Protein 6D6W (pdb70)

Nearest PDB structures (foldseek):
  6d1n-assembly1_A  TM=1.001E+00  e=0.000E+00  Bacteroides uniformis
  6d89-assembly1_A  TM=9.942E-01  e=0.000E+00  Bacteroides uniformis
  6d89-assembly1_B  TM=9.963E-01  e=0.000E+00  Bacteroides uniformis
  7vqm-assembly2_D  TM=9.803E-01  e=1.159E-88  Aquimarina sp.
  6ncx-assembly1_C  TM=8.484E-01  e=7.987E-47  Eisenbergiella tayi

Structure (mmCIF, N/CA/C/O backbone):
data_6D6W
#
_entry.id   6D6W
#
_cell.length_a   134.175
_cell.length_b   133.920
_cell.length_c   163.436
_cell.angle_alpha   90.00
_cell.angle_beta   100.31
_cell.angle_gamma   90.00
#
_symmetry.space_group_name_H-M   'C 1 2 1'
#
loop_
_entity.id
_entity.type
_entity.pdbx_description
1 polymer Beta-galactosidase/beta-glucuronidase
2 non-polymer 'alpha-D-glucopyranuronic acid'
3 non-polymer GLYCEROL
4 non-polymer 'CHLORIDE ION'
5 water water
#
loop_
_atom_site.group_PDB
_atom_site.id
_atom_site.type_symbol
_atom_site.label_atom_id
_atom_site.label_alt_id
_atom_site.label_comp_id
_atom_site.label_asym_id
_atom_site.label_entity_id
_atom_site.label_seq_id
_atom_site.pdbx_PDB_ins_code
_atom_site.Cartn_x
_atom_site.Cartn_y
_atom_site.Cartn_z
_atom_site.occupancy
_atom_site.B_iso_or_equiv
_atom_site.auth_seq_id
_atom_site.auth_comp_id
_atom_site.auth_asym_id
_atom_site.auth_atom_id
_atom_site.pdbx_PDB_model_num
ATOM 1 N N . ALA A 1 25 ? 128.199 -21.996 187.465 1.00 19.39 25 ALA A N 1
ATOM 2 C CA . ALA A 1 25 ? 127.531 -20.902 188.173 1.00 21.54 25 ALA A CA 1
ATOM 3 C C . ALA A 1 25 ? 128.436 -19.692 188.417 1.00 17.64 25 ALA A C 1
ATOM 4 O O . ALA A 1 25 ? 128.000 -18.557 188.243 1.00 17.31 25 ALA A O 1
ATOM 6 N N . PRO A 1 26 ? 129.687 -19.912 188.830 1.00 20.57 26 PRO A N 1
ATOM 7 C CA . PRO A 1 26 ? 130.605 -18.778 189.006 1.00 13.69 26 PRO A CA 1
ATOM 8 C C . PRO A 1 26 ? 131.054 -18.226 187.661 1.00 11.59 26 PRO A C 1
ATOM 9 O O . PRO A 1 26 ? 130.927 -18.866 186.615 1.00 16.34 26 PRO A O 1
ATOM 13 N N . GLN A 1 27 ? 131.594 -17.012 187.693 1.00 13.60 27 GLN A N 1
ATOM 14 C CA . GLN A 1 27 ? 132.068 -16.400 186.460 1.00 13.06 27 GLN A CA 1
ATOM 15 C C . GLN A 1 27 ? 133.275 -17.161 185.925 1.00 14.88 27 GLN A C 1
ATOM 16 O O . GLN A 1 27 ? 134.021 -17.787 186.680 1.00 15.29 27 GLN A O 1
ATOM 22 N N . ILE A 1 28 ? 133.458 -17.111 184.605 1.00 11.76 28 ILE A N 1
ATOM 23 C CA . ILE A 1 28 ? 134.587 -17.748 183.933 1.00 10.29 28 ILE A CA 1
ATOM 24 C C . ILE A 1 28 ? 135.438 -16.663 183.280 1.00 10.92 28 ILE A C 1
ATOM 25 O O . ILE A 1 28 ? 134.928 -15.841 182.511 1.00 10.53 28 ILE A O 1
ATOM 30 N N . MET A 1 29 ? 136.729 -16.652 183.600 1.00 11.86 29 MET A N 1
ATOM 31 C CA . MET A 1 29 ? 137.626 -15.662 183.026 1.00 9.22 29 MET A CA 1
ATOM 32 C C . MET A 1 29 ? 137.900 -15.985 181.563 1.00 9.42 29 MET A C 1
ATOM 33 O O . MET A 1 29 ? 138.096 -17.147 181.193 1.00 11.85 29 MET A O 1
ATOM 38 N N . ASN A 1 30 ? 137.892 -14.951 180.723 1.00 7.65 30 ASN A N 1
ATOM 39 C CA . ASN A 1 30 ? 138.376 -15.074 179.353 1.00 8.05 30 ASN A CA 1
ATOM 40 C C . ASN A 1 30 ? 137.617 -16.171 178.595 1.00 9.15 30 ASN A C 1
ATOM 41 O O . ASN A 1 30 ? 138.194 -17.121 178.076 1.00 8.31 30 ASN A O 1
ATOM 46 N N . VAL A 1 31 ? 136.293 -15.997 178.514 1.00 8.45 31 VAL A N 1
ATOM 47 C CA . VAL A 1 31 ? 135.443 -16.999 177.868 1.00 9.37 31 VAL A CA 1
ATOM 48 C C . VAL A 1 31 ? 135.884 -17.250 176.431 1.00 8.58 31 VAL A C 1
ATOM 49 O O . VAL A 1 31 ? 135.865 -18.390 175.955 1.00 11.66 31 VAL A O 1
ATOM 53 N N . SER A 1 32 ? 136.257 -16.191 175.703 1.00 10.94 32 SER A N 1
ATOM 54 C CA . SER A 1 32 ? 136.504 -16.336 174.273 1.00 10.96 32 SER A CA 1
ATOM 55 C C . SER A 1 32 ? 137.650 -17.291 173.975 1.00 12.32 32 SER A C 1
ATOM 56 O O . SER A 1 32 ? 137.689 -17.863 172.883 1.00 15.16 32 SER A O 1
ATOM 59 N N . ALA A 1 33 ? 138.565 -17.490 174.920 1.00 9.73 33 ALA A N 1
ATOM 60 C CA . ALA A 1 33 ? 139.721 -18.359 174.726 1.00 8.37 33 ALA A CA 1
ATOM 61 C C . ALA A 1 33 ? 139.474 -19.806 175.155 1.00 12.48 33 ALA A C 1
ATOM 62 O O . ALA A 1 33 ? 140.410 -20.615 175.101 1.00 12.08 33 ALA A O 1
ATOM 64 N N . ARG A 1 34 ? 138.251 -20.156 175.565 1.00 9.81 34 ARG A N 1
ATOM 65 C CA . ARG A 1 34 ? 137.923 -21.519 175.958 1.00 10.67 34 ARG A CA 1
ATOM 66 C C . ARG A 1 34 ? 137.391 -22.293 174.753 1.00 8.93 34 ARG A C 1
ATOM 67 O O . ARG A 1 34 ? 137.317 -21.777 173.636 1.00 12.24 34 ARG A O 1
ATOM 75 N N . GLN A 1 35 ? 137.034 -23.556 174.966 1.00 9.80 35 GLN A N 1
ATOM 76 C CA . GLN A 1 35 ? 136.403 -24.337 173.906 1.00 7.80 35 GLN A CA 1
ATOM 77 C C . GLN A 1 35 ? 134.936 -23.929 173.855 1.00 8.53 35 GLN A C 1
ATOM 78 O O . GLN A 1 35 ? 134.124 -24.363 174.675 1.00 11.72 35 GLN A O 1
ATOM 84 N N . THR A 1 36 ? 134.593 -23.094 172.889 1.00 8.47 36 THR A N 1
ATOM 85 C CA . THR A 1 36 ? 133.278 -22.489 172.826 1.00 7.87 36 THR A CA 1
ATOM 86 C C . THR A 1 36 ? 132.520 -22.984 171.602 1.00 11.74 36 THR A C 1
ATOM 87 O O . THR A 1 36 ? 133.118 -23.372 170.593 1.00 11.72 36 THR A O 1
ATOM 91 N N . THR A 1 37 ? 131.191 -22.948 171.708 1.00 11.87 37 THR A N 1
ATOM 92 C CA . THR A 1 37 ? 130.280 -23.201 170.600 1.00 8.05 37 THR A CA 1
ATOM 93 C C . THR A 1 37 ? 129.142 -22.196 170.709 1.00 10.42 37 THR A C 1
ATOM 94 O O . THR A 1 37 ? 128.575 -22.023 171.791 1.00 8.32 37 THR A O 1
ATOM 98 N N . SER A 1 38 ? 128.806 -21.533 169.607 1.00 9.15 38 SER A N 1
ATOM 99 C CA . SER A 1 38 ? 127.787 -20.490 169.660 1.00 5.95 38 SER A CA 1
ATOM 100 C C . SER A 1 38 ? 126.392 -21.083 169.522 1.00 7.94 38 SER A C 1
ATOM 101 O O . SER A 1 38 ? 126.172 -21.998 168.726 1.00 10.29 38 SER A O 1
ATOM 104 N N . LEU A 1 39 ? 125.448 -20.548 170.302 1.00 7.13 39 LEU A N 1
ATOM 105 C CA . LEU A 1 39 ? 124.029 -20.845 170.132 1.00 5.88 39 LEU A CA 1
ATOM 106 C C . LEU A 1 39 ? 123.276 -19.702 169.468 1.00 8.66 39 LEU A C 1
ATOM 107 O O . LEU A 1 39 ? 122.037 -19.720 169.439 1.00 5.89 39 LEU A O 1
ATOM 112 N N . ASP A 1 40 ? 123.993 -18.724 168.919 1.00 5.92 40 ASP A N 1
ATOM 113 C CA . ASP A 1 40 ? 123.360 -17.552 168.332 1.00 8.85 40 ASP A CA 1
ATOM 114 C C . ASP A 1 40 ? 122.691 -17.899 167.005 1.00 8.27 40 ASP A C 1
ATOM 115 O O . ASP A 1 40 ? 122.927 -18.956 166.401 1.00 6.28 40 ASP A O 1
ATOM 120 N N . GLY A 1 41 ? 121.832 -16.978 166.554 1.00 7.30 41 GLY A N 1
ATOM 121 C CA . GLY A 1 41 ? 121.164 -17.098 165.276 1.00 9.15 41 GLY A CA 1
ATOM 122 C C . GLY A 1 41 ? 119.786 -16.471 165.361 1.00 7.74 41 GLY A C 1
ATOM 123 O O . GLY A 1 41 ? 119.660 -15.294 165.709 1.00 8.59 41 GLY A O 1
ATOM 124 N N . GLN A 1 42 ? 118.751 -17.255 165.081 1.00 8.38 42 GLN A N 1
ATOM 125 C CA . GLN A 1 42 ? 117.368 -16.830 165.255 1.00 6.99 42 GLN A CA 1
ATOM 126 C C . GLN A 1 42 ? 116.643 -17.889 166.068 1.00 10.08 42 GLN A C 1
ATOM 127 O O . GLN A 1 42 ? 116.714 -19.080 165.745 1.00 7.49 42 GLN A O 1
ATOM 133 N N . TRP A 1 43 ? 115.975 -17.454 167.134 1.00 7.17 43 TRP A N 1
ATOM 134 C CA . TRP A 1 43 ? 115.258 -18.336 168.043 1.00 6.61 43 TRP A CA 1
ATOM 135 C C . TRP A 1 43 ? 113.761 -18.085 167.913 1.00 6.73 43 TRP A C 1
ATOM 136 O O . TRP A 1 43 ? 113.342 -16.986 167.557 1.00 6.74 43 TRP A O 1
ATOM 147 N N . LYS A 1 44 ? 112.956 -19.102 168.222 1.00 9.04 44 LYS A N 1
ATOM 148 C CA . LYS A 1 44 ? 111.506 -18.916 168.282 1.00 4.23 44 LYS A CA 1
ATOM 149 C C . LYS A 1 44 ? 111.133 -18.136 169.537 1.00 6.62 44 LYS A C 1
ATOM 150 O O . LYS A 1 44 ? 111.767 -18.272 170.585 1.00 7.49 44 LYS A O 1
ATOM 156 N N . THR A 1 45 ? 110.086 -17.317 169.429 1.00 3.44 45 THR A N 1
ATOM 157 C CA . THR A 1 45 ? 109.779 -16.353 170.478 1.00 4.98 45 THR A CA 1
ATOM 158 C C . THR A 1 45 ? 108.271 -16.217 170.643 1.00 4.21 45 THR A C 1
ATOM 159 O O . THR A 1 45 ? 107.500 -16.456 169.709 1.00 7.07 45 THR A O 1
ATOM 163 N N . ILE A 1 46 ? 107.864 -15.857 171.861 1.00 5.42 46 ILE A N 1
ATOM 164 C CA . ILE A 1 46 ? 106.477 -15.528 172.183 1.00 5.94 46 ILE A CA 1
ATOM 165 C C . ILE A 1 46 ? 106.473 -14.236 172.992 1.00 6.36 46 ILE A C 1
ATOM 166 O O . ILE A 1 46 ? 107.037 -14.190 174.089 1.00 5.30 46 ILE A O 1
ATOM 171 N N . VAL A 1 47 ? 105.810 -13.201 172.482 1.00 7.49 47 VAL A N 1
ATOM 172 C CA . VAL A 1 47 ? 105.576 -12.000 173.280 1.00 5.62 47 VAL A CA 1
ATOM 173 C C . VAL A 1 47 ? 104.429 -12.266 174.248 1.00 10.06 47 VAL A C 1
ATOM 174 O O . VAL A 1 47 ? 103.356 -12.726 173.840 1.00 7.56 47 VAL A O 1
ATOM 178 N N . ASP A 1 48 ? 104.630 -11.939 175.529 1.00 7.57 48 ASP A N 1
ATOM 179 C CA . ASP A 1 48 ? 103.732 -12.381 176.604 1.00 6.62 48 ASP A CA 1
ATOM 180 C C . ASP A 1 48 ? 103.517 -11.253 177.608 1.00 8.84 48 ASP A C 1
ATOM 181 O O . ASP A 1 48 ? 103.986 -11.315 178.749 1.00 6.77 48 ASP A O 1
ATOM 186 N N . PRO A 1 49 ? 102.778 -10.204 177.219 1.00 9.89 49 PRO A N 1
ATOM 187 C CA . PRO A 1 49 ? 102.698 -9.017 178.092 1.00 9.61 49 PRO A CA 1
ATOM 188 C C . PRO A 1 49 ? 102.141 -9.303 179.477 1.00 8.19 49 PRO A C 1
ATOM 189 O O . PRO A 1 49 ? 102.602 -8.703 180.460 1.00 10.61 49 PRO A O 1
ATOM 193 N N . PHE A 1 50 ? 101.158 -10.196 179.591 1.00 9.14 50 PHE A N 1
ATOM 194 C CA . PHE A 1 50 ? 100.531 -10.488 180.875 1.00 8.10 50 PHE A CA 1
ATOM 195 C C . PHE A 1 50 ? 101.118 -11.721 181.543 1.00 10.80 50 PHE A C 1
ATOM 196 O O . PHE A 1 50 ? 100.569 -12.186 182.550 1.00 10.58 50 PHE A O 1
ATOM 204 N N . GLU A 1 51 ? 102.217 -12.258 181.007 1.00 9.57 51 GLU A N 1
ATOM 205 C CA . GLU A 1 51 ? 102.932 -13.386 181.608 1.00 8.77 51 GLU A CA 1
ATOM 206 C C . GLU A 1 51 ? 102.013 -14.597 181.772 1.00 8.12 51 GLU A C 1
ATOM 207 O O . GLU A 1 51 ? 102.061 -15.307 182.779 1.00 9.12 51 GLU A O 1
ATOM 213 N N . ASN A 1 52 ? 101.174 -14.827 180.759 1.00 7.50 52 ASN A N 1
ATOM 214 C CA . ASN A 1 52 ? 100.319 -16.010 180.727 1.00 9.55 52 ASN A CA 1
ATOM 215 C C . ASN A 1 52 ? 101.143 -17.295 180.734 1.00 8.88 52 ASN A C 1
ATOM 216 O O . ASN A 1 52 ? 100.676 -18.337 181.214 1.00 9.08 52 ASN A O 1
ATOM 221 N N . GLY A 1 53 ? 102.360 -17.247 180.198 1.00 8.62 53 GLY A N 1
ATOM 222 C CA . GLY A 1 53 ? 103.197 -18.427 180.190 1.00 7.51 53 GLY A CA 1
ATOM 223 C C . GLY A 1 53 ? 103.802 -18.779 181.527 1.00 11.48 53 GLY A C 1
ATOM 224 O O . GLY A 1 53 ? 104.418 -19.840 181.652 1.00 7.89 53 GLY A O 1
ATOM 225 N N . TYR A 1 54 ? 103.634 -17.916 182.528 1.00 10.09 54 TYR A N 1
ATOM 226 C CA . TYR A 1 54 ? 104.213 -18.126 183.847 1.00 11.01 54 TYR A CA 1
ATOM 227 C C . TYR A 1 54 ? 103.174 -18.218 184.954 1.00 12.59 54 TYR A C 1
ATOM 228 O O . TYR A 1 54 ? 103.331 -19.033 185.868 1.00 10.78 54 TYR A O 1
ATOM 237 N N . TYR A 1 55 ? 102.105 -17.421 184.889 1.00 9.89 55 TYR A N 1
ATOM 238 C CA . TYR A 1 55 ? 101.080 -17.370 185.923 1.00 11.72 55 TYR A CA 1
ATOM 239 C C . TYR A 1 55 ? 99.745 -17.814 185.348 1.00 11.89 55 TYR A C 1
ATOM 240 O O . TYR A 1 55 ? 99.423 -17.485 184.202 1.00 9.46 55 TYR A O 1
ATOM 249 N N . ASP A 1 56 ? 98.971 -18.564 186.140 1.00 10.95 56 ASP A N 1
ATOM 250 C CA . ASP A 1 56 ? 97.595 -18.863 185.766 1.00 9.60 56 ASP A CA 1
ATOM 251 C C . ASP A 1 56 ? 96.690 -17.713 186.205 1.00 10.20 56 ASP A C 1
ATOM 252 O O . ASP A 1 56 ? 97.144 -16.698 186.739 1.00 12.19 56 ASP A O 1
ATOM 257 N N . TYR A 1 57 ? 95.381 -17.861 185.968 1.00 10.04 57 TYR A N 1
ATOM 258 C CA . TYR A 1 57 ? 94.475 -16.740 186.204 1.00 8.58 57 TYR A CA 1
ATOM 259 C C . TYR A 1 57 ? 94.273 -16.433 187.680 1.00 11.40 57 TYR A C 1
ATOM 260 O O . TYR A 1 57 ? 93.646 -15.415 188.000 1.00 9.92 57 TYR A O 1
ATOM 269 N N . ARG A 1 58 ? 94.766 -17.274 188.583 1.00 11.24 58 ARG A N 1
ATOM 270 C CA . ARG A 1 58 ? 94.829 -16.927 189.996 1.00 11.19 58 ARG A CA 1
ATOM 271 C C . ARG A 1 58 ? 96.155 -16.263 190.350 1.00 11.68 58 ARG A C 1
ATOM 272 O O . ARG A 1 58 ? 96.453 -16.078 191.533 1.00 13.92 58 ARG A O 1
ATOM 280 N N . LEU A 1 59 ? 96.950 -15.902 189.339 1.00 12.43 59 LEU A N 1
ATOM 281 C CA . LEU A 1 59 ? 98.270 -15.302 189.512 1.00 17.41 59 LEU A CA 1
ATOM 282 C C . LEU A 1 59 ? 99.240 -16.259 190.195 1.00 16.06 59 LEU A C 1
ATOM 283 O O . LEU A 1 59 ? 100.129 -15.831 190.929 1.00 20.63 59 LEU A O 1
ATOM 288 N N . LYS A 1 60 ? 99.076 -17.564 189.963 1.00 13.96 60 LYS A N 1
ATOM 289 C CA . LYS A 1 60 ? 99.981 -18.526 190.583 1.00 21.62 60 LYS A CA 1
ATOM 290 C C . LYS A 1 60 ? 100.832 -19.239 189.540 1.00 18.26 60 LYS A C 1
ATOM 291 O O . LYS A 1 60 ? 100.333 -19.602 188.471 1.00 14.77 60 LYS A O 1
ATOM 297 N N . PRO A 1 61 ? 102.118 -19.451 189.816 1.00 21.72 61 PRO A N 1
ATOM 298 C CA . PRO A 1 61 ? 102.918 -20.313 188.941 1.00 21.43 61 PRO A CA 1
ATOM 299 C C . PRO A 1 61 ? 102.192 -21.624 188.668 1.00 21.05 61 PRO A C 1
ATOM 300 O O . PRO A 1 61 ? 101.441 -22.128 189.505 1.00 26.09 61 PRO A O 1
ATOM 304 N N . TYR A 1 62 ? 102.391 -22.162 187.468 1.00 21.10 62 TYR A N 1
ATOM 305 C CA . TYR A 1 62 ? 101.721 -23.397 187.090 1.00 20.85 62 TYR A CA 1
ATOM 306 C C . TYR A 1 62 ? 102.635 -24.231 186.205 1.00 27.15 62 TYR A C 1
ATOM 307 O O . TYR A 1 62 ? 103.365 -23.693 185.367 1.00 24.70 62 TYR A O 1
ATOM 316 N N . ASP A 1 63 ? 102.601 -25.544 186.410 1.00 29.00 63 ASP A N 1
ATOM 317 C CA . ASP A 1 63 ? 103.245 -26.456 185.478 1.00 28.65 63 ASP A CA 1
ATOM 318 C C . ASP A 1 63 ? 102.388 -26.588 184.230 1.00 26.74 63 ASP A C 1
ATOM 319 O O . ASP A 1 63 ? 101.156 -26.557 184.286 1.00 35.32 63 ASP A O 1
ATOM 324 N N . GLY A 1 64 ? 103.053 -26.744 183.098 1.00 30.37 64 GLY A N 1
ATOM 325 C CA . GLY A 1 64 ? 102.393 -26.606 181.822 1.00 17.88 64 GLY A CA 1
ATOM 326 C C . GLY A 1 64 ? 102.577 -25.255 181.187 1.00 19.03 64 GLY A C 1
ATOM 327 O O . GLY A 1 64 ? 102.074 -25.032 180.075 1.00 16.70 64 GLY A O 1
ATOM 328 N N . GLY A 1 65 ? 103.271 -24.347 181.858 1.00 15.72 65 GLY A N 1
ATOM 329 C CA . GLY A 1 65 ? 103.677 -23.107 181.238 1.00 13.31 65 GLY A CA 1
ATOM 330 C C . GLY A 1 65 ? 104.672 -23.313 180.115 1.00 7.79 65 GLY A C 1
ATOM 331 O O . GLY A 1 65 ? 105.110 -24.417 179.809 1.00 9.11 65 GLY A O 1
ATOM 332 N N . TYR A 1 66 ? 105.020 -22.195 179.478 1.00 5.70 66 TYR A N 1
ATOM 333 C CA . TYR A 1 66 ? 105.801 -22.219 178.254 1.00 6.16 66 TYR A CA 1
ATOM 334 C C . TYR A 1 66 ? 107.205 -22.780 178.467 1.00 7.06 66 TYR A C 1
ATOM 335 O O . TYR A 1 66 ? 107.837 -23.207 177.497 1.00 8.09 66 TYR A O 1
ATOM 344 N N . ALA A 1 67 ? 107.726 -22.761 179.698 1.00 10.07 67 ALA A N 1
ATOM 345 C CA . ALA A 1 67 ? 109.060 -23.308 179.935 1.00 10.35 67 ALA A CA 1
ATOM 346 C C . ALA A 1 67 ? 109.159 -24.775 179.524 1.00 8.88 67 ALA A C 1
ATOM 347 O O . ALA A 1 67 ? 110.265 -25.268 179.258 1.00 10.62 67 ALA A O 1
ATOM 349 N N . GLN A 1 68 ? 108.028 -25.475 179.443 1.00 8.97 68 GLN A N 1
ATOM 350 C CA . GLN A 1 68 ? 108.048 -26.871 179.036 1.00 9.79 68 GLN A CA 1
ATOM 351 C C . GLN A 1 68 ? 108.246 -27.048 177.536 1.00 11.04 68 GLN A C 1
ATOM 352 O O . GLN A 1 68 ? 108.581 -28.159 177.103 1.00 8.72 68 GLN A O 1
ATOM 358 N N . ASP A 1 69 ? 108.039 -25.992 176.739 1.00 9.07 69 ASP A N 1
ATOM 359 C CA . ASP A 1 69 ? 108.369 -26.005 175.313 1.00 8.71 69 ASP A CA 1
ATOM 360 C C . ASP A 1 69 ? 107.720 -27.204 174.610 1.00 12.02 69 ASP A C 1
ATOM 361 O O . ASP A 1 69 ? 108.362 -27.961 173.875 1.00 11.52 69 ASP A O 1
ATOM 366 N N . LYS A 1 70 ? 106.429 -27.388 174.847 1.00 9.90 70 LYS A N 1
ATOM 367 C CA . LYS A 1 70 ? 105.703 -28.518 174.267 1.00 9.02 70 LYS A CA 1
ATOM 368 C C . LYS A 1 70 ? 105.214 -28.134 172.877 1.00 9.81 70 LYS A C 1
ATOM 369 O O . LYS A 1 70 ? 104.355 -27.260 172.731 1.00 9.86 70 LYS A O 1
ATOM 375 N N . THR A 1 71 ? 105.743 -28.790 171.853 1.00 10.47 71 THR A N 1
ATOM 376 C CA . THR A 1 71 ? 105.228 -28.560 170.509 1.00 12.69 71 THR A CA 1
ATOM 377 C C . THR A 1 71 ? 103.771 -29.010 170.433 1.00 11.72 71 THR A C 1
ATOM 378 O O . THR A 1 71 ? 103.418 -30.077 170.939 1.00 12.12 71 THR A O 1
ATOM 382 N N . TYR A 1 72 ? 102.918 -28.172 169.839 1.00 11.67 72 TYR A N 1
ATOM 383 C CA . TYR A 1 72 ? 101.471 -28.405 169.827 1.00 11.74 72 TYR A CA 1
ATOM 384 C C . TYR A 1 72 ? 101.119 -29.310 168.647 1.00 13.96 72 TYR A C 1
ATOM 385 O O . TYR A 1 72 ? 100.457 -28.916 167.684 1.00 16.82 72 TYR A O 1
ATOM 394 N N . SER A 1 73 ? 101.588 -30.553 168.745 1.00 14.62 73 SER A N 1
ATOM 395 C CA . SER A 1 73 ? 101.417 -31.512 167.659 1.00 14.86 73 SER A CA 1
ATOM 396 C C . SER A 1 73 ? 100.042 -32.172 167.706 1.00 14.00 73 SER A C 1
ATOM 397 O O . SER A 1 73 ? 99.446 -32.448 166.660 1.00 18.28 73 SER A O 1
ATOM 400 N N . ASP A 1 74 ? 99.523 -32.419 168.907 1.00 13.17 74 ASP A N 1
ATOM 401 C CA . ASP A 1 74 ? 98.302 -33.208 169.107 1.00 12.87 74 ASP A CA 1
ATOM 402 C C . ASP A 1 74 ? 97.138 -32.257 169.378 1.00 10.82 74 ASP A C 1
ATOM 403 O O . ASP A 1 74 ? 96.881 -31.863 170.516 1.00 12.19 74 ASP A O 1
ATOM 408 N N . LYS A 1 75 ? 96.413 -31.908 168.325 1.00 10.46 75 LYS A N 1
ATOM 409 C CA . LYS A 1 75 ? 95.349 -30.920 168.441 1.00 13.38 75 LYS A CA 1
ATOM 410 C C . LYS A 1 75 ? 94.084 -31.457 169.115 1.00 13.44 75 LYS A C 1
ATOM 411 O O . LYS A 1 75 ? 93.128 -30.689 169.282 1.00 9.94 75 LYS A O 1
ATOM 417 N N . THR A 1 76 ? 94.046 -32.732 169.537 1.00 10.31 76 THR A N 1
ATOM 418 C CA . THR A 1 76 ? 92.918 -33.152 170.363 1.00 14.65 76 THR A CA 1
ATOM 419 C C . THR A 1 76 ? 93.055 -32.694 171.806 1.00 14.37 76 THR A C 1
ATOM 420 O O . THR A 1 76 ? 92.094 -32.831 172.572 1.00 13.43 76 THR A O 1
ATOM 424 N N . LYS A 1 77 ? 94.220 -32.180 172.194 1.00 14.18 77 LYS A N 1
ATOM 425 C CA . LYS A 1 77 ? 94.424 -31.588 173.507 1.00 11.23 77 LYS A CA 1
ATOM 426 C C . LYS A 1 77 ? 94.441 -30.064 173.388 1.00 7.27 77 LYS A C 1
ATOM 427 O O . LYS A 1 77 ? 94.731 -29.511 172.327 1.00 8.10 77 LYS A O 1
ATOM 433 N N . LEU A 1 78 ? 94.100 -29.390 174.485 1.00 8.01 78 LEU A N 1
ATOM 434 C CA . LEU A 1 78 ? 94.082 -27.924 174.510 1.00 11.44 78 LEU A CA 1
ATOM 435 C C . LEU A 1 78 ? 95.402 -27.340 175.013 1.00 9.81 78 LEU A C 1
ATOM 436 O O . LEU A 1 78 ? 95.827 -27.623 176.136 1.00 9.12 78 LEU A O 1
ATOM 441 N N . GLN A 1 79 ? 95.986 -26.449 174.212 1.00 9.83 79 GLN A N 1
ATOM 442 C CA . GLN A 1 79 ? 97.184 -25.683 174.545 1.00 15.69 79 GLN A CA 1
ATOM 443 C C . GLN A 1 79 ? 96.981 -24.259 174.035 1.00 13.27 79 GLN A C 1
ATOM 444 O O . GLN A 1 79 ? 96.218 -24.049 173.093 1.00 8.41 79 GLN A O 1
ATOM 450 N N . GLU A 1 80 ? 97.648 -23.277 174.662 1.00 12.00 80 GLU A N 1
ATOM 451 C CA . GLU A 1 80 ? 97.460 -21.867 174.306 1.00 10.59 80 GLU A CA 1
ATOM 452 C C . GLU A 1 80 ? 98.687 -21.238 173.646 1.00 8.56 80 GLU A C 1
ATOM 453 O O . GLU A 1 80 ? 98.731 -20.011 173.490 1.00 6.61 80 GLU A O 1
ATOM 459 N N . TYR A 1 81 ? 99.667 -22.042 173.235 1.00 8.01 81 TYR A N 1
ATOM 460 C CA . TYR A 1 81 ? 100.913 -21.540 172.671 1.00 8.38 81 TYR A CA 1
ATOM 461 C C . TYR A 1 81 ? 101.537 -22.632 171.809 1.00 8.65 81 TYR A C 1
ATOM 462 O O . TYR A 1 81 ? 101.155 -23.802 171.882 1.00 11.08 81 TYR A O 1
ATOM 471 N N . ASP A 1 82 ? 102.520 -22.231 170.996 1.00 11.43 82 ASP A N 1
ATOM 472 C CA . ASP A 1 82 ? 103.331 -23.181 170.224 1.00 8.45 82 ASP A CA 1
ATOM 473 C C . ASP A 1 82 ? 104.586 -22.439 169.754 1.00 10.80 82 ASP A C 1
ATOM 474 O O . ASP A 1 82 ? 104.529 -21.704 168.765 1.00 10.30 82 ASP A O 1
ATOM 479 N N . PHE A 1 83 ? 105.713 -22.657 170.440 1.00 8.78 83 PHE A N 1
ATOM 480 C CA . PHE A 1 83 ? 106.968 -22.081 169.949 1.00 7.16 83 PHE A CA 1
ATOM 481 C C . PHE A 1 83 ? 107.237 -22.506 168.506 1.00 9.60 83 PHE A C 1
ATOM 482 O O . PHE A 1 83 ? 107.747 -21.723 167.697 1.00 6.39 83 PHE A O 1
ATOM 490 N N . GLU A 1 84 ? 106.891 -23.749 168.164 1.00 8.74 84 GLU A N 1
ATOM 491 C CA . GLU A 1 84 ? 107.358 -24.336 166.913 1.00 6.63 84 GLU A CA 1
ATOM 492 C C . GLU A 1 84 ? 106.853 -23.587 165.688 1.00 10.04 84 GLU A C 1
ATOM 493 O O . GLU A 1 84 ? 107.525 -23.587 164.654 1.00 10.35 84 GLU A O 1
ATOM 499 N N . THR A 1 85 ? 105.672 -22.966 165.767 1.00 9.03 85 THR A N 1
ATOM 500 C CA . THR A 1 85 ? 105.104 -22.215 164.654 1.00 7.41 85 THR A CA 1
ATOM 501 C C . THR A 1 85 ? 105.065 -20.710 164.906 1.00 10.84 85 THR A C 1
ATOM 502 O O . THR A 1 85 ? 104.409 -19.989 164.148 1.00 11.03 85 THR A O 1
ATOM 506 N N . ASP A 1 86 ? 105.756 -20.212 165.937 1.00 8.38 86 ASP A N 1
ATOM 507 C CA . ASP A 1 86 ? 105.718 -18.789 166.242 1.00 7.77 86 ASP A CA 1
ATOM 508 C C . ASP A 1 86 ? 106.850 -18.054 165.518 1.00 10.56 86 ASP A C 1
ATOM 509 O O . ASP A 1 86 ? 107.578 -18.619 164.697 1.00 8.76 86 ASP A O 1
ATOM 514 N N . LYS A 1 87 ? 107.013 -16.773 165.821 1.00 10.74 87 LYS A N 1
ATOM 515 C CA . LYS A 1 87 ? 107.919 -15.936 165.053 1.00 7.62 87 LYS A CA 1
ATOM 516 C C . LYS A 1 87 ? 109.347 -15.998 165.613 1.00 6.34 87 LYS A C 1
ATOM 517 O O . LYS A 1 87 ? 109.582 -16.444 166.734 1.00 5.02 87 LYS A O 1
ATOM 523 N N . LEU A 1 88 ? 110.300 -15.550 164.802 1.00 6.31 88 LEU A N 1
ATOM 524 C CA . LEU A 1 88 ? 111.719 -15.529 165.152 1.00 7.16 88 LEU A CA 1
ATOM 525 C C . LEU A 1 88 ? 112.159 -14.173 165.705 1.00 7.51 88 LEU A C 1
ATOM 526 O O . LEU A 1 88 ? 111.580 -13.139 165.376 1.00 5.33 88 LEU A O 1
ATOM 531 N N . LEU A 1 89 ? 113.225 -14.194 166.529 1.00 5.63 89 LEU A N 1
ATOM 532 C CA . LEU A 1 89 ? 114.046 -13.019 166.813 1.00 4.28 89 LEU A CA 1
ATOM 533 C C . LEU A 1 89 ? 115.519 -13.379 166.645 1.00 4.92 89 LEU A C 1
ATOM 534 O O . LEU A 1 89 ? 115.926 -14.515 166.885 1.00 7.47 89 LEU A O 1
ATOM 539 N N . PHE A 1 90 ? 116.313 -12.399 166.221 1.00 4.71 90 PHE A N 1
ATOM 540 C CA . PHE A 1 90 ? 117.763 -12.567 166.211 1.00 5.19 90 PHE A CA 1
ATOM 541 C C . PHE A 1 90 ? 118.304 -12.579 167.630 1.00 7.41 90 PHE A C 1
ATOM 542 O O . PHE A 1 90 ? 117.868 -11.797 168.486 1.00 5.30 90 PHE A O 1
ATOM 550 N N . VAL A 1 91 ? 119.252 -13.492 167.863 1.00 5.61 91 VAL A N 1
ATOM 551 C CA . VAL A 1 91 ? 120.004 -13.569 169.109 1.00 5.66 91 VAL A CA 1
ATOM 552 C C . VAL A 1 91 ? 121.467 -13.616 168.703 1.00 5.70 91 VAL A C 1
ATOM 553 O O . VAL A 1 91 ? 121.871 -14.486 167.923 1.00 6.45 91 VAL A O 1
ATOM 557 N N . PRO A 1 92 ? 122.321 -12.686 169.173 1.00 7.68 92 PRO A N 1
ATOM 558 C CA . PRO A 1 92 ? 122.033 -11.571 170.091 1.00 5.09 92 PRO A CA 1
ATOM 559 C C . PRO A 1 92 ? 121.331 -10.376 169.449 1.00 6.44 92 PRO A C 1
ATOM 560 O O . PRO A 1 92 ? 121.388 -10.159 168.237 1.00 8.34 92 PRO A O 1
ATOM 564 N N . GLY A 1 93 ? 120.676 -9.593 170.292 1.00 7.24 93 GLY A N 1
ATOM 565 C CA . GLY A 1 93 ? 120.106 -8.341 169.852 1.00 8.68 93 GLY A CA 1
ATOM 566 C C . GLY A 1 93 ? 119.061 -7.817 170.809 1.00 7.44 93 GLY A C 1
ATOM 567 O O . GLY A 1 93 ? 118.457 -8.575 171.575 1.00 6.89 93 GLY A O 1
ATOM 568 N N . ASP A 1 94 ? 118.876 -6.502 170.804 1.00 5.65 94 ASP A N 1
ATOM 569 C CA . ASP A 1 94 ? 117.664 -5.945 171.371 1.00 5.79 94 ASP A CA 1
ATOM 570 C C . ASP A 1 94 ? 116.483 -6.416 170.537 1.00 6.24 94 ASP A C 1
ATOM 571 O O . ASP A 1 94 ? 116.626 -6.701 169.344 1.00 6.89 94 ASP A O 1
ATOM 576 N N . TRP A 1 95 ? 115.302 -6.510 171.164 1.00 5.57 95 TRP A N 1
ATOM 577 C CA . TRP A 1 95 ? 114.100 -6.776 170.381 1.00 6.77 95 TRP A CA 1
ATOM 578 C C . TRP A 1 95 ? 113.491 -5.514 169.789 1.00 9.12 95 TRP A C 1
ATOM 579 O O . TRP A 1 95 ? 112.743 -5.602 168.807 1.00 8.39 95 TRP A O 1
ATOM 590 N N . ASN A 1 96 ? 113.840 -4.346 170.322 1.00 7.23 96 ASN A N 1
ATOM 591 C CA . ASN A 1 96 ? 113.113 -3.126 169.988 1.00 8.19 96 ASN A CA 1
ATOM 592 C C . ASN A 1 96 ? 113.278 -2.734 168.525 1.00 10.35 96 ASN A C 1
ATOM 593 O O . ASN A 1 96 ? 112.314 -2.288 167.886 1.00 7.30 96 ASN A O 1
ATOM 598 N N . THR A 1 97 ? 114.482 -2.870 167.978 1.00 5.78 97 THR A N 1
ATOM 599 C CA . THR A 1 97 ? 114.703 -2.506 166.584 1.00 6.33 97 THR A CA 1
ATOM 600 C C . THR A 1 97 ? 114.349 -3.624 165.614 1.00 8.59 97 THR A C 1
ATOM 601 O O . THR A 1 97 ? 114.491 -3.420 164.402 1.00 9.36 97 THR A O 1
ATOM 605 N N . GLN A 1 98 ? 113.863 -4.776 166.105 1.00 6.31 98 GLN A N 1
ATOM 606 C CA . GLN A 1 98 ? 113.576 -5.919 165.246 1.00 6.85 98 GLN A CA 1
ATOM 607 C C . GLN A 1 98 ? 112.144 -5.954 164.719 1.00 10.84 98 GLN A C 1
ATOM 608 O O . GLN A 1 98 ? 111.910 -6.527 163.648 1.00 7.94 98 GLN A O 1
ATOM 614 N N . ARG A 1 99 ? 111.181 -5.382 165.443 1.00 7.56 99 ARG A N 1
ATOM 615 C CA . ARG A 1 99 ? 109.788 -5.322 164.986 1.00 9.82 99 ARG A CA 1
ATOM 616 C C . ARG A 1 99 ? 109.218 -3.982 165.417 1.00 8.22 99 ARG A C 1
ATOM 617 O O . ARG A 1 99 ? 109.424 -3.580 166.567 1.00 8.45 99 ARG A O 1
ATOM 625 N N . PRO A 1 100 ? 108.467 -3.292 164.554 1.00 10.73 100 PRO A N 1
ATOM 626 C CA . PRO A 1 100 ? 107.793 -2.065 165.020 1.00 10.57 100 PRO A CA 1
ATOM 627 C C . PRO A 1 100 ? 106.992 -2.279 166.294 1.00 9.51 100 PRO A C 1
ATOM 628 O O . PRO A 1 100 ? 107.032 -1.432 167.196 1.00 6.22 100 PRO A O 1
ATOM 632 N N . GLN A 1 101 ? 106.291 -3.414 166.411 1.00 8.39 101 GLN A N 1
ATOM 633 C CA . GLN A 1 101 ? 105.502 -3.668 167.615 1.00 7.44 101 GLN A CA 1
ATOM 634 C C . GLN A 1 101 ? 106.344 -3.733 168.879 1.00 7.99 101 GLN A C 1
ATOM 635 O O . GLN A 1 101 ? 105.796 -3.574 169.977 1.00 7.91 101 GLN A O 1
ATOM 641 N N . LEU A 1 102 ? 107.652 -3.995 168.774 1.00 7.11 102 LEU A N 1
ATOM 642 C CA . LEU A 1 102 ? 108.482 -4.121 169.963 1.00 8.99 102 LEU A CA 1
ATOM 643 C C . LEU A 1 102 ? 109.309 -2.873 170.248 1.00 5.89 102 LEU A C 1
ATOM 644 O O . LEU A 1 102 ? 110.086 -2.871 171.200 1.00 6.76 102 LEU A O 1
ATOM 649 N N . TYR A 1 103 ? 109.145 -1.820 169.448 1.00 6.77 103 TYR A N 1
ATOM 650 C CA . TYR A 1 103 ? 109.923 -0.588 169.601 1.00 7.03 103 TYR A CA 1
ATOM 651 C C . TYR A 1 103 ? 109.903 -0.057 171.038 1.00 8.20 103 TYR A C 1
ATOM 652 O O . TYR A 1 103 ? 110.960 0.248 171.618 1.00 5.44 103 TYR A O 1
ATOM 661 N N . TYR A 1 104 ? 108.708 0.075 171.625 1.00 6.13 104 TYR A N 1
ATOM 662 C CA . TYR A 1 104 ? 108.527 0.540 173.002 1.00 4.88 104 TYR A CA 1
ATOM 663 C C . TYR A 1 104 ? 108.318 -0.587 174.008 1.00 7.95 104 TYR A C 1
ATOM 664 O O . TYR A 1 104 ? 107.995 -0.309 175.170 1.00 8.99 104 TYR A O 1
ATOM 673 N N . TYR A 1 105 ? 108.423 -1.842 173.599 1.00 8.91 105 TYR A N 1
ATOM 674 C CA . TYR A 1 105 ? 107.884 -2.908 174.430 1.00 4.68 105 TYR A CA 1
ATOM 675 C C . TYR A 1 105 ? 108.681 -3.078 175.715 1.00 7.09 105 TYR A C 1
ATOM 676 O O . TYR A 1 105 ? 109.918 -3.204 175.697 1.00 7.23 105 TYR A O 1
ATOM 685 N N . GLU A 1 106 ? 107.961 -3.063 176.833 1.00 6.97 106 GLU A N 1
ATOM 686 C CA . GLU A 1 106 ? 108.498 -3.369 178.151 1.00 7.92 106 GLU A CA 1
ATOM 687 C C . GLU A 1 106 ? 107.655 -4.488 178.732 1.00 9.37 106 GLU A C 1
ATOM 688 O O . GLU A 1 106 ? 106.435 -4.340 178.868 1.00 13.79 106 GLU A O 1
ATOM 694 N N . GLY A 1 107 ? 108.279 -5.609 179.030 1.00 8.02 107 GLY A N 1
ATOM 695 C CA . GLY A 1 107 ? 107.523 -6.776 179.443 1.00 6.13 107 GLY A CA 1
ATOM 696 C C . GLY A 1 107 ? 108.303 -8.035 179.126 1.00 7.41 107 GLY A C 1
ATOM 697 O O . GLY A 1 107 ? 109.510 -7.988 178.922 1.00 6.32 107 GLY A O 1
ATOM 698 N N . THR A 1 108 ? 107.592 -9.160 179.061 1.00 5.46 108 THR A N 1
ATOM 699 C CA . THR A 1 108 ? 108.221 -10.461 178.868 1.00 7.76 108 THR A CA 1
ATOM 700 C C . THR A 1 108 ? 108.172 -10.883 177.407 1.00 6.81 108 THR A C 1
ATOM 701 O O . THR A 1 108 ? 107.123 -10.779 176.763 1.00 7.11 108 THR A O 1
ATOM 705 N N . VAL A 1 109 ? 109.294 -11.390 176.902 1.00 5.43 109 VAL A N 1
ATOM 706 C CA . VAL A 1 109 ? 109.321 -12.174 175.674 1.00 3.63 109 VAL A CA 1
ATOM 707 C C . VAL A 1 109 ? 110.010 -13.501 175.974 1.00 6.24 109 VAL A C 1
ATOM 708 O O . VAL A 1 109 ? 111.076 -13.522 176.603 1.00 6.73 109 VAL A O 1
ATOM 712 N N . TRP A 1 110 ? 109.377 -14.611 175.567 1.00 5.37 110 TRP A N 1
ATOM 713 C CA . TRP A 1 110 ? 109.972 -15.942 175.706 1.00 5.36 110 TRP A CA 1
ATOM 714 C C . TRP A 1 110 ? 110.837 -16.242 174.492 1.00 5.98 110 TRP A C 1
ATOM 715 O O . TRP A 1 110 ? 110.441 -15.975 173.355 1.00 6.04 110 TRP A O 1
ATOM 726 N N . TYR A 1 111 ? 112.032 -16.777 174.745 1.00 4.66 111 TYR A N 1
ATOM 727 C CA . TYR A 1 111 ? 112.961 -17.208 173.711 1.00 4.84 111 TYR A CA 1
ATOM 728 C C . TYR A 1 111 ? 113.133 -18.705 173.842 1.00 4.10 111 TYR A C 1
ATOM 729 O O . TYR A 1 111 ? 113.208 -19.214 174.960 1.00 5.17 111 TYR A O 1
ATOM 738 N N . ARG A 1 112 ? 113.260 -19.395 172.710 1.00 4.10 112 ARG A N 1
ATOM 739 C CA . ARG A 1 112 ? 113.384 -20.852 172.715 1.00 9.11 112 ARG A CA 1
ATOM 740 C C . ARG A 1 112 ? 114.362 -21.311 171.638 1.00 6.59 112 ARG A C 1
ATOM 741 O O . ARG A 1 112 ? 114.239 -20.922 170.474 1.00 8.62 112 ARG A O 1
ATOM 749 N N . LYS A 1 113 ? 115.336 -22.143 172.037 1.00 6.14 113 LYS A N 1
ATOM 750 C CA . LYS A 1 113 ? 116.336 -22.724 171.150 1.00 6.35 113 LYS A CA 1
ATOM 751 C C . LYS A 1 113 ? 116.341 -24.237 171.329 1.00 6.88 113 LYS A C 1
ATOM 752 O O . LYS A 1 113 ? 116.251 -24.726 172.454 1.00 7.65 113 LYS A O 1
ATOM 758 N N . HIS A 1 114 ? 116.432 -24.977 170.227 1.00 4.05 114 HIS A N 1
ATOM 759 C CA . HIS A 1 114 ? 116.742 -26.403 170.278 1.00 8.42 114 HIS A CA 1
ATOM 760 C C . HIS A 1 114 ? 118.185 -26.618 169.847 1.00 9.84 114 HIS A C 1
ATOM 761 O O . HIS A 1 114 ? 118.669 -25.963 168.921 1.00 8.52 114 HIS A O 1
ATOM 768 N N . PHE A 1 115 ? 118.877 -27.537 170.509 1.00 9.87 115 PHE A N 1
ATOM 769 C CA . PHE A 1 115 ? 120.266 -27.758 170.128 1.00 8.45 115 PHE A CA 1
ATOM 770 C C . PHE A 1 115 ? 120.689 -29.162 170.517 1.00 12.80 115 PHE A C 1
ATOM 771 O O . PHE A 1 115 ? 120.080 -29.806 171.371 1.00 10.59 115 PHE A O 1
ATOM 779 N N . GLU A 1 116 ? 121.756 -29.617 169.874 1.00 11.00 116 GLU A N 1
ATOM 780 C CA . GLU A 1 116 ? 122.386 -30.886 170.193 1.00 10.63 116 GLU A CA 1
ATOM 781 C C . GLU A 1 116 ? 123.852 -30.631 170.519 1.00 7.66 116 GLU A C 1
ATOM 782 O O . GLU A 1 116 ? 124.473 -29.723 169.964 1.00 10.51 116 GLU A O 1
ATOM 788 N N . TYR A 1 117 ? 124.395 -31.435 171.431 1.00 10.46 117 TYR A N 1
ATOM 789 C CA . TYR A 1 117 ? 125.803 -31.340 171.797 1.00 9.96 117 TYR A CA 1
ATOM 790 C C . TYR A 1 117 ? 126.260 -32.706 172.282 1.00 13.09 117 TYR A C 1
ATOM 791 O O . TYR A 1 117 ? 125.585 -33.328 173.104 1.00 13.82 117 TYR A O 1
ATOM 800 N N . SER A 1 118 ? 127.400 -33.158 171.772 1.00 13.70 118 SER A N 1
ATOM 801 C CA . SER A 1 118 ? 127.989 -34.442 172.147 1.00 15.36 118 SER A CA 1
ATOM 802 C C . SER A 1 118 ? 129.108 -34.154 173.147 1.00 11.48 118 SER A C 1
ATOM 803 O O . SER A 1 118 ? 130.175 -33.667 172.777 1.00 10.44 118 SER A O 1
ATOM 806 N N . LEU A 1 119 ? 128.844 -34.423 174.423 1.00 12.99 119 LEU A N 1
ATOM 807 C CA . LEU A 1 119 ? 129.794 -34.172 175.499 1.00 9.53 119 LEU A CA 1
ATOM 808 C C . LEU A 1 119 ? 130.446 -35.486 175.922 1.00 11.87 119 LEU A C 1
ATOM 809 O O . LEU A 1 119 ? 129.750 -36.404 176.366 1.00 10.43 119 LEU A O 1
ATOM 814 N N . GLN A 1 120 ? 131.773 -35.567 175.811 1.00 12.78 120 GLN A N 1
ATOM 815 C CA . GLN A 1 120 ? 132.473 -36.776 176.231 1.00 12.70 120 GLN A CA 1
ATOM 816 C C . GLN A 1 120 ? 132.317 -36.975 177.738 1.00 12.89 120 GLN A C 1
ATOM 817 O O . GLN A 1 120 ? 132.404 -36.009 178.506 1.00 10.07 120 GLN A O 1
ATOM 823 N N . PRO A 1 121 ? 132.099 -38.205 178.201 1.00 9.82 121 PRO A N 1
ATOM 824 C CA . PRO A 1 121 ? 131.998 -38.439 179.648 1.00 10.99 121 PRO A CA 1
ATOM 825 C C . PRO A 1 121 ? 133.200 -37.859 180.381 1.00 12.73 121 PRO A C 1
ATOM 826 O O . PRO A 1 121 ? 134.345 -38.026 179.956 1.00 10.85 121 PRO A O 1
ATOM 830 N N . GLY A 1 122 ? 132.940 -37.158 181.490 1.00 10.81 122 GLY A N 1
ATOM 831 C CA . GLY A 1 122 ? 133.987 -36.549 182.286 1.00 14.02 122 GLY A CA 1
ATOM 832 C C . GLY A 1 122 ? 134.199 -35.067 182.026 1.00 9.64 122 GLY A C 1
ATOM 833 O O . GLY A 1 122 ? 134.604 -34.341 182.940 1.00 11.50 122 GLY A O 1
ATOM 834 N N . LYS A 1 123 ? 133.933 -34.600 180.808 1.00 7.86 123 LYS A N 1
ATOM 835 C CA . LYS A 1 123 ? 134.049 -33.178 180.511 1.00 7.19 123 LYS A CA 1
ATOM 836 C C . LYS A 1 123 ? 132.843 -32.412 181.052 1.00 9.21 123 LYS A C 1
ATOM 837 O O . LYS A 1 123 ? 131.758 -32.964 181.238 1.00 9.97 123 LYS A O 1
ATOM 843 N N . ARG A 1 124 ? 133.040 -31.116 181.285 1.00 10.11 124 ARG A N 1
ATOM 844 C CA . ARG A 1 124 ? 131.970 -30.284 181.817 1.00 8.16 124 ARG A CA 1
ATOM 845 C C . ARG A 1 124 ? 131.500 -29.274 180.783 1.00 7.81 124 ARG A C 1
ATOM 846 O O . ARG A 1 124 ? 132.245 -28.890 179.881 1.00 7.46 124 ARG A O 1
ATOM 854 N N . LEU A 1 125 ? 130.245 -28.843 180.922 1.00 6.84 125 LEU A N 1
ATOM 855 C CA . LEU A 1 125 ? 129.628 -27.958 179.945 1.00 9.57 125 LEU A CA 1
ATOM 856 C C . LEU A 1 125 ? 128.923 -26.821 180.664 1.00 7.71 125 LEU A C 1
ATOM 857 O O . LEU A 1 125 ? 128.192 -27.057 181.630 1.00 8.15 125 LEU A O 1
ATOM 862 N N . PHE A 1 126 ? 129.143 -25.596 180.189 1.00 7.69 126 PHE A N 1
ATOM 863 C CA . PHE A 1 126 ? 128.589 -24.398 180.806 1.00 11.29 126 PHE A CA 1
ATOM 864 C C . PHE A 1 126 ? 127.816 -23.607 179.761 1.00 8.07 126 PHE A C 1
ATOM 865 O O . PHE A 1 126 ? 128.209 -23.555 178.593 1.00 9.07 126 PHE A O 1
ATOM 873 N N . LEU A 1 127 ? 126.693 -23.039 180.176 1.00 10.77 127 LEU A N 1
ATOM 874 C CA . LEU A 1 127 ? 125.888 -22.176 179.326 1.00 6.59 127 LEU A CA 1
ATOM 875 C C . LEU A 1 127 ? 126.127 -20.743 179.782 1.00 7.59 127 LEU A C 1
ATOM 876 O O . LEU A 1 127 ? 125.823 -20.400 180.927 1.00 8.93 127 LEU A O 1
ATOM 881 N N . ASN A 1 128 ? 126.707 -19.924 178.909 1.00 7.40 128 ASN A N 1
ATOM 882 C CA . ASN A 1 128 ? 127.106 -18.569 179.251 1.00 6.23 128 ASN A CA 1
ATOM 883 C C . ASN A 1 128 ? 126.268 -17.568 178.466 1.00 7.61 128 ASN A C 1
ATOM 884 O O . ASN A 1 128 ? 126.179 -17.653 177.233 1.00 7.81 128 ASN A O 1
ATOM 889 N N . PHE A 1 129 ? 125.666 -16.622 179.183 1.00 7.56 129 PHE A N 1
ATOM 890 C CA . PHE A 1 129 ? 124.957 -15.493 178.591 1.00 9.01 129 PHE A CA 1
ATOM 891 C C . PHE A 1 129 ? 125.807 -14.244 178.742 1.00 5.45 129 PHE A C 1
ATOM 892 O O . PHE A 1 129 ? 126.111 -13.835 179.866 1.00 6.94 129 PHE A O 1
ATOM 900 N N . GLY A 1 130 ? 126.170 -13.629 177.616 1.00 6.92 130 GLY A N 1
ATOM 901 C CA . GLY A 1 130 ? 126.930 -12.390 177.677 1.00 5.40 130 GLY A CA 1
ATOM 902 C C . GLY A 1 130 ? 126.176 -11.281 178.380 1.00 7.86 130 GLY A C 1
ATOM 903 O O . GLY A 1 130 ? 126.781 -10.454 179.074 1.00 8.23 130 GLY A O 1
ATOM 904 N N . ALA A 1 131 ? 124.852 -11.244 178.210 1.00 5.75 131 ALA A N 1
ATOM 905 C CA . ALA A 1 131 ? 124.000 -10.250 178.852 1.00 5.32 131 ALA A CA 1
ATOM 906 C C . ALA A 1 131 ? 122.556 -10.456 178.415 1.00 5.10 131 ALA A C 1
ATOM 907 O O . ALA A 1 131 ? 122.298 -10.763 177.244 1.00 4.39 131 ALA A O 1
ATOM 909 N N . VAL A 1 132 ? 121.622 -10.287 179.352 1.00 3.75 132 VAL A N 1
ATOM 910 C CA . VAL A 1 132 ? 120.183 -10.311 179.078 1.00 4.05 132 VAL A CA 1
ATOM 911 C C . VAL A 1 132 ? 119.544 -9.196 179.896 1.00 4.71 132 VAL A C 1
ATOM 912 O O . VAL A 1 132 ? 119.661 -9.183 181.126 1.00 5.70 132 VAL A O 1
ATOM 916 N N . ASN A 1 133 ? 118.865 -8.270 179.235 1.00 7.05 133 ASN A N 1
ATOM 917 C CA . ASN A 1 133 ? 118.216 -7.166 179.930 1.00 4.08 133 ASN A CA 1
ATOM 918 C C . ASN A 1 133 ? 116.712 -7.432 179.980 1.00 4.67 133 ASN A C 1
ATOM 919 O O . ASN A 1 133 ? 116.083 -7.567 178.930 1.00 5.46 133 ASN A O 1
ATOM 924 N N . TYR A 1 134 ? 116.121 -7.462 181.181 1.00 3.98 134 TYR A N 1
ATOM 925 C CA . TYR A 1 134 ? 116.767 -7.163 182.469 1.00 6.52 134 TYR A CA 1
ATOM 926 C C . TYR A 1 134 ? 116.772 -8.371 183.392 1.00 9.29 134 TYR A C 1
ATOM 927 O O . TYR A 1 134 ? 117.773 -8.657 184.043 1.00 6.52 134 TYR A O 1
ATOM 936 N N . GLU A 1 135 ? 115.636 -9.062 183.466 1.00 7.42 135 GLU A N 1
ATOM 937 C CA . GLU A 1 135 ? 115.508 -10.281 184.255 1.00 9.61 135 GLU A CA 1
ATOM 938 C C . GLU A 1 135 ? 115.434 -11.461 183.302 1.00 8.79 135 GLU A C 1
ATOM 939 O O . GLU A 1 135 ? 114.649 -11.439 182.347 1.00 6.41 135 GLU A O 1
ATOM 945 N N . ALA A 1 136 ? 116.268 -12.466 183.556 1.00 5.99 136 ALA A N 1
ATOM 946 C CA . ALA A 1 136 ? 116.286 -13.717 182.807 1.00 9.94 136 ALA A CA 1
ATOM 947 C C . ALA A 1 136 ? 115.972 -14.890 183.730 1.00 10.80 136 ALA A C 1
ATOM 948 O O . ALA A 1 136 ? 116.593 -15.038 184.790 1.00 9.72 136 ALA A O 1
ATOM 950 N N . ILE A 1 137 ? 115.026 -15.732 183.319 1.00 9.04 137 ILE A N 1
ATOM 951 C CA . ILE A 1 137 ? 114.812 -17.036 183.938 1.00 11.02 137 ILE A CA 1
ATOM 952 C C . ILE A 1 137 ? 115.020 -18.086 182.857 1.00 9.58 137 ILE A C 1
ATOM 953 O O . ILE A 1 137 ? 114.492 -17.952 181.745 1.00 9.23 137 ILE A O 1
ATOM 958 N N . VAL A 1 138 ? 115.812 -19.109 183.176 1.00 8.28 138 VAL A N 1
ATOM 959 C CA . VAL A 1 138 ? 116.350 -20.038 182.191 1.00 6.40 138 VAL A CA 1
ATOM 960 C C . VAL A 1 138 ? 115.963 -21.453 182.587 1.00 7.01 138 VAL A C 1
ATOM 961 O O . VAL A 1 138 ? 116.141 -21.849 183.746 1.00 9.57 138 VAL A O 1
ATOM 965 N N . TRP A 1 139 ? 115.442 -22.208 181.619 1.00 8.83 139 TRP A N 1
ATOM 966 C CA . TRP A 1 139 ? 115.150 -23.629 181.753 1.00 8.56 139 TRP A CA 1
ATOM 967 C C . TRP A 1 139 ? 115.897 -24.402 180.677 1.00 8.25 139 TRP A C 1
ATOM 968 O O . TRP A 1 139 ? 116.064 -23.928 179.548 1.00 6.59 139 TRP A O 1
ATOM 979 N N . LEU A 1 140 ? 116.328 -25.611 181.033 1.00 7.76 140 LEU A N 1
ATOM 980 C CA . LEU A 1 140 ? 116.842 -26.574 180.070 1.00 8.45 140 LEU A CA 1
ATOM 981 C C . LEU A 1 140 ? 116.048 -27.864 180.224 1.00 7.44 140 LEU A C 1
ATOM 982 O O . LEU A 1 140 ? 115.915 -28.387 181.335 1.00 9.15 140 LEU A O 1
ATOM 987 N N . ASN A 1 141 ? 115.502 -28.362 179.119 1.00 7.59 141 ASN A N 1
ATOM 988 C CA . ASN A 1 141 ? 114.676 -29.579 179.131 1.00 11.10 141 ASN A CA 1
ATOM 989 C C . ASN A 1 141 ? 113.594 -29.525 180.212 1.00 16.22 141 ASN A C 1
ATOM 990 O O . ASN A 1 141 ? 113.346 -30.502 180.926 1.00 12.22 141 ASN A O 1
ATOM 995 N N . GLY A 1 142 ? 112.934 -28.368 180.331 1.00 10.73 142 GLY A N 1
ATOM 996 C CA . GLY A 1 142 ? 111.847 -28.189 181.274 1.00 10.46 142 GLY A CA 1
ATOM 997 C C . GLY A 1 142 ? 112.254 -27.973 182.718 1.00 14.79 142 GLY A C 1
ATOM 998 O O . GLY A 1 142 ? 111.374 -27.756 183.561 1.00 10.92 142 GLY A O 1
ATOM 999 N N . LYS A 1 143 ? 113.549 -28.015 183.032 1.00 10.21 143 LYS A N 1
ATOM 1000 C CA . LYS A 1 143 ? 114.042 -27.842 184.395 1.00 12.93 143 LYS A CA 1
ATOM 1001 C C . LYS A 1 143 ? 114.634 -26.442 184.562 1.00 10.12 143 LYS A C 1
ATOM 1002 O O . LYS A 1 143 ? 115.395 -25.983 183.713 1.00 8.76 143 LYS A O 1
ATOM 1008 N N . ARG A 1 144 ? 114.261 -25.758 185.642 1.00 13.65 144 ARG A N 1
ATOM 1009 C CA . ARG A 1 144 ? 114.734 -24.394 185.852 1.00 10.60 144 ARG A CA 1
ATOM 1010 C C . ARG A 1 144 ? 116.205 -24.420 186.249 1.00 9.38 144 ARG A C 1
ATOM 1011 O O . ARG A 1 144 ? 116.568 -25.055 187.245 1.00 13.19 144 ARG A O 1
ATOM 1019 N N . LEU A 1 145 ? 117.048 -23.734 185.475 1.00 8.96 145 LEU A N 1
ATOM 1020 C CA . LEU A 1 145 ? 118.457 -23.587 185.828 1.00 8.87 145 LEU A CA 1
ATOM 1021 C C . LEU A 1 145 ? 118.682 -22.442 186.814 1.00 13.82 145 LEU A C 1
ATOM 1022 O O . LEU A 1 145 ? 119.552 -22.532 187.690 1.00 11.07 145 LEU A O 1
ATOM 1027 N N . GLY A 1 146 ? 117.930 -21.358 186.688 1.00 9.10 146 GLY A N 1
ATOM 1028 C CA . GLY A 1 146 ? 118.071 -20.266 187.630 1.00 12.10 146 GLY A CA 1
ATOM 1029 C C . GLY A 1 146 ? 117.572 -18.967 187.021 1.00 13.73 146 GLY A C 1
ATOM 1030 O O . GLY A 1 146 ? 116.857 -18.969 186.017 1.00 11.25 146 GLY A O 1
ATOM 1031 N N . ARG A 1 147 ? 117.984 -17.871 187.658 1.00 9.43 147 ARG A N 1
ATOM 1032 C CA . ARG A 1 147 ? 117.447 -16.539 187.406 1.00 9.48 147 ARG A CA 1
ATOM 1033 C C . ARG A 1 147 ? 118.555 -15.506 187.566 1.00 11.17 147 ARG A C 1
ATOM 1034 O O . ARG A 1 147 ? 119.456 -15.662 188.399 1.00 16.00 147 ARG A O 1
ATOM 1042 N N . HIS A 1 148 ? 118.496 -14.448 186.750 1.00 8.08 148 HIS A N 1
ATOM 1043 C CA . HIS A 1 148 ? 119.510 -13.399 186.789 1.00 11.04 148 HIS A CA 1
ATOM 1044 C C . HIS A 1 148 ? 118.864 -12.026 186.699 1.00 8.06 148 HIS A C 1
ATOM 1045 O O . HIS A 1 148 ? 117.896 -11.837 185.960 1.00 6.81 148 HIS A O 1
ATOM 1052 N N . ILE A 1 149 ? 119.420 -11.070 187.444 1.00 10.27 149 ILE A N 1
ATOM 1053 C CA . ILE A 1 149 ? 118.986 -9.679 187.405 1.00 8.17 149 ILE A CA 1
ATOM 1054 C C . ILE A 1 149 ? 120.196 -8.819 187.078 1.00 7.51 149 ILE A C 1
ATOM 1055 O O . ILE A 1 149 ? 121.322 -9.125 187.484 1.00 6.45 149 ILE A O 1
ATOM 1060 N N . GLY A 1 150 ? 119.955 -7.724 186.356 1.00 8.45 150 GLY A N 1
ATOM 1061 C CA . GLY A 1 150 ? 121.030 -6.878 185.856 1.00 6.79 150 GLY A CA 1
ATOM 1062 C C . GLY A 1 150 ? 121.258 -7.139 184.379 1.00 8.33 150 GLY A C 1
ATOM 1063 O O . GLY A 1 150 ? 121.582 -8.266 183.998 1.00 7.83 150 GLY A O 1
ATOM 1064 N N . GLY A 1 151 ? 121.069 -6.128 183.530 1.00 7.15 151 GLY A N 1
ATOM 1065 C CA . GLY A 1 151 ? 121.059 -6.351 182.096 1.00 4.86 151 GLY A CA 1
ATOM 1066 C C . GLY A 1 151 ? 122.370 -6.225 181.352 1.00 6.31 151 GLY A C 1
ATOM 1067 O O . GLY A 1 151 ? 122.373 -6.330 180.118 1.00 7.32 151 GLY A O 1
ATOM 1068 N N . PHE A 1 152 ? 123.496 -5.998 182.036 1.00 4.98 152 PHE A N 1
ATOM 1069 C CA . PHE A 1 152 ? 124.739 -5.734 181.322 1.00 6.63 152 PHE A CA 1
ATOM 1070 C C . PHE A 1 152 ? 125.904 -6.560 181.835 1.00 6.49 152 PHE A C 1
ATOM 1071 O O . PHE A 1 152 ? 127.060 -6.230 181.531 1.00 8.50 152 PHE A O 1
ATOM 1079 N N . THR A 1 153 ? 125.635 -7.623 182.590 1.00 6.23 153 THR A N 1
ATOM 1080 C CA . THR A 1 153 ? 126.715 -8.429 183.138 1.00 5.44 153 THR A CA 1
ATOM 1081 C C . THR A 1 153 ? 126.454 -9.896 182.838 1.00 6.49 153 THR A C 1
ATOM 1082 O O . THR A 1 153 ? 125.302 -10.342 182.811 1.00 7.92 153 THR A O 1
ATOM 1086 N N . PRO A 1 154 ? 127.503 -10.668 182.600 1.00 7.10 154 PRO A N 1
ATOM 1087 C CA . PRO A 1 154 ? 127.320 -12.038 182.120 1.00 5.78 154 PRO A CA 1
ATOM 1088 C C . PRO A 1 154 ? 126.929 -12.963 183.264 1.00 7.02 154 PRO A C 1
ATOM 1089 O O . PRO A 1 154 ? 127.037 -12.622 184.440 1.00 8.18 154 PRO A O 1
ATOM 1093 N N . PHE A 1 155 ? 126.451 -14.148 182.895 1.00 12.01 155 PHE A N 1
ATOM 1094 C CA . PHE A 1 155 ? 126.146 -15.157 183.896 1.00 6.72 155 PHE A CA 1
ATOM 1095 C C . PHE A 1 155 ? 126.161 -16.527 183.234 1.00 8.82 155 PHE A C 1
ATOM 1096 O O . PHE A 1 155 ? 125.990 -16.653 182.019 1.00 7.46 155 PHE A O 1
ATOM 1104 N N . ASN A 1 156 ? 126.395 -17.551 184.057 1.00 9.15 156 ASN A N 1
ATOM 1105 C CA . ASN A 1 156 ? 126.591 -18.921 183.598 1.00 10.17 156 ASN A CA 1
ATOM 1106 C C . ASN A 1 156 ? 125.745 -19.903 184.390 1.00 9.05 156 ASN A C 1
ATOM 1107 O O . ASN A 1 156 ? 125.467 -19.699 185.573 1.00 9.09 156 ASN A O 1
ATOM 1112 N N . PHE A 1 157 ? 125.407 -21.008 183.738 1.00 7.78 157 PHE A N 1
ATOM 1113 C CA . PHE A 1 157 ? 124.881 -22.196 184.396 1.00 8.13 157 PHE A CA 1
ATOM 1114 C C . PHE A 1 157 ? 125.679 -23.408 183.941 1.00 8.39 157 PHE A C 1
ATOM 1115 O O . PHE A 1 157 ? 126.050 -23.502 182.769 1.00 8.65 157 PHE A O 1
ATOM 1123 N N . GLU A 1 158 ? 125.921 -24.353 184.843 1.00 8.04 158 GLU A N 1
ATOM 1124 C CA . GLU A 1 158 ? 126.530 -25.616 184.429 1.00 8.95 158 GLU A CA 1
ATOM 1125 C C . GLU A 1 158 ? 125.435 -26.597 184.030 1.00 11.35 158 GLU A C 1
ATOM 1126 O O . GLU A 1 158 ? 124.465 -26.789 184.772 1.00 14.05 158 GLU A O 1
ATOM 1132 N N . ILE A 1 159 ? 125.581 -27.211 182.855 1.00 8.16 159 ILE A N 1
ATOM 1133 C CA . ILE A 1 159 ? 124.543 -28.099 182.345 1.00 9.18 159 ILE A CA 1
ATOM 1134 C C . ILE A 1 159 ? 125.095 -29.499 182.074 1.00 11.34 159 ILE A C 1
ATOM 1135 O O . ILE A 1 159 ? 124.472 -30.291 181.379 1.00 12.35 159 ILE A O 1
ATOM 1140 N N . THR A 1 160 ? 126.255 -29.803 182.658 1.00 12.51 160 THR A N 1
ATOM 1141 C CA . THR A 1 160 ? 126.924 -31.087 182.448 1.00 12.46 160 THR A CA 1
ATOM 1142 C C . THR A 1 160 ? 125.982 -32.271 182.617 1.00 16.39 160 THR A C 1
ATOM 1143 O O . THR A 1 160 ? 125.904 -33.152 181.751 1.00 13.71 160 THR A O 1
ATOM 1147 N N . ASN A 1 161 ? 125.296 -32.336 183.751 1.00 17.59 161 ASN A N 1
ATOM 1148 C CA . ASN A 1 161 ? 124.478 -33.490 184.089 1.00 17.69 161 ASN A CA 1
ATOM 1149 C C . ASN A 1 161 ? 123.041 -33.362 183.603 1.00 18.92 161 ASN A C 1
ATOM 1150 O O . ASN A 1 161 ? 122.238 -34.262 183.849 1.00 19.80 161 ASN A O 1
ATOM 1155 N N . LEU A 1 162 ? 122.699 -32.268 182.921 1.00 17.69 162 LEU A N 1
ATOM 1156 C CA . LEU A 1 162 ? 121.349 -32.055 182.433 1.00 14.47 162 LEU A CA 1
ATOM 1157 C C . LEU A 1 162 ? 121.222 -32.239 180.931 1.00 13.55 162 LEU A C 1
ATOM 1158 O O . LEU A 1 162 ? 120.107 -32.426 180.437 1.00 16.82 162 LEU A O 1
ATOM 1163 N N . LEU A 1 163 ? 122.333 -32.191 180.208 1.00 15.06 163 LEU A N 1
ATOM 1164 C CA . LEU A 1 163 ? 122.336 -32.398 178.770 1.00 12.12 163 LEU A CA 1
ATOM 1165 C C . LEU A 1 163 ? 121.802 -33.784 178.447 1.00 20.73 163 LEU A C 1
ATOM 1166 O O . LEU A 1 163 ? 122.145 -34.764 179.111 1.00 19.95 163 LEU A O 1
ATOM 1171 N N . LYS A 1 164 ? 120.931 -33.866 177.447 1.00 13.82 164 LYS A N 1
ATOM 1172 C CA . LYS A 1 164 ? 120.427 -35.151 176.998 1.00 17.98 164 LYS A CA 1
ATOM 1173 C C . LYS A 1 164 ? 120.964 -35.445 175.605 1.00 18.34 164 LYS A C 1
ATOM 1174 O O . LYS A 1 164 ? 121.451 -34.557 174.896 1.00 17.31 164 LYS A O 1
ATOM 1180 N N . GLU A 1 165 ? 120.936 -36.722 175.242 1.00 20.42 165 GLU A N 1
ATOM 1181 C CA . GLU A 1 165 ? 121.225 -37.087 173.866 1.00 22.15 165 GLU A CA 1
ATOM 1182 C C . GLU A 1 165 ? 120.070 -36.648 172.973 1.00 17.65 165 GLU A C 1
ATOM 1183 O O . GLU A 1 165 ? 118.914 -36.569 173.404 1.00 19.89 165 GLU A O 1
ATOM 1189 N N . GLY A 1 166 ? 120.393 -36.332 171.726 1.00 18.14 166 GLY A N 1
ATOM 1190 C CA . GLY A 1 166 ? 119.367 -35.829 170.829 1.00 16.30 166 GLY A CA 1
ATOM 1191 C C . GLY A 1 166 ? 119.084 -34.360 171.102 1.00 11.63 166 GLY A C 1
ATOM 1192 O O . GLY A 1 166 ? 119.952 -33.604 171.543 1.00 12.66 166 GLY A O 1
ATOM 1193 N N . THR A 1 167 ? 117.831 -33.973 170.871 1.00 13.74 167 THR A N 1
ATOM 1194 C CA . THR A 1 167 ? 117.424 -32.578 170.980 1.00 12.66 167 THR A CA 1
ATOM 1195 C C . THR A 1 167 ? 117.373 -32.132 172.435 1.00 13.07 167 THR A C 1
ATOM 1196 O O . THR A 1 167 ? 116.778 -32.806 173.285 1.00 13.66 167 THR A O 1
ATOM 1200 N N . ASN A 1 168 ? 117.967 -30.972 172.710 1.00 7.73 168 ASN A N 1
ATOM 1201 C CA . ASN A 1 168 ? 117.838 -30.297 173.989 1.00 7.85 168 ASN A CA 1
ATOM 1202 C C . ASN A 1 168 ? 117.040 -29.019 173.790 1.00 9.52 168 ASN A C 1
ATOM 1203 O O . ASN A 1 168 ? 117.143 -28.368 172.746 1.00 7.35 168 ASN A O 1
ATOM 1208 N N . SER A 1 169 ? 116.261 -28.663 174.801 1.00 6.21 169 SER A N 1
ATOM 1209 C CA . SER A 1 169 ? 115.384 -27.501 174.735 1.00 9.81 169 SER A CA 1
ATOM 1210 C C . SER A 1 169 ? 115.871 -26.466 175.731 1.00 7.30 169 SER A C 1
ATOM 1211 O O . SER A 1 169 ? 115.959 -26.752 176.930 1.00 8.85 169 SER A O 1
ATOM 1214 N N . LEU A 1 170 ? 116.161 -25.266 175.233 1.00 6.46 170 LEU A N 1
ATOM 1215 C CA . LEU A 1 170 ? 116.602 -24.144 176.055 1.00 6.47 170 LEU A CA 1
ATOM 1216 C C . LEU A 1 170 ? 115.556 -23.042 175.951 1.00 9.34 170 LEU A C 1
ATOM 1217 O O . LEU A 1 170 ? 115.248 -22.584 174.844 1.00 9.35 170 LEU A O 1
ATOM 1222 N N . VAL A 1 171 ? 114.995 -22.633 177.092 1.00 8.94 171 VAL A N 1
ATOM 1223 C CA . VAL A 1 171 ? 113.940 -21.623 177.135 1.00 8.16 171 VAL A CA 1
ATOM 1224 C C . VAL A 1 171 ? 114.367 -20.517 178.087 1.00 7.44 171 VAL A C 1
ATOM 1225 O O . VAL A 1 171 ? 114.801 -20.790 179.209 1.00 9.05 171 VAL A O 1
ATOM 1229 N N . VAL A 1 172 ? 114.249 -19.270 177.642 1.00 4.95 172 VAL A N 1
ATOM 1230 C CA . VAL A 1 172 ? 114.607 -18.114 178.456 1.00 3.86 172 VAL A CA 1
ATOM 1231 C C . VAL A 1 172 ? 113.418 -17.160 178.478 1.00 6.43 172 VAL A C 1
ATOM 1232 O O . VAL A 1 172 ? 112.977 -16.691 177.423 1.00 6.08 172 VAL A O 1
ATOM 1236 N N . LYS A 1 173 ? 112.926 -16.853 179.676 1.00 5.56 173 LYS A N 1
ATOM 1237 C CA . LYS A 1 173 ? 111.914 -15.819 179.876 1.00 8.41 173 LYS A CA 1
ATOM 1238 C C . LYS A 1 173 ? 112.640 -14.510 180.161 1.00 6.90 173 LYS A C 1
ATOM 1239 O O . LYS A 1 173 ? 113.290 -14.370 181.202 1.00 7.45 173 LYS A O 1
ATOM 1245 N N . VAL A 1 174 ? 112.558 -13.571 179.223 1.00 5.06 174 VAL A N 1
ATOM 1246 C CA . VAL A 1 174 ? 113.261 -12.298 179.306 1.00 7.85 174 VAL A CA 1
ATOM 1247 C C . VAL A 1 174 ? 112.240 -11.205 179.576 1.00 6.02 174 VAL A C 1
ATOM 1248 O O . VAL A 1 174 ? 111.221 -11.119 178.880 1.00 6.68 174 VAL A O 1
ATOM 1252 N N . ASP A 1 175 ? 112.500 -10.379 180.594 1.00 7.43 175 ASP A N 1
ATOM 1253 C CA . ASP A 1 175 ? 111.603 -9.294 180.981 1.00 6.90 175 ASP A CA 1
ATOM 1254 C C . ASP A 1 175 ? 112.416 -8.031 181.222 1.00 9.56 175 ASP A C 1
ATOM 1255 O O . ASP A 1 175 ? 113.412 -8.061 181.957 1.00 8.72 175 ASP A O 1
ATOM 1260 N N . ASN A 1 176 ? 111.987 -6.926 180.603 1.00 7.59 176 ASN A N 1
ATOM 1261 C CA . ASN A 1 176 ? 112.651 -5.634 180.746 1.00 7.23 176 ASN A CA 1
ATOM 1262 C C . ASN A 1 176 ? 111.739 -4.580 181.374 1.00 9.36 176 ASN A C 1
ATOM 1263 O O . ASN A 1 176 ? 111.976 -3.379 181.207 1.00 5.97 176 ASN A O 1
ATOM 1268 N N . LYS A 1 177 ? 110.696 -4.986 182.096 1.00 9.89 177 LYS A N 1
ATOM 1269 C CA . LYS A 1 177 ? 109.917 -3.992 182.831 1.00 11.59 177 LYS A CA 1
ATOM 1270 C C . LYS A 1 177 ? 110.812 -3.182 183.763 1.00 8.06 177 LYS A C 1
ATOM 1271 O O . LYS A 1 177 ? 111.684 -3.735 184.436 1.00 10.61 177 LYS A O 1
ATOM 1277 N N . ARG A 1 178 ? 110.574 -1.863 183.819 1.00 6.90 178 ARG A N 1
ATOM 1278 C CA . ARG A 1 178 ? 111.283 -0.996 184.756 1.00 10.93 178 ARG A CA 1
ATOM 1279 C C . ARG A 1 178 ? 110.715 -1.170 186.160 1.00 12.89 178 ARG A C 1
ATOM 1280 O O . ARG A 1 178 ? 109.492 -1.151 186.353 1.00 8.72 178 ARG A O 1
ATOM 1288 N N . LEU A 1 179 ? 111.602 -1.330 187.136 1.00 6.55 179 LEU A N 1
ATOM 1289 C CA . LEU A 1 179 ? 111.239 -1.522 188.529 1.00 6.39 179 LEU A CA 1
ATOM 1290 C C . LEU A 1 179 ? 111.833 -0.400 189.367 1.00 7.76 179 LEU A C 1
ATOM 1291 O O . LEU A 1 179 ? 113.017 -0.076 189.200 1.00 7.82 179 LEU A O 1
ATOM 1296 N N . PRO A 1 180 ? 111.073 0.197 190.279 1.00 9.70 180 PRO A N 1
ATOM 1297 C CA . PRO A 1 180 ? 111.656 1.236 191.141 1.00 12.85 180 PRO A CA 1
ATOM 1298 C C . PRO A 1 180 ? 112.910 0.778 191.860 1.00 9.94 180 PRO A C 1
ATOM 1299 O O . PRO A 1 180 ? 113.878 1.543 191.942 1.00 9.96 180 PRO A O 1
ATOM 1303 N N . GLU A 1 181 ? 112.930 -0.464 192.346 1.00 7.81 181 GLU A N 1
ATOM 1304 C CA . GLU A 1 181 ? 114.0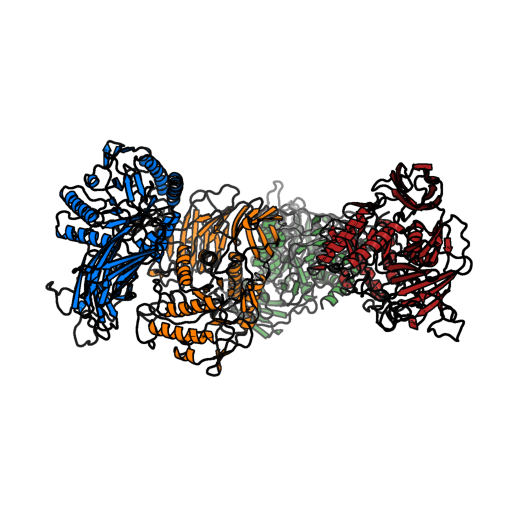38 -0.988 193.145 1.00 11.18 181 GLU A CA 1
ATOM 1305 C C . GLU A 1 181 ? 115.210 -1.503 192.312 1.00 10.42 181 GLU A C 1
ATOM 1306 O O . GLU A 1 181 ? 116.225 -1.922 192.887 1.00 9.31 181 GLU A O 1
ATOM 1312 N N . ALA A 1 182 ? 115.109 -1.484 190.987 1.00 8.95 182 ALA A N 1
ATOM 1313 C CA . ALA A 1 182 ? 116.136 -2.075 190.154 1.00 7.01 182 ALA A CA 1
ATOM 1314 C C . ALA A 1 182 ? 117.341 -1.135 190.013 1.00 8.14 182 ALA A C 1
ATOM 1315 O O . ALA A 1 182 ? 117.313 0.038 190.401 1.00 7.95 182 ALA A O 1
ATOM 1317 N N . VAL A 1 183 ? 118.425 -1.685 189.475 1.00 7.32 183 VAL A N 1
ATOM 1318 C CA . VAL A 1 183 ? 119.602 -0.921 189.070 1.00 6.77 183 VAL A CA 1
ATOM 1319 C C . VAL A 1 183 ? 119.783 -1.154 187.574 1.00 6.02 183 VAL A C 1
ATOM 1320 O O . VAL A 1 183 ? 120.253 -2.234 187.185 1.00 7.00 183 VAL A O 1
ATOM 1324 N N . PRO A 1 184 ? 119.457 -0.195 186.697 1.00 5.52 184 PRO A N 1
ATOM 1325 C CA . PRO A 1 184 ? 118.970 1.158 186.983 1.00 4.90 184 PRO A CA 1
ATOM 1326 C C . PRO A 1 184 ? 117.474 1.212 187.300 1.00 6.07 184 PRO A C 1
ATOM 1327 O O . PRO A 1 184 ? 116.787 0.194 187.205 1.00 6.21 184 PRO A O 1
ATOM 1331 N N . THR A 1 185 ? 116.977 2.378 187.684 1.00 4.76 185 THR A N 1
ATOM 1332 C CA . THR A 1 185 ? 115.604 2.473 188.152 1.00 6.65 185 THR A CA 1
ATOM 1333 C C . THR A 1 185 ? 114.677 2.906 187.005 1.00 8.72 185 THR A C 1
ATOM 1334 O O . THR A 1 185 ? 114.973 2.674 185.824 1.00 9.48 185 THR A O 1
ATOM 1338 N N . VAL A 1 186 ? 113.524 3.493 187.345 1.00 7.93 186 VAL A N 1
ATOM 1339 C CA . VAL A 1 186 ? 112.461 3.724 186.364 1.00 9.55 186 VAL A CA 1
ATOM 1340 C C . VAL A 1 186 ? 112.696 4.938 185.486 1.00 8.07 186 VAL A C 1
ATOM 1341 O O . VAL A 1 186 ? 111.834 5.271 184.664 1.00 7.53 186 VAL A O 1
ATOM 1345 N N . ASN A 1 187 ? 113.824 5.620 185.629 1.00 7.02 187 ASN A N 1
ATOM 1346 C CA . ASN A 1 187 ? 114.089 6.792 184.808 1.00 7.56 187 ASN A CA 1
ATOM 1347 C C . ASN A 1 187 ? 115.558 6.766 184.416 1.00 9.45 187 ASN A C 1
ATOM 1348 O O . ASN A 1 187 ? 116.422 6.618 185.282 1.00 7.82 187 ASN A O 1
ATOM 1353 N N . ALA A 1 188 ? 115.826 6.860 183.114 1.00 6.77 188 ALA A N 1
ATOM 1354 C CA . ALA A 1 188 ? 117.176 6.986 182.583 1.00 6.93 188 ALA A CA 1
ATOM 1355 C C . ALA A 1 188 ? 117.063 7.621 181.205 1.00 8.28 188 ALA A C 1
ATOM 1356 O O . ALA A 1 188 ? 115.983 7.631 180.604 1.00 8.58 188 ALA A O 1
ATOM 1358 N N . ASP A 1 189 ? 118.182 8.149 180.702 1.00 5.26 189 ASP A N 1
ATOM 1359 C CA . ASP A 1 189 ? 118.155 8.829 179.405 1.00 6.02 189 ASP A CA 1
ATOM 1360 C C . ASP A 1 189 ? 118.684 7.953 178.284 1.00 6.66 189 ASP A C 1
ATOM 1361 O O . ASP A 1 189 ? 119.395 8.435 177.402 1.00 7.41 189 ASP A O 1
ATOM 1366 N N . TRP A 1 190 ? 118.342 6.664 178.270 1.00 6.15 190 TRP A N 1
ATOM 1367 C CA . TRP A 1 190 ? 118.666 5.822 177.128 1.00 6.27 190 TRP A CA 1
ATOM 1368 C C . TRP A 1 190 ? 117.559 4.791 176.956 1.00 8.68 190 TRP A C 1
ATOM 1369 O O . TRP A 1 190 ? 116.745 4.577 177.857 1.00 5.97 190 TRP A O 1
ATOM 1380 N N . TRP A 1 191 ? 117.549 4.150 175.784 1.00 5.68 191 TRP A N 1
ATOM 1381 C CA . TRP A 1 191 ? 116.444 3.266 175.416 1.00 7.15 191 TRP A CA 1
ATOM 1382 C C . TRP A 1 191 ? 116.420 2.005 176.277 1.00 5.30 191 TRP A C 1
ATOM 1383 O O . TRP A 1 191 ? 117.461 1.417 176.580 1.00 8.78 191 TRP A O 1
ATOM 1394 N N . ASN A 1 192 ? 115.211 1.573 176.651 1.00 5.50 192 ASN A N 1
ATOM 1395 C CA . ASN A 1 192 ? 115.039 0.325 177.389 1.00 5.73 192 ASN A CA 1
ATOM 1396 C C . ASN A 1 192 ? 115.067 -0.822 176.376 1.00 6.44 192 ASN A C 1
ATOM 1397 O O . ASN A 1 192 ? 114.043 -1.388 175.984 1.00 5.04 192 ASN A O 1
ATOM 1402 N N . PHE A 1 193 ? 116.288 -1.161 175.955 1.00 5.99 193 PHE A N 1
ATOM 1403 C CA . PHE A 1 193 ? 116.575 -2.269 175.043 1.00 3.67 193 PHE A CA 1
ATOM 1404 C C . PHE A 1 193 ? 116.434 -3.599 175.781 1.00 6.43 193 PHE A C 1
ATOM 1405 O O . PHE A 1 193 ? 117.306 -3.965 176.580 1.00 5.51 193 PHE A O 1
ATOM 1413 N N . GLY A 1 194 ? 115.354 -4.345 175.507 1.00 5.90 194 GLY A N 1
ATOM 1414 C CA . GLY A 1 194 ? 115.171 -5.648 176.108 1.00 4.62 194 GLY A CA 1
ATOM 1415 C C . GLY A 1 194 ? 115.672 -6.768 175.209 1.00 5.11 194 GLY A C 1
ATOM 1416 O O . GLY A 1 194 ? 115.825 -6.590 174.005 1.00 7.53 194 GLY A O 1
ATOM 1417 N N . GLY A 1 195 ? 115.959 -7.923 175.822 1.00 5.44 195 GLY A N 1
ATOM 1418 C CA . GLY A 1 195 ? 116.190 -9.174 175.121 1.00 6.52 195 GLY A CA 1
ATOM 1419 C C . GLY A 1 195 ? 117.520 -9.819 175.477 1.00 6.02 195 GLY A C 1
ATOM 1420 O O . GLY A 1 195 ? 118.215 -9.417 176.420 1.00 4.67 195 GLY A O 1
ATOM 1421 N N . ILE A 1 196 ? 117.865 -10.875 174.729 1.00 6.03 196 ILE A N 1
ATOM 1422 C CA . ILE A 1 196 ? 119.179 -11.505 174.867 1.00 5.38 196 ILE A CA 1
ATOM 1423 C C . ILE A 1 196 ? 120.151 -10.689 174.027 1.00 5.54 196 ILE A C 1
ATOM 1424 O O . ILE A 1 196 ? 120.307 -10.937 172.829 1.00 5.70 196 ILE A O 1
ATOM 1429 N N . THR A 1 197 ? 120.809 -9.703 174.643 1.00 6.83 197 THR A N 1
ATOM 1430 C CA . THR A 1 197 ? 121.483 -8.648 173.902 1.00 6.24 197 THR A CA 1
ATOM 1431 C C . THR A 1 197 ? 122.932 -8.959 173.553 1.00 7.55 197 THR A C 1
ATOM 1432 O O . THR A 1 197 ? 123.532 -8.228 172.750 1.00 6.17 197 THR A O 1
ATOM 1436 N N . ARG A 1 198 ? 123.511 -9.996 174.136 1.00 6.80 198 ARG A N 1
ATOM 1437 C CA . ARG A 1 198 ? 124.863 -10.420 173.814 1.00 7.70 198 ARG A CA 1
ATOM 1438 C C . ARG A 1 198 ? 124.882 -11.921 173.569 1.00 6.79 198 ARG A C 1
ATOM 1439 O O . ARG A 1 198 ? 123.933 -12.635 173.917 1.00 6.32 198 ARG A O 1
ATOM 1447 N N . PRO A 1 199 ? 125.947 -12.423 172.947 1.00 6.16 199 PRO A N 1
ATOM 1448 C CA . PRO A 1 199 ? 125.959 -13.816 172.487 1.00 7.50 199 PRO A CA 1
ATOM 1449 C C . PRO A 1 199 ? 125.694 -14.824 173.598 1.00 8.95 199 PRO A C 1
ATOM 1450 O O . PRO A 1 199 ? 125.938 -14.567 174.779 1.00 9.82 199 PRO A O 1
ATOM 1454 N N . VAL A 1 200 ? 125.167 -15.981 173.195 1.00 6.50 200 VAL A N 1
ATOM 1455 C CA . VAL A 1 200 ? 124.981 -17.132 174.068 1.00 4.97 200 VAL A CA 1
ATOM 1456 C C . VAL A 1 200 ? 125.966 -18.204 173.630 1.00 7.70 200 VAL A C 1
ATOM 1457 O O . VAL A 1 200 ? 126.057 -18.518 172.436 1.00 7.77 200 VAL A O 1
ATOM 1461 N N . THR A 1 201 ? 126.710 -18.757 174.584 1.00 6.17 201 THR A N 1
ATOM 1462 C CA . THR A 1 201 ? 127.834 -19.619 174.259 1.00 8.37 201 THR A CA 1
ATOM 1463 C C . THR A 1 201 ? 127.822 -20.860 175.145 1.00 7.11 201 THR A C 1
ATOM 1464 O O . THR A 1 201 ? 127.606 -20.755 176.354 1.00 9.95 201 THR A O 1
ATOM 1468 N N . LEU A 1 202 ? 128.060 -22.033 174.545 1.00 5.16 202 LEU A N 1
ATOM 1469 C CA . LEU A 1 202 ? 128.381 -23.240 175.301 1.00 6.78 202 LEU A CA 1
ATOM 1470 C C . LEU A 1 202 ? 129.888 -23.312 175.505 1.00 6.42 202 LEU A C 1
ATOM 1471 O O . LEU A 1 202 ? 130.652 -23.160 174.548 1.00 8.56 202 LEU A O 1
ATOM 1476 N N . ILE A 1 203 ? 130.311 -23.542 176.744 1.00 5.36 203 ILE A N 1
ATOM 1477 C CA . ILE A 1 203 ? 131.730 -23.625 177.096 1.00 6.24 203 ILE A CA 1
ATOM 1478 C C . ILE A 1 203 ? 132.003 -25.023 177.629 1.00 9.04 203 ILE A C 1
ATOM 1479 O O . ILE A 1 203 ? 131.421 -25.423 178.644 1.00 9.84 203 ILE A O 1
ATOM 1484 N N . GLU A 1 204 ? 132.914 -25.741 176.982 1.00 8.41 204 GLU A N 1
ATOM 1485 C CA . GLU A 1 204 ? 133.343 -27.050 177.448 1.00 7.23 204 GLU A CA 1
ATOM 1486 C C . GLU A 1 204 ? 134.640 -26.895 178.235 1.00 11.13 204 GLU A C 1
ATOM 1487 O O . GLU A 1 204 ? 135.539 -26.164 177.808 1.00 10.83 204 GLU A O 1
ATOM 1493 N N . MET A 1 205 ? 134.711 -27.541 179.396 1.00 9.95 205 MET A N 1
ATOM 1494 C CA . MET A 1 205 ? 135.851 -27.494 180.303 1.00 10.00 205 MET A CA 1
ATOM 1495 C C . MET A 1 205 ? 136.295 -28.895 180.697 1.00 9.65 205 MET A C 1
ATOM 1496 O O . MET A 1 205 ? 135.475 -29.818 180.772 1.00 9.13 205 MET A O 1
ATOM 1501 N N . PRO A 1 206 ? 137.586 -29.076 180.990 1.00 9.79 206 PRO A N 1
ATOM 1502 C CA . PRO A 1 206 ? 138.028 -30.301 181.670 1.00 8.30 206 PRO A CA 1
ATOM 1503 C C . PRO A 1 206 ? 137.422 -30.403 183.063 1.00 10.91 206 PRO A C 1
ATOM 1504 O O . PRO A 1 206 ? 136.913 -29.429 183.620 1.00 9.00 206 PRO A O 1
ATOM 1508 N N . ALA A 1 207 ? 137.505 -31.611 183.640 1.00 11.02 207 ALA A N 1
ATOM 1509 C CA . ALA A 1 207 ? 136.831 -31.887 184.912 1.00 7.86 207 ALA A CA 1
ATOM 1510 C C . ALA A 1 207 ? 137.271 -30.933 186.023 1.00 10.21 207 ALA A C 1
ATOM 1511 O O . ALA A 1 207 ? 136.465 -30.560 186.885 1.00 11.04 207 ALA A O 1
ATOM 1513 N N . THR A 1 208 ? 138.556 -30.575 186.060 1.00 7.36 208 THR A N 1
ATOM 1514 C CA . THR A 1 208 ? 139.060 -29.486 186.887 1.00 11.26 208 THR A CA 1
ATOM 1515 C C . THR A 1 208 ? 139.641 -28.435 185.950 1.00 9.71 208 THR A C 1
ATOM 1516 O O . THR A 1 208 ? 140.490 -28.761 185.116 1.00 11.80 208 THR A O 1
ATOM 1520 N N . TYR A 1 209 ? 139.187 -27.185 186.070 1.00 9.38 209 TYR A N 1
ATOM 1521 C CA . TYR A 1 209 ? 139.579 -26.170 185.102 1.00 8.82 209 TYR A CA 1
ATOM 1522 C C . TYR A 1 209 ? 140.041 -24.896 185.798 1.00 7.18 209 TYR A C 1
ATOM 1523 O O . TYR A 1 209 ? 139.821 -24.693 186.996 1.00 7.62 209 TYR A O 1
ATOM 1532 N N . ILE A 1 210 ? 140.745 -24.070 185.030 1.00 8.36 210 ILE A N 1
ATOM 1533 C CA . ILE A 1 210 ? 141.198 -22.766 185.496 1.00 9.93 210 ILE A CA 1
ATOM 1534 C C . ILE A 1 210 ? 140.020 -21.821 185.308 1.00 9.34 210 ILE A C 1
ATOM 1535 O O . ILE A 1 210 ? 139.694 -21.455 184.181 1.00 9.14 210 ILE A O 1
ATOM 1540 N N . ARG A 1 211 ? 139.364 -21.451 186.400 1.00 9.14 211 ARG A N 1
ATOM 1541 C CA . ARG A 1 211 ? 138.177 -20.620 186.274 1.00 10.90 211 ARG A CA 1
ATOM 1542 C C . ARG A 1 211 ? 138.502 -19.132 186.239 1.00 10.70 211 ARG A C 1
ATOM 1543 O O . ARG A 1 211 ? 137.835 -18.384 185.518 1.00 10.43 211 ARG A O 1
ATOM 1551 N N . ASP A 1 212 ? 139.520 -18.687 186.972 1.00 9.75 212 ASP A N 1
ATOM 1552 C CA . ASP A 1 212 ? 139.775 -17.267 187.156 1.00 10.27 212 ASP A CA 1
ATOM 1553 C C . ASP A 1 212 ? 141.268 -17.077 187.366 1.00 11.00 212 ASP A C 1
ATOM 1554 O O . ASP A 1 212 ? 141.956 -17.981 187.850 1.00 10.11 212 ASP A O 1
ATOM 1559 N N . TYR A 1 213 ? 141.763 -15.901 186.999 1.00 8.28 213 TYR A N 1
ATOM 1560 C CA . TYR A 1 213 ? 143.170 -15.576 187.214 1.00 7.28 213 TYR A CA 1
ATOM 1561 C C . TYR A 1 213 ? 143.350 -14.075 187.047 1.00 9.18 213 TYR A C 1
ATOM 1562 O O . TYR A 1 213 ? 142.529 -13.398 186.421 1.00 12.82 213 TYR A O 1
ATOM 1571 N N . TYR A 1 214 ? 144.453 -13.578 187.600 1.00 10.22 214 TYR A N 1
ATOM 1572 C CA . TYR A 1 214 ? 144.820 -12.171 187.580 1.00 9.57 214 TYR A CA 1
ATOM 1573 C C . TYR A 1 214 ? 146.312 -12.084 187.278 1.00 10.02 214 TYR A C 1
ATOM 1574 O O . TYR A 1 214 ? 147.109 -12.796 187.893 1.00 11.62 214 TYR A O 1
ATOM 1583 N N . VAL A 1 215 ? 146.681 -11.255 186.296 1.00 13.22 215 VAL A N 1
ATOM 1584 C CA . VAL A 1 215 ? 148.085 -11.013 185.958 1.00 12.53 215 VAL A CA 1
ATOM 1585 C C . VAL A 1 215 ? 148.271 -9.547 185.578 1.00 10.50 215 VAL A C 1
ATOM 1586 O O . VAL A 1 215 ? 147.882 -9.128 184.481 1.00 13.19 215 VAL A O 1
ATOM 1590 N N . GLN A 1 216 ? 148.869 -8.761 186.477 1.00 11.90 216 GLN A N 1
ATOM 1591 C CA . GLN A 1 216 ? 149.053 -7.328 186.278 1.00 12.37 216 GLN A CA 1
ATOM 1592 C C . GLN A 1 216 ? 150.315 -6.894 187.009 1.00 10.68 216 GLN A C 1
ATOM 1593 O O . GLN A 1 216 ? 150.889 -7.647 187.790 1.00 13.82 216 GLN A O 1
ATOM 1599 N N . LEU A 1 217 ? 150.722 -5.653 186.775 1.00 12.23 217 LEU A N 1
ATOM 1600 C CA . LEU A 1 217 ? 151.797 -5.073 187.570 1.00 12.02 217 LEU A CA 1
ATOM 1601 C C . LEU A 1 217 ? 151.331 -4.823 188.997 1.00 10.62 217 LEU A C 1
ATOM 1602 O O . LEU A 1 217 ? 150.193 -4.420 189.237 1.00 11.37 217 LEU A O 1
ATOM 1607 N N . ALA A 1 218 ? 152.221 -5.062 189.951 1.00 15.27 218 ALA A N 1
ATOM 1608 C CA . ALA A 1 218 ? 151.975 -4.590 191.303 1.00 16.71 218 ALA A CA 1
ATOM 1609 C C . ALA A 1 218 ? 151.723 -3.087 191.287 1.00 14.34 218 ALA A C 1
ATOM 1610 O O . ALA A 1 218 ? 152.165 -2.370 190.385 1.00 18.49 218 ALA A O 1
ATOM 1612 N N . LYS A 1 219 ? 150.995 -2.606 192.290 1.00 15.27 219 LYS A N 1
ATOM 1613 C CA . LYS A 1 219 ? 150.693 -1.182 192.364 1.00 19.06 219 LYS A CA 1
ATOM 1614 C C . LYS A 1 219 ? 151.978 -0.365 192.290 1.00 19.80 219 LYS A C 1
ATOM 1615 O O . LYS A 1 219 ? 152.937 -0.623 193.022 1.00 19.37 219 LYS A O 1
ATOM 1621 N N . ASP A 1 220 ? 152.009 0.592 191.362 1.00 18.72 220 ASP A N 1
ATOM 1622 C CA . ASP A 1 220 ? 153.096 1.567 191.268 1.00 18.04 220 ASP A CA 1
ATOM 1623 C C . ASP A 1 220 ? 154.467 0.917 191.078 1.00 22.00 220 ASP A C 1
ATOM 1624 O O . ASP A 1 220 ? 155.484 1.488 191.477 1.00 23.03 220 ASP A O 1
ATOM 1629 N N . ASP A 1 221 ? 154.535 -0.265 190.468 1.00 19.98 221 ASP A N 1
ATOM 1630 C CA . ASP A 1 221 ? 155.798 -1.001 190.368 1.00 16.73 221 ASP A CA 1
ATOM 1631 C C . ASP A 1 221 ? 155.997 -1.534 188.951 1.00 15.47 221 ASP A C 1
ATOM 1632 O O . ASP A 1 221 ? 155.450 -2.584 188.599 1.00 18.37 221 ASP A O 1
ATOM 1637 N N . LYS A 1 222 ? 156.813 -0.830 188.160 1.00 16.83 222 LYS A N 1
ATOM 1638 C CA . LYS A 1 222 ? 157.125 -1.229 186.790 1.00 15.31 222 LYS A CA 1
ATOM 1639 C C . LYS A 1 222 ? 157.956 -2.499 186.711 1.00 19.12 222 LYS A C 1
ATOM 1640 O O . LYS A 1 222 ? 158.176 -3.008 185.605 1.00 14.72 222 LYS A O 1
ATOM 1646 N N . ASN A 1 223 ? 158.449 -3.006 187.838 1.00 17.05 223 ASN A N 1
ATOM 1647 C CA . ASN A 1 223 ? 159.426 -4.086 187.823 1.00 18.68 223 ASN A CA 1
ATOM 1648 C C . ASN A 1 223 ? 158.899 -5.340 188.505 1.00 17.04 223 ASN A C 1
ATOM 1649 O O . ASN A 1 223 ? 159.685 -6.229 188.843 1.00 16.23 223 ASN A O 1
ATOM 1654 N N . MET A 1 224 ? 157.583 -5.433 188.714 1.00 16.51 224 MET A N 1
ATOM 1655 C CA . MET A 1 224 ? 157.017 -6.566 189.440 1.00 14.45 224 MET A CA 1
ATOM 1656 C C . MET A 1 224 ? 155.644 -6.910 188.879 1.00 15.77 224 MET A C 1
ATOM 1657 O O . MET A 1 224 ? 154.730 -6.083 188.923 1.00 15.01 224 MET A O 1
ATOM 1662 N N . ILE A 1 225 ? 155.501 -8.133 188.379 1.00 15.35 225 ILE A N 1
ATOM 1663 C CA . ILE A 1 225 ? 154.206 -8.676 187.973 1.00 15.98 225 ILE A CA 1
ATOM 1664 C C . ILE A 1 225 ? 153.640 -9.480 189.136 1.00 13.19 225 ILE A C 1
ATOM 1665 O O . ILE A 1 225 ? 154.325 -10.346 189.693 1.00 19.62 225 ILE A O 1
ATOM 1670 N N . GLU A 1 226 ? 152.387 -9.211 189.501 1.00 15.31 226 GLU A N 1
ATOM 1671 C CA . GLU A 1 226 ? 151.730 -9.971 190.552 1.00 17.59 226 GLU A CA 1
ATOM 1672 C C . GLU A 1 226 ? 150.475 -10.634 189.992 1.00 16.07 226 GLU A C 1
ATOM 1673 O O . GLU A 1 226 ? 149.892 -10.171 189.004 1.00 16.88 226 GLU A O 1
ATOM 1679 N N . GLY A 1 227 ? 150.065 -11.733 190.608 1.00 16.78 227 GLY A N 1
ATOM 1680 C CA . GLY A 1 227 ? 148.865 -12.385 190.122 1.00 15.49 227 GLY A CA 1
ATOM 1681 C C . GLY A 1 227 ? 148.493 -13.582 190.963 1.00 15.59 227 GLY A C 1
ATOM 1682 O O . GLY A 1 227 ? 149.124 -13.893 191.979 1.00 11.93 227 GLY A O 1
ATOM 1683 N N . TRP A 1 228 ? 147.431 -14.242 190.520 1.00 13.82 228 TRP A N 1
ATOM 1684 C CA . TRP A 1 228 ? 146.908 -15.410 191.201 1.00 13.76 228 TRP A CA 1
ATOM 1685 C C . TRP A 1 228 ? 146.059 -16.184 190.208 1.00 16.08 228 TRP A C 1
ATOM 1686 O O . TRP A 1 228 ? 145.634 -15.655 189.173 1.00 9.86 228 TRP A O 1
ATOM 1697 N N . VAL A 1 229 ? 145.840 -17.455 190.534 1.00 11.98 229 VAL A N 1
ATOM 1698 C CA . VAL A 1 229 ? 145.128 -18.400 189.680 1.00 14.12 229 VAL A CA 1
ATOM 1699 C C . VAL A 1 229 ? 144.178 -19.189 190.569 1.00 14.16 229 VAL A C 1
ATOM 1700 O O . VAL A 1 229 ? 144.493 -19.465 191.731 1.00 13.01 229 VAL A O 1
ATOM 1704 N N . GLN A 1 230 ? 142.998 -19.520 190.045 1.00 14.14 230 GLN A N 1
ATOM 1705 C CA . GLN A 1 230 ? 141.973 -20.182 190.843 1.00 11.20 230 GLN A CA 1
ATOM 1706 C C . GLN A 1 230 ? 141.363 -21.315 190.034 1.00 12.98 230 GLN A C 1
ATOM 1707 O O . GLN A 1 230 ? 140.758 -21.071 188.985 1.00 13.96 230 GLN A O 1
ATOM 1713 N N . LEU A 1 231 ? 141.501 -22.541 190.534 1.00 9.98 231 LEU A N 1
ATOM 1714 C CA . LEU A 1 231 ? 140.977 -23.734 189.882 1.00 11.32 231 LEU A CA 1
ATOM 1715 C C . LEU A 1 231 ? 139.611 -24.089 190.445 1.00 10.53 231 LEU A C 1
ATOM 1716 O O . LEU A 1 231 ? 139.252 -23.711 191.562 1.00 10.77 231 LEU A O 1
ATOM 1721 N N . GLU A 1 232 ? 138.865 -24.861 189.663 1.00 9.47 232 GLU A N 1
ATOM 1722 C CA . GLU A 1 232 ? 137.521 -25.288 190.026 1.00 11.53 232 GLU A CA 1
ATOM 1723 C C . GLU A 1 232 ? 137.373 -26.760 189.672 1.00 10.40 232 GLU A C 1
ATOM 1724 O O . GLU A 1 232 ? 137.522 -27.127 188.504 1.00 9.48 232 GLU A O 1
ATOM 1730 N N . GLY A 1 233 ? 137.105 -27.599 190.664 1.00 13.47 233 GLY A N 1
ATOM 1731 C CA . GLY A 1 233 ? 136.919 -29.018 190.420 1.00 13.36 233 GLY A CA 1
ATOM 1732 C C . GLY A 1 233 ? 137.396 -29.845 191.599 1.00 15.41 233 GLY A C 1
ATOM 1733 O O . GLY A 1 233 ? 137.756 -29.319 192.647 1.00 24.44 233 GLY A O 1
ATOM 1734 N N . SER A 1 234 ? 137.394 -31.166 191.402 1.00 13.17 234 SER A N 1
ATOM 1735 C CA . SER A 1 234 ? 137.743 -32.087 192.479 1.00 16.86 234 SER A CA 1
ATOM 1736 C C . SER A 1 234 ? 139.249 -32.287 192.618 1.00 19.35 234 SER A C 1
ATOM 1737 O O . SER A 1 234 ? 139.705 -32.785 193.655 1.00 21.51 234 SER A O 1
ATOM 1740 N N . ASP A 1 235 ? 140.029 -31.893 191.615 1.00 16.25 235 ASP A N 1
ATOM 1741 C CA . ASP A 1 235 ? 141.480 -32.029 191.667 1.00 16.85 235 ASP A CA 1
ATOM 1742 C C . ASP A 1 235 ? 142.119 -30.649 191.783 1.00 19.78 235 ASP A C 1
ATOM 1743 O O . ASP A 1 235 ? 142.846 -30.215 190.884 1.00 20.84 235 ASP A O 1
ATOM 1748 N N . LYS A 1 236 ? 141.867 -29.961 192.899 1.00 18.74 236 LYS A N 1
ATOM 1749 C CA . LYS A 1 236 ? 142.181 -28.540 193.007 1.00 22.33 236 LYS A CA 1
ATOM 1750 C C . LYS A 1 236 ? 143.638 -28.245 193.346 1.00 19.39 236 LYS A C 1
ATOM 1751 O O . LYS A 1 236 ? 144.083 -27.110 193.126 1.00 17.56 236 LYS A O 1
ATOM 1757 N N . GLU A 1 237 ? 144.384 -29.208 193.886 1.00 19.71 237 GLU A N 1
ATOM 1758 C CA . GLU A 1 237 ? 145.805 -29.015 194.174 1.00 19.43 237 GLU A CA 1
ATOM 1759 C C . GLU A 1 237 ? 146.614 -29.515 192.986 1.00 20.40 237 GLU A C 1
ATOM 1760 O O . GLU A 1 237 ? 146.700 -30.724 192.751 1.00 22.07 237 GLU A O 1
ATOM 1766 N N . GLN A 1 238 ? 147.206 -28.586 192.238 1.00 17.93 238 GLN A N 1
ATOM 1767 C CA . GLN A 1 238 ? 147.968 -28.915 191.043 1.00 16.77 238 GLN A CA 1
ATOM 1768 C C . GLN A 1 238 ? 149.132 -27.952 190.902 1.00 17.84 238 GLN A C 1
ATOM 1769 O O . GLN A 1 238 ? 149.105 -26.830 191.420 1.00 13.71 238 GLN A O 1
ATOM 1775 N N . LYS A 1 239 ? 150.130 -28.386 190.139 1.00 16.44 239 LYS A N 1
ATOM 1776 C CA . LYS A 1 239 ? 151.177 -27.489 189.671 1.00 18.19 239 LYS A CA 1
ATOM 1777 C C . LYS A 1 239 ? 150.633 -26.614 188.546 1.00 19.51 239 LYS A C 1
ATOM 1778 O O . LYS A 1 239 ? 150.002 -27.120 187.613 1.00 15.57 239 LYS A O 1
ATOM 1784 N N . ILE A 1 240 ? 150.872 -25.305 188.640 1.00 14.22 240 ILE A N 1
ATOM 1785 C CA . ILE A 1 240 ? 150.489 -24.336 187.618 1.00 17.06 240 ILE A CA 1
ATOM 1786 C C . ILE A 1 240 ? 151.752 -23.666 187.107 1.00 18.15 240 ILE A C 1
ATOM 1787 O O . ILE A 1 240 ? 152.656 -23.367 187.892 1.00 21.09 240 ILE A O 1
ATOM 1792 N N . THR A 1 241 ? 151.818 -23.424 185.799 1.00 15.64 241 THR A N 1
ATOM 1793 C CA . THR A 1 241 ? 152.917 -22.659 185.221 1.00 17.34 241 THR A CA 1
ATOM 1794 C C . THR A 1 241 ? 152.375 -21.414 184.530 1.00 15.99 241 THR A C 1
ATOM 1795 O O . THR A 1 241 ? 151.447 -21.499 183.719 1.00 14.41 241 THR A O 1
ATOM 1799 N N . LEU A 1 242 ? 152.952 -20.263 184.866 1.00 14.96 242 LEU A N 1
ATOM 1800 C CA . LEU A 1 242 ? 152.654 -19.006 184.194 1.00 11.79 242 LEU A CA 1
ATOM 1801 C C . LEU A 1 242 ? 153.744 -18.738 183.165 1.00 18.75 242 LEU A C 1
ATOM 1802 O O . LEU A 1 242 ? 154.929 -18.659 183.511 1.00 16.93 242 LEU A O 1
ATOM 1807 N N . ASP A 1 243 ? 153.343 -18.605 181.907 1.00 15.85 243 ASP A N 1
ATOM 1808 C CA . ASP A 1 243 ? 154.263 -18.515 180.783 1.00 21.15 243 ASP A CA 1
ATOM 1809 C C . ASP A 1 243 ? 154.057 -17.192 180.055 1.00 19.67 243 ASP A C 1
ATOM 1810 O O . ASP A 1 243 ? 152.970 -16.941 179.522 1.00 17.35 243 ASP A O 1
ATOM 1815 N N . ILE A 1 244 ? 155.095 -16.356 180.034 1.00 15.72 244 ILE A N 1
ATOM 1816 C CA . ILE A 1 244 ? 155.109 -15.160 179.188 1.00 15.26 244 ILE A CA 1
ATOM 1817 C C . ILE A 1 244 ? 156.361 -15.219 178.321 1.00 17.22 244 ILE A C 1
ATOM 1818 O O . ILE A 1 244 ? 157.392 -14.624 178.674 1.00 17.45 244 ILE A O 1
ATOM 1823 N N . PRO A 1 245 ? 156.319 -15.915 177.181 1.00 15.35 245 PRO A N 1
ATOM 1824 C CA . PRO A 1 245 ? 157.571 -16.220 176.469 1.00 18.91 245 PRO A CA 1
ATOM 1825 C C . PRO A 1 245 ? 158.334 -14.990 176.025 1.00 19.61 245 PRO A C 1
ATOM 1826 O O . PRO A 1 245 ? 159.570 -14.998 176.058 1.00 18.08 245 PRO A O 1
ATOM 1830 N N . GLU A 1 246 ? 157.637 -13.929 175.609 1.00 19.53 246 GLU A N 1
ATOM 1831 C CA . GLU A 1 246 ? 158.341 -12.737 175.148 1.00 17.00 246 GLU A CA 1
ATOM 1832 C C . GLU A 1 246 ? 159.190 -12.133 176.253 1.00 18.37 246 GLU A C 1
ATOM 1833 O O . GLU A 1 246 ? 160.218 -11.508 175.972 1.00 20.89 246 GLU A O 1
ATOM 1839 N N . LEU A 1 247 ? 158.783 -12.312 177.506 1.00 18.14 247 LEU A N 1
ATOM 1840 C CA . LEU A 1 247 ? 159.528 -11.851 178.665 1.00 16.73 247 LEU A CA 1
ATOM 1841 C C . LEU A 1 247 ? 160.398 -12.947 179.269 1.00 21.17 247 LEU A C 1
ATOM 1842 O O . LEU A 1 247 ? 161.024 -12.729 180.313 1.00 19.49 247 LEU A O 1
ATOM 1847 N N . LYS A 1 248 ? 160.456 -14.117 178.630 1.00 19.71 248 LYS A N 1
ATOM 1848 C CA . LYS A 1 248 ? 161.223 -15.244 179.148 1.00 21.93 248 LYS A CA 1
ATOM 1849 C C . LYS A 1 248 ? 160.796 -15.571 180.573 1.00 20.92 248 LYS A C 1
ATOM 1850 O O . LYS A 1 248 ? 161.607 -15.955 181.419 1.00 24.60 248 LYS A O 1
ATOM 1856 N N . VAL A 1 249 ? 159.501 -15.415 180.840 1.00 17.29 249 VAL A N 1
ATOM 1857 C CA . VAL A 1 249 ? 158.927 -15.697 182.151 1.00 20.33 249 VAL A CA 1
ATOM 1858 C C . VAL A 1 249 ? 158.339 -17.103 182.126 1.00 21.34 249 VAL A C 1
ATOM 1859 O O . VAL A 1 249 ? 157.506 -17.429 181.271 1.00 21.60 249 VAL A O 1
ATOM 1863 N N . LYS A 1 250 ? 158.783 -17.941 183.058 1.00 20.36 250 LYS A N 1
ATOM 1864 C CA . LYS A 1 250 ? 158.249 -19.295 183.233 1.00 19.47 250 LYS A CA 1
ATOM 1865 C C . LYS A 1 250 ? 158.227 -19.531 184.738 1.00 25.22 250 LYS A C 1
ATOM 1866 O O . LYS A 1 250 ? 159.269 -19.782 185.352 1.00 27.28 250 LYS A O 1
ATOM 1872 N N . LYS A 1 251 ? 157.048 -19.410 185.331 1.00 15.70 251 LYS A N 1
ATOM 1873 C CA . LYS A 1 251 ? 156.885 -19.394 186.778 1.00 16.07 251 LYS A CA 1
ATOM 1874 C C . LYS A 1 251 ? 155.999 -20.563 187.171 1.00 20.76 251 LYS A C 1
ATOM 1875 O O . LYS A 1 251 ? 154.846 -20.638 186.734 1.00 13.93 251 LYS A O 1
ATOM 1881 N N . GLU A 1 252 ? 156.525 -21.473 187.986 1.00 17.18 252 GLU A N 1
ATOM 1882 C CA . GLU A 1 252 ? 155.747 -22.618 188.432 1.00 21.22 252 GLU A CA 1
ATOM 1883 C C . GLU A 1 252 ? 155.345 -22.417 189.883 1.00 21.34 252 GLU A C 1
ATOM 1884 O O . GLU A 1 252 ? 156.168 -22.017 190.710 1.00 23.16 252 GLU A O 1
ATOM 1890 N N . VAL A 1 253 ? 154.071 -22.666 190.178 1.00 19.58 253 VAL A N 1
ATOM 1891 C CA . VAL A 1 253 ? 153.546 -22.654 191.537 1.00 17.22 253 VAL A CA 1
ATOM 1892 C C . VAL A 1 253 ? 152.645 -23.871 191.690 1.00 16.47 253 VAL A C 1
ATOM 1893 O O . VAL A 1 253 ? 152.361 -24.586 190.729 1.00 19.27 253 VAL A O 1
ATOM 1897 N N . THR A 1 254 ? 152.203 -24.106 192.922 1.00 14.32 254 THR A N 1
ATOM 1898 C CA . THR A 1 254 ? 151.265 -25.178 193.235 1.00 13.68 254 THR A CA 1
ATOM 1899 C C . THR A 1 254 ? 150.080 -24.569 193.966 1.00 14.47 254 THR A C 1
ATOM 1900 O O . THR A 1 254 ? 150.268 -23.791 194.907 1.00 19.31 254 THR A O 1
ATOM 1904 N N . THR A 1 255 ? 148.865 -24.897 193.527 1.00 12.91 255 THR A N 1
ATOM 1905 C CA . THR A 1 255 ? 147.685 -24.377 194.207 1.00 16.03 255 THR A CA 1
ATOM 1906 C C . THR A 1 255 ? 147.507 -25.034 195.575 1.00 18.74 255 THR A C 1
ATOM 1907 O O . THR A 1 255 ? 147.953 -26.160 195.816 1.00 19.49 255 THR A O 1
ATOM 1911 N N . ASP A 1 256 ? 146.867 -24.305 196.484 1.00 15.39 256 ASP A N 1
ATOM 1912 C CA . ASP A 1 256 ? 146.606 -24.813 197.823 1.00 18.41 256 ASP A CA 1
ATOM 1913 C C . ASP A 1 256 ? 145.366 -25.708 197.784 1.00 18.28 256 ASP A C 1
ATOM 1914 O O . ASP A 1 256 ? 144.854 -26.049 196.715 1.00 17.78 256 ASP A O 1
ATOM 1919 N N . ALA A 1 257 ? 144.862 -26.099 198.959 1.00 16.22 257 ALA A N 1
ATOM 1920 C CA . ALA A 1 257 ? 143.724 -27.015 199.034 1.00 20.02 257 ALA A CA 1
ATOM 1921 C C . ALA A 1 257 ? 142.417 -26.394 198.554 1.00 15.64 257 ALA A C 1
ATOM 1922 O O . ALA A 1 257 ? 141.435 -27.125 198.372 1.00 16.00 257 ALA A O 1
ATOM 1924 N N . ASN A 1 258 ? 142.374 -25.080 198.340 1.00 16.65 258 ASN A N 1
ATOM 1925 C CA . ASN A 1 258 ? 141.188 -24.429 197.800 1.00 14.67 258 ASN A CA 1
ATOM 1926 C C . ASN A 1 258 ? 141.296 -24.148 196.303 1.00 15.49 258 ASN A C 1
ATOM 1927 O O . ASN A 1 258 ? 140.421 -23.475 195.747 1.00 17.12 258 ASN A O 1
ATOM 1932 N N . GLY A 1 259 ? 142.332 -24.653 195.638 1.00 13.87 259 GLY A N 1
ATOM 1933 C CA . GLY A 1 259 ? 142.531 -24.374 194.226 1.00 12.91 259 GLY A CA 1
ATOM 1934 C C . GLY A 1 259 ? 143.251 -23.076 193.922 1.00 14.00 259 GLY A C 1
ATOM 1935 O O . GLY A 1 259 ? 143.341 -22.693 192.749 1.00 13.01 259 GLY A O 1
ATOM 1936 N N . TYR A 1 260 ? 143.801 -22.404 194.928 1.00 13.54 260 TYR A N 1
ATOM 1937 C CA . TYR A 1 260 ? 144.296 -21.041 194.780 1.00 15.30 260 TYR A CA 1
ATOM 1938 C C . TYR A 1 260 ? 145.815 -20.981 194.912 1.00 15.50 260 TYR A C 1
ATOM 1939 O O . TYR A 1 260 ? 146.406 -21.682 195.737 1.00 12.75 260 TYR A O 1
ATOM 1948 N N . ALA A 1 261 ? 146.440 -20.144 194.085 1.00 11.14 261 ALA A N 1
ATOM 1949 C CA . ALA A 1 261 ? 147.854 -19.832 194.215 1.00 14.75 261 ALA A CA 1
ATOM 1950 C C . ALA A 1 261 ? 148.102 -18.397 193.772 1.00 17.21 261 ALA A C 1
ATOM 1951 O O . ALA A 1 261 ? 147.471 -17.903 192.833 1.00 15.29 261 ALA A O 1
ATOM 1953 N N . SER A 1 262 ? 149.044 -17.738 194.434 1.00 16.49 262 SER A N 1
ATOM 1954 C CA . SER A 1 262 ? 149.468 -16.406 194.030 1.00 18.04 262 SER A CA 1
ATOM 1955 C C . SER A 1 262 ? 150.919 -16.442 193.559 1.00 19.27 262 SER A C 1
ATOM 1956 O O . SER A 1 262 ? 151.635 -17.434 193.732 1.00 21.09 262 SER A O 1
ATOM 1959 N N . PHE A 1 263 ? 151.355 -15.351 192.935 1.00 19.35 263 PHE A N 1
ATOM 1960 C CA . PHE A 1 263 ? 152.751 -15.278 192.540 1.00 21.37 263 PHE A CA 1
ATOM 1961 C C . PHE A 1 263 ? 153.194 -13.830 192.408 1.00 21.69 263 PHE A C 1
ATOM 1962 O O . PHE A 1 263 ? 152.383 -12.906 192.267 1.00 16.98 263 PHE A O 1
ATOM 1970 N N . LEU A 1 264 ? 154.512 -13.664 192.471 1.00 22.11 264 LEU A N 1
ATOM 1971 C CA . LEU A 1 264 ? 155.197 -12.388 192.315 1.00 19.99 264 LEU A CA 1
ATOM 1972 C C . LEU A 1 264 ? 156.406 -12.640 191.433 1.00 23.52 264 LEU A C 1
ATOM 1973 O O . LEU A 1 264 ? 157.289 -13.418 191.807 1.00 27.27 264 LEU A O 1
ATOM 1978 N N . ILE A 1 265 ? 156.441 -11.998 190.270 1.00 21.67 265 ILE A N 1
ATOM 1979 C CA . ILE A 1 265 ? 157.480 -12.221 189.272 1.00 21.78 265 ILE A CA 1
ATOM 1980 C C . ILE A 1 265 ? 158.198 -10.900 189.010 1.00 20.16 265 ILE A C 1
ATOM 1981 O O . ILE A 1 265 ? 157.585 -9.934 188.535 1.00 18.12 265 ILE A O 1
ATOM 1986 N N . LYS A 1 266 ? 159.493 -10.852 189.325 1.00 20.21 266 LYS A N 1
ATOM 1987 C CA . LYS A 1 266 ? 160.293 -9.701 188.935 1.00 19.86 266 LYS A CA 1
ATOM 1988 C C . LYS A 1 266 ? 160.491 -9.734 187.425 1.00 18.05 266 LYS A C 1
ATOM 1989 O O . LYS A 1 266 ? 160.990 -10.725 186.879 1.00 16.23 266 LYS A O 1
ATOM 1995 N N . SER A 1 267 ? 160.089 -8.656 186.758 1.00 18.29 267 SER A N 1
ATOM 1996 C CA . SER A 1 267 ? 160.125 -8.555 185.306 1.00 19.68 267 SER A CA 1
ATOM 1997 C C . SER A 1 267 ? 160.013 -7.084 184.937 1.00 15.33 267 SER A C 1
ATOM 1998 O O . SER A 1 267 ? 159.506 -6.275 185.719 1.00 18.95 267 SER A O 1
ATOM 2001 N N . LYS A 1 268 ? 160.468 -6.747 183.728 1.00 16.50 268 LYS A N 1
ATOM 2002 C CA . LYS A 1 268 ? 160.501 -5.361 183.249 1.00 16.98 268 LYS A CA 1
ATOM 2003 C C . LYS A 1 268 ? 159.800 -5.261 181.899 1.00 16.93 268 LYS A C 1
ATOM 2004 O O . LYS A 1 268 ? 160.434 -5.010 180.868 1.00 14.83 268 LYS A O 1
ATOM 2010 N N . PRO A 1 269 ? 158.483 -5.445 181.871 1.00 16.33 269 PRO A N 1
ATOM 2011 C CA . PRO A 1 269 ? 157.775 -5.447 180.587 1.00 15.70 269 PRO A CA 1
ATOM 2012 C C . PRO A 1 269 ? 157.789 -4.082 179.925 1.00 15.91 269 PRO A C 1
ATOM 2013 O O . PRO A 1 269 ? 157.903 -3.042 180.582 1.00 15.52 269 PRO A O 1
ATOM 2017 N N . ILE A 1 270 ? 157.674 -4.098 178.596 1.00 14.63 270 ILE A N 1
ATOM 2018 C CA . ILE A 1 270 ? 157.386 -2.871 177.863 1.00 14.77 270 ILE A CA 1
ATOM 2019 C C . ILE A 1 270 ? 155.964 -2.452 178.202 1.00 12.80 270 ILE A C 1
ATOM 2020 O O . ILE A 1 270 ? 155.025 -3.242 178.070 1.00 13.37 270 ILE A O 1
ATOM 2025 N N . LEU A 1 271 ? 155.802 -1.221 178.672 1.00 12.66 271 LEU A N 1
ATOM 2026 C CA . LEU A 1 271 ? 154.538 -0.812 179.263 1.00 12.05 271 LEU A CA 1
ATOM 2027 C C . LEU A 1 271 ? 153.565 -0.325 178.197 1.00 14.10 271 LEU A C 1
ATOM 2028 O O . LEU A 1 271 ? 153.940 0.378 177.253 1.00 12.07 271 LEU A O 1
ATOM 2033 N N . TRP A 1 272 ? 152.308 -0.719 178.360 1.00 10.45 272 TRP A N 1
ATOM 2034 C CA . TRP A 1 272 ? 151.231 -0.322 177.461 1.00 10.59 272 TRP A CA 1
ATOM 2035 C C . TRP A 1 272 ? 150.997 1.187 177.519 1.00 10.42 272 TRP A C 1
ATOM 2036 O O . TRP A 1 272 ? 150.931 1.771 178.602 1.00 8.67 272 TRP A O 1
ATOM 2047 N N . THR A 1 273 ? 150.871 1.818 176.358 1.00 11.61 273 THR A N 1
ATOM 2048 C CA . THR A 1 273 ? 150.415 3.196 176.259 1.00 12.95 273 THR A CA 1
ATOM 2049 C C . THR A 1 273 ? 149.389 3.292 175.144 1.00 10.63 273 THR A C 1
ATOM 2050 O O . THR A 1 273 ? 149.330 2.424 174.267 1.00 8.88 273 THR A O 1
ATOM 2054 N N . PRO A 1 274 ? 148.563 4.338 175.156 1.00 9.75 274 PRO A N 1
ATOM 2055 C CA . PRO A 1 274 ? 147.707 4.613 173.993 1.00 13.94 274 PRO A CA 1
ATOM 2056 C C . PRO A 1 274 ? 148.473 4.673 172.684 1.00 13.25 274 PRO A C 1
ATOM 2057 O O . PRO A 1 274 ? 147.988 4.188 171.659 1.00 11.31 274 PRO A O 1
ATOM 2061 N N . GLU A 1 275 ? 149.670 5.264 172.694 1.00 14.69 275 GLU A N 1
ATOM 2062 C CA . GLU A 1 275 ? 150.476 5.350 171.482 1.00 17.56 275 GLU A CA 1
ATOM 2063 C C . GLU A 1 275 ? 151.111 4.011 171.123 1.00 16.52 275 GLU A C 1
ATOM 2064 O O . GLU A 1 275 ? 151.325 3.718 169.940 1.00 17.43 275 GLU A O 1
ATOM 2070 N N . ASN A 1 276 ? 151.409 3.186 172.115 1.00 11.23 276 ASN A N 1
ATOM 2071 C CA . ASN A 1 276 ? 152.013 1.872 171.896 1.00 15.34 276 ASN A CA 1
ATOM 2072 C C . ASN A 1 276 ? 151.287 0.874 172.774 1.00 12.65 276 ASN A C 1
ATOM 2073 O O . ASN A 1 276 ? 151.771 0.496 173.846 1.00 12.22 276 ASN A O 1
ATOM 2078 N N . PRO A 1 277 ? 150.095 0.425 172.352 1.00 16.22 277 PRO A N 1
ATOM 2079 C CA . PRO A 1 277 ? 149.293 -0.470 173.202 1.00 9.22 277 PRO A CA 1
ATOM 2080 C C . PRO A 1 277 ? 149.841 -1.896 173.219 1.00 13.35 277 PRO A C 1
ATOM 2081 O O . PRO A 1 277 ? 149.190 -2.856 172.805 1.00 10.71 277 PRO A O 1
ATOM 2085 N N . LYS A 1 278 ? 151.059 -2.038 173.738 1.00 11.81 278 LYS A N 1
ATOM 2086 C CA . LYS A 1 278 ? 151.747 -3.322 173.766 1.00 11.58 278 LYS A CA 1
ATOM 2087 C C . LYS A 1 278 ? 151.002 -4.335 174.627 1.00 9.85 278 LYS A C 1
ATOM 2088 O O . LYS A 1 278 ? 150.702 -4.070 175.793 1.00 6.85 278 LYS A O 1
ATOM 2094 N N . LEU A 1 279 ? 150.707 -5.504 174.045 1.00 9.84 279 LEU A N 1
ATOM 2095 C CA . LEU A 1 279 ? 150.155 -6.647 174.764 1.00 11.10 279 LEU A CA 1
ATOM 2096 C C . LEU A 1 279 ? 151.091 -7.849 174.661 1.00 10.15 279 LEU A C 1
ATOM 2097 O O . LEU A 1 279 ? 151.667 -8.118 173.601 1.00 9.16 279 LEU A O 1
ATOM 2102 N N . TYR A 1 280 ? 151.218 -8.579 175.761 1.00 11.32 280 TYR A N 1
ATOM 2103 C CA . TYR A 1 280 ? 151.994 -9.816 175.804 1.00 11.90 280 TYR A CA 1
ATOM 2104 C C . TYR A 1 280 ? 151.081 -11.033 175.763 1.00 13.09 280 TYR A C 1
ATOM 2105 O O . TYR A 1 280 ? 150.017 -11.043 176.384 1.00 10.97 280 TYR A O 1
ATOM 2114 N N . ALA A 1 281 ? 151.518 -12.064 175.039 1.00 13.05 281 ALA A N 1
ATOM 2115 C CA . ALA A 1 281 ? 150.874 -13.367 175.100 1.00 15.41 281 ALA A CA 1
ATOM 2116 C C . ALA A 1 281 ? 151.182 -14.012 176.444 1.00 18.95 281 ALA A C 1
ATOM 2117 O O . ALA A 1 281 ? 152.352 -14.189 176.803 1.00 12.40 281 ALA A O 1
ATOM 2119 N N . VAL A 1 282 ? 150.136 -14.360 177.184 1.00 13.87 282 VAL A N 1
ATOM 2120 C CA . VAL A 1 282 ? 150.254 -14.969 178.501 1.00 11.56 282 VAL A CA 1
ATOM 2121 C C . VAL A 1 282 ? 149.582 -16.335 178.441 1.00 15.22 282 VAL A C 1
ATOM 2122 O O . VAL A 1 282 ? 148.416 -16.442 178.042 1.00 14.84 282 VAL A O 1
ATOM 2126 N N . ASN A 1 283 ? 150.321 -17.377 178.817 1.00 13.34 283 ASN A N 1
ATOM 2127 C CA . ASN A 1 283 ? 149.830 -18.749 178.751 1.00 12.24 283 ASN A CA 1
ATOM 2128 C C . ASN A 1 283 ? 149.858 -19.357 180.146 1.00 17.51 283 ASN A C 1
ATOM 2129 O O . ASN A 1 283 ? 150.935 -19.506 180.737 1.00 16.27 283 ASN A O 1
ATOM 2134 N N . LEU A 1 284 ? 148.683 -19.717 180.664 1.00 12.08 284 LEU A N 1
ATOM 2135 C CA . LEU A 1 284 ? 148.552 -20.401 181.946 1.00 13.49 284 LEU A CA 1
ATOM 2136 C C . LEU A 1 284 ? 148.271 -21.875 181.690 1.00 15.69 284 LEU A C 1
ATOM 2137 O O . LEU A 1 284 ? 147.380 -22.214 180.905 1.00 12.11 284 LEU A O 1
ATOM 2142 N N . ALA A 1 285 ? 149.019 -22.748 182.360 1.00 13.52 285 ALA A N 1
ATOM 2143 C CA . ALA A 1 285 ? 148.843 -24.184 182.175 1.00 14.75 285 ALA A CA 1
ATOM 2144 C C . ALA A 1 285 ? 148.896 -24.867 183.528 1.00 15.35 285 ALA A C 1
ATOM 2145 O O . ALA A 1 285 ? 149.927 -24.820 184.203 1.00 17.17 285 ALA A O 1
ATOM 2147 N N . SER A 1 286 ? 147.798 -25.499 183.918 1.00 11.26 286 SER A N 1
ATOM 2148 C CA . SER A 1 286 ? 147.798 -26.381 185.069 1.00 10.46 286 SER A CA 1
ATOM 2149 C C . SER A 1 286 ? 147.938 -27.821 184.585 1.00 11.30 286 SER A C 1
ATOM 2150 O O . SER A 1 286 ? 148.120 -28.096 183.396 1.00 12.92 286 SER A O 1
ATOM 2153 N N . GLU A 1 287 ? 147.862 -28.759 185.521 1.00 9.85 287 GLU A N 1
ATOM 2154 C CA . GLU A 1 287 ? 147.954 -30.155 185.126 1.00 8.00 287 GLU A CA 1
ATOM 2155 C C . GLU A 1 287 ? 146.752 -30.591 184.283 1.00 12.64 287 GLU A C 1
ATOM 2156 O O . GLU A 1 287 ? 146.879 -31.502 183.458 1.00 14.38 287 GLU A O 1
ATOM 2162 N N . THR A 1 288 ? 145.591 -29.952 184.449 1.00 11.45 288 THR A N 1
ATOM 2163 C CA . THR A 1 288 ? 144.364 -30.421 183.814 1.00 10.96 288 THR A CA 1
ATOM 2164 C C . THR A 1 288 ? 143.699 -29.401 182.895 1.00 10.49 288 THR A C 1
ATOM 2165 O O . THR A 1 288 ? 142.635 -29.699 182.332 1.00 10.50 288 THR A O 1
ATOM 2169 N N . ASP A 1 289 ? 144.275 -28.215 182.725 1.00 10.00 289 ASP A N 1
ATOM 2170 C CA . ASP A 1 289 ? 143.648 -27.199 181.890 1.00 10.58 289 ASP A CA 1
ATOM 2171 C C . ASP A 1 289 ? 144.734 -26.289 181.339 1.00 9.85 289 ASP A C 1
ATOM 2172 O O . ASP A 1 289 ? 145.875 -26.292 181.813 1.00 11.55 289 ASP A O 1
ATOM 2177 N N . LYS A 1 290 ? 144.371 -25.529 180.307 1.00 8.56 290 LYS A N 1
ATOM 2178 C CA . LYS A 1 290 ? 145.290 -24.623 179.629 1.00 13.84 290 LYS A CA 1
ATOM 2179 C C . LYS A 1 290 ? 144.484 -23.469 179.049 1.00 11.14 290 LYS A C 1
ATOM 2180 O O . LYS A 1 290 ? 143.443 -23.693 178.434 1.00 10.24 290 LYS A O 1
ATOM 2186 N N . VAL A 1 291 ? 144.961 -22.240 179.238 1.00 11.29 291 VAL A N 1
ATOM 2187 C CA . VAL A 1 291 ? 144.290 -21.077 178.649 1.00 13.22 291 VAL A CA 1
ATOM 2188 C C . VAL A 1 291 ? 145.331 -20.006 178.333 1.00 14.63 291 VAL A C 1
ATOM 2189 O O . VAL A 1 291 ? 146.324 -19.841 179.056 1.00 13.94 291 VAL A O 1
ATOM 2193 N N . SER A 1 292 ? 145.109 -19.302 177.219 1.00 7.83 292 SER A N 1
ATOM 2194 C CA . SER A 1 292 ? 146.004 -18.256 176.741 1.00 12.16 292 SER A CA 1
ATOM 2195 C C . SER A 1 292 ? 145.253 -16.933 176.688 1.00 11.67 292 SER A C 1
ATOM 2196 O O . SER A 1 292 ? 144.039 -16.904 176.475 1.00 9.54 292 SER A O 1
ATOM 2199 N N . ASP A 1 293 ? 145.998 -15.842 176.869 1.00 10.37 293 ASP A N 1
ATOM 2200 C CA . ASP A 1 293 ? 145.437 -14.501 176.999 1.00 13.14 293 ASP A CA 1
ATOM 2201 C C . ASP A 1 293 ? 146.430 -13.504 176.413 1.00 12.62 293 ASP A C 1
ATOM 2202 O O . ASP A 1 293 ? 147.605 -13.817 176.210 1.00 13.67 293 ASP A O 1
ATOM 2207 N N . GLU A 1 294 ? 145.948 -12.293 176.144 1.00 10.78 294 GLU A N 1
ATOM 2208 C CA . GLU A 1 294 ? 146.797 -11.180 175.746 1.00 11.97 294 GLU A CA 1
ATOM 2209 C C . GLU A 1 294 ? 146.611 -10.084 176.781 1.00 10.37 294 GLU A C 1
ATOM 2210 O O . GLU A 1 294 ? 145.493 -9.590 176.975 1.00 9.49 294 GLU A O 1
ATOM 2216 N N . ILE A 1 295 ? 147.697 -9.728 177.461 1.00 7.76 295 ILE A N 1
ATOM 2217 C CA . ILE A 1 295 ? 147.653 -8.865 178.638 1.00 9.63 295 ILE A CA 1
ATOM 2218 C C . ILE A 1 295 ? 148.816 -7.880 178.575 1.00 9.45 295 ILE A C 1
ATOM 2219 O O . ILE A 1 295 ? 149.949 -8.259 178.263 1.00 11.65 295 ILE A O 1
ATOM 2224 N N . GLY A 1 296 ? 148.527 -6.608 178.861 1.00 9.85 296 GLY A N 1
ATOM 2225 C CA . GLY A 1 296 ? 149.529 -5.568 178.915 1.00 8.91 296 GLY A CA 1
ATOM 2226 C C . GLY A 1 296 ? 149.723 -5.065 180.337 1.00 8.09 296 GLY A C 1
ATOM 2227 O O . GLY A 1 296 ? 148.945 -5.349 181.241 1.00 14.47 296 GLY A O 1
ATOM 2228 N N . PHE A 1 297 ? 150.793 -4.291 180.519 1.00 11.26 297 PHE A N 1
ATOM 2229 C CA . PHE A 1 297 ? 151.221 -3.856 181.839 1.00 9.26 297 PHE A CA 1
ATOM 2230 C C . PHE A 1 297 ? 151.425 -2.351 181.844 1.00 8.22 297 PHE A C 1
ATOM 2231 O O . PHE A 1 297 ? 151.969 -1.787 180.894 1.00 11.88 297 PHE A O 1
ATOM 2239 N N . ARG A 1 298 ? 150.970 -1.707 182.912 1.00 7.39 298 ARG A N 1
ATOM 2240 C CA . ARG A 1 298 ? 151.079 -0.263 183.028 1.00 11.13 298 ARG A CA 1
ATOM 2241 C C . ARG A 1 298 ? 150.843 0.103 184.483 1.00 11.23 298 ARG A C 1
ATOM 2242 O O . ARG A 1 298 ? 150.190 -0.642 185.216 1.00 12.13 298 ARG A O 1
ATOM 2250 N N . THR A 1 299 ? 151.415 1.231 184.902 1.00 10.39 299 THR A N 1
ATOM 2251 C CA . THR A 1 299 ? 151.132 1.812 186.206 1.00 12.51 299 THR A CA 1
ATOM 2252 C C . THR A 1 299 ? 150.226 3.022 186.020 1.00 10.93 299 THR A C 1
ATOM 2253 O O . THR A 1 299 ? 150.229 3.660 184.965 1.00 10.48 299 THR A O 1
ATOM 2257 N N . ILE A 1 300 ? 149.449 3.326 187.053 1.00 12.24 300 ILE A N 1
ATOM 2258 C CA . ILE A 1 300 ? 148.491 4.428 187.001 1.00 10.87 300 ILE A CA 1
ATOM 2259 C C . ILE A 1 300 ? 148.321 4.977 188.406 1.00 13.91 300 ILE A C 1
ATOM 2260 O O . ILE A 1 300 ? 148.071 4.222 189.350 1.00 13.44 300 ILE A O 1
ATOM 2265 N N . ARG A 1 301 ? 148.452 6.290 188.552 1.00 12.83 301 ARG A N 1
ATOM 2266 C CA . ARG A 1 301 ? 148.216 6.907 189.848 1.00 13.41 301 ARG A CA 1
ATOM 2267 C C . ARG A 1 301 ? 147.926 8.383 189.642 1.00 14.67 301 ARG A C 1
ATOM 2268 O O . ARG A 1 301 ? 148.100 8.933 188.551 1.00 15.26 301 ARG A O 1
ATOM 2276 N N . THR A 1 302 ? 147.473 9.015 190.710 1.00 10.51 302 THR A N 1
ATOM 2277 C CA . THR A 1 302 ? 147.335 10.458 190.739 1.00 13.83 302 THR A CA 1
ATOM 2278 C C . THR A 1 302 ? 148.443 11.045 191.598 1.00 12.37 302 THR A C 1
ATOM 2279 O O . THR A 1 302 ? 148.976 10.382 192.491 1.00 15.58 302 THR A O 1
ATOM 2283 N N . GLU A 1 303 ? 148.778 12.298 191.315 1.00 16.32 303 GLU A N 1
ATOM 2284 C CA . GLU A 1 303 ? 149.762 13.036 192.099 1.00 17.11 303 GLU A CA 1
ATOM 2285 C C . GLU A 1 303 ? 149.336 14.494 192.054 1.00 13.53 303 GLU A C 1
ATOM 2286 O O . GLU A 1 303 ? 149.458 15.132 191.006 1.00 13.77 303 GLU A O 1
ATOM 2292 N N . GLY A 1 304 ? 148.815 15.011 193.161 1.00 13.93 304 GLY A N 1
ATOM 2293 C CA . GLY A 1 304 ? 148.245 16.347 193.107 1.00 19.20 304 GLY A CA 1
ATOM 2294 C C . GLY A 1 304 ? 147.108 16.383 192.097 1.00 19.24 304 GLY A C 1
ATOM 2295 O O . GLY A 1 304 ? 146.161 15.599 192.184 1.00 14.92 304 GLY A O 1
ATOM 2296 N N . ILE A 1 305 ? 147.197 17.288 191.115 1.00 15.13 305 ILE A N 1
ATOM 2297 C CA . ILE A 1 305 ? 146.168 17.422 190.085 1.00 14.39 305 ILE A CA 1
ATOM 2298 C C . ILE A 1 305 ? 146.580 16.687 188.817 1.00 11.68 305 ILE A C 1
ATOM 2299 O O . ILE A 1 305 ? 145.950 16.846 187.767 1.00 11.06 305 ILE A O 1
ATOM 2304 N N . LYS A 1 306 ? 147.644 15.896 188.891 1.00 11.57 306 LYS A N 1
ATOM 2305 C CA . LYS A 1 306 ? 148.154 15.164 187.739 1.00 11.98 306 LYS A CA 1
ATOM 2306 C C . LYS A 1 306 ? 147.664 13.719 187.727 1.00 12.47 306 LYS A C 1
ATOM 2307 O O . LYS A 1 306 ? 147.511 13.084 188.775 1.00 10.79 306 LYS A O 1
ATOM 2313 N N . ILE A 1 307 ? 147.454 13.204 186.515 1.00 9.95 307 ILE A N 1
ATOM 2314 C CA . ILE A 1 307 ? 147.234 11.779 186.260 1.00 8.99 307 ILE A CA 1
ATOM 2315 C C . ILE A 1 307 ? 148.476 11.230 185.575 1.00 12.80 307 ILE A C 1
ATOM 2316 O O . ILE A 1 307 ? 148.855 11.696 184.492 1.00 12.36 307 ILE A O 1
ATOM 2321 N N . LEU A 1 308 ? 149.101 10.230 186.195 1.00 12.57 308 LEU A N 1
ATOM 2322 C CA . LEU A 1 308 ? 150.382 9.687 185.747 1.00 11.72 308 LEU A CA 1
ATOM 2323 C C . LEU A 1 308 ? 150.184 8.267 185.231 1.00 10.49 308 LEU A C 1
ATOM 2324 O O . LEU A 1 308 ? 149.898 7.353 186.007 1.00 13.19 308 LEU A O 1
ATOM 2329 N N . LEU A 1 309 ? 150.364 8.083 183.932 1.00 13.62 309 LEU A N 1
ATOM 2330 C CA . LEU A 1 309 ? 150.381 6.763 183.318 1.00 12.20 309 LEU A CA 1
ATOM 2331 C C . LEU A 1 309 ? 151.832 6.358 183.093 1.00 13.29 309 LEU A C 1
ATOM 2332 O O . LEU A 1 309 ? 152.546 7.006 182.325 1.00 10.90 309 LEU A O 1
ATOM 2337 N N . ASN A 1 310 ? 152.261 5.274 183.736 1.00 11.32 310 ASN A N 1
ATOM 2338 C CA . ASN A 1 310 ? 153.655 4.843 183.640 1.00 14.70 310 ASN A CA 1
ATOM 2339 C C . ASN A 1 310 ? 154.587 5.962 184.100 1.00 11.12 310 ASN A C 1
ATOM 2340 O O . ASN A 1 310 ? 155.638 6.205 183.505 1.00 17.41 310 ASN A O 1
ATOM 2345 N N . ASP A 1 311 ? 154.178 6.670 185.151 1.00 13.41 311 ASP A N 1
ATOM 2346 C CA . ASP A 1 311 ? 154.925 7.769 185.747 1.00 16.31 311 ASP A CA 1
ATOM 2347 C C . ASP A 1 311 ? 154.998 9.004 184.863 1.00 20.89 311 ASP A C 1
ATOM 2348 O O . ASP A 1 311 ? 155.785 9.917 185.160 1.00 20.60 311 ASP A O 1
ATOM 2353 N N . LYS A 1 312 ? 154.226 9.057 183.779 1.00 14.89 312 LYS A N 1
ATOM 2354 C CA . LYS A 1 312 ? 154.214 10.192 182.866 1.00 13.49 312 LYS A CA 1
ATOM 2355 C C . LYS A 1 312 ? 152.870 10.896 182.971 1.00 12.37 312 LYS A C 1
ATOM 2356 O O . LYS A 1 312 ? 151.819 10.260 182.833 1.00 12.43 312 LYS A O 1
ATOM 2362 N N . GLU A 1 313 ? 152.899 12.200 183.232 1.00 15.05 313 GLU A N 1
ATOM 2363 C CA . GLU A 1 313 ? 151.657 12.961 183.259 1.00 12.29 313 GLU A CA 1
ATOM 2364 C C . GLU A 1 313 ? 150.982 12.914 181.891 1.00 15.76 313 GLU A C 1
ATOM 2365 O O . GLU A 1 313 ? 151.621 13.151 180.862 1.00 14.89 313 GLU A O 1
ATOM 2371 N N . ILE A 1 314 ? 149.683 12.588 181.876 1.00 10.45 314 ILE A N 1
ATOM 2372 C CA . ILE A 1 314 ? 148.917 12.477 180.644 1.00 11.80 314 ILE A CA 1
ATOM 2373 C C . ILE A 1 314 ? 147.651 13.310 180.781 1.00 9.34 314 ILE A C 1
ATOM 2374 O O . ILE A 1 314 ? 147.212 13.640 181.881 1.00 9.92 314 ILE A O 1
ATOM 2379 N N . PHE A 1 315 ? 147.059 13.633 179.641 1.00 7.17 315 PHE A N 1
ATOM 2380 C CA . PHE A 1 315 ? 145.700 14.153 179.592 1.00 7.57 315 PHE A CA 1
ATOM 2381 C C . PHE A 1 315 ? 144.795 13.097 178.985 1.00 10.13 315 PHE A C 1
ATOM 2382 O O . PHE A 1 315 ? 145.144 12.465 177.986 1.00 10.93 315 PHE A O 1
ATOM 2390 N N . CYS A 1 316 ? 143.615 12.937 179.561 1.00 9.13 316 CYS A N 1
ATOM 2391 C CA . CYS A 1 316 ? 142.661 11.981 179.014 1.00 10.23 316 CYS A CA 1
ATOM 2392 C C . CYS A 1 316 ? 141.849 12.699 177.943 1.00 8.12 316 CYS A C 1
ATOM 2393 O O . CYS A 1 316 ? 140.872 13.390 178.234 1.00 9.53 316 CYS A O 1
ATOM 2396 N N . ARG A 1 317 ? 142.287 12.567 176.685 1.00 6.68 317 ARG A N 1
ATOM 2397 C CA . ARG A 1 317 ? 141.564 13.167 175.565 1.00 8.14 317 ARG A CA 1
ATOM 2398 C C . ARG A 1 317 ? 140.472 12.178 175.183 1.00 8.77 317 ARG A C 1
ATOM 2399 O O . ARG A 1 317 ? 140.692 11.237 174.415 1.00 6.13 317 ARG A O 1
ATOM 2407 N N . GLY A 1 318 ? 139.273 12.380 175.732 1.00 9.38 318 GLY A N 1
ATOM 2408 C CA . GLY A 1 318 ? 138.261 11.349 175.751 1.00 6.41 318 GLY A CA 1
ATOM 2409 C C . GLY A 1 318 ? 136.998 11.687 174.974 1.00 6.42 318 GLY A C 1
ATOM 2410 O O . GLY A 1 318 ? 136.778 12.820 174.521 1.00 7.03 318 GLY A O 1
ATOM 2411 N N . ILE A 1 319 ? 136.174 10.658 174.810 1.00 6.59 319 ILE A N 1
ATOM 2412 C CA . ILE A 1 319 ? 134.809 10.799 174.317 1.00 3.75 319 ILE A CA 1
ATOM 2413 C C . ILE A 1 319 ? 133.981 9.718 174.998 1.00 7.57 319 ILE A C 1
ATOM 2414 O O . ILE A 1 319 ? 134.465 8.602 175.227 1.00 7.62 319 ILE A O 1
ATOM 2419 N N . SER A 1 320 ? 132.741 10.055 175.333 1.00 6.01 320 SER A N 1
ATOM 2420 C CA . SER A 1 320 ? 131.793 9.076 175.855 1.00 6.57 320 SER A CA 1
ATOM 2421 C C . SER A 1 320 ? 131.142 8.288 174.719 1.00 5.04 320 SER A C 1
ATOM 2422 O O . SER A 1 320 ? 131.022 8.776 173.593 1.00 5.53 320 SER A O 1
ATOM 2425 N N . ILE A 1 321 ? 130.705 7.064 175.034 1.00 4.41 321 ILE A N 1
ATOM 2426 C CA . ILE A 1 321 ? 130.100 6.157 174.049 1.00 6.47 321 ILE A CA 1
ATOM 2427 C C . ILE A 1 321 ? 129.060 5.290 174.752 1.00 5.83 321 ILE A C 1
ATOM 2428 O O . ILE A 1 321 ? 129.362 4.675 175.780 1.00 5.04 321 ILE A O 1
ATOM 2433 N N . HIS A 1 322 ? 127.837 5.234 174.199 1.00 6.39 322 HIS A N 1
ATOM 2434 C CA . HIS A 1 322 ? 126.861 4.231 174.602 1.00 5.64 322 HIS A CA 1
ATOM 2435 C C . HIS A 1 322 ? 127.096 2.944 173.817 1.00 5.99 322 HIS A C 1
ATOM 2436 O O . HIS A 1 322 ? 127.688 2.950 172.740 1.00 6.85 322 HIS A O 1
ATOM 2443 N N . GLU A 1 323 ? 126.580 1.837 174.349 1.00 5.43 323 GLU A N 1
ATOM 2444 C CA . GLU A 1 323 ? 126.696 0.528 173.688 1.00 7.30 323 GLU A CA 1
ATOM 2445 C C . GLU A 1 323 ? 125.630 0.382 172.596 1.00 7.23 323 GLU A C 1
ATOM 2446 O O . GLU A 1 323 ? 124.698 -0.427 172.674 1.00 7.32 323 GLU A O 1
ATOM 2452 N N . GLU A 1 324 ? 125.785 1.175 171.537 1.00 6.80 324 GLU A N 1
ATOM 2453 C CA . GLU A 1 324 ? 124.774 1.241 170.490 1.00 7.30 324 GLU A CA 1
ATOM 2454 C C . GLU A 1 324 ? 125.473 1.320 169.141 1.00 8.06 324 GLU A C 1
ATOM 2455 O O . GLU A 1 324 ? 126.513 1.974 169.013 1.00 9.18 324 GLU A O 1
ATOM 2461 N N . THR A 1 325 ? 124.892 0.646 168.129 1.00 6.53 325 THR A N 1
ATOM 2462 C CA . THR A 1 325 ? 125.573 0.393 166.865 1.00 7.03 325 THR A CA 1
ATOM 2463 C C . THR A 1 325 ? 125.458 1.567 165.896 1.00 10.09 325 THR A C 1
ATOM 2464 O O . THR A 1 325 ? 124.427 2.248 165.840 1.00 9.68 325 THR A O 1
ATOM 2468 N N . PRO A 1 326 ? 126.511 1.799 165.112 1.00 7.67 326 PRO A N 1
ATOM 2469 C CA . PRO A 1 326 ? 126.399 2.690 163.955 1.00 11.79 326 PRO A CA 1
ATOM 2470 C C . PRO A 1 326 ? 125.247 2.308 163.030 1.00 9.30 326 PRO A C 1
ATOM 2471 O O . PRO A 1 326 ? 124.931 1.131 162.836 1.00 10.46 326 PRO A O 1
ATOM 2475 N N . TYR A 1 327 ? 124.637 3.338 162.447 1.00 8.04 327 TYR A N 1
ATOM 2476 C CA . TYR A 1 327 ? 123.640 3.256 161.377 1.00 10.51 327 TYR A CA 1
ATOM 2477 C C . TYR A 1 327 ? 122.257 2.822 161.847 1.00 11.07 327 TYR A C 1
ATOM 2478 O O . TYR A 1 327 ? 121.288 3.576 161.678 1.00 9.32 327 TYR A O 1
ATOM 2487 N N . TYR A 1 328 ? 122.129 1.631 162.432 1.00 9.75 328 TYR A N 1
ATOM 2488 C CA . TYR A 1 328 ? 120.802 1.138 162.788 1.00 10.79 328 TYR A CA 1
ATOM 2489 C C . TYR A 1 328 ? 120.487 1.266 164.274 1.00 12.19 328 TYR A C 1
ATOM 2490 O O . TYR A 1 328 ? 119.340 1.024 164.666 1.00 7.34 328 TYR A O 1
ATOM 2499 N N . SER A 1 329 ? 121.464 1.669 165.089 1.00 5.96 329 SER A N 1
ATOM 2500 C CA . SER A 1 329 ? 121.275 2.035 166.499 1.00 5.18 329 SER A CA 1
ATOM 2501 C C . SER A 1 329 ? 120.521 0.964 167.294 1.00 7.21 329 SER A C 1
ATOM 2502 O O . SER A 1 329 ? 119.509 1.233 167.955 1.00 7.78 329 SER A O 1
ATOM 2505 N N . GLY A 1 330 ? 121.027 -0.270 167.222 1.00 4.62 330 GLY A N 1
ATOM 2506 C CA . GLY A 1 330 ? 120.653 -1.309 168.155 1.00 8.04 330 GLY A CA 1
ATOM 2507 C C . GLY A 1 330 ? 121.752 -1.546 169.192 1.00 6.56 330 GLY A C 1
ATOM 2508 O O . GLY A 1 330 ? 122.765 -0.850 169.256 1.00 4.95 330 GLY A O 1
ATOM 2509 N N . ARG A 1 331 ? 121.531 -2.553 170.033 1.00 6.75 331 ARG A N 1
ATOM 2510 C CA . ARG A 1 331 ? 122.532 -2.868 171.047 1.00 6.94 331 ARG A CA 1
ATOM 2511 C C . ARG A 1 331 ? 123.776 -3.452 170.378 1.00 7.02 331 ARG A C 1
ATOM 2512 O O . ARG A 1 331 ? 123.692 -4.425 169.617 1.00 6.94 331 ARG A O 1
ATOM 2520 N N . ALA A 1 332 ? 124.932 -2.847 170.647 1.00 5.71 332 ALA A N 1
ATOM 2521 C CA . ALA A 1 332 ? 126.192 -3.306 170.078 1.00 7.79 332 ALA A CA 1
ATOM 2522 C C . ALA A 1 332 ? 126.680 -4.565 170.791 1.00 9.20 332 ALA A C 1
ATOM 2523 O O . ALA A 1 332 ? 126.447 -4.749 171.988 1.00 6.72 332 ALA A O 1
ATOM 2525 N N . TYR A 1 333 ? 127.365 -5.439 170.045 1.00 6.89 333 TYR A N 1
ATOM 2526 C CA . TYR A 1 333 ? 127.915 -6.649 170.658 1.00 9.10 333 TYR A CA 1
ATOM 2527 C C . TYR A 1 333 ? 129.155 -7.212 169.967 1.00 11.41 333 TYR A C 1
ATOM 2528 O O . TYR A 1 333 ? 129.875 -8.007 170.578 1.00 12.70 333 TYR A O 1
ATOM 2537 N N . SER A 1 334 ? 129.412 -6.846 168.711 1.00 9.41 334 SER A N 1
ATOM 2538 C CA . SER A 1 334 ? 130.444 -7.521 167.932 1.00 9.22 334 SER A CA 1
ATOM 2539 C C . SER A 1 334 ? 131.730 -6.704 167.849 1.00 7.72 334 SER A C 1
ATOM 2540 O O . SER A 1 334 ? 131.760 -5.500 168.119 1.00 8.24 334 SER A O 1
ATOM 2543 N N . LYS A 1 335 ? 132.812 -7.388 167.457 1.00 7.96 335 LYS A N 1
ATOM 2544 C CA . LYS A 1 335 ? 134.056 -6.679 167.181 1.00 7.70 335 LYS A CA 1
ATOM 2545 C C . LYS A 1 335 ? 133.887 -5.698 166.028 1.00 10.48 335 LYS A C 1
ATOM 2546 O O . LYS A 1 335 ? 134.496 -4.622 166.036 1.00 10.52 335 LYS A O 1
ATOM 2552 N N . ASP A 1 336 ? 133.046 -6.039 165.042 1.00 13.18 336 ASP A N 1
ATOM 2553 C CA . ASP A 1 336 ? 132.709 -5.090 163.981 1.00 15.07 336 ASP A CA 1
ATOM 2554 C C . ASP A 1 336 ? 132.157 -3.792 164.555 1.00 11.25 336 ASP A C 1
ATOM 2555 O O . ASP A 1 336 ? 132.577 -2.699 164.161 1.00 9.77 336 ASP A O 1
ATOM 2560 N N . HIS A 1 337 ? 131.166 -3.892 165.446 1.00 9.92 337 HIS A N 1
ATOM 2561 C CA . HIS A 1 337 ? 130.584 -2.691 166.046 1.00 9.86 337 HIS A CA 1
ATOM 2562 C C . HIS A 1 337 ? 131.644 -1.873 166.768 1.00 8.22 337 HIS A C 1
ATOM 2563 O O . HIS A 1 337 ? 131.721 -0.643 166.610 1.00 7.72 337 HIS A O 1
ATOM 2570 N N . ALA A 1 338 ? 132.444 -2.542 167.604 1.00 10.55 338 ALA A N 1
ATOM 2571 C CA . ALA A 1 338 ? 133.478 -1.860 168.378 1.00 9.59 338 ALA A CA 1
ATOM 2572 C C . ALA A 1 338 ? 134.462 -1.136 167.469 1.00 9.32 338 ALA A C 1
ATOM 2573 O O . ALA A 1 338 ? 134.807 0.028 167.714 1.00 7.58 338 ALA A O 1
ATOM 2575 N N . HIS A 1 339 ? 134.944 -1.817 166.424 1.00 9.28 339 HIS A N 1
ATOM 2576 C CA . HIS A 1 339 ? 135.958 -1.217 165.563 1.00 11.30 339 HIS A CA 1
ATOM 2577 C C . HIS A 1 339 ? 135.437 0.035 164.869 1.00 8.86 339 HIS A C 1
ATOM 2578 O O . HIS A 1 339 ? 136.175 1.017 164.699 1.00 9.39 339 HIS A O 1
ATOM 2585 N N . THR A 1 340 ? 134.181 0.013 164.427 1.00 7.48 340 THR A N 1
ATOM 2586 C CA . THR A 1 340 ? 133.615 1.197 163.791 1.00 9.94 340 THR A CA 1
ATOM 2587 C C . THR A 1 340 ? 133.572 2.371 164.762 1.00 8.26 340 THR A C 1
ATOM 2588 O O . THR A 1 340 ? 134.084 3.457 164.462 1.00 10.98 340 THR A O 1
ATOM 2592 N N . LEU A 1 341 ? 132.975 2.173 165.941 1.00 6.91 341 LEU A N 1
ATOM 2593 C CA . LEU A 1 341 ? 132.910 3.262 166.917 1.00 8.15 341 LEU A CA 1
ATOM 2594 C C . LEU A 1 341 ? 134.307 3.746 167.303 1.00 6.96 341 LEU A C 1
ATOM 2595 O O . LEU A 1 341 ? 134.570 4.952 167.358 1.00 9.22 341 LEU A O 1
ATOM 2600 N N . LEU A 1 342 ? 135.214 2.822 167.609 1.00 8.11 342 LEU A N 1
ATOM 2601 C CA . LEU A 1 342 ? 136.532 3.261 168.057 1.00 8.03 342 LEU A CA 1
ATOM 2602 C C . LEU A 1 342 ? 137.316 3.936 166.942 1.00 8.03 342 LEU A C 1
ATOM 2603 O O . LEU A 1 342 ? 138.152 4.794 167.222 1.00 11.90 342 LEU A O 1
ATOM 2608 N N . SER A 1 343 ? 137.081 3.569 165.683 1.00 7.75 343 SER A N 1
ATOM 2609 C CA . SER A 1 343 ? 137.806 4.247 164.613 1.00 11.56 343 SER A CA 1
ATOM 2610 C C . SER A 1 343 ? 137.368 5.702 164.486 1.00 11.68 343 SER A C 1
ATOM 2611 O O . SER A 1 343 ? 138.190 6.573 164.160 1.00 11.38 343 SER A O 1
ATOM 2614 N N . TRP A 1 344 ? 136.093 5.989 164.767 1.00 8.09 344 TRP A N 1
ATOM 2615 C CA . TRP A 1 344 ? 135.648 7.379 164.855 1.00 8.75 344 TRP A CA 1
ATOM 2616 C C . TRP A 1 344 ? 136.368 8.104 165.984 1.00 7.71 344 TRP A C 1
ATOM 2617 O O . TRP A 1 344 ? 136.822 9.240 165.819 1.00 6.40 344 TRP A O 1
ATOM 2628 N N . ALA A 1 345 ? 136.475 7.460 167.149 1.00 6.20 345 ALA A N 1
ATOM 2629 C CA . ALA A 1 345 ? 137.158 8.080 168.276 1.00 9.54 345 ALA A CA 1
ATOM 2630 C C . ALA A 1 345 ? 138.633 8.279 167.965 1.00 7.57 345 ALA A C 1
ATOM 2631 O O . ALA A 1 345 ? 139.235 9.259 168.403 1.00 9.70 345 ALA A O 1
ATOM 2633 N N . LYS A 1 346 ? 139.225 7.357 167.199 1.00 7.74 346 LYS A N 1
ATOM 2634 C CA . LYS A 1 346 ? 140.608 7.533 166.753 1.00 7.16 346 LYS A CA 1
ATOM 2635 C C . LYS A 1 346 ? 140.741 8.778 165.890 1.00 10.42 346 LYS A C 1
ATOM 2636 O O . LYS A 1 346 ? 141.648 9.594 166.092 1.00 10.56 346 LYS A O 1
ATOM 2642 N N . GLU A 1 347 ? 139.838 8.938 164.917 1.00 10.77 347 GLU A N 1
ATOM 2643 C CA . GLU A 1 347 ? 139.903 10.093 164.031 1.00 11.44 347 GLU A CA 1
ATOM 2644 C C . GLU A 1 347 ? 139.719 11.383 164.814 1.00 10.40 347 GLU A C 1
ATOM 2645 O O . GLU A 1 347 ? 140.343 12.404 164.500 1.00 11.20 347 GLU A O 1
ATOM 2651 N N . LEU A 1 348 ? 138.877 11.335 165.848 1.00 9.06 348 LEU A N 1
ATOM 2652 C CA . LEU A 1 348 ? 138.624 12.461 166.734 1.00 9.92 348 LEU A CA 1
ATOM 2653 C C . LEU A 1 348 ? 139.865 12.877 167.515 1.00 12.55 348 LEU A C 1
ATOM 2654 O O . LEU A 1 348 ? 139.909 13.995 168.042 1.00 11.85 348 LEU A O 1
ATOM 2659 N N . GLY A 1 349 ? 140.859 12.004 167.612 1.00 9.98 349 GLY A N 1
ATOM 2660 C CA . GLY A 1 349 ? 142.078 12.300 168.337 1.00 10.13 349 GLY A CA 1
ATOM 2661 C C . GLY A 1 349 ? 142.082 11.850 169.772 1.00 8.90 349 GLY A C 1
ATOM 2662 O O . GLY A 1 349 ? 142.880 12.362 170.565 1.00 9.14 349 GLY A O 1
ATOM 2663 N N . CYS A 1 350 ? 141.227 10.901 170.133 1.00 8.27 350 CYS A N 1
ATOM 2664 C CA . CYS A 1 350 ? 141.124 10.468 171.513 1.00 8.03 350 CYS A CA 1
ATOM 2665 C C . CYS A 1 350 ? 142.211 9.458 171.883 1.00 12.01 350 CYS A C 1
ATOM 2666 O O . CYS A 1 350 ? 142.673 8.660 171.056 1.00 8.27 350 CYS A O 1
ATOM 2669 N N . ASN A 1 351 ? 142.597 9.492 173.158 1.00 5.00 351 ASN A N 1
ATOM 2670 C CA . ASN A 1 351 ? 143.359 8.415 173.784 1.00 8.78 351 ASN A CA 1
ATOM 2671 C C . ASN A 1 351 ? 142.572 7.732 174.896 1.00 9.38 351 ASN A C 1
ATOM 2672 O O . ASN A 1 351 ? 143.153 6.980 175.685 1.00 9.35 351 ASN A O 1
ATOM 2677 N N . PHE A 1 352 ? 141.260 7.955 174.964 1.00 10.05 352 PHE A N 1
ATOM 2678 C CA . PHE A 1 352 ? 140.459 7.600 176.126 1.00 6.34 352 PHE A CA 1
ATOM 2679 C C . PHE A 1 352 ? 139.008 7.556 175.680 1.00 6.25 352 PHE A C 1
ATOM 2680 O O . PHE A 1 352 ? 138.564 8.438 174.933 1.00 7.42 352 PHE A O 1
ATOM 2688 N N . VAL A 1 353 ? 138.277 6.535 176.136 1.00 6.31 353 VAL A N 1
ATOM 2689 C CA . VAL A 1 353 ? 136.837 6.438 175.911 1.00 6.75 353 VAL A CA 1
ATOM 2690 C C . VAL A 1 353 ? 136.142 6.134 177.230 1.00 8.94 353 VAL A C 1
ATOM 2691 O O . VAL A 1 353 ? 136.558 5.232 177.967 1.00 8.97 353 VAL A O 1
ATOM 2695 N N . ARG A 1 354 ? 135.069 6.869 177.513 1.00 8.35 354 ARG A N 1
ATOM 2696 C CA . ARG A 1 354 ? 134.207 6.573 178.650 1.00 4.30 354 ARG A CA 1
ATOM 2697 C C . ARG A 1 354 ? 133.068 5.710 178.131 1.00 7.29 354 ARG A C 1
ATOM 2698 O O . ARG A 1 354 ? 132.279 6.162 177.295 1.00 6.13 354 ARG A O 1
ATOM 2706 N N . LEU A 1 355 ? 132.998 4.465 178.601 1.00 7.00 355 LEU A N 1
ATOM 2707 C CA . LEU A 1 355 ? 131.941 3.536 178.195 1.00 6.36 355 LEU A CA 1
ATOM 2708 C C . LEU A 1 355 ? 130.801 3.662 179.202 1.00 6.88 355 LEU A C 1
ATOM 2709 O O . LEU A 1 355 ? 130.877 3.134 180.315 1.00 9.70 355 LEU A O 1
ATOM 2714 N N . ALA A 1 356 ? 129.733 4.363 178.819 1.00 7.01 356 ALA A N 1
ATOM 2715 C CA . ALA A 1 356 ? 128.616 4.650 179.712 1.00 7.84 356 ALA A CA 1
ATOM 2716 C C . ALA A 1 356 ? 127.380 3.867 179.277 1.00 5.92 356 ALA A C 1
ATOM 2717 O O . ALA A 1 356 ? 127.268 3.467 178.114 1.00 5.40 356 ALA A O 1
ATOM 2719 N N . HIS A 1 357 ? 126.453 3.596 180.204 1.00 5.87 357 HIS A N 1
ATOM 2720 C CA . HIS A 1 357 ? 126.467 3.904 181.636 1.00 6.75 357 HIS A CA 1
ATOM 2721 C C . HIS A 1 357 ? 126.443 2.593 182.435 1.00 5.54 357 HIS A C 1
ATOM 2722 O O . HIS A 1 357 ? 125.833 2.518 183.496 1.00 5.63 357 HIS A O 1
ATOM 2729 N N . TYR A 1 358 ? 127.141 1.588 181.927 1.00 6.69 358 TYR A N 1
ATOM 2730 C CA . TYR A 1 358 ? 127.009 0.197 182.337 1.00 5.64 358 TYR A CA 1
ATOM 2731 C C . TYR A 1 358 ? 128.164 -0.570 181.701 1.00 6.85 358 TYR A C 1
ATOM 2732 O O . TYR A 1 358 ? 128.814 -0.053 180.779 1.00 6.55 358 TYR A O 1
ATOM 2741 N N . PRO A 1 359 ? 128.460 -1.780 182.179 1.00 6.23 359 PRO A N 1
ATOM 2742 C CA . PRO A 1 359 ? 129.487 -2.577 181.504 1.00 5.83 359 PRO A CA 1
ATOM 2743 C C . PRO A 1 359 ? 129.108 -2.818 180.049 1.00 5.83 359 PRO A C 1
ATOM 2744 O O . PRO A 1 359 ? 127.987 -3.237 179.747 1.00 9.12 359 PRO A O 1
ATOM 2748 N N . HIS A 1 360 ? 130.049 -2.536 179.142 1.00 6.34 360 HIS A N 1
ATOM 2749 C CA . HIS A 1 360 ? 129.844 -2.871 177.741 1.00 7.67 360 HIS A CA 1
ATOM 2750 C C . HIS A 1 360 ? 130.255 -4.319 177.473 1.00 5.78 360 HIS A C 1
ATOM 2751 O O . HIS A 1 360 ? 130.893 -4.980 178.297 1.00 8.48 360 HIS A O 1
ATOM 2758 N N . ASN A 1 361 ? 129.872 -4.814 176.301 1.00 6.28 361 ASN A N 1
ATOM 2759 C CA . ASN A 1 361 ? 130.306 -6.141 175.894 1.00 7.88 361 ASN A CA 1
ATOM 2760 C C . ASN A 1 361 ? 131.829 -6.205 175.893 1.00 7.38 361 ASN A C 1
ATOM 2761 O O . ASN A 1 361 ? 132.518 -5.201 175.676 1.00 7.26 361 ASN A O 1
ATOM 2766 N N . GLU A 1 362 ? 132.353 -7.416 176.118 1.00 5.76 362 GLU A N 1
ATOM 2767 C CA . GLU A 1 362 ? 133.795 -7.596 176.243 1.00 7.86 362 GLU A CA 1
ATOM 2768 C C . GLU A 1 362 ? 134.520 -7.288 174.937 1.00 8.26 362 GLU A C 1
ATOM 2769 O O . GLU A 1 362 ? 135.703 -6.927 174.962 1.00 9.64 362 GLU A O 1
ATOM 2775 N N . GLU A 1 363 ? 133.842 -7.426 173.792 1.00 8.65 363 GLU A N 1
ATOM 2776 C CA . GLU A 1 363 ? 134.492 -7.104 172.520 1.00 11.03 363 GLU A CA 1
ATOM 2777 C C . GLU A 1 363 ? 134.880 -5.632 172.460 1.00 7.14 363 GLU A C 1
ATOM 2778 O O . GLU A 1 363 ? 135.946 -5.278 171.936 1.00 8.55 363 GLU A O 1
ATOM 2784 N N . MET A 1 364 ? 134.023 -4.760 172.990 1.00 5.87 364 MET A N 1
ATOM 2785 C CA . MET A 1 364 ? 134.324 -3.335 173.009 1.00 7.20 364 MET A CA 1
ATOM 2786 C C . MET A 1 364 ? 135.561 -3.047 173.851 1.00 7.37 364 MET A C 1
ATOM 2787 O O . MET A 1 364 ? 136.465 -2.334 173.416 1.00 6.08 364 MET A O 1
ATOM 2792 N N . VAL A 1 365 ? 135.618 -3.602 175.064 1.00 9.69 365 VAL A N 1
ATOM 2793 C CA . VAL A 1 365 ? 136.777 -3.385 175.930 1.00 6.12 365 VAL A CA 1
ATOM 2794 C C . VAL A 1 365 ? 138.050 -3.946 175.300 1.00 7.66 365 VAL A C 1
ATOM 2795 O O . VAL A 1 365 ? 139.128 -3.338 175.397 1.00 8.57 365 VAL A O 1
ATOM 2799 N N . ARG A 1 366 ? 137.962 -5.122 174.663 1.00 8.31 366 ARG A N 1
ATOM 2800 C CA . ARG A 1 366 ? 139.150 -5.718 174.052 1.00 10.02 366 ARG A CA 1
ATOM 2801 C C . ARG A 1 366 ? 139.635 -4.905 172.858 1.00 12.85 366 ARG A C 1
ATOM 2802 O O . ARG A 1 366 ? 140.846 -4.767 172.640 1.00 9.34 366 ARG A O 1
ATOM 2810 N N . GLU A 1 367 ? 138.715 -4.348 172.073 1.00 7.46 367 GLU A N 1
ATOM 2811 C CA . GLU A 1 367 ? 139.165 -3.580 170.921 1.00 8.49 367 GLU A CA 1
ATOM 2812 C C . GLU A 1 367 ? 139.746 -2.240 171.358 1.00 7.33 367 GLU A C 1
ATOM 2813 O O . GLU A 1 367 ? 140.675 -1.733 170.719 1.00 8.62 367 GLU A O 1
ATOM 2819 N N . ALA A 1 368 ? 139.235 -1.661 172.453 1.00 8.45 368 ALA A N 1
ATOM 2820 C CA . ALA A 1 368 ? 139.871 -0.464 173.003 1.00 7.05 368 ALA A CA 1
ATOM 2821 C C . ALA A 1 368 ? 141.286 -0.771 173.451 1.00 8.59 368 ALA A C 1
ATOM 2822 O O . ALA A 1 368 ? 142.202 0.024 173.226 1.00 10.13 368 ALA A O 1
ATOM 2824 N N . GLU A 1 369 ? 141.472 -1.928 174.089 1.00 8.14 369 GLU A N 1
ATOM 2825 C CA . GLU A 1 369 ? 142.789 -2.353 174.559 1.00 8.93 369 GLU A CA 1
ATOM 2826 C C . GLU A 1 369 ? 143.767 -2.532 173.403 1.00 9.76 369 GLU A C 1
ATOM 2827 O O . GLU A 1 369 ? 144.939 -2.145 173.500 1.00 11.44 369 GLU A O 1
ATOM 2833 N N . ARG A 1 370 ? 143.306 -3.123 172.302 1.00 10.64 370 ARG A N 1
ATOM 2834 C CA . ARG A 1 370 ? 144.194 -3.398 171.177 1.00 11.20 370 ARG A CA 1
ATOM 2835 C C . ARG A 1 370 ? 144.535 -2.125 170.403 1.00 9.89 370 ARG A C 1
ATOM 2836 O O . ARG A 1 370 ? 145.680 -1.948 169.957 1.00 9.82 370 ARG A O 1
ATOM 2844 N N . MET A 1 371 ? 143.565 -1.216 170.254 1.00 10.06 371 MET A N 1
ATOM 2845 C CA . MET A 1 371 ? 143.747 -0.006 169.455 1.00 8.22 371 MET A CA 1
ATOM 2846 C C . MET A 1 371 ? 144.403 1.132 170.222 1.00 10.07 371 MET A C 1
ATOM 2847 O O . MET A 1 371 ? 144.915 2.060 169.595 1.00 14.97 371 MET A O 1
ATOM 2852 N N . GLY A 1 372 ? 144.363 1.114 171.552 1.00 10.18 372 GLY A N 1
ATOM 2853 C CA . GLY A 1 372 ? 145.046 2.136 172.320 1.00 9.97 372 GLY A CA 1
ATOM 2854 C C . GLY A 1 372 ? 144.171 3.215 172.933 1.00 12.59 372 GLY A C 1
ATOM 2855 O O . GLY A 1 372 ? 144.506 4.403 172.868 1.00 12.91 372 GLY A O 1
ATOM 2856 N N . PHE A 1 373 ? 143.044 2.828 173.527 1.00 9.33 373 PHE A N 1
ATOM 2857 C CA . PHE A 1 373 ? 142.199 3.752 174.277 1.00 7.44 373 PHE A CA 1
ATOM 2858 C C . PHE A 1 373 ? 142.162 3.346 175.743 1.00 6.89 373 PHE A C 1
ATOM 2859 O O . PHE A 1 373 ? 141.725 2.236 176.070 1.00 9.70 373 PHE A O 1
ATOM 2867 N N . LEU A 1 374 ? 142.557 4.265 176.622 1.00 5.22 374 LEU A N 1
ATOM 2868 C CA . LEU A 1 374 ? 142.231 4.132 178.034 1.00 6.37 374 LEU A CA 1
ATOM 2869 C C . LEU A 1 374 ? 140.721 4.109 178.205 1.00 7.40 374 LEU A C 1
ATOM 2870 O O . LEU A 1 374 ? 139.981 4.660 177.386 1.00 7.08 374 LEU A O 1
ATOM 2875 N N . VAL A 1 375 ? 140.262 3.486 179.293 1.00 7.90 375 VAL A N 1
ATOM 2876 C CA . VAL A 1 375 ? 138.841 3.210 179.467 1.00 7.38 375 VAL A CA 1
ATOM 2877 C C . VAL A 1 375 ? 138.375 3.586 180.869 1.00 8.32 375 VAL A C 1
ATOM 2878 O O . VAL A 1 375 ? 139.052 3.308 181.869 1.00 8.77 375 VAL A O 1
ATOM 2882 N N . TRP A 1 376 ? 137.202 4.216 180.919 1.00 11.21 376 TRP A N 1
ATOM 2883 C CA . TRP A 1 376 ? 136.389 4.393 182.114 1.00 8.86 376 TRP A CA 1
ATOM 2884 C C . TRP A 1 376 ? 135.216 3.429 182.012 1.00 8.25 376 TRP A C 1
ATOM 2885 O O . TRP A 1 376 ? 134.518 3.403 180.996 1.00 8.68 376 TRP A O 1
ATOM 2896 N N . SER A 1 377 ? 135.033 2.613 183.047 1.00 9.99 377 SER A N 1
ATOM 2897 C CA . SER A 1 377 ? 134.081 1.505 183.051 1.00 6.06 377 SER A CA 1
ATOM 2898 C C . SER A 1 377 ? 133.131 1.697 184.224 1.00 7.61 377 SER A C 1
ATOM 2899 O O . SER A 1 377 ? 133.584 1.908 185.352 1.00 5.71 377 SER A O 1
ATOM 2902 N N . GLU A 1 378 ? 131.811 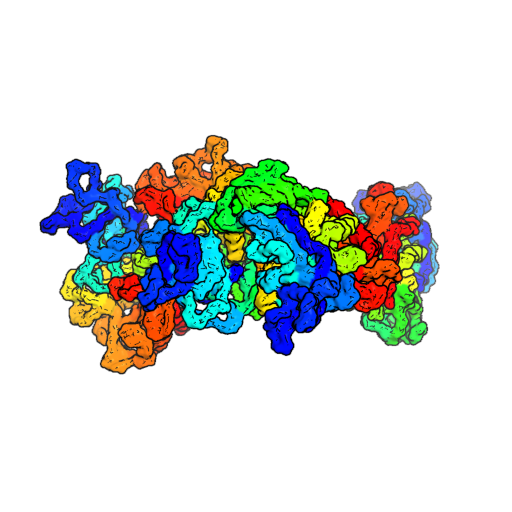1.633 183.961 1.00 6.70 378 GLU A N 1
ATOM 2903 C CA . GLU A 1 378 ? 130.803 2.144 184.880 1.00 5.59 378 GLU A CA 1
ATOM 2904 C C . GLU A 1 378 ? 129.689 1.123 185.108 1.00 4.80 378 GLU A C 1
ATOM 2905 O O . GLU A 1 378 ? 129.415 0.290 184.240 1.00 5.68 378 GLU A O 1
ATOM 2911 N N . ILE A 1 379 ? 129.057 1.180 186.281 1.00 5.29 379 ILE A N 1
ATOM 2912 C CA . ILE A 1 379 ? 127.813 0.428 186.516 1.00 6.48 379 ILE A CA 1
ATOM 2913 C C . ILE A 1 379 ? 126.642 1.403 186.578 1.00 7.96 379 ILE A C 1
ATOM 2914 O O . ILE A 1 379 ? 126.834 2.585 186.910 1.00 4.20 379 ILE A O 1
ATOM 2919 N N . PRO A 1 380 ? 125.394 0.941 186.285 1.00 4.01 380 PRO A N 1
ATOM 2920 C CA . PRO A 1 380 ? 124.244 1.839 186.102 1.00 4.76 380 PRO A CA 1
ATOM 2921 C C . PRO A 1 380 ? 123.573 2.269 187.405 1.00 6.29 380 PRO A C 1
ATOM 2922 O O . PRO A 1 380 ? 122.339 2.258 187.534 1.00 7.95 380 PRO A O 1
ATOM 2926 N N . VAL A 1 381 ? 124.386 2.670 188.377 1.00 5.81 381 VAL A N 1
ATOM 2927 C CA . VAL A 1 381 ? 123.884 3.335 189.574 1.00 7.48 381 VAL A CA 1
ATOM 2928 C C . VAL A 1 381 ? 123.614 4.782 189.187 1.00 5.73 381 VAL A C 1
ATOM 2929 O O . VAL A 1 381 ? 124.464 5.664 189.358 1.00 6.95 381 VAL A O 1
ATOM 2933 N N . TYR A 1 382 ? 122.420 5.038 188.662 1.00 6.17 382 TYR A N 1
ATOM 2934 C CA . TYR A 1 382 ? 122.185 6.187 187.798 1.00 9.03 382 TYR A CA 1
ATOM 2935 C C . TYR A 1 382 ? 120.910 6.886 188.247 1.00 6.29 382 TYR A C 1
ATOM 2936 O O . TYR A 1 382 ? 119.865 6.242 188.369 1.00 8.29 382 TYR A O 1
ATOM 2945 N N . TRP A 1 383 ? 121.016 8.182 188.558 1.00 6.35 383 TRP A N 1
ATOM 2946 C CA . TRP A 1 383 ? 119.887 9.021 189.019 1.00 6.41 383 TRP A CA 1
ATOM 2947 C C . TRP A 1 383 ? 119.284 8.450 190.308 1.00 9.16 383 TRP A C 1
ATOM 2948 O O . TRP A 1 383 ? 120.029 8.197 191.270 1.00 10.10 383 TRP A O 1
ATOM 2959 N N . THR A 1 384 ? 117.966 8.226 190.376 1.00 6.81 384 THR A N 1
ATOM 2960 C CA . THR A 1 384 ? 117.246 8.108 191.651 1.00 7.50 384 THR A CA 1
ATOM 2961 C C . THR A 1 384 ? 117.159 6.652 192.142 1.00 9.95 384 THR A C 1
ATOM 2962 O O . THR A 1 384 ? 116.089 6.099 192.403 1.00 6.77 384 THR A O 1
ATOM 2966 N N . ILE A 1 385 ? 118.334 6.035 192.302 1.00 8.41 385 ILE A N 1
ATOM 2967 C CA . ILE A 1 385 ? 118.401 4.689 192.855 1.00 9.75 385 ILE A CA 1
ATOM 2968 C C . ILE A 1 385 ? 117.820 4.661 194.275 1.00 10.19 385 ILE A C 1
ATOM 2969 O O . ILE A 1 385 ? 117.907 5.640 195.025 1.00 8.97 385 ILE A O 1
ATOM 2974 N N . HIS A 1 386 ? 117.223 3.525 194.649 1.00 9.17 386 HIS A N 1
ATOM 2975 C CA . HIS A 1 386 ? 116.608 3.378 195.977 1.00 9.24 386 HIS A CA 1
ATOM 2976 C C . HIS A 1 386 ? 117.689 3.047 197.007 1.00 9.91 386 HIS A C 1
ATOM 2977 O O . HIS A 1 386 ? 117.934 1.883 197.341 1.00 9.36 386 HIS A O 1
ATOM 2984 N N . TRP A 1 387 ? 118.309 4.099 197.556 1.00 10.65 387 TRP A N 1
ATOM 2985 C CA . TRP A 1 387 ? 119.499 3.927 198.394 1.00 9.98 387 TRP A CA 1
ATOM 2986 C C . TRP A 1 387 ? 119.190 3.166 199.669 1.00 14.22 387 TRP A C 1
ATOM 2987 O O . TRP A 1 387 ? 120.085 2.552 200.253 1.00 13.34 387 TRP A O 1
ATOM 2998 N N . GLU A 1 388 ? 117.937 3.194 200.112 1.00 11.70 388 GLU A N 1
ATOM 2999 C CA . GLU A 1 388 ? 117.564 2.576 201.375 1.00 14.30 388 GLU A CA 1
ATOM 3000 C C . GLU A 1 388 ? 117.250 1.093 201.244 1.00 15.16 388 GLU A C 1
ATOM 3001 O O . GLU A 1 388 ? 117.068 0.419 202.265 1.00 14.53 388 GLU A O 1
ATOM 3007 N N . ASN A 1 389 ? 117.182 0.571 200.029 1.00 11.28 389 ASN A N 1
ATOM 3008 C CA . ASN A 1 389 ? 116.723 -0.793 199.789 1.00 11.10 389 ASN A CA 1
ATOM 3009 C C . ASN A 1 389 ? 117.922 -1.734 199.777 1.00 13.08 389 ASN A C 1
ATOM 3010 O O . ASN A 1 389 ? 118.804 -1.606 198.928 1.00 14.87 389 ASN A O 1
ATOM 3015 N N . LYS A 1 390 ? 117.957 -2.675 200.724 1.00 11.59 390 LYS A N 1
ATOM 3016 C CA . LYS A 1 390 ? 119.126 -3.538 200.855 1.00 14.92 390 LYS A CA 1
ATOM 3017 C C . LYS A 1 390 ? 119.276 -4.469 199.659 1.00 10.39 390 LYS A C 1
ATOM 3018 O O . LYS A 1 390 ? 120.400 -4.791 199.271 1.00 12.77 390 LYS A O 1
ATOM 3024 N N . ASP A 1 391 ? 118.167 -4.895 199.049 1.00 11.28 391 ASP A N 1
ATOM 3025 C CA . ASP A 1 391 ? 118.263 -5.708 197.838 1.00 11.08 391 ASP A CA 1
ATOM 3026 C C . ASP A 1 391 ? 118.824 -4.892 196.680 1.00 10.34 391 ASP A C 1
ATOM 3027 O O . ASP A 1 391 ? 119.574 -5.416 195.845 1.00 10.13 391 ASP A O 1
ATOM 3032 N N . THR A 1 392 ? 118.458 -3.608 196.612 1.00 7.69 392 THR A N 1
ATOM 3033 C CA . THR A 1 392 ? 119.026 -2.710 195.609 1.00 7.83 392 THR A CA 1
ATOM 3034 C C . THR A 1 392 ? 120.538 -2.614 195.777 1.00 9.63 392 THR A C 1
ATOM 3035 O O . THR A 1 392 ? 121.285 -2.700 194.794 1.00 7.85 392 THR A O 1
ATOM 3039 N N . TYR A 1 393 ? 121.018 -2.481 197.020 1.00 9.33 393 TYR A N 1
ATOM 3040 C CA . TYR A 1 393 ? 122.465 -2.423 197.210 1.00 10.82 393 TYR A CA 1
ATOM 3041 C C . TYR A 1 393 ? 123.138 -3.733 196.812 1.00 9.32 393 TYR A C 1
ATOM 3042 O O . TYR A 1 393 ? 124.218 -3.723 196.210 1.00 11.52 393 TYR A O 1
ATOM 3051 N N . GLN A 1 394 ? 122.551 -4.875 197.173 1.00 9.90 394 GLN A N 1
ATOM 3052 C CA . GLN A 1 394 ? 123.193 -6.135 196.813 1.00 10.78 394 GLN A CA 1
ATOM 3053 C C . GLN A 1 394 ? 123.280 -6.289 195.300 1.00 11.49 394 GLN A C 1
ATOM 3054 O O . GLN A 1 394 ? 124.282 -6.790 194.779 1.00 11.58 394 GLN A O 1
ATOM 3060 N N . ASN A 1 395 ? 122.249 -5.844 194.581 1.00 9.07 395 ASN A N 1
ATOM 3061 C CA . ASN A 1 395 ? 122.277 -5.849 193.120 1.00 9.87 395 ASN A CA 1
ATOM 3062 C C . ASN A 1 395 ? 123.393 -4.950 192.597 1.00 10.79 395 ASN A C 1
ATOM 3063 O O . ASN A 1 395 ? 124.214 -5.375 191.776 1.00 10.79 395 ASN A O 1
ATOM 3068 N N . ALA A 1 396 ? 123.452 -3.706 193.088 1.00 6.98 396 ALA A N 1
ATOM 3069 C CA . ALA A 1 396 ? 124.505 -2.786 192.670 1.00 6.88 396 ALA A CA 1
ATOM 3070 C C . ALA A 1 396 ? 125.887 -3.382 192.922 1.00 7.03 396 ALA A C 1
ATOM 3071 O O . ALA A 1 396 ? 126.755 -3.343 192.047 1.00 9.17 396 ALA A O 1
ATOM 3073 N N . GLU A 1 397 ? 126.109 -3.940 194.118 1.00 8.11 397 GLU A N 1
ATOM 3074 C CA . GLU A 1 397 ? 127.428 -4.495 194.424 1.00 8.21 397 GLU A CA 1
ATOM 3075 C C . GLU A 1 397 ? 127.724 -5.737 193.588 1.00 11.06 397 GLU A C 1
ATOM 3076 O O . GLU A 1 397 ? 128.879 -5.982 193.223 1.00 10.63 397 GLU A O 1
ATOM 3082 N N . GLN A 1 398 ? 126.708 -6.537 193.269 1.00 8.88 398 GLN A N 1
ATOM 3083 C CA . GLN A 1 398 ? 126.958 -7.703 192.428 1.00 7.04 398 GLN A CA 1
ATOM 3084 C C . GLN A 1 398 ? 127.378 -7.283 191.024 1.00 9.57 398 GLN A C 1
ATOM 3085 O O . GLN A 1 398 ? 128.274 -7.890 190.430 1.00 9.32 398 GLN A O 1
ATOM 3091 N N . GLN A 1 399 ? 126.741 -6.246 190.473 1.00 8.63 399 GLN A N 1
ATOM 3092 C CA . GLN A 1 399 ? 127.178 -5.732 189.178 1.00 6.60 399 GLN A CA 1
ATOM 3093 C C . GLN A 1 399 ? 128.595 -5.164 189.268 1.00 7.45 399 GLN A C 1
ATOM 3094 O O . GLN A 1 399 ? 129.399 -5.336 188.348 1.00 6.84 399 GLN A O 1
ATOM 3100 N N . LEU A 1 400 ? 128.904 -4.458 190.353 1.00 7.47 400 LEU A N 1
ATOM 3101 C CA . LEU A 1 400 ? 130.263 -3.962 190.547 1.00 7.27 400 LEU A CA 1
ATOM 3102 C C . LEU A 1 400 ? 131.274 -5.109 190.541 1.00 7.32 400 LEU A C 1
ATOM 3103 O O . LEU A 1 400 ? 132.291 -5.049 189.845 1.00 9.10 400 LEU A O 1
ATOM 3108 N N . CYS A 1 401 ? 131.010 -6.158 191.322 1.00 8.02 401 CYS A N 1
ATOM 3109 C CA . CYS A 1 401 ? 131.921 -7.303 191.389 1.00 9.22 401 CYS A CA 1
ATOM 3110 C C . CYS A 1 401 ? 132.077 -7.979 190.032 1.00 8.90 401 CYS A C 1
ATOM 3111 O O . CYS A 1 401 ? 133.178 -8.398 189.660 1.00 7.91 401 CYS A O 1
ATOM 3114 N N . ASP A 1 402 ? 130.977 -8.119 189.292 1.00 9.04 402 ASP A N 1
ATOM 3115 C CA . ASP A 1 402 ? 131.028 -8.790 187.995 1.00 9.47 402 ASP A CA 1
ATOM 3116 C C . ASP A 1 402 ? 131.761 -7.941 186.962 1.00 9.60 402 ASP A C 1
ATOM 3117 O O . ASP A 1 402 ? 132.486 -8.469 186.111 1.00 8.49 402 ASP A O 1
ATOM 3122 N N . MET A 1 403 ? 131.563 -6.626 187.006 1.00 6.83 403 MET A N 1
ATOM 3123 C CA . MET A 1 403 ? 132.296 -5.747 186.105 1.00 6.13 403 MET A CA 1
ATOM 3124 C C . MET A 1 403 ? 133.801 -5.871 186.319 1.00 5.88 403 MET A C 1
ATOM 3125 O O . MET A 1 403 ? 134.567 -6.034 185.366 1.00 6.19 403 MET A O 1
ATOM 3130 N N . ILE A 1 404 ? 134.247 -5.768 187.565 1.00 6.87 404 ILE A N 1
ATOM 3131 C CA . ILE A 1 404 ? 135.681 -5.844 187.822 1.00 9.23 404 ILE A CA 1
ATOM 3132 C C . ILE A 1 404 ? 136.192 -7.253 187.548 1.00 6.91 404 ILE A C 1
ATOM 3133 O O . ILE A 1 404 ? 137.272 -7.441 186.980 1.00 10.00 404 ILE A O 1
ATOM 3138 N N . ALA A 1 405 ? 135.413 -8.267 187.918 1.00 10.08 405 ALA A N 1
ATOM 3139 C CA . ALA A 1 405 ? 135.892 -9.638 187.766 1.00 9.08 405 ALA A CA 1
ATOM 3140 C C . ALA A 1 405 ? 136.210 -9.965 186.312 1.00 9.10 405 ALA A C 1
ATOM 3141 O O . ALA A 1 405 ? 137.209 -10.636 186.021 1.00 9.24 405 ALA A O 1
ATOM 3143 N N . ARG A 1 406 ? 135.359 -9.533 185.385 1.00 6.42 406 ARG A N 1
ATOM 3144 C CA . ARG A 1 406 ? 135.566 -9.888 183.981 1.00 8.90 406 ARG A CA 1
ATOM 3145 C C . ARG A 1 406 ? 136.808 -9.205 183.401 1.00 9.30 406 ARG A C 1
ATOM 3146 O O . ARG A 1 406 ? 137.545 -9.806 182.606 1.00 9.09 406 ARG A O 1
ATOM 3154 N N . ASP A 1 407 ? 137.059 -7.953 183.783 1.00 9.30 407 ASP A N 1
ATOM 3155 C CA . ASP A 1 407 ? 137.979 -7.086 183.052 1.00 9.54 407 ASP A CA 1
ATOM 3156 C C . ASP A 1 407 ? 139.191 -6.688 183.878 1.00 10.95 407 ASP A C 1
ATOM 3157 O O . ASP A 1 407 ? 139.920 -5.768 183.496 1.00 8.41 407 ASP A O 1
ATOM 3162 N N . LYS A 1 408 ? 139.431 -7.368 184.997 1.00 11.38 408 LYS A N 1
ATOM 3163 C CA . LYS A 1 408 ? 140.531 -6.975 185.870 1.00 8.56 408 LYS A CA 1
ATOM 3164 C C . LYS A 1 408 ? 141.898 -7.102 185.203 1.00 12.75 408 LYS A C 1
ATOM 3165 O O . LYS A 1 408 ? 142.866 -6.511 185.694 1.00 11.32 408 LYS A O 1
ATOM 3171 N N . ASN A 1 409 ? 142.011 -7.845 184.101 1.00 8.44 409 ASN A N 1
ATOM 3172 C CA . ASN A 1 409 ? 143.285 -8.004 183.402 1.00 8.59 409 ASN A CA 1
ATOM 3173 C C . ASN A 1 409 ? 143.419 -7.094 182.190 1.00 10.91 409 ASN A C 1
ATOM 3174 O O . ASN A 1 409 ? 144.386 -7.233 181.437 1.00 10.72 409 ASN A O 1
ATOM 3179 N N . ARG A 1 410 ? 142.469 -6.181 181.972 1.00 12.22 410 ARG A N 1
ATOM 3180 C CA . ARG A 1 410 ? 142.518 -5.263 180.830 1.00 8.65 410 ARG A CA 1
ATOM 3181 C C . ARG A 1 410 ? 143.221 -3.979 181.267 1.00 9.23 410 ARG A C 1
ATOM 3182 O O . ARG A 1 410 ? 142.624 -3.121 181.926 1.00 6.23 410 ARG A O 1
ATOM 3190 N N . CYS A 1 411 ? 144.498 -3.836 180.899 1.00 7.99 411 CYS A N 1
ATOM 3191 C CA . CYS A 1 411 ? 145.285 -2.749 181.466 1.00 10.39 411 CYS A CA 1
ATOM 3192 C C . CYS A 1 411 ? 144.852 -1.378 180.959 1.00 9.26 411 CYS A C 1
ATOM 3193 O O . CYS A 1 411 ? 145.245 -0.366 181.550 1.00 10.85 411 CYS A O 1
ATOM 3196 N N . ASN A 1 412 ? 144.093 -1.313 179.862 1.00 9.67 412 ASN A N 1
ATOM 3197 C CA . ASN A 1 412 ? 143.634 -0.014 179.372 1.00 10.72 412 ASN A CA 1
ATOM 3198 C C . ASN A 1 412 ? 142.563 0.602 180.265 1.00 10.26 412 ASN A C 1
ATOM 3199 O O . ASN A 1 412 ? 142.367 1.819 180.213 1.00 9.22 412 ASN A O 1
ATOM 3204 N N . ILE A 1 413 ? 141.878 -0.189 181.091 1.00 11.55 413 ILE A N 1
ATOM 3205 C CA . ILE A 1 413 ? 140.932 0.365 182.060 1.00 13.26 413 ILE A CA 1
ATOM 3206 C C . ILE A 1 413 ? 141.728 0.973 183.209 1.00 10.04 413 ILE A C 1
ATOM 3207 O O . ILE A 1 413 ? 142.531 0.282 183.845 1.00 11.22 413 ILE A O 1
ATOM 3212 N N . ILE A 1 414 ? 141.509 2.261 183.473 1.00 8.05 414 ILE A N 1
ATOM 3213 C CA . ILE A 1 414 ? 142.172 2.952 184.575 1.00 11.52 414 ILE A CA 1
ATOM 3214 C C . ILE A 1 414 ? 141.192 3.550 185.574 1.00 9.06 414 ILE A C 1
ATOM 3215 O O . ILE A 1 414 ? 141.622 3.974 186.656 1.00 10.01 414 ILE A O 1
ATOM 3220 N N . ILE A 1 415 ? 139.894 3.598 185.264 1.00 8.20 415 ILE A N 1
ATOM 3221 C CA . ILE A 1 415 ? 138.886 4.169 186.153 1.00 8.50 415 ILE A CA 1
ATOM 3222 C C . ILE A 1 415 ? 137.705 3.212 186.216 1.00 7.60 415 ILE A C 1
ATOM 3223 O O . ILE A 1 415 ? 137.188 2.801 185.174 1.00 8.81 415 ILE A O 1
ATOM 3228 N N . TRP A 1 416 ? 137.300 2.842 187.432 1.00 7.96 416 TRP A N 1
ATOM 3229 C CA . TRP A 1 416 ? 135.981 2.265 187.689 1.00 6.57 416 TRP A CA 1
ATOM 3230 C C . TRP A 1 416 ? 135.068 3.370 188.191 1.00 8.06 416 TRP A C 1
ATOM 3231 O O . TRP A 1 416 ? 135.429 4.104 189.119 1.00 9.92 416 TRP A O 1
ATOM 3242 N N . SER A 1 417 ? 133.889 3.496 187.580 1.00 8.05 417 SER A N 1
ATOM 3243 C CA . SER A 1 417 ? 132.902 4.487 187.987 1.00 11.88 417 SER A CA 1
ATOM 3244 C C . SER A 1 417 ? 131.743 3.789 188.688 1.00 7.59 417 SER A C 1
ATOM 3245 O O . SER A 1 417 ? 131.190 2.820 188.164 1.00 6.32 417 SER A O 1
ATOM 3248 N N . ILE A 1 418 ? 131.378 4.292 189.869 1.00 7.50 418 ILE A N 1
ATOM 3249 C CA . ILE A 1 418 ? 130.346 3.661 190.681 1.00 9.84 418 ILE A CA 1
ATOM 3250 C C . ILE A 1 418 ? 128.991 4.369 190.614 1.00 10.82 418 ILE A C 1
ATOM 3251 O O . ILE A 1 418 ? 128.022 3.858 191.193 1.00 10.03 418 ILE A O 1
ATOM 3256 N N . ALA A 1 419 ? 128.881 5.518 189.946 1.00 7.22 419 ALA A N 1
ATOM 3257 C CA . ALA A 1 419 ? 127.612 6.243 189.963 1.00 4.83 419 ALA A CA 1
ATOM 3258 C C . ALA A 1 419 ? 127.611 7.321 188.887 1.00 7.07 419 ALA A C 1
ATOM 3259 O O . ALA A 1 419 ? 128.668 7.731 188.402 1.00 5.87 419 ALA A O 1
ATOM 3261 N N . ASN A 1 420 ? 126.407 7.793 188.545 1.00 7.32 420 ASN A N 1
ATOM 3262 C CA . ASN A 1 420 ? 126.254 8.914 187.618 1.00 9.26 420 ASN A CA 1
ATOM 3263 C C . ASN A 1 420 ? 125.043 9.755 188.018 1.00 10.44 420 ASN A C 1
ATOM 3264 O O . ASN A 1 420 ? 123.906 9.266 187.998 1.00 6.53 420 ASN A O 1
ATOM 3269 N N . GLU A 1 421 ? 125.295 11.008 188.414 1.00 7.43 421 GLU A N 1
ATOM 3270 C CA . GLU A 1 421 ? 124.261 12.024 188.639 1.00 9.17 421 GLU A CA 1
ATOM 3271 C C . GLU A 1 421 ? 123.230 11.579 189.676 1.00 11.24 421 GLU A C 1
ATOM 3272 O O . GLU A 1 421 ? 122.014 11.592 189.442 1.00 11.13 421 GLU A O 1
ATOM 3278 N N . THR A 1 422 ? 123.740 11.232 190.854 1.00 12.31 422 THR A N 1
ATOM 3279 C CA . THR A 1 422 ? 122.870 10.724 191.900 1.00 9.51 422 THR A CA 1
ATOM 3280 C C . THR A 1 422 ? 122.595 11.811 192.932 1.00 12.58 422 THR A C 1
ATOM 3281 O O . THR A 1 422 ? 123.517 12.537 193.331 1.00 12.64 422 THR A O 1
ATOM 3285 N N . PRO A 1 423 ? 121.343 11.950 193.359 1.00 10.41 423 PRO A N 1
ATOM 3286 C CA . PRO A 1 423 ? 120.993 13.034 194.286 1.00 11.00 423 PRO A CA 1
ATOM 3287 C C . PRO A 1 423 ? 121.675 12.862 195.635 1.00 15.18 423 PRO A C 1
ATOM 3288 O O . PRO A 1 423 ? 121.880 11.748 196.117 1.00 13.52 423 PRO A O 1
ATOM 3292 N N . HIS A 1 424 ? 122.032 13.991 196.252 1.00 17.89 424 HIS A N 1
ATOM 3293 C CA . HIS A 1 424 ? 122.761 13.954 197.516 1.00 17.24 424 HIS A CA 1
ATOM 3294 C C . HIS A 1 424 ? 121.823 13.589 198.659 1.00 15.67 424 HIS A C 1
ATOM 3295 O O . HIS A 1 424 ? 120.766 14.208 198.824 1.00 14.18 424 HIS A O 1
ATOM 3302 N N . SER A 1 425 ? 122.216 12.592 199.452 1.00 13.75 425 SER A N 1
ATOM 3303 C CA . SER A 1 425 ? 121.581 12.328 200.737 1.00 14.43 425 SER A CA 1
ATOM 3304 C C . SER A 1 425 ? 122.524 11.470 201.570 1.00 12.82 425 SER A C 1
ATOM 3305 O O . SER A 1 425 ? 123.455 10.853 201.047 1.00 12.50 425 SER A O 1
ATOM 3308 N N . LYS A 1 426 ? 122.297 11.468 202.886 1.00 14.60 426 LYS A N 1
ATOM 3309 C CA . LYS A 1 426 ? 123.122 10.647 203.769 1.00 15.29 426 LYS A CA 1
ATOM 3310 C C . LYS A 1 426 ? 123.107 9.182 203.338 1.00 15.72 426 LYS A C 1
ATOM 3311 O O . LYS A 1 426 ? 124.159 8.540 203.243 1.00 12.62 426 LYS A O 1
ATOM 3317 N N . THR A 1 427 ? 121.922 8.628 203.073 1.00 13.19 427 THR A N 1
ATOM 3318 C CA . THR A 1 427 ? 121.866 7.219 202.697 1.00 12.56 427 THR A CA 1
ATOM 3319 C C . THR A 1 427 ? 122.501 6.977 201.336 1.00 12.43 427 THR A C 1
ATOM 3320 O O . THR A 1 427 ? 123.106 5.924 201.116 1.00 11.00 427 THR A O 1
ATOM 3324 N N . ARG A 1 428 ? 122.367 7.932 200.413 1.00 10.70 428 ARG A N 1
ATOM 3325 C CA . ARG A 1 428 ? 123.060 7.815 199.134 1.00 11.59 428 ARG A CA 1
ATOM 3326 C C . ARG A 1 428 ? 124.576 7.796 199.331 1.00 12.85 428 ARG A C 1
ATOM 3327 O O . ARG A 1 428 ? 125.294 7.053 198.651 1.00 8.79 428 ARG A O 1
ATOM 3335 N N . LEU A 1 429 ? 125.082 8.598 200.267 1.00 10.94 429 LEU A N 1
ATOM 3336 C CA . LEU A 1 429 ? 126.524 8.628 200.491 1.00 11.81 429 LEU A CA 1
ATOM 3337 C C . LEU A 1 429 ? 127.021 7.316 201.092 1.00 10.88 429 LEU A C 1
ATOM 3338 O O . LEU A 1 429 ? 128.098 6.827 200.731 1.00 12.41 429 LEU A O 1
ATOM 3343 N N . THR A 1 430 ? 126.264 6.727 202.015 1.00 11.76 430 THR A N 1
ATOM 3344 C CA . THR A 1 430 ? 126.701 5.454 202.579 1.00 12.32 430 THR A CA 1
ATOM 3345 C C . THR A 1 430 ? 126.700 4.359 201.521 1.00 10.90 430 THR A C 1
ATOM 3346 O O . THR A 1 430 ? 127.645 3.566 201.437 1.00 9.39 430 THR A O 1
ATOM 3350 N N . PHE A 1 431 ? 125.627 4.290 200.727 1.00 11.47 431 PHE A N 1
ATOM 3351 C CA . PHE A 1 431 ? 125.527 3.378 199.591 1.00 9.49 431 PHE A CA 1
ATOM 3352 C C . PHE A 1 431 ? 126.768 3.459 198.707 1.00 9.56 431 PHE A C 1
ATOM 3353 O O . PHE A 1 431 ? 127.439 2.451 198.445 1.00 11.32 431 PHE A O 1
ATOM 3361 N N . LEU A 1 432 ? 127.100 4.666 198.246 1.00 10.36 432 LEU A N 1
ATOM 3362 C CA . LEU A 1 432 ? 128.219 4.800 197.319 1.00 11.35 432 LEU A CA 1
ATOM 3363 C C . LEU A 1 432 ? 129.564 4.604 198.017 1.00 9.88 432 LEU A C 1
ATOM 3364 O O . LEU A 1 432 ? 130.520 4.144 197.388 1.00 11.70 432 LEU A O 1
ATOM 3369 N N . SER A 1 433 ? 129.667 4.938 199.307 1.00 11.07 433 SER A N 1
ATOM 3370 C CA . SER A 1 433 ? 130.920 4.690 200.019 1.00 14.40 433 SER A CA 1
ATOM 3371 C C . SER A 1 433 ? 131.176 3.196 200.157 1.00 12.20 433 SER A C 1
ATOM 3372 O O . SER A 1 433 ? 132.326 2.744 200.090 1.00 13.78 433 SER A O 1
ATOM 3375 N N . ASN A 1 434 ? 130.112 2.417 200.367 1.00 10.88 434 ASN A N 1
ATOM 3376 C CA . ASN A 1 434 ? 130.254 0.968 200.446 1.00 10.51 434 ASN A CA 1
ATOM 3377 C C . ASN A 1 434 ? 130.665 0.380 199.100 1.00 10.89 434 ASN A C 1
ATOM 3378 O O . ASN A 1 434 ? 131.442 -0.580 199.046 1.00 12.92 434 ASN A O 1
ATOM 3383 N N . LEU A 1 435 ? 130.155 0.937 197.998 1.00 13.78 435 LEU A N 1
ATOM 3384 C CA . LEU A 1 435 ? 130.610 0.481 196.687 1.00 10.44 435 LEU A CA 1
ATOM 3385 C C . LEU A 1 435 ? 132.068 0.855 196.447 1.00 10.60 435 LEU A C 1
ATOM 3386 O O . LEU A 1 435 ? 132.830 0.066 195.880 1.00 11.40 435 LEU A O 1
ATOM 3391 N N . ALA A 1 436 ? 132.466 2.067 196.841 1.00 12.65 436 ALA A N 1
ATOM 3392 C CA . ALA A 1 436 ? 133.848 2.488 196.628 1.00 10.63 436 ALA A CA 1
ATOM 3393 C C . ALA A 1 436 ? 134.805 1.637 197.442 1.00 12.48 436 ALA A C 1
ATOM 3394 O O . ALA A 1 436 ? 135.863 1.232 196.949 1.00 15.63 436 ALA A O 1
ATOM 3396 N N . ASN A 1 437 ? 134.453 1.355 198.695 1.00 11.69 437 ASN A N 1
ATOM 3397 C CA . ASN A 1 437 ? 135.283 0.476 199.504 1.00 13.37 437 ASN A CA 1
ATOM 3398 C C . ASN A 1 437 ? 135.387 -0.910 198.876 1.00 14.12 437 ASN A C 1
ATOM 3399 O O . ASN A 1 437 ? 136.470 -1.498 198.838 1.00 11.80 437 ASN A O 1
ATOM 3404 N N . LYS A 1 438 ? 134.272 -1.443 198.362 1.00 10.49 438 LYS A N 1
ATOM 3405 C CA . LYS A 1 438 ? 134.300 -2.771 197.757 1.00 13.08 438 LYS A CA 1
ATOM 3406 C C . LYS A 1 438 ? 135.203 -2.797 196.534 1.00 11.96 438 LYS A C 1
ATOM 3407 O O . LYS A 1 438 ? 135.996 -3.731 196.354 1.00 11.00 438 LYS A O 1
ATOM 3413 N N . ALA A 1 439 ? 135.084 -1.784 195.673 1.00 9.30 439 ALA A N 1
ATOM 3414 C CA . ALA A 1 439 ? 135.937 -1.700 194.494 1.00 10.31 439 ALA A CA 1
ATOM 3415 C C . ALA A 1 439 ? 137.411 -1.690 194.889 1.00 9.94 439 ALA A C 1
ATOM 3416 O O . ALA A 1 439 ? 138.224 -2.419 194.310 1.00 10.56 439 ALA A O 1
ATOM 3418 N N . ARG A 1 440 ? 137.777 -0.864 195.875 1.00 11.73 440 ARG A N 1
ATOM 3419 C CA . ARG A 1 440 ? 139.180 -0.826 196.294 1.00 11.22 440 ARG A CA 1
ATOM 3420 C C . ARG A 1 440 ? 139.611 -2.140 196.930 1.00 11.69 440 ARG A C 1
ATOM 3421 O O . ARG A 1 440 ? 140.792 -2.501 196.857 1.00 11.84 440 ARG A O 1
ATOM 3429 N N . SER A 1 441 ? 138.680 -2.868 197.555 1.00 10.46 441 SER A N 1
ATOM 3430 C CA . SER A 1 441 ? 139.039 -4.166 198.112 1.00 12.29 441 SER A CA 1
ATOM 3431 C C . SER A 1 441 ? 139.305 -5.178 197.010 1.00 18.49 441 SER A C 1
ATOM 3432 O O . SER A 1 441 ? 140.070 -6.127 197.212 1.00 17.49 441 SER A O 1
ATOM 3435 N N . LEU A 1 442 ? 138.701 -4.978 195.837 1.00 16.29 442 LEU A N 1
ATOM 3436 C CA . LEU A 1 442 ? 138.874 -5.878 194.708 1.00 16.07 442 LEU A CA 1
ATOM 3437 C C . LEU A 1 442 ? 140.013 -5.472 193.784 1.00 14.40 442 LEU A C 1
ATOM 3438 O O . LEU A 1 442 ? 140.511 -6.316 193.032 1.00 12.71 442 LEU A O 1
ATOM 3443 N N . ASP A 1 443 ? 140.433 -4.209 193.808 1.00 12.36 443 ASP A N 1
ATOM 3444 C CA . ASP A 1 443 ? 141.419 -3.723 192.847 1.00 14.44 443 ASP A CA 1
ATOM 3445 C C . ASP A 1 443 ? 142.168 -2.573 193.503 1.00 15.16 443 ASP A C 1
ATOM 3446 O O . ASP A 1 443 ? 141.624 -1.475 193.640 1.00 13.11 443 ASP A O 1
ATOM 3451 N N . SER A 1 444 ? 143.405 -2.827 193.919 1.00 16.53 444 SER A N 1
ATOM 3452 C CA . SER A 1 444 ? 144.184 -1.815 194.619 1.00 19.48 444 SER A CA 1
ATOM 3453 C C . SER A 1 444 ? 144.798 -0.776 193.686 1.00 17.41 444 SER A C 1
ATOM 3454 O O . SER A 1 444 ? 145.342 0.223 194.174 1.00 20.93 444 SER A O 1
ATOM 3457 N N . VAL A 1 445 ? 144.704 -0.971 192.375 1.00 12.14 445 VAL A N 1
ATOM 3458 C CA . VAL A 1 445 ? 145.465 -0.192 191.395 1.00 13.34 445 VAL A CA 1
ATOM 3459 C C . VAL A 1 445 ? 144.623 0.908 190.752 1.00 13.76 445 VAL A C 1
ATOM 3460 O O . VAL A 1 445 ? 145.007 2.077 190.747 1.00 14.26 445 VAL A O 1
ATOM 3464 N N . ARG A 1 446 ? 143.476 0.551 190.188 1.00 12.70 446 ARG A N 1
ATOM 3465 C CA . ARG A 1 446 ? 142.758 1.474 189.321 1.00 8.73 446 ARG A CA 1
ATOM 3466 C C . ARG A 1 446 ? 142.118 2.605 190.124 1.00 9.81 446 ARG A C 1
ATOM 3467 O O . ARG A 1 446 ? 141.880 2.502 191.332 1.00 13.53 446 ARG A O 1
ATOM 3475 N N . LEU A 1 447 ? 141.860 3.711 189.435 1.00 11.79 447 LEU A N 1
ATOM 3476 C CA . LEU A 1 447 ? 141.227 4.857 190.064 1.00 8.54 447 LEU A CA 1
ATOM 3477 C C . LEU A 1 447 ? 139.729 4.617 190.192 1.00 8.40 447 LEU A C 1
ATOM 3478 O O . LEU A 1 447 ? 139.130 3.901 189.389 1.00 9.06 447 LEU A O 1
ATOM 3483 N N . ILE A 1 448 ? 139.134 5.223 191.220 1.00 10.60 448 ILE A N 1
ATOM 3484 C CA . ILE A 1 448 ? 137.697 5.171 191.475 1.00 8.31 448 ILE A CA 1
ATOM 3485 C C . ILE A 1 448 ? 137.110 6.545 191.180 1.00 9.19 448 ILE A C 1
ATOM 3486 O O . ILE A 1 448 ? 137.569 7.554 191.735 1.00 12.32 448 ILE A O 1
ATOM 3491 N N . GLY A 1 449 ? 136.093 6.586 190.312 1.00 10.72 449 GLY A N 1
ATOM 3492 C CA . GLY A 1 449 ? 135.390 7.813 190.005 1.00 5.28 449 GLY A CA 1
ATOM 3493 C C . GLY A 1 449 ? 133.881 7.620 190.042 1.00 10.03 449 GLY A C 1
ATOM 3494 O O . GLY A 1 449 ? 133.377 6.554 190.384 1.00 8.41 449 GLY A O 1
ATOM 3495 N N . ALA A 1 450 ? 133.179 8.691 189.683 1.00 7.45 450 ALA A N 1
ATOM 3496 C CA . ALA A 1 450 ? 131.727 8.745 189.615 1.00 6.19 450 ALA A CA 1
ATOM 3497 C C . ALA A 1 450 ? 131.366 10.093 189.024 1.00 10.60 450 ALA A C 1
ATOM 3498 O O . ALA A 1 450 ? 132.046 11.082 189.296 1.00 8.87 450 ALA A O 1
ATOM 3500 N N . ALA A 1 451 ? 130.299 10.143 188.233 1.00 9.16 451 ALA A N 1
ATOM 3501 C CA . ALA A 1 451 ? 129.900 11.415 187.640 1.00 8.31 451 ALA A CA 1
ATOM 3502 C C . ALA A 1 451 ? 129.105 12.212 188.667 1.00 8.29 451 ALA A C 1
ATOM 3503 O O . ALA A 1 451 ? 127.936 11.900 188.930 1.00 8.98 451 ALA A O 1
ATOM 3505 N N . MET A 1 452 ? 129.737 13.240 189.244 1.00 9.45 452 MET A N 1
ATOM 3506 C CA . MET A 1 452 ? 129.082 14.189 190.135 1.00 9.16 452 MET A CA 1
ATOM 3507 C C . MET A 1 452 ? 128.495 15.342 189.314 1.00 8.18 452 MET A C 1
ATOM 3508 O O . MET A 1 452 ? 128.479 15.310 188.081 1.00 9.42 452 MET A O 1
ATOM 3513 N N . GLU A 1 453 ? 127.992 16.377 189.985 1.00 9.04 453 GLU A N 1
ATOM 3514 C CA . GLU A 1 453 ? 127.380 17.512 189.304 1.00 8.61 453 GLU A CA 1
ATOM 3515 C C . GLU A 1 453 ? 127.893 18.817 189.909 1.00 11.29 453 GLU A C 1
ATOM 3516 O O . GLU A 1 453 ? 128.409 18.849 191.030 1.00 13.42 453 GLU A O 1
ATOM 3522 N N . LYS A 1 454 ? 127.760 19.899 189.152 1.00 11.54 454 LYS A N 1
ATOM 3523 C CA . LYS A 1 454 ? 128.289 21.187 189.585 1.00 13.52 454 LYS A CA 1
ATOM 3524 C C . LYS A 1 454 ? 127.198 22.065 190.195 1.00 15.08 454 LYS A C 1
ATOM 3525 O O . LYS A 1 454 ? 125.998 21.814 190.045 1.00 13.83 454 LYS A O 1
ATOM 3531 N N . GLU A 1 455 ? 127.642 23.114 190.891 1.00 14.72 455 GLU A N 1
ATOM 3532 C CA . GLU A 1 455 ? 126.772 24.100 191.522 1.00 14.77 455 GLU A CA 1
ATOM 3533 C C . GLU A 1 455 ? 127.318 25.499 191.257 1.00 15.16 455 GLU A C 1
ATOM 3534 O O . GLU A 1 455 ? 128.532 25.700 191.150 1.00 14.62 455 GLU A O 1
ATOM 3540 N N . GLU A 1 456 ? 126.413 26.468 191.151 1.00 20.26 456 GLU A N 1
ATOM 3541 C CA . GLU A 1 456 ? 126.788 27.876 191.036 1.00 19.44 456 GLU A CA 1
ATOM 3542 C C . GLU A 1 456 ? 126.566 28.492 192.413 1.00 25.37 456 GLU A C 1
ATOM 3543 O O . GLU A 1 456 ? 125.503 29.040 192.706 1.00 26.49 456 GLU A O 1
ATOM 3549 N N . VAL A 1 457 ? 127.587 28.379 193.266 1.00 23.96 457 VAL A N 1
ATOM 3550 C CA . VAL A 1 457 ? 127.490 28.814 194.656 1.00 29.63 457 VAL A CA 1
ATOM 3551 C C . VAL A 1 457 ? 127.363 30.328 194.770 1.00 33.28 457 VAL A C 1
ATOM 3552 O O . VAL A 1 457 ? 126.863 30.836 195.781 1.00 38.67 457 VAL A O 1
ATOM 3556 N N . GLN A 1 458 ? 127.824 31.062 193.767 1.00 26.92 458 GLN A N 1
ATOM 3557 C CA . GLN A 1 458 ? 127.564 32.486 193.640 1.00 26.40 458 GLN A CA 1
ATOM 3558 C C . GLN A 1 458 ? 127.627 32.832 192.165 1.00 24.87 458 GLN A C 1
ATOM 3559 O O . GLN A 1 458 ? 128.244 32.100 191.381 1.00 23.41 458 GLN A O 1
ATOM 3565 N N . PRO A 1 459 ? 126.989 33.923 191.750 1.00 25.13 459 PRO A N 1
ATOM 3566 C CA . PRO A 1 459 ? 126.968 34.265 190.321 1.00 24.14 459 PRO A CA 1
ATOM 3567 C C . PRO A 1 459 ? 128.337 34.195 189.665 1.00 26.66 459 PRO A C 1
ATOM 3568 O O . PRO A 1 459 ? 129.290 34.860 190.093 1.00 21.81 459 PRO A O 1
ATOM 3572 N N . GLY A 1 460 ? 128.441 33.377 188.621 1.00 18.22 460 GLY A N 1
ATOM 3573 C CA . GLY A 1 460 ? 129.669 33.274 187.863 1.00 18.76 460 GLY A CA 1
ATOM 3574 C C . GLY A 1 460 ? 130.753 32.416 188.478 1.00 13.92 460 GLY A C 1
ATOM 3575 O O . GLY A 1 460 ? 131.826 32.296 187.881 1.00 16.13 460 GLY A O 1
ATOM 3576 N N . VAL A 1 461 ? 130.515 31.813 189.644 1.00 15.75 461 VAL A N 1
ATOM 3577 C CA . VAL A 1 461 ? 131.486 30.942 190.303 1.00 15.63 461 VAL A CA 1
ATOM 3578 C C . VAL A 1 461 ? 130.876 29.547 190.390 1.00 13.47 461 VAL A C 1
ATOM 3579 O O . VAL A 1 461 ? 129.890 29.338 191.109 1.00 15.57 461 VAL A O 1
ATOM 3583 N N . LEU A 1 462 ? 131.473 28.591 189.675 1.00 16.35 462 LEU A N 1
ATOM 3584 C CA . LEU A 1 462 ? 131.005 27.210 189.606 1.00 14.88 462 LEU A CA 1
ATOM 3585 C C . LEU A 1 462 ? 131.946 26.297 190.379 1.00 16.17 462 LEU A C 1
ATOM 3586 O O . LEU A 1 462 ? 133.162 26.492 190.364 1.00 15.16 462 LEU A O 1
ATOM 3591 N N . THR A 1 463 ? 131.388 25.279 191.030 1.00 12.80 463 THR A N 1
ATOM 3592 C CA . THR A 1 463 ? 132.200 24.367 191.820 1.00 21.20 463 THR A CA 1
ATOM 3593 C C . THR A 1 463 ? 131.495 23.021 191.920 1.00 15.74 463 THR A C 1
ATOM 3594 O O . THR A 1 463 ? 130.360 22.856 191.466 1.00 15.83 463 THR A O 1
ATOM 3598 N N . VAL A 1 464 ? 132.185 22.065 192.535 1.00 11.31 464 VAL A N 1
ATOM 3599 C CA . VAL A 1 464 ? 131.627 20.770 192.914 1.00 16.88 464 VAL A CA 1
ATOM 3600 C C . VAL A 1 464 ? 131.812 20.629 194.420 1.00 16.94 464 VAL A C 1
ATOM 3601 O O . VAL A 1 464 ? 132.947 20.632 194.910 1.00 22.87 464 VAL A O 1
ATOM 3605 N N . ASN A 1 465 ? 130.702 20.544 195.160 1.00 18.87 465 ASN A N 1
ATOM 3606 C CA . ASN A 1 465 ? 130.763 20.452 196.616 1.00 20.85 465 ASN A CA 1
ATOM 3607 C C . ASN A 1 465 ? 130.437 19.067 197.161 1.00 22.58 465 ASN A C 1
ATOM 3608 O O . ASN A 1 465 ? 130.589 18.845 198.368 1.00 27.89 465 ASN A O 1
ATOM 3613 N N . ASP A 1 466 ? 130.005 18.145 196.315 1.00 13.73 466 ASP A N 1
ATOM 3614 C CA . ASP A 1 466 ? 129.574 16.787 196.637 1.00 15.87 466 ASP A CA 1
ATOM 3615 C C . ASP A 1 466 ? 130.492 16.074 197.632 1.00 15.18 466 ASP A C 1
ATOM 3616 O O . ASP A 1 466 ? 131.674 15.868 197.338 1.00 14.71 466 ASP A O 1
ATOM 3621 N N . PRO A 1 467 ? 129.993 15.661 198.806 1.00 15.55 467 PRO A N 1
ATOM 3622 C CA . PRO A 1 467 ? 130.852 14.918 199.746 1.00 12.84 467 PRO A CA 1
ATOM 3623 C C . PRO A 1 467 ? 131.266 13.537 199.234 1.00 14.33 467 PRO A C 1
ATOM 3624 O O . PRO A 1 467 ? 132.179 12.929 199.808 1.00 14.86 467 PRO A O 1
ATOM 3628 N N . LEU A 1 468 ? 130.616 13.029 198.185 1.00 11.01 468 LEU A N 1
ATOM 3629 C CA . LEU A 1 468 ? 131.118 11.844 197.498 1.00 10.74 468 LEU A CA 1
ATOM 3630 C C . LEU A 1 468 ? 132.545 12.046 197.005 1.00 14.62 468 LEU A C 1
ATOM 3631 O O . LEU A 1 468 ? 133.313 11.083 196.907 1.00 12.33 468 LEU A O 1
ATOM 3636 N N . GLY A 1 469 ? 132.920 13.285 196.691 1.00 10.99 469 GLY A N 1
ATOM 3637 C CA . GLY A 1 469 ? 134.252 13.532 196.165 1.00 12.43 469 GLY A CA 1
ATOM 3638 C C . GLY A 1 469 ? 135.367 13.031 197.066 1.00 13.61 469 GLY A C 1
ATOM 3639 O O . GLY A 1 469 ? 136.413 12.599 196.579 1.00 13.93 469 GLY A O 1
ATOM 3640 N N . GLU A 1 470 ? 135.172 13.095 198.386 1.00 14.52 470 GLU A N 1
ATOM 3641 C CA . GLU A 1 470 ? 136.186 12.617 199.320 1.00 20.62 470 GLU A CA 1
ATOM 3642 C C . GLU A 1 470 ? 136.519 11.146 199.113 1.00 16.91 470 GLU A C 1
ATOM 3643 O O . GLU A 1 470 ? 137.612 10.711 199.488 1.00 18.10 470 GLU A O 1
ATOM 3649 N N . LEU A 1 471 ? 135.613 10.372 198.519 1.00 15.64 471 LEU A N 1
ATOM 3650 C CA . LEU A 1 471 ? 135.841 8.946 198.311 1.00 13.24 471 LEU A CA 1
ATOM 3651 C C . LEU A 1 471 ? 136.423 8.618 196.944 1.00 13.31 471 LEU A C 1
ATOM 3652 O O . LEU A 1 471 ? 136.762 7.457 196.697 1.00 15.27 471 LEU A O 1
ATOM 3657 N N . LEU A 1 472 ? 136.548 9.597 196.059 1.00 13.48 472 LEU A N 1
ATOM 3658 C CA . LEU A 1 472 ? 137.040 9.372 194.711 1.00 11.22 472 LEU A CA 1
ATOM 3659 C C . LEU A 1 472 ? 138.478 9.865 194.574 1.00 12.72 472 LEU A C 1
ATOM 3660 O O . LEU A 1 472 ? 138.949 10.703 195.345 1.00 13.73 472 LEU A O 1
ATOM 3665 N N . ASP A 1 473 ? 139.172 9.332 193.572 1.00 11.79 473 ASP A N 1
ATOM 3666 C CA . ASP A 1 473 ? 140.538 9.758 193.291 1.00 9.71 473 ASP A CA 1
ATOM 3667 C C . ASP A 1 473 ? 140.592 10.967 192.366 1.00 14.02 473 ASP A C 1
ATOM 3668 O O . ASP A 1 473 ? 141.665 11.554 192.195 1.00 11.68 473 ASP A O 1
ATOM 3673 N N . ILE A 1 474 ? 139.457 11.351 191.780 1.00 9.91 474 ILE A N 1
ATOM 3674 C CA . ILE A 1 474 ? 139.386 12.450 190.829 1.00 8.29 474 ILE A CA 1
ATOM 3675 C C . ILE A 1 474 ? 138.117 13.241 191.122 1.00 9.27 474 ILE A C 1
ATOM 3676 O O . ILE A 1 474 ? 137.160 12.723 191.701 1.00 11.69 474 ILE A O 1
ATOM 3681 N N . ILE A 1 475 ? 138.130 14.517 190.743 1.00 7.91 475 ILE A N 1
ATOM 3682 C CA . ILE A 1 475 ? 136.914 15.353 190.805 1.00 9.66 475 ILE A CA 1
ATOM 3683 C C . ILE A 1 475 ? 136.249 15.205 189.444 1.00 9.85 475 ILE A C 1
ATOM 3684 O O . ILE A 1 475 ? 136.434 16.009 188.528 1.00 10.09 475 ILE A O 1
ATOM 3689 N N . SER A 1 476 ? 135.467 14.133 189.299 1.00 8.33 476 SER A N 1
ATOM 3690 C CA . SER A 1 476 ? 134.811 13.781 188.042 1.00 7.48 476 SER A CA 1
ATOM 3691 C C . SER A 1 476 ? 133.357 14.239 188.070 1.00 8.31 476 SER A C 1
ATOM 3692 O O . SER A 1 476 ? 132.629 13.933 189.019 1.00 7.09 476 SER A O 1
ATOM 3695 N N . PHE A 1 477 ? 132.936 14.965 187.037 1.00 6.33 477 PHE A N 1
ATOM 3696 C CA . PHE A 1 477 ? 131.599 15.543 187.072 1.00 5.34 477 PHE A CA 1
ATOM 3697 C C . PHE A 1 477 ? 131.124 15.878 185.662 1.00 5.09 477 PHE A C 1
ATOM 3698 O O . PHE A 1 477 ? 131.917 16.051 184.732 1.00 9.31 477 PHE A O 1
ATOM 3706 N N . ASN A 1 478 ? 129.801 15.958 185.523 1.00 6.57 478 ASN A N 1
ATOM 3707 C CA . ASN A 1 478 ? 129.136 16.381 184.299 1.00 6.75 478 ASN A CA 1
ATOM 3708 C C . ASN A 1 478 ? 128.782 17.854 184.404 1.00 6.01 478 ASN A C 1
ATOM 3709 O O . ASN A 1 478 ? 128.325 18.310 185.451 1.00 7.81 478 ASN A O 1
ATOM 3714 N N . GLU A 1 479 ? 128.954 18.588 183.310 1.00 6.81 479 GLU A N 1
ATOM 3715 C CA . GLU A 1 479 ? 128.528 19.980 183.301 1.00 7.73 479 GLU A CA 1
ATOM 3716 C C . GLU A 1 479 ? 128.088 20.345 181.896 1.00 7.45 479 GLU A C 1
ATOM 3717 O O . GLU A 1 479 ? 128.711 19.921 180.919 1.00 10.19 479 GLU A O 1
ATOM 3723 N N . TYR A 1 480 ? 127.006 21.120 181.806 1.00 8.80 480 TYR A N 1
ATOM 3724 C CA . TYR A 1 480 ? 126.408 21.492 180.532 1.00 7.29 480 TYR A CA 1
ATOM 3725 C C . TYR A 1 480 ? 126.264 23.002 180.418 1.00 10.07 480 TYR A C 1
ATOM 3726 O O . TYR A 1 480 ? 125.231 23.504 179.970 1.00 8.09 480 TYR A O 1
ATOM 3735 N N . VAL A 1 481 ? 127.289 23.756 180.830 1.00 7.90 481 VAL A N 1
ATOM 3736 C CA . VAL A 1 481 ? 127.296 25.191 180.545 1.00 6.92 481 VAL A CA 1
ATOM 3737 C C . VAL A 1 481 ? 127.205 25.374 179.038 1.00 8.41 481 VAL A C 1
ATOM 3738 O O . VAL A 1 481 ? 127.940 24.735 178.276 1.00 8.80 481 VAL A O 1
ATOM 3742 N N . GLY A 1 482 ? 126.259 26.203 178.596 1.00 4.61 482 GLY A N 1
ATOM 3743 C CA . GLY A 1 482 ? 126.091 26.509 177.190 1.00 7.78 482 GLY A CA 1
ATOM 3744 C C . GLY A 1 482 ? 124.991 25.726 176.502 1.00 7.94 482 GLY A C 1
ATOM 3745 O O . GLY A 1 482 ? 124.651 26.040 175.354 1.00 10.16 482 GLY A O 1
ATOM 3746 N N . TRP A 1 483 ? 124.450 24.701 177.159 1.00 6.74 483 TRP A N 1
ATOM 3747 C CA . TRP A 1 483 ? 123.331 23.938 176.609 1.00 7.78 483 TRP A CA 1
ATOM 3748 C C . TRP A 1 483 ? 122.169 23.940 177.594 1.00 7.45 483 TRP A C 1
ATOM 3749 O O . TRP A 1 483 ? 121.170 24.626 177.348 1.00 10.96 483 TRP A O 1
ATOM 3760 N N . TYR A 1 484 ? 122.269 23.214 178.714 1.00 8.06 484 TYR A N 1
ATOM 3761 C CA . TYR A 1 484 ? 121.225 23.260 179.733 1.00 11.14 484 TYR A CA 1
ATOM 3762 C C . TYR A 1 484 ? 121.343 24.484 180.634 1.00 13.50 484 TYR A C 1
ATOM 3763 O O . TYR A 1 484 ? 120.328 24.967 181.157 1.00 10.02 484 TYR A O 1
ATOM 3772 N N . ASP A 1 485 ? 122.559 24.992 180.830 1.00 8.29 485 ASP A N 1
ATOM 3773 C CA . ASP A 1 485 ? 122.842 26.089 181.756 1.00 8.77 485 ASP A CA 1
ATOM 3774 C C . ASP A 1 485 ? 123.353 27.287 180.958 1.00 7.83 485 ASP A C 1
ATOM 3775 O O . ASP A 1 485 ? 124.563 27.446 180.783 1.00 7.74 485 ASP A O 1
ATOM 3780 N N . GLY A 1 486 ? 122.426 28.126 180.491 1.00 8.74 486 GLY A N 1
ATOM 3781 C CA . GLY A 1 486 ? 122.755 29.293 179.701 1.00 9.89 486 GLY A CA 1
ATOM 3782 C C . GLY A 1 486 ? 122.926 28.981 178.225 1.00 9.08 486 GLY A C 1
ATOM 3783 O O . GLY A 1 486 ? 122.955 27.829 177.795 1.00 8.84 486 GLY A O 1
ATOM 3784 N N . ASP A 1 487 ? 123.016 30.045 177.429 1.00 8.89 487 ASP A N 1
ATOM 3785 C CA . ASP A 1 487 ? 123.425 29.920 176.041 1.00 8.52 487 ASP A CA 1
ATOM 3786 C C . ASP A 1 487 ? 124.946 29.828 175.985 1.00 9.82 487 ASP A C 1
ATOM 3787 O O . ASP A 1 487 ? 125.635 29.919 177.000 1.00 8.03 487 ASP A O 1
ATOM 3792 N N . SER A 1 488 ? 125.480 29.663 174.775 1.00 10.47 488 SER A N 1
ATOM 3793 C CA . SER A 1 488 ? 126.920 29.463 174.628 1.00 13.69 488 SER A CA 1
ATOM 3794 C C . SER A 1 488 ? 127.738 30.595 175.247 1.00 12.54 488 SER A C 1
ATOM 3795 O O . SER A 1 488 ? 128.883 30.367 175.668 1.00 13.83 488 SER A O 1
ATOM 3798 N N . GLU A 1 489 ? 127.183 31.816 175.302 1.00 16.10 489 GLU A N 1
ATOM 3799 C CA . GLU A 1 489 ? 127.900 32.949 175.883 1.00 18.18 489 GLU A CA 1
ATOM 3800 C C . GLU A 1 489 ? 128.388 32.647 177.288 1.00 14.86 489 GLU A C 1
ATOM 3801 O O . GLU A 1 489 ? 129.434 33.157 177.706 1.00 14.45 489 GLU A O 1
ATOM 3807 N N . LYS A 1 490 ? 127.644 31.825 178.033 1.00 10.95 490 LYS A N 1
ATOM 3808 C CA . LYS A 1 490 ? 127.956 31.645 179.442 1.00 11.78 490 LYS A CA 1
ATOM 3809 C C . LYS A 1 490 ? 129.331 31.006 179.625 1.00 9.86 490 LYS A C 1
ATOM 3810 O O . LYS A 1 490 ? 130.005 31.273 180.624 1.00 11.07 490 LYS A O 1
ATOM 3816 N N . CYS A 1 491 ? 129.767 30.186 178.659 1.00 9.99 491 CYS A N 1
ATOM 3817 C CA . CYS A 1 491 ? 131.124 29.634 178.678 1.00 7.96 491 CYS A CA 1
ATOM 3818 C C . CYS A 1 491 ? 132.179 30.729 178.703 1.00 13.12 491 CYS A C 1
ATOM 3819 O O . CYS A 1 491 ? 133.299 30.499 179.182 1.00 10.25 491 CYS A O 1
ATOM 3822 N N . ASP A 1 492 ? 131.848 31.902 178.159 1.00 12.69 492 ASP A N 1
ATOM 3823 C CA . ASP A 1 492 ? 132.796 33.004 178.050 1.00 15.12 492 ASP A CA 1
ATOM 3824 C C . ASP A 1 492 ? 133.038 33.721 179.368 1.00 17.24 492 ASP A C 1
ATOM 3825 O O . ASP A 1 492 ? 134.048 34.422 179.488 1.00 16.37 492 ASP A O 1
ATOM 3830 N N . ARG A 1 493 ? 132.141 33.588 180.349 1.00 11.90 493 ARG A N 1
ATOM 3831 C CA . ARG A 1 493 ? 132.173 34.478 181.507 1.00 14.31 493 ARG A CA 1
ATOM 3832 C C . ARG A 1 493 ? 132.227 33.797 182.866 1.00 15.71 493 ARG A C 1
ATOM 3833 O O . ARG A 1 493 ? 132.585 34.469 183.838 1.00 16.32 493 ARG A O 1
ATOM 3841 N N . VAL A 1 494 ? 131.875 32.524 182.988 1.00 8.63 494 VAL A N 1
ATOM 3842 C CA . VAL A 1 494 ? 131.889 31.895 184.305 1.00 12.14 494 VAL A CA 1
ATOM 3843 C C . VAL A 1 494 ? 133.316 31.519 184.689 1.00 13.32 494 VAL A C 1
ATOM 3844 O O . VAL A 1 494 ? 134.205 31.394 183.844 1.00 12.10 494 VAL A O 1
ATOM 3848 N N . ASN A 1 495 ? 133.532 31.334 185.990 1.00 12.29 495 ASN A N 1
ATOM 3849 C CA . ASN A 1 495 ? 134.805 30.827 186.482 1.00 14.64 495 ASN A CA 1
ATOM 3850 C C . ASN A 1 495 ? 134.580 29.628 187.400 1.00 14.56 495 ASN A C 1
ATOM 3851 O O . ASN A 1 495 ? 133.478 29.397 187.899 1.00 13.75 495 ASN A O 1
ATOM 3856 N N . TRP A 1 496 ? 135.653 28.862 187.603 1.00 14.86 496 TRP A N 1
ATOM 3857 C CA . TRP A 1 496 ? 135.623 27.568 188.273 1.00 17.33 496 TRP A CA 1
ATOM 3858 C C . TRP A 1 496 ? 136.615 27.539 189.424 1.00 18.18 496 TRP A C 1
ATOM 3859 O O . TRP A 1 496 ? 137.728 28.061 189.303 1.00 16.44 496 TRP A O 1
ATOM 3870 N N . THR A 1 497 ? 136.223 26.901 190.527 1.00 15.11 497 THR A N 1
ATOM 3871 C CA . THR A 1 497 ? 137.118 26.707 191.660 1.00 15.77 497 THR A CA 1
ATOM 3872 C C . THR A 1 497 ? 136.828 25.360 192.308 1.00 16.01 497 THR A C 1
ATOM 3873 O O . THR A 1 497 ? 135.717 24.829 192.209 1.00 14.49 497 THR A O 1
ATOM 3877 N N . PHE A 1 498 ? 137.834 24.821 192.996 1.00 19.32 498 PHE A N 1
ATOM 3878 C CA . PHE A 1 498 ? 137.699 23.523 193.647 1.00 23.62 498 PHE A CA 1
ATOM 3879 C C . PHE A 1 498 ? 138.339 23.566 195.027 1.00 28.30 498 PHE A C 1
ATOM 3880 O O . PHE A 1 498 ? 139.357 24.233 195.230 1.00 27.72 498 PHE A O 1
ATOM 3888 N N . ASP A 1 499 ? 137.725 22.862 195.980 1.00 28.78 499 ASP A N 1
ATOM 3889 C CA . ASP A 1 499 ? 138.140 22.919 197.377 1.00 29.00 499 ASP A CA 1
ATOM 3890 C C . ASP A 1 499 ? 139.161 21.849 197.749 1.00 29.85 499 ASP A C 1
ATOM 3891 O O . ASP A 1 499 ? 139.489 21.710 198.932 1.00 30.79 499 ASP A O 1
ATOM 3896 N N . THR A 1 500 ? 139.661 21.087 196.777 1.00 27.89 500 THR A N 1
ATOM 3897 C CA . THR A 1 500 ? 140.703 20.100 197.026 1.00 20.59 500 THR A CA 1
ATOM 3898 C C . THR A 1 500 ? 141.547 19.954 195.770 1.00 20.81 500 THR A C 1
ATOM 3899 O O . THR A 1 500 ? 141.085 20.223 194.660 1.00 20.92 500 THR A O 1
ATOM 3903 N N . GLN A 1 501 ? 142.787 19.499 195.959 1.00 17.77 501 GLN A N 1
ATOM 3904 C CA . GLN A 1 501 ? 143.757 19.370 194.870 1.00 19.21 501 GLN A CA 1
ATOM 3905 C C . GLN A 1 501 ? 143.821 17.936 194.344 1.00 23.13 501 GLN A C 1
ATOM 3906 O O . GLN A 1 501 ? 144.838 17.260 194.442 1.00 21.51 501 GLN A O 1
ATOM 3912 N N . LYS A 1 502 ? 142.717 17.479 193.765 1.00 15.53 502 LYS A N 1
ATOM 3913 C CA . LYS A 1 502 ? 142.699 16.244 192.994 1.00 16.64 502 LYS A CA 1
ATOM 3914 C C . LYS A 1 502 ? 142.581 16.577 191.515 1.00 11.72 502 LYS A C 1
ATOM 3915 O O . LYS A 1 502 ? 142.177 17.687 191.155 1.00 12.67 502 LYS A O 1
ATOM 3921 N N . PRO A 1 503 ? 142.941 15.656 190.619 1.00 11.61 503 PRO A N 1
ATOM 3922 C CA . PRO A 1 503 ? 142.751 15.946 189.197 1.00 10.64 503 PRO A CA 1
ATOM 3923 C C . PRO A 1 503 ? 141.263 16.118 188.904 1.00 11.45 503 PRO A C 1
ATOM 3924 O O . PRO A 1 503 ? 140.415 15.418 189.457 1.00 11.33 503 PRO A O 1
ATOM 3928 N N . VAL A 1 504 ? 140.954 17.067 188.044 1.00 8.92 504 VAL A N 1
ATOM 3929 C CA . VAL A 1 504 ? 139.582 17.363 187.641 1.00 6.88 504 VAL A CA 1
ATOM 3930 C C . VAL A 1 504 ? 139.283 16.632 186.336 1.00 8.90 504 VAL A C 1
ATOM 3931 O O . VAL A 1 504 ? 140.103 16.627 185.413 1.00 10.65 504 VAL A O 1
ATOM 3935 N N . PHE A 1 505 ? 138.103 16.014 186.244 1.00 11.11 505 PHE A N 1
ATOM 3936 C CA . PHE A 1 505 ? 137.764 15.205 185.081 1.00 4.61 505 PHE A CA 1
ATOM 3937 C C . PHE A 1 505 ? 136.324 15.519 184.715 1.00 7.68 505 PHE A C 1
ATOM 3938 O O . PHE A 1 505 ? 135.422 15.272 185.514 1.00 8.14 505 PHE A O 1
ATOM 3946 N N . ILE A 1 506 ? 136.100 16.079 183.530 1.00 5.94 506 ILE A N 1
ATOM 3947 C CA . ILE A 1 506 ? 134.743 16.422 183.109 1.00 6.44 506 ILE A CA 1
ATOM 3948 C C . ILE A 1 506 ? 134.230 15.229 182.307 1.00 7.96 506 ILE A C 1
ATOM 3949 O O . ILE A 1 506 ? 134.651 14.993 181.174 1.00 6.98 506 ILE A O 1
ATOM 3954 N N . SER A 1 507 ? 133.354 14.430 182.935 1.00 6.99 507 SER A N 1
ATOM 3955 C CA . SER A 1 507 ? 132.879 13.188 182.338 1.00 7.73 507 SER A CA 1
ATOM 3956 C C . SER A 1 507 ? 131.743 13.378 181.329 1.00 9.57 507 SER A C 1
ATOM 3957 O O . SER A 1 507 ? 131.386 12.410 180.643 1.00 8.55 507 SER A O 1
ATOM 3960 N N . GLU A 1 508 ? 131.170 14.578 181.233 1.00 7.98 508 GLU A N 1
ATOM 3961 C CA . GLU A 1 508 ? 130.193 14.918 180.206 1.00 8.36 508 GLU A CA 1
ATOM 3962 C C . GLU A 1 508 ? 130.181 16.421 180.042 1.00 6.76 508 GLU A C 1
ATOM 3963 O O . GLU A 1 508 ? 130.345 17.168 181.015 1.00 7.18 508 GLU A O 1
ATOM 3969 N N . LEU A 1 509 ? 129.990 16.841 178.794 1.00 7.74 509 LEU A N 1
ATOM 3970 C CA . LEU A 1 509 ? 129.757 18.220 178.380 1.00 8.46 509 LEU A CA 1
ATOM 3971 C C . LEU A 1 509 ? 129.247 18.185 176.945 1.00 7.30 509 LEU A C 1
ATOM 3972 O O . LEU A 1 509 ? 129.416 17.182 176.236 1.00 8.25 509 LEU A O 1
ATOM 3977 N N . GLY A 1 510 ? 128.613 19.285 176.525 1.00 6.18 510 GLY A N 1
ATOM 3978 C CA . GLY A 1 510 ? 128.245 19.378 175.119 1.00 6.25 510 GLY A CA 1
ATOM 3979 C C . GLY A 1 510 ? 126.857 19.911 174.789 1.00 6.20 510 GLY A C 1
ATOM 3980 O O . GLY A 1 510 ? 126.275 20.689 175.558 1.00 7.75 510 GLY A O 1
ATOM 3981 N N . GLY A 1 511 ? 126.307 19.518 173.640 1.00 7.44 511 GLY A N 1
ATOM 3982 C CA . GLY A 1 511 ? 125.020 20.035 173.203 1.00 8.44 511 GLY A CA 1
ATOM 3983 C C . GLY A 1 511 ? 124.558 19.316 171.957 1.00 6.68 511 GLY A C 1
ATOM 3984 O O . GLY A 1 511 ? 125.354 18.695 171.254 1.00 8.15 511 GLY A O 1
ATOM 3985 N N . GLY A 1 512 ? 123.255 19.416 171.685 1.00 6.79 512 GLY A N 1
ATOM 3986 C CA . GLY A 1 512 ? 122.647 18.617 170.633 1.00 5.11 512 GLY A CA 1
ATOM 3987 C C . GLY A 1 512 ? 122.618 19.321 169.283 1.00 7.92 512 GLY A C 1
ATOM 3988 O O . GLY A 1 512 ? 122.557 20.544 169.205 1.00 7.15 512 GLY A O 1
ATOM 3989 N N . ALA A 1 513 ? 122.650 18.525 168.211 1.00 6.04 513 ALA A N 1
ATOM 3990 C CA . ALA A 1 513 ? 122.498 19.054 166.862 1.00 5.24 513 ALA A CA 1
ATOM 3991 C C . ALA A 1 513 ? 122.092 17.926 165.924 1.00 8.14 513 ALA A C 1
ATOM 3992 O O . ALA A 1 513 ? 122.497 16.775 166.104 1.00 4.46 513 ALA A O 1
ATOM 3994 N N . LEU A 1 514 ? 121.291 18.263 164.917 1.00 8.07 514 LEU A N 1
ATOM 3995 C CA . LEU A 1 514 ? 120.953 17.304 163.877 1.00 10.19 514 LEU A CA 1
ATOM 3996 C C . LEU A 1 514 ? 121.869 17.524 162.684 1.00 8.94 514 LEU A C 1
ATOM 3997 O O . LEU A 1 514 ? 121.943 18.635 162.151 1.00 7.38 514 LEU A O 1
ATOM 4002 N N . TYR A 1 515 ? 122.541 16.464 162.249 1.00 6.11 515 TYR A N 1
ATOM 4003 C CA . TYR A 1 515 ? 123.406 16.589 161.085 1.00 6.23 515 TYR A CA 1
ATOM 4004 C C . TYR A 1 515 ? 122.584 16.990 159.865 1.00 8.33 515 TYR A C 1
ATOM 4005 O O . TYR A 1 515 ? 121.509 16.437 159.611 1.00 7.77 515 TYR A O 1
ATOM 4014 N N . GLY A 1 516 ? 123.106 17.948 159.092 1.00 7.48 516 GLY A N 1
ATOM 4015 C CA . GLY A 1 516 ? 122.414 18.447 157.922 1.00 9.06 516 GLY A CA 1
ATOM 4016 C C . GLY A 1 516 ? 121.435 19.561 158.207 1.00 11.54 516 GLY A C 1
ATOM 4017 O O . GLY A 1 516 ? 120.828 20.093 157.267 1.00 10.16 516 GLY A O 1
ATOM 4018 N N . HIS A 1 517 ? 121.273 19.940 159.468 1.00 9.29 517 HIS A N 1
ATOM 4019 C CA . HIS A 1 517 ? 120.329 20.973 159.883 1.00 11.82 517 HIS A CA 1
ATOM 4020 C C . HIS A 1 517 ? 121.142 22.217 160.214 1.00 10.15 517 HIS A C 1
ATOM 4021 O O . HIS A 1 517 ? 121.902 22.220 161.189 1.00 8.54 517 HIS A O 1
ATOM 4028 N N . HIS A 1 518 ? 120.996 23.258 159.399 1.00 9.31 518 HIS A N 1
ATOM 4029 C CA . HIS A 1 518 ? 121.862 24.426 159.472 1.00 10.56 518 HIS A CA 1
ATOM 4030 C C . HIS A 1 518 ? 121.060 25.691 159.750 1.00 11.33 518 HIS A C 1
ATOM 4031 O O . HIS A 1 518 ? 119.853 25.759 159.499 1.00 13.69 518 HIS A O 1
ATOM 4038 N N . GLY A 1 519 ? 121.758 26.695 160.273 1.00 9.86 519 GLY A N 1
ATOM 4039 C CA . GLY A 1 519 ? 121.125 27.971 160.565 1.00 8.69 519 GLY A CA 1
ATOM 4040 C C . GLY A 1 519 ? 122.078 28.891 161.303 1.00 10.78 519 GLY A C 1
ATOM 4041 O O . GLY A 1 519 ? 123.296 28.724 161.242 1.00 8.24 519 GLY A O 1
ATOM 4042 N N . SER A 1 520 ? 121.499 29.857 162.004 1.00 11.57 520 SER A N 1
ATOM 4043 C CA . SER A 1 520 ? 122.295 30.771 162.803 1.00 11.61 520 SER A CA 1
ATOM 4044 C C . SER A 1 520 ? 122.998 30.018 163.930 1.00 12.83 520 SER A C 1
ATOM 4045 O O . SER A 1 520 ? 122.484 29.015 164.442 1.00 13.34 520 SER A O 1
ATOM 4048 N N . PRO A 1 521 ? 124.181 30.477 164.342 1.00 12.25 521 PRO A N 1
ATOM 4049 C CA . PRO A 1 521 ? 124.811 29.878 165.529 1.00 11.22 521 PRO A CA 1
ATOM 4050 C C . PRO A 1 521 ? 124.030 30.151 166.804 1.00 9.74 521 PRO A C 1
ATOM 4051 O O . PRO A 1 521 ? 124.338 29.552 167.834 1.00 11.27 521 PRO A O 1
ATOM 4055 N N . LYS A 1 522 ? 123.032 31.038 166.766 1.00 13.46 522 LYS A N 1
ATOM 4056 C CA . LYS A 1 522 ? 122.138 31.232 167.900 1.00 12.31 522 LYS A CA 1
ATOM 4057 C C . LYS A 1 522 ? 120.990 30.219 167.938 1.00 9.22 522 LYS A C 1
ATOM 4058 O O . LYS A 1 522 ? 120.306 30.121 168.964 1.00 11.02 522 LYS A O 1
ATOM 4064 N N . GLU A 1 523 ? 120.763 29.453 166.867 1.00 11.79 523 GLU A N 1
ATOM 4065 C CA . GLU A 1 523 ? 119.593 28.577 166.786 1.00 11.83 523 GLU A CA 1
ATOM 4066 C C . GLU A 1 523 ? 119.952 27.193 167.318 1.00 10.50 523 GLU A C 1
ATOM 4067 O O . GLU A 1 523 ? 120.797 26.498 166.743 1.00 9.23 523 GLU A O 1
ATOM 4073 N N . ARG A 1 524 ? 119.304 26.793 168.404 1.00 10.14 524 ARG A N 1
ATOM 4074 C CA . ARG A 1 524 ? 119.615 25.505 169.011 1.00 8.54 524 ARG A CA 1
ATOM 4075 C C . ARG A 1 524 ? 119.257 24.356 168.078 1.00 7.86 524 ARG A C 1
ATOM 4076 O O . ARG A 1 524 ? 118.292 24.424 167.319 1.00 8.07 524 ARG A O 1
ATOM 4084 N N . PHE A 1 525 ? 120.073 23.300 168.135 1.00 6.88 525 PHE A N 1
ATOM 4085 C CA . PHE A 1 525 ? 119.954 22.060 167.386 1.00 7.32 525 PHE A CA 1
ATOM 4086 C C . PHE A 1 525 ? 120.510 22.168 165.971 1.00 7.67 525 PHE A C 1
ATOM 4087 O O . PHE A 1 525 ? 120.534 21.155 165.266 1.00 6.79 525 PHE A O 1
ATOM 4095 N N . THR A 1 526 ? 120.936 23.347 165.517 1.00 5.46 526 THR A N 1
ATOM 4096 C CA . THR A 1 526 ? 121.699 23.450 164.275 1.00 6.40 526 THR A CA 1
ATOM 4097 C C . THR A 1 526 ? 123.150 23.040 164.520 1.00 5.64 526 THR A C 1
ATOM 4098 O O . THR A 1 526 ? 123.654 23.141 165.637 1.00 7.37 526 THR A O 1
ATOM 4102 N N . GLU A 1 527 ? 123.824 22.579 163.459 1.00 6.50 527 GLU A N 1
ATOM 4103 C CA . GLU A 1 527 ? 125.254 22.303 163.565 1.00 5.43 527 GLU A CA 1
ATOM 4104 C C . GLU A 1 527 ? 126.026 23.557 163.966 1.00 7.70 527 GLU A C 1
ATOM 4105 O O . GLU A 1 527 ? 127.025 23.467 164.687 1.00 6.58 527 GLU A O 1
ATOM 4111 N N . GLU A 1 528 ? 125.564 24.730 163.531 1.00 7.21 528 GLU A N 1
ATOM 4112 C CA . GLU A 1 528 ? 126.286 25.963 163.822 1.00 7.71 528 GLU A CA 1
ATOM 4113 C C . GLU A 1 528 ? 126.241 26.307 165.307 1.00 7.18 528 GLU A C 1
ATOM 4114 O O . GLU A 1 528 ? 127.239 26.792 165.866 1.00 9.37 528 GLU A O 1
ATOM 4120 N N . TYR A 1 529 ? 125.103 26.070 165.969 1.00 8.00 529 TYR A N 1
ATOM 4121 C CA . TYR A 1 529 ? 125.061 26.303 167.412 1.00 11.00 529 TYR A CA 1
ATOM 4122 C C . TYR A 1 529 ? 125.993 25.346 168.141 1.00 8.06 529 TYR A C 1
ATOM 4123 O O . TYR A 1 529 ? 126.754 25.754 169.030 1.00 7.98 529 TYR A O 1
ATOM 4132 N N . GLN A 1 530 ? 125.933 24.058 167.795 1.00 5.12 530 GLN A N 1
ATOM 4133 C CA . GLN A 1 530 ? 126.794 23.098 168.475 1.00 7.58 530 GLN A CA 1
ATOM 4134 C C . GLN A 1 530 ? 128.265 23.426 168.236 1.00 7.29 530 GLN A C 1
ATOM 4135 O O . GLN A 1 530 ? 129.108 23.256 169.126 1.00 8.33 530 GLN A O 1
ATOM 4141 N N . GLU A 1 531 ? 128.589 23.915 167.037 1.00 5.74 531 GLU A N 1
ATOM 4142 C CA . GLU A 1 531 ? 129.966 24.275 166.733 1.00 9.04 531 GLU A CA 1
ATOM 4143 C C . GLU A 1 531 ? 130.411 25.460 167.575 1.00 8.00 531 GLU A C 1
ATOM 4144 O O . GLU A 1 531 ? 131.490 25.438 168.176 1.00 8.62 531 GLU A O 1
ATOM 4150 N N . ASP A 1 532 ? 129.587 26.504 167.618 1.00 7.76 532 ASP A N 1
ATOM 4151 C CA . ASP A 1 532 ? 129.905 27.691 168.400 1.00 12.44 532 ASP A CA 1
ATOM 4152 C C . ASP A 1 532 ? 129.999 27.347 169.876 1.00 10.81 532 ASP A C 1
ATOM 4153 O O . ASP A 1 532 ? 130.904 27.815 170.583 1.00 8.64 532 ASP A O 1
ATOM 4158 N N . LEU A 1 533 ? 129.091 26.495 170.349 1.00 7.43 533 LEU A N 1
ATOM 4159 C CA . LEU A 1 533 ? 129.159 26.005 171.722 1.00 7.25 533 LEU A CA 1
ATOM 4160 C C . LEU A 1 533 ? 130.514 25.369 172.024 1.00 7.75 533 LEU A C 1
ATOM 4161 O O . LEU A 1 533 ? 131.145 25.693 173.032 1.00 7.57 533 LEU A O 1
ATOM 4166 N N . TYR A 1 534 ? 130.967 24.447 171.167 1.00 8.38 534 TYR A N 1
ATOM 4167 C CA . TYR A 1 534 ? 132.226 23.743 171.427 1.00 6.19 534 TYR A CA 1
ATOM 4168 C C . TYR A 1 534 ? 133.433 24.673 171.350 1.00 7.57 534 TYR A C 1
ATOM 4169 O O . TYR A 1 534 ? 134.407 24.484 172.087 1.00 8.13 534 TYR A O 1
ATOM 4178 N N . ILE A 1 535 ? 133.412 25.667 170.454 1.00 7.82 535 ILE A N 1
ATOM 4179 C CA . ILE A 1 535 ? 134.524 26.620 170.406 1.00 7.41 535 ILE A CA 1
ATOM 4180 C C . ILE A 1 535 ? 134.653 27.349 171.738 1.00 8.73 535 ILE A C 1
ATOM 4181 O O . ILE A 1 535 ? 135.749 27.459 172.309 1.00 7.33 535 ILE A O 1
ATOM 4186 N N . ARG A 1 536 ? 133.533 27.855 172.256 1.00 9.04 536 ARG A N 1
ATOM 4187 C CA . ARG A 1 536 ? 133.550 28.607 173.508 1.00 8.85 536 ARG A CA 1
ATOM 4188 C C . ARG A 1 536 ? 133.747 27.696 174.716 1.00 11.55 536 ARG A C 1
ATOM 4189 O O . ARG A 1 536 ? 134.408 28.083 175.691 1.00 10.98 536 ARG A O 1
ATOM 4197 N N . HIS A 1 537 ? 133.175 26.490 174.679 1.00 8.35 537 HIS A N 1
ATOM 4198 C CA . HIS A 1 537 ? 133.370 25.551 175.782 1.00 8.15 537 HIS A CA 1
ATOM 4199 C C . HIS A 1 537 ? 134.823 25.098 175.875 1.00 9.18 537 HIS A C 1
ATOM 4200 O O . HIS A 1 537 ? 135.377 25.004 176.976 1.00 7.21 537 HIS A O 1
ATOM 4207 N N . VAL A 1 538 ? 135.458 24.807 174.733 1.00 8.94 538 VAL A N 1
ATOM 4208 C CA . VAL A 1 538 ? 136.873 24.441 174.752 1.00 9.80 538 VAL A CA 1
ATOM 4209 C C . VAL A 1 538 ? 137.713 25.564 175.349 1.00 11.79 538 VAL A C 1
ATOM 4210 O O . VAL A 1 538 ? 138.643 25.310 176.124 1.00 11.04 538 VAL A O 1
ATOM 4214 N N . ASN A 1 539 ? 137.414 26.824 175.006 1.00 10.83 539 ASN A N 1
ATOM 4215 C CA . ASN A 1 539 ? 138.188 27.911 175.602 1.00 15.28 539 ASN A CA 1
ATOM 4216 C C . ASN A 1 539 ? 137.971 27.965 177.112 1.00 15.99 539 ASN A C 1
ATOM 4217 O O . ASN A 1 539 ? 138.911 28.210 177.875 1.00 10.55 539 ASN A O 1
ATOM 4222 N N . MET A 1 540 ? 136.749 27.685 177.567 1.00 10.94 540 MET A N 1
ATOM 4223 C CA . MET A 1 540 ? 136.503 27.623 179.007 1.00 11.96 540 MET A CA 1
ATOM 4224 C C . MET A 1 540 ? 137.307 26.504 179.662 1.00 12.21 540 MET A C 1
ATOM 4225 O O . MET A 1 540 ? 137.860 26.691 180.753 1.00 12.84 540 MET A O 1
ATOM 4230 N N . LEU A 1 541 ? 137.394 25.337 179.003 1.00 8.70 541 LEU A N 1
ATOM 4231 C CA . LEU A 1 541 ? 138.133 24.202 179.551 1.00 10.19 541 LEU A CA 1
ATOM 4232 C C . LEU A 1 541 ? 139.585 24.554 179.822 1.00 11.72 541 LEU A C 1
ATOM 4233 O O . LEU A 1 541 ? 140.187 24.034 180.772 1.00 10.78 541 LEU A O 1
ATOM 4238 N N . LYS A 1 542 ? 140.169 25.414 178.988 1.00 12.35 542 LYS A N 1
ATOM 4239 C CA . LYS A 1 542 ? 141.580 25.744 179.127 1.00 13.34 542 LYS A CA 1
ATOM 4240 C C . LYS A 1 542 ? 141.886 26.457 180.436 1.00 16.46 542 LYS A C 1
ATOM 4241 O O . LYS A 1 542 ? 143.053 26.516 180.837 1.00 14.58 542 LYS A O 1
ATOM 4247 N N . ARG A 1 543 ? 140.874 26.976 181.125 1.00 11.01 543 ARG A N 1
ATOM 4248 C CA . ARG A 1 543 ? 141.093 27.760 182.331 1.00 16.48 543 ARG A CA 1
ATOM 4249 C C . ARG A 1 543 ? 140.531 27.090 183.572 1.00 12.69 543 ARG A C 1
ATOM 4250 O O . ARG A 1 543 ? 140.520 27.698 184.644 1.00 10.33 543 ARG A O 1
ATOM 4258 N N . ILE A 1 544 ? 140.050 25.858 183.453 1.00 12.23 544 ILE A N 1
ATOM 4259 C CA . ILE A 1 544 ? 139.597 25.112 184.620 1.00 10.36 544 ILE A CA 1
ATOM 4260 C C . ILE A 1 544 ? 140.823 24.558 185.336 1.00 10.09 544 ILE A C 1
ATOM 4261 O O . ILE A 1 544 ? 141.483 23.659 184.802 1.00 10.93 544 ILE A O 1
ATOM 4266 N N . PRO A 1 545 ? 141.156 25.043 186.536 1.00 10.62 545 PRO A N 1
ATOM 4267 C CA . PRO A 1 545 ? 142.407 24.621 187.182 1.00 13.59 545 PRO A CA 1
ATOM 4268 C C . PRO A 1 545 ? 142.362 23.148 187.550 1.00 14.25 545 PRO A C 1
ATOM 4269 O O . PRO A 1 545 ? 141.408 22.683 188.180 1.00 10.98 545 PRO A O 1
ATOM 4273 N N . GLY A 1 546 ? 143.414 22.426 187.173 1.00 10.12 546 GLY A N 1
ATOM 4274 C CA . GLY A 1 546 ? 143.521 21.019 187.492 1.00 13.18 546 GLY A CA 1
ATOM 4275 C C . GLY A 1 546 ? 142.874 20.074 186.502 1.00 11.83 546 GLY A C 1
ATOM 4276 O O . GLY A 1 546 ? 142.860 18.863 186.752 1.00 9.16 546 GLY A O 1
ATOM 4277 N N . LEU A 1 547 ? 142.358 20.574 185.380 1.00 11.05 547 LEU A N 1
ATOM 4278 C CA . LEU A 1 547 ? 141.718 19.689 184.413 1.00 11.15 547 LEU A CA 1
ATOM 4279 C C . LEU A 1 547 ? 142.738 18.699 183.871 1.00 12.21 547 LEU A C 1
ATOM 4280 O O . LEU A 1 547 ? 143.816 19.087 183.400 1.00 10.50 547 LEU A O 1
ATOM 4285 N N . ALA A 1 548 ? 142.397 17.413 183.957 1.00 7.31 548 ALA A N 1
ATOM 4286 C CA . ALA A 1 548 ? 143.258 16.340 183.486 1.00 11.29 548 ALA A CA 1
ATOM 4287 C C . ALA A 1 548 ? 142.551 15.395 182.521 1.00 8.99 548 ALA A C 1
ATOM 4288 O O . ALA A 1 548 ? 143.182 14.463 182.014 1.00 9.07 548 ALA A O 1
ATOM 4290 N N . GLY A 1 549 ? 141.270 15.606 182.242 1.00 8.38 549 GLY A N 1
ATOM 4291 C CA . GLY A 1 549 ? 140.589 14.733 181.313 1.00 8.99 549 GLY A CA 1
ATOM 4292 C C . GLY A 1 549 ? 139.210 15.254 180.981 1.00 6.03 549 GLY A C 1
ATOM 4293 O O . GLY A 1 549 ? 138.598 15.942 181.804 1.00 7.36 549 GLY A O 1
ATOM 4294 N N . THR A 1 550 ? 138.735 14.972 179.767 1.00 7.86 550 THR A N 1
ATOM 4295 C CA . THR A 1 550 ? 137.376 15.286 179.329 1.00 7.32 550 THR A CA 1
ATOM 4296 C C . THR A 1 550 ? 136.845 14.122 178.495 1.00 8.43 550 THR A C 1
ATOM 4297 O O . THR A 1 550 ? 137.568 13.576 177.661 1.00 8.72 550 THR A O 1
ATOM 4301 N N . THR A 1 551 ? 135.587 13.730 178.716 1.00 5.64 551 THR A N 1
ATOM 4302 C CA . THR A 1 551 ? 134.912 12.750 177.857 1.00 5.92 551 THR A CA 1
ATOM 4303 C C . THR A 1 551 ? 133.575 13.341 177.446 1.00 8.51 551 THR A C 1
ATOM 4304 O O . THR A 1 551 ? 132.530 13.022 178.035 1.00 9.76 551 THR A O 1
ATOM 4308 N N . PRO A 1 552 ? 133.566 14.214 176.436 1.00 8.02 552 PRO A N 1
ATOM 4309 C CA . PRO A 1 552 ? 132.319 14.894 176.074 1.00 5.17 552 PRO A CA 1
ATOM 4310 C C . PRO A 1 552 ? 131.203 13.923 175.707 1.00 5.89 552 PRO A C 1
ATOM 4311 O O . PRO A 1 552 ? 131.431 12.792 175.269 1.00 6.08 552 PRO A O 1
ATOM 4315 N N . TRP A 1 553 ? 129.988 14.397 175.892 1.00 3.59 553 TRP A N 1
ATOM 4316 C CA . TRP A 1 553 ? 128.756 13.662 175.592 1.00 6.43 553 TRP A CA 1
ATOM 4317 C C . TRP A 1 553 ? 128.258 14.199 174.254 1.00 5.78 553 TRP A C 1
ATOM 4318 O O . TRP A 1 553 ? 127.715 15.306 174.200 1.00 6.52 553 TRP A O 1
ATOM 4329 N N . ILE A 1 554 ? 128.454 13.447 173.162 1.00 4.10 554 ILE A N 1
ATOM 4330 C CA . ILE A 1 554 ? 128.818 12.032 173.167 1.00 5.61 554 ILE A CA 1
ATOM 4331 C C . ILE A 1 554 ? 129.328 11.687 171.761 1.00 6.37 554 ILE A C 1
ATOM 4332 O O . ILE A 1 554 ? 129.181 12.490 170.838 1.00 2.97 554 ILE A O 1
ATOM 4337 N N . LEU A 1 555 ? 129.931 10.505 171.577 1.00 5.57 555 LEU A N 1
ATOM 4338 C CA . LEU A 1 555 ? 130.468 10.168 170.256 1.00 5.58 555 LEU A CA 1
ATOM 4339 C C . LEU A 1 555 ? 129.370 10.137 169.185 1.00 7.50 555 LEU A C 1
ATOM 4340 O O . LEU A 1 555 ? 129.497 10.770 168.126 1.00 5.69 555 LEU A O 1
ATOM 4345 N N . LYS A 1 556 ? 128.287 9.393 169.432 1.00 6.22 556 LYS A N 1
ATOM 4346 C CA . LYS A 1 556 ? 127.262 9.149 168.427 1.00 4.15 556 LYS A CA 1
ATOM 4347 C C . LYS A 1 556 ? 125.864 9.389 168.991 1.00 7.34 556 LYS A C 1
ATOM 4348 O O . LYS A 1 556 ? 125.556 8.951 170.102 1.00 6.56 556 LYS A O 1
ATOM 4354 N N . ASP A 1 557 ? 125.014 10.076 168.222 1.00 4.81 557 ASP A N 1
ATOM 4355 C CA . ASP A 1 557 ? 123.591 10.167 168.574 1.00 4.65 557 ASP A CA 1
ATOM 4356 C C . ASP A 1 557 ? 123.056 8.791 168.960 1.00 5.88 557 ASP A C 1
ATOM 4357 O O . ASP A 1 557 ? 123.314 7.809 168.266 1.00 5.30 557 ASP A O 1
ATOM 4362 N N . PHE A 1 558 ? 122.271 8.721 170.038 1.00 5.05 558 PHE A N 1
ATOM 4363 C CA . PHE A 1 558 ? 121.743 7.440 170.519 1.00 5.43 558 PHE A CA 1
ATOM 4364 C C . PHE A 1 558 ? 120.258 7.550 170.884 1.00 5.43 558 PHE A C 1
ATOM 4365 O O . PHE A 1 558 ? 119.701 8.646 171.000 1.00 5.54 558 PHE A O 1
ATOM 4373 N N . ARG A 1 559 ? 119.617 6.388 171.086 1.00 4.26 559 ARG A N 1
ATOM 4374 C CA . ARG A 1 559 ? 118.169 6.345 171.298 1.00 3.99 559 ARG A CA 1
ATOM 4375 C C . ARG A 1 559 ? 117.825 6.734 172.731 1.00 5.35 559 ARG A C 1
ATOM 4376 O O . ARG A 1 559 ? 118.448 6.258 173.681 1.00 8.38 559 ARG A O 1
ATOM 4384 N N . SER A 1 560 ? 116.818 7.587 172.888 1.00 5.56 560 SER A N 1
ATOM 4385 C CA . SER A 1 560 ? 116.321 7.945 174.203 1.00 6.23 560 SER A CA 1
ATOM 4386 C C . SER A 1 560 ? 114.840 8.287 174.099 1.00 6.63 560 SER A C 1
ATOM 4387 O O . SER A 1 560 ? 114.458 9.071 173.214 1.00 7.26 560 SER A O 1
ATOM 4390 N N . PRO A 1 561 ? 114.005 7.755 174.988 1.00 4.61 561 PRO A N 1
ATOM 4391 C CA . PRO A 1 561 ? 112.577 8.094 174.991 1.00 8.83 561 PRO A CA 1
ATOM 4392 C C . PRO A 1 561 ? 112.243 9.404 175.686 1.00 9.21 561 PRO A C 1
ATOM 4393 O O . PRO A 1 561 ? 111.059 9.695 175.879 1.00 8.72 561 PRO A O 1
ATOM 4397 N N . ARG A 1 562 ? 113.251 10.206 176.029 1.00 5.59 562 ARG A N 1
ATOM 4398 C CA . ARG A 1 562 ? 113.054 11.527 176.622 1.00 6.91 562 ARG A CA 1
ATOM 4399 C C . ARG A 1 562 ? 113.407 12.648 175.650 1.00 7.63 562 ARG A C 1
ATOM 4400 O O . ARG A 1 562 ? 113.653 13.779 176.077 1.00 8.60 562 ARG A O 1
ATOM 4408 N N . ARG A 1 563 ? 113.431 12.363 174.350 1.00 8.18 563 ARG A N 1
ATOM 4409 C CA . ARG A 1 563 ? 113.892 13.325 173.347 1.00 7.12 563 ARG A CA 1
ATOM 4410 C C . ARG A 1 563 ? 112.844 13.410 172.243 1.00 7.72 563 ARG A C 1
ATOM 4411 O O . ARG A 1 563 ? 112.822 12.577 171.328 1.00 7.16 563 ARG A O 1
ATOM 4419 N N . HIS A 1 564 ? 111.981 14.427 172.320 1.00 7.56 564 HIS A N 1
ATOM 4420 C CA . HIS A 1 564 ? 110.722 14.399 171.590 1.00 6.49 564 HIS A CA 1
ATOM 4421 C C . HIS A 1 564 ? 110.546 15.496 170.545 1.00 7.23 564 HIS A C 1
ATOM 4422 O O . HIS A 1 564 ? 109.448 15.619 169.992 1.00 7.73 564 HIS A O 1
ATOM 4429 N N . VAL A 1 565 ? 111.566 16.293 170.247 1.00 4.86 565 VAL A N 1
ATOM 4430 C CA . VAL A 1 565 ? 111.393 17.305 169.206 1.00 5.44 565 VAL A CA 1
ATOM 4431 C C . VAL A 1 565 ? 111.223 16.589 167.870 1.00 6.05 565 VAL A C 1
ATOM 4432 O O . VAL A 1 565 ? 112.146 15.901 167.415 1.00 6.05 565 VAL A O 1
ATOM 4436 N N . PRO A 1 566 ? 110.055 16.681 167.231 1.00 6.22 566 PRO A N 1
ATOM 4437 C CA . PRO A 1 566 ? 109.869 16.000 165.943 1.00 7.41 566 PRO A CA 1
ATOM 4438 C C . PRO A 1 566 ? 110.782 16.576 164.876 1.00 9.25 566 PRO A C 1
ATOM 4439 O O . PRO A 1 566 ? 111.050 17.779 164.844 1.00 5.18 566 PRO A O 1
ATOM 4443 N N . GLU A 1 567 ? 111.250 15.702 163.985 1.00 6.45 567 GLU A N 1
ATOM 4444 C CA . GLU A 1 567 ? 112.086 16.057 162.844 1.00 7.03 567 GLU A CA 1
ATOM 4445 C C . GLU A 1 567 ? 113.457 16.569 163.281 1.00 10.07 567 GLU A C 1
ATOM 4446 O O . GLU A 1 567 ? 114.276 16.930 162.421 1.00 14.13 567 GLU A O 1
ATOM 4452 N N . ILE A 1 568 ? 113.727 16.641 164.584 1.00 8.08 568 ILE A N 1
ATOM 4453 C CA . ILE A 1 568 ? 115.039 17.052 165.082 1.00 6.21 568 ILE A CA 1
ATOM 4454 C C . ILE A 1 568 ? 115.617 15.941 165.936 1.00 7.43 568 ILE A C 1
ATOM 4455 O O . ILE A 1 568 ? 116.710 15.415 165.652 1.00 9.10 568 ILE A O 1
ATOM 4460 N N . GLN A 1 569 ? 114.894 15.576 166.996 1.00 6.20 569 GLN A N 1
ATOM 4461 C CA . GLN A 1 569 ? 115.322 14.482 167.868 1.00 8.30 569 GLN A CA 1
ATOM 4462 C C . GLN A 1 569 ? 114.740 13.141 167.430 1.00 5.68 569 GLN A C 1
ATOM 4463 O O . GLN A 1 569 ? 115.476 12.178 167.216 1.00 6.12 569 GLN A O 1
ATOM 4469 N N . ASP A 1 570 ? 113.418 13.051 167.314 1.00 6.79 570 ASP A N 1
ATOM 4470 C CA . ASP A 1 570 ? 112.788 11.796 166.888 1.00 6.42 570 ASP A CA 1
ATOM 4471 C C . ASP A 1 570 ? 113.273 10.593 167.704 1.00 5.13 570 ASP A C 1
ATOM 4472 O O . ASP A 1 570 ? 113.640 9.554 167.158 1.00 5.33 570 ASP A O 1
ATOM 4477 N N . ASP A 1 571 ? 113.229 10.723 169.028 1.00 5.15 571 ASP A N 1
ATOM 4478 C CA . ASP A 1 571 ? 113.578 9.663 169.968 1.00 5.47 571 ASP A CA 1
ATOM 4479 C C . ASP A 1 571 ? 115.076 9.378 169.992 1.00 5.25 571 ASP A C 1
ATOM 4480 O O . ASP A 1 571 ? 115.489 8.278 170.377 1.00 5.51 571 ASP A O 1
ATOM 4485 N N . PHE A 1 572 ? 115.890 10.349 169.570 1.00 5.53 572 PHE A N 1
ATOM 4486 C CA . PHE A 1 572 ? 117.341 10.306 169.717 1.00 5.28 572 PHE A CA 1
ATOM 4487 C C . PHE A 1 572 ? 117.824 11.508 170.511 1.00 6.82 572 PHE A C 1
ATOM 4488 O O . PHE A 1 572 ? 117.376 12.644 170.284 1.00 6.14 572 PHE A O 1
ATOM 4496 N N . ASN A 1 573 ? 118.727 11.234 171.447 1.00 6.06 573 ASN A N 1
ATOM 4497 C CA . ASN A 1 573 ? 119.629 12.240 171.991 1.00 6.49 573 ASN A CA 1
ATOM 4498 C C . ASN A 1 573 ? 120.578 12.681 170.881 1.00 6.63 573 ASN A C 1
ATOM 4499 O O . ASN A 1 573 ? 121.270 11.842 170.284 1.00 4.69 573 ASN A O 1
ATOM 4504 N N . ARG A 1 574 ? 120.596 13.985 170.583 1.00 5.22 574 ARG A N 1
ATOM 4505 C CA . ARG A 1 574 ? 121.326 14.500 169.431 1.00 5.64 574 ARG A CA 1
ATOM 4506 C C . ARG A 1 574 ? 122.666 15.106 169.813 1.00 4.94 574 ARG A C 1
ATOM 4507 O O . ARG A 1 574 ? 123.217 15.890 169.041 1.00 5.01 574 ARG A O 1
ATOM 4515 N N . LYS A 1 575 ? 123.209 14.744 170.971 1.00 6.54 575 LYS A N 1
ATOM 4516 C CA . LYS A 1 575 ? 124.468 15.333 171.414 1.00 2.81 575 LYS A CA 1
ATOM 4517 C C . LYS A 1 575 ? 125.689 14.672 170.793 1.00 4.73 575 LYS A C 1
ATOM 4518 O O . LYS A 1 575 ? 126.811 15.031 171.139 1.00 5.54 575 LYS A O 1
ATOM 4524 N N . GLY A 1 576 ? 125.516 13.761 169.841 1.00 6.93 576 GLY A N 1
ATOM 4525 C CA . GLY A 1 576 ? 126.680 13.142 169.232 1.00 5.80 576 GLY A CA 1
ATOM 4526 C C . GLY A 1 576 ? 127.519 14.166 168.488 1.00 6.10 576 GLY A C 1
ATOM 4527 O O . GLY A 1 576 ? 127.000 15.126 167.914 1.00 6.56 576 GLY A O 1
ATOM 4528 N N . LEU A 1 577 ? 128.840 13.973 168.523 1.00 5.46 577 LEU A N 1
ATOM 4529 C CA . LEU A 1 577 ? 129.678 14.673 167.559 1.00 5.41 577 LEU A CA 1
ATOM 4530 C C . LEU A 1 577 ? 129.620 14.009 166.193 1.00 5.21 577 LEU A C 1
ATOM 4531 O O . LEU A 1 577 ? 129.982 14.635 165.187 1.00 6.58 577 LEU A O 1
ATOM 4536 N N . VAL A 1 578 ? 129.143 12.769 166.147 1.00 5.83 578 VAL A N 1
ATOM 4537 C CA . VAL A 1 578 ? 128.864 12.043 164.914 1.00 5.79 578 VAL A CA 1
ATOM 4538 C C . VAL A 1 578 ? 127.379 11.690 164.932 1.00 6.10 578 VAL A C 1
ATOM 4539 O O . VAL A 1 578 ? 126.835 11.345 165.984 1.00 4.23 578 VAL A O 1
ATOM 4543 N N . SER A 1 579 ? 126.724 11.778 163.779 1.00 3.97 579 SER A N 1
ATOM 4544 C CA . SER A 1 579 ? 125.326 11.368 163.713 1.00 3.11 579 SER A CA 1
ATOM 4545 C C . SER A 1 579 ? 125.208 9.855 163.914 1.00 4.86 579 SER A C 1
ATOM 4546 O O . SER A 1 579 ? 126.195 9.110 163.861 1.00 3.35 579 SER A O 1
ATOM 4549 N N . ASP A 1 580 ? 123.971 9.390 164.113 1.00 4.40 580 ASP A N 1
ATOM 4550 C CA . ASP A 1 580 ? 123.767 7.943 164.157 1.00 5.15 580 ASP A CA 1
ATOM 4551 C C . ASP A 1 580 ? 124.068 7.282 162.821 1.00 7.94 580 ASP A C 1
ATOM 4552 O O . ASP A 1 580 ? 124.225 6.052 162.780 1.00 10.91 580 ASP A O 1
ATOM 4557 N N . LYS A 1 581 ? 124.181 8.060 161.741 1.00 6.05 581 LYS A N 1
ATOM 4558 C CA . LYS A 1 581 ? 124.564 7.538 160.430 1.00 6.89 581 LYS A CA 1
ATOM 4559 C C . LYS A 1 581 ? 126.032 7.798 160.111 1.00 8.78 581 LYS A C 1
ATOM 4560 O O . LYS A 1 581 ? 126.434 7.750 158.940 1.00 9.99 581 LYS A O 1
ATOM 4566 N N . GLY A 1 582 ? 126.834 8.071 161.129 1.00 6.97 582 GLY A N 1
ATOM 4567 C CA . GLY A 1 582 ? 128.276 8.145 160.971 1.00 10.17 582 GLY A CA 1
ATOM 4568 C C . GLY A 1 582 ? 128.796 9.416 160.344 1.00 12.39 582 GLY A C 1
ATOM 4569 O O . GLY A 1 582 ? 129.924 9.427 159.843 1.00 9.95 582 GLY A O 1
ATOM 4570 N N . GLN A 1 583 ? 128.027 10.501 160.382 1.00 6.47 583 GLN A N 1
ATOM 4571 C CA . GLN A 1 583 ? 128.405 11.752 159.737 1.00 6.96 583 GLN A CA 1
ATOM 4572 C C . GLN A 1 583 ? 128.992 12.728 160.756 1.00 6.56 583 GLN A C 1
ATOM 4573 O O . GLN A 1 583 ? 128.363 13.035 161.771 1.00 6.54 583 GLN A O 1
ATOM 4579 N N . LYS A 1 584 ? 130.187 13.242 160.472 1.00 8.72 584 LYS A N 1
ATOM 4580 C CA . LYS A 1 584 ? 130.847 14.146 161.406 1.00 6.78 584 LYS A CA 1
ATOM 4581 C C . LYS A 1 584 ? 130.217 15.534 161.334 1.00 6.49 584 LYS A C 1
ATOM 4582 O O . LYS A 1 584 ? 130.284 16.204 160.294 1.00 9.18 584 LYS A O 1
ATOM 4588 N N . LYS A 1 585 ? 129.619 15.965 162.439 1.00 5.97 585 LYS A N 1
ATOM 4589 C CA . LYS A 1 585 ? 129.057 17.312 162.541 1.00 5.51 585 LYS A CA 1
ATOM 4590 C C . LYS A 1 585 ? 130.189 18.336 162.674 1.00 7.39 585 LYS A C 1
ATOM 4591 O O . LYS A 1 585 ? 131.327 17.995 163.003 1.00 7.16 585 LYS A O 1
ATOM 4597 N N . LYS A 1 586 ? 129.865 19.609 162.431 1.00 6.36 586 LYS A N 1
ATOM 4598 C CA . LYS A 1 586 ? 130.900 20.647 162.460 1.00 8.32 586 LYS A CA 1
ATOM 4599 C C . LYS A 1 586 ? 131.663 20.644 163.780 1.00 9.28 586 LYS A C 1
ATOM 4600 O O . LYS A 1 586 ? 132.890 20.807 163.794 1.00 9.27 586 LYS A O 1
ATOM 4606 N N . ALA A 1 587 ? 130.949 20.488 164.902 1.00 12.42 587 ALA A N 1
ATOM 4607 C CA . ALA A 1 587 ? 131.594 20.506 166.213 1.00 10.51 587 ALA A CA 1
ATOM 4608 C C . ALA A 1 587 ? 132.590 19.370 166.392 1.00 7.26 587 ALA A C 1
ATOM 4609 O O . ALA A 1 587 ? 133.488 19.479 167.230 1.00 9.31 587 ALA A O 1
ATOM 4611 N N . PHE A 1 588 ? 132.460 18.277 165.632 1.00 8.44 588 PHE A N 1
ATOM 4612 C CA . PHE A 1 588 ? 133.473 17.227 165.675 1.00 8.48 588 PHE A CA 1
ATOM 4613 C C . PHE A 1 588 ? 134.871 17.804 165.465 1.00 10.28 588 PHE A C 1
ATOM 4614 O O . PHE A 1 588 ? 135.819 17.437 166.167 1.00 11.67 588 PHE A O 1
ATOM 4622 N N . PHE A 1 589 ? 135.023 18.699 164.491 1.00 9.48 589 PHE A N 1
ATOM 4623 C CA . PHE A 1 589 ? 136.361 19.174 164.153 1.00 8.21 589 PHE A CA 1
ATOM 4624 C C . PHE A 1 589 ? 136.900 20.187 165.157 1.00 10.77 589 PHE A C 1
ATOM 4625 O O . PHE A 1 589 ? 138.124 20.338 165.268 1.00 10.01 589 PHE A O 1
ATOM 4633 N N . VAL A 1 590 ? 136.020 20.872 165.888 1.00 7.85 590 VAL A N 1
ATOM 4634 C CA . VAL A 1 590 ? 136.448 21.747 166.984 1.00 6.55 590 VAL A CA 1
ATOM 4635 C C . VAL A 1 590 ? 137.152 20.944 168.079 1.00 10.32 590 VAL A C 1
ATOM 4636 O O . VAL A 1 590 ? 138.229 21.320 168.551 1.00 7.30 590 VAL A O 1
ATOM 4640 N N . LEU A 1 591 ? 136.538 19.843 168.528 1.00 7.07 591 LEU A N 1
ATOM 4641 C CA . LEU A 1 591 ? 137.175 19.016 169.554 1.00 10.21 591 LEU A CA 1
ATOM 4642 C C . LEU A 1 591 ? 138.420 18.324 169.006 1.00 8.37 591 LEU A C 1
ATOM 4643 O O . LEU A 1 591 ? 139.431 18.200 169.707 1.00 9.72 591 LEU A O 1
ATOM 4648 N N . GLN A 1 592 ? 138.364 17.866 167.747 1.00 8.24 592 GLN A N 1
ATOM 4649 C CA . GLN A 1 592 ? 139.529 17.264 167.111 1.00 6.49 592 GLN A CA 1
ATOM 4650 C C . GLN A 1 592 ? 140.703 18.234 167.089 1.00 7.52 592 GLN A C 1
ATOM 4651 O O . GLN A 1 592 ? 141.843 17.849 167.366 1.00 9.15 592 GLN A O 1
ATOM 4657 N N . LYS A 1 593 ? 140.443 19.502 166.761 1.00 9.44 593 LYS A N 1
ATOM 4658 C CA . LYS A 1 593 ? 141.515 20.494 166.754 1.00 10.60 593 LYS A CA 1
ATOM 4659 C C . LYS A 1 593 ? 142.137 20.633 168.143 1.00 12.22 593 LYS A C 1
ATOM 4660 O O . LYS A 1 593 ? 143.367 20.601 168.291 1.00 13.60 593 LYS A O 1
ATOM 4666 N N . TRP A 1 594 ? 141.300 20.753 169.183 1.00 9.12 594 TRP A N 1
ATOM 4667 C CA . TRP A 1 594 ? 141.821 20.879 170.541 1.00 9.68 594 TRP A CA 1
ATOM 4668 C C . TRP A 1 594 ? 142.626 19.647 170.940 1.00 12.16 594 TRP A C 1
ATOM 4669 O O . TRP A 1 594 ? 143.693 19.762 171.557 1.00 10.56 594 TRP A O 1
ATOM 4680 N N . TYR A 1 595 ? 142.129 18.461 170.592 1.00 8.99 595 TYR A N 1
ATOM 4681 C CA . TYR A 1 595 ? 142.817 17.229 170.963 1.00 13.65 595 TYR A CA 1
ATOM 4682 C C . TYR A 1 595 ? 144.183 17.125 170.287 1.00 10.66 595 TYR A C 1
ATOM 4683 O O . TYR A 1 595 ? 145.151 16.623 170.879 1.00 15.18 595 TYR A O 1
ATOM 4692 N N . LYS A 1 596 ? 144.295 17.630 169.058 1.00 11.30 596 LYS A N 1
ATOM 4693 C CA . LYS A 1 596 ? 145.587 17.637 168.388 1.00 12.62 596 LYS A CA 1
ATOM 4694 C C . LYS A 1 596 ? 146.575 18.545 169.114 1.00 13.51 596 LYS A C 1
ATOM 4695 O O . LYS A 1 596 ? 147.757 18.200 169.264 1.00 12.77 596 LYS A O 1
ATOM 4701 N N . GLU A 1 597 ? 146.103 19.704 169.589 1.00 13.40 597 GLU A N 1
ATOM 4702 C CA . GLU A 1 597 ? 146.945 20.585 170.396 1.00 15.23 597 GLU A CA 1
ATOM 4703 C C . GLU A 1 597 ? 147.343 19.934 171.717 1.00 15.57 597 GLU A C 1
ATOM 4704 O O . GLU A 1 597 ? 148.501 20.044 172.141 1.00 14.29 597 GLU A O 1
ATOM 4710 N N . LEU A 1 598 ? 146.397 19.276 172.399 1.00 13.21 598 LEU A N 1
ATOM 4711 C CA . LEU A 1 598 ? 146.738 18.601 173.652 1.00 14.24 598 LEU A CA 1
ATOM 4712 C C . LEU A 1 598 ? 147.732 17.471 173.419 1.00 13.58 598 LEU A C 1
ATOM 4713 O O . LEU A 1 598 ? 148.608 17.218 174.257 1.00 16.74 598 LEU A O 1
ATOM 4718 N N . THR A 1 599 ? 147.600 16.760 172.295 1.00 10.59 599 THR A N 1
ATOM 4719 C CA . THR A 1 599 ? 148.544 15.689 172.005 1.00 14.77 599 THR A CA 1
ATOM 4720 C C . THR A 1 599 ? 149.967 16.229 171.919 1.00 17.41 599 THR A C 1
ATOM 4721 O O . THR A 1 599 ? 150.909 15.611 172.431 1.00 19.65 599 THR A O 1
ATOM 4725 N N . GLU A 1 600 ? 150.139 17.388 171.280 1.00 14.31 600 GLU A N 1
ATOM 4726 C CA . GLU A 1 600 ? 151.467 17.992 171.179 1.00 21.16 600 GLU A CA 1
ATOM 4727 C C . GLU A 1 600 ? 151.943 18.525 172.525 1.00 19.03 600 GLU A C 1
ATOM 4728 O O . GLU A 1 600 ? 153.115 18.357 172.887 1.00 20.55 600 GLU A O 1
ATOM 4734 N N . ALA A 1 601 ? 151.049 19.176 173.273 1.00 12.90 601 ALA A N 1
ATOM 4735 C CA . ALA A 1 601 ? 151.430 19.788 174.540 1.00 19.59 601 ALA A CA 1
ATOM 4736 C C . ALA A 1 601 ? 151.873 18.755 175.570 1.00 24.86 601 ALA A C 1
ATOM 4737 O O . ALA A 1 601 ? 152.757 19.044 176.385 1.00 21.95 601 ALA A O 1
ATOM 4739 N N . TYR A 1 602 ? 151.286 17.559 175.556 1.00 15.37 602 TYR A N 1
ATOM 4740 C CA . TYR A 1 602 ? 151.601 16.517 176.529 1.00 18.47 602 TYR A CA 1
ATOM 4741 C C . TYR A 1 602 ? 152.631 15.516 176.018 1.00 19.74 602 TYR A C 1
ATOM 4742 O O . TYR A 1 602 ? 152.894 14.511 176.689 1.00 19.07 602 TYR A O 1
ATOM 4751 N N . LYS A 1 603 ? 153.212 15.771 174.849 1.00 21.27 603 LYS A N 1
ATOM 4752 C CA . LYS A 1 603 ? 154.240 14.916 174.264 1.00 25.96 603 LYS A CA 1
ATOM 4753 C C . LYS A 1 603 ? 155.302 14.535 175.292 1.00 25.53 603 LYS A C 1
ATOM 4754 O O . LYS A 1 603 ? 155.703 13.382 175.395 1.00 25.42 603 LYS A O 1
ATOM 4761 N N . ALA B 1 25 ? 128.235 19.131 133.899 1.00 25.93 25 ALA B N 1
ATOM 4762 C CA . ALA B 1 25 ? 127.643 18.217 132.923 1.00 29.22 25 ALA B CA 1
ATOM 4763 C C . ALA B 1 25 ? 128.400 16.893 132.829 1.00 23.85 25 ALA B C 1
ATOM 4764 O O . ALA B 1 25 ? 127.825 15.835 133.086 1.00 25.99 25 ALA B O 1
ATOM 4766 N N . PRO B 1 26 ? 129.678 16.938 132.455 1.00 28.16 26 PRO B N 1
ATOM 4767 C CA . PRO B 1 26 ? 130.454 15.703 132.326 1.00 27.17 26 PRO B CA 1
ATOM 4768 C C . PRO B 1 26 ? 130.882 15.194 133.694 1.00 19.79 26 PRO B C 1
ATOM 4769 O O . PRO B 1 26 ? 130.703 15.855 134.720 1.00 19.22 26 PRO B O 1
ATOM 4773 N N . GLN B 1 27 ? 131.443 13.986 133.687 1.00 15.27 27 GLN B N 1
ATOM 4774 C CA . GLN B 1 27 ? 131.962 13.381 134.904 1.00 15.56 27 GLN B CA 1
ATOM 4775 C C . GLN B 1 27 ? 133.149 14.178 135.439 1.00 16.56 27 GLN B C 1
ATOM 4776 O O . GLN B 1 27 ? 133.913 14.781 134.681 1.00 17.50 27 GLN B O 1
ATOM 4782 N N . ILE B 1 28 ? 133.304 14.167 136.760 1.00 11.09 28 ILE B N 1
ATOM 4783 C CA . ILE B 1 28 ? 134.421 14.816 137.441 1.00 18.19 28 ILE B CA 1
ATOM 4784 C C . ILE B 1 28 ? 135.266 13.730 138.102 1.00 13.12 28 ILE B C 1
ATOM 4785 O O . ILE B 1 28 ? 134.768 12.960 138.933 1.00 12.06 28 ILE B O 1
ATOM 4790 N N . MET B 1 29 ? 136.535 13.647 137.712 1.00 12.55 29 MET B N 1
ATOM 4791 C CA . MET B 1 29 ? 137.450 12.689 138.320 1.00 10.46 29 MET B CA 1
ATOM 4792 C C . MET B 1 29 ? 137.724 13.044 139.783 1.00 11.22 29 MET B C 1
ATOM 4793 O O . MET B 1 29 ? 137.878 14.213 140.137 1.00 12.63 29 MET B O 1
ATOM 4798 N N . ASN B 1 30 ? 137.771 12.023 140.645 1.00 14.84 30 ASN B N 1
ATOM 4799 C CA . ASN B 1 30 ? 138.269 12.167 142.017 1.00 6.88 30 ASN B CA 1
ATOM 4800 C C . ASN B 1 30 ? 137.504 13.262 142.772 1.00 10.73 30 ASN B C 1
ATOM 4801 O O . ASN B 1 30 ? 138.073 14.233 143.276 1.00 12.33 30 ASN B O 1
ATOM 4806 N N . VAL B 1 31 ? 136.183 13.069 142.864 1.00 9.72 31 VAL B N 1
ATOM 4807 C CA . VAL B 1 31 ? 135.315 14.058 143.506 1.00 10.94 31 VAL B CA 1
ATOM 4808 C C . VAL B 1 31 ? 135.729 14.299 144.955 1.00 10.13 31 VAL B C 1
ATOM 4809 O O . VAL B 1 31 ? 135.650 15.428 145.455 1.00 13.71 31 VAL B O 1
ATOM 4813 N N . SER B 1 32 ? 136.176 13.250 145.656 1.00 10.85 32 SER B N 1
ATOM 4814 C CA . SER B 1 32 ? 136.423 13.383 147.089 1.00 11.38 32 SER B CA 1
ATOM 4815 C C . SER B 1 32 ? 137.552 14.356 147.377 1.00 12.15 32 SER B C 1
ATOM 4816 O O . SER B 1 32 ? 137.596 14.945 148.461 1.00 13.28 32 SER B O 1
ATOM 4819 N N . ALA B 1 33 ? 138.468 14.536 146.430 1.00 9.76 33 ALA B N 1
ATOM 4820 C CA . ALA B 1 33 ? 139.641 15.376 146.637 1.00 8.56 33 ALA B CA 1
ATOM 4821 C C . ALA B 1 33 ? 139.406 16.837 146.271 1.00 10.73 33 ALA B C 1
ATOM 4822 O O . ALA B 1 33 ? 140.349 17.638 146.352 1.00 13.53 33 ALA B O 1
ATOM 4824 N N . ARG B 1 34 ? 138.188 17.194 145.861 1.00 9.95 34 ARG B N 1
ATOM 4825 C CA . ARG B 1 34 ? 137.819 18.549 145.482 1.00 7.86 34 ARG B CA 1
ATOM 4826 C C . ARG B 1 34 ? 137.309 19.312 146.701 1.00 7.74 34 ARG B C 1
ATOM 4827 O O . ARG B 1 34 ? 137.240 18.783 147.811 1.00 9.85 34 ARG B O 1
ATOM 4835 N N . GLN B 1 35 ? 136.960 20.582 146.494 1.00 8.81 35 GLN B N 1
ATOM 4836 C CA . GLN B 1 35 ? 136.351 21.390 147.549 1.00 7.10 35 GLN B CA 1
ATOM 4837 C C . GLN B 1 35 ? 134.889 20.975 147.611 1.00 7.46 35 GLN B C 1
ATOM 4838 O O . GLN B 1 35 ? 134.084 21.391 146.782 1.00 11.29 35 GLN B O 1
ATOM 4844 N N . THR B 1 36 ? 134.551 20.129 148.575 1.00 9.60 36 THR B N 1
ATOM 4845 C CA . THR B 1 36 ? 133.254 19.476 148.617 1.00 10.09 36 THR B CA 1
ATOM 4846 C C . THR B 1 36 ? 132.487 19.894 149.862 1.00 15.05 36 THR B C 1
ATOM 4847 O O . THR B 1 36 ? 133.078 20.173 150.914 1.00 11.73 36 THR B O 1
ATOM 4851 N N . THR B 1 37 ? 131.159 19.923 149.716 1.00 10.89 37 THR B N 1
ATOM 4852 C CA . THR B 1 37 ? 130.212 20.242 150.775 1.00 11.75 37 THR B CA 1
ATOM 4853 C C . THR B 1 37 ? 129.055 19.251 150.687 1.00 10.68 37 THR B C 1
ATOM 4854 O O . THR B 1 37 ? 128.471 19.078 149.617 1.00 8.99 37 THR B O 1
ATOM 4858 N N . SER B 1 38 ? 128.732 18.594 151.796 1.00 8.66 38 SER B N 1
ATOM 4859 C CA . SER B 1 38 ? 127.724 17.542 151.782 1.00 7.81 38 SER B CA 1
ATOM 4860 C C . SER B 1 38 ? 126.329 18.127 151.983 1.00 8.83 38 SER B C 1
ATOM 4861 O O . SER B 1 38 ? 126.139 19.021 152.814 1.00 10.60 38 SER B O 1
ATOM 4864 N N . LEU B 1 39 ? 125.362 17.625 151.204 1.00 6.23 39 LEU B N 1
ATOM 4865 C CA . LEU B 1 39 ? 123.941 17.916 151.389 1.00 5.65 39 LEU B CA 1
ATOM 4866 C C . LEU B 1 39 ? 123.200 16.759 152.048 1.00 6.54 39 LEU B C 1
ATOM 4867 O O . LEU B 1 39 ? 121.962 16.749 152.063 1.00 6.01 39 LEU B O 1
ATOM 4872 N N . ASP B 1 40 ? 123.930 15.782 152.575 1.00 7.97 40 ASP B N 1
ATOM 4873 C CA . ASP B 1 40 ? 123.319 14.605 153.171 1.00 5.33 40 ASP B CA 1
ATOM 4874 C C . ASP B 1 40 ? 122.656 14.952 154.501 1.00 5.07 40 ASP B C 1
ATOM 4875 O O . ASP B 1 40 ? 122.874 16.017 155.094 1.00 3.89 40 ASP B O 1
ATOM 4880 N N . GLY B 1 41 ? 121.815 14.022 154.963 1.00 7.68 41 GLY B N 1
ATOM 4881 C CA . GLY B 1 41 ? 121.125 14.177 156.225 1.00 7.53 41 GLY B CA 1
ATOM 4882 C C . GLY B 1 41 ? 119.754 13.530 156.144 1.00 6.57 41 GLY B C 1
ATOM 4883 O O . GLY B 1 41 ? 119.639 12.338 155.842 1.00 6.38 41 GLY B O 1
ATOM 4884 N N . GLN B 1 42 ? 118.713 14.308 156.422 1.00 6.71 42 GLN B N 1
ATOM 4885 C CA . GLN B 1 42 ? 117.330 13.867 156.285 1.00 6.12 42 GLN B CA 1
ATOM 4886 C C . GLN B 1 42 ? 116.587 14.910 155.471 1.00 9.45 42 GLN B C 1
ATOM 4887 O O . GLN B 1 42 ? 116.623 16.101 155.805 1.00 8.74 42 GLN B O 1
ATOM 4893 N N . TRP B 1 43 ? 115.923 14.469 154.407 1.00 7.29 43 TRP B N 1
ATOM 4894 C CA . TRP B 1 43 ? 115.218 15.371 153.511 1.00 5.02 43 TRP B CA 1
ATOM 4895 C C . TRP B 1 43 ? 113.717 15.116 153.608 1.00 6.01 43 TRP B C 1
ATOM 4896 O O . TRP B 1 43 ? 113.279 14.025 153.973 1.00 6.41 43 TRP B O 1
ATOM 4907 N N . LYS B 1 44 ? 112.933 16.138 153.279 1.00 6.83 44 LYS B N 1
ATOM 4908 C CA . LYS B 1 44 ? 111.482 15.983 153.209 1.00 5.70 44 LYS B CA 1
ATOM 4909 C C . LYS B 1 44 ? 111.106 15.189 151.962 1.00 6.15 44 LYS B C 1
ATOM 4910 O O . LYS B 1 44 ? 111.746 15.300 150.914 1.00 8.00 44 LYS B O 1
ATOM 4916 N N . THR B 1 45 ? 110.060 14.370 152.079 1.00 7.36 45 THR B N 1
ATOM 4917 C CA . THR B 1 45 ? 109.762 13.397 151.036 1.00 4.03 45 THR B CA 1
ATOM 4918 C C . THR B 1 45 ? 108.252 13.302 150.856 1.00 4.30 45 THR B C 1
ATOM 4919 O O . THR B 1 45 ? 107.491 13.591 151.776 1.00 5.94 45 THR B O 1
ATOM 4923 N N . ILE B 1 46 ? 107.835 12.903 149.656 1.00 4.24 46 ILE B N 1
ATOM 4924 C CA . ILE B 1 46 ? 106.434 12.601 149.352 1.00 3.81 46 ILE B CA 1
ATOM 4925 C C . ILE B 1 46 ? 106.403 11.321 148.530 1.00 4.64 46 ILE B C 1
ATOM 4926 O O . ILE B 1 46 ? 106.943 11.286 147.421 1.00 4.57 46 ILE B O 1
ATOM 4931 N N . VAL B 1 47 ? 105.738 10.282 149.043 1.00 6.49 47 VAL B N 1
ATOM 4932 C CA . VAL B 1 47 ? 105.545 9.053 148.276 1.00 6.39 47 VAL B CA 1
ATOM 4933 C C . VAL B 1 47 ? 104.375 9.243 147.315 1.00 10.11 47 VAL B C 1
ATOM 4934 O O . VAL B 1 47 ? 103.267 9.617 147.724 1.00 8.11 47 VAL B O 1
ATOM 4938 N N . ASP B 1 48 ? 104.607 8.996 146.029 1.00 8.71 48 ASP B N 1
ATOM 4939 C CA . ASP B 1 48 ? 103.676 9.434 144.986 1.00 8.36 48 ASP B CA 1
ATOM 4940 C C . ASP B 1 48 ? 103.457 8.325 143.964 1.00 8.40 48 ASP B C 1
ATOM 4941 O O . ASP B 1 48 ? 103.889 8.423 142.809 1.00 8.43 48 ASP B O 1
ATOM 4946 N N . PRO B 1 49 ? 102.730 7.266 144.344 1.00 8.36 49 PRO B N 1
ATOM 4947 C CA . PRO B 1 49 ? 102.682 6.078 143.476 1.00 9.70 49 PRO B CA 1
ATOM 4948 C C . PRO B 1 49 ? 102.037 6.318 142.126 1.00 10.35 49 PRO B C 1
ATOM 4949 O O . PRO B 1 49 ? 102.442 5.683 141.142 1.00 10.44 49 PRO B O 1
ATOM 4953 N N . PHE B 1 50 ? 101.031 7.193 142.035 1.00 5.49 50 PHE B N 1
ATOM 4954 C CA . PHE B 1 50 ? 100.415 7.469 140.745 1.00 7.80 50 PHE B CA 1
ATOM 4955 C C . PHE B 1 50 ? 101.014 8.693 140.067 1.00 9.08 50 PHE B C 1
ATOM 4956 O O . PHE B 1 50 ? 100.480 9.137 139.046 1.00 8.62 50 PHE B O 1
ATOM 4964 N N . GLU B 1 51 ? 102.082 9.266 140.630 1.00 7.38 51 GLU B N 1
ATOM 4965 C CA . GLU B 1 51 ? 102.794 10.388 140.018 1.00 8.19 51 GLU B CA 1
ATOM 4966 C C . GLU B 1 51 ? 101.886 11.609 139.868 1.00 5.91 51 GLU B C 1
ATOM 4967 O O . GLU B 1 51 ? 101.953 12.341 138.875 1.00 8.07 51 GLU B O 1
ATOM 4973 N N . ASN B 1 52 ? 101.041 11.832 140.881 1.00 8.64 52 ASN B N 1
ATOM 4974 C CA . ASN B 1 52 ? 100.208 13.028 140.937 1.00 9.24 52 ASN B CA 1
ATOM 4975 C C . ASN B 1 52 ? 101.048 14.297 140.878 1.00 8.91 52 ASN B C 1
ATOM 4976 O O . ASN B 1 52 ? 100.581 15.331 140.389 1.00 7.23 52 ASN B O 1
ATOM 4981 N N . GLY B 1 53 ? 102.284 14.243 141.374 1.00 7.39 53 GLY B N 1
ATOM 4982 C CA . GLY B 1 53 ? 103.110 15.434 141.395 1.00 6.46 53 GLY B CA 1
ATOM 4983 C C . GLY B 1 53 ? 103.716 15.817 140.067 1.00 7.62 53 GLY B C 1
ATOM 4984 O O . GLY B 1 53 ? 104.351 16.870 139.960 1.00 6.19 53 GLY B O 1
ATOM 4985 N N . TYR B 1 54 ? 103.533 14.982 139.050 1.00 6.33 54 TYR B N 1
ATOM 4986 C CA . TYR B 1 54 ? 104.115 15.184 137.734 1.00 9.36 54 TYR B CA 1
ATOM 4987 C C . TYR B 1 54 ? 103.079 15.241 136.621 1.00 11.49 54 TYR B C 1
ATOM 4988 O O . TYR B 1 54 ? 103.226 16.047 135.697 1.00 12.02 54 TYR B O 1
ATOM 4997 N N . TYR B 1 55 ? 102.015 14.437 136.703 1.00 10.30 55 TYR B N 1
ATOM 4998 C CA . TYR B 1 55 ? 100.985 14.347 135.677 1.00 12.74 55 TYR B CA 1
ATOM 4999 C C . TYR B 1 55 ? 99.653 14.804 136.246 1.00 11.21 55 TYR B C 1
ATOM 5000 O O . TYR B 1 55 ? 99.323 14.469 137.387 1.00 9.03 55 TYR B O 1
ATOM 5009 N N . ASP B 1 56 ? 98.875 15.539 135.442 1.00 10.62 56 ASP B N 1
ATOM 5010 C CA . ASP B 1 56 ? 97.500 15.840 135.809 1.00 10.86 56 ASP B CA 1
ATOM 5011 C C . ASP B 1 56 ? 96.573 14.704 135.366 1.00 9.31 56 ASP B C 1
ATOM 5012 O O . ASP B 1 56 ? 97.006 13.673 134.844 1.00 10.89 56 ASP B O 1
ATOM 5017 N N . TYR B 1 57 ? 95.270 14.893 135.579 1.00 7.56 57 TYR B N 1
ATOM 5018 C CA . TYR B 1 57 ? 94.351 13.777 135.374 1.00 10.91 57 TYR B CA 1
ATOM 5019 C C . TYR B 1 57 ? 94.146 13.442 133.903 1.00 12.09 57 TYR B C 1
ATOM 5020 O O . TYR B 1 57 ? 93.512 12.423 133.600 1.00 11.56 57 TYR B O 1
ATOM 5029 N N . ARG B 1 58 ? 94.638 14.271 132.989 1.00 8.53 58 ARG B N 1
ATOM 5030 C CA . ARG B 1 58 ? 94.719 13.901 131.581 1.00 10.55 58 ARG B CA 1
ATOM 5031 C C . ARG B 1 58 ? 96.051 13.242 131.259 1.00 11.26 58 ARG B C 1
ATOM 5032 O O . ARG B 1 58 ? 96.360 13.028 130.084 1.00 12.49 58 ARG B O 1
ATOM 5040 N N . LEU B 1 59 ? 96.849 12.939 132.285 1.00 10.58 59 LEU B N 1
ATOM 5041 C CA . LEU B 1 59 ? 98.172 12.350 132.123 1.00 14.47 59 LEU B CA 1
ATOM 5042 C C . LEU B 1 59 ? 99.117 13.287 131.375 1.00 16.75 59 LEU B C 1
ATOM 5043 O O . LEU B 1 59 ? 100.003 12.839 130.642 1.00 16.75 59 LEU B O 1
ATOM 5048 N N . LYS B 1 60 ? 98.943 14.606 131.564 1.00 14.00 60 LYS B N 1
ATOM 5049 C CA . LYS B 1 60 ? 99.829 15.610 130.981 1.00 16.48 60 LYS B CA 1
ATOM 5050 C C . LYS B 1 60 ? 100.638 16.311 132.068 1.00 16.43 60 LYS B C 1
ATOM 5051 O O . LYS B 1 60 ? 100.092 16.645 133.125 1.00 15.38 60 LYS B O 1
ATOM 5057 N N . PRO B 1 61 ? 101.934 16.545 131.853 1.00 22.61 61 PRO B N 1
ATOM 5058 C CA . PRO B 1 61 ? 102.690 17.382 132.795 1.00 16.74 61 PRO B CA 1
ATOM 5059 C C . PRO B 1 61 ? 101.984 18.716 133.006 1.00 20.40 61 PRO B C 1
ATOM 5060 O O . PRO B 1 61 ? 101.301 19.223 132.114 1.00 21.29 61 PRO B O 1
ATOM 5064 N N . TYR B 1 62 ? 102.134 19.279 134.207 1.00 18.99 62 TYR B N 1
ATOM 5065 C CA . TYR B 1 62 ? 101.512 20.554 134.546 1.00 19.73 62 TYR B CA 1
ATOM 5066 C C . TYR B 1 62 ? 102.474 21.382 135.393 1.00 21.08 62 TYR B C 1
ATOM 5067 O O . TYR B 1 62 ? 103.397 20.853 136.012 1.00 23.42 62 TYR B O 1
ATOM 5076 N N . ASP B 1 63 ? 102.248 22.700 135.423 1.00 24.66 63 ASP B N 1
ATOM 5077 C CA . ASP B 1 63 ? 103.254 23.599 135.994 1.00 25.66 63 ASP B CA 1
ATOM 5078 C C . ASP B 1 63 ? 103.242 23.601 137.516 1.00 21.67 63 ASP B C 1
ATOM 5079 O O . ASP B 1 63 ? 104.296 23.747 138.144 1.00 22.41 63 ASP B O 1
ATOM 5084 N N . GLY B 1 64 ? 102.075 23.457 138.125 1.00 21.45 64 GLY B N 1
ATOM 5085 C CA . GLY B 1 64 ? 101.993 23.556 139.568 1.00 18.19 64 GLY B CA 1
ATOM 5086 C C . GLY B 1 64 ? 102.353 22.280 140.299 1.00 13.84 64 GLY B C 1
ATOM 5087 O O . GLY B 1 64 ? 101.914 22.054 141.432 1.00 13.68 64 GLY B O 1
ATOM 5088 N N . GLY B 1 65 ? 103.154 21.434 139.662 1.00 13.39 65 GLY B N 1
ATOM 5089 C CA . GLY B 1 65 ? 103.541 20.174 140.261 1.00 11.71 65 GLY B CA 1
ATOM 5090 C C . GLY B 1 65 ? 104.514 20.359 141.420 1.00 9.56 65 GLY B C 1
ATOM 5091 O O . GLY B 1 65 ? 104.911 21.469 141.783 1.00 11.21 65 GLY B O 1
ATOM 5092 N N . TYR B 1 66 ? 104.923 19.216 141.992 1.00 7.87 66 TYR B N 1
ATOM 5093 C CA . TYR B 1 66 ? 105.708 19.197 143.225 1.00 6.47 66 TYR B CA 1
ATOM 5094 C C . TYR B 1 66 ? 107.131 19.722 143.040 1.00 7.67 66 TYR B C 1
ATOM 5095 O O . TYR B 1 66 ? 107.757 20.098 144.032 1.00 6.68 66 TYR B O 1
ATOM 5104 N N . ALA B 1 67 ? 107.662 19.750 141.810 1.00 7.74 67 ALA B N 1
ATOM 5105 C CA . ALA B 1 67 ? 108.968 20.365 141.571 1.00 8.76 67 ALA B CA 1
ATOM 5106 C C . ALA B 1 67 ? 109.035 21.798 142.067 1.00 9.42 67 ALA B C 1
ATOM 5107 O O . ALA B 1 67 ? 110.131 22.314 142.324 1.00 8.78 67 ALA B O 1
ATOM 5109 N N . GLN B 1 68 ? 107.897 22.461 142.201 1.00 5.47 68 GLN B N 1
ATOM 5110 C CA . GLN B 1 68 ? 107.930 23.862 142.584 1.00 9.49 68 GLN B CA 1
ATOM 5111 C C . GLN B 1 68 ? 108.134 24.051 144.080 1.00 7.62 68 GLN B C 1
ATOM 5112 O O . GLN B 1 68 ? 108.434 25.170 144.515 1.00 7.98 68 GLN B O 1
ATOM 5118 N N . ASP B 1 69 ? 107.964 22.998 144.873 1.00 8.55 69 ASP B N 1
ATOM 5119 C CA . ASP B 1 69 ? 108.304 23.039 146.290 1.00 7.88 69 ASP B CA 1
ATOM 5120 C C . ASP B 1 69 ? 107.675 24.254 146.970 1.00 9.80 69 ASP B C 1
ATOM 5121 O O . ASP B 1 69 ? 108.330 25.000 147.694 1.00 8.43 69 ASP B O 1
ATOM 5126 N N . LYS B 1 70 ? 106.384 24.464 146.723 1.00 9.29 70 LYS B N 1
ATOM 5127 C CA . LYS B 1 70 ? 105.674 25.605 147.298 1.00 9.87 70 LYS B CA 1
ATOM 5128 C C . LYS B 1 70 ? 105.174 25.224 148.685 1.00 10.12 70 LYS B C 1
ATOM 5129 O O . LYS B 1 70 ? 104.326 24.337 148.824 1.00 9.05 70 LYS B O 1
ATOM 5135 N N . THR B 1 71 ? 105.720 25.864 149.715 1.00 10.64 71 THR B N 1
ATOM 5136 C CA . THR B 1 71 ? 105.256 25.596 151.066 1.00 8.05 71 THR B CA 1
ATOM 5137 C C . THR B 1 71 ? 103.810 26.051 151.189 1.00 11.37 71 THR B C 1
ATOM 5138 O O . THR B 1 71 ? 103.467 27.156 150.763 1.00 11.14 71 THR B O 1
ATOM 5142 N N . TYR B 1 72 ? 102.962 25.199 151.765 1.00 6.03 72 TYR B N 1
ATOM 5143 C CA . TYR B 1 72 ? 101.514 25.441 151.790 1.00 6.72 72 TYR B CA 1
ATOM 5144 C C . TYR B 1 72 ? 101.179 26.335 152.984 1.00 10.24 72 TYR B C 1
ATOM 5145 O O . TYR B 1 72 ? 100.603 25.910 153.985 1.00 17.81 72 TYR B O 1
ATOM 5154 N N . SER B 1 73 ? 101.570 27.604 152.861 1.00 13.28 73 SER B N 1
ATOM 5155 C CA . SER B 1 73 ? 101.394 28.591 153.920 1.00 14.57 73 SER B CA 1
ATOM 5156 C C . SER B 1 73 ? 100.030 29.270 153.859 1.00 17.49 73 SER B C 1
ATOM 5157 O O . SER B 1 73 ? 99.446 29.583 154.904 1.00 19.57 73 SER B O 1
ATOM 5160 N N . ASP B 1 74 ? 99.517 29.510 152.653 1.00 14.97 74 ASP B N 1
ATOM 5161 C CA . ASP B 1 74 ? 98.277 30.265 152.443 1.00 12.98 74 ASP B CA 1
ATOM 5162 C C . ASP B 1 74 ? 97.152 29.275 152.165 1.00 9.83 74 ASP B C 1
ATOM 5163 O O . ASP B 1 74 ? 96.931 28.871 151.026 1.00 11.96 74 ASP B O 1
ATOM 5168 N N . LYS B 1 75 ? 96.422 28.905 153.215 1.00 12.44 75 LYS B N 1
ATOM 5169 C CA . LYS B 1 75 ? 95.341 27.932 153.080 1.00 12.53 75 LYS B CA 1
ATOM 5170 C C . LYS B 1 75 ? 94.077 28.499 152.439 1.00 14.26 75 LYS B C 1
ATOM 5171 O O . LYS B 1 75 ? 93.089 27.767 152.322 1.00 14.50 75 LYS B O 1
ATOM 5177 N N . THR B 1 76 ? 94.058 29.772 152.027 1.00 10.96 76 THR B N 1
ATOM 5178 C CA . THR B 1 76 ? 92.934 30.248 151.234 1.00 12.56 76 THR B CA 1
ATOM 5179 C C . THR B 1 76 ? 93.030 29.796 149.781 1.00 12.92 76 THR B C 1
ATOM 5180 O O . THR B 1 76 ? 92.083 29.998 149.018 1.00 15.73 76 THR B O 1
ATOM 5184 N N . LYS B 1 77 ? 94.137 29.181 149.393 1.00 12.67 77 LYS B N 1
ATOM 5185 C CA . LYS B 1 77 ? 94.289 28.580 148.080 1.00 10.65 77 LYS B CA 1
ATOM 5186 C C . LYS B 1 77 ? 94.367 27.064 148.221 1.00 10.14 77 LYS B C 1
ATOM 5187 O O . LYS B 1 77 ? 94.647 26.537 149.300 1.00 9.77 77 LYS B O 1
ATOM 5193 N N . LEU B 1 78 ? 94.098 26.365 147.120 1.00 9.56 78 LEU B N 1
ATOM 5194 C CA . LEU B 1 78 ? 94.090 24.909 147.103 1.00 13.21 78 LEU B CA 1
ATOM 5195 C C . LEU B 1 78 ? 95.385 24.366 146.509 1.00 10.56 78 LEU B C 1
ATOM 5196 O O . LEU B 1 78 ? 95.750 24.716 145.386 1.00 11.78 78 LEU B O 1
ATOM 5201 N N . GLN B 1 79 ? 96.059 23.498 147.254 1.00 9.16 79 GLN B N 1
ATOM 5202 C CA . GLN B 1 79 ? 97.046 22.600 146.670 1.00 10.64 79 GLN B CA 1
ATOM 5203 C C . GLN B 1 79 ? 96.991 21.293 147.454 1.00 9.55 79 GLN B C 1
ATOM 5204 O O . GLN B 1 79 ? 96.384 21.223 148.525 1.00 10.22 79 GLN B O 1
ATOM 5210 N N . GLU B 1 80 ? 97.598 20.242 146.889 1.00 8.88 80 GLU B N 1
ATOM 5211 C CA . GLU B 1 80 ? 97.403 18.869 147.345 1.00 7.59 80 GLU B CA 1
ATOM 5212 C C . GLU B 1 80 ? 98.657 18.265 147.972 1.00 7.29 80 GLU B C 1
ATOM 5213 O O . GLU B 1 80 ? 98.732 17.039 148.145 1.00 6.30 80 GLU B O 1
ATOM 5219 N N . TYR B 1 81 ? 99.638 19.099 148.321 1.00 7.53 81 TYR B N 1
ATOM 5220 C CA . TYR B 1 81 ? 100.887 18.610 148.883 1.00 8.17 81 TYR B CA 1
ATOM 5221 C C . TYR B 1 81 ? 101.515 19.712 149.731 1.00 6.65 81 TYR B C 1
ATOM 5222 O O . TYR B 1 81 ? 101.157 20.887 149.617 1.00 8.15 81 TYR B O 1
ATOM 5231 N N . ASP B 1 82 ? 102.452 19.314 150.589 1.00 8.78 82 ASP B N 1
ATOM 5232 C CA . ASP B 1 82 ? 103.289 20.257 151.337 1.00 7.59 82 ASP B CA 1
ATOM 5233 C C . ASP B 1 82 ? 104.516 19.482 151.792 1.00 9.37 82 ASP B C 1
ATOM 5234 O O . ASP B 1 82 ? 104.414 18.668 152.716 1.00 9.80 82 ASP B O 1
ATOM 5239 N N . PHE B 1 83 ? 105.667 19.731 151.154 1.00 8.11 83 PHE B N 1
ATOM 5240 C CA . PHE B 1 83 ? 106.925 19.153 151.639 1.00 7.26 83 PHE B CA 1
ATOM 5241 C C . PHE B 1 83 ? 107.214 19.574 153.074 1.00 9.05 83 PHE B C 1
ATOM 5242 O O . PHE B 1 83 ? 107.741 18.790 153.873 1.00 8.74 83 PHE B O 1
ATOM 5250 N N . GLU B 1 84 ? 106.887 20.823 153.414 1.00 7.43 84 GLU B N 1
ATOM 5251 C CA . GLU B 1 84 ? 107.344 21.394 154.674 1.00 7.85 84 GLU B CA 1
ATOM 5252 C C . GLU B 1 84 ? 106.861 20.591 155.878 1.00 11.04 84 GLU B C 1
ATOM 5253 O O . GLU B 1 84 ? 107.580 20.483 156.878 1.00 14.44 84 GLU B O 1
ATOM 5259 N N . THR B 1 85 ? 105.669 19.993 155.807 1.00 9.59 85 THR B N 1
ATOM 5260 C CA . THR B 1 85 ? 105.134 19.260 156.946 1.00 7.18 85 THR B CA 1
ATOM 5261 C C . THR B 1 85 ? 105.079 17.757 156.697 1.00 9.79 85 THR B C 1
ATOM 5262 O O . THR B 1 85 ? 104.424 17.033 157.452 1.00 9.17 85 THR B O 1
ATOM 5266 N N . ASP B 1 86 ? 105.768 17.270 155.670 1.00 6.48 86 ASP B N 1
ATOM 5267 C CA . ASP B 1 86 ? 105.743 15.849 155.359 1.00 6.59 86 ASP B CA 1
ATOM 5268 C C . ASP B 1 86 ? 106.875 15.121 156.087 1.00 7.29 86 ASP B C 1
ATOM 5269 O O . ASP B 1 86 ? 107.576 15.686 156.930 1.00 9.21 86 ASP B O 1
ATOM 5274 N N . LYS B 1 87 ? 107.046 13.842 155.766 1.00 7.62 87 LYS B N 1
ATOM 5275 C CA . LYS B 1 87 ? 107.941 12.955 156.488 1.00 8.57 87 LYS B CA 1
ATOM 5276 C C . LYS B 1 87 ? 109.346 13.021 155.899 1.00 7.34 87 LYS B C 1
ATOM 5277 O O . LYS B 1 87 ? 109.552 13.460 154.765 1.00 7.29 87 LYS B O 1
ATOM 5283 N N . LEU B 1 88 ? 110.313 12.583 156.697 1.00 6.06 88 LEU B N 1
ATOM 5284 C CA . LEU B 1 88 ? 111.719 12.569 156.324 1.00 9.61 88 LEU B CA 1
ATOM 5285 C C . LEU B 1 88 ? 112.147 11.186 155.833 1.00 8.05 88 LEU B C 1
ATOM 5286 O O . LEU B 1 88 ? 111.575 10.161 156.224 1.00 6.68 88 LEU B O 1
ATOM 5291 N N . LEU B 1 89 ? 113.170 11.176 154.976 1.00 5.49 89 LEU B N 1
ATOM 5292 C CA . LEU B 1 89 ? 113.991 9.998 154.726 1.00 3.59 89 LEU B CA 1
ATOM 5293 C C . LEU B 1 89 ? 115.460 10.368 154.907 1.00 5.71 89 LEU B C 1
ATOM 5294 O O . LEU B 1 89 ? 115.865 11.509 154.679 1.00 6.81 89 LEU B O 1
ATOM 5299 N N . PHE B 1 90 ? 116.254 9.393 155.324 1.00 3.36 90 PHE B N 1
ATOM 5300 C CA . PHE B 1 90 ? 117.704 9.572 155.332 1.00 7.10 90 PHE B CA 1
ATOM 5301 C C . PHE B 1 90 ? 118.258 9.595 153.915 1.00 8.95 90 PHE B C 1
ATOM 5302 O O . PHE B 1 90 ? 117.874 8.781 153.066 1.00 5.46 90 PHE B O 1
ATOM 5310 N N . VAL B 1 91 ? 119.179 10.535 153.678 1.00 6.21 91 VAL B N 1
ATOM 5311 C CA . VAL B 1 91 ? 119.932 10.620 152.435 1.00 7.01 91 VAL B CA 1
ATOM 5312 C C . VAL B 1 91 ? 121.413 10.662 152.804 1.00 7.19 91 VAL B C 1
ATOM 5313 O O . VAL B 1 91 ? 121.839 11.549 153.555 1.00 6.46 91 VAL B O 1
ATOM 5317 N N . PRO B 1 92 ? 122.250 9.733 152.316 1.00 6.09 92 PRO B N 1
ATOM 5318 C CA . PRO B 1 92 ? 122.004 8.625 151.385 1.00 4.99 92 PRO B CA 1
ATOM 5319 C C . PRO B 1 92 ? 121.299 7.442 152.030 1.00 6.66 92 PRO B C 1
ATOM 5320 O O . PRO B 1 92 ? 121.394 7.257 153.251 1.00 5.59 92 PRO B O 1
ATOM 5324 N N . GLY B 1 93 ? 120.602 6.658 151.206 1.00 7.72 93 GLY B N 1
ATOM 5325 C CA . GLY B 1 93 ? 120.014 5.414 151.639 1.00 9.79 93 GLY B CA 1
ATOM 5326 C C . GLY B 1 93 ? 119.003 4.858 150.655 1.00 6.73 93 GLY B C 1
ATOM 5327 O O . GLY B 1 93 ? 118.395 5.603 149.881 1.00 6.42 93 GLY B O 1
ATOM 5328 N N . ASP B 1 94 ? 118.851 3.536 150.642 1.00 5.32 94 ASP B N 1
ATOM 5329 C CA . ASP B 1 94 ? 117.633 2.943 150.111 1.00 6.87 94 ASP B CA 1
ATOM 5330 C C . ASP B 1 94 ? 116.441 3.409 150.938 1.00 6.18 94 ASP B C 1
ATOM 5331 O O . ASP B 1 94 ? 116.554 3.632 152.150 1.00 5.34 94 ASP B O 1
ATOM 5336 N N . TRP B 1 95 ? 115.272 3.529 150.295 1.00 7.32 95 TRP B N 1
ATOM 5337 C CA . TRP B 1 95 ? 114.087 3.830 151.095 1.00 6.95 95 TRP B CA 1
ATOM 5338 C C . TRP B 1 95 ? 113.491 2.585 151.726 1.00 6.28 95 TRP B C 1
ATOM 5339 O O . TRP B 1 95 ? 112.843 2.689 152.769 1.00 7.18 95 TRP B O 1
ATOM 5350 N N . ASN B 1 96 ? 113.757 1.414 151.142 1.00 5.89 96 ASN B N 1
ATOM 5351 C CA . ASN B 1 96 ? 113.080 0.181 151.532 1.00 5.59 96 ASN B CA 1
ATOM 5352 C C . ASN B 1 96 ? 113.268 -0.169 153.003 1.00 6.08 96 ASN B C 1
ATOM 5353 O O . ASN B 1 96 ? 112.335 -0.673 153.643 1.00 7.52 96 ASN B O 1
ATOM 5358 N N . THR B 1 97 ? 114.479 0.013 153.546 1.00 4.11 97 THR B N 1
ATOM 5359 C CA . THR B 1 97 ? 114.705 -0.392 154.926 1.00 3.84 97 THR B CA 1
ATOM 5360 C C . THR B 1 97 ? 114.304 0.675 155.929 1.00 5.95 97 THR B C 1
ATOM 5361 O O . THR B 1 97 ? 114.391 0.419 157.130 1.00 4.63 97 THR B O 1
ATOM 5365 N N . GLN B 1 98 ? 113.835 1.846 155.476 1.00 6.28 98 GLN B N 1
ATOM 5366 C CA . GLN B 1 98 ? 113.562 2.959 156.374 1.00 7.03 98 GLN B CA 1
ATOM 5367 C C . GLN B 1 98 ? 112.128 2.971 156.907 1.00 10.85 98 GLN B C 1
ATOM 5368 O O . GLN B 1 98 ? 111.881 3.524 157.985 1.00 9.94 98 GLN B O 1
ATOM 5374 N N . ARG B 1 99 ? 111.176 2.385 156.182 1.00 7.54 99 ARG B N 1
ATOM 5375 C CA . ARG B 1 99 ? 109.771 2.370 156.579 1.00 9.05 99 ARG B CA 1
ATOM 5376 C C . ARG B 1 99 ? 109.210 1.020 156.163 1.00 8.18 99 ARG B C 1
ATOM 5377 O O . ARG B 1 99 ? 109.454 0.587 155.029 1.00 6.99 99 ARG B O 1
ATOM 5385 N N . PRO B 1 100 ? 108.451 0.350 157.030 1.00 9.00 100 PRO B N 1
ATOM 5386 C CA . PRO B 1 100 ? 107.732 -0.860 156.587 1.00 9.95 100 PRO B CA 1
ATOM 5387 C C . PRO B 1 100 ? 106.949 -0.663 155.301 1.00 8.25 100 PRO B C 1
ATOM 5388 O O . PRO B 1 100 ? 106.990 -1.537 154.423 1.00 7.99 100 PRO B O 1
ATOM 5392 N N . GLN B 1 101 ? 106.276 0.485 155.144 1.00 7.73 101 GLN B N 1
ATOM 5393 C CA . GLN B 1 101 ? 105.454 0.723 153.958 1.00 7.21 101 GLN B CA 1
ATOM 5394 C C . GLN B 1 101 ? 106.276 0.788 152.682 1.00 5.90 101 GLN B C 1
ATOM 5395 O O . GLN B 1 101 ? 105.721 0.637 151.590 1.00 7.16 101 GLN B O 1
ATOM 5401 N N . LEU B 1 102 ? 107.586 1.011 152.783 1.00 7.73 102 LEU B N 1
ATOM 5402 C CA . LEU B 1 102 ? 108.409 1.157 151.594 1.00 6.62 102 LEU B CA 1
ATOM 5403 C C . LEU B 1 102 ? 109.249 -0.086 151.304 1.00 5.44 102 LEU B C 1
ATOM 5404 O O . LEU B 1 102 ? 110.006 -0.094 150.339 1.00 5.05 102 LEU B O 1
ATOM 5409 N N . TYR B 1 103 ? 109.099 -1.138 152.104 1.00 7.05 103 TYR B N 1
ATOM 5410 C CA . TYR B 1 103 ? 109.888 -2.360 151.942 1.00 5.50 103 TYR B CA 1
ATOM 5411 C C . TYR B 1 103 ? 109.871 -2.880 150.501 1.00 5.99 103 TYR B C 1
ATOM 5412 O O . TYR B 1 103 ? 110.927 -3.135 149.909 1.00 6.44 103 TYR B O 1
ATOM 5421 N N . TYR B 1 104 ? 108.674 -3.047 149.924 1.00 6.66 104 TYR B N 1
ATOM 5422 C CA . TYR B 1 104 ? 108.471 -3.516 148.553 1.00 5.38 104 TYR B CA 1
ATOM 5423 C C . TYR B 1 104 ? 108.252 -2.384 147.553 1.00 6.01 104 TYR B C 1
ATOM 5424 O O . TYR B 1 104 ? 107.922 -2.647 146.391 1.00 7.68 104 TYR B O 1
ATOM 5433 N N . TYR B 1 105 ? 108.357 -1.137 147.977 1.00 5.94 105 TYR B N 1
ATOM 5434 C CA . TYR B 1 105 ? 107.866 -0.049 147.145 1.00 6.12 105 TYR B CA 1
ATOM 5435 C C . TYR B 1 105 ? 108.659 0.088 145.848 1.00 7.16 105 TYR B C 1
ATOM 5436 O O . TYR B 1 105 ? 109.894 0.233 145.858 1.00 8.21 105 TYR B O 1
ATOM 5445 N N . GLU B 1 106 ? 107.927 0.075 144.735 1.00 5.54 106 GLU B N 1
ATOM 5446 C CA . GLU B 1 106 ? 108.428 0.385 143.405 1.00 5.11 106 GLU B CA 1
ATOM 5447 C C . GLU B 1 106 ? 107.570 1.513 142.843 1.00 10.19 106 GLU B C 1
ATOM 5448 O O . GLU B 1 106 ? 106.355 1.347 142.670 1.00 10.65 106 GLU B O 1
ATOM 5454 N N . GLY B 1 107 ? 108.185 2.662 142.598 1.00 10.78 107 GLY B N 1
ATOM 5455 C CA . GLY B 1 107 ? 107.463 3.832 142.102 1.00 9.00 107 GLY B CA 1
ATOM 5456 C C . GLY B 1 107 ? 108.231 5.100 142.428 1.00 6.41 107 GLY B C 1
ATOM 5457 O O . GLY B 1 107 ? 109.450 5.075 142.598 1.00 6.18 107 GLY B O 1
ATOM 5458 N N . THR B 1 108 ? 107.490 6.199 142.536 1.00 7.63 108 THR B N 1
ATOM 5459 C CA . THR B 1 108 ? 108.070 7.525 142.702 1.00 6.09 108 THR B CA 1
ATOM 5460 C C . THR B 1 108 ? 108.092 7.939 144.167 1.00 6.21 108 THR B C 1
ATOM 5461 O O . THR B 1 108 ? 107.100 7.776 144.880 1.00 7.08 108 THR B O 1
ATOM 5465 N N . VAL B 1 109 ? 109.223 8.478 144.611 1.00 6.56 109 VAL B N 1
ATOM 5466 C CA . VAL B 1 109 ? 109.292 9.232 145.858 1.00 6.33 109 VAL B CA 1
ATOM 5467 C C . VAL B 1 109 ? 109.968 10.570 145.572 1.00 5.63 109 VAL B C 1
ATOM 5468 O O . VAL B 1 109 ? 111.044 10.608 144.965 1.00 5.92 109 VAL B O 1
ATOM 5472 N N . TRP B 1 110 ? 109.336 11.667 146.001 1.00 4.92 110 TRP B N 1
ATOM 5473 C CA . TRP B 1 110 ? 109.924 13.001 145.863 1.00 7.69 110 TRP B CA 1
ATOM 5474 C C . TRP B 1 110 ? 110.794 13.327 147.071 1.00 5.41 110 TRP B C 1
ATOM 5475 O O . TRP B 1 110 ? 110.395 13.092 148.217 1.00 4.92 110 TRP B O 1
ATOM 5486 N N . TYR B 1 111 ? 111.973 13.891 146.807 1.00 5.77 111 TYR B N 1
ATOM 5487 C CA . TYR B 1 111 ? 112.924 14.299 147.834 1.00 6.01 111 TYR B CA 1
ATOM 5488 C C . TYR B 1 111 ? 113.146 15.793 147.726 1.00 5.51 111 TYR B C 1
ATOM 5489 O O . TYR B 1 111 ? 113.281 16.321 146.616 1.00 7.82 111 TYR B O 1
ATOM 5498 N N . ARG B 1 112 ? 113.227 16.466 148.872 1.00 4.35 112 ARG B N 1
ATOM 5499 C CA . ARG B 1 112 ? 113.365 17.919 148.855 1.00 7.10 112 ARG B CA 1
ATOM 5500 C C . ARG B 1 112 ? 114.348 18.382 149.921 1.00 7.54 112 ARG B C 1
ATOM 5501 O O . ARG B 1 112 ? 114.234 18.018 151.098 1.00 7.53 112 ARG B O 1
ATOM 5509 N N . LYS B 1 113 ? 115.281 19.231 149.500 1.00 6.97 113 LYS B N 1
ATOM 5510 C CA . LYS B 1 113 ? 116.300 19.793 150.366 1.00 5.88 113 LYS B CA 1
ATOM 5511 C C . LYS B 1 113 ? 116.341 21.306 150.200 1.00 6.22 113 LYS B C 1
ATOM 5512 O O . LYS B 1 113 ? 116.330 21.819 149.078 1.00 6.46 113 LYS B O 1
ATOM 5518 N N . HIS B 1 114 ? 116.403 22.014 151.315 1.00 4.95 114 HIS B N 1
ATOM 5519 C CA . HIS B 1 114 ? 116.715 23.435 151.291 1.00 7.31 114 HIS B CA 1
ATOM 5520 C C . HIS B 1 114 ? 118.159 23.629 151.720 1.00 7.90 114 HIS B C 1
ATOM 5521 O O . HIS B 1 114 ? 118.638 22.953 152.633 1.00 8.86 114 HIS B O 1
ATOM 5528 N N . PHE B 1 115 ? 118.855 24.549 151.060 1.00 7.99 115 PHE B N 1
ATOM 5529 C CA . PHE B 1 115 ? 120.254 24.763 151.412 1.00 8.87 115 PHE B CA 1
ATOM 5530 C C . PHE B 1 115 ? 120.655 26.176 151.013 1.00 14.99 115 PHE B C 1
ATOM 5531 O O . PHE B 1 115 ? 120.003 26.817 150.185 1.00 9.35 115 PHE B O 1
ATOM 5539 N N . GLU B 1 116 ? 121.725 26.658 151.643 1.00 10.95 116 GLU B N 1
ATOM 5540 C CA . GLU B 1 116 ? 122.364 27.914 151.288 1.00 15.56 116 GLU B CA 1
ATOM 5541 C C . GLU B 1 116 ? 123.823 27.641 150.952 1.00 12.98 116 GLU B C 1
ATOM 5542 O O . GLU B 1 116 ? 124.429 26.695 151.465 1.00 12.73 116 GLU B O 1
ATOM 5548 N N . TYR B 1 117 ? 124.372 28.444 150.046 1.00 11.62 117 TYR B N 1
ATOM 5549 C CA . TYR B 1 117 ? 125.782 28.329 149.698 1.00 11.21 117 TYR B CA 1
ATOM 5550 C C . TYR B 1 117 ? 126.246 29.691 149.221 1.00 10.87 117 TYR B C 1
ATOM 5551 O O . TYR B 1 117 ? 125.571 30.320 148.404 1.00 12.71 117 TYR B O 1
ATOM 5560 N N . SER B 1 118 ? 127.380 30.141 149.750 1.00 11.95 118 SER B N 1
ATOM 5561 C CA . SER B 1 118 ? 127.974 31.427 149.395 1.00 14.70 118 SER B CA 1
ATOM 5562 C C . SER B 1 118 ? 129.102 31.150 148.408 1.00 14.35 118 SER B C 1
ATOM 5563 O O . SER B 1 118 ? 130.147 30.613 148.787 1.00 13.88 118 SER B O 1
ATOM 5566 N N . LEU B 1 119 ? 128.868 31.460 147.140 1.00 13.06 119 LEU B N 1
ATOM 5567 C CA . LEU B 1 119 ? 129.812 31.165 146.069 1.00 11.36 119 LEU B CA 1
ATOM 5568 C C . LEU B 1 119 ? 130.465 32.475 145.647 1.00 13.13 119 LEU B C 1
ATOM 5569 O O . LEU B 1 119 ? 129.798 33.361 145.106 1.00 14.53 119 LEU B O 1
ATOM 5574 N N . GLN B 1 120 ? 131.759 32.599 145.906 1.00 12.80 120 GLN B N 1
ATOM 5575 C CA . GLN B 1 120 ? 132.459 33.802 145.508 1.00 11.44 120 GLN B CA 1
ATOM 5576 C C . GLN B 1 120 ? 132.342 33.988 143.999 1.00 13.16 120 GLN B C 1
ATOM 5577 O O . GLN B 1 120 ? 132.463 33.018 143.239 1.00 11.97 120 GLN B O 1
ATOM 5583 N N . PRO B 1 121 ? 132.113 35.209 143.532 1.00 12.78 121 PRO B N 1
ATOM 5584 C CA . PRO B 1 121 ? 131.972 35.423 142.090 1.00 13.44 121 PRO B CA 1
ATOM 5585 C C . PRO B 1 121 ? 133.187 34.907 141.336 1.00 16.19 121 PRO B C 1
ATOM 5586 O O . PRO B 1 121 ? 134.337 35.139 141.725 1.00 12.18 121 PRO B O 1
ATOM 5590 N N . GLY B 1 122 ? 132.917 34.191 140.242 1.00 12.85 122 GLY B N 1
ATOM 5591 C CA . GLY B 1 122 ? 133.941 33.632 139.402 1.00 11.80 122 GLY B CA 1
ATOM 5592 C C . GLY B 1 122 ? 134.181 32.155 139.625 1.00 9.20 122 GLY B C 1
ATOM 5593 O O . GLY B 1 122 ? 134.642 31.471 138.709 1.00 11.30 122 GLY B O 1
ATOM 5594 N N . LYS B 1 123 ? 133.876 31.654 140.817 1.00 6.71 123 LYS B N 1
ATOM 5595 C CA . LYS B 1 123 ? 133.939 30.228 141.077 1.00 10.31 123 LYS B CA 1
ATOM 5596 C C . LYS B 1 123 ? 132.716 29.515 140.503 1.00 8.38 123 LYS B C 1
ATOM 5597 O O . LYS B 1 123 ? 131.658 30.109 140.293 1.00 8.57 123 LYS B O 1
ATOM 5603 N N . ARG B 1 124 ? 132.874 28.211 140.275 1.00 9.32 124 ARG B N 1
ATOM 5604 C CA . ARG B 1 124 ? 131.849 27.367 139.686 1.00 10.01 124 ARG B CA 1
ATOM 5605 C C . ARG B 1 124 ? 131.394 26.331 140.702 1.00 8.91 124 ARG B C 1
ATOM 5606 O O . ARG B 1 124 ? 132.158 25.918 141.580 1.00 6.61 124 ARG B O 1
ATOM 5614 N N . LEU B 1 125 ? 130.129 25.939 140.600 1.00 8.89 125 LEU B N 1
ATOM 5615 C CA . LEU B 1 125 ? 129.541 25.035 141.576 1.00 10.13 125 LEU B CA 1
ATOM 5616 C C . LEU B 1 125 ? 128.822 23.912 140.850 1.00 11.22 125 LEU B C 1
ATOM 5617 O O . LEU B 1 125 ? 128.012 24.168 139.950 1.00 9.05 125 LEU B O 1
ATOM 5622 N N . PHE B 1 126 ? 129.120 22.677 141.245 1.00 9.19 126 PHE B N 1
ATOM 5623 C CA . PHE B 1 126 ? 128.517 21.496 140.652 1.00 9.91 126 PHE B CA 1
ATOM 5624 C C . PHE B 1 126 ? 127.769 20.703 141.715 1.00 10.64 126 PHE B C 1
ATOM 5625 O O . PHE B 1 126 ? 128.141 20.697 142.889 1.00 8.78 126 PHE B O 1
ATOM 5633 N N . LEU B 1 127 ? 126.684 20.071 141.294 1.00 11.79 127 LEU B N 1
ATOM 5634 C CA . LEU B 1 127 ? 125.880 19.208 142.145 1.00 8.44 127 LEU B CA 1
ATOM 5635 C C . LEU B 1 127 ? 126.101 17.783 141.664 1.00 6.55 127 LEU B C 1
ATOM 5636 O O . LEU B 1 127 ? 125.777 17.461 140.518 1.00 6.75 127 LEU B O 1
ATOM 5641 N N . ASN B 1 128 ? 126.684 16.947 142.523 1.00 10.72 128 ASN B N 1
ATOM 5642 C CA . ASN B 1 128 ? 127.081 15.586 142.178 1.00 5.10 128 ASN B CA 1
ATOM 5643 C C . ASN B 1 128 ? 126.237 14.598 142.963 1.00 6.25 128 ASN B C 1
ATOM 5644 O O . ASN B 1 128 ? 126.097 14.731 144.188 1.00 6.38 128 ASN B O 1
ATOM 5649 N N . PHE B 1 129 ? 125.670 13.622 142.251 1.00 7.01 129 PHE B N 1
ATOM 5650 C CA . PHE B 1 129 ? 124.940 12.505 142.838 1.00 5.40 129 PHE B CA 1
ATOM 5651 C C . PHE B 1 129 ? 125.774 11.247 142.673 1.00 4.11 129 PHE B C 1
ATOM 5652 O O . PHE B 1 129 ? 126.104 10.869 141.548 1.00 8.04 129 PHE B O 1
ATOM 5660 N N . GLY B 1 130 ? 126.117 10.603 143.790 1.00 5.23 130 GLY B N 1
ATOM 5661 C CA . GLY B 1 130 ? 126.888 9.373 143.705 1.00 7.17 130 GLY B CA 1
ATOM 5662 C C . GLY B 1 130 ? 126.127 8.262 143.007 1.00 7.55 130 GLY B C 1
ATOM 5663 O O . GLY B 1 130 ? 126.722 7.461 142.272 1.00 7.85 130 GLY B O 1
ATOM 5664 N N . ALA B 1 131 ? 124.810 8.202 143.228 1.00 8.20 131 ALA B N 1
ATOM 5665 C CA . ALA B 1 131 ? 123.892 7.239 142.627 1.00 7.50 131 ALA B CA 1
ATOM 5666 C C . ALA B 1 131 ? 122.456 7.523 143.071 1.00 5.41 131 ALA B C 1
ATOM 5667 O O . ALA B 1 131 ? 122.214 7.930 144.220 1.00 6.21 131 ALA B O 1
ATOM 5669 N N . VAL B 1 132 ? 121.508 7.317 142.157 1.00 5.36 132 VAL B N 1
ATOM 5670 C CA . VAL B 1 132 ? 120.071 7.332 142.434 1.00 6.43 132 VAL B CA 1
ATOM 5671 C C . VAL B 1 132 ? 119.445 6.218 141.600 1.00 5.77 132 VAL B C 1
ATOM 5672 O O . VAL B 1 132 ? 119.612 6.197 140.376 1.00 5.94 132 VAL B O 1
ATOM 5676 N N . ASN B 1 133 ? 118.724 5.294 142.246 1.00 6.40 133 ASN B N 1
ATOM 5677 C CA . ASN B 1 133 ? 118.074 4.183 141.555 1.00 5.51 133 ASN B CA 1
ATOM 5678 C C . ASN B 1 133 ? 116.570 4.436 141.481 1.00 5.12 133 ASN B C 1
ATOM 5679 O O . ASN B 1 133 ? 115.923 4.606 142.518 1.00 7.08 133 ASN B O 1
ATOM 5684 N N . TYR B 1 134 ? 116.004 4.467 140.274 1.00 4.42 134 TYR B N 1
ATOM 5685 C CA . TYR B 1 134 ? 116.650 4.152 138.996 1.00 6.33 134 TYR B CA 1
ATOM 5686 C C . TYR B 1 134 ? 116.668 5.368 138.074 1.00 8.79 134 TYR B C 1
ATOM 5687 O O . TYR B 1 134 ? 117.668 5.627 137.410 1.00 7.93 134 TYR B O 1
ATOM 5696 N N . GLU B 1 135 ? 115.544 6.089 138.042 1.00 7.34 135 GLU B N 1
ATOM 5697 C CA . GLU B 1 135 ? 115.379 7.320 137.277 1.00 7.84 135 GLU B CA 1
ATOM 5698 C C . GLU B 1 135 ? 115.320 8.500 138.235 1.00 7.62 135 GLU B C 1
ATOM 5699 O O . GLU B 1 135 ? 114.553 8.478 139.205 1.00 6.75 135 GLU B O 1
ATOM 5705 N N . ALA B 1 136 ? 116.125 9.527 137.960 1.00 7.12 136 ALA B N 1
ATOM 5706 C CA . ALA B 1 136 ? 116.122 10.759 138.735 1.00 5.86 136 ALA B CA 1
ATOM 5707 C C . ALA B 1 136 ? 115.848 11.934 137.808 1.00 8.34 136 ALA B C 1
ATOM 5708 O O . ALA B 1 136 ? 116.487 12.058 136.761 1.00 8.36 136 ALA B O 1
ATOM 5710 N N . ILE B 1 137 ? 114.882 12.776 138.179 1.00 7.37 137 ILE B N 1
ATOM 5711 C CA . ILE B 1 137 ? 114.689 14.086 137.565 1.00 5.90 137 ILE B CA 1
ATOM 5712 C C . ILE B 1 137 ? 114.936 15.126 138.651 1.00 6.87 137 ILE B C 1
ATOM 5713 O O . ILE B 1 137 ? 114.424 14.994 139.769 1.00 8.60 137 ILE B O 1
ATOM 5718 N N . VAL B 1 138 ? 115.740 16.139 138.332 1.00 7.32 138 VAL B N 1
ATOM 5719 C CA . VAL B 1 138 ? 116.265 17.072 139.323 1.00 7.49 138 VAL B CA 1
ATOM 5720 C C . VAL B 1 138 ? 115.853 18.489 138.942 1.00 9.20 138 VAL B C 1
ATOM 5721 O O . VAL B 1 138 ? 115.969 18.891 137.777 1.00 10.75 138 VAL B O 1
ATOM 5725 N N . TRP B 1 139 ? 115.350 19.228 139.922 1.00 8.35 139 TRP B N 1
ATOM 5726 C CA . TRP B 1 139 ? 115.062 20.647 139.786 1.00 8.28 139 TRP B CA 1
ATOM 5727 C C . TRP B 1 139 ? 115.813 21.425 140.853 1.00 7.32 139 TRP B C 1
ATOM 5728 O O . TRP B 1 139 ? 115.988 20.953 141.978 1.00 5.20 139 TRP B O 1
ATOM 5739 N N . LEU B 1 140 ? 116.197 22.651 140.506 1.00 10.54 140 LEU B N 1
ATOM 5740 C CA . LEU B 1 140 ? 116.748 23.604 141.459 1.00 7.22 140 LEU B CA 1
ATOM 5741 C C . LEU B 1 140 ? 115.953 24.893 141.319 1.00 10.06 140 LEU B C 1
ATOM 5742 O O . LEU B 1 140 ? 115.839 25.431 140.215 1.00 7.79 140 LEU B O 1
ATOM 5747 N N . ASN B 1 141 ? 115.377 25.365 142.421 1.00 7.14 141 ASN B N 1
ATOM 5748 C CA . ASN B 1 141 ? 114.568 26.589 142.409 1.00 12.78 141 ASN B CA 1
ATOM 5749 C C . ASN B 1 141 ? 113.492 26.551 141.321 1.00 16.62 141 ASN B C 1
ATOM 5750 O O . ASN B 1 141 ? 113.244 27.534 140.610 1.00 12.23 141 ASN B O 1
ATOM 5755 N N . GLY B 1 142 ? 112.839 25.397 141.190 1.00 10.72 142 GLY B N 1
ATOM 5756 C CA . GLY B 1 142 ? 111.732 25.265 140.269 1.00 12.38 142 GLY B CA 1
ATOM 5757 C C . GLY B 1 142 ? 112.110 25.011 138.828 1.00 13.67 142 GLY B C 1
ATOM 5758 O O . GLY B 1 142 ? 111.209 24.825 138.004 1.00 10.15 142 GLY B O 1
ATOM 5759 N N . LYS B 1 143 ? 113.403 24.975 138.504 1.00 12.74 143 LYS B N 1
ATOM 5760 C CA . LYS B 1 143 ? 113.894 24.820 137.139 1.00 14.13 143 LYS B CA 1
ATOM 5761 C C . LYS B 1 143 ? 114.480 23.423 136.966 1.00 10.25 143 LYS B C 1
ATOM 5762 O O . LYS B 1 143 ? 115.277 22.977 137.796 1.00 9.22 143 LYS B O 1
ATOM 5768 N N . ARG B 1 144 ? 114.109 22.740 135.887 1.00 9.17 144 ARG B N 1
ATOM 5769 C CA . ARG B 1 144 ? 114.600 21.378 135.689 1.00 11.04 144 ARG B CA 1
ATOM 5770 C C . ARG B 1 144 ? 116.075 21.412 135.295 1.00 12.30 144 ARG B C 1
ATOM 5771 O O . ARG B 1 144 ? 116.457 22.074 134.323 1.00 16.14 144 ARG B O 1
ATOM 5779 N N . LEU B 1 145 ? 116.905 20.715 136.063 1.00 11.43 145 LEU B N 1
ATOM 5780 C CA . LEU B 1 145 ? 118.315 20.572 135.710 1.00 12.87 145 LEU B CA 1
ATOM 5781 C C . LEU B 1 145 ? 118.530 19.458 134.690 1.00 13.27 145 LEU B C 1
ATOM 5782 O O . LEU B 1 145 ? 119.384 19.579 133.806 1.00 11.01 145 LEU B O 1
ATOM 5787 N N . GLY B 1 146 ? 117.778 18.378 134.797 1.00 9.12 146 GLY B N 1
ATOM 5788 C CA . GLY B 1 146 ? 117.881 17.295 133.845 1.00 8.19 146 GLY B CA 1
ATOM 5789 C C . GLY B 1 146 ? 117.480 15.977 134.476 1.00 10.15 146 GLY B C 1
ATOM 5790 O O . GLY B 1 146 ? 116.901 15.934 135.558 1.00 9.39 146 GLY B O 1
ATOM 5791 N N . ARG B 1 147 ? 117.826 14.897 133.776 1.00 10.65 147 ARG B N 1
ATOM 5792 C CA . ARG B 1 147 ? 117.335 13.562 134.091 1.00 10.40 147 ARG B CA 1
ATOM 5793 C C . ARG B 1 147 ? 118.467 12.550 133.977 1.00 12.15 147 ARG B C 1
ATOM 5794 O O . ARG B 1 147 ? 119.446 12.766 133.253 1.00 12.52 147 ARG B O 1
ATOM 5802 N N . HIS B 1 148 ? 118.334 11.441 134.708 1.00 7.96 148 HIS B N 1
ATOM 5803 C CA . HIS B 1 148 ? 119.365 10.408 134.679 1.00 9.19 148 HIS B CA 1
ATOM 5804 C C . HIS B 1 148 ? 118.724 9.038 134.837 1.00 7.82 148 HIS B C 1
ATOM 5805 O O . HIS B 1 148 ? 117.813 8.871 135.646 1.00 8.53 148 HIS B O 1
ATOM 5812 N N . ILE B 1 149 ? 119.220 8.069 134.060 1.00 6.49 149 ILE B N 1
ATOM 5813 C CA . ILE B 1 149 ? 118.820 6.668 134.138 1.00 11.40 149 ILE B CA 1
ATOM 5814 C C . ILE B 1 149 ? 120.061 5.826 134.417 1.00 5.90 149 ILE B C 1
ATOM 5815 O O . ILE B 1 149 ? 121.147 6.123 133.911 1.00 8.70 149 ILE B O 1
ATOM 5820 N N . GLY B 1 150 ? 119.900 4.770 135.214 1.00 7.04 150 GLY B N 1
ATOM 5821 C CA . GLY B 1 150 ? 121.036 3.969 135.645 1.00 7.47 150 GLY B CA 1
ATOM 5822 C C . GLY B 1 150 ? 121.264 4.160 137.133 1.00 7.55 150 GLY B C 1
ATOM 5823 O O . GLY B 1 150 ? 121.655 5.246 137.572 1.00 8.34 150 GLY B O 1
ATOM 5824 N N . GLY B 1 151 ? 120.992 3.129 137.925 1.00 7.60 151 GLY B N 1
ATOM 5825 C CA . GLY B 1 151 ? 120.925 3.308 139.364 1.00 6.14 151 GLY B CA 1
ATOM 5826 C C . GLY B 1 151 ? 122.215 3.196 140.134 1.00 6.61 151 GLY B C 1
ATOM 5827 O O . GLY B 1 151 ? 122.188 3.255 141.372 1.00 8.05 151 GLY B O 1
ATOM 5828 N N . PHE B 1 152 ? 123.353 3.036 139.447 1.00 5.46 152 PHE B N 1
ATOM 5829 C CA . PHE B 1 152 ? 124.618 2.765 140.114 1.00 5.87 152 PHE B CA 1
ATOM 5830 C C . PHE B 1 152 ? 125.769 3.613 139.586 1.00 7.10 152 PHE B C 1
ATOM 5831 O O . PHE B 1 152 ? 126.936 3.314 139.890 1.00 9.05 152 PHE B O 1
ATOM 5839 N N . THR B 1 153 ? 125.486 4.678 138.834 1.00 8.56 153 THR B N 1
ATOM 5840 C CA . THR B 1 153 ? 126.552 5.504 138.288 1.00 6.39 153 THR B CA 1
ATOM 5841 C C . THR B 1 153 ? 126.321 6.968 138.636 1.00 7.03 153 THR B C 1
ATOM 5842 O O . THR B 1 153 ? 125.172 7.419 138.721 1.00 8.10 153 THR B O 1
ATOM 5846 N N . PRO B 1 154 ? 127.395 7.724 138.848 1.00 7.69 154 PRO B N 1
ATOM 5847 C CA . PRO B 1 154 ? 127.267 9.124 139.264 1.00 7.97 154 PRO B CA 1
ATOM 5848 C C . PRO B 1 154 ? 126.855 10.027 138.112 1.00 9.35 154 PRO B C 1
ATOM 5849 O O . PRO B 1 154 ? 127.023 9.698 136.941 1.00 10.58 154 PRO B O 1
ATOM 5853 N N . PHE B 1 155 ? 126.338 11.202 138.474 1.00 10.63 155 PHE B N 1
ATOM 5854 C CA . PHE B 1 155 ? 126.016 12.236 137.497 1.00 8.56 155 PHE B CA 1
ATOM 5855 C C . PHE B 1 155 ? 126.052 13.589 138.189 1.00 8.57 155 PHE B C 1
ATOM 5856 O O . PHE B 1 155 ? 125.794 13.687 139.393 1.00 7.80 155 PHE B O 1
ATOM 5864 N N . ASN B 1 156 ? 126.385 14.627 137.414 1.00 10.35 156 ASN B N 1
ATOM 5865 C CA . ASN B 1 156 ? 126.552 15.987 137.916 1.00 11.25 156 ASN B CA 1
ATOM 5866 C C . ASN B 1 156 ? 125.720 16.974 137.106 1.00 9.13 156 ASN B C 1
ATOM 5867 O O . ASN B 1 156 ? 125.432 16.755 135.929 1.00 8.57 156 ASN B O 1
ATOM 5872 N N . PHE B 1 157 ? 125.398 18.103 137.741 1.00 8.54 157 PHE B N 1
ATOM 5873 C CA . PHE B 1 157 ? 124.821 19.275 137.083 1.00 9.27 157 PHE B CA 1
ATOM 5874 C C . PHE B 1 157 ? 125.579 20.511 137.555 1.00 11.54 157 PHE B C 1
ATOM 5875 O O . PHE B 1 157 ? 125.874 20.635 138.746 1.00 11.52 157 PHE B O 1
ATOM 5883 N N . GLU B 1 158 ? 125.880 21.437 136.642 1.00 7.97 158 GLU B N 1
ATOM 5884 C CA . GLU B 1 158 ? 126.473 22.707 137.057 1.00 11.66 158 GLU B CA 1
ATOM 5885 C C . GLU B 1 158 ? 125.363 23.662 137.478 1.00 13.82 158 GLU B C 1
ATOM 5886 O O . GLU B 1 158 ? 124.374 23.839 136.754 1.00 10.15 158 GLU B O 1
ATOM 5892 N N . ILE B 1 159 ? 125.511 24.255 138.664 1.00 9.54 159 ILE B N 1
ATOM 5893 C CA . ILE B 1 159 ? 124.497 25.157 139.186 1.00 11.05 159 ILE B CA 1
ATOM 5894 C C . ILE B 1 159 ? 125.037 26.563 139.403 1.00 13.67 159 ILE B C 1
ATOM 5895 O O . ILE B 1 159 ? 124.357 27.397 139.996 1.00 11.43 159 ILE B O 1
ATOM 5900 N N . THR B 1 160 ? 126.254 26.837 138.924 1.00 11.23 160 THR B N 1
ATOM 5901 C CA . THR B 1 160 ? 126.911 28.125 139.102 1.00 11.80 160 THR B CA 1
ATOM 5902 C C . THR B 1 160 ? 125.960 29.316 138.985 1.00 15.35 160 THR B C 1
ATOM 5903 O O . THR B 1 160 ? 125.853 30.131 139.907 1.00 16.97 160 THR B O 1
ATOM 5907 N N . ASN B 1 161 ? 125.263 29.450 137.860 1.00 9.91 161 ASN B N 1
ATOM 5908 C CA . ASN B 1 161 ? 124.471 30.652 137.637 1.00 16.53 161 ASN B CA 1
ATOM 5909 C C . ASN B 1 161 ? 122.993 30.483 137.972 1.00 17.47 161 ASN B C 1
ATOM 5910 O O . ASN B 1 161 ? 122.215 31.421 137.763 1.00 14.59 161 ASN B O 1
ATOM 5915 N N . LEU B 1 162 ? 122.598 29.329 138.513 1.00 13.54 162 LEU B N 1
ATOM 5916 C CA . LEU B 1 162 ? 121.243 29.087 138.993 1.00 11.19 162 LEU B CA 1
ATOM 5917 C C . LEU B 1 162 ? 121.103 29.310 140.491 1.00 17.78 162 LEU B C 1
ATOM 5918 O O . LEU B 1 162 ? 119.980 29.479 140.978 1.00 18.96 162 LEU B O 1
ATOM 5923 N N . LEU B 1 163 ? 122.216 29.320 141.218 1.00 15.74 163 LEU B N 1
ATOM 5924 C CA . LEU B 1 163 ? 122.201 29.472 142.666 1.00 15.99 163 LEU B CA 1
ATOM 5925 C C . LEU B 1 163 ? 121.694 30.860 143.034 1.00 20.20 163 LEU B C 1
ATOM 5926 O O . LEU B 1 163 ? 122.073 31.859 142.415 1.00 18.01 163 LEU B O 1
ATOM 5931 N N . LYS B 1 164 ? 120.812 30.927 144.026 1.00 14.28 164 LYS B N 1
ATOM 5932 C CA . LYS B 1 164 ? 120.296 32.208 144.476 1.00 18.87 164 LYS B CA 1
ATOM 5933 C C . LYS B 1 164 ? 120.798 32.523 145.877 1.00 20.54 164 LYS B C 1
ATOM 5934 O O . LYS B 1 164 ? 121.266 31.647 146.613 1.00 20.78 164 LYS B O 1
ATOM 5940 N N . GLU B 1 165 ? 120.725 33.807 146.217 1.00 23.47 165 GLU B N 1
ATOM 5941 C CA . GLU B 1 165 ? 120.974 34.242 147.580 1.00 26.90 165 GLU B CA 1
ATOM 5942 C C . GLU B 1 165 ? 119.916 33.664 148.514 1.00 22.75 165 GLU B C 1
ATOM 5943 O O . GLU B 1 165 ? 118.741 33.516 148.155 1.00 20.48 165 GLU B O 1
ATOM 5949 N N . GLY B 1 166 ? 120.348 33.329 149.722 1.00 21.94 166 GLY B N 1
ATOM 5950 C CA . GLY B 1 166 ? 119.430 32.788 150.696 1.00 19.51 166 GLY B CA 1
ATOM 5951 C C . GLY B 1 166 ? 119.079 31.346 150.400 1.00 14.72 166 GLY B C 1
ATOM 5952 O O . GLY B 1 166 ? 119.926 30.580 149.934 1.00 13.92 166 GLY B O 1
ATOM 5953 N N . THR B 1 167 ? 117.828 30.975 150.649 1.00 17.22 167 THR B N 1
ATOM 5954 C CA . THR B 1 167 ? 117.432 29.575 150.579 1.00 13.81 167 THR B CA 1
ATOM 5955 C C . THR B 1 167 ? 117.311 29.101 149.135 1.00 15.26 167 THR B C 1
ATOM 5956 O O . THR B 1 167 ? 116.697 29.768 148.294 1.00 12.33 167 THR B O 1
ATOM 5960 N N . ASN B 1 168 ? 117.889 27.934 148.855 1.00 8.30 168 ASN B N 1
ATOM 5961 C CA . ASN B 1 168 ? 117.750 27.284 147.564 1.00 9.45 168 ASN B CA 1
ATOM 5962 C C . ASN B 1 168 ? 116.955 26.001 147.747 1.00 8.84 168 ASN B C 1
ATOM 5963 O O . ASN B 1 168 ? 117.036 25.354 148.792 1.00 7.63 168 ASN B O 1
ATOM 5968 N N . SER B 1 169 ? 116.191 25.648 146.722 1.00 8.77 169 SER B N 1
ATOM 5969 C CA . SER B 1 169 ? 115.291 24.502 146.753 1.00 8.36 169 SER B CA 1
ATOM 5970 C C . SER B 1 169 ? 115.816 23.461 145.785 1.00 5.25 169 SER B C 1
ATOM 5971 O O . SER B 1 169 ? 115.961 23.744 144.592 1.00 6.26 169 SER B O 1
ATOM 5974 N N . LEU B 1 170 ? 116.118 22.267 146.295 1.00 4.54 170 LEU B N 1
ATOM 5975 C CA . LEU B 1 170 ? 116.552 21.158 145.461 1.00 6.32 170 LEU B CA 1
ATOM 5976 C C . LEU B 1 170 ? 115.506 20.059 145.556 1.00 6.00 170 LEU B C 1
ATOM 5977 O O . LEU B 1 170 ? 115.230 19.553 146.649 1.00 7.00 170 LEU B O 1
ATOM 5982 N N . VAL B 1 171 ? 114.917 19.699 144.423 1.00 8.09 171 VAL B N 1
ATOM 5983 C CA . VAL B 1 171 ? 113.887 18.666 144.378 1.00 6.00 171 VAL B CA 1
ATOM 5984 C C . VAL B 1 171 ? 114.357 17.538 143.470 1.00 7.36 171 VAL B C 1
ATOM 5985 O O . VAL B 1 171 ? 114.795 17.785 142.343 1.00 7.74 171 VAL B O 1
ATOM 5989 N N . VAL B 1 172 ? 114.223 16.299 143.942 1.00 5.37 172 VAL B N 1
ATOM 5990 C CA . VAL B 1 172 ? 114.601 15.123 143.161 1.00 6.34 172 VAL B CA 1
ATOM 5991 C C . VAL B 1 172 ? 113.411 14.174 143.096 1.00 7.15 172 VAL B C 1
ATOM 5992 O O . VAL B 1 172 ? 112.951 13.684 144.135 1.00 7.71 172 VAL B O 1
ATOM 5996 N N . LYS B 1 173 ? 112.934 13.890 141.880 1.00 4.70 173 LYS B N 1
ATOM 5997 C CA . LYS B 1 173 ? 111.909 12.868 141.661 1.00 8.57 173 LYS B CA 1
ATOM 5998 C C . LYS B 1 173 ? 112.621 11.550 141.363 1.00 6.90 173 LYS B C 1
ATOM 5999 O O . LYS B 1 173 ? 113.216 11.395 140.296 1.00 8.37 173 LYS B O 1
ATOM 6005 N N . VAL B 1 174 ? 112.553 10.604 142.300 1.00 6.96 174 VAL B N 1
ATOM 6006 C CA . VAL B 1 174 ? 113.217 9.303 142.192 1.00 5.50 174 VAL B CA 1
ATOM 6007 C C . VAL B 1 174 ? 112.177 8.219 141.912 1.00 6.21 174 VAL B C 1
ATOM 6008 O O . VAL B 1 174 ? 111.216 8.076 142.671 1.00 6.85 174 VAL B O 1
ATOM 6012 N N . ASP B 1 175 ? 112.397 7.421 140.864 1.00 5.10 175 ASP B N 1
ATOM 6013 C CA . ASP B 1 175 ? 111.481 6.336 140.509 1.00 6.98 175 ASP B CA 1
ATOM 6014 C C . ASP B 1 175 ? 112.266 5.053 140.261 1.00 6.95 175 ASP B C 1
ATOM 6015 O O . ASP B 1 175 ? 113.223 5.054 139.481 1.00 8.49 175 ASP B O 1
ATOM 6020 N N . ASN B 1 176 ? 111.872 3.957 140.923 1.00 6.97 176 ASN B N 1
ATOM 6021 C CA . ASN B 1 176 ? 112.560 2.684 140.726 1.00 9.71 176 ASN B CA 1
ATOM 6022 C C . ASN B 1 176 ? 111.651 1.617 140.122 1.00 8.22 176 ASN B C 1
ATOM 6023 O O . ASN B 1 176 ? 111.925 0.426 140.277 1.00 8.26 176 ASN B O 1
ATOM 6028 N N . LYS B 1 177 ? 110.580 2.002 139.430 1.00 8.78 177 LYS B N 1
ATOM 6029 C CA . LYS B 1 177 ? 109.774 0.997 138.746 1.00 10.33 177 LYS B CA 1
ATOM 6030 C C . LYS B 1 177 ? 110.655 0.192 137.800 1.00 11.70 177 LYS B C 1
ATOM 6031 O O . LYS B 1 177 ? 111.561 0.736 137.156 1.00 9.13 177 LYS B O 1
ATOM 6037 N N . ARG B 1 178 ? 110.411 -1.119 137.757 1.00 8.75 178 ARG B N 1
ATOM 6038 C CA . ARG B 1 178 ? 111.118 -2.006 136.844 1.00 9.67 178 ARG B CA 1
ATOM 6039 C C . ARG B 1 178 ? 110.580 -1.819 135.430 1.00 9.14 178 ARG B C 1
ATOM 6040 O O . ARG B 1 178 ? 109.364 -1.856 135.207 1.00 6.00 178 ARG B O 1
ATOM 6048 N N . LEU B 1 179 ? 111.483 -1.613 134.475 1.00 9.97 179 LEU B N 1
ATOM 6049 C CA . LEU B 1 179 ? 111.094 -1.457 133.082 1.00 9.27 179 LEU B CA 1
ATOM 6050 C C . LEU B 1 179 ? 111.659 -2.596 132.245 1.00 10.94 179 LEU B C 1
ATOM 6051 O O . LEU B 1 179 ? 112.831 -2.956 132.403 1.00 7.78 179 LEU B O 1
ATOM 6056 N N . PRO B 1 180 ? 110.863 -3.161 131.336 1.00 12.64 180 PRO B N 1
ATOM 6057 C CA . PRO B 1 180 ? 111.390 -4.212 130.447 1.00 11.76 180 PRO B CA 1
ATOM 6058 C C . PRO B 1 180 ? 112.658 -3.801 129.709 1.00 11.26 180 PRO B C 1
ATOM 6059 O O . PRO B 1 180 ? 113.610 -4.591 129.632 1.00 11.24 180 PRO B O 1
ATOM 6063 N N . GLU B 1 181 ? 112.702 -2.576 129.183 1.00 9.54 181 GLU B N 1
ATOM 6064 C CA . GLU B 1 181 ? 113.818 -2.055 128.396 1.00 11.94 181 GLU B CA 1
ATOM 6065 C C . GLU B 1 181 ? 114.995 -1.570 129.240 1.00 11.94 181 GLU B C 1
ATOM 6066 O O . GLU B 1 181 ? 116.020 -1.159 128.670 1.00 8.87 181 GLU B O 1
ATOM 6072 N N . ALA B 1 182 ? 114.883 -1.584 130.570 1.00 9.68 182 ALA B N 1
ATOM 6073 C CA . ALA B 1 182 ? 115.918 -0.985 131.395 1.00 7.76 182 ALA B CA 1
ATOM 6074 C C . ALA B 1 182 ? 117.128 -1.912 131.529 1.00 9.11 182 ALA B C 1
ATOM 6075 O O . ALA B 1 182 ? 117.121 -3.071 131.110 1.00 10.61 182 ALA B O 1
ATOM 6077 N N . VAL B 1 183 ? 118.183 -1.372 132.123 1.00 7.15 183 VAL B N 1
ATOM 6078 C CA . VAL B 1 183 ? 119.394 -2.119 132.466 1.00 7.59 183 VAL B CA 1
ATOM 6079 C C . VAL B 1 183 ? 119.643 -1.890 133.952 1.00 8.03 183 VAL B C 1
ATOM 6080 O O . VAL B 1 183 ? 120.119 -0.812 134.315 1.00 7.48 183 VAL B O 1
ATOM 6084 N N . PRO B 1 184 ? 119.339 -2.839 134.853 1.00 10.26 184 PRO B N 1
ATOM 6085 C CA . PRO B 1 184 ? 118.827 -4.191 134.602 1.00 7.52 184 PRO B CA 1
ATOM 6086 C C . PRO B 1 184 ? 117.331 -4.201 134.264 1.00 6.60 184 PRO B C 1
ATOM 6087 O O . PRO B 1 184 ? 116.674 -3.170 134.402 1.00 7.99 184 PRO B O 1
ATOM 6091 N N . THR B 1 185 ? 116.811 -5.350 133.839 1.00 6.24 185 THR B N 1
ATOM 6092 C CA . THR B 1 185 ? 115.425 -5.438 133.372 1.00 6.44 185 THR B CA 1
ATOM 6093 C C . THR B 1 185 ? 114.482 -5.873 134.494 1.00 6.74 185 THR B C 1
ATOM 6094 O O . THR B 1 185 ? 114.747 -5.596 135.668 1.00 9.60 185 THR B O 1
ATOM 6098 N N . VAL B 1 186 ? 113.366 -6.530 134.160 1.00 7.88 186 VAL B N 1
ATOM 6099 C CA . VAL B 1 186 ? 112.299 -6.722 135.142 1.00 7.97 186 VAL B CA 1
ATOM 6100 C C . VAL B 1 186 ? 112.536 -7.897 136.073 1.00 9.14 186 VAL B C 1
ATOM 6101 O O . VAL B 1 186 ? 111.695 -8.169 136.939 1.00 8.80 186 VAL B O 1
ATOM 6105 N N . ASN B 1 187 ? 113.650 -8.606 135.925 1.00 6.79 187 ASN B N 1
ATOM 6106 C CA . ASN B 1 187 ? 113.933 -9.767 136.753 1.00 8.09 187 ASN B CA 1
ATOM 6107 C C . ASN B 1 187 ? 115.406 -9.722 137.123 1.00 7.43 187 ASN B C 1
ATOM 6108 O O . ASN B 1 187 ? 116.262 -9.506 136.258 1.00 8.48 187 ASN B O 1
ATOM 6113 N N . ALA B 1 188 ? 115.689 -9.891 138.411 1.00 4.11 188 ALA B N 1
ATOM 6114 C CA . ALA B 1 188 ? 117.051 -9.946 138.925 1.00 4.17 188 ALA B CA 1
ATOM 6115 C C . ALA B 1 188 ? 116.974 -10.579 140.304 1.00 8.74 188 ALA B C 1
ATOM 6116 O O . ALA B 1 188 ? 115.916 -10.587 140.935 1.00 6.97 188 ALA B O 1
ATOM 6118 N N . ASP B 1 189 ? 118.097 -11.110 140.781 1.00 6.87 189 ASP B N 1
ATOM 6119 C CA . ASP B 1 189 ? 118.061 -11.795 142.075 1.00 5.54 189 ASP B CA 1
ATOM 6120 C C . ASP B 1 189 ? 118.598 -10.930 143.203 1.00 7.30 189 ASP B C 1
ATOM 6121 O O . ASP B 1 189 ? 119.300 -11.423 144.085 1.00 6.56 189 ASP B O 1
ATOM 6126 N N . TRP B 1 190 ? 118.263 -9.639 143.221 1.00 5.15 190 TRP B N 1
ATOM 6127 C CA . TRP B 1 190 ? 118.571 -8.805 144.379 1.00 4.09 190 TRP B CA 1
ATOM 6128 C C . TRP B 1 190 ? 117.458 -7.784 144.550 1.00 5.59 190 TRP B C 1
ATOM 6129 O O . TRP B 1 190 ? 116.650 -7.557 143.644 1.00 8.84 190 TRP B O 1
ATOM 6140 N N . TRP B 1 191 ? 117.428 -7.166 145.726 1.00 4.92 191 TRP B N 1
ATOM 6141 C CA . TRP B 1 191 ? 116.318 -6.289 146.081 1.00 5.10 191 TRP B CA 1
ATOM 6142 C C . TRP B 1 191 ? 116.295 -5.027 145.221 1.00 4.69 191 TRP B C 1
ATOM 6143 O O . TRP B 1 191 ? 117.337 -4.460 144.885 1.00 7.79 191 TRP B O 1
ATOM 6154 N N . ASN B 1 192 ? 115.085 -4.562 144.889 1.00 6.27 192 ASN B N 1
ATOM 6155 C CA . ASN B 1 192 ? 114.916 -3.312 144.150 1.00 6.28 192 ASN B CA 1
ATOM 6156 C C . ASN B 1 192 ? 114.941 -2.152 145.146 1.00 5.97 192 ASN B C 1
ATOM 6157 O O . ASN B 1 192 ? 113.910 -1.618 145.562 1.00 5.73 192 ASN B O 1
ATOM 6162 N N . PHE B 1 193 ? 116.165 -1.754 145.512 1.00 4.82 193 PHE B N 1
ATOM 6163 C CA . PHE B 1 193 ? 116.427 -0.666 146.454 1.00 3.55 193 PHE B CA 1
ATOM 6164 C C . PHE B 1 193 ? 116.286 0.664 145.726 1.00 6.64 193 PHE B C 1
ATOM 6165 O O . PHE B 1 193 ? 117.137 1.016 144.906 1.00 7.79 193 PHE B O 1
ATOM 6173 N N . GLY B 1 194 ? 115.246 1.426 146.035 1.00 5.52 194 GLY B N 1
ATOM 6174 C CA . GLY B 1 194 ? 115.086 2.735 145.451 1.00 5.67 194 GLY B CA 1
ATOM 6175 C C . GLY B 1 194 ? 115.622 3.847 146.337 1.00 6.77 194 GLY B C 1
ATOM 6176 O O . GLY B 1 194 ? 115.813 3.682 147.541 1.00 5.51 194 GLY B O 1
ATOM 6177 N N . GLY B 1 195 ? 115.876 4.989 145.717 1.00 4.47 195 GLY B N 1
ATOM 6178 C CA . GLY B 1 195 ? 116.140 6.213 146.451 1.00 7.21 195 GLY B CA 1
ATOM 6179 C C . GLY B 1 195 ? 117.465 6.838 146.069 1.00 5.12 195 GLY B C 1
ATOM 6180 O O . GLY B 1 195 ? 118.133 6.422 145.116 1.00 5.43 195 GLY B O 1
ATOM 6181 N N . ILE B 1 196 ? 117.828 7.890 146.814 1.00 4.68 196 ILE B N 1
ATOM 6182 C CA . ILE B 1 196 ? 119.127 8.541 146.672 1.00 5.16 196 ILE B CA 1
ATOM 6183 C C . ILE B 1 196 ? 120.094 7.720 147.514 1.00 5.18 196 ILE B C 1
ATOM 6184 O O . ILE B 1 196 ? 120.256 7.950 148.716 1.00 5.03 196 ILE B O 1
ATOM 6189 N N . THR B 1 197 ? 120.715 6.726 146.891 1.00 9.12 197 THR B N 1
ATOM 6190 C CA . THR B 1 197 ? 121.404 5.663 147.606 1.00 5.02 197 THR B CA 1
ATOM 6191 C C . THR B 1 197 ? 122.855 5.981 147.950 1.00 6.40 197 THR B C 1
ATOM 6192 O O . THR B 1 197 ? 123.467 5.228 148.720 1.00 7.25 197 THR B O 1
ATOM 6196 N N . ARG B 1 198 ? 123.426 7.029 147.381 1.00 7.54 198 ARG B N 1
ATOM 6197 C CA . ARG B 1 198 ? 124.777 7.461 147.701 1.00 4.62 198 ARG B CA 1
ATOM 6198 C C . ARG B 1 198 ? 124.799 8.961 147.962 1.00 7.10 198 ARG B C 1
ATOM 6199 O O . ARG B 1 198 ? 123.852 9.681 147.622 1.00 6.28 198 ARG B O 1
ATOM 6207 N N . PRO B 1 199 ? 125.862 9.456 148.591 1.00 6.75 199 PRO B N 1
ATOM 6208 C CA . PRO B 1 199 ? 125.900 10.860 149.022 1.00 8.27 199 PRO B CA 1
ATOM 6209 C C . PRO B 1 199 ? 125.638 11.857 147.900 1.00 8.14 199 PRO B C 1
ATOM 6210 O O . PRO B 1 199 ? 125.887 11.600 146.721 1.00 8.40 199 PRO B O 1
ATOM 6214 N N . VAL B 1 200 ? 125.148 13.028 148.311 1.00 6.50 200 VAL B N 1
ATOM 6215 C CA . VAL B 1 200 ? 124.920 14.172 147.438 1.00 6.98 200 VAL B CA 1
ATOM 6216 C C . VAL B 1 200 ? 125.910 15.262 147.829 1.00 7.50 200 VAL B C 1
ATOM 6217 O O . VAL B 1 200 ? 125.984 15.650 149.003 1.00 7.99 200 VAL B O 1
ATOM 6221 N N . THR B 1 201 ? 126.645 15.779 146.849 1.00 6.31 201 THR B N 1
ATOM 6222 C CA . THR B 1 201 ? 127.807 16.612 147.133 1.00 7.13 201 THR B CA 1
ATOM 6223 C C . THR B 1 201 ? 127.825 17.857 146.260 1.00 10.35 201 THR B C 1
ATOM 6224 O O . THR B 1 201 ? 127.642 17.769 145.040 1.00 10.88 201 THR B O 1
ATOM 6228 N N . LEU B 1 202 ? 128.061 19.010 146.885 1.00 8.12 202 LEU B N 1
ATOM 6229 C CA . LEU B 1 202 ? 128.353 20.237 146.157 1.00 8.25 202 LEU B CA 1
ATOM 6230 C C . LEU B 1 202 ? 129.857 20.357 145.977 1.00 8.40 202 LEU B C 1
ATOM 6231 O O . LEU B 1 202 ? 130.604 20.303 146.957 1.00 10.29 202 LEU B O 1
ATOM 6236 N N . ILE B 1 203 ? 130.293 20.539 144.736 1.00 6.30 203 ILE B N 1
ATOM 6237 C CA . ILE B 1 203 ? 131.707 20.614 144.398 1.00 6.12 203 ILE B CA 1
ATOM 6238 C C . ILE B 1 203 ? 131.968 22.000 143.841 1.00 8.35 203 ILE B C 1
ATOM 6239 O O . ILE B 1 203 ? 131.386 22.373 142.817 1.00 9.32 203 ILE B O 1
ATOM 6244 N N . GLU B 1 204 ? 132.857 22.749 144.493 1.00 6.89 204 GLU B N 1
ATOM 6245 C CA . GLU B 1 204 ? 133.282 24.057 144.009 1.00 10.75 204 GLU B CA 1
ATOM 6246 C C . GLU B 1 204 ? 134.596 23.930 143.240 1.00 13.10 204 GLU B C 1
ATOM 6247 O O . GLU B 1 204 ? 135.520 23.230 143.668 1.00 10.41 204 GLU B O 1
ATOM 6253 N N . MET B 1 205 ? 134.666 24.604 142.095 1.00 9.73 205 MET B N 1
ATOM 6254 C CA . MET B 1 205 ? 135.778 24.549 141.161 1.00 11.48 205 MET B CA 1
ATOM 6255 C C . MET B 1 205 ? 136.200 25.961 140.788 1.00 7.34 205 MET B C 1
ATOM 6256 O O . MET B 1 205 ? 135.377 26.878 140.810 1.00 6.66 205 MET B O 1
ATOM 6261 N N . PRO B 1 206 ? 137.472 26.164 140.445 1.00 8.65 206 PRO B N 1
ATOM 6262 C CA . PRO B 1 206 ? 137.872 27.425 139.814 1.00 8.98 206 PRO B CA 1
ATOM 6263 C C . PRO B 1 206 ? 137.307 27.513 138.405 1.00 13.35 206 PRO B C 1
ATOM 6264 O O . PRO B 1 206 ? 136.800 26.541 137.841 1.00 13.45 206 PRO B O 1
ATOM 6268 N N . ALA B 1 207 ? 137.395 28.721 137.841 1.00 13.61 207 ALA B N 1
ATOM 6269 C CA . ALA B 1 207 ? 136.752 28.996 136.560 1.00 10.56 207 ALA B CA 1
ATOM 6270 C C . ALA B 1 207 ? 137.206 28.023 135.478 1.00 9.87 207 ALA B C 1
ATOM 6271 O O . ALA B 1 207 ? 136.404 27.610 134.631 1.00 10.99 207 ALA B O 1
ATOM 6273 N N . THR B 1 208 ? 138.491 27.683 135.459 1.00 8.41 208 THR B N 1
ATOM 6274 C CA . THR B 1 208 ? 139.009 26.616 134.609 1.00 12.64 208 THR B CA 1
ATOM 6275 C C . THR B 1 208 ? 139.595 25.547 135.516 1.00 10.74 208 THR B C 1
ATOM 6276 O O . THR B 1 208 ? 140.454 25.844 136.355 1.00 11.48 208 THR B O 1
ATOM 6280 N N . TYR B 1 209 ? 139.134 24.305 135.360 1.00 10.05 209 TYR B N 1
ATOM 6281 C CA . TYR B 1 209 ? 139.508 23.283 136.320 1.00 11.37 209 TYR B CA 1
ATOM 6282 C C . TYR B 1 209 ? 139.975 22.012 135.620 1.00 9.50 209 TYR B C 1
ATOM 6283 O O . TYR B 1 209 ? 139.733 21.800 134.428 1.00 9.47 209 TYR B O 1
ATOM 6292 N N . ILE B 1 210 ? 140.717 21.202 136.374 1.00 8.13 210 ILE B N 1
ATOM 6293 C CA . ILE B 1 210 ? 141.127 19.886 135.909 1.00 8.88 210 ILE B CA 1
ATOM 6294 C C . ILE B 1 210 ? 139.929 18.965 136.084 1.00 10.20 210 ILE B C 1
ATOM 6295 O O . ILE B 1 210 ? 139.578 18.611 137.210 1.00 10.83 210 ILE B O 1
ATOM 6300 N N . ARG B 1 211 ? 139.305 18.574 134.978 1.00 9.58 211 ARG B N 1
ATOM 6301 C CA . ARG B 1 211 ? 138.092 17.767 135.077 1.00 12.84 211 ARG B CA 1
ATOM 6302 C C . ARG B 1 211 ? 138.394 16.274 135.143 1.00 13.42 211 ARG B C 1
ATOM 6303 O O . ARG B 1 211 ? 137.811 15.564 135.970 1.00 10.69 211 ARG B O 1
ATOM 6311 N N . ASP B 1 212 ? 139.307 15.792 134.299 1.00 12.08 212 ASP B N 1
ATOM 6312 C CA . ASP B 1 212 ? 139.568 14.367 134.146 1.00 11.64 212 ASP B CA 1
ATOM 6313 C C . ASP B 1 212 ? 141.057 14.169 133.913 1.00 15.95 212 ASP B C 1
ATOM 6314 O O . ASP B 1 212 ? 141.746 15.056 133.399 1.00 10.99 212 ASP B O 1
ATOM 6319 N N . TYR B 1 213 ? 141.545 12.992 134.290 1.00 9.38 213 TYR B N 1
ATOM 6320 C CA . TYR B 1 213 ? 142.951 12.674 134.115 1.00 9.32 213 TYR B CA 1
ATOM 6321 C C . TYR B 1 213 ? 143.138 11.171 134.261 1.00 13.23 213 TYR B C 1
ATOM 6322 O O . TYR B 1 213 ? 142.311 10.469 134.850 1.00 12.08 213 TYR B O 1
ATOM 6331 N N . TYR B 1 214 ? 144.240 10.692 133.697 1.00 13.22 214 TYR B N 1
ATOM 6332 C CA . TYR B 1 214 ? 144.589 9.282 133.703 1.00 10.54 214 TYR B CA 1
ATOM 6333 C C . TYR B 1 214 ? 146.085 9.187 133.954 1.00 13.86 214 TYR B C 1
ATOM 6334 O O . TYR B 1 214 ? 146.863 9.910 133.324 1.00 13.83 214 TYR B O 1
ATOM 6343 N N . VAL B 1 215 ? 146.478 8.339 134.903 1.00 13.75 215 VAL B N 1
ATOM 6344 C CA . VAL B 1 215 ? 147.885 8.102 135.215 1.00 14.02 215 VAL B CA 1
ATOM 6345 C C . VAL B 1 215 ? 148.051 6.638 135.611 1.00 15.56 215 VAL B C 1
ATOM 6346 O O . VAL B 1 215 ? 147.650 6.238 136.711 1.00 13.86 215 VAL B O 1
ATOM 6350 N N . GLN B 1 216 ? 148.645 5.836 134.720 1.00 14.45 216 GLN B N 1
ATOM 6351 C CA . GLN B 1 216 ? 148.859 4.409 134.939 1.00 12.74 216 GLN B CA 1
ATOM 6352 C C . GLN B 1 216 ? 150.114 3.967 134.186 1.00 13.91 216 GLN B C 1
ATOM 6353 O O . GLN B 1 216 ? 150.636 4.687 133.334 1.00 16.45 216 GLN B O 1
ATOM 6359 N N . LEU B 1 217 ? 150.587 2.758 134.488 1.00 14.68 217 LEU B N 1
ATOM 6360 C CA . LEU B 1 217 ? 151.656 2.185 133.675 1.00 9.72 217 LEU B CA 1
ATOM 6361 C C . LEU B 1 217 ? 151.158 1.962 132.253 1.00 15.28 217 LEU B C 1
ATOM 6362 O O . LEU B 1 217 ? 149.975 1.688 132.020 1.00 18.45 217 LEU B O 1
ATOM 6367 N N . ALA B 1 218 ? 152.064 2.109 131.289 1.00 16.07 218 ALA B N 1
ATOM 6368 C CA . ALA B 1 218 ? 151.747 1.699 129.930 1.00 18.73 218 ALA B CA 1
ATOM 6369 C C . ALA B 1 218 ? 151.514 0.189 129.900 1.00 14.07 218 ALA B C 1
ATOM 6370 O O . ALA B 1 218 ? 151.922 -0.541 130.805 1.00 17.12 218 ALA B O 1
ATOM 6372 N N . LYS B 1 219 ? 150.822 -0.273 128.860 1.00 18.65 219 LYS B N 1
ATOM 6373 C CA . LYS B 1 219 ? 150.449 -1.683 128.770 1.00 19.06 219 LYS B CA 1
ATOM 6374 C C . LYS B 1 219 ? 151.692 -2.563 128.830 1.00 22.50 219 LYS B C 1
ATOM 6375 O O . LYS B 1 219 ? 152.622 -2.389 128.037 1.00 22.51 219 LYS B O 1
ATOM 6381 N N . ASP B 1 220 ? 151.716 -3.486 129.795 1.00 15.81 220 ASP B N 1
ATOM 6382 C CA . ASP B 1 220 ? 152.792 -4.472 129.933 1.00 21.57 220 ASP B CA 1
ATOM 6383 C C . ASP B 1 220 ? 154.169 -3.830 130.116 1.00 26.02 220 ASP B C 1
ATOM 6384 O O . ASP B 1 220 ? 155.185 -4.407 129.713 1.00 23.57 220 ASP B O 1
ATOM 6389 N N . ASP B 1 221 ? 154.249 -2.651 130.735 1.00 19.94 221 ASP B N 1
ATOM 6390 C CA . ASP B 1 221 ? 155.523 -1.928 130.827 1.00 23.65 221 ASP B CA 1
ATOM 6391 C C . ASP B 1 221 ? 155.772 -1.428 132.249 1.00 21.95 221 ASP B C 1
ATOM 6392 O O . ASP B 1 221 ? 155.294 -0.353 132.626 1.00 19.12 221 ASP B O 1
ATOM 6397 N N . LYS B 1 222 ? 156.567 -2.185 133.011 1.00 21.50 222 LYS B N 1
ATOM 6398 C CA . LYS B 1 222 ? 156.926 -1.814 134.376 1.00 18.01 222 LYS B CA 1
ATOM 6399 C C . LYS B 1 222 ? 157.739 -0.529 134.460 1.00 20.22 222 LYS B C 1
ATOM 6400 O O . LYS B 1 222 ? 157.964 -0.036 135.571 1.00 18.77 222 LYS B O 1
ATOM 6406 N N . ASN B 1 223 ? 158.195 0.017 133.332 1.00 20.93 223 ASN B N 1
ATOM 6407 C CA . ASN B 1 223 ? 159.148 1.121 133.346 1.00 22.08 223 ASN B CA 1
ATOM 6408 C C . ASN B 1 223 ? 158.627 2.382 132.670 1.00 23.89 223 ASN B C 1
ATOM 6409 O O . ASN B 1 223 ? 159.414 3.305 132.429 1.00 19.46 223 ASN B O 1
ATOM 6414 N N . MET B 1 224 ? 157.331 2.462 132.375 1.00 20.03 224 MET B N 1
ATOM 6415 C CA . MET B 1 224 ? 156.784 3.604 131.650 1.00 18.56 224 MET B CA 1
ATOM 6416 C C . MET B 1 224 ? 155.421 3.965 132.219 1.00 19.48 224 MET B C 1
ATOM 6417 O O . MET B 1 224 ? 154.487 3.160 132.158 1.00 14.99 224 MET B O 1
ATOM 6422 N N . ILE B 1 225 ? 155.314 5.168 132.772 1.00 17.84 225 ILE B N 1
ATOM 6423 C CA . ILE B 1 225 ? 154.031 5.725 133.184 1.00 19.64 225 ILE B CA 1
ATOM 6424 C C . ILE B 1 225 ? 153.477 6.541 132.027 1.00 20.82 225 ILE B C 1
ATOM 6425 O O . ILE B 1 225 ? 154.202 7.326 131.408 1.00 21.80 225 ILE B O 1
ATOM 6430 N N . GLU B 1 226 ? 152.198 6.350 131.718 1.00 19.96 226 GLU B N 1
ATOM 6431 C CA . GLU B 1 226 ? 151.545 7.140 130.687 1.00 24.87 226 GLU B CA 1
ATOM 6432 C C . GLU B 1 226 ? 150.280 7.751 131.266 1.00 22.36 226 GLU B C 1
ATOM 6433 O O . GLU B 1 226 ? 149.748 7.284 132.276 1.00 19.33 226 GLU B O 1
ATOM 6439 N N . GLY B 1 227 ? 149.807 8.811 130.625 1.00 20.77 227 GLY B N 1
ATOM 6440 C CA . GLY B 1 227 ? 148.622 9.466 131.142 1.00 20.16 227 GLY B CA 1
ATOM 6441 C C . GLY B 1 227 ? 148.196 10.613 130.260 1.00 18.77 227 GLY B C 1
ATOM 6442 O O . GLY B 1 227 ? 148.772 10.872 129.200 1.00 19.48 227 GLY B O 1
ATOM 6443 N N . TRP B 1 228 ? 147.147 11.284 130.711 1.00 20.41 228 TRP B N 1
ATOM 6444 C CA . TRP B 1 228 ? 146.685 12.493 130.051 1.00 18.81 228 TRP B CA 1
ATOM 6445 C C . TRP B 1 228 ? 145.914 13.312 131.073 1.00 17.92 228 TRP B C 1
ATOM 6446 O O . TRP B 1 228 ? 145.626 12.851 132.182 1.00 13.95 228 TRP B O 1
ATOM 6457 N N . VAL B 1 229 ? 145.602 14.544 130.694 1.00 17.54 229 VAL B N 1
ATOM 6458 C CA . VAL B 1 229 ? 144.921 15.489 131.572 1.00 17.23 229 VAL B CA 1
ATOM 6459 C C . VAL B 1 229 ? 143.971 16.309 130.712 1.00 19.57 229 VAL B C 1
ATOM 6460 O O . VAL B 1 229 ? 14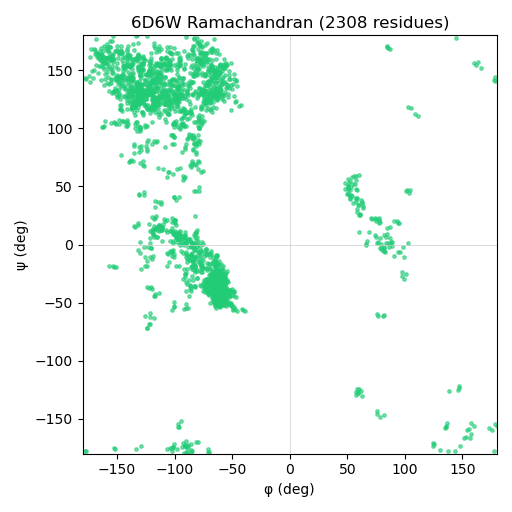4.253 16.575 129.540 1.00 17.50 229 VAL B O 1
ATOM 6464 N N . GLN B 1 230 ? 142.818 16.665 131.276 1.00 17.11 230 GLN B N 1
ATOM 6465 C CA . GLN B 1 230 ? 141.766 17.320 130.507 1.00 16.05 230 GLN B CA 1
ATOM 6466 C C . GLN B 1 230 ? 141.189 18.458 131.329 1.00 16.31 230 GLN B C 1
ATOM 6467 O O . GLN B 1 230 ? 140.633 18.228 132.407 1.00 15.05 230 GLN B O 1
ATOM 6473 N N . LEU B 1 231 ? 141.317 19.675 130.816 1.00 14.55 231 LEU B N 1
ATOM 6474 C CA . LEU B 1 231 ? 140.806 20.868 131.469 1.00 14.50 231 LEU B CA 1
ATOM 6475 C C . LEU B 1 231 ? 139.425 21.223 130.931 1.00 14.27 231 LEU B C 1
ATOM 6476 O O . LEU B 1 231 ? 139.015 20.792 129.852 1.00 16.68 231 LEU B O 1
ATOM 6481 N N . GLU B 1 232 ? 138.710 22.030 131.708 1.00 12.01 232 GLU B N 1
ATOM 6482 C CA . GLU B 1 232 ? 137.369 22.483 131.361 1.00 13.00 232 GLU B CA 1
ATOM 6483 C C . GLU B 1 232 ? 137.261 23.932 131.795 1.00 13.94 232 GLU B C 1
ATOM 6484 O O . GLU B 1 232 ? 137.452 24.232 132.975 1.00 13.27 232 GLU B O 1
ATOM 6490 N N . GLY B 1 233 ? 136.956 24.824 130.854 1.00 13.01 233 GLY B N 1
ATOM 6491 C CA . GLY B 1 233 ? 136.827 26.234 131.183 1.00 13.39 233 GLY B CA 1
ATOM 6492 C C . GLY B 1 233 ? 137.332 27.125 130.065 1.00 15.55 233 GLY B C 1
ATOM 6493 O O . GLY B 1 233 ? 137.827 26.628 129.054 1.00 19.23 233 GLY B O 1
ATOM 6494 N N . SER B 1 234 ? 137.216 28.444 130.235 1.00 17.31 234 SER B N 1
ATOM 6495 C CA . SER B 1 234 ? 137.561 29.372 129.168 1.00 17.76 234 SER B CA 1
ATOM 6496 C C . SER B 1 234 ? 139.063 29.461 128.935 1.00 19.78 234 SER B C 1
ATOM 6497 O O . SER B 1 234 ? 139.487 29.954 127.889 1.00 24.90 234 SER B O 1
ATOM 6500 N N . ASP B 1 235 ? 139.876 28.981 129.870 1.00 19.89 235 ASP B N 1
ATOM 6501 C CA . ASP B 1 235 ? 141.321 29.144 129.794 1.00 23.06 235 ASP B CA 1
ATOM 6502 C C . ASP B 1 235 ? 141.996 27.792 129.629 1.00 21.74 235 ASP B C 1
ATOM 6503 O O . ASP B 1 235 ? 142.738 27.360 130.517 1.00 22.00 235 ASP B O 1
ATOM 6508 N N . LYS B 1 236 ? 141.759 27.120 128.493 1.00 26.83 236 LYS B N 1
ATOM 6509 C CA . LYS B 1 236 ? 142.082 25.699 128.363 1.00 27.17 236 LYS B CA 1
ATOM 6510 C C . LYS B 1 236 ? 143.537 25.430 128.006 1.00 25.92 236 LYS B C 1
ATOM 6511 O O . LYS B 1 236 ? 143.995 24.294 128.173 1.00 25.20 236 LYS B O 1
ATOM 6517 N N . GLU B 1 237 ? 144.274 26.427 127.526 1.00 24.43 237 GLU B N 1
ATOM 6518 C CA . GLU B 1 237 ? 145.681 26.248 127.166 1.00 25.95 237 GLU B CA 1
ATOM 6519 C C . GLU B 1 237 ? 146.542 26.711 128.335 1.00 23.73 237 GLU B C 1
ATOM 6520 O O . GLU B 1 237 ? 146.759 27.910 128.528 1.00 22.04 237 GLU B O 1
ATOM 6526 N N . GLN B 1 238 ? 147.046 25.752 129.109 1.00 20.00 238 GLN B N 1
ATOM 6527 C CA . GLN B 1 238 ? 147.826 26.048 130.299 1.00 22.18 238 GLN B CA 1
ATOM 6528 C C . GLN B 1 238 ? 148.995 25.086 130.407 1.00 24.08 238 GLN B C 1
ATOM 6529 O O . GLN B 1 238 ? 149.009 24.011 129.800 1.00 21.19 238 GLN B O 1
ATOM 6535 N N . LYS B 1 239 ? 149.967 25.481 131.219 1.00 19.27 239 LYS B N 1
ATOM 6536 C CA . LYS B 1 239 ? 151.036 24.576 131.610 1.00 23.25 239 LYS B CA 1
ATOM 6537 C C . LYS B 1 239 ? 150.554 23.701 132.756 1.00 22.89 239 LYS B C 1
ATOM 6538 O O . LYS B 1 239 ? 149.972 24.202 133.725 1.00 19.27 239 LYS B O 1
ATOM 6544 N N . ILE B 1 240 ? 150.777 22.392 132.631 1.00 16.31 240 ILE B N 1
ATOM 6545 C CA . ILE B 1 240 ? 150.413 21.412 133.648 1.00 21.31 240 ILE B CA 1
ATOM 6546 C C . ILE B 1 240 ? 151.683 20.751 134.152 1.00 24.71 240 ILE B C 1
ATOM 6547 O O . ILE B 1 240 ? 152.606 20.490 133.373 1.00 27.20 240 ILE B O 1
ATOM 6552 N N . THR B 1 241 ? 151.723 20.466 135.451 1.00 20.10 241 THR B N 1
ATOM 6553 C CA . THR B 1 241 ? 152.830 19.744 136.055 1.00 21.49 241 THR B CA 1
ATOM 6554 C C . THR B 1 241 ? 152.283 18.533 136.792 1.00 21.28 241 THR B C 1
ATOM 6555 O O . THR B 1 241 ? 151.393 18.662 137.640 1.00 15.65 241 THR B O 1
ATOM 6559 N N . LEU B 1 242 ? 152.801 17.360 136.445 1.00 20.83 242 LEU B N 1
ATOM 6560 C CA . LEU B 1 242 ? 152.492 16.122 137.145 1.00 16.73 242 LEU B CA 1
ATOM 6561 C C . LEU B 1 242 ? 153.611 15.845 138.142 1.00 23.56 242 LEU B C 1
ATOM 6562 O O . LEU B 1 242 ? 154.775 15.699 137.753 1.00 18.91 242 LEU B O 1
ATOM 6567 N N . ASP B 1 243 ? 153.262 15.788 139.422 1.00 20.65 243 ASP B N 1
ATOM 6568 C CA . ASP B 1 243 ? 154.243 15.641 140.486 1.00 20.73 243 ASP B CA 1
ATOM 6569 C C . ASP B 1 243 ? 153.980 14.341 141.232 1.00 23.53 243 ASP B C 1
ATOM 6570 O O . ASP B 1 243 ? 152.885 14.136 141.767 1.00 19.59 243 ASP B O 1
ATOM 6575 N N . ILE B 1 244 ? 154.978 13.463 141.246 1.00 20.22 244 ILE B N 1
ATOM 6576 C CA . ILE B 1 244 ? 154.948 12.273 142.089 1.00 18.39 244 ILE B CA 1
ATOM 6577 C C . ILE B 1 244 ? 156.197 12.318 142.959 1.00 22.27 244 ILE B C 1
ATOM 6578 O O . ILE B 1 244 ? 157.236 11.762 142.578 1.00 24.03 244 ILE B O 1
ATOM 6583 N N . PRO B 1 245 ? 156.141 12.963 144.127 1.00 23.71 245 PRO B N 1
ATOM 6584 C CA . PRO B 1 245 ? 157.385 13.275 144.850 1.00 21.88 245 PRO B CA 1
ATOM 6585 C C . PRO B 1 245 ? 158.209 12.057 145.213 1.00 25.74 245 PRO B C 1
ATOM 6586 O O . PRO B 1 245 ? 159.438 12.093 145.085 1.00 21.55 245 PRO B O 1
ATOM 6590 N N . GLU B 1 246 ? 157.573 10.980 145.680 1.00 23.36 246 GLU B N 1
ATOM 6591 C CA . GLU B 1 246 ? 158.335 9.816 146.105 1.00 21.91 246 GLU B CA 1
ATOM 6592 C C . GLU B 1 246 ? 159.108 9.188 144.956 1.00 22.25 246 GLU B C 1
ATOM 6593 O O . GLU B 1 246 ? 160.121 8.521 145.197 1.00 25.51 246 GLU B O 1
ATOM 6599 N N . LEU B 1 247 ? 158.656 9.388 143.721 1.00 20.94 247 LEU B N 1
ATOM 6600 C CA . LEU B 1 247 ? 159.356 8.928 142.530 1.00 22.12 247 LEU B CA 1
ATOM 6601 C C . LEU B 1 247 ? 160.289 9.983 141.951 1.00 27.05 247 LEU B C 1
ATOM 6602 O O . LEU B 1 247 ? 160.913 9.734 140.915 1.00 20.32 247 LEU B O 1
ATOM 6607 N N . LYS B 1 248 ? 160.381 11.155 142.578 1.00 19.54 248 LYS B N 1
ATOM 6608 C CA . LYS B 1 248 ? 161.141 12.266 142.015 1.00 26.38 248 LYS B CA 1
ATOM 6609 C C . LYS B 1 248 ? 160.714 12.551 140.576 1.00 27.93 248 LYS B C 1
ATOM 6610 O O . LYS B 1 248 ? 161.539 12.829 139.703 1.00 27.66 248 LYS B O 1
ATOM 6616 N N . VAL B 1 249 ? 159.404 12.479 140.321 1.00 22.57 249 VAL B N 1
ATOM 6617 C CA . VAL B 1 249 ? 158.828 12.830 139.025 1.00 24.61 249 VAL B CA 1
ATOM 6618 C C . VAL B 1 249 ? 158.257 14.240 139.106 1.00 23.20 249 VAL B C 1
ATOM 6619 O O . VAL B 1 249 ? 157.522 14.572 140.044 1.00 21.63 249 VAL B O 1
ATOM 6623 N N . LYS B 1 250 ? 158.589 15.073 138.119 1.00 25.63 250 LYS B N 1
ATOM 6624 C CA . LYS B 1 250 ? 158.041 16.429 138.051 1.00 19.14 250 LYS B CA 1
ATOM 6625 C C . LYS B 1 250 ? 157.902 16.757 136.563 1.00 28.80 250 LYS B C 1
ATOM 6626 O O . LYS B 1 250 ? 158.704 17.480 135.974 1.00 30.30 250 LYS B O 1
ATOM 6632 N N . LYS B 1 251 ? 156.864 16.195 135.955 1.00 22.42 251 LYS B N 1
ATOM 6633 C CA . LYS B 1 251 ? 156.643 16.301 134.523 1.00 21.12 251 LYS B CA 1
ATOM 6634 C C . LYS B 1 251 ? 155.768 17.510 134.220 1.00 22.78 251 LYS B C 1
ATOM 6635 O O . LYS B 1 251 ? 154.700 17.676 134.815 1.00 23.70 251 LYS B O 1
ATOM 6641 N N . GLU B 1 252 ? 156.220 18.351 133.296 1.00 23.75 252 GLU B N 1
ATOM 6642 C CA . GLU B 1 252 ? 155.502 19.558 132.912 1.00 21.54 252 GLU B CA 1
ATOM 6643 C C . GLU B 1 252 ? 155.157 19.492 131.433 1.00 23.14 252 GLU B C 1
ATOM 6644 O O . GLU B 1 252 ? 156.019 19.195 130.601 1.00 23.48 252 GLU B O 1
ATOM 6650 N N . VAL B 1 253 ? 153.894 19.759 131.112 1.00 21.02 253 VAL B N 1
ATOM 6651 C CA . VAL B 1 253 ? 153.407 19.753 129.739 1.00 22.37 253 VAL B CA 1
ATOM 6652 C C . VAL B 1 253 ? 152.438 20.916 129.563 1.00 21.65 253 VAL B C 1
ATOM 6653 O O . VAL B 1 253 ? 152.052 21.582 130.521 1.00 21.39 253 VAL B O 1
ATOM 6657 N N . THR B 1 254 ? 152.050 21.155 128.312 1.00 23.74 254 THR B N 1
ATOM 6658 C CA . THR B 1 254 ? 151.138 22.237 127.959 1.00 22.07 254 THR B CA 1
ATOM 6659 C C . THR B 1 254 ? 149.959 21.662 127.191 1.00 22.57 254 THR B C 1
ATOM 6660 O O . THR B 1 254 ? 150.147 20.999 126.167 1.00 23.69 254 THR B O 1
ATOM 6664 N N . THR B 1 255 ? 148.748 21.927 127.676 1.00 24.43 255 THR B N 1
ATOM 6665 C CA . THR B 1 255 ? 147.550 21.439 127.014 1.00 19.35 255 THR B CA 1
ATOM 6666 C C . THR B 1 255 ? 147.358 22.125 125.664 1.00 24.04 255 THR B C 1
ATOM 6667 O O . THR B 1 255 ? 147.895 23.205 125.401 1.00 21.99 255 THR B O 1
ATOM 6671 N N . ASP B 1 256 ? 146.578 21.477 124.800 1.00 19.85 256 ASP B N 1
ATOM 6672 C CA . ASP B 1 256 ? 146.270 22.028 123.490 1.00 25.17 256 ASP B CA 1
ATOM 6673 C C . ASP B 1 256 ? 145.069 22.966 123.619 1.00 22.33 256 ASP B C 1
ATOM 6674 O O . ASP B 1 256 ? 144.626 23.292 124.725 1.00 18.07 256 ASP B O 1
ATOM 6679 N N . ALA B 1 257 ? 144.533 23.426 122.484 1.00 25.26 257 ALA B N 1
ATOM 6680 C CA . ALA B 1 257 ? 143.404 24.349 122.527 1.00 24.81 257 ALA B CA 1
ATOM 6681 C C . ALA B 1 257 ? 142.148 23.704 123.089 1.00 28.42 257 ALA B C 1
ATOM 6682 O O . ALA B 1 257 ? 141.272 24.420 123.593 1.00 28.80 257 ALA B O 1
ATOM 6684 N N . ASN B 1 258 ? 142.028 22.381 122.998 1.00 24.56 258 ASN B N 1
ATOM 6685 C CA . ASN B 1 258 ? 140.897 21.665 123.579 1.00 27.15 258 ASN B CA 1
ATOM 6686 C C . ASN B 1 258 ? 141.093 21.348 125.055 1.00 23.51 258 ASN B C 1
ATOM 6687 O O . ASN B 1 258 ? 140.217 20.716 125.653 1.00 19.28 258 ASN B O 1
ATOM 6692 N N . GLY B 1 259 ? 142.208 21.767 125.648 1.00 18.24 259 GLY B N 1
ATOM 6693 C CA . GLY B 1 259 ? 142.450 21.571 127.065 1.00 19.93 259 GLY B CA 1
ATOM 6694 C C . GLY B 1 259 ? 143.092 20.255 127.439 1.00 15.44 259 GLY B C 1
ATOM 6695 O O . GLY B 1 259 ? 143.108 19.909 128.625 1.00 13.85 259 GLY B O 1
ATOM 6696 N N . TYR B 1 260 ? 143.663 19.535 126.479 1.00 18.25 260 TYR B N 1
ATOM 6697 C CA . TYR B 1 260 ? 144.132 18.167 126.669 1.00 19.83 260 TYR B CA 1
ATOM 6698 C C . TYR B 1 260 ? 145.649 18.081 126.514 1.00 23.13 260 TYR B C 1
ATOM 6699 O O . TYR B 1 260 ? 146.243 18.795 125.697 1.00 23.05 260 TYR B O 1
ATOM 6708 N N . ALA B 1 261 ? 146.275 17.218 127.315 1.00 17.10 261 ALA B N 1
ATOM 6709 C CA . ALA B 1 261 ? 147.688 16.889 127.161 1.00 24.55 261 ALA B CA 1
ATOM 6710 C C . ALA B 1 261 ? 147.920 15.437 127.560 1.00 25.43 261 ALA B C 1
ATOM 6711 O O . ALA B 1 261 ? 147.291 14.934 128.495 1.00 21.61 261 ALA B O 1
ATOM 6713 N N . SER B 1 262 ? 148.829 14.773 126.855 1.00 23.10 262 SER B N 1
ATOM 6714 C CA . SER B 1 262 ? 149.257 13.425 127.197 1.00 21.37 262 SER B CA 1
ATOM 6715 C C . SER B 1 262 ? 150.718 13.449 127.629 1.00 24.57 262 SER B C 1
ATOM 6716 O O . SER B 1 262 ? 151.433 14.440 127.443 1.00 22.95 262 SER B O 1
ATOM 6719 N N . PHE B 1 263 ? 151.165 12.352 128.234 1.00 19.14 263 PHE B N 1
ATOM 6720 C CA . PHE B 1 263 ? 152.561 12.305 128.655 1.00 27.88 263 PHE B CA 1
ATOM 6721 C C . PHE B 1 263 ? 153.030 10.866 128.777 1.00 25.14 263 PHE B C 1
ATOM 6722 O O . PHE B 1 263 ? 152.233 9.930 128.880 1.00 21.89 263 PHE B O 1
ATOM 6730 N N . LEU B 1 264 ? 154.352 10.715 128.752 1.00 23.59 264 LEU B N 1
ATOM 6731 C CA . LEU B 1 264 ? 155.030 9.449 128.988 1.00 23.35 264 LEU B CA 1
ATOM 6732 C C . LEU B 1 264 ? 156.228 9.748 129.870 1.00 29.05 264 LEU B C 1
ATOM 6733 O O . LEU B 1 264 ? 157.034 10.626 129.545 1.00 25.74 264 LEU B O 1
ATOM 6738 N N . ILE B 1 265 ? 156.335 9.038 130.986 1.00 19.34 265 ILE B N 1
ATOM 6739 C CA . ILE B 1 265 ? 157.346 9.320 131.991 1.00 24.51 265 ILE B CA 1
ATOM 6740 C C . ILE B 1 265 ? 158.103 8.033 132.283 1.00 25.32 265 ILE B C 1
ATOM 6741 O O . ILE B 1 265 ? 157.530 7.076 132.819 1.00 23.23 265 ILE B O 1
ATOM 6746 N N . LYS B 1 266 ? 159.380 8.003 131.924 1.00 20.16 266 LYS B N 1
ATOM 6747 C CA . LYS B 1 266 ? 160.231 6.887 132.301 1.00 26.38 266 LYS B CA 1
ATOM 6748 C C . LYS B 1 266 ? 160.376 6.838 133.818 1.00 24.83 266 LYS B C 1
ATOM 6749 O O . LYS B 1 266 ? 160.897 7.774 134.434 1.00 25.33 266 LYS B O 1
ATOM 6755 N N . SER B 1 267 ? 159.905 5.750 134.422 1.00 20.69 267 SER B N 1
ATOM 6756 C CA . SER B 1 267 ? 159.967 5.598 135.868 1.00 19.55 267 SER B CA 1
ATOM 6757 C C . SER B 1 267 ? 159.857 4.117 136.206 1.00 16.04 267 SER B C 1
ATOM 6758 O O . SER B 1 267 ? 159.388 3.308 135.400 1.00 24.70 267 SER B O 1
ATOM 6761 N N . LYS B 1 268 ? 160.289 3.781 137.420 1.00 15.76 268 LYS B N 1
ATOM 6762 C CA . LYS B 1 268 ? 160.300 2.407 137.927 1.00 16.91 268 LYS B CA 1
ATOM 6763 C C . LYS B 1 268 ? 159.652 2.385 139.306 1.00 17.25 268 LYS B C 1
ATOM 6764 O O . LYS B 1 268 ? 160.320 2.183 140.322 1.00 17.03 268 LYS B O 1
ATOM 6770 N N . PRO B 1 269 ? 158.341 2.589 139.377 1.00 13.21 269 PRO B N 1
ATOM 6771 C CA . PRO B 1 269 ? 157.677 2.601 140.681 1.00 12.47 269 PRO B CA 1
ATOM 6772 C C . PRO B 1 269 ? 157.675 1.214 141.305 1.00 16.89 269 PRO B C 1
ATOM 6773 O O . PRO B 1 269 ? 157.763 0.195 140.619 1.00 17.63 269 PRO B O 1
ATOM 6777 N N . ILE B 1 270 ? 157.592 1.189 142.636 1.00 14.43 270 ILE B N 1
ATOM 6778 C CA . ILE B 1 270 ? 157.273 -0.048 143.334 1.00 18.43 270 ILE B CA 1
ATOM 6779 C C . ILE B 1 270 ? 155.847 -0.443 142.973 1.00 16.14 270 ILE B C 1
ATOM 6780 O O . ILE B 1 270 ? 154.916 0.362 143.096 1.00 15.57 270 ILE B O 1
ATOM 6785 N N . LEU B 1 271 ? 155.674 -1.679 142.507 1.00 13.39 271 LEU B N 1
ATOM 6786 C CA . LEU B 1 271 ? 154.397 -2.112 141.953 1.00 16.05 271 LEU B CA 1
ATOM 6787 C C . LEU B 1 271 ? 153.435 -2.581 143.039 1.00 16.02 271 LEU B C 1
ATOM 6788 O O . LEU B 1 271 ? 153.825 -3.259 143.996 1.00 17.44 271 LEU B O 1
ATOM 6793 N N . TRP B 1 272 ? 152.166 -2.213 142.863 1.00 13.95 272 TRP B N 1
ATOM 6794 C CA . TRP B 1 272 ? 151.084 -2.622 143.749 1.00 14.52 272 TRP B CA 1
ATOM 6795 C C . TRP B 1 272 ? 150.851 -4.128 143.674 1.00 8.98 272 TRP B C 1
ATOM 6796 O O . TRP B 1 272 ? 150.832 -4.719 142.594 1.00 12.62 272 TRP B O 1
ATOM 6807 N N . THR B 1 273 ? 150.688 -4.749 144.833 1.00 11.91 273 THR B N 1
ATOM 6808 C CA . THR B 1 273 ? 150.272 -6.135 144.957 1.00 12.65 273 THR B CA 1
ATOM 6809 C C . THR B 1 273 ? 149.316 -6.232 146.134 1.00 13.80 273 THR B C 1
ATOM 6810 O O . THR B 1 273 ? 149.321 -5.369 147.021 1.00 11.31 273 THR B O 1
ATOM 6814 N N . PRO B 1 274 ? 148.477 -7.269 146.168 1.00 11.74 274 PRO B N 1
ATOM 6815 C CA . PRO B 1 274 ? 147.605 -7.457 147.339 1.00 13.93 274 PRO B CA 1
ATOM 6816 C C . PRO B 1 274 ? 148.383 -7.571 148.635 1.00 13.36 274 PRO B C 1
ATOM 6817 O O . PRO B 1 274 ? 147.920 -7.105 149.684 1.00 11.18 274 PRO B O 1
ATOM 6821 N N . GLU B 1 275 ? 149.578 -8.159 148.586 1.00 16.08 275 GLU B N 1
ATOM 6822 C CA . GLU B 1 275 ? 150.420 -8.258 149.771 1.00 15.86 275 GLU B CA 1
ATOM 6823 C C . GLU B 1 275 ? 150.992 -6.899 150.174 1.00 18.51 275 GLU B C 1
ATOM 6824 O O . GLU B 1 275 ? 151.062 -6.584 151.367 1.00 21.28 275 GLU B O 1
ATOM 6830 N N . ASN B 1 276 ? 151.414 -6.086 149.204 1.00 12.11 276 ASN B N 1
ATOM 6831 C CA . ASN B 1 276 ? 151.989 -4.765 149.460 1.00 16.40 276 ASN B CA 1
ATOM 6832 C C . ASN B 1 276 ? 151.274 -3.791 148.543 1.00 13.64 276 ASN B C 1
ATOM 6833 O O . ASN B 1 276 ? 151.741 -3.505 147.434 1.00 13.35 276 ASN B O 1
ATOM 6838 N N . PRO B 1 277 ? 150.103 -3.299 148.957 1.00 17.09 277 PRO B N 1
ATOM 6839 C CA . PRO B 1 277 ? 149.278 -2.429 148.094 1.00 13.02 277 PRO B CA 1
ATOM 6840 C C . PRO B 1 277 ? 149.817 -1.004 148.020 1.00 14.06 277 PRO B C 1
ATOM 6841 O O . PRO B 1 277 ? 149.166 -0.041 148.422 1.00 11.92 277 PRO B O 1
ATOM 6845 N N . LYS B 1 278 ? 151.029 -0.873 147.491 1.00 13.66 278 LYS B N 1
ATOM 6846 C CA . LYS B 1 278 ? 151.726 0.410 147.455 1.00 13.09 278 LYS B CA 1
ATOM 6847 C C . LYS B 1 278 ? 150.979 1.425 146.596 1.00 9.90 278 LYS B C 1
ATOM 6848 O O . LYS B 1 278 ? 150.701 1.177 145.419 1.00 12.33 278 LYS B O 1
ATOM 6854 N N . LEU B 1 279 ? 150.666 2.575 147.188 1.00 10.32 279 LEU B N 1
ATOM 6855 C CA . LEU B 1 279 ? 150.089 3.709 146.486 1.00 11.86 279 LEU B CA 1
ATOM 6856 C C . LEU B 1 279 ? 151.029 4.904 146.573 1.00 11.82 279 LEU B C 1
ATOM 6857 O O . LEU B 1 279 ? 151.655 5.142 147.613 1.00 13.94 279 LEU B O 1
ATOM 6862 N N . TYR B 1 280 ? 151.104 5.665 145.485 1.00 12.29 280 TYR B N 1
ATOM 6863 C CA . TYR B 1 280 ? 151.897 6.885 145.427 1.00 15.75 280 TYR B CA 1
ATOM 6864 C C . TYR B 1 280 ? 151.017 8.125 145.516 1.00 15.83 280 TYR B C 1
ATOM 6865 O O . TYR B 1 280 ? 149.951 8.190 144.898 1.00 14.00 280 TYR B O 1
ATOM 6874 N N . ALA B 1 281 ? 151.480 9.113 146.284 1.00 16.16 281 ALA B N 1
ATOM 6875 C CA . ALA B 1 281 ? 150.855 10.426 146.289 1.00 19.40 281 ALA B CA 1
ATOM 6876 C C . ALA B 1 281 ? 151.121 11.100 144.952 1.00 18.61 281 ALA B C 1
ATOM 6877 O O . ALA B 1 281 ? 152.276 11.371 144.605 1.00 17.59 281 ALA B O 1
ATOM 6879 N N . VAL B 1 282 ? 150.056 11.355 144.196 1.00 15.60 282 VAL B N 1
ATOM 6880 C CA . VAL B 1 282 ? 150.142 11.969 142.877 1.00 17.64 282 VAL B CA 1
ATOM 6881 C C . VAL B 1 282 ? 149.473 13.338 142.949 1.00 17.30 282 VAL B C 1
ATOM 6882 O O . VAL B 1 282 ? 148.321 13.448 143.385 1.00 17.67 282 VAL B O 1
ATOM 6886 N N . ASN B 1 283 ? 150.197 14.383 142.542 1.00 13.83 283 ASN B N 1
ATOM 6887 C CA . ASN B 1 283 ? 149.667 15.748 142.541 1.00 16.34 283 ASN B CA 1
ATOM 6888 C C . ASN B 1 283 ? 149.685 16.301 141.122 1.00 21.82 283 ASN B C 1
ATOM 6889 O O . ASN B 1 283 ? 150.740 16.334 140.478 1.00 22.39 283 ASN B O 1
ATOM 6894 N N . LEU B 1 284 ? 148.524 16.743 140.640 1.00 16.85 284 LEU B N 1
ATOM 6895 C CA . LEU B 1 284 ? 148.415 17.451 139.373 1.00 16.53 284 LEU B CA 1
ATOM 6896 C C . LEU B 1 284 ? 148.133 18.919 139.659 1.00 18.27 284 LEU B C 1
ATOM 6897 O O . LEU B 1 284 ? 147.221 19.237 140.431 1.00 14.45 284 LEU B O 1
ATOM 6902 N N . ALA B 1 285 ? 148.906 19.807 139.039 1.00 16.15 285 ALA B N 1
ATOM 6903 C CA . ALA B 1 285 ? 148.720 21.241 139.223 1.00 16.17 285 ALA B CA 1
ATOM 6904 C C . ALA B 1 285 ? 148.786 21.927 137.869 1.00 17.74 285 ALA B C 1
ATOM 6905 O O . ALA B 1 285 ? 149.799 21.828 137.171 1.00 20.11 285 ALA B O 1
ATOM 6907 N N . SER B 1 286 ? 147.712 22.610 137.498 1.00 14.97 286 SER B N 1
ATOM 6908 C CA . SER B 1 286 ? 147.701 23.462 136.324 1.00 16.70 286 SER B CA 1
ATOM 6909 C C . SER B 1 286 ? 147.838 24.906 136.794 1.00 12.86 286 SER B C 1
ATOM 6910 O O . SER B 1 286 ? 148.022 25.176 137.985 1.00 9.88 286 SER B O 1
ATOM 6913 N N . GLU B 1 287 ? 147.732 25.857 135.867 1.00 13.00 287 GLU B N 1
ATOM 6914 C CA . GLU B 1 287 ? 147.819 27.255 136.277 1.00 12.19 287 GLU B CA 1
ATOM 6915 C C . GLU B 1 287 ? 146.655 27.658 137.175 1.00 15.84 287 GLU B C 1
ATOM 6916 O O . GLU B 1 287 ? 146.809 28.546 138.025 1.00 11.96 287 GLU B O 1
ATOM 6922 N N . THR B 1 288 ? 145.493 27.015 137.017 1.00 13.24 288 THR B N 1
ATOM 6923 C CA . THR B 1 288 ? 144.242 27.472 137.615 1.00 16.40 288 THR B CA 1
ATOM 6924 C C . THR B 1 288 ? 143.596 26.470 138.567 1.00 9.22 288 THR B C 1
ATOM 6925 O O . THR B 1 288 ? 142.548 26.782 139.151 1.00 10.50 288 THR B O 1
ATOM 6929 N N . ASP B 1 289 ? 144.165 25.279 138.728 1.00 8.08 289 ASP B N 1
ATOM 6930 C CA . ASP B 1 289 ? 143.552 24.232 139.536 1.00 13.11 289 ASP B CA 1
ATOM 6931 C C . ASP B 1 289 ? 144.648 23.302 140.044 1.00 10.47 289 ASP B C 1
ATOM 6932 O O . ASP B 1 289 ? 145.746 23.239 139.488 1.00 13.67 289 ASP B O 1
ATOM 6937 N N . LYS B 1 290 ? 144.342 22.574 141.112 1.00 11.33 290 LYS B N 1
ATOM 6938 C CA . LYS B 1 290 ? 145.240 21.516 141.553 1.00 14.07 290 LYS B CA 1
ATOM 6939 C C . LYS B 1 290 ? 144.423 20.446 142.259 1.00 12.53 290 LYS B C 1
ATOM 6940 O O . LYS B 1 290 ? 143.457 20.760 142.955 1.00 11.54 290 LYS B O 1
ATOM 6946 N N . VAL B 1 291 ? 144.809 19.185 142.070 1.00 12.88 291 VAL B N 1
ATOM 6947 C CA . VAL B 1 291 ? 144.136 18.062 142.717 1.00 15.37 291 VAL B CA 1
ATOM 6948 C C . VAL B 1 291 ? 145.175 17.007 143.063 1.00 13.18 291 VAL B C 1
ATOM 6949 O O . VAL B 1 291 ? 146.113 16.771 142.293 1.00 12.53 291 VAL B O 1
ATOM 6953 N N . SER B 1 292 ? 145.007 16.377 144.224 1.00 12.40 292 SER B N 1
ATOM 6954 C CA . SER B 1 292 ? 145.868 15.297 144.685 1.00 15.12 292 SER B CA 1
ATOM 6955 C C . SER B 1 292 ? 145.103 13.978 144.683 1.00 16.71 292 SER B C 1
ATOM 6956 O O . SER B 1 292 ? 143.881 13.951 144.871 1.00 12.96 292 SER B O 1
ATOM 6959 N N . ASP B 1 293 ? 145.843 12.885 144.488 1.00 13.35 293 ASP B N 1
ATOM 6960 C CA . ASP B 1 293 ? 145.276 11.546 144.357 1.00 10.16 293 ASP B CA 1
ATOM 6961 C C . ASP B 1 293 ? 146.260 10.537 144.943 1.00 15.46 293 ASP B C 1
ATOM 6962 O O . ASP B 1 293 ? 147.424 10.850 145.203 1.00 12.91 293 ASP B O 1
ATOM 6967 N N . GLU B 1 294 ? 145.787 9.312 145.150 1.00 13.08 294 GLU B N 1
ATOM 6968 C CA . GLU B 1 294 ? 146.653 8.200 145.535 1.00 13.78 294 GLU B CA 1
ATOM 6969 C C . GLU B 1 294 ? 146.469 7.111 144.496 1.00 12.10 294 GLU B C 1
ATOM 6970 O O . GLU B 1 294 ? 145.366 6.581 144.340 1.00 12.38 294 GLU B O 1
ATOM 6976 N N . ILE B 1 295 ? 147.539 6.794 143.775 1.00 10.44 295 ILE B N 1
ATOM 6977 C CA . ILE B 1 295 ? 147.465 5.957 142.583 1.00 8.95 295 ILE B CA 1
ATOM 6978 C C . ILE B 1 295 ? 148.588 4.933 142.637 1.00 10.34 295 ILE B C 1
ATOM 6979 O O . ILE B 1 295 ? 149.740 5.288 142.907 1.00 15.31 295 ILE B O 1
ATOM 6984 N N . GLY B 1 296 ? 148.255 3.665 142.381 1.00 9.19 296 GLY B N 1
ATOM 6985 C CA . GLY B 1 296 ? 149.226 2.596 142.319 1.00 10.45 296 GLY B CA 1
ATOM 6986 C C . GLY B 1 296 ? 149.467 2.151 140.884 1.00 11.32 296 GLY B C 1
ATOM 6987 O O . GLY B 1 296 ? 148.718 2.479 139.965 1.00 12.07 296 GLY B O 1
ATOM 6988 N N . PHE B 1 297 ? 150.537 1.375 140.710 1.00 13.12 297 PHE B N 1
ATOM 6989 C CA . PHE B 1 297 ? 150.998 0.944 139.397 1.00 12.55 297 PHE B CA 1
ATOM 6990 C C . PHE B 1 297 ? 151.182 -0.566 139.379 1.00 8.65 297 PHE B C 1
ATOM 6991 O O . PHE B 1 297 ? 151.691 -1.145 140.339 1.00 13.37 297 PHE B O 1
ATOM 6999 N N . ARG B 1 298 ? 150.736 -1.200 138.298 1.00 11.12 298 ARG B N 1
ATOM 7000 C CA . ARG B 1 298 ? 150.887 -2.639 138.125 1.00 12.78 298 ARG B CA 1
ATOM 7001 C C . ARG B 1 298 ? 150.605 -2.998 136.673 1.00 12.14 298 ARG B C 1
ATOM 7002 O O . ARG B 1 298 ? 149.862 -2.295 135.981 1.00 12.12 298 ARG B O 1
ATOM 7010 N N . THR B 1 299 ? 151.208 -4.099 136.221 1.00 14.50 299 THR B N 1
ATOM 7011 C CA . THR B 1 299 ? 150.877 -4.692 134.933 1.00 14.68 299 THR B CA 1
ATOM 7012 C C . THR B 1 299 ? 150.004 -5.920 135.158 1.00 11.27 299 THR B C 1
ATOM 7013 O O . THR B 1 299 ? 150.094 -6.580 136.195 1.00 13.13 299 THR B O 1
ATOM 7017 N N . ILE B 1 300 ? 149.147 -6.207 134.185 1.00 15.47 300 ILE B N 1
ATOM 7018 C CA . ILE B 1 300 ? 148.214 -7.331 134.249 1.00 9.10 300 ILE B CA 1
ATOM 7019 C C . ILE B 1 300 ? 148.070 -7.887 132.840 1.00 14.92 300 ILE B C 1
ATOM 7020 O O . ILE B 1 300 ? 147.817 -7.131 131.897 1.00 15.46 300 ILE B O 1
ATOM 7025 N N . ARG B 1 301 ? 148.260 -9.197 132.687 1.00 12.59 301 ARG B N 1
ATOM 7026 C CA . ARG B 1 301 ? 148.034 -9.845 131.402 1.00 15.15 301 ARG B CA 1
ATOM 7027 C C . ARG B 1 301 ? 147.742 -11.314 131.651 1.00 12.43 301 ARG B C 1
ATOM 7028 O O . ARG B 1 301 ? 147.900 -11.820 132.763 1.00 13.81 301 ARG B O 1
ATOM 7036 N N . THR B 1 302 ? 147.310 -11.994 130.599 1.00 14.76 302 THR B N 1
ATOM 7037 C CA . THR B 1 302 ? 147.204 -13.444 130.608 1.00 13.86 302 THR B CA 1
ATOM 7038 C C . THR B 1 302 ? 148.315 -14.043 129.757 1.00 17.44 302 THR B C 1
ATOM 7039 O O . THR B 1 302 ? 148.768 -13.440 128.780 1.00 16.26 302 THR B O 1
ATOM 7043 N N . GLU B 1 303 ? 148.728 -15.252 130.118 1.00 13.52 303 GLU B N 1
ATOM 7044 C CA . GLU B 1 303 ? 149.681 -16.006 129.312 1.00 19.99 303 GLU B CA 1
ATOM 7045 C C . GLU B 1 303 ? 149.243 -17.459 129.357 1.00 17.23 303 GLU B C 1
ATOM 7046 O O . GLU B 1 303 ? 149.419 -18.123 130.381 1.00 20.30 303 GLU B O 1
ATOM 7052 N N . GLY B 1 304 ? 148.660 -17.938 128.266 1.00 18.20 304 GLY B N 1
ATOM 7053 C CA . GLY B 1 304 ? 148.072 -19.264 128.296 1.00 22.57 304 GLY B CA 1
ATOM 7054 C C . GLY B 1 304 ? 146.968 -19.280 129.328 1.00 17.22 304 GLY B C 1
ATOM 7055 O O . GLY B 1 304 ? 146.078 -18.420 129.329 1.00 14.72 304 GLY B O 1
ATOM 7056 N N . ILE B 1 305 ? 147.043 -20.233 130.259 1.00 15.28 305 ILE B N 1
ATOM 7057 C CA . ILE B 1 305 ? 146.061 -20.361 131.331 1.00 14.91 305 ILE B CA 1
ATOM 7058 C C . ILE B 1 305 ? 146.460 -19.580 132.586 1.00 12.15 305 ILE B C 1
ATOM 7059 O O . ILE B 1 305 ? 145.787 -19.698 133.617 1.00 13.92 305 ILE B O 1
ATOM 7064 N N . LYS B 1 306 ? 147.525 -18.771 132.527 1.00 10.86 306 LYS B N 1
ATOM 7065 C CA . LYS B 1 306 ? 148.017 -18.038 133.689 1.00 12.68 306 LYS B CA 1
ATOM 7066 C C . LYS B 1 306 ? 147.575 -16.581 133.627 1.00 15.63 306 LYS B C 1
ATOM 7067 O O . LYS B 1 306 ? 147.594 -15.963 132.560 1.00 16.46 306 LYS B O 1
ATOM 7073 N N . ILE B 1 307 ? 147.138 -16.055 134.766 1.00 15.02 307 ILE B N 1
ATOM 7074 C CA . ILE B 1 307 ? 147.018 -14.620 134.990 1.00 14.69 307 ILE B CA 1
ATOM 7075 C C . ILE B 1 307 ? 148.303 -14.131 135.650 1.00 12.67 307 ILE B C 1
ATOM 7076 O O . ILE B 1 307 ? 148.705 -14.640 136.704 1.00 11.23 307 ILE B O 1
ATOM 7081 N N . LEU B 1 308 ? 148.931 -13.117 135.052 1.00 12.06 308 LEU B N 1
ATOM 7082 C CA . LEU B 1 308 ? 150.223 -12.605 135.502 1.00 11.77 308 LEU B CA 1
ATOM 7083 C C . LEU B 1 308 ? 150.058 -11.184 136.031 1.00 11.50 308 LEU B C 1
ATOM 7084 O O . LEU B 1 308 ? 149.831 -10.248 135.257 1.00 12.18 308 LEU B O 1
ATOM 7089 N N . LEU B 1 309 ? 150.187 -11.024 137.343 1.00 13.58 309 LEU B N 1
ATOM 7090 C CA . LEU B 1 309 ? 150.239 -9.704 137.969 1.00 11.62 309 LEU B CA 1
ATOM 7091 C C . LEU B 1 309 ? 151.703 -9.311 138.141 1.00 13.68 309 LEU B C 1
ATOM 7092 O O . LEU B 1 309 ? 152.441 -9.940 138.908 1.00 12.68 309 LEU B O 1
ATOM 7097 N N . ASN B 1 310 ? 152.124 -8.262 137.442 1.00 14.12 310 ASN B N 1
ATOM 7098 C CA . ASN B 1 310 ? 153.501 -7.792 137.543 1.00 12.19 310 ASN B CA 1
ATOM 7099 C C . ASN B 1 310 ? 154.495 -8.873 137.123 1.00 13.75 310 ASN B C 1
ATOM 7100 O O . ASN B 1 310 ? 155.597 -8.965 137.675 1.00 14.79 310 ASN B O 1
ATOM 7105 N N . ASP B 1 311 ? 154.100 -9.697 136.152 1.00 13.93 311 ASP B N 1
ATOM 7106 C CA . ASP B 1 311 ? 154.873 -10.793 135.577 1.00 15.43 311 ASP B CA 1
ATOM 7107 C C . ASP B 1 311 ? 154.884 -12.025 136.468 1.00 17.06 311 ASP B C 1
ATOM 7108 O O . ASP B 1 311 ? 155.603 -12.977 136.156 1.00 20.34 311 ASP B O 1
ATOM 7113 N N . LYS B 1 312 ? 154.139 -12.033 137.566 1.00 13.00 312 LYS B N 1
ATOM 7114 C CA . LYS B 1 312 ? 154.102 -13.158 138.488 1.00 13.46 312 LYS B CA 1
ATOM 7115 C C . LYS B 1 312 ? 152.759 -13.866 138.364 1.00 15.08 312 LYS B C 1
ATOM 7116 O O . LYS B 1 312 ? 151.712 -13.221 138.424 1.00 11.63 312 LYS B O 1
ATOM 7122 N N . GLU B 1 313 ? 152.794 -15.184 138.173 1.00 12.94 313 GLU B N 1
ATOM 7123 C CA . GLU B 1 313 ? 151.562 -15.963 138.130 1.00 11.73 313 GLU B CA 1
ATOM 7124 C C . GLU B 1 313 ? 150.866 -15.901 139.486 1.00 14.29 313 GLU B C 1
ATOM 7125 O O . GLU B 1 313 ? 151.486 -16.129 140.529 1.00 13.45 313 GLU B O 1
ATOM 7131 N N . ILE B 1 314 ? 149.570 -15.583 139.473 1.00 12.32 314 ILE B N 1
ATOM 7132 C CA . ILE B 1 314 ? 148.792 -15.414 140.692 1.00 14.01 314 ILE B CA 1
ATOM 7133 C C . ILE B 1 314 ? 147.523 -16.242 140.583 1.00 8.74 314 ILE B C 1
ATOM 7134 O O . ILE B 1 314 ? 147.047 -16.553 139.491 1.00 13.81 314 ILE B O 1
ATOM 7139 N N . PHE B 1 315 ? 146.969 -16.590 141.736 1.00 8.52 315 PHE B N 1
ATOM 7140 C CA . PHE B 1 315 ? 145.621 -17.137 141.802 1.00 8.99 315 PHE B CA 1
ATOM 7141 C C . PHE B 1 315 ? 144.708 -16.088 142.413 1.00 9.25 315 PHE B C 1
ATOM 7142 O O . PHE B 1 315 ? 145.071 -15.424 143.388 1.00 8.08 315 PHE B O 1
ATOM 7150 N N . CYS B 1 316 ? 143.515 -15.948 141.845 1.00 7.64 316 CYS B N 1
ATOM 7151 C CA . CYS B 1 316 ? 142.565 -14.973 142.359 1.00 11.08 316 CYS B CA 1
ATOM 7152 C C . CYS B 1 316 ? 141.739 -15.664 143.434 1.00 8.20 316 CYS B C 1
ATOM 7153 O O . CYS B 1 316 ? 140.715 -16.293 143.155 1.00 11.02 316 CYS B O 1
ATOM 7156 N N . ARG B 1 317 ? 142.214 -15.569 144.677 1.00 5.62 317 ARG B N 1
ATOM 7157 C CA . ARG B 1 317 ? 141.527 -16.123 145.851 1.00 6.77 317 ARG B CA 1
ATOM 7158 C C . ARG B 1 317 ? 140.427 -15.148 146.227 1.00 7.84 317 ARG B C 1
ATOM 7159 O O . ARG B 1 317 ? 140.628 -14.222 147.020 1.00 8.93 317 ARG B O 1
ATOM 7167 N N . GLY B 1 318 ? 139.250 -15.327 145.633 1.00 7.49 318 GLY B N 1
ATOM 7168 C CA . GLY B 1 318 ? 138.245 -14.290 145.630 1.00 8.26 318 GLY B CA 1
ATOM 7169 C C . GLY B 1 318 ? 136.995 -14.637 146.421 1.00 8.36 318 GLY B C 1
ATOM 7170 O O . GLY B 1 318 ? 136.802 -15.753 146.906 1.00 6.71 318 GLY B O 1
ATOM 7171 N N . ILE B 1 319 ? 136.156 -13.617 146.575 1.00 7.67 319 ILE B N 1
ATOM 7172 C CA . ILE B 1 319 ? 134.810 -13.770 147.107 1.00 5.44 319 ILE B CA 1
ATOM 7173 C C . ILE B 1 319 ? 133.955 -12.688 146.469 1.00 7.88 319 ILE B C 1
ATOM 7174 O O . ILE B 1 319 ? 134.428 -11.580 146.203 1.00 6.77 319 ILE B O 1
ATOM 7179 N N . SER B 1 320 ? 132.705 -13.025 146.198 1.00 8.93 320 SER B N 1
ATOM 7180 C CA . SER B 1 320 ? 131.772 -12.065 145.631 1.00 7.18 320 SER B CA 1
ATOM 7181 C C . SER B 1 320 ? 131.122 -11.237 146.739 1.00 6.55 320 SER B C 1
ATOM 7182 O O . SER B 1 320 ? 130.998 -11.687 147.881 1.00 6.29 320 SER B O 1
ATOM 7185 N N . ILE B 1 321 ? 130.718 -10.009 146.391 1.00 6.02 321 ILE B N 1
ATOM 7186 C CA . ILE B 1 321 ? 130.084 -9.096 147.345 1.00 7.55 321 ILE B CA 1
ATOM 7187 C C . ILE B 1 321 ? 129.057 -8.204 146.649 1.00 7.58 321 ILE B C 1
ATOM 7188 O O . ILE B 1 321 ? 129.390 -7.506 145.683 1.00 6.40 321 ILE B O 1
ATOM 7193 N N . HIS B 1 322 ? 127.808 -8.213 147.142 1.00 6.96 322 HIS B N 1
ATOM 7194 C CA . HIS B 1 322 ? 126.801 -7.217 146.790 1.00 8.74 322 HIS B CA 1
ATOM 7195 C C . HIS B 1 322 ? 127.032 -5.936 147.604 1.00 7.73 322 HIS B C 1
ATOM 7196 O O . HIS B 1 322 ? 127.681 -5.953 148.657 1.00 5.97 322 HIS B O 1
ATOM 7203 N N . GLU B 1 323 ? 126.463 -4.822 147.126 1.00 5.54 323 GLU B N 1
ATOM 7204 C CA . GLU B 1 323 ? 126.624 -3.519 147.788 1.00 8.26 323 GLU B CA 1
ATOM 7205 C C . GLU B 1 323 ? 125.583 -3.360 148.904 1.00 6.67 323 GLU B C 1
ATOM 7206 O O . GLU B 1 323 ? 124.656 -2.550 148.844 1.00 5.75 323 GLU B O 1
ATOM 7212 N N . GLU B 1 324 ? 125.765 -4.140 149.966 1.00 5.99 324 GLU B N 1
ATOM 7213 C CA . GLU B 1 324 ? 124.741 -4.216 150.996 1.00 7.16 324 GLU B CA 1
ATOM 7214 C C . GLU B 1 324 ? 125.397 -4.271 152.366 1.00 5.76 324 GLU B C 1
ATOM 7215 O O . GLU B 1 324 ? 126.430 -4.925 152.538 1.00 7.61 324 GLU B O 1
ATOM 7221 N N . THR B 1 325 ? 124.790 -3.580 153.346 1.00 5.34 325 THR B N 1
ATOM 7222 C CA . THR B 1 325 ? 125.502 -3.310 154.594 1.00 6.99 325 THR B CA 1
ATOM 7223 C C . THR B 1 325 ? 125.405 -4.489 155.557 1.00 10.65 325 THR B C 1
ATOM 7224 O O . THR B 1 325 ? 124.365 -5.152 155.627 1.00 8.50 325 THR B O 1
ATOM 7228 N N . PRO B 1 326 ? 126.463 -4.741 156.329 1.00 7.80 326 PRO B N 1
ATOM 7229 C CA . PRO B 1 326 ? 126.356 -5.675 157.456 1.00 8.01 326 PRO B CA 1
ATOM 7230 C C . PRO B 1 326 ? 125.255 -5.264 158.424 1.00 9.40 326 PRO B C 1
ATOM 7231 O O . PRO B 1 326 ? 124.978 -4.079 158.627 1.00 9.97 326 PRO B O 1
ATOM 7235 N N . TYR B 1 327 ? 124.612 -6.277 159.004 1.00 8.17 327 TYR B N 1
ATOM 7236 C CA . TYR B 1 327 ? 123.682 -6.156 160.123 1.00 9.70 327 TYR B CA 1
ATOM 7237 C C . TYR B 1 327 ? 122.282 -5.756 159.690 1.00 8.32 327 TYR B C 1
ATOM 7238 O O . TYR B 1 327 ? 121.337 -6.511 159.929 1.00 9.92 327 TYR B O 1
ATOM 7247 N N . TYR B 1 328 ? 122.128 -4.593 159.056 1.00 8.76 328 TYR B N 1
ATOM 7248 C CA . TYR B 1 328 ? 120.807 -4.100 158.691 1.00 8.02 328 TYR B CA 1
ATOM 7249 C C . TYR B 1 328 ? 120.491 -4.215 157.207 1.00 8.67 328 TYR B C 1
ATOM 7250 O O . TYR B 1 328 ? 119.331 -4.006 156.820 1.00 7.86 328 TYR B O 1
ATOM 7259 N N . SER B 1 329 ? 121.472 -4.572 156.382 1.00 5.51 329 SER B N 1
ATOM 7260 C CA . SER B 1 329 ? 121.256 -5.006 154.998 1.00 5.02 329 SER B CA 1
ATOM 7261 C C . SER B 1 329 ? 120.513 -3.957 154.170 1.00 7.24 329 SER B C 1
ATOM 7262 O O . SER B 1 329 ? 119.555 -4.264 153.457 1.00 7.18 329 SER B O 1
ATOM 7265 N N . GLY B 1 330 ? 120.972 -2.707 154.253 1.00 5.89 330 GLY B N 1
ATOM 7266 C CA . GLY B 1 330 ? 120.586 -1.682 153.307 1.00 7.72 330 GLY B CA 1
ATOM 7267 C C . GLY B 1 330 ? 121.688 -1.453 152.280 1.00 5.39 330 GLY B C 1
ATOM 7268 O O . GLY B 1 330 ? 122.707 -2.140 152.249 1.00 4.70 330 GLY B O 1
ATOM 7269 N N . ARG B 1 331 ? 121.475 -0.444 151.434 1.00 4.74 331 ARG B N 1
ATOM 7270 C CA . ARG B 1 331 ? 122.478 -0.098 150.434 1.00 7.09 331 ARG B CA 1
ATOM 7271 C C . ARG B 1 331 ? 123.721 0.493 151.102 1.00 6.88 331 ARG B C 1
ATOM 7272 O O . ARG B 1 331 ? 123.634 1.453 151.875 1.00 6.51 331 ARG B O 1
ATOM 7280 N N . ALA B 1 332 ? 124.882 -0.094 150.812 1.00 8.88 332 ALA B N 1
ATOM 7281 C CA . ALA B 1 332 ? 126.140 0.364 151.387 1.00 5.37 332 ALA B CA 1
ATOM 7282 C C . ALA B 1 332 ? 126.651 1.601 150.651 1.00 9.28 332 ALA B C 1
ATOM 7283 O O . ALA B 1 332 ? 126.412 1.772 149.453 1.00 10.99 332 ALA B O 1
ATOM 7285 N N . TYR B 1 333 ? 127.387 2.457 151.368 1.00 6.42 333 TYR B N 1
ATOM 7286 C CA . TYR B 1 333 ? 127.887 3.682 150.736 1.00 8.34 333 TYR B CA 1
ATOM 7287 C C . TYR B 1 333 ? 129.121 4.277 151.422 1.00 7.42 333 TYR B C 1
ATOM 7288 O O . TYR B 1 333 ? 129.835 5.073 150.807 1.00 11.06 333 TYR B O 1
ATOM 7297 N N . SER B 1 334 ? 129.398 3.910 152.672 1.00 6.94 334 SER B N 1
ATOM 7298 C CA . SER B 1 334 ? 130.433 4.586 153.445 1.00 9.03 334 SER B CA 1
ATOM 7299 C C . SER B 1 334 ? 131.713 3.758 153.538 1.00 8.59 334 SER B C 1
ATOM 7300 O O . SER B 1 334 ? 131.729 2.557 153.269 1.00 9.22 334 SER B O 1
ATOM 7303 N N . LYS B 1 335 ? 132.795 4.433 153.949 1.00 8.58 335 LYS B N 1
ATOM 7304 C CA . LYS B 1 335 ? 134.041 3.731 154.225 1.00 8.81 335 LYS B CA 1
ATOM 7305 C C . LYS B 1 335 ? 133.886 2.728 155.365 1.00 9.75 335 LYS B C 1
ATOM 7306 O O . LYS B 1 335 ? 134.531 1.673 155.342 1.00 12.22 335 LYS B O 1
ATOM 7312 N N . ASP B 1 336 ? 133.055 3.037 156.373 1.00 11.49 336 ASP B N 1
ATOM 7313 C CA . ASP B 1 336 ? 132.781 2.063 157.433 1.00 11.60 336 ASP B CA 1
ATOM 7314 C C . ASP B 1 336 ? 132.214 0.773 156.848 1.00 9.78 336 ASP B C 1
ATOM 7315 O O . ASP B 1 336 ? 132.681 -0.323 157.173 1.00 11.32 336 ASP B O 1
ATOM 7320 N N . HIS B 1 337 ? 131.153 0.888 156.032 1.00 9.82 337 HIS B N 1
ATOM 7321 C CA . HIS B 1 337 ? 130.557 -0.283 155.391 1.00 9.30 337 HIS B CA 1
ATOM 7322 C C . HIS B 1 337 ? 131.615 -1.087 154.647 1.00 10.99 337 HIS B C 1
ATOM 7323 O O . HIS B 1 337 ? 131.717 -2.316 154.792 1.00 6.57 337 HIS B O 1
ATOM 7330 N N . ALA B 1 338 ? 132.407 -0.394 153.827 1.00 10.74 338 ALA B N 1
ATOM 7331 C CA . ALA B 1 338 ? 133.420 -1.067 153.031 1.00 8.42 338 ALA B CA 1
ATOM 7332 C C . ALA B 1 338 ? 134.441 -1.754 153.921 1.00 9.90 338 ALA B C 1
ATOM 7333 O O . ALA B 1 338 ? 134.806 -2.907 153.674 1.00 8.71 338 ALA B O 1
ATOM 7335 N N . HIS B 1 339 ? 134.904 -1.073 154.972 1.00 9.31 339 HIS B N 1
ATOM 7336 C CA . HIS B 1 339 ? 135.945 -1.685 155.796 1.00 13.45 339 HIS B CA 1
ATOM 7337 C C . HIS B 1 339 ? 135.437 -2.937 156.505 1.00 8.43 339 HIS B C 1
ATOM 7338 O O . HIS B 1 339 ? 136.180 -3.914 156.661 1.00 9.61 339 HIS B O 1
ATOM 7345 N N . THR B 1 340 ? 134.176 -2.929 156.944 1.00 8.39 340 THR B N 1
ATOM 7346 C CA . THR B 1 340 ? 133.620 -4.092 157.630 1.00 8.42 340 THR B CA 1
ATOM 7347 C C . THR B 1 340 ? 133.555 -5.285 156.688 1.00 8.29 340 THR B C 1
ATOM 7348 O O . THR B 1 340 ? 134.040 -6.377 157.010 1.00 10.78 340 THR B O 1
ATOM 7352 N N . LEU B 1 341 ? 132.991 -5.078 155.497 1.00 7.03 341 LEU B N 1
ATOM 7353 C CA . LEU B 1 341 ? 132.893 -6.156 154.518 1.00 9.73 341 LEU B CA 1
ATOM 7354 C C . LEU B 1 341 ? 134.274 -6.655 154.107 1.00 9.96 341 LEU B C 1
ATOM 7355 O O . LEU B 1 341 ? 134.507 -7.865 154.029 1.00 6.99 341 LEU B O 1
ATOM 7360 N N . LEU B 1 342 ? 135.192 -5.736 153.804 1.00 6.02 342 LEU B N 1
ATOM 7361 C CA . LEU B 1 342 ? 136.514 -6.153 153.348 1.00 8.16 342 LEU B CA 1
ATOM 7362 C C . LEU B 1 342 ? 137.306 -6.827 154.456 1.00 9.43 342 LEU B C 1
ATOM 7363 O O . LEU B 1 342 ? 138.146 -7.689 154.173 1.00 9.29 342 LEU B O 1
ATOM 7368 N N . SER B 1 343 ? 137.062 -6.468 155.720 1.00 9.90 343 SER B N 1
ATOM 7369 C CA . SER B 1 343 ? 137.778 -7.153 156.796 1.00 10.82 343 SER B CA 1
ATOM 7370 C C . SER B 1 343 ? 137.335 -8.611 156.913 1.00 9.65 343 SER B C 1
ATOM 7371 O O . SER B 1 343 ? 138.142 -9.491 157.251 1.00 9.66 343 SER B O 1
ATOM 7374 N N . TRP B 1 344 ? 136.066 -8.886 156.629 1.00 5.83 344 TRP B N 1
ATOM 7375 C CA . TRP B 1 344 ? 135.603 -10.268 156.546 1.00 7.98 344 TRP B CA 1
ATOM 7376 C C . TRP B 1 344 ? 136.313 -11.010 155.421 1.00 6.51 344 TRP B C 1
ATOM 7377 O O . TRP B 1 344 ? 136.763 -12.151 155.592 1.00 6.25 344 TRP B O 1
ATOM 7388 N N . ALA B 1 345 ? 136.425 -10.380 154.255 1.00 4.57 345 ALA B N 1
ATOM 7389 C CA . ALA B 1 345 ? 137.124 -11.030 153.153 1.00 7.28 345 ALA B CA 1
ATOM 7390 C C . ALA B 1 345 ? 138.613 -11.182 153.451 1.00 7.46 345 ALA B C 1
ATOM 7391 O O . ALA B 1 345 ? 139.246 -12.152 153.005 1.00 7.67 345 ALA B O 1
ATOM 7393 N N . LYS B 1 346 ? 139.188 -10.240 154.197 1.00 6.89 346 LYS B N 1
ATOM 7394 C CA . LYS B 1 346 ? 140.571 -10.399 154.646 1.00 6.45 346 LYS B CA 1
ATOM 7395 C C . LYS B 1 346 ? 140.728 -11.661 155.487 1.00 10.36 346 LYS B C 1
ATOM 7396 O O . LYS B 1 346 ? 141.642 -12.470 155.261 1.00 9.33 346 LYS B O 1
ATOM 7402 N N . GLU B 1 347 ? 139.841 -11.835 156.473 1.00 8.99 347 GLU B N 1
ATOM 7403 C CA . GLU B 1 347 ? 139.895 -13.002 157.346 1.00 10.35 347 GLU B CA 1
ATOM 7404 C C . GLU B 1 347 ? 139.699 -14.287 156.559 1.00 11.95 347 GLU B C 1
ATOM 7405 O O . GLU B 1 347 ? 140.307 -15.319 156.871 1.00 12.07 347 GLU B O 1
ATOM 7411 N N . LEU B 1 348 ? 138.845 -14.241 155.538 1.00 7.71 348 LEU B N 1
ATOM 7412 C CA . LEU B 1 348 ? 138.608 -15.390 154.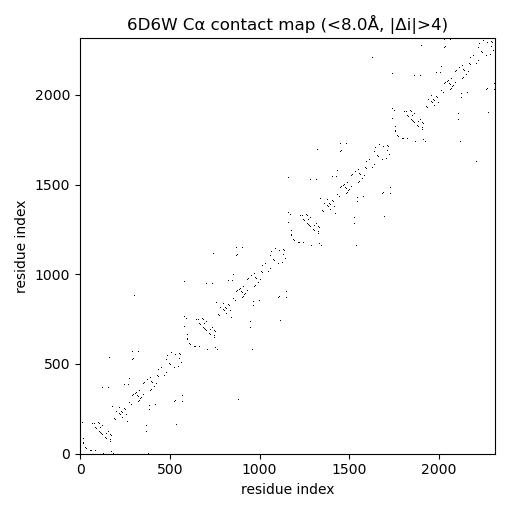673 1.00 8.33 348 LEU B CA 1
ATOM 7413 C C . LEU B 1 348 ? 139.849 -15.795 153.892 1.00 10.22 348 LEU B C 1
ATOM 7414 O O . LEU B 1 348 ? 139.883 -16.896 153.329 1.00 11.20 348 LEU B O 1
ATOM 7419 N N . GLY B 1 349 ? 140.856 -14.928 153.826 1.00 10.54 349 GLY B N 1
ATOM 7420 C CA . GLY B 1 349 ? 142.061 -15.217 153.072 1.00 11.11 349 GLY B CA 1
ATOM 7421 C C . GLY B 1 349 ? 142.047 -14.763 151.629 1.00 9.17 349 GLY B C 1
ATOM 7422 O O . GLY B 1 349 ? 142.846 -15.262 150.830 1.00 8.11 349 GLY B O 1
ATOM 7423 N N . CYS B 1 350 ? 141.179 -13.824 151.265 1.00 6.05 350 CYS B N 1
ATOM 7424 C CA . CYS B 1 350 ? 141.064 -13.422 149.873 1.00 5.93 350 CYS B CA 1
ATOM 7425 C C . CYS B 1 350 ? 142.123 -12.384 149.504 1.00 5.81 350 CYS B C 1
ATOM 7426 O O . CYS B 1 350 ? 142.569 -11.589 150.331 1.00 9.25 350 CYS B O 1
ATOM 7429 N N . ASN B 1 351 ? 142.504 -12.392 148.234 1.00 5.05 351 ASN B N 1
ATOM 7430 C CA . ASN B 1 351 ? 143.236 -11.294 147.626 1.00 9.20 351 ASN B CA 1
ATOM 7431 C C . ASN B 1 351 ? 142.436 -10.640 146.506 1.00 7.11 351 ASN B C 1
ATOM 7432 O O . ASN B 1 351 ? 142.988 -9.827 145.754 1.00 8.81 351 ASN B O 1
ATOM 7437 N N . PHE B 1 352 ? 141.143 -10.941 146.407 1.00 10.60 352 PHE B N 1
ATOM 7438 C CA . PHE B 1 352 ? 140.331 -10.565 145.260 1.00 8.00 352 PHE B CA 1
ATOM 7439 C C . PHE B 1 352 ? 138.874 -10.500 145.704 1.00 5.70 352 PHE B C 1
ATOM 7440 O O . PHE B 1 352 ? 138.418 -11.365 146.461 1.00 6.47 352 PHE B O 1
ATOM 7448 N N . VAL B 1 353 ? 138.144 -9.486 145.234 1.00 6.98 353 VAL B N 1
ATOM 7449 C CA . VAL B 1 353 ? 136.694 -9.423 145.428 1.00 8.52 353 VAL B CA 1
ATOM 7450 C C . VAL B 1 353 ? 136.006 -9.156 144.095 1.00 9.40 353 VAL B C 1
ATOM 7451 O O . VAL B 1 353 ? 136.428 -8.280 143.334 1.00 8.89 353 VAL B O 1
ATOM 7455 N N . ARG B 1 354 ? 134.942 -9.902 143.827 1.00 10.34 354 ARG B N 1
ATOM 7456 C CA . ARG B 1 354 ? 134.036 -9.601 142.731 1.00 8.26 354 ARG B CA 1
ATOM 7457 C C . ARG B 1 354 ? 132.936 -8.701 143.277 1.00 9.36 354 ARG B C 1
ATOM 7458 O O . ARG B 1 354 ? 132.179 -9.108 144.164 1.00 9.13 354 ARG B O 1
ATOM 7466 N N . LEU B 1 355 ? 132.867 -7.472 142.776 1.00 5.76 355 LEU B N 1
ATOM 7467 C CA . LEU B 1 355 ? 131.829 -6.531 143.193 1.00 9.90 355 LEU B CA 1
ATOM 7468 C C . LEU B 1 355 ? 130.687 -6.675 142.192 1.00 5.94 355 LEU B C 1
ATOM 7469 O O . LEU B 1 355 ? 130.768 -6.187 141.065 1.00 11.54 355 LEU B O 1
ATOM 7474 N N . ALA B 1 356 ? 129.626 -7.358 142.597 1.00 8.62 356 ALA B N 1
ATOM 7475 C CA . ALA B 1 356 ? 128.502 -7.682 141.725 1.00 6.07 356 ALA B CA 1
ATOM 7476 C C . ALA B 1 356 ? 127.282 -6.858 142.119 1.00 7.36 356 ALA B C 1
ATOM 7477 O O . ALA B 1 356 ? 127.177 -6.405 143.262 1.00 7.69 356 ALA B O 1
ATOM 7479 N N . HIS B 1 357 ? 126.351 -6.637 141.179 1.00 5.70 357 HIS B N 1
ATOM 7480 C CA . HIS B 1 357 ? 126.424 -6.917 139.732 1.00 6.92 357 HIS B CA 1
ATOM 7481 C C . HIS B 1 357 ? 126.380 -5.590 138.960 1.00 7.81 357 HIS B C 1
ATOM 7482 O O . HIS B 1 357 ? 125.760 -5.485 137.896 1.00 6.44 357 HIS B O 1
ATOM 7489 N N . TYR B 1 358 ? 127.013 -4.578 139.532 1.00 7.25 358 TYR B N 1
ATOM 7490 C CA . TYR B 1 358 ? 126.889 -3.185 139.114 1.00 6.35 358 TYR B CA 1
ATOM 7491 C C . TYR B 1 358 ? 128.044 -2.427 139.744 1.00 6.67 358 TYR B C 1
ATOM 7492 O O . TYR B 1 358 ? 128.679 -2.936 140.676 1.00 6.81 358 TYR B O 1
ATOM 7501 N N . PRO B 1 359 ? 128.362 -1.228 139.261 1.00 5.77 359 PRO B N 1
ATOM 7502 C CA . PRO B 1 359 ? 129.435 -0.471 139.912 1.00 6.22 359 PRO B CA 1
ATOM 7503 C C . PRO B 1 359 ? 129.061 -0.160 141.358 1.00 6.86 359 PRO B C 1
ATOM 7504 O O . PRO B 1 359 ? 127.959 0.315 141.645 1.00 7.99 359 PRO B O 1
ATOM 7508 N N . HIS B 1 360 ? 129.978 -0.455 142.276 1.00 4.77 360 HIS B N 1
ATOM 7509 C CA . HIS B 1 360 ? 129.789 -0.107 143.678 1.00 5.92 360 HIS B CA 1
ATOM 7510 C C . HIS B 1 360 ? 130.215 1.340 143.936 1.00 7.17 360 HIS B C 1
ATOM 7511 O O . HIS B 1 360 ? 130.866 1.990 143.111 1.00 7.64 360 HIS B O 1
ATOM 7518 N N . ASN B 1 361 ? 129.824 1.847 145.104 1.00 7.67 361 ASN B N 1
ATOM 7519 C CA . ASN B 1 361 ? 130.233 3.182 145.507 1.00 7.28 361 ASN B CA 1
ATOM 7520 C C . ASN B 1 361 ? 131.756 3.271 145.531 1.00 9.38 361 ASN B C 1
ATOM 7521 O O . ASN B 1 361 ? 132.455 2.278 145.748 1.00 9.40 361 ASN B O 1
ATOM 7526 N N . GLU B 1 362 ? 132.270 4.481 145.301 1.00 9.08 362 GLU B N 1
ATOM 7527 C CA . GLU B 1 362 ? 133.712 4.667 145.177 1.00 10.71 362 GLU B CA 1
ATOM 7528 C C . GLU B 1 362 ? 134.442 4.303 146.465 1.00 8.85 362 GLU B C 1
ATOM 7529 O O . GLU B 1 362 ? 135.584 3.832 146.419 1.00 12.15 362 GLU B O 1
ATOM 7535 N N . GLU B 1 363 ? 133.799 4.497 147.619 1.00 7.51 363 GLU B N 1
ATOM 7536 C CA . GLU B 1 363 ? 134.426 4.154 148.891 1.00 10.86 363 GLU B CA 1
ATOM 7537 C C . GLU B 1 363 ? 134.820 2.686 148.939 1.00 11.61 363 GLU B C 1
ATOM 7538 O O . GLU B 1 363 ? 135.873 2.336 149.485 1.00 6.99 363 GLU B O 1
ATOM 7544 N N . MET B 1 364 ? 133.966 1.810 148.406 1.00 8.70 364 MET B N 1
ATOM 7545 C CA . MET B 1 364 ? 134.265 0.382 148.397 1.00 10.80 364 MET B CA 1
ATOM 7546 C C . MET B 1 364 ? 135.497 0.074 147.548 1.00 7.75 364 MET B C 1
ATOM 7547 O O . MET B 1 364 ? 136.343 -0.735 147.936 1.00 9.32 364 MET B O 1
ATOM 7552 N N . VAL B 1 365 ? 135.597 0.691 146.369 1.00 10.61 365 VAL B N 1
ATOM 7553 C CA . VAL B 1 365 ? 136.717 0.406 145.483 1.00 8.84 365 VAL B CA 1
ATOM 7554 C C . VAL B 1 365 ? 138.013 0.954 146.072 1.00 8.82 365 VAL B C 1
ATOM 7555 O O . VAL B 1 365 ? 139.061 0.298 146.013 1.00 8.11 365 VAL B O 1
ATOM 7559 N N . ARG B 1 366 ? 137.957 2.151 146.676 1.00 8.46 366 ARG B N 1
ATOM 7560 C CA . ARG B 1 366 ? 139.155 2.757 147.265 1.00 9.28 366 ARG B CA 1
ATOM 7561 C C . ARG B 1 366 ? 139.649 1.973 148.476 1.00 10.85 366 ARG B C 1
ATOM 7562 O O . ARG B 1 366 ? 140.866 1.854 148.698 1.00 10.72 366 ARG B O 1
ATOM 7570 N N . GLU B 1 367 ? 138.726 1.449 149.288 1.00 9.86 367 GLU B N 1
ATOM 7571 C CA . GLU B 1 367 ? 139.139 0.665 150.448 1.00 11.00 367 GLU B CA 1
ATOM 7572 C C . GLU B 1 367 ? 139.692 -0.696 150.019 1.00 8.14 367 GLU B C 1
ATOM 7573 O O . GLU B 1 367 ? 140.654 -1.196 150.615 1.00 9.19 367 GLU B O 1
ATOM 7579 N N . ALA B 1 368 ? 139.133 -1.292 148.959 1.00 10.40 368 ALA B N 1
ATOM 7580 C CA . ALA B 1 368 ? 139.756 -2.490 148.400 1.00 7.41 368 ALA B CA 1
ATOM 7581 C C . ALA B 1 368 ? 141.169 -2.190 147.919 1.00 9.66 368 ALA B C 1
ATOM 7582 O O . ALA B 1 368 ? 142.073 -3.013 148.079 1.00 8.33 368 ALA B O 1
ATOM 7584 N N . GLU B 1 369 ? 141.364 -1.016 147.313 1.00 10.59 369 GLU B N 1
ATOM 7585 C CA . GLU B 1 369 ? 142.669 -0.608 146.801 1.00 9.19 369 GLU B CA 1
ATOM 7586 C C . GLU B 1 369 ? 143.665 -0.397 147.934 1.00 11.66 369 GLU B C 1
ATOM 7587 O O . GLU B 1 369 ? 144.840 -0.771 147.822 1.00 10.68 369 GLU B O 1
ATOM 7593 N N . ARG B 1 370 ? 143.214 0.195 149.038 1.00 9.38 370 ARG B N 1
ATOM 7594 C CA . ARG B 1 370 ? 144.107 0.452 150.159 1.00 12.15 370 ARG B CA 1
ATOM 7595 C C . ARG B 1 370 ? 144.447 -0.833 150.911 1.00 10.03 370 ARG B C 1
ATOM 7596 O O . ARG B 1 370 ? 145.579 -1.010 151.384 1.00 8.41 370 ARG B O 1
ATOM 7604 N N . MET B 1 371 ? 143.490 -1.749 151.017 1.00 9.53 371 MET B N 1
ATOM 7605 C CA . MET B 1 371 ? 143.681 -2.940 151.826 1.00 7.76 371 MET B CA 1
ATOM 7606 C C . MET B 1 371 ? 144.379 -4.064 151.083 1.00 10.26 371 MET B C 1
ATOM 7607 O O . MET B 1 371 ? 144.916 -4.961 151.732 1.00 12.71 371 MET B O 1
ATOM 7612 N N . GLY B 1 372 ? 144.386 -4.037 149.752 1.00 8.77 372 GLY B N 1
ATOM 7613 C CA . GLY B 1 372 ? 145.068 -5.048 148.970 1.00 8.99 372 GLY B CA 1
ATOM 7614 C C . GLY B 1 372 ? 144.153 -6.103 148.381 1.00 9.47 372 GLY B C 1
ATOM 7615 O O . GLY B 1 372 ? 144.446 -7.301 148.476 1.00 11.65 372 GLY B O 1
ATOM 7616 N N . PHE B 1 373 ? 143.045 -5.685 147.772 1.00 7.78 373 PHE B N 1
ATOM 7617 C CA . PHE B 1 373 ? 142.140 -6.604 147.090 1.00 7.53 373 PHE B CA 1
ATOM 7618 C C . PHE B 1 373 ? 142.048 -6.252 145.618 1.00 5.47 373 PHE B C 1
ATOM 7619 O O . PHE B 1 373 ? 141.569 -5.168 145.263 1.00 10.59 373 PHE B O 1
ATOM 7627 N N . LEU B 1 374 ? 142.439 -7.190 144.765 1.00 5.06 374 LEU B N 1
ATOM 7628 C CA . LEU B 1 374 ? 142.131 -7.091 143.348 1.00 5.78 374 LEU B CA 1
ATOM 7629 C C . LEU B 1 374 ? 140.614 -7.090 143.164 1.00 7.61 374 LEU B C 1
ATOM 7630 O O . LEU B 1 374 ? 139.878 -7.642 143.984 1.00 8.56 374 LEU B O 1
ATOM 7635 N N . VAL B 1 375 ? 140.144 -6.440 142.098 1.00 5.68 375 VAL B N 1
ATOM 7636 C CA . VAL B 1 375 ? 138.713 -6.190 141.922 1.00 7.39 375 VAL B CA 1
ATOM 7637 C C . VAL B 1 375 ? 138.249 -6.557 140.519 1.00 8.99 375 VAL B C 1
ATOM 7638 O O . VAL B 1 375 ? 138.918 -6.264 139.520 1.00 8.23 375 VAL B O 1
ATOM 7642 N N . TRP B 1 376 ? 137.074 -7.182 140.463 1.00 6.67 376 TRP B N 1
ATOM 7643 C CA . TRP B 1 376 ? 136.275 -7.379 139.262 1.00 8.78 376 TRP B CA 1
ATOM 7644 C C . TRP B 1 376 ? 135.107 -6.406 139.375 1.00 6.89 376 TRP B C 1
ATOM 7645 O O . TRP B 1 376 ? 134.408 -6.398 140.393 1.00 8.62 376 TRP B O 1
ATOM 7656 N N . SER B 1 377 ? 134.938 -5.559 138.362 1.00 7.29 377 SER B N 1
ATOM 7657 C CA . SER B 1 377 ? 133.972 -4.458 138.362 1.00 6.42 377 SER B CA 1
ATOM 7658 C C . SER B 1 377 ? 133.001 -4.654 137.203 1.00 8.47 377 SER B C 1
ATOM 7659 O O . SER B 1 377 ? 133.426 -4.917 136.071 1.00 9.92 377 SER B O 1
ATOM 7662 N N . GLU B 1 378 ? 131.695 -4.532 137.476 1.00 6.70 378 GLU B N 1
ATOM 7663 C CA . GLU B 1 378 ? 130.683 -5.063 136.571 1.00 6.39 378 GLU B CA 1
ATOM 7664 C C . GLU B 1 378 ? 129.537 -4.075 136.389 1.00 6.22 378 GLU B C 1
ATOM 7665 O O . GLU B 1 378 ? 129.287 -3.236 137.257 1.00 5.46 378 GLU B O 1
ATOM 7671 N N . ILE B 1 379 ? 128.855 -4.188 135.247 1.00 6.67 379 ILE B N 1
ATOM 7672 C CA . ILE B 1 379 ? 127.622 -3.450 134.962 1.00 6.41 379 ILE B CA 1
ATOM 7673 C C . ILE B 1 379 ? 126.437 -4.405 134.878 1.00 7.64 379 ILE B C 1
ATOM 7674 O O . ILE B 1 379 ? 126.599 -5.567 134.476 1.00 7.45 379 ILE B O 1
ATOM 7679 N N . PRO B 1 380 ? 125.217 -3.929 135.181 1.00 7.28 380 PRO B N 1
ATOM 7680 C CA . PRO B 1 380 ? 124.082 -4.846 135.363 1.00 7.00 380 PRO B CA 1
ATOM 7681 C C . PRO B 1 380 ? 123.430 -5.311 134.078 1.00 7.68 380 PRO B C 1
ATOM 7682 O O . PRO B 1 380 ? 122.197 -5.299 133.970 1.00 8.11 380 PRO B O 1
ATOM 7686 N N . VAL B 1 381 ? 124.236 -5.711 133.099 1.00 8.44 381 VAL B N 1
ATOM 7687 C CA . VAL B 1 381 ? 123.731 -6.383 131.905 1.00 6.23 381 VAL B CA 1
ATOM 7688 C C . VAL B 1 381 ? 123.491 -7.829 132.304 1.00 8.92 381 VAL B C 1
ATOM 7689 O O . VAL B 1 381 ? 124.375 -8.688 132.172 1.00 8.29 381 VAL B O 1
ATOM 7693 N N . TYR B 1 382 ? 122.275 -8.100 132.780 1.00 6.30 382 TYR B N 1
ATOM 7694 C CA . TYR B 1 382 ? 121.990 -9.210 133.680 1.00 5.63 382 TYR B CA 1
ATOM 7695 C C . TYR B 1 382 ? 120.736 -9.923 133.207 1.00 5.95 382 TYR B C 1
ATOM 7696 O O . TYR B 1 382 ? 119.663 -9.312 133.146 1.00 8.50 382 TYR B O 1
ATOM 7705 N N . TRP B 1 383 ? 120.861 -11.208 132.878 1.00 6.16 383 TRP B N 1
ATOM 7706 C CA . TRP B 1 383 ? 119.709 -12.042 132.471 1.00 5.69 383 TRP B CA 1
ATOM 7707 C C . TRP B 1 383 ? 119.099 -11.469 131.190 1.00 10.55 383 TRP B C 1
ATOM 7708 O O . TRP B 1 383 ? 119.837 -11.213 130.226 1.00 9.70 383 TRP B O 1
ATOM 7719 N N . THR B 1 384 ? 117.779 -11.253 131.126 1.00 9.17 384 THR B N 1
ATOM 7720 C CA . THR B 1 384 ? 117.056 -11.142 129.855 1.00 9.74 384 THR B CA 1
ATOM 7721 C C . THR B 1 384 ? 116.941 -9.693 129.364 1.00 11.57 384 THR B C 1
ATOM 7722 O O . THR B 1 384 ? 115.852 -9.163 129.123 1.00 9.51 384 THR B O 1
ATOM 7726 N N . ILE B 1 385 ? 118.106 -9.072 129.172 1.00 7.93 385 ILE B N 1
ATOM 7727 C CA . ILE B 1 385 ? 118.172 -7.720 128.624 1.00 11.71 385 ILE B CA 1
ATOM 7728 C C . ILE B 1 385 ? 117.611 -7.665 127.197 1.00 14.05 385 ILE B C 1
ATOM 7729 O O . ILE B 1 385 ? 117.735 -8.616 126.414 1.00 12.52 385 ILE B O 1
ATOM 7734 N N . HIS B 1 386 ? 116.997 -6.529 126.851 1.00 12.61 386 HIS B N 1
ATOM 7735 C CA . HIS B 1 386 ? 116.348 -6.358 125.548 1.00 14.04 386 HIS B CA 1
ATOM 7736 C C . HIS B 1 386 ? 117.407 -6.082 124.481 1.00 12.97 386 HIS B C 1
ATOM 7737 O O . HIS B 1 386 ? 117.728 -4.932 124.157 1.00 11.98 386 HIS B O 1
ATOM 7744 N N . TRP B 1 387 ? 117.921 -7.172 123.895 1.00 14.22 387 TRP B N 1
ATOM 7745 C CA . TRP B 1 387 ? 119.111 -7.092 123.048 1.00 15.44 387 TRP B CA 1
ATOM 7746 C C . TRP B 1 387 ? 118.845 -6.308 121.774 1.00 17.06 387 TRP B C 1
ATOM 7747 O O . TRP B 1 387 ? 119.775 -5.717 121.209 1.00 14.49 387 TRP B O 1
ATOM 7758 N N . GLU B 1 388 ? 117.589 -6.270 121.331 1.00 16.20 388 GLU B N 1
ATOM 7759 C CA . GLU B 1 388 ? 117.190 -5.619 120.089 1.00 20.54 388 GLU B CA 1
ATOM 7760 C C . GLU B 1 388 ? 116.839 -4.151 120.258 1.00 18.91 388 GLU B C 1
ATOM 7761 O O . GLU B 1 388 ? 116.641 -3.463 119.252 1.00 19.26 388 GLU B O 1
ATOM 7767 N N . ASN B 1 389 ? 116.752 -3.655 121.487 1.00 17.07 389 ASN B N 1
ATOM 7768 C CA . ASN B 1 389 ? 116.364 -2.273 121.746 1.00 15.70 389 ASN B CA 1
ATOM 7769 C C . ASN B 1 389 ? 117.604 -1.382 121.722 1.00 16.53 389 ASN B C 1
ATOM 7770 O O . ASN B 1 389 ? 118.556 -1.607 122.472 1.00 14.65 389 ASN B O 1
ATOM 7775 N N . LYS B 1 390 ? 117.585 -0.365 120.858 1.00 16.22 390 LYS B N 1
ATOM 7776 C CA . LYS B 1 390 ? 118.758 0.486 120.679 1.00 18.16 390 LYS B CA 1
ATOM 7777 C C . LYS B 1 390 ? 118.939 1.446 121.841 1.00 14.49 390 LYS B C 1
ATOM 7778 O O . LYS B 1 390 ? 120.076 1.794 122.175 1.00 13.77 390 LYS B O 1
ATOM 7784 N N . ASP B 1 391 ? 117.841 1.909 122.444 1.00 16.97 391 ASP B N 1
ATOM 7785 C CA . ASP B 1 391 ? 117.949 2.692 123.671 1.00 17.41 391 ASP B CA 1
ATOM 7786 C C . ASP B 1 391 ? 118.568 1.861 124.785 1.00 12.50 391 ASP B C 1
ATOM 7787 O O . ASP B 1 391 ? 119.371 2.368 125.578 1.00 12.69 391 ASP B O 1
ATOM 7792 N N . THR B 1 392 ? 118.186 0.584 124.869 1.00 10.78 392 THR B N 1
ATOM 7793 C CA . THR B 1 392 ? 118.767 -0.315 125.865 1.00 13.18 392 THR B CA 1
ATOM 7794 C C . THR B 1 392 ? 120.272 -0.442 125.680 1.00 12.34 392 THR B C 1
ATOM 7795 O O . THR B 1 392 ? 121.027 -0.406 126.659 1.00 10.24 392 THR B O 1
ATOM 7799 N N . TYR B 1 393 ? 120.733 -0.597 124.435 1.00 10.98 393 TYR B N 1
ATOM 7800 C CA . TYR B 1 393 ? 122.174 -0.624 124.211 1.00 14.01 393 TYR B CA 1
ATOM 7801 C C . TYR B 1 393 ? 122.824 0.686 124.644 1.00 14.10 393 TYR B C 1
ATOM 7802 O O . TYR B 1 393 ? 123.853 0.679 125.329 1.00 12.70 393 TYR B O 1
ATOM 7811 N N . GLN B 1 394 ? 122.256 1.827 124.226 1.00 12.43 394 GLN B N 1
ATOM 7812 C CA . GLN B 1 394 ? 122.812 3.118 124.628 1.00 11.05 394 GLN B CA 1
ATOM 7813 C C . GLN B 1 394 ? 122.969 3.191 126.138 1.00 13.17 394 GLN B C 1
ATOM 7814 O O . GLN B 1 394 ? 123.997 3.652 126.645 1.00 14.69 394 GLN B O 1
ATOM 7820 N N . ASN B 1 395 ? 121.947 2.750 126.870 1.00 11.69 395 ASN B N 1
ATOM 7821 C CA . ASN B 1 395 ? 122.013 2.729 128.329 1.00 10.05 395 ASN B CA 1
ATOM 7822 C C . ASN B 1 395 ? 123.164 1.850 128.815 1.00 10.83 395 ASN B C 1
ATOM 7823 O O . ASN B 1 395 ? 123.996 2.284 129.621 1.00 10.39 395 ASN B O 1
ATOM 7828 N N . ALA B 1 396 ? 123.228 0.608 128.328 1.00 10.61 396 ALA B N 1
ATOM 7829 C CA . ALA B 1 396 ? 124.300 -0.299 128.735 1.00 10.39 396 ALA B CA 1
ATOM 7830 C C . ALA B 1 396 ? 125.667 0.314 128.485 1.00 12.49 396 ALA B C 1
ATOM 7831 O O . ALA B 1 396 ? 126.556 0.260 129.345 1.00 13.23 396 ALA B O 1
ATOM 7833 N N . GLU B 1 397 ? 125.871 0.878 127.290 1.00 11.39 397 GLU B N 1
ATOM 7834 C CA . GLU B 1 397 ? 127.201 1.376 126.964 1.00 11.05 397 GLU B CA 1
ATOM 7835 C C . GLU B 1 397 ? 127.538 2.631 127.752 1.00 10.80 397 GLU B C 1
ATOM 7836 O O . GLU B 1 397 ? 128.707 2.848 128.087 1.00 13.63 397 GLU B O 1
ATOM 7842 N N . GLN B 1 398 ? 126.537 3.457 128.083 1.00 10.88 398 GLN B N 1
ATOM 7843 C CA . GLN B 1 398 ? 126.810 4.626 128.917 1.00 11.39 398 GLN B CA 1
ATOM 7844 C C . GLN B 1 398 ? 127.247 4.213 130.317 1.00 11.81 398 GLN B C 1
ATOM 7845 O O . GLN B 1 398 ? 128.143 4.829 130.904 1.00 9.81 398 GLN B O 1
ATOM 7851 N N . GLN B 1 399 ? 126.610 3.184 130.875 1.00 9.80 399 GLN B N 1
ATOM 7852 C CA . GLN B 1 399 ? 127.019 2.697 132.185 1.00 8.68 399 GLN B CA 1
ATOM 7853 C C . GLN B 1 399 ? 128.442 2.146 132.132 1.00 9.43 399 GLN B C 1
ATOM 7854 O O . GLN B 1 399 ? 129.226 2.341 133.060 1.00 9.28 399 GLN B O 1
ATOM 7860 N N . LEU B 1 400 ? 128.788 1.467 131.038 1.00 8.44 400 LEU B N 1
ATOM 7861 C CA . LEU B 1 400 ? 130.145 0.972 130.846 1.00 10.26 400 LEU B CA 1
ATOM 7862 C C . LEU B 1 400 ? 131.147 2.118 130.797 1.00 10.78 400 LEU B C 1
ATOM 7863 O O . LEU B 1 400 ? 132.207 2.056 131.430 1.00 11.62 400 LEU B O 1
ATOM 7868 N N . CYS B 1 401 ? 130.839 3.161 130.020 1.00 9.38 401 CYS B N 1
ATOM 7869 C CA . CYS B 1 401 ? 131.731 4.314 129.933 1.00 10.69 401 CYS B CA 1
ATOM 7870 C C . CYS B 1 401 ? 131.888 4.989 131.289 1.00 12.31 401 CYS B C 1
ATOM 7871 O O . CYS B 1 401 ? 133.002 5.326 131.701 1.00 9.09 401 CYS B O 1
ATOM 7874 N N . ASP B 1 402 ? 130.776 5.186 132.002 1.00 11.16 402 ASP B N 1
ATOM 7875 C CA . ASP B 1 402 ? 130.843 5.845 133.303 1.00 11.70 402 ASP B CA 1
ATOM 7876 C C . ASP B 1 402 ? 131.588 4.988 134.319 1.00 11.28 402 ASP B C 1
ATOM 7877 O O . ASP B 1 402 ? 132.325 5.516 135.159 1.00 9.26 402 ASP B O 1
ATOM 7882 N N . MET B 1 403 ? 131.395 3.666 134.269 1.00 9.52 403 MET B N 1
ATOM 7883 C CA . MET B 1 403 ? 132.098 2.786 135.196 1.00 9.01 403 MET B CA 1
ATOM 7884 C C . MET B 1 403 ? 133.605 2.900 135.012 1.00 10.68 403 MET B C 1
ATOM 7885 O O . MET B 1 403 ? 134.354 3.047 135.984 1.00 9.71 403 MET B O 1
ATOM 7890 N N . ILE B 1 404 ? 134.065 2.828 133.761 1.00 10.12 404 ILE B N 1
ATOM 7891 C CA . ILE B 1 404 ? 135.495 2.899 133.489 1.00 8.98 404 ILE B CA 1
ATOM 7892 C C . ILE B 1 404 ? 136.026 4.304 133.749 1.00 9.87 404 ILE B C 1
ATOM 7893 O O . ILE B 1 404 ? 137.150 4.476 134.232 1.00 11.45 404 ILE B O 1
ATOM 7898 N N . ALA B 1 405 ? 135.227 5.331 133.449 1.00 13.06 405 ALA B N 1
ATOM 7899 C CA . ALA B 1 405 ? 135.711 6.700 133.590 1.00 10.18 405 ALA B CA 1
ATOM 7900 C C . ALA B 1 405 ? 136.034 7.028 135.041 1.00 8.47 405 ALA B C 1
ATOM 7901 O O . ALA B 1 405 ? 137.050 7.672 135.329 1.00 12.10 405 ALA B O 1
ATOM 7903 N N . ARG B 1 406 ? 135.185 6.591 135.968 1.00 8.00 406 ARG B N 1
ATOM 7904 C CA . ARG B 1 406 ? 135.399 6.910 137.378 1.00 9.30 406 ARG B CA 1
ATOM 7905 C C . ARG B 1 406 ? 136.657 6.242 137.932 1.00 9.63 406 ARG B C 1
ATOM 7906 O O . ARG B 1 406 ? 137.413 6.867 138.684 1.00 10.95 406 ARG B O 1
ATOM 7914 N N . ASP B 1 407 ? 136.882 4.966 137.598 1.00 10.34 407 ASP B N 1
ATOM 7915 C CA . ASP B 1 407 ? 137.849 4.124 138.301 1.00 13.91 407 ASP B CA 1
ATOM 7916 C C . ASP B 1 407 ? 139.041 3.716 137.442 1.00 11.35 407 ASP B C 1
ATOM 7917 O O . ASP B 1 407 ? 139.763 2.782 137.805 1.00 14.55 407 ASP B O 1
ATOM 7922 N N . LYS B 1 408 ? 139.273 4.390 136.316 1.00 11.74 408 LYS B N 1
ATOM 7923 C CA . LYS B 1 408 ? 140.355 3.978 135.431 1.00 9.93 408 LYS B CA 1
ATOM 7924 C C . LYS B 1 408 ? 141.738 4.119 136.063 1.00 10.47 408 LYS B C 1
ATOM 7925 O O . LYS B 1 408 ? 142.700 3.562 135.526 1.00 12.20 408 LYS B O 1
ATOM 7931 N N . ASN B 1 409 ? 141.867 4.840 137.177 1.00 10.27 409 ASN B N 1
ATOM 7932 C CA . ASN B 1 409 ? 143.139 5.008 137.870 1.00 11.28 409 ASN B CA 1
ATOM 7933 C C . ASN B 1 409 ? 143.283 4.101 139.086 1.00 9.99 409 ASN B C 1
ATOM 7934 O O . ASN B 1 409 ? 144.218 4.292 139.872 1.00 11.27 409 ASN B O 1
ATOM 7939 N N . ARG B 1 410 ? 142.367 3.145 139.276 1.00 12.06 410 ARG B N 1
ATOM 7940 C CA . ARG B 1 410 ? 142.407 2.210 140.406 1.00 11.44 410 ARG B CA 1
ATOM 7941 C C . ARG B 1 410 ? 143.101 0.938 139.926 1.00 10.03 410 ARG B C 1
ATOM 7942 O O . ARG B 1 410 ? 142.492 0.100 139.254 1.00 10.61 410 ARG B O 1
ATOM 7950 N N . CYS B 1 411 ? 144.395 0.814 140.247 1.00 10.23 411 CYS B N 1
ATOM 7951 C CA . CYS B 1 411 ? 145.189 -0.295 139.732 1.00 12.14 411 CYS B CA 1
ATOM 7952 C C . CYS B 1 411 ? 144.688 -1.640 140.235 1.00 12.19 411 CYS B C 1
ATOM 7953 O O . CYS B 1 411 ? 144.939 -2.668 139.595 1.00 12.74 411 CYS B O 1
ATOM 7956 N N . ASN B 1 412 ? 143.970 -1.664 141.356 1.00 10.65 412 ASN B N 1
ATOM 7957 C CA . ASN B 1 412 ? 143.522 -2.943 141.879 1.00 10.83 412 ASN B CA 1
ATOM 7958 C C . ASN B 1 412 ? 142.411 -3.569 141.032 1.00 8.61 412 ASN B C 1
ATOM 7959 O O . ASN B 1 412 ? 142.240 -4.790 141.091 1.00 9.04 412 ASN B O 1
ATOM 7964 N N . ILE B 1 413 ? 141.673 -2.782 140.236 1.00 10.92 413 ILE B N 1
ATOM 7965 C CA . ILE B 1 413 ? 140.731 -3.349 139.272 1.00 9.22 413 ILE B CA 1
ATOM 7966 C C . ILE B 1 413 ? 141.506 -3.953 138.112 1.00 10.63 413 ILE B C 1
ATOM 7967 O O . ILE B 1 413 ? 142.306 -3.263 137.465 1.00 11.02 413 ILE B O 1
ATOM 7972 N N . ILE B 1 414 ? 141.254 -5.234 137.824 1.00 7.01 414 ILE B N 1
ATOM 7973 C CA . ILE B 1 414 ? 141.952 -5.916 136.733 1.00 9.77 414 ILE B CA 1
ATOM 7974 C C . ILE B 1 414 ? 140.989 -6.556 135.742 1.00 9.57 414 ILE B C 1
ATOM 7975 O O . ILE B 1 414 ? 141.405 -6.984 134.660 1.00 10.69 414 ILE B O 1
ATOM 7980 N N . ILE B 1 415 ? 139.703 -6.627 136.082 1.00 8.32 415 ILE B N 1
ATOM 7981 C CA . ILE B 1 415 ? 138.698 -7.223 135.207 1.00 7.44 415 ILE B CA 1
ATOM 7982 C C . ILE B 1 415 ? 137.499 -6.289 135.133 1.00 6.83 415 ILE B C 1
ATOM 7983 O O . ILE B 1 415 ? 136.957 -5.896 136.172 1.00 10.38 415 ILE B O 1
ATOM 7988 N N . TRP B 1 416 ? 137.113 -5.903 133.916 1.00 9.20 416 TRP B N 1
ATOM 7989 C CA . TRP B 1 416 ? 135.808 -5.291 133.670 1.00 6.42 416 TRP B CA 1
ATOM 7990 C C . TRP B 1 416 ? 134.866 -6.381 133.179 1.00 9.83 416 TRP B C 1
ATOM 7991 O O . TRP B 1 416 ? 135.192 -7.113 132.236 1.00 11.33 416 TRP B O 1
ATOM 8002 N N . SER B 1 417 ? 133.700 -6.486 133.808 1.00 11.16 417 SER B N 1
ATOM 8003 C CA . SER B 1 417 ? 132.696 -7.476 133.444 1.00 7.81 417 SER B CA 1
ATOM 8004 C C . SER B 1 417 ? 131.526 -6.795 132.750 1.00 13.30 417 SER B C 1
ATOM 8005 O O . SER B 1 417 ? 130.953 -5.841 133.288 1.00 8.23 417 SER B O 1
ATOM 8008 N N . ILE B 1 418 ? 131.164 -7.307 131.569 1.00 9.94 418 ILE B N 1
ATOM 8009 C CA . ILE B 1 418 ? 130.145 -6.688 130.737 1.00 9.68 418 ILE B CA 1
ATOM 8010 C C . ILE B 1 418 ? 128.797 -7.393 130.809 1.00 8.41 418 ILE B C 1
ATOM 8011 O O . ILE B 1 418 ? 127.825 -6.884 130.232 1.00 10.77 418 ILE B O 1
ATOM 8016 N N . ALA B 1 419 ? 128.699 -8.543 131.481 1.00 8.56 419 ALA B N 1
ATOM 8017 C CA . ALA B 1 419 ? 127.434 -9.273 131.487 1.00 6.54 419 ALA B CA 1
ATOM 8018 C C . ALA B 1 419 ? 127.454 -10.352 132.560 1.00 8.37 419 ALA B C 1
ATOM 8019 O O . ALA B 1 419 ? 128.520 -10.764 133.033 1.00 10.19 419 ALA B O 1
ATOM 8021 N N . ASN B 1 420 ? 126.259 -10.848 132.891 1.00 7.16 420 ASN B N 1
ATOM 8022 C CA . ASN B 1 420 ? 126.117 -11.943 133.852 1.00 6.97 420 ASN B CA 1
ATOM 8023 C C . ASN B 1 420 ? 124.921 -12.802 133.458 1.00 11.50 420 ASN B C 1
ATOM 8024 O O . ASN B 1 420 ? 123.788 -12.311 133.442 1.00 9.68 420 ASN B O 1
ATOM 8029 N N . GLU B 1 421 ? 125.182 -14.069 133.114 1.00 6.56 421 GLU B N 1
ATOM 8030 C CA . GLU B 1 421 ? 124.147 -15.087 132.878 1.00 6.33 421 GLU B CA 1
ATOM 8031 C C . GLU B 1 421 ? 123.091 -14.623 131.875 1.00 10.26 421 GLU B C 1
ATOM 8032 O O . GLU B 1 421 ? 121.884 -14.681 132.132 1.00 8.36 421 GLU B O 1
ATOM 8038 N N . THR B 1 422 ? 123.554 -14.205 130.696 1.00 12.20 422 THR B N 1
ATOM 8039 C CA . THR B 1 422 ? 122.652 -13.757 129.641 1.00 11.36 422 THR B CA 1
ATOM 8040 C C . THR B 1 422 ? 122.397 -14.874 128.626 1.00 13.81 422 THR B C 1
ATOM 8041 O O . THR B 1 422 ? 123.335 -15.569 128.211 1.00 11.72 422 THR B O 1
ATOM 8045 N N . PRO B 1 423 ? 121.146 -15.074 128.213 1.00 10.41 423 PRO B N 1
ATOM 8046 C CA . PRO B 1 423 ? 120.835 -16.203 127.330 1.00 15.31 423 PRO B CA 1
ATOM 8047 C C . PRO B 1 423 ? 121.434 -16.034 125.942 1.00 14.98 423 PRO B C 1
ATOM 8048 O O . PRO B 1 423 ? 121.626 -14.923 125.440 1.00 15.19 423 PRO B O 1
ATOM 8052 N N . HIS B 1 424 ? 121.717 -17.170 125.312 1.00 14.38 424 HIS B N 1
ATOM 8053 C CA . HIS B 1 424 ? 122.411 -17.171 124.034 1.00 21.08 424 HIS B CA 1
ATOM 8054 C C . HIS B 1 424 ? 121.452 -16.840 122.896 1.00 15.50 424 HIS B C 1
ATOM 8055 O O . HIS B 1 424 ? 120.375 -17.432 122.782 1.00 25.45 424 HIS B O 1
ATOM 8062 N N . SER B 1 425 ? 121.844 -15.878 122.067 1.00 17.02 425 SER B N 1
ATOM 8063 C CA . SER B 1 425 ? 121.132 -15.537 120.845 1.00 18.92 425 SER B CA 1
ATOM 8064 C C . SER B 1 425 ? 122.061 -14.685 119.997 1.00 17.89 425 SER B C 1
ATOM 8065 O O . SER B 1 425 ? 123.026 -14.106 120.503 1.00 18.54 425 SER B O 1
ATOM 8068 N N . LYS B 1 426 ? 121.762 -14.618 118.700 1.00 18.87 426 LYS B N 1
ATOM 8069 C CA . LYS B 1 426 ? 122.563 -13.788 117.805 1.00 15.48 426 LYS B CA 1
ATOM 8070 C C . LYS B 1 426 ? 122.582 -12.337 118.270 1.00 16.19 426 LYS B C 1
ATOM 8071 O O . LYS B 1 426 ? 123.646 -11.708 118.339 1.00 17.44 426 LYS B O 1
ATOM 8077 N N . THR B 1 427 ? 121.409 -11.785 118.592 1.00 15.98 427 THR B N 1
ATOM 8078 C CA . THR B 1 427 ? 121.344 -10.380 118.980 1.00 20.72 427 THR B CA 1
ATOM 8079 C C . THR B 1 427 ? 122.097 -10.133 120.283 1.00 16.32 427 THR B C 1
ATOM 8080 O O . THR B 1 427 ? 122.784 -9.115 120.426 1.00 15.42 427 THR B O 1
ATOM 8084 N N . ARG B 1 428 ? 121.992 -11.058 121.239 1.00 15.63 428 ARG B N 1
ATOM 8085 C CA . ARG B 1 428 ? 122.762 -10.910 122.472 1.00 15.34 428 ARG B CA 1
ATOM 8086 C C . ARG B 1 428 ? 124.262 -10.893 122.187 1.00 12.63 428 ARG B C 1
ATOM 8087 O O . ARG B 1 428 ? 124.991 -10.067 122.746 1.00 13.88 428 ARG B O 1
ATOM 8095 N N . LEU B 1 429 ? 124.742 -11.775 121.303 1.00 15.13 429 LEU B N 1
ATOM 8096 C CA . LEU B 1 429 ? 126.174 -11.795 121.004 1.00 15.71 429 LEU B CA 1
ATOM 8097 C C . LEU B 1 429 ? 126.629 -10.480 120.375 1.00 16.38 429 LEU B C 1
ATOM 8098 O O . LEU B 1 429 ? 127.699 -9.959 120.713 1.00 13.88 429 LEU B O 1
ATOM 8103 N N . THR B 1 430 ? 125.831 -9.928 119.458 1.00 17.03 430 THR B N 1
ATOM 8104 C CA . THR B 1 430 ? 126.169 -8.639 118.859 1.00 18.24 430 THR B CA 1
ATOM 8105 C C . THR B 1 430 ? 126.255 -7.556 119.926 1.00 15.41 430 THR B C 1
ATOM 8106 O O . THR B 1 430 ? 127.258 -6.835 120.026 1.00 12.03 430 THR B O 1
ATOM 8110 N N . PHE B 1 431 ? 125.191 -7.432 120.722 1.00 18.28 431 PHE B N 1
ATOM 8111 C CA . PHE B 1 431 ? 125.128 -6.514 121.857 1.00 13.71 431 PHE B CA 1
ATOM 8112 C C . PHE B 1 431 ? 126.393 -6.579 122.716 1.00 14.47 431 PHE B C 1
ATOM 8113 O O . PHE B 1 431 ? 127.056 -5.562 122.944 1.00 12.80 431 PHE B O 1
ATOM 8121 N N . LEU B 1 432 ? 126.734 -7.772 123.218 1.00 11.91 432 LEU B N 1
ATOM 8122 C CA . LEU B 1 432 ? 127.882 -7.890 124.116 1.00 14.83 432 LEU B CA 1
ATOM 8123 C C . LEU B 1 432 ? 129.202 -7.693 123.377 1.00 15.87 432 LEU B C 1
ATOM 8124 O O . LEU B 1 432 ? 130.171 -7.192 123.961 1.00 17.56 432 LEU B O 1
ATOM 8129 N N . SER B 1 433 ? 129.267 -8.079 122.101 1.00 16.53 433 SER B N 1
ATOM 8130 C CA . SER B 1 433 ? 130.458 -7.783 121.312 1.00 15.96 433 SER B CA 1
ATOM 8131 C C . SER B 1 433 ? 130.735 -6.286 121.281 1.00 16.71 433 SER B C 1
ATOM 8132 O O . SER B 1 433 ? 131.882 -5.853 121.458 1.00 18.85 433 SER B O 1
ATOM 8135 N N . ASN B 1 434 ? 129.694 -5.479 121.061 1.00 15.23 434 ASN B N 1
ATOM 8136 C CA . ASN B 1 434 ? 129.898 -4.036 120.981 1.00 17.68 434 ASN B CA 1
ATOM 8137 C C . ASN B 1 434 ? 130.369 -3.471 122.312 1.00 13.57 434 ASN B C 1
ATOM 8138 O O . ASN B 1 434 ? 131.177 -2.536 122.342 1.00 14.68 434 ASN B O 1
ATOM 8143 N N . LEU B 1 435 ? 129.878 -4.020 123.429 1.00 12.69 435 LEU B N 1
ATOM 8144 C CA . LEU B 1 435 ? 130.360 -3.549 124.727 1.00 14.87 435 LEU B CA 1
ATOM 8145 C C . LEU B 1 435 ? 131.823 -3.917 124.934 1.00 10.97 435 LEU B C 1
ATOM 8146 O O . LEU B 1 435 ? 132.615 -3.101 125.415 1.00 13.91 435 LEU B O 1
ATOM 8151 N N . ALA B 1 436 ? 132.194 -5.151 124.590 1.00 13.99 436 ALA B N 1
ATOM 8152 C CA . ALA B 1 436 ? 133.581 -5.572 124.748 1.00 14.83 436 ALA B CA 1
ATOM 8153 C C . ALA B 1 436 ? 134.508 -4.711 123.909 1.00 14.26 436 ALA B C 1
ATOM 8154 O O . ALA B 1 436 ? 135.582 -4.306 124.369 1.00 14.33 436 ALA B O 1
ATOM 8156 N N . ASN B 1 437 ? 134.116 -4.435 122.663 1.00 15.50 437 ASN B N 1
ATOM 8157 C CA . ASN B 1 437 ? 134.923 -3.568 121.813 1.00 17.46 437 ASN B CA 1
ATOM 8158 C C . ASN B 1 437 ? 135.046 -2.172 122.415 1.00 17.10 437 ASN B C 1
ATOM 8159 O O . ASN B 1 437 ? 136.139 -1.590 122.442 1.00 17.25 437 ASN B O 1
ATOM 8164 N N . LYS B 1 438 ? 133.937 -1.622 122.911 1.00 15.23 438 LYS B N 1
ATOM 8165 C CA . LYS B 1 438 ? 133.991 -0.307 123.545 1.00 16.99 438 LYS B CA 1
ATOM 8166 C C . LYS B 1 438 ? 134.905 -0.322 124.765 1.00 14.81 438 LYS B C 1
ATOM 8167 O O . LYS B 1 438 ? 135.689 0.610 124.979 1.00 13.17 438 LYS B O 1
ATOM 8173 N N . ALA B 1 439 ? 134.810 -1.370 125.584 1.00 15.78 439 ALA B N 1
ATOM 8174 C CA . ALA B 1 439 ? 135.655 -1.462 126.766 1.00 14.34 439 ALA B CA 1
ATOM 8175 C C . ALA B 1 439 ? 137.127 -1.465 126.378 1.00 14.32 439 ALA B C 1
ATOM 8176 O O . ALA B 1 439 ? 137.942 -0.764 126.983 1.00 11.89 439 ALA B O 1
ATOM 8178 N N . ARG B 1 440 ? 137.486 -2.268 125.375 1.00 16.27 440 ARG B N 1
ATOM 8179 C CA . ARG B 1 440 ? 138.873 -2.296 124.930 1.00 17.89 440 ARG B CA 1
ATOM 8180 C C . ARG B 1 440 ? 139.285 -0.967 124.313 1.00 17.46 440 ARG B C 1
ATOM 8181 O O . ARG B 1 440 ? 140.443 -0.560 124.447 1.00 16.84 440 ARG B O 1
ATOM 8189 N N . SER B 1 441 ? 138.353 -0.265 123.660 1.00 13.45 441 SER B N 1
ATOM 8190 C CA . SER B 1 441 ? 138.690 1.039 123.102 1.00 15.93 441 SER B CA 1
ATOM 8191 C C . SER B 1 441 ? 138.955 2.054 124.204 1.00 19.26 441 SER B C 1
ATOM 8192 O O . SER B 1 441 ? 139.709 3.011 123.999 1.00 18.75 441 SER B O 1
ATOM 8195 N N . LEU B 1 442 ? 138.347 1.863 125.374 1.00 18.31 442 LEU B N 1
ATOM 8196 C CA . LEU B 1 442 ? 138.543 2.770 126.496 1.00 16.30 442 LEU B CA 1
ATOM 8197 C C . LEU B 1 442 ? 139.709 2.374 127.391 1.00 18.55 442 LEU B C 1
ATOM 8198 O O . LEU B 1 442 ? 140.270 3.238 128.072 1.00 16.08 442 LEU B O 1
ATOM 8203 N N . ASP B 1 443 ? 140.088 1.098 127.407 1.00 17.84 443 ASP B N 1
ATOM 8204 C CA . ASP B 1 443 ? 141.075 0.608 128.369 1.00 16.02 443 ASP B CA 1
ATOM 8205 C C . ASP B 1 443 ? 141.804 -0.570 127.729 1.00 17.79 443 ASP B C 1
ATOM 8206 O O . ASP B 1 443 ? 141.264 -1.675 127.667 1.00 16.78 443 ASP B O 1
ATOM 8211 N N . SER B 1 444 ? 143.034 -0.335 127.282 1.00 19.21 444 SER B N 1
ATOM 8212 C CA . SER B 1 444 ? 143.794 -1.385 126.614 1.00 23.77 444 SER B CA 1
ATOM 8213 C C . SER B 1 444 ? 144.484 -2.342 127.578 1.00 19.00 444 SER B C 1
ATOM 8214 O O . SER B 1 444 ? 145.067 -3.333 127.123 1.00 23.23 444 SER B O 1
ATOM 8217 N N . VAL B 1 445 ? 144.422 -2.098 128.882 1.00 16.67 445 VAL B N 1
ATOM 8218 C CA . VAL B 1 445 ? 145.217 -2.844 129.855 1.00 19.04 445 VAL B CA 1
ATOM 8219 C C . VAL B 1 445 ? 144.399 -3.923 130.559 1.00 19.19 445 VAL B C 1
ATOM 8220 O O . VAL B 1 445 ? 144.792 -5.088 130.597 1.00 12.66 445 VAL B O 1
ATOM 8224 N N . ARG B 1 446 ? 143.262 -3.561 131.136 1.00 17.79 446 ARG B N 1
ATOM 8225 C CA . ARG B 1 446 ? 142.568 -4.504 132.001 1.00 14.50 446 ARG B CA 1
ATOM 8226 C C . ARG B 1 446 ? 141.935 -5.640 131.195 1.00 14.66 446 ARG B C 1
ATOM 8227 O O . ARG B 1 446 ? 141.736 -5.551 129.981 1.00 14.42 446 ARG B O 1
ATOM 8235 N N . LEU B 1 447 ? 141.652 -6.739 131.890 1.00 12.44 447 LEU B N 1
ATOM 8236 C CA . LEU B 1 447 ? 141.035 -7.902 131.273 1.00 12.07 447 LEU B CA 1
ATOM 8237 C C . LEU B 1 447 ? 139.532 -7.691 131.144 1.00 12.81 447 LEU B C 1
ATOM 8238 O O . LEU B 1 447 ? 138.918 -6.985 131.943 1.00 12.30 447 LEU B O 1
ATOM 8243 N N . ILE B 1 448 ? 138.945 -8.324 130.132 1.00 10.87 448 ILE B N 1
ATOM 8244 C CA . ILE B 1 448 ? 137.509 -8.265 129.881 1.00 11.97 448 ILE B CA 1
ATOM 8245 C C . ILE B 1 448 ? 136.904 -9.620 130.226 1.00 10.87 448 ILE B C 1
ATOM 8246 O O . ILE B 1 448 ? 137.284 -10.649 129.650 1.00 10.00 448 ILE B O 1
ATOM 8251 N N . GLY B 1 449 ? 135.963 -9.621 131.170 1.00 11.17 449 GLY B N 1
ATOM 8252 C CA . GLY B 1 449 ? 135.251 -10.816 131.558 1.00 9.45 449 GLY B CA 1
ATOM 8253 C C . GLY B 1 449 ? 133.744 -10.648 131.419 1.00 10.05 449 GLY B C 1
ATOM 8254 O O . GLY B 1 449 ? 133.242 -9.603 131.003 1.00 11.13 449 GLY B O 1
ATOM 8255 N N . ALA B 1 450 ? 133.035 -11.727 131.754 1.00 8.76 450 ALA B N 1
ATOM 8256 C CA . ALA B 1 450 ? 131.578 -11.774 131.802 1.00 11.13 450 ALA B CA 1
ATOM 8257 C C . ALA B 1 450 ? 131.160 -13.116 132.376 1.00 14.29 450 ALA B C 1
ATOM 8258 O O . ALA B 1 450 ? 131.777 -14.139 132.048 1.00 15.83 450 ALA B O 1
ATOM 8260 N N . ALA B 1 451 ? 130.135 -13.152 133.227 1.00 8.91 451 ALA B N 1
ATOM 8261 C CA . ALA B 1 451 ? 129.762 -14.423 133.841 1.00 8.40 451 ALA B CA 1
ATOM 8262 C C . ALA B 1 451 ? 128.972 -15.246 132.833 1.00 11.33 451 ALA B C 1
ATOM 8263 O O . ALA B 1 451 ? 127.808 -14.941 132.546 1.00 9.59 451 ALA B O 1
ATOM 8265 N N . MET B 1 452 ? 129.608 -16.278 132.273 1.00 9.42 452 MET B N 1
ATOM 8266 C CA . MET B 1 452 ? 128.928 -17.218 131.392 1.00 10.68 452 MET B CA 1
ATOM 8267 C C . MET B 1 452 ? 128.369 -18.363 132.240 1.00 10.50 452 MET B C 1
ATOM 8268 O O . MET B 1 452 ? 128.361 -18.303 133.474 1.00 10.32 452 MET B O 1
ATOM 8273 N N . GLU B 1 453 ? 127.912 -19.429 131.584 1.00 8.77 453 GLU B N 1
ATOM 8274 C CA . GLU B 1 453 ? 127.233 -20.534 132.243 1.00 8.83 453 GLU B CA 1
ATOM 8275 C C . GLU B 1 453 ? 127.724 -21.846 131.645 1.00 13.34 453 GLU B C 1
ATOM 8276 O O . GLU B 1 453 ? 128.118 -21.900 130.479 1.00 13.82 453 GLU B O 1
ATOM 8282 N N . LYS B 1 454 ? 127.670 -22.908 132.441 1.00 9.42 454 LYS B N 1
ATOM 8283 C CA . LYS B 1 454 ? 128.189 -24.197 132.011 1.00 13.20 454 LYS B CA 1
ATOM 8284 C C . LYS B 1 454 ? 127.099 -25.043 131.362 1.00 14.35 454 LYS B C 1
ATOM 8285 O O . LYS B 1 454 ? 125.899 -24.762 131.460 1.00 13.80 454 LYS B O 1
ATOM 8291 N N . GLU B 1 455 ? 127.546 -26.104 130.694 1.00 14.04 455 GLU B N 1
ATOM 8292 C CA . GLU B 1 455 ? 126.691 -27.044 129.989 1.00 19.36 455 GLU B CA 1
ATOM 8293 C C . GLU B 1 455 ? 127.241 -28.445 130.209 1.00 19.54 455 GLU B C 1
ATOM 8294 O O . GLU B 1 455 ? 128.458 -28.625 130.290 1.00 14.85 455 GLU B O 1
ATOM 8300 N N . GLU B 1 456 ? 126.348 -29.430 130.321 1.00 15.32 456 GLU B N 1
ATOM 8301 C CA . GLU B 1 456 ? 126.746 -30.834 130.463 1.00 17.63 456 GLU B CA 1
ATOM 8302 C C . GLU B 1 456 ? 126.580 -31.468 129.085 1.00 24.97 456 GLU B C 1
ATOM 8303 O O . GLU B 1 456 ? 125.504 -31.943 128.725 1.00 29.18 456 GLU B O 1
ATOM 8309 N N . VAL B 1 457 ? 127.665 -31.457 128.305 1.00 32.33 457 VAL B N 1
ATOM 8310 C CA . VAL B 1 457 ? 127.585 -31.850 126.901 1.00 33.68 457 VAL B CA 1
ATOM 8311 C C . VAL B 1 457 ? 127.390 -33.355 126.762 1.00 34.94 457 VAL B C 1
ATOM 8312 O O . VAL B 1 457 ? 126.740 -33.821 125.818 1.00 36.12 457 VAL B O 1
ATOM 8316 N N . GLN B 1 458 ? 127.955 -34.135 127.674 1.00 34.52 458 GLN B N 1
ATOM 8317 C CA . GLN B 1 458 ? 127.696 -35.560 127.790 1.00 28.11 458 GLN B CA 1
ATOM 8318 C C . GLN B 1 458 ? 127.599 -35.866 129.273 1.00 24.63 458 GLN B C 1
ATOM 8319 O O . GLN B 1 458 ? 128.167 -35.134 130.090 1.00 20.52 458 GLN B O 1
ATOM 8325 N N . PRO B 1 459 ? 126.875 -36.914 129.655 1.00 23.90 459 PRO B N 1
ATOM 8326 C CA . PRO B 1 459 ? 126.772 -37.244 131.084 1.00 21.86 459 PRO B CA 1
ATOM 8327 C C . PRO B 1 459 ? 128.141 -37.250 131.752 1.00 24.49 459 PRO B C 1
ATOM 8328 O O . PRO B 1 459 ? 129.081 -37.889 131.275 1.00 20.99 459 PRO B O 1
ATOM 8332 N N . GLY B 1 460 ? 128.253 -36.509 132.857 1.00 16.23 460 GLY B N 1
ATOM 8333 C CA . GLY B 1 460 ? 129.493 -36.407 133.602 1.00 23.06 460 GLY B CA 1
ATOM 8334 C C . GLY B 1 460 ? 130.557 -35.507 133.009 1.00 17.08 460 GLY B C 1
ATOM 8335 O O . GLY B 1 460 ? 131.654 -35.424 133.579 1.00 21.25 460 GLY B O 1
ATOM 8336 N N . VAL B 1 461 ? 130.290 -34.835 131.890 1.00 14.38 461 VAL B N 1
ATOM 8337 C CA . VAL B 1 461 ? 131.279 -33.992 131.223 1.00 14.25 461 VAL B CA 1
ATOM 8338 C C . VAL B 1 461 ? 130.727 -32.573 131.139 1.00 19.51 461 VAL B C 1
ATOM 8339 O O . VAL B 1 461 ? 129.743 -32.323 130.429 1.00 17.26 461 VAL B O 1
ATOM 8343 N N . LEU B 1 462 ? 131.358 -31.646 131.859 1.00 15.48 462 LEU B N 1
ATOM 8344 C CA . LEU B 1 462 ? 130.904 -30.263 131.930 1.00 16.39 462 LEU B CA 1
ATOM 8345 C C . LEU B 1 462 ? 131.858 -29.362 131.163 1.00 16.70 462 LEU B C 1
ATOM 8346 O O . LEU B 1 462 ? 133.076 -29.580 131.169 1.00 16.17 462 LEU B O 1
ATOM 8351 N N . THR B 1 463 ? 131.304 -28.342 130.511 1.00 16.65 463 THR B N 1
ATOM 8352 C CA . THR B 1 463 ? 132.115 -27.429 129.725 1.00 19.46 463 THR B CA 1
ATOM 8353 C C . THR B 1 463 ? 131.425 -26.071 129.645 1.00 16.58 463 THR B C 1
ATOM 8354 O O . THR B 1 463 ? 130.329 -25.868 130.179 1.00 15.24 463 THR B O 1
ATOM 8358 N N . VAL B 1 464 ? 132.079 -25.145 128.951 1.00 16.76 464 VAL B N 1
ATOM 8359 C CA . VAL B 1 464 ? 131.543 -23.819 128.668 1.00 16.10 464 VAL B CA 1
ATOM 8360 C C . VAL B 1 464 ? 131.774 -23.557 127.186 1.00 19.03 464 VAL B C 1
ATOM 8361 O O . VAL B 1 464 ? 132.908 -23.291 126.773 1.00 23.69 464 VAL B O 1
ATOM 8365 N N . ASN B 1 465 ? 130.712 -23.623 126.381 1.00 17.33 465 ASN B N 1
ATOM 8366 C CA . ASN B 1 465 ? 130.864 -23.459 124.938 1.00 20.23 465 ASN B CA 1
ATOM 8367 C C . ASN B 1 465 ? 130.117 -22.234 124.418 1.00 24.45 465 ASN B C 1
ATOM 8368 O O . ASN B 1 465 ? 129.653 -22.216 123.279 1.00 31.05 465 ASN B O 1
ATOM 8373 N N . ASP B 1 466 ? 130.028 -21.205 125.238 1.00 19.46 466 ASP B N 1
ATOM 8374 C CA . ASP B 1 466 ? 129.355 -19.964 124.863 1.00 15.07 466 ASP B CA 1
ATOM 8375 C C . ASP B 1 466 ? 130.186 -19.191 123.843 1.00 15.60 466 ASP B C 1
ATOM 8376 O O . ASP B 1 466 ? 131.357 -18.893 124.109 1.00 11.17 466 ASP B O 1
ATOM 8381 N N . PRO B 1 467 ? 129.617 -18.810 122.693 1.00 17.90 467 PRO B N 1
ATOM 8382 C CA . PRO B 1 467 ? 130.393 -18.013 121.723 1.00 20.07 467 PRO B CA 1
ATOM 8383 C C . PRO B 1 467 ? 130.897 -16.688 122.279 1.00 19.05 467 PRO B C 1
ATOM 8384 O O . PRO B 1 467 ? 131.851 -16.120 121.728 1.00 17.85 467 PRO B O 1
ATOM 8388 N N . LEU B 1 468 ? 130.302 -16.179 123.360 1.00 14.95 468 LEU B N 1
ATOM 8389 C CA . LEU B 1 468 ? 130.835 -14.965 123.970 1.00 15.28 468 LEU B CA 1
ATOM 8390 C C . LEU B 1 468 ? 132.281 -15.149 124.411 1.00 14.04 468 LEU B C 1
ATOM 8391 O O . LEU B 1 468 ? 133.044 -14.179 124.449 1.00 14.76 468 LEU B O 1
ATOM 8396 N N . GLY B 1 469 ? 132.673 -16.381 124.743 1.00 13.81 469 GLY B N 1
ATOM 8397 C CA . GLY B 1 469 ? 134.009 -16.611 125.270 1.00 12.11 469 GLY B CA 1
ATOM 8398 C C . GLY B 1 469 ? 135.119 -16.117 124.362 1.00 13.54 469 GLY B C 1
ATOM 8399 O O . GLY B 1 469 ? 136.188 -15.730 124.839 1.00 17.44 469 GLY B O 1
ATOM 8400 N N . GLU B 1 470 ? 134.901 -16.149 123.048 1.00 16.71 470 GLU B N 1
ATOM 8401 C CA . GLU B 1 470 ? 135.930 -15.693 122.124 1.00 18.89 470 GLU B CA 1
ATOM 8402 C C . GLU B 1 470 ? 136.235 -14.214 122.309 1.00 18.31 470 GLU B C 1
ATOM 8403 O O . GLU B 1 470 ? 137.352 -13.777 122.005 1.00 18.78 470 GLU B O 1
ATOM 8409 N N . LEU B 1 471 ? 135.288 -13.446 122.849 1.00 19.09 471 LEU B N 1
ATOM 8410 C CA . LEU B 1 471 ? 135.475 -12.023 123.088 1.00 18.21 471 LEU B CA 1
ATOM 8411 C C . LEU B 1 471 ? 136.049 -11.699 124.461 1.00 20.44 471 LEU B C 1
ATOM 8412 O O . LEU B 1 471 ? 136.340 -10.526 124.726 1.00 15.78 471 LEU B O 1
ATOM 8417 N N . LEU B 1 472 ? 136.206 -12.687 125.340 1.00 13.26 472 LEU B N 1
ATOM 8418 C CA . LEU B 1 472 ? 136.733 -12.445 126.675 1.00 11.11 472 LEU B CA 1
ATOM 8419 C C . LEU B 1 472 ? 138.178 -12.905 126.790 1.00 14.22 472 LEU B C 1
ATOM 8420 O O . LEU B 1 472 ? 138.642 -13.769 126.038 1.00 14.46 472 LEU B O 1
ATOM 8425 N N . ASP B 1 473 ? 138.893 -12.326 127.765 1.00 11.67 473 ASP B N 1
ATOM 8426 C CA . ASP B 1 473 ? 140.264 -12.762 128.024 1.00 9.55 473 ASP B CA 1
ATOM 8427 C C . ASP B 1 473 ? 140.346 -13.980 128.931 1.00 10.74 473 ASP B C 1
ATOM 8428 O O . ASP B 1 473 ? 141.422 -14.587 129.036 1.00 12.32 473 ASP B O 1
ATOM 8433 N N . ILE B 1 474 ? 139.244 -14.353 129.575 1.00 10.20 474 ILE B N 1
ATOM 8434 C CA . ILE B 1 474 ? 139.203 -15.450 130.528 1.00 9.05 474 ILE B CA 1
ATOM 8435 C C . ILE B 1 474 ? 137.926 -16.245 130.288 1.00 10.79 474 ILE B C 1
ATOM 8436 O O . ILE B 1 474 ? 136.938 -15.720 129.766 1.00 11.25 474 ILE B O 1
ATOM 8441 N N . ILE B 1 475 ? 137.961 -17.530 130.644 1.00 10.51 475 ILE B N 1
ATOM 8442 C CA . ILE B 1 475 ? 136.766 -18.381 130.609 1.00 10.92 475 ILE B CA 1
ATOM 8443 C C . ILE B 1 475 ? 136.132 -18.246 131.989 1.00 13.13 475 ILE B C 1
ATOM 8444 O O . ILE B 1 475 ? 136.395 -19.032 132.902 1.00 9.68 475 ILE B O 1
ATOM 8449 N N . SER B 1 476 ? 135.294 -17.224 132.140 1.00 9.06 476 SER B N 1
ATOM 8450 C CA . SER B 1 476 ? 134.703 -16.854 133.416 1.00 10.06 476 SER B CA 1
ATOM 8451 C C . SER B 1 476 ? 133.242 -17.280 133.408 1.00 10.90 476 SER B C 1
ATOM 8452 O O . SER B 1 476 ? 132.519 -16.955 132.468 1.00 10.27 476 SER B O 1
ATOM 8455 N N . PHE B 1 477 ? 132.816 -18.020 134.431 1.00 8.01 477 PHE B N 1
ATOM 8456 C CA . PHE B 1 477 ? 131.464 -18.565 134.396 1.00 9.65 477 PHE B CA 1
ATOM 8457 C C . PHE B 1 477 ? 130.985 -18.922 135.799 1.00 7.25 477 PHE B C 1
ATOM 8458 O O . PHE B 1 477 ? 131.779 -19.179 136.708 1.00 8.96 477 PHE B O 1
ATOM 8466 N N . ASN B 1 478 ? 129.661 -18.940 135.954 1.00 8.88 478 ASN B N 1
ATOM 8467 C CA . ASN B 1 478 ? 129.016 -19.371 137.186 1.00 6.88 478 ASN B CA 1
ATOM 8468 C C . ASN B 1 478 ? 128.680 -20.852 137.105 1.00 6.90 478 ASN B C 1
ATOM 8469 O O . ASN B 1 478 ? 128.280 -21.358 136.054 1.00 9.79 478 ASN B O 1
ATOM 8474 N N . GLU B 1 479 ? 128.804 -21.544 138.227 1.00 8.27 479 GLU B N 1
ATOM 8475 C CA . GLU B 1 479 ? 128.367 -22.931 138.256 1.00 9.38 479 GLU B CA 1
ATOM 8476 C C . GLU B 1 479 ? 127.934 -23.273 139.667 1.00 9.41 479 GLU B C 1
ATOM 8477 O O . GLU B 1 479 ? 128.524 -22.793 140.633 1.00 10.21 479 GLU B O 1
ATOM 8483 N N . TYR B 1 480 ? 126.895 -24.097 139.773 1.00 10.73 480 TYR B N 1
ATOM 8484 C CA . TYR B 1 480 ? 126.309 -24.466 141.053 1.00 10.19 480 TYR B CA 1
ATOM 8485 C C . TYR B 1 480 ? 126.138 -25.976 141.156 1.00 8.02 480 TYR B C 1
ATOM 8486 O O . TYR B 1 480 ? 125.101 -26.472 141.592 1.00 8.57 480 TYR B O 1
ATOM 8495 N N . VAL B 1 481 ? 127.154 -26.730 140.729 1.00 8.51 481 VAL B N 1
ATOM 8496 C CA . VAL B 1 481 ? 127.185 -28.164 140.995 1.00 8.74 481 VAL B CA 1
ATOM 8497 C C . VAL B 1 481 ? 127.086 -28.392 142.495 1.00 6.95 481 VAL B C 1
ATOM 8498 O O . VAL B 1 481 ? 127.804 -27.765 143.282 1.00 7.89 481 VAL B O 1
ATOM 8502 N N . GLY B 1 482 ? 126.195 -29.295 142.903 1.00 6.74 482 GLY B N 1
ATOM 8503 C CA . GLY B 1 482 ? 125.996 -29.576 144.308 1.00 10.10 482 GLY B CA 1
ATOM 8504 C C . GLY B 1 482 ? 124.945 -28.731 144.997 1.00 8.93 482 GLY B C 1
ATOM 8505 O O . GLY B 1 482 ? 124.608 -29.008 146.152 1.00 11.34 482 GLY B O 1
ATOM 8506 N N . TRP B 1 483 ? 124.431 -27.688 144.351 1.00 10.52 483 TRP B N 1
ATOM 8507 C CA . TRP B 1 483 ? 123.322 -26.934 144.927 1.00 9.10 483 TRP B CA 1
ATOM 8508 C C . TRP B 1 483 ? 122.129 -26.944 143.982 1.00 7.87 483 TRP B C 1
ATOM 8509 O O . TRP B 1 483 ? 121.109 -27.549 144.305 1.00 10.88 483 TRP B O 1
ATOM 8520 N N . TYR B 1 484 ? 122.227 -26.273 142.833 1.00 9.92 484 TYR B N 1
ATOM 8521 C CA . TYR B 1 484 ? 121.167 -26.293 141.836 1.00 13.41 484 TYR B CA 1
ATOM 8522 C C . TYR B 1 484 ? 121.262 -27.506 140.924 1.00 12.21 484 TYR B C 1
ATOM 8523 O O . TYR B 1 484 ? 120.238 -27.987 140.429 1.00 13.44 484 TYR B O 1
ATOM 8532 N N . ASP B 1 485 ? 122.472 -27.991 140.679 1.00 9.97 485 ASP B N 1
ATOM 8533 C CA . ASP B 1 485 ? 122.737 -29.070 139.738 1.00 10.94 485 ASP B CA 1
ATOM 8534 C C . ASP B 1 485 ? 123.277 -30.243 140.555 1.00 8.43 485 ASP B C 1
ATOM 8535 O O . ASP B 1 485 ? 124.489 -30.340 140.768 1.00 9.70 485 ASP B O 1
ATOM 8540 N N . GLY B 1 486 ? 122.374 -31.100 141.040 1.00 10.10 486 GLY B N 1
ATOM 8541 C CA . GLY B 1 486 ? 122.725 -32.241 141.862 1.00 7.93 486 GLY B CA 1
ATOM 8542 C C . GLY B 1 486 ? 122.850 -31.903 143.339 1.00 11.33 486 GLY B C 1
ATOM 8543 O O . GLY B 1 486 ? 122.809 -30.743 143.759 1.00 11.14 486 GLY B O 1
ATOM 8544 N N . ASP B 1 487 ? 122.953 -32.958 144.147 1.00 12.23 487 ASP B N 1
ATOM 8545 C CA . ASP B 1 487 ? 123.384 -32.840 145.531 1.00 10.53 487 ASP B CA 1
ATOM 8546 C C . ASP B 1 487 ? 124.915 -32.816 145.569 1.00 11.34 487 ASP B C 1
ATOM 8547 O O . ASP B 1 487 ? 125.587 -32.968 144.547 1.00 8.62 487 ASP B O 1
ATOM 8552 N N . SER B 1 488 ? 125.473 -32.657 146.772 1.00 11.85 488 SER B N 1
ATOM 8553 C CA . SER B 1 488 ? 126.910 -32.425 146.911 1.00 11.79 488 SER B CA 1
ATOM 8554 C C . SER B 1 488 ? 127.747 -33.542 146.287 1.00 10.58 488 SER B C 1
ATOM 8555 O O . SER B 1 488 ? 128.878 -33.290 145.846 1.00 12.68 488 SER B O 1
ATOM 8558 N N . GLU B 1 489 ? 127.211 -34.772 146.234 1.00 12.22 489 GLU B N 1
ATOM 8559 C CA . GLU B 1 489 ? 127.928 -35.901 145.647 1.00 13.70 489 GLU B CA 1
ATOM 8560 C C . GLU B 1 489 ? 128.310 -35.653 144.198 1.00 15.13 489 GLU B C 1
ATOM 8561 O O . GLU B 1 489 ? 129.266 -36.264 143.701 1.00 18.64 489 GLU B O 1
ATOM 8567 N N . LYS B 1 490 ? 127.577 -34.792 143.484 1.00 10.79 490 LYS B N 1
ATOM 8568 C CA . LYS B 1 490 ? 127.901 -34.629 142.074 1.00 10.02 490 LYS B CA 1
ATOM 8569 C C . LYS B 1 490 ? 129.264 -33.970 141.901 1.00 11.03 490 LYS B C 1
ATOM 8570 O O . LYS B 1 490 ? 129.949 -34.217 140.900 1.00 9.51 490 LYS B O 1
ATOM 8576 N N . CYS B 1 491 ? 129.675 -33.150 142.874 1.00 10.94 491 CYS B N 1
ATOM 8577 C CA . CYS B 1 491 ? 131.027 -32.600 142.877 1.00 8.18 491 CYS B CA 1
ATOM 8578 C C . CYS B 1 491 ? 132.075 -33.694 142.836 1.00 9.57 491 CYS B C 1
ATOM 8579 O O . CYS B 1 491 ? 133.192 -33.457 142.363 1.00 11.24 491 CYS B O 1
ATOM 8582 N N . ASP B 1 492 ? 131.747 -34.872 143.367 1.00 10.11 492 ASP B N 1
ATOM 8583 C CA . ASP B 1 492 ? 132.700 -35.970 143.493 1.00 15.49 492 ASP B CA 1
ATOM 8584 C C . ASP B 1 492 ? 132.887 -36.765 142.210 1.00 19.14 492 ASP B C 1
ATOM 8585 O O . ASP B 1 492 ? 133.803 -37.601 142.162 1.00 20.98 492 ASP B O 1
ATOM 8590 N N . ARG B 1 493 ? 132.057 -36.561 141.185 1.00 9.67 493 ARG B N 1
ATOM 8591 C CA . ARG B 1 493 ? 132.122 -37.428 140.011 1.00 10.64 493 ARG B CA 1
ATOM 8592 C C . ARG B 1 493 ? 132.215 -36.712 138.673 1.00 13.94 493 ARG B C 1
ATOM 8593 O O . ARG B 1 493 ? 132.651 -37.340 137.702 1.00 15.78 493 ARG B O 1
ATOM 8601 N N . VAL B 1 494 ? 131.829 -35.444 138.569 1.00 12.66 494 VAL B N 1
ATOM 8602 C CA . VAL B 1 494 ? 131.815 -34.796 137.260 1.00 16.41 494 VAL B CA 1
ATOM 8603 C C . VAL B 1 494 ? 133.232 -34.409 136.849 1.00 14.44 494 VAL B C 1
ATOM 8604 O O . VAL B 1 494 ? 134.144 -34.280 137.671 1.00 16.41 494 VAL B O 1
ATOM 8608 N N . ASN B 1 495 ? 133.417 -34.237 135.544 1.00 17.41 495 ASN B N 1
ATOM 8609 C CA . ASN B 1 495 ? 134.694 -33.814 134.995 1.00 19.84 495 ASN B CA 1
ATOM 8610 C C . ASN B 1 495 ? 134.488 -32.610 134.086 1.00 18.36 495 ASN B C 1
ATOM 8611 O O . ASN B 1 495 ? 133.399 -32.390 133.552 1.00 15.52 495 ASN B O 1
ATOM 8616 N N . TRP B 1 496 ? 135.555 -31.829 133.926 1.00 17.01 496 TRP B N 1
ATOM 8617 C CA . TRP B 1 496 ? 135.512 -30.555 133.217 1.00 19.74 496 TRP B CA 1
ATOM 8618 C C . TRP B 1 496 ? 136.535 -30.535 132.091 1.00 21.86 496 TRP B C 1
ATOM 8619 O O . TRP B 1 496 ? 137.671 -30.987 132.269 1.00 23.23 496 TRP B O 1
ATOM 8630 N N . THR B 1 497 ? 136.154 -29.948 130.958 1.00 18.74 497 THR B N 1
ATOM 8631 C CA . THR B 1 497 ? 137.081 -29.748 129.855 1.00 18.31 497 THR B CA 1
ATOM 8632 C C . THR B 1 497 ? 136.795 -28.413 129.184 1.00 19.45 497 THR B C 1
ATOM 8633 O O . THR B 1 497 ? 135.664 -27.926 129.191 1.00 15.69 497 THR B O 1
ATOM 8637 N N . PHE B 1 498 ? 137.836 -27.819 128.610 1.00 20.18 498 PHE B N 1
ATOM 8638 C CA . PHE B 1 498 ? 137.703 -26.540 127.929 1.00 20.30 498 PHE B CA 1
ATOM 8639 C C . PHE B 1 498 ? 138.473 -26.594 126.619 1.00 24.67 498 PHE B C 1
ATOM 8640 O O . PHE B 1 498 ? 139.553 -27.186 126.553 1.00 30.98 498 PHE B O 1
ATOM 8648 N N . ASP B 1 499 ? 137.917 -25.973 125.581 1.00 27.90 499 ASP B N 1
ATOM 8649 C CA . ASP B 1 499 ? 138.453 -26.088 124.230 1.00 30.03 499 ASP B CA 1
ATOM 8650 C C . ASP B 1 499 ? 139.388 -24.945 123.844 1.00 34.33 499 ASP B C 1
ATOM 8651 O O . ASP B 1 499 ? 139.908 -24.942 122.723 1.00 36.21 499 ASP B O 1
ATOM 8656 N N . THR B 1 500 ? 139.615 -23.978 124.729 1.00 26.04 500 THR B N 1
ATOM 8657 C CA . THR B 1 500 ? 140.625 -22.953 124.512 1.00 24.10 500 THR B CA 1
ATOM 8658 C C . THR B 1 500 ? 141.512 -22.863 125.745 1.00 23.47 500 THR B C 1
ATOM 8659 O O . THR B 1 500 ? 141.067 -23.133 126.864 1.00 24.10 500 THR B O 1
ATOM 8663 N N . GLN B 1 501 ? 142.774 -22.486 125.532 1.00 20.87 501 GLN B N 1
ATOM 8664 C CA . GLN B 1 501 ? 143.736 -22.373 126.630 1.00 19.29 501 GLN B CA 1
ATOM 8665 C C . GLN B 1 501 ? 143.807 -20.927 127.121 1.00 21.60 501 GLN B C 1
ATOM 8666 O O . GLN B 1 501 ? 144.816 -20.234 126.996 1.00 22.90 501 GLN B O 1
ATOM 8672 N N . LYS B 1 502 ? 142.693 -20.475 127.693 1.00 14.32 502 LYS B N 1
ATOM 8673 C CA . LYS B 1 502 ? 142.649 -19.234 128.450 1.00 15.67 502 LYS B CA 1
ATOM 8674 C C . LYS B 1 502 ? 142.462 -19.560 129.928 1.00 9.86 502 LYS B C 1
ATOM 8675 O O . LYS B 1 502 ? 141.914 -20.615 130.261 1.00 10.99 502 LYS B O 1
ATOM 8681 N N . PRO B 1 503 ? 142.900 -18.688 130.838 1.00 11.85 503 PRO B N 1
ATOM 8682 C CA . PRO B 1 503 ? 142.673 -18.953 132.263 1.00 8.77 503 PRO B CA 1
ATOM 8683 C C . PRO B 1 503 ? 141.184 -19.106 132.549 1.00 12.24 503 PRO B C 1
ATOM 8684 O O . PRO B 1 503 ? 140.350 -18.367 132.022 1.00 10.76 503 PRO B O 1
ATOM 8688 N N . VAL B 1 504 ? 140.856 -20.061 133.416 1.00 8.89 504 VAL B N 1
ATOM 8689 C CA . VAL B 1 504 ? 139.476 -20.339 133.810 1.00 7.04 504 VAL B CA 1
ATOM 8690 C C . VAL B 1 504 ? 139.194 -19.616 135.121 1.00 9.21 504 VAL B C 1
ATOM 8691 O O . VAL B 1 504 ? 140.004 -19.670 136.053 1.00 10.41 504 VAL B O 1
ATOM 8695 N N . PHE B 1 505 ? 138.047 -18.939 135.198 1.00 11.04 505 PHE B N 1
ATOM 8696 C CA . PHE B 1 505 ? 137.677 -18.152 136.369 1.00 7.69 505 PHE B CA 1
ATOM 8697 C C . PHE B 1 505 ? 136.238 -18.484 136.736 1.00 7.59 505 PHE B C 1
ATOM 8698 O O . PHE B 1 505 ? 135.328 -18.226 135.948 1.00 11.04 505 PHE B O 1
ATOM 8706 N N . ILE B 1 506 ? 136.021 -19.073 137.908 1.00 7.30 506 ILE B N 1
ATOM 8707 C CA . ILE B 1 506 ? 134.662 -19.411 138.317 1.00 8.49 506 ILE B CA 1
ATOM 8708 C C . ILE B 1 506 ? 134.147 -18.234 139.136 1.00 7.98 506 ILE B C 1
ATOM 8709 O O . ILE B 1 506 ? 134.522 -18.050 140.294 1.00 8.03 506 ILE B O 1
ATOM 8714 N N . SER B 1 507 ? 133.274 -17.435 138.521 1.00 7.56 507 SER B N 1
ATOM 8715 C CA . SER B 1 507 ? 132.817 -16.178 139.097 1.00 9.34 507 SER B CA 1
ATOM 8716 C C . SER B 1 507 ? 131.677 -16.340 140.105 1.00 10.76 507 SER B C 1
ATOM 8717 O O . SER B 1 507 ? 131.372 -15.375 140.815 1.00 7.19 507 SER B O 1
ATOM 8720 N N . GLU B 1 508 ? 131.063 -17.525 140.201 1.00 6.64 508 GLU B N 1
ATOM 8721 C CA . GLU B 1 508 ? 130.107 -17.836 141.256 1.00 5.67 508 GLU B CA 1
ATOM 8722 C C . GLU B 1 508 ? 130.082 -19.338 141.458 1.00 5.78 508 GLU B C 1
ATOM 8723 O O . GLU B 1 508 ? 130.198 -20.091 140.485 1.00 6.05 508 GLU B O 1
ATOM 8729 N N . LEU B 1 509 ? 129.957 -19.754 142.719 1.00 3.57 509 LEU B N 1
ATOM 8730 C CA . LEU B 1 509 ? 129.673 -21.131 143.112 1.00 7.17 509 LEU B CA 1
ATOM 8731 C C . LEU B 1 509 ? 129.219 -21.103 144.564 1.00 6.46 509 LEU B C 1
ATOM 8732 O O . LEU B 1 509 ? 129.420 -20.108 145.268 1.00 6.00 509 LEU B O 1
ATOM 8737 N N . GLY B 1 510 ? 128.595 -22.198 145.004 1.00 5.64 510 GLY B N 1
ATOM 8738 C CA . GLY B 1 510 ? 128.192 -22.290 146.404 1.00 6.06 510 GLY B CA 1
ATOM 8739 C C . GLY B 1 510 ? 126.790 -22.796 146.705 1.00 7.46 510 GLY B C 1
ATOM 8740 O O . GLY B 1 510 ? 126.181 -23.506 145.892 1.00 8.41 510 GLY B O 1
ATOM 8741 N N . GLY B 1 511 ? 126.267 -22.460 147.883 1.00 7.50 511 GLY B N 1
ATOM 8742 C CA . GLY B 1 511 ? 124.963 -22.935 148.312 1.00 8.99 511 GLY B CA 1
ATOM 8743 C C . GLY B 1 511 ? 124.500 -22.179 149.539 1.00 7.16 511 GLY B C 1
ATOM 8744 O O . GLY B 1 511 ? 125.288 -21.499 150.202 1.00 9.81 511 GLY B O 1
ATOM 8745 N N . GLY B 1 512 ? 123.206 -22.310 149.832 1.00 10.26 512 GLY B N 1
ATOM 8746 C CA . GLY B 1 512 ? 122.601 -21.576 150.929 1.00 5.46 512 GLY B CA 1
ATOM 8747 C C . GLY B 1 512 ? 122.597 -22.325 152.253 1.00 5.19 512 GLY B C 1
ATOM 8748 O O . GLY B 1 512 ? 122.566 -23.554 152.301 1.00 6.65 512 GLY B O 1
ATOM 8749 N N . ALA B 1 513 ? 122.610 -21.550 153.335 1.00 5.47 513 ALA B N 1
ATOM 8750 C CA . ALA B 1 513 ? 122.566 -22.064 154.700 1.00 4.99 513 ALA B CA 1
ATOM 8751 C C . ALA B 1 513 ? 122.117 -20.926 155.610 1.00 6.21 513 ALA B C 1
ATOM 8752 O O . ALA B 1 513 ? 122.490 -19.774 155.385 1.00 7.13 513 ALA B O 1
ATOM 8754 N N . LEU B 1 514 ? 121.304 -21.241 156.621 1.00 7.05 514 LEU B N 1
ATOM 8755 C CA . LEU B 1 514 ? 120.930 -20.273 157.645 1.00 8.28 514 LEU B CA 1
ATOM 8756 C C . LEU B 1 514 ? 121.835 -20.473 158.855 1.00 8.64 514 LEU B C 1
ATOM 8757 O O . LEU B 1 514 ? 121.892 -21.579 159.405 1.00 6.47 514 LEU B O 1
ATOM 8762 N N . TYR B 1 515 ? 122.542 -19.411 159.268 1.00 6.18 515 TYR B N 1
ATOM 8763 C CA . TYR B 1 515 ? 123.421 -19.527 160.431 1.00 6.61 515 TYR B CA 1
ATOM 8764 C C . TYR B 1 515 ? 122.620 -19.918 161.667 1.00 7.46 515 TYR B C 1
ATOM 8765 O O . TYR B 1 515 ? 121.583 -19.319 161.961 1.00 6.09 515 TYR B O 1
ATOM 8774 N N . GLY B 1 516 ? 123.124 -20.904 162.414 1.00 5.41 516 GLY B N 1
ATOM 8775 C CA . GLY B 1 516 ? 122.456 -21.384 163.610 1.00 7.43 516 GLY B CA 1
ATOM 8776 C C . GLY B 1 516 ? 121.456 -22.496 163.369 1.00 9.57 516 GLY B C 1
ATOM 8777 O O . GLY B 1 516 ? 120.844 -22.985 164.331 1.00 5.28 516 GLY B O 1
ATOM 8778 N N . HIS B 1 517 ? 121.275 -22.904 162.117 1.00 6.43 517 HIS B N 1
ATOM 8779 C CA . HIS B 1 517 ? 120.310 -23.928 161.725 1.00 10.57 517 HIS B CA 1
ATOM 8780 C C . HIS B 1 517 ? 121.104 -25.172 161.351 1.00 9.46 517 HIS B C 1
ATOM 8781 O O . HIS B 1 517 ? 121.758 -25.200 160.305 1.00 10.79 517 HIS B O 1
ATOM 8788 N N . HIS B 1 518 ? 121.041 -26.200 162.201 1.00 8.42 518 HIS B N 1
ATOM 8789 C CA . HIS B 1 518 ? 121.904 -27.367 162.082 1.00 12.77 518 HIS B CA 1
ATOM 8790 C C . HIS B 1 518 ? 121.087 -28.621 161.801 1.00 10.78 518 HIS B C 1
ATOM 8791 O O . HIS B 1 518 ? 119.897 -28.708 162.118 1.00 13.33 518 HIS B O 1
ATOM 8798 N N . GLY B 1 519 ? 121.751 -29.598 161.197 1.00 12.23 519 GLY B N 1
ATOM 8799 C CA . GLY B 1 519 ? 121.111 -30.864 160.924 1.00 14.02 519 GLY B CA 1
ATOM 8800 C C . GLY B 1 519 ? 122.074 -31.793 160.230 1.00 12.10 519 GLY B C 1
ATOM 8801 O O . GLY B 1 519 ? 123.289 -31.646 160.344 1.00 10.42 519 GLY B O 1
ATOM 8802 N N . SER B 1 520 ? 121.519 -32.755 159.510 1.00 15.83 520 SER B N 1
ATOM 8803 C CA . SER B 1 520 ? 122.357 -33.690 158.781 1.00 12.79 520 SER B CA 1
ATOM 8804 C C . SER B 1 520 ? 123.041 -32.970 157.622 1.00 13.64 520 SER B C 1
ATOM 8805 O O . SER B 1 520 ? 122.492 -32.010 157.072 1.00 10.24 520 SER B O 1
ATOM 8808 N N . PRO B 1 521 ? 124.243 -33.407 157.234 1.00 9.43 521 PRO B N 1
ATOM 8809 C CA . PRO B 1 521 ? 124.876 -32.834 156.034 1.00 11.80 521 PRO B CA 1
ATOM 8810 C C . PRO B 1 521 ? 124.087 -33.108 154.769 1.00 11.38 521 PRO B C 1
ATOM 8811 O O . PRO B 1 521 ? 124.406 -32.527 153.721 1.00 9.25 521 PRO B O 1
ATOM 8815 N N . LYS B 1 522 ? 123.057 -33.958 154.839 1.00 14.36 522 LYS B N 1
ATOM 8816 C CA . LYS B 1 522 ? 122.139 -34.206 153.735 1.00 15.23 522 LYS B CA 1
ATOM 8817 C C . LYS B 1 522 ? 120.981 -33.212 153.676 1.00 11.76 522 LYS B C 1
ATOM 8818 O O . LYS B 1 522 ? 120.276 -33.168 152.658 1.00 11.97 522 LYS B O 1
ATOM 8824 N N . GLU B 1 523 ? 120.762 -32.420 154.728 1.00 11.04 523 GLU B N 1
ATOM 8825 C CA . GLU B 1 523 ? 119.584 -31.556 154.811 1.00 9.93 523 GLU B CA 1
ATOM 8826 C C . GLU B 1 523 ? 119.915 -30.162 154.281 1.00 10.31 523 GLU B C 1
ATOM 8827 O O . GLU B 1 523 ? 120.728 -29.443 154.866 1.00 10.17 523 GLU B O 1
ATOM 8833 N N . ARG B 1 524 ? 119.267 -29.775 153.191 1.00 12.78 524 ARG B N 1
ATOM 8834 C CA . ARG B 1 524 ? 119.577 -28.491 152.588 1.00 9.53 524 ARG B CA 1
ATOM 8835 C C . ARG B 1 524 ? 119.185 -27.342 153.508 1.00 6.77 524 ARG B C 1
ATOM 8836 O O . ARG B 1 524 ? 118.240 -27.434 154.295 1.00 9.94 524 ARG B O 1
ATOM 8844 N N . PHE B 1 525 ? 119.973 -26.272 153.426 1.00 8.19 525 PHE B N 1
ATOM 8845 C CA . PHE B 1 525 ? 119.892 -25.025 154.186 1.00 7.05 525 PHE B CA 1
ATOM 8846 C C . PHE B 1 525 ? 120.482 -25.135 155.596 1.00 7.63 525 PHE B C 1
ATOM 8847 O O . PHE B 1 525 ? 120.561 -24.108 156.297 1.00 7.24 525 PHE B O 1
ATOM 8855 N N . THR B 1 526 ? 120.936 -26.312 156.028 1.00 6.05 526 THR B N 1
ATOM 8856 C CA . THR B 1 526 ? 121.697 -26.393 157.262 1.00 7.92 526 THR B CA 1
ATOM 8857 C C . THR B 1 526 ? 123.132 -25.921 157.021 1.00 6.36 526 THR B C 1
ATOM 8858 O O . THR B 1 526 ? 123.636 -25.920 155.893 1.00 7.24 526 THR B O 1
ATOM 8862 N N . GLU B 1 527 ? 123.791 -25.506 158.101 1.00 3.38 527 GLU B N 1
ATOM 8863 C CA . GLU B 1 527 ? 125.219 -25.224 158.000 1.00 4.91 527 GLU B CA 1
ATOM 8864 C C . GLU B 1 527 ? 126.003 -26.465 157.585 1.00 7.60 527 GLU B C 1
ATOM 8865 O O . GLU B 1 527 ? 127.035 -26.345 156.916 1.00 7.30 527 GLU B O 1
ATOM 8871 N N . GLU B 1 528 ? 125.523 -27.660 157.955 1.00 6.34 528 GLU B N 1
ATOM 8872 C CA . GLU B 1 528 ? 126.282 -28.882 157.689 1.00 7.95 528 GLU B CA 1
ATOM 8873 C C . GLU B 1 528 ? 126.248 -29.255 156.212 1.00 8.10 528 GLU B C 1
ATOM 8874 O O . GLU B 1 528 ? 127.231 -29.791 155.678 1.00 7.00 528 GLU B O 1
ATOM 8880 N N . TYR B 1 529 ? 125.120 -29.008 155.537 1.00 8.22 529 TYR B N 1
ATOM 8881 C CA . TYR B 1 529 ? 125.082 -29.267 154.100 1.00 9.75 529 TYR B CA 1
ATOM 8882 C C . TYR B 1 529 ? 125.999 -28.314 153.362 1.00 6.78 529 TYR B C 1
ATOM 8883 O O . TYR B 1 529 ? 126.734 -28.731 152.458 1.00 6.94 529 TYR B O 1
ATOM 8892 N N . GLN B 1 530 ? 125.948 -27.025 153.717 1.00 7.17 530 GLN B N 1
ATOM 8893 C CA . GLN B 1 530 ? 126.786 -26.050 153.033 1.00 8.56 530 GLN B CA 1
ATOM 8894 C C . GLN B 1 530 ? 128.255 -26.330 153.293 1.00 7.59 530 GLN B C 1
ATOM 8895 O O . GLN B 1 530 ? 129.088 -26.129 152.401 1.00 6.62 530 GLN B O 1
ATOM 8901 N N . GLU B 1 531 ? 128.586 -26.819 154.494 1.00 7.18 531 GLU B N 1
ATOM 8902 C CA . GLU B 1 531 ? 129.961 -27.207 154.799 1.00 8.02 531 GLU B CA 1
ATOM 8903 C C . GLU B 1 531 ? 130.388 -28.396 153.954 1.00 7.09 531 GLU B C 1
ATOM 8904 O O . GLU B 1 531 ? 131.456 -28.380 153.338 1.00 8.80 531 GLU B O 1
ATOM 8910 N N . ASP B 1 532 ? 129.567 -29.448 153.933 1.00 9.00 532 ASP B N 1
ATOM 8911 C CA . ASP B 1 532 ? 129.881 -30.629 153.134 1.00 7.58 532 ASP B CA 1
ATOM 8912 C C . ASP B 1 532 ? 129.979 -30.275 151.661 1.00 9.83 532 ASP B C 1
ATOM 8913 O O . ASP B 1 532 ? 130.916 -30.700 150.975 1.00 10.98 532 ASP B O 1
ATOM 8918 N N . LEU B 1 533 ? 129.033 -29.474 151.161 1.00 7.66 533 LEU B N 1
ATOM 8919 C CA . LEU B 1 533 ? 129.128 -28.965 149.796 1.00 8.77 533 LEU B CA 1
ATOM 8920 C C . LEU B 1 533 ? 130.490 -28.327 149.519 1.00 6.92 533 LEU B C 1
ATOM 8921 O O . LEU B 1 533 ? 131.146 -28.642 148.524 1.00 9.67 533 LEU B O 1
ATOM 8926 N N . TYR B 1 534 ? 130.920 -27.404 150.375 1.00 8.04 534 TYR B N 1
ATOM 8927 C CA . TYR B 1 534 ? 132.161 -26.679 150.096 1.00 7.10 534 TYR B CA 1
ATOM 8928 C C . TYR B 1 534 ? 133.380 -27.593 150.169 1.00 6.33 534 TYR B C 1
ATOM 8929 O O . TYR B 1 534 ? 134.332 -27.419 149.399 1.00 8.52 534 TYR B O 1
ATOM 8938 N N . ILE B 1 535 ? 133.368 -28.580 151.062 1.00 6.86 535 ILE B N 1
ATOM 8939 C CA . ILE B 1 535 ? 134.471 -29.540 151.102 1.00 9.00 535 ILE B CA 1
ATOM 8940 C C . ILE B 1 535 ? 134.585 -30.265 149.767 1.00 10.83 535 ILE B C 1
ATOM 8941 O O . ILE B 1 535 ? 135.668 -30.349 149.177 1.00 8.57 535 ILE B O 1
ATOM 8946 N N . ARG B 1 536 ? 133.463 -30.789 149.260 1.00 9.85 536 ARG B N 1
ATOM 8947 C CA . ARG B 1 536 ? 133.519 -31.549 148.014 1.00 7.66 536 ARG B CA 1
ATOM 8948 C C . ARG B 1 536 ? 133.722 -30.646 146.806 1.00 8.23 536 ARG B C 1
ATOM 8949 O O . ARG B 1 536 ? 134.358 -31.059 145.828 1.00 9.87 536 ARG B O 1
ATOM 8957 N N . HIS B 1 537 ? 133.176 -29.427 146.841 1.00 9.06 537 HIS B N 1
ATOM 8958 C CA . HIS B 1 537 ? 133.346 -28.502 145.723 1.00 8.61 537 HIS B CA 1
ATOM 8959 C C . HIS B 1 537 ? 134.784 -28.004 145.638 1.00 10.20 537 HIS B C 1
ATOM 8960 O O . HIS B 1 537 ? 135.358 -27.918 144.546 1.00 10.63 537 HIS B O 1
ATOM 8967 N N . VAL B 1 538 ? 135.379 -27.658 146.780 1.00 9.02 538 VAL B N 1
ATOM 8968 C CA . VAL B 1 538 ? 136.800 -27.311 146.801 1.00 8.34 538 VAL B CA 1
ATOM 8969 C C . VAL B 1 538 ? 137.640 -28.432 146.195 1.00 10.25 538 VAL B C 1
ATOM 8970 O O . VAL B 1 538 ? 138.567 -28.182 145.416 1.00 12.64 538 VAL B O 1
ATOM 8974 N N . ASN B 1 539 ? 137.364 -29.680 146.562 1.00 10.41 539 ASN B N 1
ATOM 8975 C CA . ASN B 1 539 ? 138.153 -30.765 145.987 1.00 12.34 539 ASN B CA 1
ATOM 8976 C C . ASN B 1 539 ? 137.968 -30.836 144.475 1.00 14.20 539 ASN B C 1
ATOM 8977 O O . ASN B 1 539 ? 138.924 -31.109 143.739 1.00 12.63 539 ASN B O 1
ATOM 8982 N N . MET B 1 540 ? 136.750 -30.567 143.987 1.00 9.97 540 MET B N 1
ATOM 8983 C CA . MET B 1 540 ? 136.516 -30.535 142.544 1.00 9.76 540 MET B CA 1
ATOM 8984 C C . MET B 1 540 ? 137.297 -29.409 141.883 1.00 10.21 540 MET B C 1
ATOM 8985 O O . MET B 1 540 ? 137.854 -29.588 140.794 1.00 11.32 540 MET B O 1
ATOM 8990 N N . LEU B 1 541 ? 137.322 -28.226 142.510 1.00 10.38 541 LEU B N 1
ATOM 8991 C CA . LEU B 1 541 ? 138.049 -27.099 141.933 1.00 9.57 541 LEU B CA 1
ATOM 8992 C C . LEU B 1 541 ? 139.510 -27.446 141.680 1.00 13.21 541 LEU B C 1
ATOM 8993 O O . LEU B 1 541 ? 140.090 -27.033 140.670 1.00 12.64 541 LEU B O 1
ATOM 8998 N N . LYS B 1 542 ? 140.123 -28.194 142.594 1.00 11.30 542 LYS B N 1
ATOM 8999 C CA . LYS B 1 542 ? 141.535 -28.536 142.460 1.00 15.99 542 LYS B CA 1
ATOM 9000 C C . LYS B 1 542 ? 141.831 -29.344 141.206 1.00 15.54 542 LYS B C 1
ATOM 9001 O O . LYS B 1 542 ? 143.000 -29.454 140.826 1.00 17.06 542 LYS B O 1
ATOM 9007 N N . ARG B 1 543 ? 140.817 -29.895 140.546 1.00 14.55 543 ARG B N 1
ATOM 9008 C CA . ARG B 1 543 ? 141.033 -30.729 139.372 1.00 18.03 543 ARG B CA 1
ATOM 9009 C C . ARG B 1 543 ? 140.495 -30.104 138.095 1.00 11.34 543 ARG B C 1
ATOM 9010 O O . ARG B 1 543 ? 140.439 -30.781 137.064 1.00 9.62 543 ARG B O 1
ATOM 9018 N N . ILE B 1 544 ? 140.121 -28.828 138.131 1.00 9.84 544 ILE B N 1
ATOM 9019 C CA . ILE B 1 544 ? 139.625 -28.123 136.954 1.00 13.87 544 ILE B CA 1
ATOM 9020 C C . ILE B 1 544 ? 140.832 -27.562 136.197 1.00 13.25 544 ILE B C 1
ATOM 9021 O O . ILE B 1 544 ? 141.498 -26.651 136.717 1.00 9.95 544 ILE B O 1
ATOM 9026 N N . PRO B 1 545 ? 141.107 -28.027 134.978 1.00 12.46 545 PRO B N 1
ATOM 9027 C CA . PRO B 1 545 ? 142.321 -27.581 134.282 1.00 13.14 545 PRO B CA 1
ATOM 9028 C C . PRO B 1 545 ? 142.230 -26.109 133.903 1.00 9.87 545 PRO B C 1
ATOM 9029 O O . PRO B 1 545 ? 141.230 -25.657 133.341 1.00 14.47 545 PRO B O 1
ATOM 9033 N N . GLY B 1 546 ? 143.290 -25.369 134.215 1.00 12.49 546 GLY B N 1
ATOM 9034 C CA . GLY B 1 546 ? 143.376 -23.962 133.883 1.00 12.91 546 GLY B CA 1
ATOM 9035 C C . GLY B 1 546 ? 142.739 -23.019 134.880 1.00 14.20 546 GLY B C 1
ATOM 9036 O O . GLY B 1 546 ? 142.765 -21.800 134.655 1.00 10.64 546 GLY B O 1
ATOM 9037 N N . LEU B 1 547 ? 142.177 -23.529 135.976 1.00 11.76 547 LEU B N 1
ATOM 9038 C CA . LEU B 1 547 ? 141.589 -22.646 136.976 1.00 12.53 547 LEU B CA 1
ATOM 9039 C C . LEU B 1 547 ? 142.626 -21.656 137.489 1.00 11.52 547 LEU B C 1
ATOM 9040 O O . LEU B 1 547 ? 143.720 -22.050 137.910 1.00 11.98 547 LEU B O 1
ATOM 9045 N N . ALA B 1 548 ? 142.270 -20.363 137.464 1.00 7.77 548 ALA B N 1
ATOM 9046 C CA . ALA B 1 548 ? 143.130 -19.291 137.948 1.00 9.81 548 ALA B CA 1
ATOM 9047 C C . ALA B 1 548 ? 142.431 -18.341 138.920 1.00 11.85 548 ALA B C 1
ATOM 9048 O O . ALA B 1 548 ? 143.098 -17.476 139.502 1.00 9.42 548 ALA B O 1
ATOM 9050 N N . GLY B 1 549 ? 141.119 -18.464 139.114 1.00 10.17 549 GLY B N 1
ATOM 9051 C CA . GLY B 1 549 ? 140.427 -17.604 140.056 1.00 8.47 549 GLY B CA 1
ATOM 9052 C C . GLY B 1 549 ? 139.091 -18.191 140.436 1.00 9.42 549 GLY B C 1
ATOM 9053 O O . GLY B 1 549 ? 138.497 -18.956 139.674 1.00 6.94 549 GLY B O 1
ATOM 9054 N N . THR B 1 550 ? 138.629 -17.849 141.640 1.00 10.04 550 THR B N 1
ATOM 9055 C CA . THR B 1 550 ? 137.307 -18.225 142.132 1.00 7.47 550 THR B CA 1
ATOM 9056 C C . THR B 1 550 ? 136.760 -17.077 142.974 1.00 7.79 550 THR B C 1
ATOM 9057 O O . THR B 1 550 ? 137.487 -16.507 143.790 1.00 5.00 550 THR B O 1
ATOM 9061 N N . THR B 1 551 ? 135.491 -16.716 142.775 1.00 6.80 551 THR B N 1
ATOM 9062 C CA . THR B 1 551 ? 134.814 -15.737 143.628 1.00 5.06 551 THR B CA 1
ATOM 9063 C C . THR B 1 551 ? 133.474 -16.329 144.049 1.00 9.90 551 THR B C 1
ATOM 9064 O O . THR B 1 551 ? 132.427 -15.988 143.484 1.00 9.31 551 THR B O 1
ATOM 9068 N N . PRO B 1 552 ? 133.472 -17.212 145.053 1.00 7.22 552 PRO B N 1
ATOM 9069 C CA . PRO B 1 552 ? 132.230 -17.874 145.451 1.00 7.11 552 PRO B CA 1
ATOM 9070 C C . PRO B 1 552 ? 131.122 -16.896 145.810 1.00 7.84 552 PRO B C 1
ATOM 9071 O O . PRO B 1 552 ? 131.350 -15.775 146.266 1.00 5.23 552 PRO B O 1
ATOM 9075 N N . TRP B 1 553 ? 129.914 -17.362 145.606 1.00 4.75 553 TRP B N 1
ATOM 9076 C CA . TRP B 1 553 ? 128.690 -16.610 145.869 1.00 4.34 553 TRP B CA 1
ATOM 9077 C C . TRP B 1 553 ? 128.172 -17.123 147.205 1.00 5.10 553 TRP B C 1
ATOM 9078 O O . TRP B 1 553 ? 127.626 -18.226 147.267 1.00 4.07 553 TRP B O 1
ATOM 9089 N N . ILE B 1 554 ? 128.346 -16.355 148.288 1.00 4.79 554 ILE B N 1
ATOM 9090 C CA . ILE B 1 554 ? 128.734 -14.946 148.293 1.00 5.07 554 ILE B CA 1
ATOM 9091 C C . ILE B 1 554 ? 129.250 -14.618 149.697 1.00 4.67 554 ILE B C 1
ATOM 9092 O O . ILE B 1 554 ? 129.080 -15.408 150.616 1.00 5.00 554 ILE B O 1
ATOM 9097 N N . LEU B 1 555 ? 129.844 -13.440 149.894 1.00 6.79 555 LEU B N 1
ATOM 9098 C CA . LEU B 1 555 ? 130.395 -13.126 151.212 1.00 7.28 555 LEU B CA 1
ATOM 9099 C C . LEU B 1 555 ? 129.312 -13.105 152.285 1.00 7.18 555 LEU B C 1
ATOM 9100 O O . LEU B 1 555 ? 129.451 -13.752 153.330 1.00 7.13 555 LEU B O 1
ATOM 9105 N N . LYS B 1 556 ? 128.230 -12.346 152.060 1.00 5.91 556 LYS B N 1
ATOM 9106 C CA . LYS B 1 556 ? 127.225 -12.079 153.080 1.00 5.60 556 LYS B CA 1
ATOM 9107 C C . LYS B 1 556 ? 125.823 -12.289 152.520 1.00 4.96 556 LYS B C 1
ATOM 9108 O O . LYS B 1 556 ? 125.525 -11.836 151.409 1.00 5.52 556 LYS B O 1
ATOM 9114 N N . ASP B 1 557 ? 124.963 -12.958 153.295 1.00 3.50 557 ASP B N 1
ATOM 9115 C CA . ASP B 1 557 ? 123.552 -13.070 152.926 1.00 5.38 557 ASP B CA 1
ATOM 9116 C C . ASP B 1 557 ? 123.020 -11.706 152.521 1.00 6.63 557 ASP B C 1
ATOM 9117 O O . ASP B 1 557 ? 123.326 -10.704 153.164 1.00 4.93 557 ASP B O 1
ATOM 9122 N N . PHE B 1 558 ? 122.167 -11.670 151.497 1.00 5.58 558 PHE B N 1
ATOM 9123 C CA . PHE B 1 558 ? 121.682 -10.389 151.001 1.00 3.77 558 PHE B CA 1
ATOM 9124 C C . PHE B 1 558 ? 120.208 -10.491 150.636 1.00 4.61 558 PHE B C 1
ATOM 9125 O O . PHE B 1 558 ? 119.663 -11.584 150.470 1.00 4.65 558 PHE B O 1
ATOM 9133 N N . ARG B 1 559 ? 119.567 -9.326 150.492 1.00 4.65 559 ARG B N 1
ATOM 9134 C CA . ARG B 1 559 ? 118.127 -9.300 150.240 1.00 4.02 559 ARG B CA 1
ATOM 9135 C C . ARG B 1 559 ? 117.810 -9.703 148.804 1.00 4.16 559 ARG B C 1
ATOM 9136 O O . ARG B 1 559 ? 118.432 -9.209 147.858 1.00 5.07 559 ARG B O 1
ATOM 9144 N N . SER B 1 560 ? 116.807 -10.584 148.639 1.00 3.92 560 SER B N 1
ATOM 9145 C CA . SER B 1 560 ? 116.312 -10.931 147.307 1.00 4.68 560 SER B CA 1
ATOM 9146 C C . SER B 1 560 ? 114.827 -11.238 147.424 1.00 6.37 560 SER B C 1
ATOM 9147 O O . SER B 1 560 ? 114.434 -11.990 148.337 1.00 5.75 560 SER B O 1
ATOM 9150 N N . PRO B 1 561 ? 113.994 -10.704 146.531 1.00 5.60 561 PRO B N 1
ATOM 9151 C CA . PRO B 1 561 ? 112.567 -11.038 146.548 1.00 9.01 561 PRO B CA 1
ATOM 9152 C C . PRO B 1 561 ? 112.226 -12.352 145.868 1.00 10.05 561 PRO B C 1
ATOM 9153 O O . PRO B 1 561 ? 111.042 -12.619 145.650 1.00 7.42 561 PRO B O 1
ATOM 9157 N N . ARG B 1 562 ? 113.222 -13.168 145.520 1.00 4.50 562 ARG B N 1
ATOM 9158 C CA . ARG B 1 562 ? 112.976 -14.481 144.945 1.00 9.29 562 ARG B CA 1
ATOM 9159 C C . ARG B 1 562 ? 113.325 -15.610 145.909 1.00 7.15 562 ARG B C 1
ATOM 9160 O O . ARG B 1 562 ? 113.532 -16.738 145.467 1.00 10.42 562 ARG B O 1
ATOM 9168 N N . ARG B 1 563 ? 113.356 -15.341 147.215 1.00 8.09 563 ARG B N 1
ATOM 9169 C CA . ARG B 1 563 ? 113.782 -16.315 148.223 1.00 4.86 563 ARG B CA 1
ATOM 9170 C C . ARG B 1 563 ? 112.727 -16.364 149.325 1.00 8.55 563 ARG B C 1
ATOM 9171 O O . ARG B 1 563 ? 112.718 -15.507 150.219 1.00 6.13 563 ARG B O 1
ATOM 9179 N N . HIS B 1 564 ? 111.841 -17.375 149.262 1.00 5.56 564 HIS B N 1
ATOM 9180 C CA . HIS B 1 564 ? 110.571 -17.344 149.987 1.00 7.68 564 HIS B CA 1
ATOM 9181 C C . HIS B 1 564 ? 110.404 -18.464 151.011 1.00 7.93 564 HIS B C 1
ATOM 9182 O O . HIS B 1 564 ? 109.304 -18.627 151.549 1.00 9.42 564 HIS B O 1
ATOM 9189 N N . VAL B 1 565 ? 111.441 -19.242 151.301 1.00 4.35 565 VAL B N 1
ATOM 9190 C CA . VAL B 1 565 ? 111.303 -20.266 152.339 1.00 3.84 565 VAL B CA 1
ATOM 9191 C C . VAL B 1 565 ? 111.152 -19.580 153.692 1.00 5.41 565 VAL B C 1
ATOM 9192 O O . VAL B 1 565 ? 112.074 -18.876 154.135 1.00 7.01 565 VAL B O 1
ATOM 9196 N N . PRO B 1 566 ? 110.024 -19.744 154.378 1.00 6.70 566 PRO B N 1
ATOM 9197 C CA . PRO B 1 566 ? 109.842 -19.054 155.658 1.00 6.98 566 PRO B CA 1
ATOM 9198 C C . PRO B 1 566 ? 110.786 -19.606 156.715 1.00 9.72 566 PRO B C 1
ATOM 9199 O O . PRO B 1 566 ? 111.076 -20.806 156.754 1.00 8.45 566 PRO B O 1
ATOM 9203 N N . GLU B 1 567 ? 111.278 -18.711 157.573 1.00 9.83 567 GLU B N 1
ATOM 9204 C CA . GLU B 1 567 ? 112.127 -19.057 158.702 1.00 10.95 567 GLU B CA 1
ATOM 9205 C C . GLU B 1 567 ? 113.484 -19.589 158.252 1.00 10.89 567 GLU B C 1
ATOM 9206 O O . GLU B 1 567 ? 114.296 -19.981 159.096 1.00 14.91 567 GLU B O 1
ATOM 9212 N N . ILE B 1 568 ? 113.755 -19.619 156.951 1.00 7.63 568 ILE B N 1
ATOM 9213 C CA . ILE B 1 568 ? 115.054 -20.020 156.427 1.00 8.43 568 ILE B CA 1
ATOM 9214 C C . ILE B 1 568 ? 115.606 -18.866 155.602 1.00 8.48 568 ILE B C 1
ATOM 9215 O O . ILE B 1 568 ? 116.659 -18.301 155.925 1.00 9.06 568 ILE B O 1
ATOM 9220 N N . GLN B 1 569 ? 114.903 -18.512 154.529 1.00 6.41 569 GLN B N 1
ATOM 9221 C CA . GLN B 1 569 ? 115.334 -17.401 153.687 1.00 7.39 569 GLN B CA 1
ATOM 9222 C C . GLN B 1 569 ? 114.752 -16.067 154.135 1.00 6.17 569 GLN B C 1
ATOM 9223 O O . GLN B 1 569 ? 115.495 -15.105 154.344 1.00 6.20 569 GLN B O 1
ATOM 9229 N N . ASP B 1 570 ? 113.423 -15.978 154.250 1.00 5.74 570 ASP B N 1
ATOM 9230 C CA . ASP B 1 570 ? 112.771 -14.749 154.713 1.00 8.37 570 ASP B CA 1
ATOM 9231 C C . ASP B 1 570 ? 113.238 -13.545 153.899 1.00 6.16 570 ASP B C 1
ATOM 9232 O O . ASP B 1 570 ? 113.592 -12.494 154.437 1.00 5.49 570 ASP B O 1
ATOM 9237 N N . ASP B 1 571 ? 113.240 -13.712 152.580 1.00 7.10 571 ASP B N 1
ATOM 9238 C CA . ASP B 1 571 ? 113.578 -12.654 151.644 1.00 5.02 571 ASP B CA 1
ATOM 9239 C C . ASP B 1 571 ? 115.079 -12.384 151.607 1.00 5.77 571 ASP B C 1
ATOM 9240 O O . ASP B 1 571 ? 115.505 -11.291 151.229 1.00 4.63 571 ASP B O 1
ATOM 9245 N N . PHE B 1 572 ? 115.882 -13.367 152.021 1.00 5.00 572 PHE B N 1
ATOM 9246 C CA . PHE B 1 572 ? 117.332 -13.305 151.919 1.00 5.47 572 PHE B CA 1
ATOM 9247 C C . PHE B 1 572 ? 117.840 -14.480 151.100 1.00 6.63 572 PHE B C 1
ATOM 9248 O O . PHE B 1 572 ? 117.411 -15.620 151.303 1.00 6.32 572 PHE B O 1
ATOM 9256 N N . ASN B 1 573 ? 118.717 -14.183 150.146 1.00 5.94 573 ASN B N 1
ATOM 9257 C CA . ASN B 1 573 ? 119.574 -15.197 149.547 1.00 7.03 573 ASN B CA 1
ATOM 9258 C C . ASN B 1 573 ? 120.575 -15.629 150.606 1.00 9.41 573 ASN B C 1
ATOM 9259 O O . ASN B 1 573 ? 121.284 -14.789 151.175 1.00 6.43 573 ASN B O 1
ATOM 9264 N N . ARG B 1 574 ? 120.590 -16.926 150.922 1.00 11.10 574 ARG B N 1
ATOM 9265 C CA . ARG B 1 574 ? 121.348 -17.416 152.058 1.00 7.92 574 ARG B CA 1
ATOM 9266 C C . ARG B 1 574 ? 122.688 -18.017 151.655 1.00 7.84 574 ARG B C 1
ATOM 9267 O O . ARG B 1 574 ? 123.256 -18.801 152.418 1.00 4.14 574 ARG B O 1
ATOM 9275 N N . LYS B 1 575 ? 123.204 -17.671 150.477 1.00 6.01 575 LYS B N 1
ATOM 9276 C CA . LYS B 1 575 ? 124.452 -18.278 150.034 1.00 8.56 575 LYS B CA 1
ATOM 9277 C C . LYS B 1 575 ? 125.679 -17.599 150.628 1.00 5.41 575 LYS B C 1
ATOM 9278 O O . LYS B 1 575 ? 126.810 -17.934 150.253 1.00 11.27 575 LYS B O 1
ATOM 9284 N N . GLY B 1 576 ? 125.503 -16.700 151.596 1.00 5.60 576 GLY B N 1
ATOM 9285 C CA . GLY B 1 576 ? 126.661 -16.118 152.256 1.00 5.18 576 GLY B CA 1
ATOM 9286 C C . GLY B 1 576 ? 127.516 -17.152 152.971 1.00 3.81 576 GLY B C 1
ATOM 9287 O O . GLY B 1 576 ? 127.028 -18.144 153.516 1.00 6.79 576 GLY B O 1
ATOM 9288 N N . LEU B 1 577 ? 128.831 -16.911 152.981 1.00 5.67 577 LEU B N 1
ATOM 9289 C CA . LEU B 1 577 ? 129.664 -17.615 153.946 1.00 5.48 577 LEU B CA 1
ATOM 9290 C C . LEU B 1 577 ? 129.618 -16.936 155.303 1.00 6.39 577 LEU B C 1
ATOM 9291 O O . LEU B 1 577 ? 129.969 -17.560 156.311 1.00 4.87 577 LEU B O 1
ATOM 9296 N N . VAL B 1 578 ? 129.166 -15.680 155.336 1.00 6.48 578 VAL B N 1
ATOM 9297 C CA . VAL B 1 578 ? 128.882 -14.930 156.555 1.00 6.48 578 VAL B CA 1
ATOM 9298 C C . VAL B 1 578 ? 127.391 -14.618 156.543 1.00 6.76 578 VAL B C 1
ATOM 9299 O O . VAL B 1 578 ? 126.843 -14.296 155.486 1.00 4.35 578 VAL B O 1
ATOM 9303 N N . SER B 1 579 ? 126.730 -14.739 157.697 1.00 5.37 579 SER B N 1
ATOM 9304 C CA . SER B 1 579 ? 125.329 -14.334 157.777 1.00 5.43 579 SER B CA 1
ATOM 9305 C C . SER B 1 579 ? 125.209 -12.828 157.571 1.00 5.53 579 SER B C 1
ATOM 9306 O O . SER B 1 579 ? 126.192 -12.088 157.646 1.00 5.89 579 SER B O 1
ATOM 9309 N N . ASP B 1 580 ? 123.969 -12.353 157.362 1.00 3.22 580 ASP B N 1
ATOM 9310 C CA . ASP B 1 580 ? 123.770 -10.907 157.315 1.00 7.59 580 ASP B CA 1
ATOM 9311 C C . ASP B 1 580 ? 124.123 -10.227 158.640 1.00 6.89 580 ASP B C 1
ATOM 9312 O O . ASP B 1 580 ? 124.322 -9.005 158.660 1.00 10.58 580 ASP B O 1
ATOM 9317 N N . LYS B 1 581 ? 124.216 -10.986 159.738 1.00 6.33 581 LYS B N 1
ATOM 9318 C CA . LYS B 1 581 ? 124.598 -10.464 161.046 1.00 5.85 581 LYS B CA 1
ATOM 9319 C C . LYS B 1 581 ? 126.078 -10.705 161.355 1.00 7.98 581 LYS B C 1
ATOM 9320 O O . LYS B 1 581 ? 126.487 -10.642 162.520 1.00 9.91 581 LYS B O 1
ATOM 9326 N N . GLY B 1 582 ? 126.872 -11.013 160.340 1.00 5.61 582 GLY B N 1
ATOM 9327 C CA . GLY B 1 582 ? 128.309 -11.075 160.497 1.00 8.96 582 GLY B CA 1
ATOM 9328 C C . GLY B 1 582 ? 128.816 -12.323 161.177 1.00 10.77 582 GLY B C 1
ATOM 9329 O O . GLY B 1 582 ? 129.920 -12.303 161.733 1.00 10.27 582 GLY B O 1
ATOM 9330 N N . GLN B 1 583 ? 128.044 -13.408 161.154 1.00 6.30 583 GLN B N 1
ATOM 9331 C CA . GLN B 1 583 ? 128.423 -14.672 161.781 1.00 6.98 583 GLN B CA 1
ATOM 9332 C C . GLN B 1 583 ? 129.005 -15.610 160.729 1.00 7.62 583 GLN B C 1
ATOM 9333 O O . GLN B 1 583 ? 128.378 -15.857 159.693 1.00 7.35 583 GLN B O 1
ATOM 9339 N N . LYS B 1 584 ? 130.205 -16.127 160.995 1.00 6.53 584 LYS B N 1
ATOM 9340 C CA . LYS B 1 584 ? 130.877 -17.016 160.058 1.00 7.99 584 LYS B CA 1
ATOM 9341 C C . LYS B 1 584 ? 130.251 -18.401 160.130 1.00 7.28 584 LYS B C 1
ATOM 9342 O O . LYS B 1 584 ? 130.252 -19.033 161.192 1.00 8.27 584 LYS B O 1
ATOM 9348 N N . LYS B 1 585 ? 129.703 -18.862 159.010 1.00 8.04 585 LYS B N 1
ATOM 9349 C CA . LYS B 1 585 ? 129.124 -20.194 158.941 1.00 9.42 585 LYS B CA 1
ATOM 9350 C C . LYS B 1 585 ? 130.235 -21.235 158.810 1.00 7.25 585 LYS B C 1
ATOM 9351 O O . LYS B 1 585 ? 131.390 -20.917 158.516 1.00 9.66 585 LYS B O 1
ATOM 9357 N N . LYS B 1 586 ? 129.883 -22.492 159.069 1.00 7.29 586 LYS B N 1
ATOM 9358 C CA . LYS B 1 586 ? 130.883 -23.552 158.997 1.00 11.39 586 LYS B CA 1
ATOM 9359 C C . LYS B 1 586 ? 131.641 -23.521 157.670 1.00 10.02 586 LYS B C 1
ATOM 9360 O O . LYS B 1 586 ? 132.862 -23.706 157.645 1.00 7.85 586 LYS B O 1
ATOM 9366 N N . ALA B 1 587 ? 130.936 -23.283 156.557 1.00 8.31 587 ALA B N 1
ATOM 9367 C CA . ALA B 1 587 ? 131.586 -23.339 155.247 1.00 6.94 587 ALA B CA 1
ATOM 9368 C C . ALA B 1 587 ? 132.653 -22.257 155.084 1.00 6.26 587 ALA B C 1
ATOM 9369 O O . ALA B 1 587 ? 133.603 -22.442 154.317 1.00 6.54 587 ALA B O 1
ATOM 9371 N N . PHE B 1 588 ? 132.499 -21.118 155.774 1.00 4.87 588 PHE B N 1
ATOM 9372 C CA . PHE B 1 588 ? 133.517 -20.068 155.751 1.00 4.10 588 PHE B CA 1
ATOM 9373 C C . PHE B 1 588 ? 134.916 -20.648 155.953 1.00 7.06 588 PHE B C 1
ATOM 9374 O O . PHE B 1 588 ? 135.860 -20.282 155.249 1.00 7.37 588 PHE B O 1
ATOM 9382 N N . PHE B 1 589 ? 135.065 -21.542 156.925 1.00 7.05 589 PHE B N 1
ATOM 9383 C CA . PHE B 1 589 ? 136.384 -22.057 157.275 1.00 8.16 589 PHE B CA 1
ATOM 9384 C C . PHE B 1 589 ? 136.897 -23.093 156.284 1.00 8.03 589 PHE B C 1
ATOM 9385 O O . PHE B 1 589 ? 138.116 -23.276 156.177 1.00 7.43 589 PHE B O 1
ATOM 9393 N N . VAL B 1 590 ? 136.008 -23.765 155.553 1.00 7.29 590 VAL B N 1
ATOM 9394 C CA . VAL B 1 590 ? 136.458 -24.665 154.488 1.00 7.02 590 VAL B CA 1
ATOM 9395 C C . VAL B 1 590 ? 137.171 -23.872 153.399 1.00 8.50 590 VAL B C 1
ATOM 9396 O O . VAL B 1 590 ? 138.297 -24.196 152.999 1.00 10.55 590 VAL B O 1
ATOM 9400 N N . LEU B 1 591 ? 136.538 -22.796 152.925 1.00 6.79 591 LEU B N 1
ATOM 9401 C CA . LEU B 1 591 ? 137.174 -21.965 151.911 1.00 8.10 591 LEU B CA 1
ATOM 9402 C C . LEU B 1 591 ? 138.407 -21.272 152.473 1.00 10.16 591 LEU B C 1
ATOM 9403 O O . LEU B 1 591 ? 139.415 -21.135 151.777 1.00 9.84 591 LEU B O 1
ATOM 9408 N N . GLN B 1 592 ? 138.342 -20.820 153.730 1.00 7.36 592 GLN B N 1
ATOM 9409 C CA . GLN B 1 592 ? 139.496 -20.169 154.336 1.00 7.49 592 GLN B CA 1
ATOM 9410 C C . GLN B 1 592 ? 140.701 -21.094 154.304 1.00 9.11 592 GLN B C 1
ATOM 9411 O O . GLN B 1 592 ? 141.809 -20.681 153.945 1.00 10.97 592 GLN B O 1
ATOM 9417 N N . LYS B 1 593 ? 140.490 -22.362 154.654 1.00 11.00 593 LYS B N 1
ATOM 9418 C CA . LYS B 1 593 ? 141.591 -23.320 154.685 1.00 10.55 593 LYS B CA 1
ATOM 9419 C C . LYS B 1 593 ? 142.191 -23.509 153.297 1.00 13.25 593 LYS B C 1
ATOM 9420 O O . LYS B 1 593 ? 143.419 -23.521 153.136 1.00 11.86 593 LYS B O 1
ATOM 9426 N N . TRP B 1 594 ? 141.338 -23.648 152.274 1.00 8.31 594 TRP B N 1
ATOM 9427 C CA . TRP B 1 594 ? 141.847 -23.759 150.909 1.00 10.70 594 TRP B CA 1
ATOM 9428 C C . TRP B 1 594 ? 142.608 -22.502 150.501 1.00 12.25 594 TRP B C 1
ATOM 9429 O O . TRP B 1 594 ? 143.686 -22.582 149.900 1.00 10.82 594 TRP B O 1
ATOM 9440 N N . TYR B 1 595 ? 142.065 -21.324 150.817 1.00 8.06 595 TYR B N 1
ATOM 9441 C CA . TYR B 1 595 ? 142.771 -20.100 150.455 1.00 10.91 595 TYR B CA 1
ATOM 9442 C C . TYR B 1 595 ? 144.114 -19.990 151.171 1.00 11.07 595 TYR B C 1
ATOM 9443 O O . TYR B 1 595 ? 145.071 -19.437 150.616 1.00 11.63 595 TYR B O 1
ATOM 9452 N N . LYS B 1 596 ? 144.215 -20.513 152.394 1.00 11.37 596 LYS B N 1
ATOM 9453 C CA . LYS B 1 596 ? 145.505 -20.530 153.073 1.00 14.96 596 LYS B CA 1
ATOM 9454 C C . LYS B 1 596 ? 146.497 -21.444 152.357 1.00 16.46 596 LYS B C 1
ATOM 9455 O O . LYS B 1 596 ? 147.696 -21.143 152.319 1.00 15.10 596 LYS B O 1
ATOM 9461 N N . GLU B 1 597 ? 146.016 -22.541 151.757 1.00 12.49 597 GLU B N 1
ATOM 9462 C CA . GLU B 1 597 ? 146.901 -23.443 151.018 1.00 14.93 597 GLU B CA 1
ATOM 9463 C C . GLU B 1 597 ? 147.335 -22.839 149.691 1.00 15.53 597 GLU B C 1
ATOM 9464 O O . GLU B 1 597 ? 148.491 -22.997 149.283 1.00 14.13 597 GLU B O 1
ATOM 9470 N N . LEU B 1 598 ? 146.411 -22.173 148.986 1.00 12.58 598 LEU B N 1
ATOM 9471 C CA . LEU B 1 598 ? 146.765 -21.496 147.739 1.00 12.10 598 LEU B CA 1
ATOM 9472 C C . LEU B 1 598 ? 147.727 -20.344 147.980 1.00 14.02 598 LEU B C 1
ATOM 9473 O O . LEU B 1 598 ? 148.553 -20.035 147.111 1.00 14.19 598 LEU B O 1
ATOM 9478 N N . THR B 1 599 ? 147.624 -19.685 149.139 1.00 12.10 599 THR B N 1
ATOM 9479 C CA . THR B 1 599 ? 148.551 -18.604 149.447 1.00 13.52 599 THR B CA 1
ATOM 9480 C C . THR B 1 599 ? 149.973 -19.127 149.527 1.00 16.63 599 THR B C 1
ATOM 9481 O O . THR B 1 599 ? 150.906 -18.479 149.052 1.00 14.18 599 THR B O 1
ATOM 9485 N N . GLU B 1 600 ? 150.148 -20.316 150.101 1.00 16.28 600 GLU B N 1
ATOM 9486 C CA . GLU B 1 600 ? 151.478 -20.905 150.198 1.00 21.19 600 GLU B CA 1
ATOM 9487 C C . GLU B 1 600 ? 151.941 -21.453 148.854 1.00 18.09 600 GLU B C 1
ATOM 9488 O O . GLU B 1 600 ? 153.115 -21.311 148.491 1.00 25.59 600 GLU B O 1
ATOM 9494 N N . ALA B 1 601 ? 151.040 -22.088 148.105 1.00 17.97 601 ALA B N 1
ATOM 9495 C CA . ALA B 1 601 ? 151.435 -22.702 146.844 1.00 20.00 601 ALA B CA 1
ATOM 9496 C C . ALA B 1 601 ? 151.821 -21.666 145.794 1.00 23.55 601 ALA B C 1
ATOM 9497 O O . ALA B 1 601 ? 152.613 -21.967 144.895 1.00 22.96 601 ALA B O 1
ATOM 9499 N N . TYR B 1 602 ? 151.286 -20.450 145.878 1.00 22.21 602 TYR B N 1
ATOM 9500 C CA . TYR B 1 602 ? 151.561 -19.436 144.871 1.00 20.95 602 TYR B CA 1
ATOM 9501 C C . TYR B 1 602 ? 152.601 -18.422 145.331 1.00 21.18 602 TYR B C 1
ATOM 9502 O O . TYR B 1 602 ? 152.800 -17.403 144.661 1.00 22.32 602 TYR B O 1
ATOM 9511 N N . LYS B 1 603 ? 153.273 -18.688 146.447 1.00 24.11 603 LYS B N 1
ATOM 9512 C CA . LYS B 1 603 ? 154.266 -17.775 147.004 1.00 25.58 603 LYS B CA 1
ATOM 9513 C C . LYS B 1 603 ? 155.362 -17.470 145.993 1.00 32.18 603 LYS B C 1
ATOM 9514 O O . LYS B 1 603 ? 155.874 -16.349 145.938 1.00 32.79 603 LYS B O 1
ATOM 9521 N N . ALA C 1 25 ? 99.008 27.563 106.995 1.00 19.62 25 ALA C N 1
ATOM 9522 C CA . ALA C 1 25 ? 99.917 28.044 108.033 1.00 22.42 25 ALA C CA 1
ATOM 9523 C C . ALA C 1 25 ? 101.217 27.234 108.088 1.00 18.35 25 ALA C C 1
ATOM 9524 O O . ALA C 1 25 ? 102.260 27.718 107.645 1.00 21.20 25 ALA C O 1
ATOM 9526 N N . PRO C 1 26 ? 101.174 26.011 108.619 1.00 20.68 26 PRO C N 1
ATOM 9527 C CA . PRO C 1 26 ? 102.411 25.233 108.763 1.00 19.26 26 PRO C CA 1
ATOM 9528 C C . PRO C 1 26 ? 102.910 24.755 107.406 1.00 19.49 26 PRO C C 1
ATOM 9529 O O . PRO C 1 26 ? 102.259 24.919 106.374 1.00 19.97 26 PRO C O 1
ATOM 9533 N N . GLN C 1 27 ? 104.101 24.165 107.416 1.00 15.15 27 GLN C N 1
ATOM 9534 C CA . GLN C 1 27 ? 104.686 23.673 106.178 1.00 14.33 27 GLN C CA 1
ATOM 9535 C C . GLN C 1 27 ? 103.887 22.496 105.632 1.00 15.88 27 GLN C C 1
ATOM 9536 O O . GLN C 1 27 ? 103.293 21.717 106.382 1.00 15.70 27 GLN C O 1
ATOM 9542 N N . ILE C 1 28 ? 103.896 22.357 104.307 1.00 10.86 28 ILE C N 1
ATOM 9543 C CA . ILE C 1 28 ? 103.269 21.233 103.619 1.00 13.44 28 ILE C CA 1
ATOM 9544 C C . ILE C 1 28 ? 104.364 20.419 102.936 1.00 10.37 28 ILE C C 1
ATOM 9545 O O . ILE C 1 28 ? 105.180 20.963 102.181 1.00 10.57 28 ILE C O 1
ATOM 9550 N N . MET C 1 29 ? 104.395 19.128 103.227 1.00 7.67 29 MET C N 1
ATOM 9551 C CA . MET C 1 29 ? 105.375 18.226 102.644 1.00 8.27 29 MET C CA 1
ATOM 9552 C C . MET C 1 29 ? 105.021 17.897 101.195 1.00 10.39 29 MET C C 1
ATOM 9553 O O . MET C 1 29 ? 103.853 17.681 100.854 1.00 11.27 29 MET C O 1
ATOM 9558 N N . ASN C 1 30 ? 106.041 17.841 100.340 1.00 12.09 30 ASN C N 1
ATOM 9559 C CA . ASN C 1 30 ? 105.879 17.345 98.977 1.00 9.88 30 ASN C CA 1
ATOM 9560 C C . ASN C 1 30 ? 104.760 18.108 98.260 1.00 9.97 30 ASN C C 1
ATOM 9561 O O . ASN C 1 30 ? 103.770 17.544 97.797 1.00 10.02 30 ASN C O 1
ATOM 9566 N N . VAL C 1 31 ? 104.939 19.431 98.182 1.00 7.45 31 VAL C N 1
ATOM 9567 C CA . VAL C 1 31 ? 103.944 20.281 97.528 1.00 9.16 31 VAL C CA 1
ATOM 9568 C C . VAL C 1 31 ? 103.701 19.832 96.094 1.00 10.69 31 VAL C C 1
ATOM 9569 O O . VAL C 1 31 ? 102.557 19.801 95.623 1.00 10.24 31 VAL C O 1
ATOM 9573 N N . SER C 1 32 ? 104.768 19.476 95.376 1.00 9.86 32 SER C N 1
ATOM 9574 C CA . SER C 1 32 ? 104.645 19.219 93.946 1.00 11.86 32 SER C CA 1
ATOM 9575 C C . SER C 1 32 ? 103.703 18.069 93.637 1.00 12.76 32 SER C C 1
ATOM 9576 O O . SER C 1 32 ? 103.173 18.011 92.524 1.00 14.71 32 SER C O 1
ATOM 9579 N N . ALA C 1 33 ? 103.483 17.163 94.589 1.00 9.74 33 ALA C N 1
ATOM 9580 C CA . ALA C 1 33 ? 102.615 16.009 94.397 1.00 9.04 33 ALA C CA 1
ATOM 9581 C C . ALA C 1 33 ? 101.167 16.267 94.805 1.00 10.03 33 ALA C C 1
ATOM 9582 O O . ALA C 1 33 ? 100.342 15.347 94.724 1.00 13.74 33 ALA C O 1
ATOM 9584 N N . ARG C 1 34 ? 100.838 17.480 95.252 1.00 8.09 34 ARG C N 1
ATOM 9585 C CA . ARG C 1 34 ? 99.469 17.818 95.612 1.00 7.62 34 ARG C CA 1
ATOM 9586 C C . ARG C 1 34 ? 98.713 18.348 94.396 1.00 8.20 34 ARG C C 1
ATOM 9587 O O . ARG C 1 34 ? 99.239 18.420 93.286 1.00 9.32 34 ARG C O 1
ATOM 9595 N N . GLN C 1 35 ? 97.447 18.707 94.599 1.00 9.78 35 GLN C N 1
ATOM 9596 C CA . GLN C 1 35 ? 96.656 19.337 93.546 1.00 8.55 35 GLN C CA 1
ATOM 9597 C C . GLN C 1 35 ? 97.054 20.809 93.482 1.00 10.66 35 GLN C C 1
ATOM 9598 O O . GLN C 1 35 ? 96.583 21.630 94.271 1.00 10.85 35 GLN C O 1
ATOM 9604 N N . THR C 1 36 ? 97.902 21.154 92.521 1.00 11.84 36 THR C N 1
ATOM 9605 C CA . THR C 1 36 ? 98.521 22.468 92.465 1.00 7.88 36 THR C CA 1
ATOM 9606 C C . THR C 1 36 ? 98.061 23.233 91.233 1.00 13.63 36 THR C C 1
ATOM 9607 O O . THR C 1 36 ? 97.813 22.649 90.171 1.00 13.41 36 THR C O 1
ATOM 9611 N N . THR C 1 37 ? 97.963 24.556 91.397 1.00 11.12 37 THR C N 1
ATOM 9612 C CA . THR C 1 37 ? 97.752 25.501 90.310 1.00 9.26 37 THR C CA 1
ATOM 9613 C C . THR C 1 37 ? 98.775 26.633 90.407 1.00 9.22 37 THR C C 1
ATOM 9614 O O . THR C 1 37 ? 98.969 27.220 91.476 1.00 8.85 37 THR C O 1
ATOM 9618 N N . SER C 1 38 ? 99.399 26.965 89.291 1.00 8.45 38 SER C N 1
ATOM 9619 C CA . SER C 1 38 ? 100.462 27.959 89.308 1.00 8.45 38 SER C CA 1
ATOM 9620 C C . SER C 1 38 ? 99.877 29.355 89.156 1.00 11.16 38 SER C C 1
ATOM 9621 O O . SER C 1 38 ? 98.919 29.563 88.399 1.00 9.08 38 SER C O 1
ATOM 9624 N N . LEU C 1 39 ? 100.441 30.303 89.906 1.00 6.97 39 LEU C N 1
ATOM 9625 C CA . LEU C 1 39 ? 100.140 31.719 89.736 1.00 6.20 39 LEU C CA 1
ATOM 9626 C C . LEU C 1 39 ? 101.296 32.473 89.091 1.00 7.83 39 LEU C C 1
ATOM 9627 O O . LEU C 1 39 ? 101.306 33.712 89.101 1.00 6.16 39 LEU C O 1
ATOM 9632 N N . ASP C 1 40 ? 102.276 31.756 88.542 1.00 5.62 40 ASP C N 1
ATOM 9633 C CA . ASP C 1 40 ? 103.449 32.379 87.944 1.00 6.54 40 ASP C CA 1
ATOM 9634 C C . ASP C 1 40 ? 103.104 33.025 86.608 1.00 5.94 40 ASP C C 1
ATOM 9635 O O . ASP C 1 40 ? 102.003 32.876 86.069 1.00 4.37 40 ASP C O 1
ATOM 9640 N N . GLY C 1 41 ? 104.075 33.769 86.086 1.00 5.04 41 GLY C N 1
ATOM 9641 C CA . GLY C 1 41 ? 103.902 34.512 84.855 1.00 5.57 41 GLY C CA 1
ATOM 9642 C C . GLY C 1 41 ? 104.533 35.885 84.972 1.00 5.26 41 GLY C C 1
ATOM 9643 O O . GLY C 1 41 ? 105.714 35.997 85.300 1.00 6.88 41 GLY C O 1
ATOM 9644 N N . GLN C 1 42 ? 103.770 36.935 84.694 1.00 7.18 42 GLN C N 1
ATOM 9645 C CA . GLN C 1 42 ? 104.224 38.305 84.898 1.00 5.56 42 GLN C CA 1
ATOM 9646 C C . GLN C 1 42 ? 103.159 39.029 85.697 1.00 8.80 42 GLN C C 1
ATOM 9647 O O . GLN C 1 42 ? 101.970 38.944 85.367 1.00 7.56 42 GLN C O 1
ATOM 9653 N N . TRP C 1 43 ? 103.584 39.724 86.750 1.00 5.93 43 TRP C N 1
ATOM 9654 C CA . TRP C 1 43 ? 102.684 40.445 87.635 1.00 5.13 43 TRP C CA 1
ATOM 9655 C C . TRP C 1 43 ? 102.947 41.941 87.530 1.00 4.96 43 TRP C C 1
ATOM 9656 O O . TRP C 1 43 ? 104.059 42.360 87.205 1.00 5.39 43 TRP C O 1
ATOM 9667 N N . LYS C 1 44 ? 101.922 42.746 87.830 1.00 8.95 44 LYS C N 1
ATOM 9668 C CA . LYS C 1 44 ? 102.100 44.197 87.882 1.00 5.69 44 LYS C CA 1
ATOM 9669 C C . LYS C 1 44 ? 102.870 44.591 89.137 1.00 6.98 44 LYS C C 1
ATOM 9670 O O . LYS C 1 44 ? 102.732 43.967 90.191 1.00 6.76 44 LYS C O 1
ATOM 9676 N N . THR C 1 45 ? 103.678 45.655 89.028 1.00 4.91 45 THR C N 1
ATOM 9677 C CA . THR C 1 45 ? 104.645 45.956 90.074 1.00 5.96 45 THR C CA 1
ATOM 9678 C C . THR C 1 45 ? 104.758 47.457 90.281 1.00 5.37 45 THR C C 1
ATOM 9679 O O . THR C 1 45 ? 104.521 48.247 89.360 1.00 6.08 45 THR C O 1
ATOM 9683 N N . ILE C 1 46 ? 105.144 47.839 91.499 1.00 3.81 46 ILE C N 1
ATOM 9684 C CA . ILE C 1 46 ? 105.450 49.234 91.835 1.00 6.69 46 ILE C CA 1
ATOM 9685 C C . ILE C 1 46 ? 106.752 49.261 92.621 1.00 5.58 46 ILE C C 1
ATOM 9686 O O . ILE C 1 46 ? 106.826 48.699 93.719 1.00 5.38 46 ILE C O 1
ATOM 9691 N N . VAL C 1 47 ? 107.760 49.947 92.098 1.00 5.40 47 VAL C N 1
ATOM 9692 C CA . VAL C 1 47 ? 108.983 50.150 92.870 1.00 6.30 47 VAL C CA 1
ATOM 9693 C C . VAL C 1 47 ? 108.734 51.293 93.845 1.00 7.75 47 VAL C C 1
ATOM 9694 O O . VAL C 1 47 ? 108.257 52.363 93.456 1.00 7.45 47 VAL C O 1
ATOM 9698 N N . ASP C 1 48 ? 109.036 51.074 95.121 1.00 8.61 48 ASP C N 1
ATOM 9699 C CA . ASP C 1 48 ? 108.584 51.975 96.182 1.00 7.12 48 ASP C CA 1
ATOM 9700 C C . ASP C 1 48 ? 109.700 52.193 97.197 1.00 7.10 48 ASP C C 1
ATOM 9701 O O . ASP C 1 48 ? 109.631 51.732 98.343 1.00 6.81 48 ASP C O 1
ATOM 9706 N N . PRO C 1 49 ? 110.739 52.943 96.814 1.00 6.45 49 PRO C N 1
ATOM 9707 C CA . PRO C 1 49 ? 111.960 52.980 97.642 1.00 12.23 49 PRO C CA 1
ATOM 9708 C C . PRO C 1 49 ? 111.756 53.616 99.008 1.00 12.08 49 PRO C C 1
ATOM 9709 O O . PRO C 1 49 ? 112.422 53.210 99.969 1.00 12.98 49 PRO C O 1
ATOM 9713 N N . PHE C 1 50 ? 110.842 54.579 99.136 1.00 6.01 50 PHE C N 1
ATOM 9714 C CA . PHE C 1 50 ? 110.540 55.192 100.426 1.00 7.95 50 PHE C CA 1
ATOM 9715 C C . PHE C 1 50 ? 109.282 54.612 101.075 1.00 10.00 50 PHE C C 1
ATOM 9716 O O . PHE C 1 50 ? 108.808 55.151 102.084 1.00 7.70 50 PHE C O 1
ATOM 9724 N N . GLU C 1 51 ? 108.738 53.528 100.522 1.00 6.83 51 GLU C N 1
ATOM 9725 C CA . GLU C 1 51 ? 107.613 52.802 101.123 1.00 7.97 51 GLU C CA 1
ATOM 9726 C C . GLU C 1 51 ? 106.410 53.721 101.305 1.00 6.21 51 GLU C C 1
ATOM 9727 O O . GLU C 1 51 ? 105.715 53.666 102.318 1.00 7.81 51 GLU C O 1
ATOM 9733 N N . ASN C 1 52 ? 106.180 54.576 100.314 1.00 5.33 52 ASN C N 1
ATOM 9734 C CA . ASN C 1 52 ? 104.989 55.415 100.295 1.00 7.09 52 ASN C CA 1
ATOM 9735 C C . ASN C 1 52 ? 103.711 54.585 100.297 1.00 8.87 52 ASN C C 1
ATOM 9736 O O . ASN C 1 52 ? 102.659 55.072 100.740 1.00 5.23 52 ASN C O 1
ATOM 9741 N N . GLY C 1 53 ? 103.776 53.339 99.816 1.00 6.32 53 GLY C N 1
ATOM 9742 C CA . GLY C 1 53 ? 102.586 52.514 99.757 1.00 5.03 53 GLY C CA 1
ATOM 9743 C C . GLY C 1 53 ? 102.201 51.883 101.073 1.00 9.19 53 GLY C C 1
ATOM 9744 O O . GLY C 1 53 ? 101.135 51.264 101.163 1.00 8.32 53 GLY C O 1
ATOM 9745 N N . TYR C 1 54 ? 103.042 52.040 102.094 1.00 8.31 54 TYR C N 1
ATOM 9746 C CA . TYR C 1 54 ? 102.835 51.455 103.412 1.00 6.23 54 TYR C CA 1
ATOM 9747 C C . TYR C 1 54 ? 102.752 52.495 104.522 1.00 8.41 54 TYR C C 1
ATOM 9748 O O . TYR C 1 54 ? 101.952 52.324 105.446 1.00 10.52 54 TYR C O 1
ATOM 9757 N N . TYR C 1 55 ? 103.532 53.584 104.440 1.00 8.96 55 TYR C N 1
ATOM 9758 C CA . TYR C 1 55 ? 103.627 54.620 105.465 1.00 8.90 55 TYR C CA 1
ATOM 9759 C C . TYR C 1 55 ? 103.175 55.965 104.908 1.00 10.38 55 TYR C C 1
ATOM 9760 O O . TYR C 1 55 ? 103.469 56.292 103.755 1.00 9.67 55 TYR C O 1
ATOM 9769 N N . ASP C 1 56 ? 102.484 56.763 105.728 1.00 10.58 56 ASP C N 1
ATOM 9770 C CA . ASP C 1 56 ? 102.165 58.131 105.331 1.00 10.45 56 ASP C CA 1
ATOM 9771 C C . ASP C 1 56 ? 103.300 59.068 105.760 1.00 8.40 56 ASP C C 1
ATOM 9772 O O . ASP C 1 56 ? 104.337 58.642 106.278 1.00 11.47 56 ASP C O 1
ATOM 9777 N N . TYR C 1 57 ? 103.124 60.365 105.523 1.00 7.09 57 TYR C N 1
ATOM 9778 C CA . TYR C 1 57 ? 104.244 61.264 105.761 1.00 8.14 57 TYR C CA 1
ATOM 9779 C C . TYR C 1 57 ? 104.522 61.473 107.240 1.00 9.28 57 TYR C C 1
ATOM 9780 O O . TYR C 1 57 ? 105.502 62.145 107.581 1.00 10.17 57 TYR C O 1
ATOM 9789 N N . ARG C 1 58 ? 103.705 60.909 108.125 1.00 8.82 58 ARG C N 1
ATOM 9790 C CA . ARG C 1 58 ? 104.044 60.846 109.539 1.00 10.29 58 ARG C CA 1
ATOM 9791 C C . ARG C 1 58 ? 104.714 59.522 109.903 1.00 12.35 58 ARG C C 1
ATOM 9792 O O . ARG C 1 58 ? 104.939 59.255 111.088 1.00 15.36 58 ARG C O 1
ATOM 9800 N N . LEU C 1 59 ? 105.046 58.704 108.901 1.00 8.44 59 LEU C N 1
ATOM 9801 C CA . LEU C 1 59 ? 105.626 57.376 109.102 1.00 13.72 59 LEU C CA 1
ATOM 9802 C C . LEU C 1 59 ? 104.661 56.459 109.841 1.00 15.01 59 LEU C C 1
ATOM 9803 O O . LEU C 1 59 ? 105.069 55.623 110.648 1.00 17.82 59 LEU C O 1
ATOM 9808 N N . LYS C 1 60 ? 103.365 56.611 109.557 1.00 12.55 60 LYS C N 1
ATOM 9809 C CA . LYS C 1 60 ? 102.359 55.755 110.168 1.00 14.46 60 LYS C CA 1
ATOM 9810 C C . LYS C 1 60 ? 101.666 54.899 109.112 1.00 13.50 60 LYS C C 1
ATOM 9811 O O . LYS C 1 60 ? 101.474 55.343 107.980 1.00 14.28 60 LYS C O 1
ATOM 9817 N N . PRO C 1 61 ? 101.299 53.660 109.442 1.00 18.32 61 PRO C N 1
ATOM 9818 C CA . PRO C 1 61 ? 100.476 52.881 108.511 1.00 15.48 61 PRO C CA 1
ATOM 9819 C C . PRO C 1 61 ? 99.183 53.626 108.215 1.00 17.04 61 PRO C C 1
ATOM 9820 O O . PRO C 1 61 ? 98.637 54.318 109.075 1.00 22.30 61 PRO C O 1
ATOM 9824 N N . TYR C 1 62 ? 98.706 53.510 106.979 1.00 17.03 62 TYR C N 1
ATOM 9825 C CA . TYR C 1 62 ? 97.468 54.167 106.592 1.00 17.67 62 TYR C CA 1
ATOM 9826 C C . TYR C 1 62 ? 96.624 53.231 105.745 1.00 23.19 62 TYR C C 1
ATOM 9827 O O . TYR C 1 62 ? 97.141 52.530 104.869 1.00 25.54 62 TYR C O 1
ATOM 9836 N N . ASP C 1 63 ? 95.324 53.217 106.019 1.00 28.66 63 ASP C N 1
ATOM 9837 C CA . ASP C 1 63 ? 94.402 52.507 105.151 1.00 26.59 63 ASP C CA 1
ATOM 9838 C C . ASP C 1 63 ? 94.271 53.278 103.847 1.00 24.52 63 ASP C C 1
ATOM 9839 O O . ASP C 1 63 ? 94.198 54.508 103.841 1.00 37.85 63 ASP C O 1
ATOM 9844 N N . GLY C 1 64 ? 94.270 52.554 102.737 1.00 25.37 64 GLY C N 1
ATOM 9845 C CA . GLY C 1 64 ? 94.355 53.180 101.435 1.00 21.14 64 GLY C CA 1
ATOM 9846 C C . GLY C 1 64 ? 95.721 53.100 100.790 1.00 17.99 64 GLY C C 1
ATOM 9847 O O . GLY C 1 64 ? 95.903 53.637 99.687 1.00 14.56 64 GLY C O 1
ATOM 9848 N N . GLY C 1 65 ? 96.686 52.459 101.439 1.00 13.15 65 GLY C N 1
ATOM 9849 C CA . GLY C 1 65 ? 97.944 52.166 100.796 1.00 9.74 65 GLY C CA 1
ATOM 9850 C C . GLY C 1 65 ? 97.769 51.103 99.725 1.00 10.14 65 GLY C C 1
ATOM 9851 O O . GLY C 1 65 ? 96.680 50.582 99.477 1.00 7.09 65 GLY C O 1
ATOM 9852 N N . TYR C 1 66 ? 98.898 50.744 99.105 1.00 4.17 66 TYR C N 1
ATOM 9853 C CA . TYR C 1 66 ? 98.854 49.954 97.877 1.00 4.63 66 TYR C CA 1
ATOM 9854 C C . TYR C 1 66 ? 98.254 48.560 98.080 1.00 5.67 66 TYR C C 1
ATOM 9855 O O . TYR C 1 66 ? 97.867 47.927 97.097 1.00 7.46 66 TYR C O 1
ATOM 9864 N N . ALA C 1 67 ? 98.177 48.064 99.321 1.00 7.30 67 ALA C N 1
ATOM 9865 C CA . ALA C 1 67 ? 97.637 46.725 99.566 1.00 8.56 67 ALA C CA 1
ATOM 9866 C C . ALA C 1 67 ? 96.186 46.610 99.108 1.00 6.89 67 ALA C C 1
ATOM 9867 O O . ALA C 1 67 ? 95.708 45.513 98.798 1.00 10.38 67 ALA C O 1
ATOM 9869 N N . GLN C 1 68 ? 95.477 47.725 99.050 1.00 6.82 68 GLN C N 1
ATOM 9870 C CA . GLN C 1 68 ? 94.095 47.667 98.618 1.00 11.19 68 GLN C CA 1
ATOM 9871 C C . GLN C 1 68 ? 93.943 47.473 97.115 1.00 10.98 68 GLN C C 1
ATOM 9872 O O . GLN C 1 68 ? 92.821 47.227 96.662 1.00 9.77 68 GLN C O 1
ATOM 9878 N N . ASP C 1 69 ? 95.013 47.650 96.330 1.00 7.24 69 ASP C N 1
ATOM 9879 C CA . ASP C 1 69 ? 94.997 47.335 94.897 1.00 6.69 69 ASP C CA 1
ATOM 9880 C C . ASP C 1 69 ? 93.790 47.975 94.197 1.00 9.99 69 ASP C C 1
ATOM 9881 O O . ASP C 1 69 ? 93.049 47.328 93.457 1.00 7.14 69 ASP C O 1
ATOM 9886 N N . LYS C 1 70 ? 93.602 49.272 94.428 1.00 11.29 70 LYS C N 1
ATOM 9887 C CA . LYS C 1 70 ? 92.472 50.003 93.856 1.00 7.29 70 LYS C CA 1
ATOM 9888 C C . LYS C 1 70 ? 92.841 50.502 92.465 1.00 8.45 70 LYS C C 1
ATOM 9889 O O . LYS C 1 70 ? 93.703 51.374 92.317 1.00 8.54 70 LYS C O 1
ATOM 9895 N N . THR C 1 71 ? 92.191 49.961 91.439 1.00 9.70 71 THR C N 1
ATOM 9896 C CA . THR C 1 71 ? 92.444 50.454 90.092 1.00 11.87 71 THR C CA 1
ATOM 9897 C C . THR C 1 71 ? 91.995 51.911 89.984 1.00 10.11 71 THR C C 1
ATOM 9898 O O . THR C 1 71 ? 90.890 52.263 90.403 1.00 9.17 71 THR C O 1
ATOM 9902 N N . TYR C 1 72 ? 92.864 52.759 89.429 1.00 8.09 72 TYR C N 1
ATOM 9903 C CA . TYR C 1 72 ? 92.627 54.206 89.367 1.00 8.30 72 TYR C CA 1
ATOM 9904 C C . TYR C 1 72 ? 91.720 54.537 88.179 1.00 12.38 72 TYR C C 1
ATOM 9905 O O . TYR C 1 72 ? 92.122 55.150 87.186 1.00 15.40 72 TYR C O 1
ATOM 9914 N N . SER C 1 73 ? 90.457 54.124 88.302 1.00 15.42 73 SER C N 1
ATOM 9915 C CA . SER C 1 73 ? 89.475 54.328 87.242 1.00 13.65 73 SER C CA 1
ATOM 9916 C C . SER C 1 73 ? 88.796 55.694 87.317 1.00 15.04 73 SER C C 1
ATOM 9917 O O . SER C 1 73 ? 88.528 56.314 86.282 1.00 17.96 73 SER C O 1
ATOM 9920 N N . ASP C 1 74 ? 88.524 56.179 88.523 1.00 12.13 74 ASP C N 1
ATOM 9921 C CA . ASP C 1 74 ? 87.777 57.415 88.736 1.00 16.38 74 ASP C CA 1
ATOM 9922 C C . ASP C 1 74 ? 88.759 58.546 89.038 1.00 12.93 74 ASP C C 1
ATOM 9923 O O . ASP C 1 74 ? 89.101 58.801 90.190 1.00 10.88 74 ASP C O 1
ATOM 9928 N N . LYS C 1 75 ? 89.172 59.261 87.989 1.00 13.57 75 LYS C N 1
ATOM 9929 C CA . LYS C 1 75 ? 90.135 60.354 88.106 1.00 14.33 75 LYS C CA 1
ATOM 9930 C C . LYS C 1 75 ? 89.569 61.617 88.760 1.00 15.62 75 LYS C C 1
ATOM 9931 O O . LYS C 1 75 ? 90.343 62.566 88.963 1.00 11.81 75 LYS C O 1
ATOM 9937 N N . THR C 1 76 ? 88.268 61.683 89.090 1.00 11.76 76 THR C N 1
ATOM 9938 C CA . THR C 1 76 ? 87.804 62.798 89.911 1.00 10.62 76 THR C CA 1
ATOM 9939 C C . THR C 1 76 ? 88.257 62.677 91.358 1.00 12.62 76 THR C C 1
ATOM 9940 O O . THR C 1 76 ? 88.053 63.620 92.131 1.00 10.95 76 THR C O 1
ATOM 9944 N N . LYS C 1 77 ? 88.866 61.552 91.737 1.00 13.26 77 LYS C N 1
ATOM 9945 C CA . LYS C 1 77 ? 89.455 61.365 93.053 1.00 11.82 77 LYS C CA 1
ATOM 9946 C C . LYS C 1 77 ? 90.975 61.295 92.935 1.00 8.05 77 LYS C C 1
ATOM 9947 O O . LYS C 1 77 ? 91.516 60.949 91.886 1.00 9.28 77 LYS C O 1
ATOM 9953 N N . LEU C 1 78 ? 91.663 61.604 94.029 1.00 7.67 78 LEU C N 1
ATOM 9954 C CA . LEU C 1 78 ? 93.128 61.593 94.057 1.00 7.76 78 LEU C CA 1
ATOM 9955 C C . LEU C 1 78 ? 93.655 60.275 94.615 1.00 12.28 78 LEU C C 1
ATOM 9956 O O . LEU C 1 78 ? 93.284 59.875 95.720 1.00 11.85 78 LEU C O 1
ATOM 9961 N N . GLN C 1 79 ? 94.548 59.623 93.870 1.00 8.58 79 GLN C N 1
ATOM 9962 C CA . GLN C 1 79 ? 95.429 58.619 94.464 1.00 12.63 79 GLN C CA 1
ATOM 9963 C C . GLN C 1 79 ? 96.762 58.668 93.727 1.00 9.37 79 GLN C C 1
ATOM 9964 O O . GLN C 1 79 ? 96.894 59.326 92.693 1.00 8.16 79 GLN C O 1
ATOM 9970 N N . GLU C 1 80 ? 97.775 58.013 94.298 1.00 10.20 80 GLU C N 1
ATOM 9971 C CA . GLU C 1 80 ? 99.158 58.233 93.882 1.00 9.99 80 GLU C CA 1
ATOM 9972 C C . GLU C 1 80 ? 99.773 57.008 93.220 1.00 6.23 80 GLU C C 1
ATOM 9973 O O . GLU C 1 80 ? 101.000 56.935 93.090 1.00 4.77 80 GLU C O 1
ATOM 9979 N N . TYR C 1 81 ? 98.946 56.055 92.786 1.00 6.86 81 TYR C N 1
ATOM 9980 C CA . TYR C 1 81 ? 99.444 54.788 92.275 1.00 8.21 81 TYR C CA 1
ATOM 9981 C C . TYR C 1 81 ? 98.359 54.119 91.439 1.00 8.30 81 TYR C C 1
ATOM 9982 O O . TYR C 1 81 ? 97.170 54.443 91.549 1.00 6.82 81 TYR C O 1
ATOM 9991 N N . ASP C 1 82 ? 98.786 53.177 90.595 1.00 6.68 82 ASP C N 1
ATOM 9992 C CA . ASP C 1 82 ? 97.830 52.376 89.825 1.00 8.26 82 ASP C CA 1
ATOM 9993 C C . ASP C 1 82 ? 98.568 51.136 89.325 1.00 8.16 82 ASP C C 1
ATOM 9994 O O . ASP C 1 82 ? 99.297 51.221 88.335 1.00 8.77 82 ASP C O 1
ATOM 9999 N N . PHE C 1 83 ? 98.365 49.995 90.005 1.00 8.05 83 PHE C N 1
ATOM 10000 C CA . PHE C 1 83 ? 98.924 48.732 89.510 1.00 5.95 83 PHE C CA 1
ATOM 10001 C C . PHE C 1 83 ? 98.486 48.461 88.075 1.00 10.00 83 PHE C C 1
ATOM 10002 O O . PHE C 1 83 ? 99.262 47.953 87.259 1.00 8.51 83 PHE C O 1
ATOM 10010 N N . GLU C 1 84 ? 97.223 48.778 87.758 1.00 8.30 84 GLU C N 1
ATOM 10011 C CA . GLU C 1 84 ? 96.631 48.341 86.499 1.00 9.35 84 GLU C CA 1
ATOM 10012 C C . GLU C 1 84 ? 97.418 48.819 85.281 1.00 9.67 84 GLU C C 1
ATOM 10013 O O . GLU C 1 84 ? 97.477 48.109 84.271 1.00 12.81 84 GLU C O 1
ATOM 10019 N N . THR C 1 85 ? 98.033 50.000 85.347 1.00 7.48 85 THR C N 1
ATOM 10020 C CA . THR C 1 85 ? 98.780 50.546 84.220 1.00 9.77 85 THR C CA 1
ATOM 10021 C C . THR C 1 85 ? 100.285 50.617 84.478 1.00 8.14 85 THR C C 1
ATOM 10022 O O . THR C 1 85 ? 100.997 51.310 83.744 1.00 8.21 85 THR C O 1
ATOM 10026 N N . ASP C 1 86 ? 100.787 49.921 85.494 1.00 8.02 86 ASP C N 1
ATOM 10027 C CA . ASP C 1 86 ? 102.210 49.965 85.812 1.00 7.40 86 ASP C CA 1
ATOM 10028 C C . ASP C 1 86 ? 102.954 48.813 85.117 1.00 7.28 86 ASP C C 1
ATOM 10029 O O . ASP C 1 86 ? 102.395 48.057 84.324 1.00 6.36 86 ASP C O 1
ATOM 10034 N N . LYS C 1 87 ? 104.240 48.676 85.417 1.00 6.99 87 LYS C N 1
ATOM 10035 C CA . LYS C 1 87 ? 105.103 47.763 84.681 1.00 6.78 87 LYS C CA 1
ATOM 10036 C C . LYS C 1 87 ? 105.040 46.346 85.258 1.00 7.37 87 LYS C C 1
ATOM 10037 O O . LYS C 1 87 ? 104.584 46.129 86.382 1.00 6.85 87 LYS C O 1
ATOM 10043 N N . LEU C 1 88 ? 105.501 45.377 84.458 1.00 6.42 88 LEU C N 1
ATOM 10044 C CA . LEU C 1 88 ? 105.536 43.969 84.838 1.00 6.45 88 LEU C CA 1
ATOM 10045 C C . LEU C 1 88 ? 106.908 43.518 85.342 1.00 5.17 88 LEU C C 1
ATOM 10046 O O . LEU C 1 88 ? 107.947 44.081 84.995 1.00 5.81 88 LEU C O 1
ATOM 10051 N N . LEU C 1 89 ? 106.890 42.459 86.160 1.00 4.45 89 LEU C N 1
ATOM 10052 C CA . LEU C 1 89 ? 108.068 41.657 86.439 1.00 5.03 89 LEU C CA 1
ATOM 10053 C C . LEU C 1 89 ? 107.709 40.195 86.256 1.00 6.61 89 LEU C C 1
ATOM 10054 O O . LEU C 1 89 ? 106.558 39.788 86.442 1.00 5.91 89 LEU C O 1
ATOM 10059 N N . PHE C 1 90 ? 108.703 39.412 85.879 1.00 6.13 90 PHE C N 1
ATOM 10060 C CA . PHE C 1 90 ? 108.514 37.974 85.863 1.00 6.40 90 PHE C CA 1
ATOM 10061 C C . PHE C 1 90 ? 108.452 37.431 87.285 1.00 6.00 90 PHE C C 1
ATOM 10062 O O . PHE C 1 90 ? 109.186 37.881 88.175 1.00 9.12 90 PHE C O 1
ATOM 10070 N N . VAL C 1 91 ? 107.546 36.468 87.485 1.00 4.67 91 VAL C N 1
ATOM 10071 C CA . VAL C 1 91 ? 107.436 35.709 88.724 1.00 4.09 91 VAL C CA 1
ATOM 10072 C C . VAL C 1 91 ? 107.397 34.243 88.317 1.00 7.01 91 VAL C C 1
ATOM 10073 O O . VAL C 1 91 ? 106.533 33.841 87.533 1.00 5.62 91 VAL C O 1
ATOM 10077 N N . PRO C 1 92 ? 108.309 33.395 88.808 1.00 6.03 92 PRO C N 1
ATOM 10078 C CA . PRO C 1 92 ? 109.411 33.649 89.746 1.00 6.31 92 PRO C CA 1
ATOM 10079 C C . PRO C 1 92 ? 110.596 34.403 89.142 1.00 7.18 92 PRO C C 1
ATOM 10080 O O . PRO C 1 92 ? 110.800 34.367 87.927 1.00 8.47 92 PRO C O 1
ATOM 10084 N N . GLY C 1 93 ? 111.358 35.080 89.986 1.00 9.98 93 GLY C N 1
ATOM 10085 C CA . GLY C 1 93 ? 112.653 35.599 89.588 1.00 8.31 93 GLY C CA 1
ATOM 10086 C C . GLY C 1 93 ? 113.168 36.658 90.537 1.00 4.64 93 GLY C C 1
ATOM 10087 O O . GLY C 1 93 ? 112.425 37.307 91.275 1.00 5.99 93 GLY C O 1
ATOM 10088 N N . ASP C 1 94 ? 114.492 36.824 90.530 1.00 3.53 94 ASP C N 1
ATOM 10089 C CA . ASP C 1 94 ? 115.084 38.042 91.060 1.00 4.72 94 ASP C CA 1
ATOM 10090 C C . ASP C 1 94 ? 114.650 39.228 90.207 1.00 4.82 94 ASP C C 1
ATOM 10091 O O . ASP C 1 94 ? 114.447 39.105 88.996 1.00 4.73 94 ASP C O 1
ATOM 10096 N N . TRP C 1 95 ? 114.516 40.395 90.832 1.00 5.48 95 TRP C N 1
ATOM 10097 C CA . TRP C 1 95 ? 114.241 41.579 90.019 1.00 4.87 95 TRP C CA 1
ATOM 10098 C C . TRP C 1 95 ? 115.506 42.172 89.413 1.00 7.33 95 TRP C C 1
ATOM 10099 O O . TRP C 1 95 ? 115.429 42.892 88.409 1.00 8.05 95 TRP C O 1
ATOM 10110 N N . ASN C 1 96 ? 116.667 41.834 89.964 1.00 5.57 96 ASN C N 1
ATOM 10111 C CA . ASN C 1 96 ? 117.891 42.565 89.645 1.00 5.57 96 ASN C CA 1
ATOM 10112 C C . ASN C 1 96 ? 118.287 42.430 88.179 1.00 6.05 96 ASN C C 1
ATOM 10113 O O . ASN C 1 96 ? 118.774 43.391 87.568 1.00 5.65 96 ASN C O 1
ATOM 10118 N N . THR C 1 97 ? 118.120 41.245 87.603 1.00 5.68 97 THR C N 1
ATOM 10119 C CA . THR C 1 97 ? 118.486 41.027 86.213 1.00 6.70 97 THR C CA 1
ATOM 10120 C C . THR C 1 97 ? 117.372 41.394 85.247 1.00 8.48 97 THR C C 1
ATOM 10121 O O . THR C 1 97 ? 117.539 41.210 84.035 1.00 8.02 97 THR C O 1
ATOM 10125 N N . GLN C 1 98 ? 116.249 41.921 85.742 1.00 6.99 98 GLN C N 1
ATOM 10126 C CA . GLN C 1 98 ? 115.105 42.169 84.879 1.00 9.03 98 GLN C CA 1
ATOM 10127 C C . GLN C 1 98 ? 115.092 43.580 84.319 1.00 8.27 98 GLN C C 1
ATOM 10128 O O . GLN C 1 98 ? 114.589 43.791 83.210 1.00 10.43 98 GLN C O 1
ATOM 10134 N N . ARG C 1 99 ? 115.645 44.543 85.056 1.00 8.30 99 ARG C N 1
ATOM 10135 C CA . ARG C 1 99 ? 115.762 45.920 84.602 1.00 8.10 99 ARG C CA 1
ATOM 10136 C C . ARG C 1 99 ? 117.108 46.473 85.036 1.00 6.08 99 ARG C C 1
ATOM 10137 O O . ARG C 1 99 ? 117.521 46.270 86.188 1.00 8.68 99 ARG C O 1
ATOM 10145 N N . PRO C 1 100 ? 117.769 47.238 84.175 1.00 7.39 100 PRO C N 1
ATOM 10146 C CA . PRO C 1 100 ? 118.983 47.937 84.623 1.00 7.44 100 PRO C CA 1
ATOM 10147 C C . PRO C 1 100 ? 118.786 48.704 85.916 1.00 5.91 100 PRO C C 1
ATOM 10148 O O . PRO C 1 100 ? 119.646 48.646 86.800 1.00 5.32 100 PRO C O 1
ATOM 10152 N N . GLN C 1 101 ? 117.660 49.419 86.049 1.00 6.34 101 GLN C N 1
ATOM 10153 C CA . GLN C 1 101 ? 117.393 50.229 87.233 1.00 5.15 101 GLN C CA 1
ATOM 10154 C C . GLN C 1 101 ? 117.323 49.400 88.500 1.00 6.08 101 GLN C C 1
ATOM 10155 O O . GLN C 1 101 ? 117.501 49.946 89.599 1.00 7.05 101 GLN C O 1
ATOM 10161 N N . LEU C 1 102 ? 117.053 48.097 88.387 1.00 4.44 102 LEU C N 1
ATOM 10162 C CA . LEU C 1 102 ? 116.899 47.263 89.567 1.00 4.35 102 LEU C CA 1
ATOM 10163 C C . LEU C 1 102 ? 118.138 46.425 89.867 1.00 4.81 102 LEU C C 1
ATOM 10164 O O . LEU C 1 102 ? 118.138 45.694 90.857 1.00 4.36 102 LEU C O 1
ATOM 10169 N N . TYR C 1 103 ? 119.198 46.565 89.062 1.00 6.13 103 TYR C N 1
ATOM 10170 C CA . TYR C 1 103 ? 120.443 45.808 89.238 1.00 4.55 103 TYR C CA 1
ATOM 10171 C C . TYR C 1 103 ? 120.927 45.816 90.689 1.00 5.97 103 TYR C C 1
ATOM 10172 O O . TYR C 1 103 ? 121.174 44.758 91.288 1.00 6.28 103 TYR C O 1
ATOM 10181 N N . TYR C 1 104 ? 121.108 47.013 91.258 1.00 5.99 104 TYR C N 1
ATOM 10182 C CA . TYR C 1 104 ? 121.550 47.203 92.637 1.00 6.07 104 TYR C CA 1
ATOM 10183 C C . TYR C 1 104 ? 120.409 47.416 93.634 1.00 7.01 104 TYR C C 1
ATOM 10184 O O . TYR C 1 104 ? 120.678 47.749 94.791 1.00 8.14 104 TYR C O 1
ATOM 10193 N N . TYR C 1 105 ? 119.148 47.267 93.233 1.00 5.96 105 TYR C N 1
ATOM 10194 C CA . TYR C 1 105 ? 118.083 47.849 94.041 1.00 4.92 105 TYR C CA 1
ATOM 10195 C C . TYR C 1 105 ? 117.891 47.081 95.345 1.00 7.83 105 TYR C C 1
ATOM 10196 O O . TYR C 1 105 ? 117.760 45.853 95.347 1.00 8.39 105 TYR C O 1
ATOM 10205 N N . GLU C 1 106 ? 117.856 47.818 96.452 1.00 7.05 106 GLU C N 1
ATOM 10206 C CA . GLU C 1 106 ? 117.651 47.273 97.791 1.00 6.94 106 GLU C CA 1
ATOM 10207 C C . GLU C 1 106 ? 116.528 48.079 98.413 1.00 9.42 106 GLU C C 1
ATOM 10208 O O . GLU C 1 106 ? 116.679 49.286 98.629 1.00 13.67 106 GLU C O 1
ATOM 10214 N N . GLY C 1 107 ? 115.400 47.443 98.659 1.00 6.81 107 GLY C N 1
ATOM 10215 C CA . GLY C 1 107 ? 114.242 48.175 99.128 1.00 6.09 107 GLY C CA 1
ATOM 10216 C C . GLY C 1 107 ? 112.986 47.413 98.767 1.00 6.44 107 GLY C C 1
ATOM 10217 O O . GLY C 1 107 ? 113.040 46.217 98.510 1.00 6.35 107 GLY C O 1
ATOM 10218 N N . THR C 1 108 ? 111.869 48.136 98.733 1.00 5.60 108 THR C N 1
ATOM 10219 C CA . THR C 1 108 ? 110.555 47.536 98.506 1.00 6.47 108 THR C CA 1
ATOM 10220 C C . THR C 1 108 ? 110.160 47.561 97.033 1.00 7.04 108 THR C C 1
ATOM 10221 O O . THR C 1 108 ? 110.364 48.561 96.335 1.00 7.64 108 THR C O 1
ATOM 10225 N N . VAL C 1 109 ? 109.566 46.457 96.578 1.00 7.22 109 VAL C N 1
ATOM 10226 C CA . VAL C 1 109 ? 108.823 46.397 95.324 1.00 4.37 109 VAL C CA 1
ATOM 10227 C C . VAL C 1 109 ? 107.476 45.744 95.610 1.00 5.56 109 VAL C C 1
ATOM 10228 O O . VAL C 1 109 ? 107.423 44.681 96.244 1.00 6.76 109 VAL C O 1
ATOM 10232 N N . TRP C 1 110 ? 106.391 46.375 95.145 1.00 4.06 110 TRP C N 1
ATOM 10233 C CA . TRP C 1 110 ? 105.053 45.800 95.284 1.00 3.80 110 TRP C CA 1
ATOM 10234 C C . TRP C 1 110 ? 104.740 44.908 94.085 1.00 6.31 110 TRP C C 1
ATOM 10235 O O . TRP C 1 110 ? 104.956 45.304 92.937 1.00 5.58 110 TRP C O 1
ATOM 10246 N N . TYR C 1 111 ? 104.220 43.707 94.361 1.00 5.53 111 TYR C N 1
ATOM 10247 C CA . TYR C 1 111 ? 103.772 42.764 93.349 1.00 5.22 111 TYR C CA 1
ATOM 10248 C C . TYR C 1 111 ? 102.276 42.563 93.514 1.00 4.24 111 TYR C C 1
ATOM 10249 O O . TYR C 1 111 ? 101.793 42.411 94.641 1.00 3.62 111 TYR C O 1
ATOM 10258 N N . ARG C 1 112 ? 101.572 42.479 92.394 1.00 4.04 112 ARG C N 1
ATOM 10259 C CA . ARG C 1 112 ? 100.116 42.349 92.395 1.00 6.39 112 ARG C CA 1
ATOM 10260 C C . ARG C 1 112 ? 99.674 41.380 91.305 1.00 6.84 112 ARG C C 1
ATOM 10261 O O . ARG C 1 112 ? 100.064 41.529 90.140 1.00 6.86 112 ARG C O 1
ATOM 10269 N N . LYS C 1 113 ? 98.838 40.397 91.691 1.00 5.66 113 LYS C N 1
ATOM 10270 C CA . LYS C 1 113 ? 98.288 39.384 90.799 1.00 6.07 113 LYS C CA 1
ATOM 10271 C C . LYS C 1 113 ? 96.772 39.315 90.971 1.00 9.25 113 LYS C C 1
ATOM 10272 O O . LYS C 1 113 ? 96.272 39.263 92.100 1.00 6.80 113 LYS C O 1
ATOM 10278 N N . HIS C 1 114 ? 96.045 39.311 89.861 1.00 4.66 114 HIS C N 1
ATOM 10279 C CA . HIS C 1 114 ? 94.618 38.983 89.884 1.00 6.19 114 HIS C CA 1
ATOM 10280 C C . HIS C 1 114 ? 94.403 37.541 89.442 1.00 7.91 114 HIS C C 1
ATOM 10281 O O . HIS C 1 114 ? 95.009 37.091 88.468 1.00 8.45 114 HIS C O 1
ATOM 10288 N N . PHE C 1 115 ? 93.529 36.815 90.146 1.00 8.29 115 PHE C N 1
ATOM 10289 C CA . PHE C 1 115 ? 93.285 35.429 89.763 1.00 8.57 115 PHE C CA 1
ATOM 10290 C C . PHE C 1 115 ? 91.855 35.018 90.101 1.00 14.19 115 PHE C C 1
ATOM 10291 O O . PHE C 1 115 ? 91.168 35.647 90.909 1.00 9.79 115 PHE C O 1
ATOM 10299 N N . GLU C 1 116 ? 91.405 33.955 89.441 1.00 12.15 116 GLU C N 1
ATOM 10300 C CA . GLU C 1 116 ? 90.139 33.320 89.767 1.00 14.28 116 GLU C CA 1
ATOM 10301 C C . GLU C 1 116 ? 90.400 31.868 90.134 1.00 11.61 116 GLU C C 1
ATOM 10302 O O . GLU C 1 116 ? 91.339 31.246 89.637 1.00 12.32 116 GLU C O 1
ATOM 10308 N N . TYR C 1 117 ? 89.576 31.337 91.030 1.00 15.52 117 TYR C N 1
ATOM 10309 C CA . TYR C 1 117 ? 89.714 29.944 91.426 1.00 12.46 117 TYR C CA 1
ATOM 10310 C C . TYR C 1 117 ? 88.365 29.451 91.913 1.00 15.20 117 TYR C C 1
ATOM 10311 O O . TYR C 1 117 ? 87.727 30.104 92.741 1.00 15.29 117 TYR C O 1
ATOM 10320 N N . SER C 1 118 ? 87.941 28.307 91.388 1.00 13.48 118 SER C N 1
ATOM 10321 C CA . SER C 1 118 ? 86.675 27.685 91.748 1.00 14.20 118 SER C CA 1
ATOM 10322 C C . SER C 1 118 ? 86.965 26.594 92.771 1.00 11.57 118 SER C C 1
ATOM 10323 O O . SER C 1 118 ? 87.529 25.552 92.427 1.00 14.81 118 SER C O 1
ATOM 10326 N N . LEU C 1 119 ? 86.619 26.846 94.030 1.00 13.91 119 LEU C N 1
ATOM 10327 C CA . LEU C 1 119 ? 86.880 25.913 95.128 1.00 11.78 119 LEU C CA 1
ATOM 10328 C C . LEU C 1 119 ? 85.551 25.301 95.572 1.00 10.68 119 LEU C C 1
ATOM 10329 O O . LEU C 1 119 ? 84.678 26.010 96.078 1.00 10.90 119 LEU C O 1
ATOM 10334 N N . GLN C 1 120 ? 85.397 23.992 95.378 1.00 12.26 120 GLN C N 1
ATOM 10335 C CA . GLN C 1 120 ? 84.171 23.333 95.807 1.00 12.74 120 GLN C CA 1
ATOM 10336 C C . GLN C 1 120 ? 83.991 23.501 97.314 1.00 11.90 120 GLN C C 1
ATOM 10337 O O . GLN C 1 120 ? 84.973 23.459 98.071 1.00 9.82 120 GLN C O 1
ATOM 10343 N N . PRO C 1 121 ? 82.765 23.704 97.783 1.00 10.68 121 PRO C N 1
ATOM 10344 C CA . PRO C 1 121 ? 82.534 23.805 99.228 1.00 13.92 121 PRO C CA 1
ATOM 10345 C C . PRO C 1 121 ? 83.083 22.587 99.962 1.00 11.21 121 PRO C C 1
ATOM 10346 O O . PRO C 1 121 ? 82.905 21.445 99.534 1.00 10.65 121 PRO C O 1
ATOM 10350 N N . GLY C 1 122 ? 83.771 22.832 101.079 1.00 10.57 122 GLY C N 1
ATOM 10351 C CA . GLY C 1 122 ? 84.368 21.776 101.865 1.00 9.17 122 GLY C CA 1
ATOM 10352 C C . GLY C 1 122 ? 85.846 21.550 101.593 1.00 12.64 122 GLY C C 1
ATOM 10353 O O . GLY C 1 122 ? 86.555 21.058 102.473 1.00 11.19 122 GLY C O 1
ATOM 10354 N N . LYS C 1 123 ? 86.320 21.876 100.394 1.00 9.06 123 LYS C N 1
ATOM 10355 C CA . LYS C 1 123 ? 87.734 21.746 100.105 1.00 10.28 123 LYS C CA 1
ATOM 10356 C C . LYS C 1 123 ? 88.489 22.950 100.656 1.00 7.18 123 LYS C C 1
ATOM 10357 O O . LYS C 1 123 ? 87.925 24.018 100.887 1.00 6.96 123 LYS C O 1
ATOM 10363 N N . ARG C 1 124 ? 89.791 22.771 100.843 1.00 8.26 124 ARG C N 1
ATOM 10364 C CA . ARG C 1 124 ? 90.641 23.810 101.402 1.00 10.45 124 ARG C CA 1
ATOM 10365 C C . ARG C 1 124 ? 91.681 24.249 100.386 1.00 9.76 124 ARG C C 1
ATOM 10366 O O . ARG C 1 124 ? 92.058 23.489 99.491 1.00 7.09 124 ARG C O 1
ATOM 10374 N N . LEU C 1 125 ? 92.142 25.491 100.539 1.00 8.17 125 LEU C N 1
ATOM 10375 C CA . LEU C 1 125 ? 93.042 26.093 99.567 1.00 8.57 125 LEU C CA 1
ATOM 10376 C C . LEU C 1 125 ? 94.139 26.851 100.295 1.00 8.72 125 LEU C C 1
ATOM 10377 O O . LEU C 1 125 ? 93.860 27.622 101.218 1.00 8.26 125 LEU C O 1
ATOM 10382 N N . PHE C 1 126 ? 95.379 26.610 99.886 1.00 5.64 126 PHE C N 1
ATOM 10383 C CA . PHE C 1 126 ? 96.547 27.236 100.486 1.00 7.99 126 PHE C CA 1
ATOM 10384 C C . PHE C 1 126 ? 97.327 27.981 99.420 1.00 9.25 126 PHE C C 1
ATOM 10385 O O . PHE C 1 126 ? 97.375 27.570 98.256 1.00 9.78 126 PHE C O 1
ATOM 10393 N N . LEU C 1 127 ? 97.938 29.084 99.832 1.00 8.06 127 LEU C N 1
ATOM 10394 C CA . LEU C 1 127 ? 98.839 29.847 98.981 1.00 6.57 127 LEU C CA 1
ATOM 10395 C C . LEU C 1 127 ? 100.261 29.575 99.451 1.00 6.89 127 LEU C C 1
ATOM 10396 O O . LEU C 1 127 ? 100.593 29.879 100.599 1.00 7.07 127 LEU C O 1
ATOM 10401 N N . ASN C 1 128 ? 101.079 28.979 98.579 1.00 7.57 128 ASN C N 1
ATOM 10402 C CA . ASN C 1 128 ? 102.445 28.566 98.896 1.00 8.02 128 ASN C CA 1
ATOM 10403 C C . ASN C 1 128 ? 103.440 29.423 98.120 1.00 6.95 128 ASN C C 1
ATOM 10404 O O . ASN C 1 128 ? 103.336 29.560 96.891 1.00 7.36 128 ASN C O 1
ATOM 10409 N N . PHE C 1 129 ? 104.390 30.010 98.841 1.00 5.54 129 PHE C N 1
ATOM 10410 C CA . PHE C 1 129 ? 105.494 30.752 98.252 1.00 7.47 129 PHE C CA 1
ATOM 10411 C C . PHE C 1 129 ? 106.749 29.916 98.418 1.00 6.16 129 PHE C C 1
ATOM 10412 O O . PHE C 1 129 ? 107.107 29.570 99.544 1.00 6.86 129 PHE C O 1
ATOM 10420 N N . GLY C 1 130 ? 107.390 29.573 97.299 1.00 5.82 130 GLY C N 1
ATOM 10421 C CA . GLY C 1 130 ? 108.605 28.784 97.368 1.00 6.48 130 GLY C CA 1
ATOM 10422 C C . GLY C 1 130 ? 109.732 29.533 98.038 1.00 6.81 130 GLY C C 1
ATOM 10423 O O . GLY C 1 130 ? 110.556 28.926 98.731 1.00 5.55 130 GLY C O 1
ATOM 10424 N N . ALA C 1 131 ? 109.759 30.858 97.865 1.00 4.30 131 ALA C N 1
ATOM 10425 C CA . ALA C 1 131 ? 110.741 31.745 98.479 1.00 8.22 131 ALA C CA 1
ATOM 10426 C C . ALA C 1 131 ? 110.534 33.185 98.020 1.00 7.82 131 ALA C C 1
ATOM 10427 O O . ALA C 1 131 ? 110.213 33.435 96.850 1.00 6.99 131 ALA C O 1
ATOM 10429 N N . VAL C 1 132 ? 110.716 34.131 98.946 1.00 4.83 132 VAL C N 1
ATOM 10430 C CA . VAL C 1 132 ? 110.699 35.565 98.672 1.00 7.26 132 VAL C CA 1
ATOM 10431 C C . VAL C 1 132 ? 111.815 36.202 99.490 1.00 4.96 132 VAL C C 1
ATOM 10432 O O . VAL C 1 132 ? 111.843 36.057 100.714 1.00 6.17 132 VAL C O 1
ATOM 10436 N N . ASN C 1 133 ? 112.712 36.920 98.836 1.00 6.51 133 ASN C N 1
ATOM 10437 C CA . ASN C 1 133 ? 113.835 37.551 99.525 1.00 5.34 133 ASN C CA 1
ATOM 10438 C C . ASN C 1 133 ? 113.603 39.060 99.597 1.00 5.14 133 ASN C C 1
ATOM 10439 O O . ASN C 1 133 ? 113.499 39.722 98.561 1.00 6.24 133 ASN C O 1
ATOM 10444 N N . TYR C 1 134 ? 113.552 39.621 100.810 1.00 3.74 134 TYR C N 1
ATOM 10445 C CA . TYR C 1 134 ? 113.876 38.971 102.081 1.00 7.46 134 TYR C CA 1
ATOM 10446 C C . TYR C 1 134 ? 112.664 38.937 103.002 1.00 8.60 134 TYR C C 1
ATOM 10447 O O . TYR C 1 134 ? 112.395 37.925 103.652 1.00 8.14 134 TYR C O 1
ATOM 10456 N N . GLU C 1 135 ? 111.952 40.064 103.074 1.00 6.56 135 GLU C N 1
ATOM 10457 C CA . GLU C 1 135 ? 110.729 40.186 103.859 1.00 6.96 135 GLU C CA 1
ATOM 10458 C C . GLU C 1 135 ? 109.544 40.245 102.913 1.00 5.47 135 GLU C C 1
ATOM 10459 O O . GLU C 1 135 ? 109.559 41.013 101.943 1.00 7.42 135 GLU C O 1
ATOM 10465 N N . ALA C 1 136 ? 108.516 39.451 103.200 1.00 5.03 136 ALA C N 1
ATOM 10466 C CA . ALA C 1 136 ? 107.280 39.469 102.430 1.00 8.89 136 ALA C CA 1
ATOM 10467 C C . ALA C 1 136 ? 106.098 39.753 103.347 1.00 5.90 136 ALA C C 1
ATOM 10468 O O . ALA C 1 136 ? 105.939 39.106 104.387 1.00 6.93 136 ALA C O 1
ATOM 10470 N N . ILE C 1 137 ? 105.259 40.704 102.951 1.00 8.45 137 ILE C N 1
ATOM 10471 C CA . ILE C 1 137 ? 103.957 40.905 103.571 1.00 8.00 137 ILE C CA 1
ATOM 10472 C C . ILE C 1 137 ? 102.920 40.673 102.487 1.00 7.65 137 ILE C C 1
ATOM 10473 O O . ILE C 1 137 ? 103.052 41.201 101.374 1.00 8.51 137 ILE C O 1
ATOM 10478 N N . VAL C 1 138 ? 101.918 39.857 102.797 1.00 6.08 138 VAL C N 1
ATOM 10479 C CA . VAL C 1 138 ? 100.966 39.369 101.807 1.00 7.69 138 VAL C CA 1
ATOM 10480 C C . VAL C 1 138 ? 99.560 39.789 102.205 1.00 7.41 138 VAL C C 1
ATOM 10481 O O . VAL C 1 138 ? 99.161 39.609 103.361 1.00 8.49 138 VAL C O 1
ATOM 10485 N N . TRP C 1 139 ? 98.810 40.318 101.238 1.00 6.08 139 TRP C N 1
ATOM 10486 C CA . TRP C 1 139 ? 97.381 40.592 101.376 1.00 6.51 139 TRP C CA 1
ATOM 10487 C C . TRP C 1 139 ? 96.582 39.851 100.309 1.00 6.46 139 TRP C C 1
ATOM 10488 O O . TRP C 1 139 ? 97.047 39.657 99.186 1.00 6.52 139 TRP C O 1
ATOM 10499 N N . LEU C 1 140 ? 95.339 39.498 100.643 1.00 8.06 140 LEU C N 1
ATOM 10500 C CA . LEU C 1 140 ? 94.409 38.909 99.687 1.00 7.77 140 LEU C CA 1
ATOM 10501 C C . LEU C 1 140 ? 93.104 39.680 99.797 1.00 6.92 140 LEU C C 1
ATOM 10502 O O . LEU C 1 140 ? 92.521 39.759 100.882 1.00 8.23 140 LEU C O 1
ATOM 10507 N N . ASN C 1 141 ? 92.665 40.262 98.689 1.00 6.60 141 ASN C N 1
ATOM 10508 C CA . ASN C 1 141 ? 91.455 41.094 98.681 1.00 12.93 141 ASN C CA 1
ATOM 10509 C C . ASN C 1 141 ? 91.496 42.142 99.790 1.00 10.51 141 ASN C C 1
ATOM 10510 O O . ASN C 1 141 ? 90.518 42.361 100.509 1.00 13.04 141 ASN C O 1
ATOM 10515 N N . GLY C 1 142 ? 92.654 42.787 99.940 1.00 9.24 142 GLY C N 1
ATOM 10516 C CA . GLY C 1 142 ? 92.812 43.873 100.883 1.00 13.61 142 GLY C CA 1
ATOM 10517 C C . GLY C 1 142 ? 93.062 43.454 102.311 1.00 13.60 142 GLY C C 1
ATOM 10518 O O . GLY C 1 142 ? 93.332 44.320 103.153 1.00 11.44 142 GLY C O 1
ATOM 10519 N N . LYS C 1 143 ? 92.999 42.158 102.610 1.00 9.78 143 LYS C N 1
ATOM 10520 C CA . LYS C 1 143 ? 93.150 41.644 103.963 1.00 11.88 143 LYS C CA 1
ATOM 10521 C C . LYS C 1 143 ? 94.554 41.080 104.141 1.00 7.77 143 LYS C C 1
ATOM 10522 O O . LYS C 1 143 ? 95.026 40.316 103.296 1.00 8.07 143 LYS C O 1
ATOM 10528 N N . ARG C 1 144 ? 95.221 41.456 105.232 1.00 8.32 144 ARG C N 1
ATOM 10529 C CA . ARG C 1 144 ? 96.587 40.994 105.448 1.00 8.22 144 ARG C CA 1
ATOM 10530 C C . ARG C 1 144 ? 96.588 39.529 105.869 1.00 8.87 144 ARG C C 1
ATOM 10531 O O . ARG C 1 144 ? 95.898 39.147 106.819 1.00 13.85 144 ARG C O 1
ATOM 10539 N N . LEU C 1 145 ? 97.347 38.705 105.141 1.00 6.97 145 LEU C N 1
ATOM 10540 C CA . LEU C 1 145 ? 97.481 37.290 105.467 1.00 10.44 145 LEU C CA 1
ATOM 10541 C C . LEU C 1 145 ? 98.596 37.039 106.466 1.00 11.26 145 LEU C C 1
ATOM 10542 O O . LEU C 1 145 ? 98.509 36.105 107.275 1.00 11.17 145 LEU C O 1
ATOM 10547 N N . GLY C 1 146 ? 99.631 37.848 106.444 1.00 7.59 146 GLY C N 1
ATOM 10548 C CA . GLY C 1 146 ? 100.770 37.606 107.298 1.00 10.49 146 GLY C CA 1
ATOM 10549 C C . GLY C 1 146 ? 102.036 38.143 106.669 1.00 9.31 146 GLY C C 1
ATOM 10550 O O . GLY C 1 146 ? 102.008 38.893 105.693 1.00 8.74 146 GLY C O 1
ATOM 10551 N N . ARG C 1 147 ? 103.150 37.709 107.244 1.00 9.24 147 ARG C N 1
ATOM 10552 C CA . ARG C 1 147 ? 104.456 38.276 106.966 1.00 8.85 147 ARG C CA 1
ATOM 10553 C C . ARG C 1 147 ? 105.493 37.176 107.142 1.00 11.65 147 ARG C C 1
ATOM 10554 O O . ARG C 1 147 ? 105.331 36.276 107.976 1.00 13.04 147 ARG C O 1
ATOM 10562 N N . HIS C 1 148 ? 106.544 37.235 106.328 1.00 8.44 148 HIS C N 1
ATOM 10563 C CA . HIS C 1 148 ? 107.594 36.226 106.384 1.00 10.17 148 HIS C CA 1
ATOM 10564 C C . HIS C 1 148 ? 108.956 36.892 106.300 1.00 8.58 148 HIS C C 1
ATOM 10565 O O . HIS C 1 148 ? 109.139 37.873 105.570 1.00 5.14 148 HIS C O 1
ATOM 10572 N N . ILE C 1 149 ? 109.911 36.336 107.040 1.00 6.72 149 ILE C N 1
ATOM 10573 C CA . ILE C 1 149 ? 111.295 36.777 107.006 1.00 8.48 149 ILE C CA 1
ATOM 10574 C C . ILE C 1 149 ? 112.140 35.565 106.657 1.00 8.61 149 ILE C C 1
ATOM 10575 O O . ILE C 1 149 ? 111.822 34.446 107.064 1.00 6.82 149 ILE C O 1
ATOM 10580 N N . GLY C 1 150 ? 113.230 35.794 105.922 1.00 11.36 150 GLY C N 1
ATOM 10581 C CA . GLY C 1 150 ? 114.117 34.721 105.488 1.00 9.58 150 GLY C CA 1
ATOM 10582 C C . GLY C 1 150 ? 113.910 34.449 104.010 1.00 9.48 150 GLY C C 1
ATOM 10583 O O . GLY C 1 150 ? 112.807 34.074 103.601 1.00 7.01 150 GLY C O 1
ATOM 10584 N N . GLY C 1 151 ? 114.945 34.653 103.198 1.00 9.05 151 GLY C N 1
ATOM 10585 C CA . GLY C 1 151 ? 114.760 34.709 101.761 1.00 7.99 151 GLY C CA 1
ATOM 10586 C C . GLY C 1 151 ? 114.840 33.408 100.993 1.00 7.61 151 GLY C C 1
ATOM 10587 O O . GLY C 1 151 ? 114.751 33.429 99.761 1.00 8.81 151 GLY C O 1
ATOM 10588 N N . PHE C 1 152 ? 114.987 32.264 101.667 1.00 5.11 152 PHE C N 1
ATOM 10589 C CA . PHE C 1 152 ? 115.264 31.022 100.954 1.00 5.37 152 PHE C CA 1
ATOM 10590 C C . PHE C 1 152 ? 114.430 29.854 101.461 1.00 6.89 152 PHE C C 1
ATOM 10591 O O . PHE C 1 152 ? 114.777 28.696 101.182 1.00 7.49 152 PHE C O 1
ATOM 10599 N N . THR C 1 153 ? 113.362 30.119 102.213 1.00 6.72 153 THR C N 1
ATOM 10600 C CA . THR C 1 153 ? 112.546 29.053 102.766 1.00 5.18 153 THR C CA 1
ATOM 10601 C C . THR C 1 153 ? 111.083 29.315 102.454 1.00 6.75 153 THR C C 1
ATOM 10602 O O . THR C 1 153 ? 110.639 30.465 102.417 1.00 6.53 153 THR C O 1
ATOM 10606 N N . PRO C 1 154 ? 110.321 28.257 102.218 1.00 8.16 154 PRO C N 1
ATOM 10607 C CA . PRO C 1 154 ? 108.927 28.403 101.784 1.00 7.39 154 PRO C CA 1
ATOM 10608 C C . PRO C 1 154 ? 108.006 28.796 102.928 1.00 7.14 154 PRO C C 1
ATOM 10609 O O . PRO C 1 154 ? 108.317 28.624 104.107 1.00 7.88 154 PRO C O 1
ATOM 10613 N N . PHE C 1 155 ? 106.837 29.317 102.555 1.00 9.80 155 PHE C N 1
ATOM 10614 C CA . PHE C 1 155 ? 105.817 29.619 103.545 1.00 4.99 155 PHE C CA 1
ATOM 10615 C C . PHE C 1 155 ? 104.449 29.583 102.877 1.00 7.20 155 PHE C C 1
ATOM 10616 O O . PHE C 1 155 ? 104.325 29.797 101.666 1.00 6.52 155 PHE C O 1
ATOM 10624 N N . ASN C 1 156 ? 103.430 29.300 103.687 1.00 8.26 156 ASN C N 1
ATOM 10625 C CA . ASN C 1 156 ? 102.061 29.085 103.224 1.00 8.69 156 ASN C CA 1
ATOM 10626 C C . ASN C 1 156 ? 101.079 29.940 104.009 1.00 7.64 156 ASN C C 1
ATOM 10627 O O . ASN C 1 156 ? 101.286 30.222 105.188 1.00 8.64 156 ASN C O 1
ATOM 10632 N N . PHE C 1 157 ? 99.966 30.286 103.362 1.00 7.07 157 PHE C N 1
ATOM 10633 C CA . PHE C 1 157 ? 98.799 30.843 104.036 1.00 6.47 157 PHE C CA 1
ATOM 10634 C C . PHE C 1 157 ? 97.568 30.071 103.578 1.00 6.94 157 PHE C C 1
ATOM 10635 O O . PHE C 1 157 ? 97.455 29.730 102.397 1.00 9.56 157 PHE C O 1
ATOM 10643 N N . GLU C 1 158 ? 96.648 29.797 104.498 1.00 7.15 158 GLU C N 1
ATOM 10644 C CA . GLU C 1 158 ? 95.364 29.219 104.109 1.00 9.26 158 GLU C CA 1
ATOM 10645 C C . GLU C 1 158 ? 94.419 30.336 103.691 1.00 10.48 158 GLU C C 1
ATOM 10646 O O . GLU C 1 158 ? 94.249 31.311 104.428 1.00 9.41 158 GLU C O 1
ATOM 10652 N N . ILE C 1 159 ? 93.802 30.196 102.511 1.00 9.01 159 ILE C N 1
ATOM 10653 C CA . ILE C 1 159 ? 92.903 31.217 101.988 1.00 8.71 159 ILE C CA 1
ATOM 10654 C C . ILE C 1 159 ? 91.496 30.679 101.735 1.00 10.51 159 ILE C C 1
ATOM 10655 O O . ILE C 1 159 ? 90.677 31.364 101.127 1.00 8.87 159 ILE C O 1
ATOM 10660 N N . THR C 1 160 ? 91.193 29.474 102.221 1.00 8.43 160 THR C N 1
ATOM 10661 C CA . THR C 1 160 ? 89.882 28.844 102.060 1.00 8.90 160 THR C CA 1
ATOM 10662 C C . THR C 1 160 ? 88.704 29.794 102.253 1.00 14.70 160 THR C C 1
ATOM 10663 O O . THR C 1 160 ? 87.817 29.893 101.395 1.00 16.02 160 THR C O 1
ATOM 10667 N N . ASN C 1 161 ? 88.649 30.455 103.405 1.00 15.21 161 ASN C N 1
ATOM 10668 C CA . ASN C 1 161 ? 87.519 31.311 103.753 1.00 16.12 161 ASN C CA 1
ATOM 10669 C C . ASN C 1 161 ? 87.648 32.727 103.214 1.00 15.47 161 ASN C C 1
ATOM 10670 O O . ASN C 1 161 ? 86.731 33.529 103.406 1.00 20.56 161 ASN C O 1
ATOM 10675 N N . LEU C 1 162 ? 88.753 33.050 102.541 1.00 15.83 162 LEU C N 1
ATOM 10676 C CA . LEU C 1 162 ? 89.013 34.387 102.039 1.00 14.18 162 LEU C CA 1
ATOM 10677 C C . LEU C 1 162 ? 88.828 34.505 100.533 1.00 14.41 162 LEU C C 1
ATOM 10678 O O . LEU C 1 162 ? 88.720 35.626 100.024 1.00 16.60 162 LEU C O 1
ATOM 10683 N N . LEU C 1 163 ? 88.765 33.387 99.821 1.00 15.88 163 LEU C N 1
ATOM 10684 C CA . LEU C 1 163 ? 88.617 33.395 98.371 1.00 12.14 163 LEU C CA 1
ATOM 10685 C C . LEU C 1 163 ? 87.224 33.874 97.983 1.00 20.98 163 LEU C C 1
ATOM 10686 O O . LEU C 1 163 ? 86.220 33.385 98.514 1.00 19.81 163 LEU C O 1
ATOM 10691 N N . LYS C 1 164 ? 87.154 34.830 97.059 1.00 11.31 164 LYS C N 1
ATOM 10692 C CA . LYS C 1 164 ? 85.864 35.307 96.584 1.00 17.29 164 LYS C CA 1
ATOM 10693 C C . LYS C 1 164 ? 85.573 34.783 95.181 1.00 15.22 164 LYS C C 1
ATOM 10694 O O . LYS C 1 164 ? 86.464 34.357 94.444 1.00 14.83 164 LYS C O 1
ATOM 10700 N N . GLU C 1 165 ? 84.293 34.774 94.827 1.00 23.20 165 GLU C N 1
ATOM 10701 C CA . GLU C 1 165 ? 83.933 34.476 93.451 1.00 25.49 165 GLU C CA 1
ATOM 10702 C C . GLU C 1 165 ? 84.371 35.623 92.552 1.00 16.02 165 GLU C C 1
ATOM 10703 O O . GLU C 1 165 ? 84.442 36.779 92.976 1.00 17.72 165 GLU C O 1
ATOM 10709 N N . GLY C 1 166 ? 84.691 35.294 91.306 1.00 18.00 166 GLY C N 1
ATOM 10710 C CA . GLY C 1 166 ? 85.217 36.302 90.404 1.00 16.75 166 GLY C CA 1
ATOM 10711 C C . GLY C 1 166 ? 86.670 36.624 90.717 1.00 12.58 166 GLY C C 1
ATOM 10712 O O . GLY C 1 166 ? 87.438 35.767 91.155 1.00 14.45 166 GLY C O 1
ATOM 10713 N N . THR C 1 167 ? 87.030 37.890 90.521 1.00 14.02 167 THR C N 1
ATOM 10714 C CA . THR C 1 167 ? 88.422 38.323 90.599 1.00 10.52 167 THR C CA 1
ATOM 10715 C C . THR C 1 167 ? 88.911 38.410 92.041 1.00 13.70 167 THR C C 1
ATOM 10716 O O . THR C 1 167 ? 88.283 39.051 92.889 1.00 9.68 167 THR C O 1
ATOM 10720 N N . ASN C 1 168 ? 90.057 37.790 92.306 1.00 9.26 168 ASN C N 1
ATOM 10721 C CA . ASN C 1 168 ? 90.735 37.922 93.584 1.00 9.95 168 ASN C CA 1
ATOM 10722 C C . ASN C 1 168 ? 92.021 38.704 93.381 1.00 9.63 168 ASN C C 1
ATOM 10723 O O . ASN C 1 168 ? 92.682 38.554 92.349 1.00 10.60 168 ASN C O 1
ATOM 10728 N N . SER C 1 169 ? 92.364 39.529 94.370 1.00 6.79 169 SER C N 1
ATOM 10729 C CA . SER C 1 169 ? 93.549 40.380 94.343 1.00 8.59 169 SER C CA 1
ATOM 10730 C C . SER C 1 169 ? 94.553 39.847 95.348 1.00 7.95 169 SER C C 1
ATOM 10731 O O . SER C 1 169 ? 94.247 39.744 96.542 1.00 8.43 169 SER C O 1
ATOM 10734 N N . LEU C 1 170 ? 95.756 39.537 94.872 1.00 7.94 170 LEU C N 1
ATOM 10735 C CA . LEU C 1 170 ? 96.864 39.131 95.726 1.00 6.27 170 LEU C CA 1
ATOM 10736 C C . LEU C 1 170 ? 97.961 40.178 95.587 1.00 7.21 170 LEU C C 1
ATOM 10737 O O . LEU C 1 170 ? 98.441 40.418 94.475 1.00 6.84 170 LEU C O 1
ATOM 10742 N N . VAL C 1 171 ? 98.315 40.838 96.695 1.00 5.16 171 VAL C N 1
ATOM 10743 C CA . VAL C 1 171 ? 99.379 41.845 96.707 1.00 6.28 171 VAL C CA 1
ATOM 10744 C C . VAL C 1 171 ? 100.509 41.361 97.606 1.00 7.57 171 VAL C C 1
ATOM 10745 O O . VAL C 1 171 ? 100.267 40.842 98.702 1.00 7.27 171 VAL C O 1
ATOM 10749 N N . VAL C 1 172 ? 101.752 41.568 97.169 1.00 6.20 172 VAL C N 1
ATOM 10750 C CA . VAL C 1 172 ? 102.899 41.151 97.971 1.00 4.63 172 VAL C CA 1
ATOM 10751 C C . VAL C 1 172 ? 103.883 42.310 98.052 1.00 6.20 172 VAL C C 1
ATOM 10752 O O . VAL C 1 172 ? 104.372 42.789 97.022 1.00 5.85 172 VAL C O 1
ATOM 10756 N N . LYS C 1 173 ? 104.133 42.789 99.268 1.00 4.37 173 LYS C N 1
ATOM 10757 C CA . LYS C 1 173 ? 105.169 43.786 99.508 1.00 6.41 173 LYS C CA 1
ATOM 10758 C C . LYS C 1 173 ? 106.453 43.027 99.800 1.00 5.30 173 LYS C C 1
ATOM 10759 O O . LYS C 1 173 ? 106.539 42.331 100.819 1.00 5.02 173 LYS C O 1
ATOM 10765 N N . VAL C 1 174 ? 107.428 43.144 98.895 1.00 6.25 174 VAL C N 1
ATOM 10766 C CA . VAL C 1 174 ? 108.704 42.441 98.970 1.00 4.63 174 VAL C CA 1
ATOM 10767 C C . VAL C 1 174 ? 109.798 43.460 99.235 1.00 4.28 174 VAL C C 1
ATOM 10768 O O . VAL C 1 174 ? 109.933 44.436 98.488 1.00 5.33 174 VAL C O 1
ATOM 10772 N N . ASP C 1 175 ? 110.593 43.222 100.275 1.00 3.93 175 ASP C N 1
ATOM 10773 C CA . ASP C 1 175 ? 111.687 44.123 100.624 1.00 5.13 175 ASP C CA 1
ATOM 10774 C C . ASP C 1 175 ? 112.963 43.328 100.870 1.00 4.55 175 ASP C C 1
ATOM 10775 O O . ASP C 1 175 ? 112.946 42.354 101.629 1.00 5.86 175 ASP C O 1
ATOM 10780 N N . ASN C 1 176 ? 114.071 43.757 100.254 1.00 3.99 176 ASN C N 1
ATOM 10781 C CA . ASN C 1 176 ? 115.357 43.077 100.438 1.00 6.35 176 ASN C CA 1
ATOM 10782 C C . ASN C 1 176 ? 116.420 43.995 101.033 1.00 7.17 176 ASN C C 1
ATOM 10783 O O . ASN C 1 176 ? 117.615 43.742 100.856 1.00 6.88 176 ASN C O 1
ATOM 10788 N N . LYS C 1 177 ? 116.026 45.055 101.734 1.00 7.74 177 LYS C N 1
ATOM 10789 C CA . LYS C 1 177 ? 117.016 45.834 102.470 1.00 8.55 177 LYS C CA 1
ATOM 10790 C C . LYS C 1 177 ? 117.836 44.928 103.390 1.00 6.67 177 LYS C C 1
ATOM 10791 O O . LYS C 1 177 ? 117.302 44.022 104.039 1.00 7.61 177 LYS C O 1
ATOM 10797 N N . ARG C 1 178 ? 119.151 45.154 103.420 1.00 7.20 178 ARG C N 1
ATOM 10798 C CA . ARG C 1 178 ? 120.003 44.444 104.362 1.00 7.10 178 ARG C CA 1
ATOM 10799 C C . ARG C 1 178 ? 119.818 44.996 105.772 1.00 9.01 178 ARG C C 1
ATOM 10800 O O . ARG C 1 178 ? 119.829 46.214 105.984 1.00 6.88 178 ARG C O 1
ATOM 10808 N N . LEU C 1 179 ? 119.657 44.096 106.739 1.00 7.93 179 LEU C N 1
ATOM 10809 C CA . LEU C 1 179 ? 119.491 44.463 108.134 1.00 8.14 179 LEU C CA 1
ATOM 10810 C C . LEU C 1 179 ? 120.634 43.891 108.965 1.00 9.76 179 LEU C C 1
ATOM 10811 O O . LEU C 1 179 ? 120.992 42.720 108.785 1.00 7.23 179 LEU C O 1
ATOM 10816 N N . PRO C 1 180 ? 121.240 44.671 109.869 1.00 10.57 180 PRO C N 1
ATOM 10817 C CA . PRO C 1 180 ? 122.289 44.100 110.736 1.00 13.36 180 PRO C CA 1
ATOM 10818 C C . PRO C 1 180 ? 121.841 42.838 111.459 1.00 10.31 180 PRO C C 1
ATOM 10819 O O . PRO C 1 180 ? 122.607 41.870 111.557 1.00 11.05 180 PRO C O 1
ATOM 10823 N N . GLU C 1 181 ? 120.595 42.808 111.927 1.00 9.88 181 GLU C N 1
ATOM 10824 C CA . GLU C 1 181 ? 120.093 41.726 112.758 1.00 9.71 181 GLU C CA 1
ATOM 10825 C C . GLU C 1 181 ? 119.554 40.547 111.950 1.00 8.68 181 GLU C C 1
ATOM 10826 O O . GLU C 1 181 ? 119.049 39.587 112.542 1.00 9.63 181 GLU C O 1
ATOM 10832 N N . ALA C 1 182 ? 119.635 40.597 110.624 1.00 7.30 182 ALA C N 1
ATOM 10833 C CA . ALA C 1 182 ? 119.017 39.574 109.797 1.00 7.55 182 ALA C CA 1
ATOM 10834 C C . ALA C 1 182 ? 119.927 38.354 109.650 1.00 6.37 182 ALA C C 1
ATOM 10835 O O . ALA C 1 182 ? 121.093 38.353 110.058 1.00 6.59 182 ALA C O 1
ATOM 10837 N N . VAL C 1 183 ? 119.367 37.302 109.064 1.00 8.76 183 VAL C N 1
ATOM 10838 C CA . VAL C 1 183 ? 120.104 36.111 108.670 1.00 5.50 183 VAL C CA 1
ATOM 10839 C C . VAL C 1 183 ? 119.872 35.892 107.182 1.00 5.42 183 VAL C C 1
ATOM 10840 O O . VAL C 1 183 ? 118.816 35.416 106.772 1.00 8.99 183 VAL C O 1
ATOM 10844 N N . PRO C 1 184 ? 120.840 36.249 106.325 1.00 7.24 184 PRO C N 1
ATOM 10845 C CA . PRO C 1 184 ? 122.194 36.777 106.581 1.00 6.34 184 PRO C CA 1
ATOM 10846 C C . PRO C 1 184 ? 122.220 38.276 106.917 1.00 6.23 184 PRO C C 1
ATOM 10847 O O . PRO C 1 184 ? 121.195 38.932 106.783 1.00 5.36 184 PRO C O 1
ATOM 10851 N N . THR C 1 185 ? 123.376 38.820 107.299 1.00 6.66 185 THR C N 1
ATOM 10852 C CA . THR C 1 185 ? 123.460 40.190 107.782 1.00 6.08 185 THR C CA 1
ATOM 10853 C C . THR C 1 185 ? 123.888 41.133 106.643 1.00 7.42 185 THR C C 1
ATOM 10854 O O . THR C 1 185 ? 123.687 40.833 105.464 1.00 9.34 185 THR C O 1
ATOM 10858 N N . VAL C 1 186 ? 124.499 42.272 106.987 1.00 9.29 186 VAL C N 1
ATOM 10859 C CA . VAL C 1 186 ? 124.761 43.328 106.005 1.00 9.33 186 VAL C CA 1
ATOM 10860 C C . VAL C 1 186 ? 125.952 43.058 105.097 1.00 7.14 186 VAL C C 1
ATOM 10861 O O . VAL C 1 186 ? 126.222 43.872 104.202 1.00 7.09 186 VAL C O 1
ATOM 10865 N N . ASN C 1 187 ? 126.662 41.945 105.275 1.00 7.58 187 ASN C N 1
ATOM 10866 C CA . ASN C 1 187 ? 127.827 41.649 104.454 1.00 7.94 187 ASN C CA 1
ATOM 10867 C C . ASN C 1 187 ? 127.801 40.175 104.071 1.00 7.46 187 ASN C C 1
ATOM 10868 O O . ASN C 1 187 ? 127.622 39.312 104.933 1.00 6.77 187 ASN C O 1
ATOM 10873 N N . ALA C 1 188 ? 127.952 39.901 102.776 1.00 6.40 188 ALA C N 1
ATOM 10874 C CA . ALA C 1 188 ? 128.022 38.552 102.233 1.00 5.34 188 ALA C CA 1
ATOM 10875 C C . ALA C 1 188 ? 128.627 38.653 100.840 1.00 9.45 188 ALA C C 1
ATOM 10876 O O . ALA C 1 188 ? 128.553 39.708 100.202 1.00 11.00 188 ALA C O 1
ATOM 10878 N N . ASP C 1 189 ? 129.222 37.554 100.362 1.00 6.71 189 ASP C N 1
ATOM 10879 C CA . ASP C 1 189 ? 129.887 37.570 99.054 1.00 5.27 189 ASP C CA 1
ATOM 10880 C C . ASP C 1 189 ? 129.004 37.058 97.925 1.00 8.27 189 ASP C C 1
ATOM 10881 O O . ASP C 1 189 ? 129.490 36.338 97.043 1.00 8.64 189 ASP C O 1
ATOM 10886 N N . TRP C 1 190 ? 127.721 37.422 97.904 1.00 6.30 190 TRP C N 1
ATOM 10887 C CA . TRP C 1 190 ? 126.869 37.120 96.769 1.00 7.05 190 TRP C CA 1
ATOM 10888 C C . TRP C 1 190 ? 125.826 38.223 96.623 1.00 8.31 190 TRP C C 1
ATOM 10889 O O . TRP C 1 190 ? 125.606 39.031 97.535 1.00 6.79 190 TRP C O 1
ATOM 10900 N N . TRP C 1 191 ? 125.193 38.240 95.452 1.00 6.18 191 TRP C N 1
ATOM 10901 C CA . TRP C 1 191 ? 124.317 39.342 95.067 1.00 5.25 191 TRP C CA 1
ATOM 10902 C C . TRP C 1 191 ? 123.024 39.333 95.877 1.00 6.45 191 TRP C C 1
ATOM 10903 O O . TRP C 1 191 ? 122.453 38.276 96.164 1.00 7.50 191 TRP C O 1
ATOM 10914 N N . ASN C 1 192 ? 122.562 40.526 96.262 1.00 6.49 192 ASN C N 1
ATOM 10915 C CA . ASN C 1 192 ? 121.335 40.653 97.038 1.00 6.03 192 ASN C CA 1
ATOM 10916 C C . ASN C 1 192 ? 120.165 40.640 96.050 1.00 6.93 192 ASN C C 1
ATOM 10917 O O . ASN C 1 192 ? 119.641 41.674 95.621 1.00 5.92 192 ASN C O 1
ATOM 10922 N N . PHE C 1 193 ? 119.800 39.425 95.647 1.00 6.47 193 PHE C N 1
ATOM 10923 C CA . PHE C 1 193 ? 118.711 39.175 94.707 1.00 6.72 193 PHE C CA 1
ATOM 10924 C C . PHE C 1 193 ? 117.384 39.351 95.434 1.00 6.59 193 PHE C C 1
ATOM 10925 O O . PHE C 1 193 ? 117.004 38.502 96.242 1.00 6.89 193 PHE C O 1
ATOM 10933 N N . GLY C 1 194 ? 116.666 40.438 95.153 1.00 6.10 194 GLY C N 1
ATOM 10934 C CA . GLY C 1 194 ? 115.334 40.602 95.695 1.00 4.39 194 GLY C CA 1
ATOM 10935 C C . GLY C 1 194 ? 114.249 40.052 94.788 1.00 5.33 194 GLY C C 1
ATOM 10936 O O . GLY C 1 194 ? 114.420 39.935 93.579 1.00 5.26 194 GLY C O 1
ATOM 10937 N N . GLY C 1 195 ? 113.119 39.702 95.393 1.00 5.12 195 GLY C N 1
ATOM 10938 C CA . GLY C 1 195 ? 111.893 39.452 94.653 1.00 5.77 195 GLY C CA 1
ATOM 10939 C C . GLY C 1 195 ? 111.236 38.148 95.048 1.00 5.10 195 GLY C C 1
ATOM 10940 O O . GLY C 1 195 ? 111.658 37.456 95.972 1.00 4.10 195 GLY C O 1
ATOM 10941 N N . ILE C 1 196 ? 110.137 37.836 94.344 1.00 5.68 196 ILE C N 1
ATOM 10942 C CA . ILE C 1 196 ? 109.514 36.519 94.475 1.00 3.84 196 ILE C CA 1
ATOM 10943 C C . ILE C 1 196 ? 110.338 35.560 93.623 1.00 6.29 196 ILE C C 1
ATOM 10944 O O . ILE C 1 196 ? 110.140 35.452 92.411 1.00 5.77 196 ILE C O 1
ATOM 10949 N N . THR C 1 197 ? 111.305 34.879 94.245 1.00 6.49 197 THR C N 1
ATOM 10950 C CA . THR C 1 197 ? 112.361 34.203 93.499 1.00 6.42 197 THR C CA 1
ATOM 10951 C C . THR C 1 197 ? 112.041 32.758 93.135 1.00 7.39 197 THR C C 1
ATOM 10952 O O . THR C 1 197 ? 112.783 32.157 92.345 1.00 8.55 197 THR C O 1
ATOM 10956 N N . ARG C 1 198 ? 110.983 32.184 93.689 1.00 5.64 198 ARG C N 1
ATOM 10957 C CA . ARG C 1 198 ? 110.576 30.818 93.409 1.00 6.19 198 ARG C CA 1
ATOM 10958 C C . ARG C 1 198 ? 109.077 30.807 93.158 1.00 6.59 198 ARG C C 1
ATOM 10959 O O . ARG C 1 198 ? 108.364 31.753 93.527 1.00 6.42 198 ARG C O 1
ATOM 10967 N N . PRO C 1 199 ? 108.580 29.764 92.501 1.00 5.64 199 PRO C N 1
ATOM 10968 C CA . PRO C 1 199 ? 107.167 29.727 92.088 1.00 5.20 199 PRO C CA 1
ATOM 10969 C C . PRO C 1 199 ? 106.175 30.026 93.200 1.00 8.89 199 PRO C C 1
ATOM 10970 O O . PRO C 1 199 ? 106.468 29.825 94.385 1.00 8.25 199 PRO C O 1
ATOM 10974 N N . VAL C 1 200 ? 104.984 30.477 92.793 1.00 5.22 200 VAL C N 1
ATOM 10975 C CA . VAL C 1 200 ? 103.848 30.740 93.669 1.00 7.70 200 VAL C CA 1
ATOM 10976 C C . VAL C 1 200 ? 102.747 29.768 93.270 1.00 9.48 200 VAL C C 1
ATOM 10977 O O . VAL C 1 200 ? 102.354 29.723 92.099 1.00 9.57 200 VAL C O 1
ATOM 10981 N N . THR C 1 201 ? 102.271 28.973 94.225 1.00 6.58 201 THR C N 1
ATOM 10982 C CA . THR C 1 201 ? 101.418 27.832 93.912 1.00 6.68 201 THR C CA 1
ATOM 10983 C C . THR C 1 201 ? 100.174 27.833 94.784 1.00 8.00 201 THR C C 1
ATOM 10984 O O . THR C 1 201 ? 100.270 28.014 96.003 1.00 10.73 201 THR C O 1
ATOM 10988 N N . LEU C 1 202 ? 99.010 27.630 94.164 1.00 6.25 202 LEU C N 1
ATOM 10989 C CA . LEU C 1 202 ? 97.784 27.358 94.904 1.00 8.48 202 LEU C CA 1
ATOM 10990 C C . LEU C 1 202 ? 97.685 25.857 95.128 1.00 6.64 202 LEU C C 1
ATOM 10991 O O . LEU C 1 202 ? 97.824 25.084 94.177 1.00 10.16 202 LEU C O 1
ATOM 10996 N N . ILE C 1 203 ? 97.472 25.449 96.379 1.00 4.84 203 ILE C N 1
ATOM 10997 C CA . ILE C 1 203 ? 97.393 24.035 96.742 1.00 5.74 203 ILE C CA 1
ATOM 10998 C C . ILE C 1 203 ? 96.001 23.761 97.300 1.00 7.90 203 ILE C C 1
ATOM 10999 O O . ILE C 1 203 ? 95.612 24.342 98.321 1.00 10.26 203 ILE C O 1
ATOM 11004 N N . GLU C 1 204 ? 95.272 22.861 96.654 1.00 7.33 204 GLU C N 1
ATOM 11005 C CA . GLU C 1 204 ? 93.959 22.439 97.125 1.00 8.29 204 GLU C CA 1
ATOM 11006 C C . GLU C 1 204 ? 94.103 21.125 97.889 1.00 8.63 204 GLU C C 1
ATOM 11007 O O . GLU C 1 204 ? 94.801 20.210 97.442 1.00 11.96 204 GLU C O 1
ATOM 11013 N N . MET C 1 205 ? 93.449 21.051 99.043 1.00 7.49 205 MET C N 1
ATOM 11014 C CA . MET C 1 205 ? 93.509 19.961 99.996 1.00 8.43 205 MET C CA 1
ATOM 11015 C C . MET C 1 205 ? 92.107 19.505 100.379 1.00 6.41 205 MET C C 1
ATOM 11016 O O . MET C 1 205 ? 91.156 20.298 100.346 1.00 8.41 205 MET C O 1
ATOM 11021 N N . PRO C 1 206 ? 91.940 18.232 100.738 1.00 8.27 206 PRO C N 1
ATOM 11022 C CA . PRO C 1 206 ? 90.683 17.811 101.369 1.00 9.57 206 PRO C CA 1
ATOM 11023 C C . PRO C 1 206 ? 90.566 18.440 102.751 1.00 15.70 206 PRO C C 1
ATOM 11024 O O . PRO C 1 206 ? 91.523 19.017 103.281 1.00 10.18 206 PRO C O 1
ATOM 11028 N N . ALA C 1 207 ? 89.363 18.325 103.334 1.00 11.09 207 ALA C N 1
ATOM 11029 C CA . ALA C 1 207 ? 89.083 18.980 104.614 1.00 9.63 207 ALA C CA 1
ATOM 11030 C C . ALA C 1 207 ? 90.060 18.544 105.699 1.00 11.47 207 ALA C C 1
ATOM 11031 O O . ALA C 1 207 ? 90.466 19.356 106.540 1.00 9.78 207 ALA C O 1
ATOM 11033 N N . THR C 1 208 ? 90.423 17.263 105.719 1.00 9.68 208 THR C N 1
ATOM 11034 C CA . THR C 1 208 ? 91.504 16.753 106.546 1.00 13.98 208 THR C CA 1
ATOM 11035 C C . THR C 1 208 ? 92.557 16.158 105.626 1.00 9.87 208 THR C C 1
ATOM 11036 O O . THR C 1 208 ? 92.231 15.312 104.786 1.00 9.90 208 THR C O 1
ATOM 11040 N N . TYR C 1 209 ? 93.813 16.596 105.769 1.00 9.77 209 TYR C N 1
ATOM 11041 C CA . TYR C 1 209 ? 94.837 16.193 104.818 1.00 7.52 209 TYR C CA 1
ATOM 11042 C C . TYR C 1 209 ? 96.102 15.709 105.516 1.00 9.73 209 TYR C C 1
ATOM 11043 O O . TYR C 1 209 ? 96.338 15.967 106.702 1.00 8.09 209 TYR C O 1
ATOM 11052 N N . ILE C 1 210 ? 96.886 14.952 104.746 1.00 8.53 210 ILE C N 1
ATOM 11053 C CA . ILE C 1 210 ? 98.215 14.502 105.142 1.00 8.63 210 ILE C CA 1
ATOM 11054 C C . ILE C 1 210 ? 99.136 15.702 104.955 1.00 9.84 210 ILE C C 1
ATOM 11055 O O . ILE C 1 210 ? 99.495 16.041 103.827 1.00 9.89 210 ILE C O 1
ATOM 11060 N N . ARG C 1 211 ? 99.504 16.365 106.051 1.00 10.21 211 ARG C N 1
ATOM 11061 C CA . ARG C 1 211 ? 100.350 17.549 105.919 1.00 6.74 211 ARG C CA 1
ATOM 11062 C C . ARG C 1 211 ? 101.833 17.209 105.872 1.00 11.56 211 ARG C C 1
ATOM 11063 O O . ARG C 1 211 ? 102.578 17.814 105.101 1.00 10.67 211 ARG C O 1
ATOM 11071 N N . ASP C 1 212 ? 102.283 16.256 106.683 1.00 8.42 212 ASP C N 1
ATOM 11072 C CA . ASP C 1 212 ? 103.710 16.002 106.838 1.00 10.02 212 ASP C CA 1
ATOM 11073 C C . ASP C 1 212 ? 103.912 14.510 107.027 1.00 11.94 212 ASP C C 1
ATOM 11074 O O . ASP C 1 212 ? 103.022 13.812 107.518 1.00 11.20 212 ASP C O 1
ATOM 11079 N N . TYR C 1 213 ? 105.080 14.023 106.626 1.00 9.31 213 TYR C N 1
ATOM 11080 C CA . TYR C 1 213 ? 105.405 12.620 106.834 1.00 9.49 213 TYR C CA 1
ATOM 11081 C C . TYR C 1 213 ? 106.904 12.423 106.681 1.00 9.85 213 TYR C C 1
ATOM 11082 O O . TYR C 1 213 ? 107.607 13.260 106.110 1.00 12.15 213 TYR C O 1
ATOM 11091 N N . TYR C 1 214 ? 107.371 11.285 107.180 1.00 9.44 214 TYR C N 1
ATOM 11092 C CA . TYR C 1 214 ? 108.787 10.937 107.197 1.00 9.51 214 TYR C CA 1
ATOM 11093 C C . TYR C 1 214 ? 108.907 9.444 106.937 1.00 12.72 214 TYR C C 1
ATOM 11094 O O . TYR C 1 214 ? 108.239 8.647 107.600 1.00 14.23 214 TYR C O 1
ATOM 11103 N N . VAL C 1 215 ? 109.719 9.070 105.952 1.00 11.25 215 VAL C N 1
ATOM 11104 C CA . VAL C 1 215 ? 109.964 7.665 105.632 1.00 12.13 215 VAL C CA 1
ATOM 11105 C C . VAL C 1 215 ? 111.442 7.530 105.277 1.00 10.56 215 VAL C C 1
ATOM 11106 O O . VAL C 1 215 ? 111.862 7.961 104.197 1.00 11.77 215 VAL C O 1
ATOM 11110 N N . GLN C 1 216 ? 112.221 6.926 106.170 1.00 11.34 216 GLN C N 1
ATOM 11111 C CA . GLN C 1 216 ? 113.654 6.737 105.978 1.00 11.80 216 GLN C CA 1
ATOM 11112 C C . GLN C 1 216 ? 114.090 5.492 106.746 1.00 13.20 216 GLN C C 1
ATOM 11113 O O . GLN C 1 216 ? 113.354 4.973 107.584 1.00 15.15 216 GLN C O 1
ATOM 11119 N N . LEU C 1 217 ? 115.305 5.013 106.466 1.00 13.13 217 LEU C N 1
ATOM 11120 C CA . LEU C 1 217 ? 115.854 3.943 107.290 1.00 11.79 217 LEU C CA 1
ATOM 11121 C C . LEU C 1 217 ? 116.084 4.441 108.709 1.00 16.68 217 LEU C C 1
ATOM 11122 O O . LEU C 1 217 ? 116.432 5.603 108.939 1.00 13.34 217 LEU C O 1
ATOM 11127 N N . ALA C 1 218 ? 115.888 3.544 109.670 1.00 15.73 218 ALA C N 1
ATOM 11128 C CA . ALA C 1 218 ? 116.371 3.814 111.013 1.00 19.28 218 ALA C CA 1
ATOM 11129 C C . ALA C 1 218 ? 117.878 4.085 110.995 1.00 13.59 218 ALA C C 1
ATOM 11130 O O . ALA C 1 218 ? 118.599 3.719 110.066 1.00 13.21 218 ALA C O 1
ATOM 11132 N N . LYS C 1 219 ? 118.350 4.749 112.045 1.00 12.50 219 LYS C N 1
ATOM 11133 C CA . LYS C 1 219 ? 119.763 5.094 112.105 1.00 14.72 219 LYS C CA 1
ATOM 11134 C C . LYS C 1 219 ? 120.612 3.831 112.028 1.00 18.77 219 LYS C C 1
ATOM 11135 O O . LYS C 1 219 ? 120.427 2.892 112.808 1.00 19.59 219 LYS C O 1
ATOM 11141 N N . ASP C 1 220 ? 121.527 3.803 111.062 1.00 18.65 220 ASP C N 1
ATOM 11142 C CA . ASP C 1 220 ? 122.536 2.751 110.919 1.00 21.79 2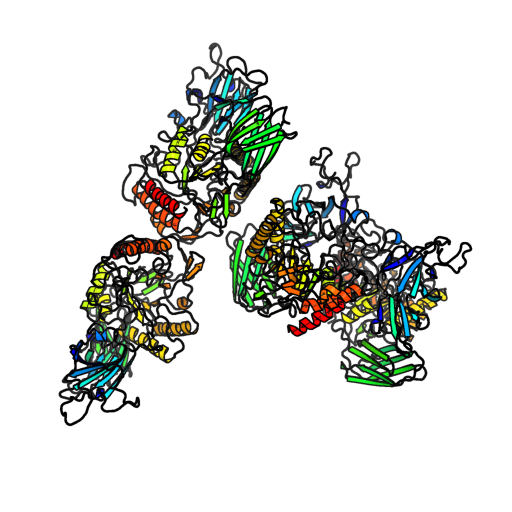20 ASP C CA 1
ATOM 11143 C C . ASP C 1 220 ? 121.928 1.361 110.724 1.00 21.64 220 ASP C C 1
ATOM 11144 O O . ASP C 1 220 ? 122.572 0.352 111.042 1.00 19.73 220 ASP C O 1
ATOM 11149 N N . ASP C 1 221 ? 120.707 1.261 110.199 1.00 17.35 221 ASP C N 1
ATOM 11150 C CA . ASP C 1 221 ? 120.009 -0.023 110.106 1.00 18.08 221 ASP C CA 1
ATOM 11151 C C . ASP C 1 221 ? 119.480 -0.225 108.691 1.00 15.62 221 ASP C C 1
ATOM 11152 O O . ASP C 1 221 ? 118.429 0.315 108.332 1.00 17.71 221 ASP C O 1
ATOM 11157 N N . LYS C 1 222 ? 120.190 -1.035 107.905 1.00 15.54 222 LYS C N 1
ATOM 11158 C CA . LYS C 1 222 ? 119.794 -1.313 106.532 1.00 15.71 222 LYS C CA 1
ATOM 11159 C C . LYS C 1 222 ? 118.518 -2.133 106.433 1.00 16.54 222 LYS C C 1
ATOM 11160 O O . LYS C 1 222 ? 118.040 -2.365 105.318 1.00 14.48 222 LYS C O 1
ATOM 11166 N N . ASN C 1 223 ? 117.976 -2.604 107.556 1.00 14.47 223 ASN C N 1
ATOM 11167 C CA . ASN C 1 223 ? 116.900 -3.587 107.534 1.00 19.40 223 ASN C CA 1
ATOM 11168 C C . ASN C 1 223 ? 115.615 -3.070 108.165 1.00 17.41 223 ASN C C 1
ATOM 11169 O O . ASN C 1 223 ? 114.649 -3.834 108.298 1.00 15.34 223 ASN C O 1
ATOM 11174 N N . MET C 1 224 ? 115.567 -1.791 108.532 1.00 19.76 224 MET C N 1
ATOM 11175 C CA . MET C 1 224 ? 114.419 -1.228 109.228 1.00 13.67 224 MET C CA 1
ATOM 11176 C C . MET C 1 224 ? 114.081 0.133 108.635 1.00 16.72 224 MET C C 1
ATOM 11177 O O . MET C 1 224 ? 114.914 1.046 108.663 1.00 13.32 224 MET C O 1
ATOM 11182 N N . ILE C 1 225 ? 112.864 0.261 108.102 1.00 15.13 225 ILE C N 1
ATOM 11183 C CA . ILE C 1 225 ? 112.317 1.548 107.689 1.00 16.76 225 ILE C CA 1
ATOM 11184 C C . ILE C 1 225 ? 111.507 2.110 108.847 1.00 14.27 225 ILE C C 1
ATOM 11185 O O . ILE C 1 225 ? 110.646 1.421 109.405 1.00 18.48 225 ILE C O 1
ATOM 11190 N N . GLU C 1 226 ? 111.781 3.354 109.216 1.00 13.78 226 GLU C N 1
ATOM 11191 C CA . GLU C 1 226 ? 111.028 4.023 110.261 1.00 18.61 226 GLU C CA 1
ATOM 11192 C C . GLU C 1 226 ? 110.378 5.274 109.683 1.00 18.73 226 GLU C C 1
ATOM 11193 O O . GLU C 1 226 ? 110.896 5.898 108.749 1.00 18.35 226 GLU C O 1
ATOM 11199 N N . GLY C 1 227 ? 109.225 5.630 110.226 1.00 18.76 227 GLY C N 1
ATOM 11200 C CA . GLY C 1 227 ? 108.527 6.763 109.654 1.00 18.01 227 GLY C CA 1
ATOM 11201 C C . GLY C 1 227 ? 107.401 7.217 110.547 1.00 14.98 227 GLY C C 1
ATOM 11202 O O . GLY C 1 227 ? 107.135 6.641 111.606 1.00 10.78 227 GLY C O 1
ATOM 11203 N N . TRP C 1 228 ? 106.754 8.291 110.111 1.00 13.18 228 TRP C N 1
ATOM 11204 C CA . TRP C 1 228 ? 105.588 8.806 110.807 1.00 14.61 228 TRP C CA 1
ATOM 11205 C C . TRP C 1 228 ? 104.787 9.642 109.825 1.00 14.15 228 TRP C C 1
ATOM 11206 O O . TRP C 1 228 ? 105.253 9.980 108.733 1.00 9.25 228 TRP C O 1
ATOM 11217 N N . VAL C 1 229 ? 103.555 9.943 110.220 1.00 13.78 229 VAL C N 1
ATOM 11218 C CA . VAL C 1 229 ? 102.615 10.667 109.379 1.00 11.87 229 VAL C CA 1
ATOM 11219 C C . VAL C 1 229 ? 101.893 11.659 110.277 1.00 10.89 229 VAL C C 1
ATOM 11220 O O . VAL C 1 229 ? 101.658 11.382 111.456 1.00 13.51 229 VAL C O 1
ATOM 11224 N N . GLN C 1 230 ? 101.544 12.824 109.720 1.00 11.80 230 GLN C N 1
ATOM 11225 C CA . GLN C 1 230 ? 100.848 13.860 110.481 1.00 8.69 230 GLN C CA 1
ATOM 11226 C C . GLN C 1 230 ? 99.699 14.425 109.659 1.00 13.52 230 GLN C C 1
ATOM 11227 O O . GLN C 1 230 ? 99.929 15.006 108.596 1.00 10.54 230 GLN C O 1
ATOM 11233 N N . LEU C 1 231 ? 98.470 14.274 110.163 1.00 11.14 231 LEU C N 1
ATOM 11234 C CA . LEU C 1 231 ? 97.267 14.803 109.526 1.00 10.82 231 LEU C CA 1
ATOM 11235 C C . LEU C 1 231 ? 96.890 16.168 110.104 1.00 11.60 231 LEU C C 1
ATOM 11236 O O . LEU C 1 231 ? 97.204 16.495 111.250 1.00 11.64 231 LEU C O 1
ATOM 11241 N N . GLU C 1 232 ? 96.156 16.946 109.307 1.00 12.49 232 GLU C N 1
ATOM 11242 C CA . GLU C 1 232 ? 95.688 18.268 109.711 1.00 12.53 232 GLU C CA 1
ATOM 11243 C C . GLU C 1 232 ? 94.229 18.409 109.313 1.00 12.75 232 GLU C C 1
ATOM 11244 O O . GLU C 1 232 ? 93.896 18.246 108.136 1.00 11.13 232 GLU C O 1
ATOM 11250 N N . GLY C 1 233 ? 93.371 18.728 110.282 1.00 14.76 233 GLY C N 1
ATOM 11251 C CA . GLY C 1 233 ? 91.955 18.927 110.024 1.00 8.87 233 GLY C CA 1
ATOM 11252 C C . GLY C 1 233 ? 91.114 18.407 111.174 1.00 16.86 233 GLY C C 1
ATOM 11253 O O . GLY C 1 233 ? 91.665 17.939 112.169 1.00 17.30 233 GLY C O 1
ATOM 11254 N N . SER C 1 234 ? 89.783 18.473 111.060 1.00 14.14 234 SER C N 1
ATOM 11255 C CA . SER C 1 234 ? 88.927 18.076 112.173 1.00 18.35 234 SER C CA 1
ATOM 11256 C C . SER C 1 234 ? 88.696 16.568 112.261 1.00 19.97 234 SER C C 1
ATOM 11257 O O . SER C 1 234 ? 88.191 16.099 113.287 1.00 18.63 234 SER C O 1
ATOM 11260 N N . ASP C 1 235 ? 89.060 15.800 111.233 1.00 19.53 235 ASP C N 1
ATOM 11261 C CA . ASP C 1 235 ? 88.935 14.344 111.258 1.00 18.60 235 ASP C CA 1
ATOM 11262 C C . ASP C 1 235 ? 90.309 13.697 111.404 1.00 20.03 235 ASP C C 1
ATOM 11263 O O . ASP C 1 235 ? 90.707 12.873 110.572 1.00 20.62 235 ASP C O 1
ATOM 11268 N N . LYS C 1 236 ? 91.027 14.041 112.476 1.00 20.61 236 LYS C N 1
ATOM 11269 C CA . LYS C 1 236 ? 92.447 13.717 112.584 1.00 22.33 236 LYS C CA 1
ATOM 11270 C C . LYS C 1 236 ? 92.731 12.254 112.909 1.00 20.28 236 LYS C C 1
ATOM 11271 O O . LYS C 1 236 ? 93.856 11.799 112.670 1.00 19.11 236 LYS C O 1
ATOM 11277 N N . GLU C 1 237 ? 91.765 11.508 113.449 1.00 16.73 237 GLU C N 1
ATOM 11278 C CA . GLU C 1 237 ? 91.970 10.097 113.775 1.00 17.44 237 GLU C CA 1
ATOM 11279 C C . GLU C 1 237 ? 91.475 9.248 112.611 1.00 19.22 237 GLU C C 1
ATOM 11280 O O . GLU C 1 237 ? 90.264 9.136 112.388 1.00 17.24 237 GLU C O 1
ATOM 11286 N N . GLN C 1 238 ? 92.409 8.647 111.873 1.00 15.40 238 GLN C N 1
ATOM 11287 C CA . GLN C 1 238 ? 92.081 7.882 110.678 1.00 16.21 238 GLN C CA 1
ATOM 11288 C C . GLN C 1 238 ? 92.994 6.674 110.569 1.00 20.08 238 GLN C C 1
ATOM 11289 O O . GLN C 1 238 ? 94.065 6.628 111.170 1.00 15.67 238 GLN C O 1
ATOM 11295 N N . LYS C 1 239 ? 92.564 5.701 109.769 1.00 15.25 239 LYS C N 1
ATOM 11296 C CA . LYS C 1 239 ? 93.452 4.624 109.348 1.00 15.72 239 LYS C CA 1
ATOM 11297 C C . LYS C 1 239 ? 94.356 5.131 108.228 1.00 19.72 239 LYS C C 1
ATOM 11298 O O . LYS C 1 239 ? 93.882 5.801 107.303 1.00 18.74 239 LYS C O 1
ATOM 11304 N N . ILE C 1 240 ? 95.655 4.829 108.324 1.00 16.32 240 ILE C N 1
ATOM 11305 C CA . ILE C 1 240 ? 96.661 5.226 107.341 1.00 19.88 240 ILE C CA 1
ATOM 11306 C C . ILE C 1 240 ? 97.326 3.974 106.798 1.00 17.38 240 ILE C C 1
ATOM 11307 O O . ILE C 1 240 ? 97.679 3.073 107.566 1.00 20.10 240 ILE C O 1
ATOM 11312 N N . THR C 1 241 ? 97.527 3.930 105.485 1.00 14.22 241 THR C N 1
ATOM 11313 C CA . THR C 1 241 ? 98.271 2.846 104.860 1.00 16.18 241 THR C CA 1
ATOM 11314 C C . THR C 1 241 ? 99.517 3.399 104.188 1.00 17.30 241 THR C C 1
ATOM 11315 O O . THR C 1 241 ? 99.433 4.335 103.384 1.00 15.08 241 THR C O 1
ATOM 11319 N N . LEU C 1 242 ? 100.665 2.818 104.520 1.00 17.04 242 LEU C N 1
ATOM 11320 C CA . LEU C 1 242 ? 101.916 3.105 103.836 1.00 19.10 242 LEU C CA 1
ATOM 11321 C C . LEU C 1 242 ? 102.171 2.013 102.801 1.00 18.17 242 LEU C C 1
ATOM 11322 O O . LEU C 1 242 ? 102.272 0.830 103.146 1.00 19.93 242 LEU C O 1
ATOM 11327 N N . ASP C 1 243 ? 102.283 2.421 101.542 1.00 15.30 243 ASP C N 1
ATOM 11328 C CA . ASP C 1 243 ? 102.399 1.524 100.404 1.00 18.01 243 ASP C CA 1
ATOM 11329 C C . ASP C 1 243 ? 103.765 1.689 99.748 1.00 19.44 243 ASP C C 1
ATOM 11330 O O . ASP C 1 243 ? 104.082 2.766 99.227 1.00 13.64 243 ASP C O 1
ATOM 11335 N N . ILE C 1 244 ? 104.559 0.624 99.752 1.00 15.46 244 ILE C N 1
ATOM 11336 C CA . ILE C 1 244 ? 105.785 0.600 98.954 1.00 16.19 244 ILE C CA 1
ATOM 11337 C C . ILE C 1 244 ? 105.748 -0.613 98.026 1.00 18.48 244 ILE C C 1
ATOM 11338 O O . ILE C 1 244 ? 106.361 -1.647 98.333 1.00 18.68 244 ILE C O 1
ATOM 11343 N N . PRO C 1 245 ? 105.069 -0.517 96.872 1.00 18.20 245 PRO C N 1
ATOM 11344 C CA . PRO C 1 245 ? 104.750 -1.733 96.095 1.00 16.85 245 PRO C CA 1
ATOM 11345 C C . PRO C 1 245 ? 105.960 -2.549 95.658 1.00 20.89 245 PRO C C 1
ATOM 11346 O O . PRO C 1 245 ? 105.887 -3.785 95.643 1.00 19.45 245 PRO C O 1
ATOM 11350 N N . GLU C 1 246 ? 107.060 -1.906 95.269 1.00 18.52 246 GLU C N 1
ATOM 11351 C CA . GLU C 1 246 ? 108.225 -2.676 94.839 1.00 18.07 246 GLU C CA 1
ATOM 11352 C C . GLU C 1 246 ? 108.829 -3.464 95.992 1.00 16.22 246 GLU C C 1
ATOM 11353 O O . GLU C 1 246 ? 109.489 -4.485 95.766 1.00 17.69 246 GLU C O 1
ATOM 11359 N N . LEU C 1 247 ? 108.627 -3.008 97.225 1.00 12.38 247 LEU C N 1
ATOM 11360 C CA . LEU C 1 247 ? 109.106 -3.725 98.399 1.00 17.23 247 LEU C CA 1
ATOM 11361 C C . LEU C 1 247 ? 108.051 -4.645 98.995 1.00 15.52 247 LEU C C 1
ATOM 11362 O O . LEU C 1 247 ? 108.300 -5.247 100.043 1.00 17.38 247 LEU C O 1
ATOM 11367 N N . LYS C 1 248 ? 106.876 -4.748 98.374 1.00 18.03 248 LYS C N 1
ATOM 11368 C CA . LYS C 1 248 ? 105.780 -5.541 98.924 1.00 17.71 248 LYS C CA 1
ATOM 11369 C C . LYS C 1 248 ? 105.368 -5.040 100.301 1.00 22.49 248 LYS C C 1
ATOM 11370 O O . LYS C 1 248 ? 104.970 -5.826 101.164 1.00 22.15 248 LYS C O 1
ATOM 11376 N N . VAL C 1 249 ? 105.461 -3.730 100.523 1.00 20.36 249 VAL C N 1
ATOM 11377 C CA . VAL C 1 249 ? 105.199 -3.132 101.828 1.00 21.38 249 VAL C CA 1
ATOM 11378 C C . VAL C 1 249 ? 103.800 -2.532 101.821 1.00 22.74 249 VAL C C 1
ATOM 11379 O O . VAL C 1 249 ? 103.471 -1.692 100.974 1.00 24.29 249 VAL C O 1
ATOM 11383 N N . LYS C 1 250 ? 102.970 -2.982 102.756 1.00 21.63 250 LYS C N 1
ATOM 11384 C CA . LYS C 1 250 ? 101.625 -2.443 102.956 1.00 18.88 250 LYS C CA 1
ATOM 11385 C C . LYS C 1 250 ? 101.409 -2.425 104.467 1.00 22.84 250 LYS C C 1
ATOM 11386 O O . LYS C 1 250 ? 101.173 -3.471 105.079 1.00 25.40 250 LYS C O 1
ATOM 11392 N N . LYS C 1 251 ? 101.533 -1.243 105.063 1.00 18.93 251 LYS C N 1
ATOM 11393 C CA . LYS C 1 251 ? 101.477 -1.054 106.508 1.00 16.84 251 LYS C CA 1
ATOM 11394 C C . LYS C 1 251 ? 100.305 -0.139 106.828 1.00 17.98 251 LYS C C 1
ATOM 11395 O O . LYS C 1 251 ? 100.264 1.002 106.359 1.00 17.20 251 LYS C O 1
ATOM 11401 N N . GLU C 1 252 ? 99.344 -0.639 107.599 1.00 15.24 252 GLU C N 1
ATOM 11402 C CA . GLU C 1 252 ? 98.242 0.190 108.054 1.00 21.61 252 GLU C CA 1
ATOM 11403 C C . GLU C 1 252 ? 98.466 0.551 109.513 1.00 23.80 252 GLU C C 1
ATOM 11404 O O . GLU C 1 252 ? 98.842 -0.306 110.321 1.00 23.25 252 GLU C O 1
ATOM 11410 N N . VAL C 1 253 ? 98.269 1.829 109.832 1.00 18.94 253 VAL C N 1
ATOM 11411 C CA . VAL C 1 253 ? 98.315 2.334 111.195 1.00 17.68 253 VAL C CA 1
ATOM 11412 C C . VAL C 1 253 ? 97.080 3.201 111.405 1.00 18.94 253 VAL C C 1
ATOM 11413 O O . VAL C 1 253 ? 96.302 3.449 110.486 1.00 20.51 253 VAL C O 1
ATOM 11417 N N . THR C 1 254 ? 96.893 3.640 112.643 1.00 18.73 254 THR C N 1
ATOM 11418 C CA . THR C 1 254 ? 95.795 4.521 113.006 1.00 17.28 254 THR C CA 1
ATOM 11419 C C . THR C 1 254 ? 96.372 5.727 113.729 1.00 15.56 254 THR C C 1
ATOM 11420 O O . THR C 1 254 ? 97.117 5.570 114.701 1.00 16.82 254 THR C O 1
ATOM 11424 N N . THR C 1 255 ? 96.038 6.923 113.256 1.00 15.34 255 THR C N 1
ATOM 11425 C CA . THR C 1 255 ? 96.568 8.113 113.904 1.00 16.21 255 THR C CA 1
ATOM 11426 C C . THR C 1 255 ? 95.908 8.314 115.262 1.00 21.14 255 THR C C 1
ATOM 11427 O O . THR C 1 255 ? 94.809 7.815 115.532 1.00 20.82 255 THR C O 1
ATOM 11431 N N . ASP C 1 256 ? 96.596 9.059 116.123 1.00 13.10 256 ASP C N 1
ATOM 11432 C CA . ASP C 1 256 ? 96.103 9.319 117.463 1.00 17.29 256 ASP C CA 1
ATOM 11433 C C . ASP C 1 256 ? 95.257 10.593 117.464 1.00 19.78 256 ASP C C 1
ATOM 11434 O O . ASP C 1 256 ? 94.953 11.170 116.413 1.00 15.80 256 ASP C O 1
ATOM 11439 N N . ALA C 1 257 ? 94.855 11.032 118.662 1.00 15.35 257 ALA C N 1
ATOM 11440 C CA . ALA C 1 257 ? 93.971 12.184 118.801 1.00 18.96 257 ALA C CA 1
ATOM 11441 C C . ALA C 1 257 ? 94.575 13.457 118.228 1.00 16.53 257 ALA C C 1
ATOM 11442 O O . ALA C 1 257 ? 93.835 14.394 117.908 1.00 19.48 257 ALA C O 1
ATOM 11444 N N . ASN C 1 258 ? 95.896 13.518 118.099 1.00 15.27 258 ASN C N 1
ATOM 11445 C CA . ASN C 1 258 ? 96.562 14.667 117.513 1.00 15.90 258 ASN C CA 1
ATOM 11446 C C . ASN C 1 258 ? 96.841 14.493 116.024 1.00 13.44 258 ASN C C 1
ATOM 11447 O O . ASN C 1 258 ? 97.491 15.356 115.432 1.00 13.45 258 ASN C O 1
ATOM 11452 N N . GLY C 1 259 ? 96.374 13.405 115.412 1.00 11.79 259 GLY C N 1
ATOM 11453 C CA . GLY C 1 259 ? 96.579 13.199 113.987 1.00 12.83 259 GLY C CA 1
ATOM 11454 C C . GLY C 1 259 ? 97.906 12.577 113.619 1.00 14.84 259 GLY C C 1
ATOM 11455 O O . GLY C 1 259 ? 98.280 12.585 112.441 1.00 13.01 259 GLY C O 1
ATOM 11456 N N . TYR C 1 260 ? 98.618 12.014 114.590 1.00 11.34 260 TYR C N 1
ATOM 11457 C CA . TYR C 1 260 ? 99.978 11.526 114.411 1.00 15.52 260 TYR C CA 1
ATOM 11458 C C . TYR C 1 260 ? 100.020 10.005 114.523 1.00 15.91 260 TYR C C 1
ATOM 11459 O O . TYR C 1 260 ? 99.307 9.412 115.341 1.00 16.29 260 TYR C O 1
ATOM 11468 N N . ALA C 1 261 ? 100.859 9.374 113.698 1.00 13.69 261 ALA C N 1
ATOM 11469 C CA . ALA C 1 261 ? 101.156 7.956 113.843 1.00 15.49 261 ALA C CA 1
ATOM 11470 C C . ALA C 1 261 ? 102.609 7.703 113.458 1.00 15.58 261 ALA C C 1
ATOM 11471 O O . ALA C 1 261 ? 103.173 8.389 112.602 1.00 16.58 261 ALA C O 1
ATOM 11473 N N . SER C 1 262 ? 103.209 6.706 114.095 1.00 16.93 262 SER C N 1
ATOM 11474 C CA . SER C 1 262 ? 104.568 6.298 113.777 1.00 17.39 262 SER C CA 1
ATOM 11475 C C . SER C 1 262 ? 104.563 4.837 113.339 1.00 21.97 262 SER C C 1
ATOM 11476 O O . SER C 1 262 ? 103.582 4.109 113.525 1.00 20.13 262 SER C O 1
ATOM 11479 N N . PHE C 1 263 ? 105.660 4.401 112.729 1.00 20.06 263 PHE C N 1
ATOM 11480 C CA . PHE C 1 263 ? 105.704 3.008 112.309 1.00 21.20 263 PHE C CA 1
ATOM 11481 C C . PHE C 1 263 ? 107.142 2.546 112.143 1.00 19.11 263 PHE C C 1
ATOM 11482 O O . PHE C 1 263 ? 108.052 3.348 111.912 1.00 16.48 263 PHE C O 1
ATOM 11490 N N . LEU C 1 264 ? 107.321 1.237 112.301 1.00 18.28 264 LEU C N 1
ATOM 11491 C CA . LEU C 1 264 ? 108.576 0.535 112.076 1.00 18.30 264 LEU C CA 1
ATOM 11492 C C . LEU C 1 264 ? 108.278 -0.642 111.166 1.00 21.96 264 LEU C C 1
ATOM 11493 O O . LEU C 1 264 ? 107.388 -1.443 111.467 1.00 25.64 264 LEU C O 1
ATOM 11498 N N . ILE C 1 265 ? 109.008 -0.742 110.059 1.00 19.77 265 ILE C N 1
ATOM 11499 C CA . ILE C 1 265 ? 108.748 -1.732 109.017 1.00 16.33 265 ILE C CA 1
ATOM 11500 C C . ILE C 1 265 ? 110.053 -2.468 108.727 1.00 21.25 265 ILE C C 1
ATOM 11501 O O . ILE C 1 265 ? 111.006 -1.872 108.209 1.00 15.15 265 ILE C O 1
ATOM 11506 N N . LYS C 1 266 ? 110.104 -3.758 109.044 1.00 20.33 266 LYS C N 1
ATOM 11507 C CA . LYS C 1 266 ? 111.269 -4.536 108.645 1.00 18.82 266 LYS C CA 1
ATOM 11508 C C . LYS C 1 266 ? 111.263 -4.694 107.127 1.00 21.39 266 LYS C C 1
ATOM 11509 O O . LYS C 1 266 ? 110.242 -5.058 106.535 1.00 19.10 266 LYS C O 1
ATOM 11515 N N . SER C 1 267 ? 112.390 -4.377 106.494 1.00 16.82 267 SER C N 1
ATOM 11516 C CA . SER C 1 267 ? 112.488 -4.382 105.040 1.00 18.96 267 SER C CA 1
ATOM 11517 C C . SER C 1 267 ? 113.958 -4.257 104.662 1.00 17.66 267 SER C C 1
ATOM 11518 O O . SER C 1 267 ? 114.758 -3.721 105.432 1.00 22.28 267 SER C O 1
ATOM 11521 N N . LYS C 1 268 ? 114.303 -4.752 103.472 1.00 17.73 268 LYS C N 1
ATOM 11522 C CA . LYS C 1 268 ? 115.687 -4.791 102.999 1.00 17.12 268 LYS C CA 1
ATOM 11523 C C . LYS C 1 268 ? 115.778 -4.121 101.630 1.00 18.87 268 LYS C C 1
ATOM 11524 O O . LYS C 1 268 ? 116.048 -4.771 100.613 1.00 14.98 268 LYS C O 1
ATOM 11530 N N . PRO C 1 269 ? 115.561 -2.807 101.576 1.00 15.05 269 PRO C N 1
ATOM 11531 C CA . PRO C 1 269 ? 115.533 -2.115 100.283 1.00 15.25 269 PRO C CA 1
ATOM 11532 C C . PRO C 1 269 ? 116.902 -2.069 99.625 1.00 15.86 269 PRO C C 1
ATOM 11533 O O . PRO C 1 269 ? 117.939 -2.137 100.285 1.00 17.64 269 PRO C O 1
ATOM 11537 N N . ILE C 1 270 ? 116.891 -1.949 98.297 1.00 17.94 270 ILE C N 1
ATOM 11538 C CA . ILE C 1 270 ? 118.104 -1.619 97.559 1.00 14.55 270 ILE C CA 1
ATOM 11539 C C . ILE C 1 270 ? 118.510 -0.199 97.927 1.00 14.11 270 ILE C C 1
ATOM 11540 O O . ILE C 1 270 ? 117.683 0.717 97.888 1.00 13.15 270 ILE C O 1
ATOM 11545 N N . LEU C 1 271 ? 119.776 -0.010 98.311 1.00 14.62 271 LEU C N 1
ATOM 11546 C CA . LEU C 1 271 ? 120.210 1.242 98.926 1.00 14.13 271 LEU C CA 1
ATOM 11547 C C . LEU C 1 271 ? 120.744 2.239 97.898 1.00 13.04 271 LEU C C 1
ATOM 11548 O O . LEU C 1 271 ? 121.473 1.877 96.971 1.00 11.40 271 LEU C O 1
ATOM 11553 N N . TRP C 1 272 ? 120.356 3.501 98.079 1.00 10.41 272 TRP C N 1
ATOM 11554 C CA . TRP C 1 272 ? 120.735 4.583 97.181 1.00 12.00 272 TRP C CA 1
ATOM 11555 C C . TRP C 1 272 ? 122.241 4.809 97.241 1.00 9.29 272 TRP C C 1
ATOM 11556 O O . TRP C 1 272 ? 122.820 4.878 98.323 1.00 10.15 272 TRP C O 1
ATOM 11567 N N . THR C 1 273 ? 122.874 4.888 96.081 1.00 9.59 273 THR C N 1
ATOM 11568 C CA . THR C 1 273 ? 124.257 5.307 95.940 1.00 15.36 273 THR C CA 1
ATOM 11569 C C . THR C 1 273 ? 124.316 6.323 94.815 1.00 11.03 273 THR C C 1
ATOM 11570 O O . THR C 1 273 ? 123.419 6.374 93.962 1.00 10.18 273 THR C O 1
ATOM 11574 N N . PRO C 1 274 ? 125.347 7.166 94.799 1.00 9.71 274 PRO C N 1
ATOM 11575 C CA . PRO C 1 274 ? 125.528 8.068 93.650 1.00 9.85 274 PRO C CA 1
ATOM 11576 C C . PRO C 1 274 ? 125.635 7.319 92.340 1.00 10.36 274 PRO C C 1
ATOM 11577 O O . PRO C 1 274 ? 125.212 7.824 91.293 1.00 13.09 274 PRO C O 1
ATOM 11581 N N . GLU C 1 275 ? 126.189 6.111 92.380 1.00 13.18 275 GLU C N 1
ATOM 11582 C CA . GLU C 1 275 ? 126.370 5.308 91.180 1.00 14.27 275 GLU C CA 1
ATOM 11583 C C . GLU C 1 275 ? 125.062 4.672 90.736 1.00 16.59 275 GLU C C 1
ATOM 11584 O O . GLU C 1 275 ? 124.813 4.526 89.532 1.00 17.26 275 GLU C O 1
ATOM 11590 N N . ASN C 1 276 ? 124.222 4.286 91.693 1.00 12.10 276 ASN C N 1
ATOM 11591 C CA . ASN C 1 276 ? 122.903 3.730 91.396 1.00 15.11 276 ASN C CA 1
ATOM 11592 C C . ASN C 1 276 ? 121.904 4.383 92.340 1.00 15.10 276 ASN C C 1
ATOM 11593 O O . ASN C 1 276 ? 121.618 3.866 93.428 1.00 13.07 276 ASN C O 1
ATOM 11598 N N . PRO C 1 277 ? 121.367 5.556 91.962 1.00 13.52 277 PRO C N 1
ATOM 11599 C CA . PRO C 1 277 ? 120.499 6.369 92.856 1.00 12.84 277 PRO C CA 1
ATOM 11600 C C . PRO C 1 277 ? 119.061 5.860 92.908 1.00 9.98 277 PRO C C 1
ATOM 11601 O O . PRO C 1 277 ? 118.095 6.525 92.517 1.00 10.24 277 PRO C O 1
ATOM 11605 N N . LYS C 1 278 ? 118.907 4.648 93.438 1.00 10.82 278 LYS C N 1
ATOM 11606 C CA . LYS C 1 278 ? 117.606 3.986 93.453 1.00 11.52 278 LYS C CA 1
ATOM 11607 C C . LYS C 1 278 ? 116.616 4.733 94.334 1.00 10.93 278 LYS C C 1
ATOM 11608 O O . LYS C 1 278 ? 116.901 5.011 95.504 1.00 10.67 278 LYS C O 1
ATOM 11614 N N . LEU C 1 279 ? 115.435 5.019 93.779 1.00 12.86 279 LEU C N 1
ATOM 11615 C CA . LEU C 1 279 ? 114.330 5.626 94.503 1.00 9.15 279 LEU C CA 1
ATOM 11616 C C . LEU C 1 279 ? 113.112 4.709 94.418 1.00 11.52 279 LEU C C 1
ATOM 11617 O O . LEU C 1 279 ? 112.848 4.110 93.372 1.00 12.48 279 LEU C O 1
ATOM 11622 N N . TYR C 1 280 ? 112.389 4.579 95.522 1.00 12.48 280 TYR C N 1
ATOM 11623 C CA . TYR C 1 280 ? 111.180 3.763 95.574 1.00 8.82 280 TYR C CA 1
ATOM 11624 C C . TYR C 1 280 ? 109.946 4.639 95.483 1.00 13.84 280 TYR C C 1
ATOM 11625 O O . TYR C 1 280 ? 109.905 5.722 96.076 1.00 9.27 280 TYR C O 1
ATOM 11634 N N . ALA C 1 281 ? 108.928 4.139 94.771 1.00 12.90 281 ALA C N 1
ATOM 11635 C CA . ALA C 1 281 ? 107.615 4.769 94.752 1.00 16.03 281 ALA C CA 1
ATOM 11636 C C . ALA C 1 281 ? 106.918 4.508 96.078 1.00 15.92 281 ALA C C 1
ATOM 11637 O O . ALA C 1 281 ? 106.740 3.351 96.480 1.00 12.84 281 ALA C O 1
ATOM 11639 N N . VAL C 1 282 ? 106.548 5.582 96.766 1.00 14.83 282 VAL C N 1
ATOM 11640 C CA . VAL C 1 282 ? 105.924 5.509 98.079 1.00 15.63 282 VAL C CA 1
ATOM 11641 C C . VAL C 1 282 ? 104.556 6.168 97.981 1.00 14.46 282 VAL C C 1
ATOM 11642 O O . VAL C 1 282 ? 104.433 7.282 97.461 1.00 16.03 282 VAL C O 1
ATOM 11646 N N . ASN C 1 283 ? 103.524 5.465 98.440 1.00 12.75 283 ASN C N 1
ATOM 11647 C CA . ASN C 1 283 ? 102.160 5.973 98.403 1.00 13.10 283 ASN C CA 1
ATOM 11648 C C . ASN C 1 283 ? 101.609 5.957 99.820 1.00 19.06 283 ASN C C 1
ATOM 11649 O O . ASN C 1 283 ? 101.552 4.896 100.451 1.00 23.80 283 ASN C O 1
ATOM 11654 N N . LEU C 1 284 ? 101.229 7.125 100.328 1.00 12.93 284 LEU C N 1
ATOM 11655 C CA . LEU C 1 284 ? 100.573 7.232 101.622 1.00 12.97 284 LEU C CA 1
ATOM 11656 C C . LEU C 1 284 ? 99.107 7.540 101.367 1.00 15.24 284 LEU C C 1
ATOM 11657 O O . LEU C 1 284 ? 98.796 8.465 100.617 1.00 11.51 284 LEU C O 1
ATOM 11662 N N . ALA C 1 285 ? 98.212 6.761 101.968 1.00 13.06 285 ALA C N 1
ATOM 11663 C CA . ALA C 1 285 ? 96.776 6.971 101.778 1.00 13.67 285 ALA C CA 1
ATOM 11664 C C . ALA C 1 285 ? 96.074 6.916 103.123 1.00 14.06 285 ALA C C 1
ATOM 11665 O O . ALA C 1 285 ? 96.154 5.901 103.822 1.00 17.52 285 ALA C O 1
ATOM 11667 N N . SER C 1 286 ? 95.376 7.995 103.478 1.00 11.05 286 SER C N 1
ATOM 11668 C CA . SER C 1 286 ? 94.529 7.996 104.657 1.00 13.02 286 SER C CA 1
ATOM 11669 C C . SER C 1 286 ? 93.083 7.793 104.211 1.00 10.11 286 SER C C 1
ATOM 11670 O O . SER C 1 286 ? 92.803 7.508 103.045 1.00 10.62 286 SER C O 1
ATOM 11673 N N . GLU C 1 287 ? 92.146 7.934 105.141 1.00 9.98 287 GLU C N 1
ATOM 11674 C CA . GLU C 1 287 ? 90.747 7.839 104.737 1.00 10.74 287 GLU C CA 1
ATOM 11675 C C . GLU C 1 287 ? 90.330 9.025 103.876 1.00 11.91 287 GLU C C 1
ATOM 11676 O O . GLU C 1 287 ? 89.407 8.902 103.063 1.00 12.85 287 GLU C O 1
ATOM 11682 N N . THR C 1 288 ? 90.995 10.174 104.026 1.00 10.56 288 THR C N 1
ATOM 11683 C CA . THR C 1 288 ? 90.538 11.410 103.406 1.00 11.84 288 THR C CA 1
ATOM 11684 C C . THR C 1 288 ? 91.568 12.070 102.492 1.00 9.51 288 THR C C 1
ATOM 11685 O O . THR C 1 288 ? 91.255 13.097 101.884 1.00 9.70 288 THR C O 1
ATOM 11689 N N . ASP C 1 289 ? 92.773 11.521 102.364 1.00 7.92 289 ASP C N 1
ATOM 11690 C CA . ASP C 1 289 ? 93.802 12.145 101.535 1.00 10.42 289 ASP C CA 1
ATOM 11691 C C . ASP C 1 289 ? 94.748 11.062 101.023 1.00 12.06 289 ASP C C 1
ATOM 11692 O O . ASP C 1 289 ? 94.819 9.962 101.575 1.00 12.85 289 ASP C O 1
ATOM 11697 N N . LYS C 1 290 ? 95.465 11.384 99.945 1.00 11.65 290 LYS C N 1
ATOM 11698 C CA . LYS C 1 290 ? 96.424 10.464 99.342 1.00 13.15 290 LYS C CA 1
ATOM 11699 C C . LYS C 1 290 ? 97.558 11.266 98.720 1.00 10.52 290 LYS C C 1
ATOM 11700 O O . LYS C 1 290 ? 97.316 12.288 98.074 1.00 12.14 290 LYS C O 1
ATOM 11706 N N . VAL C 1 291 ? 98.794 10.798 98.901 1.00 9.93 291 VAL C N 1
ATOM 11707 C CA . VAL C 1 291 ? 99.955 11.486 98.339 1.00 11.92 291 VAL C CA 1
ATOM 11708 C C . VAL C 1 291 ? 101.016 10.444 98.012 1.00 11.91 291 VAL C C 1
ATOM 11709 O O . VAL C 1 291 ? 101.183 9.461 98.741 1.00 11.80 291 VAL C O 1
ATOM 11713 N N . SER C 1 292 ? 101.691 10.634 96.878 1.00 9.17 292 SER C N 1
ATOM 11714 C CA . SER C 1 292 ? 102.743 9.734 96.424 1.00 10.52 292 SER C CA 1
ATOM 11715 C C . SER C 1 292 ? 104.066 10.487 96.352 1.00 10.86 292 SER C C 1
ATOM 11716 O O . SER C 1 292 ? 104.098 11.685 96.063 1.00 8.46 292 SER C O 1
ATOM 11719 N N . ASP C 1 293 ? 105.157 9.768 96.620 1.00 10.50 293 ASP C N 1
ATOM 11720 C CA . ASP C 1 293 ? 106.496 10.344 96.695 1.00 10.89 293 ASP C CA 1
ATOM 11721 C C . ASP C 1 293 ? 107.476 9.358 96.070 1.00 12.21 293 ASP C C 1
ATOM 11722 O O . ASP C 1 293 ? 107.128 8.208 95.781 1.00 12.75 293 ASP C O 1
ATOM 11727 N N . GLU C 1 294 ? 108.709 9.819 95.839 1.00 11.86 294 GLU C N 1
ATOM 11728 C CA . GLU C 1 294 ? 109.825 8.962 95.444 1.00 13.41 294 GLU C CA 1
ATOM 11729 C C . GLU C 1 294 ? 110.916 9.136 96.490 1.00 10.70 294 GLU C C 1
ATOM 11730 O O . GLU C 1 294 ? 111.425 10.247 96.682 1.00 11.25 294 GLU C O 1
ATOM 11736 N N . ILE C 1 295 ? 111.249 8.057 97.187 1.00 7.90 295 ILE C N 1
ATOM 11737 C CA . ILE C 1 295 ? 112.110 8.135 98.362 1.00 9.86 295 ILE C CA 1
ATOM 11738 C C . ILE C 1 295 ? 113.134 7.011 98.298 1.00 9.01 295 ILE C C 1
ATOM 11739 O O . ILE C 1 295 ? 112.782 5.861 98.022 1.00 13.05 295 ILE C O 1
ATOM 11744 N N . GLY C 1 296 ? 114.405 7.346 98.530 1.00 11.01 296 GLY C N 1
ATOM 11745 C CA . GLY C 1 296 ? 115.469 6.365 98.593 1.00 9.06 296 GLY C CA 1
ATOM 11746 C C . GLY C 1 296 ? 115.911 6.085 100.029 1.00 10.83 296 GLY C C 1
ATOM 11747 O O . GLY C 1 296 ? 115.536 6.774 100.977 1.00 11.46 296 GLY C O 1
ATOM 11748 N N . PHE C 1 297 ? 116.739 5.047 100.172 1.00 11.32 297 PHE C N 1
ATOM 11749 C CA . PHE C 1 297 ? 117.146 4.549 101.480 1.00 10.33 297 PHE C CA 1
ATOM 11750 C C . PHE C 1 297 ? 118.650 4.327 101.493 1.00 8.13 297 PHE C C 1
ATOM 11751 O O . PHE C 1 297 ? 119.195 3.712 100.572 1.00 10.57 297 PHE C O 1
ATOM 11759 N N . ARG C 1 298 ? 119.311 4.817 102.541 1.00 9.20 298 ARG C N 1
ATOM 11760 C CA . ARG C 1 298 ? 120.747 4.619 102.722 1.00 8.24 298 ARG C CA 1
ATOM 11761 C C . ARG C 1 298 ? 121.103 4.881 104.178 1.00 12.99 298 ARG C C 1
ATOM 11762 O O . ARG C 1 298 ? 120.394 5.603 104.887 1.00 13.67 298 ARG C O 1
ATOM 11770 N N . THR C 1 299 ? 122.220 4.297 104.621 1.00 11.72 299 THR C N 1
ATOM 11771 C CA . THR C 1 299 ? 122.789 4.646 105.915 1.00 10.08 299 THR C CA 1
ATOM 11772 C C . THR C 1 299 ? 124.007 5.551 105.723 1.00 9.98 299 THR C C 1
ATOM 11773 O O . THR C 1 299 ? 124.646 5.554 104.671 1.00 11.74 299 THR C O 1
ATOM 11777 N N . ILE C 1 300 ? 124.308 6.338 106.750 1.00 11.28 300 ILE C N 1
ATOM 11778 C CA . ILE C 1 300 ? 125.437 7.270 106.717 1.00 12.27 300 ILE C CA 1
ATOM 11779 C C . ILE C 1 300 ? 125.964 7.427 108.134 1.00 15.00 300 ILE C C 1
ATOM 11780 O O . ILE C 1 300 ? 125.191 7.624 109.076 1.00 13.66 300 ILE C O 1
ATOM 11785 N N . ARG C 1 301 ? 127.282 7.322 108.288 1.00 12.67 301 ARG C N 1
ATOM 11786 C CA . ARG C 1 301 ? 127.913 7.527 109.580 1.00 11.99 301 ARG C CA 1
ATOM 11787 C C . ARG C 1 301 ? 129.393 7.765 109.336 1.00 12.65 301 ARG C C 1
ATOM 11788 O O . ARG C 1 301 ? 129.902 7.539 108.238 1.00 11.56 301 ARG C O 1
ATOM 11796 N N . THR C 1 302 ? 130.072 8.242 110.371 1.00 11.83 302 THR C N 1
ATOM 11797 C CA . THR C 1 302 ? 131.523 8.346 110.374 1.00 13.32 302 THR C CA 1
ATOM 11798 C C . THR C 1 302 ? 132.119 7.276 111.273 1.00 16.06 302 THR C C 1
ATOM 11799 O O . THR C 1 302 ? 131.509 6.848 112.257 1.00 16.91 302 THR C O 1
ATOM 11803 N N . GLU C 1 303 ? 133.328 6.853 110.924 1.00 16.42 303 GLU C N 1
ATOM 11804 C CA . GLU C 1 303 ? 134.076 5.873 111.705 1.00 20.21 303 GLU C CA 1
ATOM 11805 C C . GLU C 1 303 ? 135.523 6.349 111.677 1.00 15.48 303 GLU C C 1
ATOM 11806 O O . GLU C 1 303 ? 136.205 6.205 110.657 1.00 13.47 303 GLU C O 1
ATOM 11812 N N . GLY C 1 304 ? 135.978 6.928 112.782 1.00 12.86 304 GLY C N 1
ATOM 11813 C CA . GLY C 1 304 ? 137.293 7.549 112.756 1.00 16.65 304 GLY C CA 1
ATOM 11814 C C . GLY C 1 304 ? 137.311 8.618 111.677 1.00 16.40 304 GLY C C 1
ATOM 11815 O O . GLY C 1 304 ? 136.451 9.506 111.644 1.00 16.74 304 GLY C O 1
ATOM 11816 N N . ILE C 1 305 ? 138.263 8.515 110.746 1.00 13.45 305 ILE C N 1
ATOM 11817 C CA . ILE C 1 305 ? 138.414 9.538 109.712 1.00 13.73 305 ILE C CA 1
ATOM 11818 C C . ILE C 1 305 ? 137.696 9.110 108.438 1.00 13.92 305 ILE C C 1
ATOM 11819 O O . ILE C 1 305 ? 137.862 9.738 107.388 1.00 12.48 305 ILE C O 1
ATOM 11824 N N . LYS C 1 306 ? 136.895 8.045 108.514 1.00 13.89 306 LYS C N 1
ATOM 11825 C CA . LYS C 1 306 ? 136.146 7.542 107.368 1.00 13.56 306 LYS C CA 1
ATOM 11826 C C . LYS C 1 306 ? 134.718 8.079 107.360 1.00 13.65 306 LYS C C 1
ATOM 11827 O O . LYS C 1 306 ? 134.091 8.216 108.412 1.00 11.48 306 LYS C O 1
ATOM 11833 N N . ILE C 1 307 ? 134.207 8.360 106.160 1.00 11.89 307 ILE C N 1
ATOM 11834 C CA . ILE C 1 307 ? 132.775 8.557 105.915 1.00 11.83 307 ILE C CA 1
ATOM 11835 C C . ILE C 1 307 ? 132.232 7.292 105.261 1.00 11.44 307 ILE C C 1
ATOM 11836 O O . ILE C 1 307 ? 132.723 6.866 104.210 1.00 10.56 307 ILE C O 1
ATOM 11841 N N . LEU C 1 308 ? 131.219 6.687 105.877 1.00 12.89 308 LEU C N 1
ATOM 11842 C CA . LEU C 1 308 ? 130.686 5.399 105.441 1.00 12.33 308 LEU C CA 1
ATOM 11843 C C . LEU C 1 308 ? 129.257 5.577 104.941 1.00 11.01 308 LEU C C 1
ATOM 11844 O O . LEU C 1 308 ? 128.349 5.860 105.728 1.00 14.35 308 LEU C O 1
ATOM 11849 N N . LEU C 1 309 ? 129.060 5.387 103.640 1.00 10.46 309 LEU C N 1
ATOM 11850 C CA . LEU C 1 309 ? 127.736 5.337 103.033 1.00 12.71 309 LEU C CA 1
ATOM 11851 C C . LEU C 1 309 ? 127.362 3.877 102.809 1.00 14.41 309 LEU C C 1
ATOM 11852 O O . LEU C 1 309 ? 128.085 3.144 102.121 1.00 13.71 309 LEU C O 1
ATOM 11857 N N . ASN C 1 310 ? 126.233 3.460 103.373 1.00 13.36 310 ASN C N 1
ATOM 11858 C CA . ASN C 1 310 ? 125.815 2.063 103.284 1.00 16.07 310 ASN C CA 1
ATOM 11859 C C . ASN C 1 310 ? 126.940 1.135 103.747 1.00 15.13 310 ASN C C 1
ATOM 11860 O O . ASN C 1 310 ? 127.176 0.070 103.173 1.00 17.36 310 ASN C O 1
ATOM 11865 N N . ASP C 1 311 ? 127.652 1.555 104.793 1.00 16.65 311 ASP C N 1
ATOM 11866 C CA . ASP C 1 311 ? 128.742 0.800 105.412 1.00 17.50 311 ASP C CA 1
ATOM 11867 C C . ASP C 1 311 ? 130.017 0.784 104.583 1.00 20.73 311 ASP C C 1
ATOM 11868 O O . ASP C 1 311 ? 130.959 0.053 104.925 1.00 18.37 311 ASP C O 1
ATOM 11873 N N . LYS C 1 312 ? 130.079 1.555 103.502 1.00 15.85 312 LYS C N 1
ATOM 11874 C CA . LYS C 1 312 ? 131.214 1.563 102.591 1.00 17.55 312 LYS C CA 1
ATOM 11875 C C . LYS C 1 312 ? 131.937 2.895 102.707 1.00 14.76 312 LYS C C 1
ATOM 11876 O O . LYS C 1 312 ? 131.305 3.955 102.688 1.00 12.21 312 LYS C O 1
ATOM 11882 N N . GLU C 1 313 ? 133.256 2.840 102.844 1.00 14.85 313 GLU C N 1
ATOM 11883 C CA . GLU C 1 313 ? 134.051 4.056 102.833 1.00 12.65 313 GLU C CA 1
ATOM 11884 C C . GLU C 1 313 ? 133.947 4.740 101.472 1.00 13.41 313 GLU C C 1
ATOM 11885 O O . GLU C 1 313 ? 134.172 4.118 100.431 1.00 13.57 313 GLU C O 1
ATOM 11891 N N . ILE C 1 314 ? 133.602 6.034 101.488 1.00 16.47 314 ILE C N 1
ATOM 11892 C CA . ILE C 1 314 ? 133.457 6.846 100.286 1.00 11.17 314 ILE C CA 1
ATOM 11893 C C . ILE C 1 314 ? 134.297 8.107 100.431 1.00 10.67 314 ILE C C 1
ATOM 11894 O O . ILE C 1 314 ? 134.586 8.566 101.538 1.00 13.60 314 ILE C O 1
ATOM 11899 N N . PHE C 1 315 ? 134.663 8.692 99.294 1.00 6.56 315 PHE C N 1
ATOM 11900 C CA . PHE C 1 315 ? 135.207 10.044 99.264 1.00 13.44 315 PHE C CA 1
ATOM 11901 C C . PHE C 1 315 ? 134.164 10.970 98.656 1.00 7.70 315 PHE C C 1
ATOM 11902 O O . PHE C 1 315 ? 133.511 10.617 97.672 1.00 10.02 315 PHE C O 1
ATOM 11910 N N . CYS C 1 316 ? 134.008 12.155 99.238 1.00 6.76 316 CYS C N 1
ATOM 11911 C CA . CYS C 1 316 ? 133.040 13.113 98.709 1.00 10.09 316 CYS C CA 1
ATOM 11912 C C . CYS C 1 316 ? 133.752 13.940 97.646 1.00 6.66 316 CYS C C 1
ATOM 11913 O O . CYS C 1 316 ? 134.429 14.928 97.941 1.00 9.22 316 CYS C O 1
ATOM 11916 N N . ARG C 1 317 ? 133.663 13.480 96.395 1.00 4.85 317 ARG C N 1
ATOM 11917 C CA . ARG C 1 317 ? 134.242 14.189 95.252 1.00 6.14 317 ARG C CA 1
ATOM 11918 C C . ARG C 1 317 ? 133.224 15.240 94.864 1.00 6.43 317 ARG C C 1
ATOM 11919 O O . ARG C 1 317 ? 132.300 14.970 94.100 1.00 6.38 317 ARG C O 1
ATOM 11927 N N . GLY C 1 318 ? 133.370 16.445 95.427 1.00 7.96 318 GLY C N 1
ATOM 11928 C CA . GLY C 1 318 ? 132.323 17.436 95.388 1.00 6.68 318 GLY C CA 1
ATOM 11929 C C . GLY C 1 318 ? 132.694 18.720 94.661 1.00 5.38 318 GLY C C 1
ATOM 11930 O O . GLY C 1 318 ? 133.835 18.944 94.247 1.00 7.74 318 GLY C O 1
ATOM 11931 N N . ILE C 1 319 ? 131.685 19.564 94.514 1.00 6.69 319 ILE C N 1
ATOM 11932 C CA . ILE C 1 319 ? 131.843 20.920 94.010 1.00 5.41 319 ILE C CA 1
ATOM 11933 C C . ILE C 1 319 ? 130.756 21.768 94.664 1.00 6.57 319 ILE C C 1
ATOM 11934 O O . ILE C 1 319 ? 129.644 21.286 94.894 1.00 6.99 319 ILE C O 1
ATOM 11939 N N . SER C 1 320 ? 131.089 23.007 95.011 1.00 7.83 320 SER C N 1
ATOM 11940 C CA . SER C 1 320 ? 130.087 23.942 95.522 1.00 8.08 320 SER C CA 1
ATOM 11941 C C . SER C 1 320 ? 129.307 24.579 94.376 1.00 4.03 320 SER C C 1
ATOM 11942 O O . SER C 1 320 ? 129.786 24.646 93.238 1.00 4.98 320 SER C O 1
ATOM 11945 N N . ILE C 1 321 ? 128.082 25.036 94.681 1.00 8.68 321 ILE C N 1
ATOM 11946 C CA . ILE C 1 321 ? 127.172 25.626 93.693 1.00 6.03 321 ILE C CA 1
ATOM 11947 C C . ILE C 1 321 ? 126.288 26.659 94.387 1.00 6.14 321 ILE C C 1
ATOM 11948 O O . ILE C 1 321 ? 125.624 26.338 95.377 1.00 5.87 321 ILE C O 1
ATOM 11953 N N . HIS C 1 322 ? 126.254 27.889 93.856 1.00 4.26 322 HIS C N 1
ATOM 11954 C CA . HIS C 1 322 ? 125.253 28.875 94.261 1.00 6.17 322 HIS C CA 1
ATOM 11955 C C . HIS C 1 322 ? 123.959 28.648 93.481 1.00 5.10 322 HIS C C 1
ATOM 11956 O O . HIS C 1 322 ? 123.948 28.009 92.427 1.00 4.45 322 HIS C O 1
ATOM 11963 N N . GLU C 1 323 ? 122.865 29.228 93.976 1.00 4.89 323 GLU C N 1
ATOM 11964 C CA . GLU C 1 323 ? 121.556 29.057 93.320 1.00 5.13 323 GLU C CA 1
ATOM 11965 C C . GLU C 1 323 ? 121.362 30.112 92.219 1.00 5.89 323 GLU C C 1
ATOM 11966 O O . GLU C 1 323 ? 120.504 31.005 92.283 1.00 4.99 323 GLU C O 1
ATOM 11972 N N . GLU C 1 324 ? 122.153 29.972 91.159 1.00 5.38 324 GLU C N 1
ATOM 11973 C CA . GLU C 1 324 ? 122.202 30.997 90.120 1.00 6.45 324 GLU C CA 1
ATOM 11974 C C . GLU C 1 324 ? 122.324 30.323 88.760 1.00 5.06 324 GLU C C 1
ATOM 11975 O O . GLU C 1 324 ? 123.019 29.315 88.618 1.00 4.27 324 GLU C O 1
ATOM 11981 N N . THR C 1 325 ? 121.664 30.896 87.759 1.00 5.20 325 THR C N 1
ATOM 11982 C CA . THR C 1 325 ? 121.443 30.189 86.506 1.00 7.98 325 THR C CA 1
ATOM 11983 C C . THR C 1 325 ? 122.631 30.286 85.548 1.00 7.48 325 THR C C 1
ATOM 11984 O O . THR C 1 325 ? 123.307 31.323 85.472 1.00 6.31 325 THR C O 1
ATOM 11988 N N . PRO C 1 326 ? 122.860 29.221 84.774 1.00 6.48 326 PRO C N 1
ATOM 11989 C CA . PRO C 1 326 ? 123.755 29.302 83.615 1.00 8.32 326 PRO C CA 1
ATOM 11990 C C . PRO C 1 326 ? 123.379 30.441 82.674 1.00 7.71 326 PRO C C 1
ATOM 11991 O O . PRO C 1 326 ? 122.201 30.726 82.456 1.00 9.45 326 PRO C O 1
ATOM 11995 N N . TYR C 1 327 ? 124.409 31.092 82.121 1.00 6.17 327 TYR C N 1
ATOM 11996 C CA . TYR C 1 327 ? 124.292 32.047 81.016 1.00 9.39 327 TYR C CA 1
ATOM 11997 C C . TYR C 1 327 ? 123.864 33.436 81.466 1.00 9.21 327 TYR C C 1
ATOM 11998 O O . TYR C 1 327 ? 124.609 34.406 81.261 1.00 8.49 327 TYR C O 1
ATOM 12007 N N . TYR C 1 328 ? 122.674 33.566 82.061 1.00 8.61 328 TYR C N 1
ATOM 12008 C CA . TYR C 1 328 ? 122.181 34.884 82.431 1.00 7.66 328 TYR C CA 1
ATOM 12009 C C . TYR C 1 328 ? 122.321 35.190 83.918 1.00 8.41 328 TYR C C 1
ATOM 12010 O O . TYR C 1 328 ? 122.123 36.345 84.314 1.00 7.60 328 TYR C O 1
ATOM 12019 N N . SER C 1 329 ? 122.675 34.200 84.740 1.00 5.52 329 SER C N 1
ATOM 12020 C CA . SER C 1 329 ? 123.088 34.427 86.131 1.00 6.50 329 SER C CA 1
ATOM 12021 C C . SER C 1 329 ? 122.031 35.176 86.942 1.00 7.29 329 SER C C 1
ATOM 12022 O O . SER C 1 329 ? 122.322 36.160 87.632 1.00 4.80 329 SER C O 1
ATOM 12025 N N . GLY C 1 330 ? 120.800 34.660 86.900 1.00 5.07 330 GLY C N 1
ATOM 12026 C CA . GLY C 1 330 ? 119.752 35.062 87.806 1.00 6.99 330 GLY C CA 1
ATOM 12027 C C . GLY C 1 330 ? 119.506 33.964 88.833 1.00 8.46 330 GLY C C 1
ATOM 12028 O O . GLY C 1 330 ? 120.201 32.943 88.874 1.00 4.27 330 GLY C O 1
ATOM 12029 N N . ARG C 1 331 ? 118.497 34.200 89.678 1.00 5.64 331 ARG C N 1
ATOM 12030 C CA . ARG C 1 331 ? 118.150 33.216 90.697 1.00 7.60 331 ARG C CA 1
ATOM 12031 C C . ARG C 1 331 ? 117.538 31.975 90.045 1.00 8.07 331 ARG C C 1
ATOM 12032 O O . ARG C 1 331 ? 116.567 32.060 89.282 1.00 5.71 331 ARG C O 1
ATOM 12040 N N . ALA C 1 332 ? 118.110 30.819 90.355 1.00 7.03 332 ALA C N 1
ATOM 12041 C CA . ALA C 1 332 ? 117.687 29.568 89.751 1.00 5.54 332 ALA C CA 1
ATOM 12042 C C . ALA C 1 332 ? 116.474 29.017 90.490 1.00 7.50 332 ALA C C 1
ATOM 12043 O O . ALA C 1 332 ? 116.315 29.216 91.700 1.00 7.46 332 ALA C O 1
ATOM 12045 N N . TYR C 1 333 ? 115.603 28.334 89.751 1.00 7.56 333 TYR C N 1
ATOM 12046 C CA . TYR C 1 333 ? 114.402 27.786 90.381 1.00 9.51 333 TYR C CA 1
ATOM 12047 C C . TYR C 1 333 ? 113.833 26.548 89.689 1.00 10.59 333 TYR C C 1
ATOM 12048 O O . TYR C 1 333 ? 113.037 25.826 90.295 1.00 15.03 333 TYR C O 1
ATOM 12057 N N . SER C 1 334 ? 114.192 26.293 88.433 1.00 8.61 334 SER C N 1
ATOM 12058 C CA . SER C 1 334 ? 113.488 25.276 87.657 1.00 9.98 334 SER C CA 1
ATOM 12059 C C . SER C 1 334 ? 114.304 23.995 87.524 1.00 10.80 334 SER C C 1
ATOM 12060 O O . SER C 1 334 ? 115.513 23.961 87.771 1.00 6.11 334 SER C O 1
ATOM 12063 N N . LYS C 1 335 ? 113.615 22.929 87.094 1.00 7.51 335 LYS C N 1
ATOM 12064 C CA . LYS C 1 335 ? 114.296 21.667 86.825 1.00 8.56 335 LYS C CA 1
ATOM 12065 C C . LYS C 1 335 ? 115.311 21.795 85.692 1.00 8.91 335 LYS C C 1
ATOM 12066 O O . LYS C 1 335 ? 116.347 21.113 85.715 1.00 9.14 335 LYS C O 1
ATOM 12072 N N . ASP C 1 336 ? 115.036 22.646 84.692 1.00 10.90 336 ASP C N 1
ATOM 12073 C CA . ASP C 1 336 ? 116.013 22.896 83.632 1.00 12.38 336 ASP C CA 1
ATOM 12074 C C . ASP C 1 336 ? 117.304 23.456 84.213 1.00 8.92 336 ASP C C 1
ATOM 12075 O O . ASP C 1 336 ? 118.400 23.001 83.871 1.00 9.70 336 ASP C O 1
ATOM 12080 N N . HIS C 1 337 ? 117.183 24.479 85.073 1.00 7.90 337 HIS C N 1
ATOM 12081 C CA . HIS C 1 337 ? 118.357 25.095 85.690 1.00 7.00 337 HIS C CA 1
ATOM 12082 C C . HIS C 1 337 ? 119.175 24.057 86.434 1.00 7.37 337 HIS C C 1
ATOM 12083 O O . HIS C 1 337 ? 120.403 24.000 86.302 1.00 7.69 337 HIS C O 1
ATOM 12090 N N . ALA C 1 338 ? 118.499 23.251 87.256 1.00 8.53 338 ALA C N 1
ATOM 12091 C CA . ALA C 1 338 ? 119.184 22.240 88.048 1.00 6.44 338 ALA C CA 1
ATOM 12092 C C . ALA C 1 338 ? 119.884 21.229 87.153 1.00 9.97 338 ALA C C 1
ATOM 12093 O O . ALA C 1 338 ? 121.034 20.845 87.411 1.00 6.97 338 ALA C O 1
ATOM 12095 N N . HIS C 1 339 ? 119.216 20.792 86.086 1.00 9.78 339 HIS C N 1
ATOM 12096 C CA . HIS C 1 339 ? 119.817 19.750 85.264 1.00 11.98 339 HIS C CA 1
ATOM 12097 C C . HIS C 1 339 ? 121.052 20.259 84.532 1.00 11.99 339 HIS C C 1
ATOM 12098 O O . HIS C 1 339 ? 122.022 19.513 84.357 1.00 10.75 339 HIS C O 1
ATOM 12105 N N . THR C 1 340 ? 121.039 21.519 84.086 1.00 10.59 340 THR C N 1
ATOM 12106 C CA . THR C 1 340 ? 122.220 22.062 83.423 1.00 11.63 340 THR C CA 1
ATOM 12107 C C . THR C 1 340 ? 123.412 22.101 84.378 1.00 8.33 340 THR C C 1
ATOM 12108 O O . THR C 1 340 ? 124.497 21.611 84.051 1.00 9.66 340 THR C O 1
ATOM 12112 N N . LEU C 1 341 ? 123.228 22.678 85.573 1.00 9.51 341 LEU C N 1
ATOM 12113 C CA . LEU C 1 341 ? 124.338 22.780 86.523 1.00 9.24 341 LEU C CA 1
ATOM 12114 C C . LEU C 1 341 ? 124.819 21.397 86.949 1.00 7.77 341 LEU C C 1
ATOM 12115 O O . LEU C 1 341 ? 126.025 21.128 86.992 1.00 5.57 341 LEU C O 1
ATOM 12120 N N . LEU C 1 342 ? 123.885 20.501 87.269 1.00 8.02 342 LEU C N 1
ATOM 12121 C CA . LEU C 1 342 ? 124.293 19.174 87.722 1.00 8.89 342 LEU C CA 1
ATOM 12122 C C . LEU C 1 342 ? 124.928 18.366 86.597 1.00 8.59 342 LEU C C 1
ATOM 12123 O O . LEU C 1 342 ? 125.736 17.469 86.868 1.00 10.23 342 LEU C O 1
ATOM 12128 N N . SER C 1 343 ? 124.588 18.660 85.337 1.00 7.96 343 SER C N 1
ATOM 12129 C CA . SER C 1 343 ? 125.255 17.946 84.250 1.00 9.03 343 SER C CA 1
ATOM 12130 C C . SER C 1 343 ? 126.713 18.367 84.136 1.00 9.65 343 SER C C 1
ATOM 12131 O O . SER C 1 343 ? 127.570 17.553 83.766 1.00 7.76 343 SER C O 1
ATOM 12134 N N . TRP C 1 344 ? 127.009 19.630 84.447 1.00 7.82 344 TRP C N 1
ATOM 12135 C CA . TRP C 1 344 ? 128.400 20.064 84.546 1.00 6.42 344 TRP C CA 1
ATOM 12136 C C . TRP C 1 344 ? 129.113 19.336 85.677 1.00 6.28 344 TRP C C 1
ATOM 12137 O O . TRP C 1 344 ? 130.262 18.903 85.530 1.00 6.85 344 TRP C O 1
ATOM 12148 N N . ALA C 1 345 ? 128.467 19.245 86.843 1.00 6.12 345 ALA C N 1
ATOM 12149 C CA . ALA C 1 345 ? 129.095 18.543 87.958 1.00 10.71 345 ALA C CA 1
ATOM 12150 C C . ALA C 1 345 ? 129.287 17.070 87.638 1.00 10.95 345 ALA C C 1
ATOM 12151 O O . ALA C 1 345 ? 130.245 16.450 88.116 1.00 8.14 345 ALA C O 1
ATOM 12153 N N . LYS C 1 346 ? 128.385 16.496 86.836 1.00 5.77 346 LYS C N 1
ATOM 12154 C CA . LYS C 1 346 ? 128.535 15.099 86.426 1.00 8.52 346 LYS C CA 1
ATOM 12155 C C . LYS C 1 346 ? 129.760 14.916 85.536 1.00 8.45 346 LYS C C 1
ATOM 12156 O O . LYS C 1 346 ? 130.545 13.979 85.723 1.00 9.84 346 LYS C O 1
ATOM 12162 N N . GLU C 1 347 ? 129.929 15.799 84.550 1.00 7.56 347 GLU C N 1
ATOM 12163 C CA . GLU C 1 347 ? 131.105 15.741 83.689 1.00 10.69 347 GLU C CA 1
ATOM 12164 C C . GLU C 1 347 ? 132.391 15.946 84.480 1.00 11.49 347 GLU C C 1
ATOM 12165 O O . GLU C 1 347 ? 133.430 15.362 84.142 1.00 11.50 347 GLU C O 1
ATOM 12171 N N . LEU C 1 348 ? 132.342 16.786 85.522 1.00 8.70 348 LEU C N 1
ATOM 12172 C CA . LEU C 1 348 ? 133.492 17.041 86.383 1.00 8.13 348 LEU C CA 1
ATOM 12173 C C . LEU C 1 348 ? 133.891 15.812 87.192 1.00 10.54 348 LEU C C 1
ATOM 12174 O O . LEU C 1 348 ? 135.001 15.769 87.739 1.00 10.39 348 LEU C O 1
ATOM 12179 N N . GLY C 1 349 ? 133.008 14.827 87.294 1.00 7.79 349 GLY C N 1
ATOM 12180 C CA . GLY C 1 349 ? 133.293 13.630 88.048 1.00 9.15 349 GLY C CA 1
ATOM 12181 C C . GLY C 1 349 ? 132.824 13.644 89.479 1.00 8.91 349 GLY C C 1
ATOM 12182 O O . GLY C 1 349 ? 133.308 12.833 90.278 1.00 11.19 349 GLY C O 1
ATOM 12183 N N . CYS C 1 350 ? 131.899 14.528 89.836 1.00 8.64 350 CYS C N 1
ATOM 12184 C CA . CYS C 1 350 ? 131.470 14.625 91.220 1.00 7.37 350 CYS C CA 1
ATOM 12185 C C . CYS C 1 350 ? 130.452 13.546 91.562 1.00 7.55 350 CYS C C 1
ATOM 12186 O O . CYS C 1 350 ? 129.710 13.066 90.704 1.00 6.40 350 CYS C O 1
ATOM 12189 N N . ASN C 1 351 ? 130.430 13.181 92.841 1.00 7.00 351 ASN C N 1
ATOM 12190 C CA . ASN C 1 351 ? 129.355 12.407 93.443 1.00 11.02 351 ASN C CA 1
ATOM 12191 C C . ASN C 1 351 ? 128.675 13.189 94.559 1.00 9.15 351 ASN C C 1
ATOM 12192 O O . ASN C 1 351 ? 127.888 12.610 95.316 1.00 8.09 351 ASN C O 1
ATOM 12197 N N . PHE C 1 352 ? 128.930 14.496 94.648 1.00 9.10 352 PHE C N 1
ATOM 12198 C CA . PHE C 1 352 ? 128.565 15.310 95.800 1.00 5.10 352 PHE C CA 1
ATOM 12199 C C . PHE C 1 352 ? 128.519 16.765 95.345 1.00 5.96 352 PHE C C 1
ATOM 12200 O O . PHE C 1 352 ? 129.386 17.206 94.577 1.00 7.52 352 PHE C O 1
ATOM 12208 N N . VAL C 1 353 ? 127.515 17.508 95.808 1.00 7.38 353 VAL C N 1
ATOM 12209 C CA . VAL C 1 353 ? 127.472 18.956 95.595 1.00 6.58 353 VAL C CA 1
ATOM 12210 C C . VAL C 1 353 ? 127.202 19.639 96.931 1.00 5.39 353 VAL C C 1
ATOM 12211 O O . VAL C 1 353 ? 126.355 19.182 97.705 1.00 7.10 353 VAL C O 1
ATOM 12215 N N . ARG C 1 354 ? 127.960 20.701 97.218 1.00 6.44 354 ARG C N 1
ATOM 12216 C CA . ARG C 1 354 ? 127.668 21.590 98.341 1.00 5.05 354 ARG C CA 1
ATOM 12217 C C . ARG C 1 354 ? 126.769 22.695 97.811 1.00 5.16 354 ARG C C 1
ATOM 12218 O O . ARG C 1 354 ? 127.184 23.482 96.953 1.00 4.71 354 ARG C O 1
ATOM 12226 N N . LEU C 1 355 ? 125.521 22.716 98.273 1.00 6.30 355 LEU C N 1
ATOM 12227 C CA . LEU C 1 355 ? 124.564 23.746 97.881 1.00 5.53 355 LEU C CA 1
ATOM 12228 C C . LEU C 1 355 ? 124.702 24.892 98.879 1.00 5.70 355 LEU C C 1
ATOM 12229 O O . LEU C 1 355 ? 124.220 24.801 100.010 1.00 7.94 355 LEU C O 1
ATOM 12234 N N . ALA C 1 356 ? 125.392 25.963 98.478 1.00 5.52 356 ALA C N 1
ATOM 12235 C CA . ALA C 1 356 ? 125.679 27.088 99.366 1.00 6.92 356 ALA C CA 1
ATOM 12236 C C . ALA C 1 356 ? 124.825 28.300 98.990 1.00 8.13 356 ALA C C 1
ATOM 12237 O O . ALA C 1 356 ? 124.294 28.376 97.879 1.00 6.28 356 ALA C O 1
ATOM 12239 N N . HIS C 1 357 ? 124.656 29.255 99.916 1.00 6.06 357 HIS C N 1
ATOM 12240 C CA . HIS C 1 357 ? 124.961 29.211 101.350 1.00 9.28 357 HIS C CA 1
ATOM 12241 C C . HIS C 1 357 ? 123.632 29.236 102.126 1.00 9.40 357 HIS C C 1
ATOM 12242 O O . HIS C 1 357 ? 123.518 29.865 103.180 1.00 7.47 357 HIS C O 1
ATOM 12249 N N . TYR C 1 358 ? 122.628 28.576 101.574 1.00 7.30 358 TYR C N 1
ATOM 12250 C CA . TYR C 1 358 ? 121.232 28.734 101.968 1.00 5.30 358 TYR C CA 1
ATOM 12251 C C . TYR C 1 358 ? 120.455 27.593 101.318 1.00 5.64 358 TYR C C 1
ATOM 12252 O O . TYR C 1 358 ? 120.962 26.960 100.382 1.00 6.59 358 TYR C O 1
ATOM 12261 N N . PRO C 1 359 ? 119.257 27.277 101.809 1.00 6.44 359 PRO C N 1
ATOM 12262 C CA . PRO C 1 359 ? 118.483 26.206 101.160 1.00 8.93 359 PRO C CA 1
ATOM 12263 C C . PRO C 1 359 ? 118.195 26.554 99.706 1.00 6.12 359 PRO C C 1
ATOM 12264 O O . PRO C 1 359 ? 117.684 27.632 99.403 1.00 11.44 359 PRO C O 1
ATOM 12268 N N . HIS C 1 360 ? 118.510 25.630 98.797 1.00 5.16 360 HIS C N 1
ATOM 12269 C CA . HIS C 1 360 ? 118.156 25.867 97.403 1.00 4.93 360 HIS C CA 1
ATOM 12270 C C . HIS C 1 360 ? 116.702 25.457 97.150 1.00 6.86 360 HIS C C 1
ATOM 12271 O O . HIS C 1 360 ? 116.042 24.837 97.990 1.00 8.34 360 HIS C O 1
ATOM 12278 N N . ASN C 1 361 ? 116.211 25.807 95.970 1.00 6.44 361 ASN C N 1
ATOM 12279 C CA . ASN C 1 361 ? 114.865 25.412 95.575 1.00 7.95 361 ASN C CA 1
ATOM 12280 C C . ASN C 1 361 ? 114.772 23.889 95.542 1.00 6.39 361 ASN C C 1
ATOM 12281 O O . ASN C 1 361 ? 115.768 23.190 95.350 1.00 7.75 361 ASN C O 1
ATOM 12286 N N . GLU C 1 362 ? 113.558 23.376 95.742 1.00 9.41 362 GLU C N 1
ATOM 12287 C CA . GLU C 1 362 ? 113.382 21.934 95.883 1.00 8.16 362 GLU C CA 1
ATOM 12288 C C . GLU C 1 362 ? 113.720 21.202 94.598 1.00 8.31 362 GLU C C 1
ATOM 12289 O O . GLU C 1 362 ? 114.102 20.024 94.637 1.00 10.16 362 GLU C O 1
ATOM 12295 N N . GLU C 1 363 ? 113.618 21.883 93.454 1.00 7.31 363 GLU C N 1
ATOM 12296 C CA . GLU C 1 363 ? 113.910 21.218 92.187 1.00 8.58 363 GLU C CA 1
ATOM 12297 C C . GLU C 1 363 ? 115.376 20.816 92.111 1.00 7.27 363 GLU C C 1
ATOM 12298 O O . GLU C 1 363 ? 115.717 19.787 91.519 1.00 6.98 363 GLU C O 1
ATOM 12304 N N . MET C 1 364 ? 116.257 21.651 92.661 1.00 6.13 364 MET C N 1
ATOM 12305 C CA . MET C 1 364 ? 117.684 21.350 92.666 1.00 7.75 364 MET C CA 1
ATOM 12306 C C . MET C 1 364 ? 117.983 20.121 93.518 1.00 5.96 364 MET C C 1
ATOM 12307 O O . MET C 1 364 ? 118.718 19.224 93.097 1.00 7.83 364 MET C O 1
ATOM 12312 N N . VAL C 1 365 ? 117.443 20.078 94.734 1.00 7.77 365 VAL C N 1
ATOM 12313 C CA . VAL C 1 365 ? 117.666 18.925 95.605 1.00 8.78 365 VAL C CA 1
ATOM 12314 C C . VAL C 1 365 ? 117.096 17.654 94.973 1.00 11.77 365 VAL C C 1
ATOM 12315 O O . VAL C 1 365 ? 117.705 16.576 95.049 1.00 8.79 365 VAL C O 1
ATOM 12319 N N . ARG C 1 366 ? 115.908 17.750 94.358 1.00 6.61 366 ARG C N 1
ATOM 12320 C CA . ARG C 1 366 ? 115.297 16.570 93.748 1.00 10.01 366 ARG C CA 1
ATOM 12321 C C . ARG C 1 366 ? 116.097 16.074 92.547 1.00 7.86 366 ARG C C 1
ATOM 12322 O O . ARG C 1 366 ? 116.218 14.861 92.331 1.00 9.51 366 ARG C O 1
ATOM 12330 N N . GLU C 1 367 ? 116.642 16.995 91.748 1.00 8.31 367 GLU C N 1
ATOM 12331 C CA . GLU C 1 367 ? 117.402 16.586 90.575 1.00 10.36 367 GLU C CA 1
ATOM 12332 C C . GLU C 1 367 ? 118.733 15.979 90.990 1.00 6.89 367 GLU C C 1
ATOM 12333 O O . GLU C 1 367 ? 119.206 15.020 90.371 1.00 9.99 367 GLU C O 1
ATOM 12339 N N . ALA C 1 368 ? 119.328 16.503 92.061 1.00 7.34 368 ALA C N 1
ATOM 12340 C CA . ALA C 1 368 ? 120.527 15.886 92.611 1.00 7.26 368 ALA C CA 1
ATOM 12341 C C . ALA C 1 368 ? 120.220 14.485 93.130 1.00 8.83 368 ALA C C 1
ATOM 12342 O O . ALA C 1 368 ? 121.023 13.562 92.965 1.00 10.23 368 ALA C O 1
ATOM 12344 N N . GLU C 1 369 ? 119.049 14.314 93.747 1.00 10.13 369 GLU C N 1
ATOM 12345 C CA . GLU C 1 369 ? 118.606 13.000 94.212 1.00 7.78 369 GLU C CA 1
ATOM 12346 C C . GLU C 1 369 ? 118.468 12.021 93.048 1.00 11.31 369 GLU C C 1
ATOM 12347 O O . GLU C 1 369 ? 118.943 10.880 93.117 1.00 12.84 369 GLU C O 1
ATOM 12353 N N . ARG C 1 370 ? 117.812 12.456 91.969 1.00 9.02 370 ARG C N 1
ATOM 12354 C CA . ARG C 1 370 ? 117.566 11.582 90.828 1.00 12.82 370 ARG C CA 1
ATOM 12355 C C . ARG C 1 370 ? 118.856 11.233 90.089 1.00 10.77 370 ARG C C 1
ATOM 12356 O O . ARG C 1 370 ? 119.015 10.096 89.621 1.00 11.46 370 ARG C O 1
ATOM 12364 N N . MET C 1 371 ? 119.782 12.192 89.958 1.00 10.96 371 MET C N 1
ATOM 12365 C CA . MET C 1 371 ? 120.994 11.994 89.162 1.00 10.02 371 MET C CA 1
ATOM 12366 C C . MET C 1 371 ? 122.124 11.317 89.928 1.00 13.00 371 MET C C 1
ATOM 12367 O O . MET C 1 371 ? 123.048 10.787 89.299 1.00 11.55 371 MET C O 1
ATOM 12372 N N . GLY C 1 372 ? 122.080 11.321 91.257 1.00 9.08 372 GLY C N 1
ATOM 12373 C CA . GLY C 1 372 ? 123.098 10.639 92.026 1.00 11.21 372 GLY C CA 1
ATOM 12374 C C . GLY C 1 372 ? 124.171 11.535 92.613 1.00 10.49 372 GLY C C 1
ATOM 12375 O O . GLY C 1 372 ? 125.360 11.220 92.529 1.00 12.34 372 GLY C O 1
ATOM 12376 N N . PHE C 1 373 ? 123.777 12.651 93.218 1.00 8.13 373 PHE C N 1
ATOM 12377 C CA . PHE C 1 373 ? 124.708 13.497 93.950 1.00 10.29 373 PHE C CA 1
ATOM 12378 C C . PHE C 1 373 ? 124.305 13.527 95.417 1.00 9.47 373 PHE C C 1
ATOM 12379 O O . PHE C 1 373 ? 123.164 13.877 95.743 1.00 9.16 373 PHE C O 1
ATOM 12387 N N . LEU C 1 374 ? 125.239 13.155 96.287 1.00 6.10 374 LEU C N 1
ATOM 12388 C CA . LEU C 1 374 ? 125.139 13.475 97.706 1.00 7.46 374 LEU C CA 1
ATOM 12389 C C . LEU C 1 374 ? 125.105 14.988 97.883 1.00 7.28 374 LEU C C 1
ATOM 12390 O O . LEU C 1 374 ? 125.619 15.735 97.045 1.00 9.89 374 LEU C O 1
ATOM 12395 N N . VAL C 1 375 ? 124.518 15.453 98.990 1.00 5.29 375 VAL C N 1
ATOM 12396 C CA . VAL C 1 375 ? 124.251 16.886 99.148 1.00 5.94 375 VAL C CA 1
ATOM 12397 C C . VAL C 1 375 ? 124.594 17.370 100.551 1.00 7.44 375 VAL C C 1
ATOM 12398 O O . VAL C 1 375 ? 124.273 16.721 101.554 1.00 7.16 375 VAL C O 1
ATOM 12402 N N . TRP C 1 376 ? 125.276 18.512 100.600 1.00 8.70 376 TRP C N 1
ATOM 12403 C CA . TRP C 1 376 ? 125.420 19.350 101.784 1.00 7.59 376 TRP C CA 1
ATOM 12404 C C . TRP C 1 376 ? 124.420 20.497 101.676 1.00 8.76 376 TRP C C 1
ATOM 12405 O O . TRP C 1 376 ? 124.399 21.212 100.668 1.00 8.96 376 TRP C O 1
ATOM 12416 N N . SER C 1 377 ? 123.585 20.657 102.704 1.00 7.90 377 SER C N 1
ATOM 12417 C CA . SER C 1 377 ? 122.510 21.647 102.719 1.00 8.23 377 SER C CA 1
ATOM 12418 C C . SER C 1 377 ? 122.737 22.614 103.876 1.00 6.93 377 SER C C 1
ATOM 12419 O O . SER C 1 377 ? 122.969 22.184 105.010 1.00 6.26 377 SER C O 1
ATOM 12422 N N . GLU C 1 378 ? 122.664 23.920 103.594 1.00 7.71 378 GLU C N 1
ATOM 12423 C CA . GLU C 1 378 ? 123.160 24.946 104.503 1.00 6.00 378 GLU C CA 1
ATOM 12424 C C . GLU C 1 378 ? 122.130 26.046 104.736 1.00 4.89 378 GLU C C 1
ATOM 12425 O O . GLU C 1 378 ? 121.291 26.308 103.874 1.00 6.56 378 GLU C O 1
ATOM 12431 N N . ILE C 1 379 ? 122.211 26.688 105.906 1.00 6.44 379 ILE C N 1
ATOM 12432 C CA . ILE C 1 379 ? 121.480 27.929 106.206 1.00 7.13 379 ILE C CA 1
ATOM 12433 C C . ILE C 1 379 ? 122.450 29.108 106.259 1.00 8.37 379 ILE C C 1
ATOM 12434 O O . ILE C 1 379 ? 123.625 28.928 106.622 1.00 6.82 379 ILE C O 1
ATOM 12439 N N . PRO C 1 380 ? 121.985 30.377 105.903 1.00 5.64 380 PRO C N 1
ATOM 12440 C CA . PRO C 1 380 ? 122.890 31.516 105.700 1.00 10.47 380 PRO C CA 1
ATOM 12441 C C . PRO C 1 380 ? 123.364 32.170 106.997 1.00 6.50 380 PRO C C 1
ATOM 12442 O O . PRO C 1 380 ? 123.365 33.397 107.135 1.00 7.93 380 PRO C O 1
ATOM 12446 N N . VAL C 1 381 ? 123.780 31.337 107.958 1.00 6.82 381 VAL C N 1
ATOM 12447 C CA . VAL C 1 381 ? 124.364 31.839 109.195 1.00 6.93 381 VAL C CA 1
ATOM 12448 C C . VAL C 1 381 ? 125.811 32.141 108.845 1.00 7.01 381 VAL C C 1
ATOM 12449 O O . VAL C 1 381 ? 126.704 31.305 109.030 1.00 8.39 381 VAL C O 1
ATOM 12453 N N . TYR C 1 382 ? 126.038 33.335 108.297 1.00 6.01 382 TYR C N 1
ATOM 12454 C CA . TYR C 1 382 ? 127.202 33.620 107.466 1.00 7.95 382 TYR C CA 1
ATOM 12455 C C . TYR C 1 382 ? 127.912 34.872 107.963 1.00 7.14 382 TYR C C 1
ATOM 12456 O O . TYR C 1 382 ? 127.292 35.935 108.078 1.00 7.46 382 TYR C O 1
ATOM 12465 N N . TRP C 1 383 ? 129.213 34.752 108.247 1.00 6.57 383 TRP C N 1
ATOM 12466 C CA . TRP C 1 383 ? 130.067 35.870 108.683 1.00 6.85 383 TRP C CA 1
ATOM 12467 C C . TRP C 1 383 ? 129.497 36.473 109.969 1.00 6.88 383 TRP C C 1
ATOM 12468 O O . TRP C 1 383 ? 129.255 35.727 110.932 1.00 8.84 383 TRP C O 1
ATOM 12479 N N . THR C 1 384 ? 129.269 37.787 110.034 1.00 7.23 384 THR C N 1
ATOM 12480 C CA . THR C 1 384 ? 129.147 38.525 111.300 1.00 9.03 384 THR C CA 1
ATOM 12481 C C . THR C 1 384 ? 127.693 38.635 111.781 1.00 11.14 384 THR C C 1
ATOM 12482 O O . THR C 1 384 ? 127.171 39.722 112.048 1.00 9.06 384 THR C O 1
ATOM 12486 N N . ILE C 1 385 ? 127.053 37.470 111.922 1.00 10.29 385 ILE C N 1
ATOM 12487 C CA . ILE C 1 385 ? 125.702 37.389 112.479 1.00 9.47 385 ILE C CA 1
ATOM 12488 C C . ILE C 1 385 ? 125.675 37.972 113.893 1.00 10.23 385 ILE C C 1
ATOM 12489 O O . ILE C 1 385 ? 126.663 37.906 114.630 1.00 9.95 385 ILE C O 1
ATOM 12494 N N . HIS C 1 386 ? 124.527 38.537 114.281 1.00 8.16 386 HIS C N 1
ATOM 12495 C CA . HIS C 1 386 ? 124.367 39.153 115.605 1.00 8.21 386 HIS C CA 1
ATOM 12496 C C . HIS C 1 386 ? 124.036 38.067 116.628 1.00 10.96 386 HIS C C 1
ATOM 12497 O O . HIS C 1 386 ? 122.872 37.806 116.937 1.00 10.60 386 HIS C O 1
ATOM 12504 N N . TRP C 1 387 ? 125.089 37.460 117.188 1.00 11.92 387 TRP C N 1
ATOM 12505 C CA . TRP C 1 387 ? 124.926 36.281 118.039 1.00 14.43 387 TRP C CA 1
ATOM 12506 C C . TRP C 1 387 ? 124.153 36.591 119.311 1.00 12.75 387 TRP C C 1
ATOM 12507 O O . TRP C 1 387 ? 123.533 35.693 119.888 1.00 13.33 387 TRP C O 1
ATOM 12518 N N . GLU C 1 388 ? 124.205 37.839 119.776 1.00 12.37 388 GLU C N 1
ATOM 12519 C CA . GLU C 1 388 ? 123.593 38.218 121.041 1.00 13.45 388 GLU C CA 1
ATOM 12520 C C . GLU C 1 388 ? 122.103 38.507 120.906 1.00 14.07 388 GLU C C 1
ATOM 12521 O O . GLU C 1 388 ? 121.402 38.563 121.921 1.00 13.45 388 GLU C O 1
ATOM 12527 N N . ASN C 1 389 ? 121.607 38.650 119.685 1.00 10.93 389 ASN C N 1
ATOM 12528 C CA . ASN C 1 389 ? 120.231 39.070 119.432 1.00 12.27 389 ASN C CA 1
ATOM 12529 C C . ASN C 1 389 ? 119.314 37.851 119.439 1.00 12.98 389 ASN C C 1
ATOM 12530 O O . ASN C 1 389 ? 119.507 36.916 118.655 1.00 12.02 389 ASN C O 1
ATOM 12535 N N . LYS C 1 390 ? 118.323 37.852 120.336 1.00 13.19 390 LYS C N 1
ATOM 12536 C CA . LYS C 1 390 ? 117.445 36.693 120.469 1.00 15.38 390 LYS C CA 1
ATOM 12537 C C . LYS C 1 390 ? 116.525 36.528 119.262 1.00 15.05 390 LYS C C 1
ATOM 12538 O O . LYS C 1 390 ? 116.193 35.395 118.894 1.00 16.01 390 LYS C O 1
ATOM 12544 N N . ASP C 1 391 ? 116.095 37.636 118.645 1.00 14.76 391 ASP C N 1
ATOM 12545 C CA . ASP C 1 391 ? 115.316 37.542 117.412 1.00 13.17 391 ASP C CA 1
ATOM 12546 C C . ASP C 1 391 ? 116.146 36.946 116.283 1.00 10.37 391 ASP C C 1
ATOM 12547 O O . ASP C 1 391 ? 115.623 36.187 115.457 1.00 10.90 391 ASP C O 1
ATOM 12552 N N . THR C 1 392 ? 117.441 37.290 116.232 1.00 9.37 392 THR C N 1
ATOM 12553 C CA . THR C 1 392 ? 118.337 36.704 115.236 1.00 7.40 392 THR C CA 1
ATOM 12554 C C . THR C 1 392 ? 118.427 35.194 115.405 1.00 10.04 392 THR C C 1
ATOM 12555 O O . THR C 1 392 ? 118.429 34.454 114.418 1.00 9.54 392 THR C O 1
ATOM 12559 N N . TYR C 1 393 ? 118.498 34.712 116.650 1.00 8.39 393 TYR C N 1
ATOM 12560 C CA . TYR C 1 393 ? 118.565 33.270 116.850 1.00 12.12 393 TYR C CA 1
ATOM 12561 C C . TYR C 1 393 ? 117.261 32.606 116.433 1.00 12.57 393 TYR C C 1
ATOM 12562 O O . TYR C 1 393 ? 117.266 31.585 115.737 1.00 11.29 393 TYR C O 1
ATOM 12571 N N . GLN C 1 394 ? 116.127 33.168 116.860 1.00 12.22 394 GLN C N 1
ATOM 12572 C CA . GLN C 1 394 ? 114.842 32.597 116.471 1.00 11.37 394 GLN C CA 1
ATOM 12573 C C . GLN C 1 394 ? 114.716 32.510 114.957 1.00 12.06 394 GLN C C 1
ATOM 12574 O O . GLN C 1 394 ? 114.168 31.536 114.426 1.00 14.22 394 GLN C O 1
ATOM 12580 N N . ASN C 1 395 ? 115.210 33.528 114.250 1.00 9.33 395 ASN C N 1
ATOM 12581 C CA . ASN C 1 395 ? 115.225 33.502 112.790 1.00 11.53 395 ASN C CA 1
ATOM 12582 C C . ASN C 1 395 ? 116.092 32.357 112.278 1.00 11.38 395 ASN C C 1
ATOM 12583 O O . ASN C 1 395 ? 115.652 31.546 111.453 1.00 9.89 395 ASN C O 1
ATOM 12588 N N . ALA C 1 396 ? 117.334 32.276 112.764 1.00 11.05 396 ALA C N 1
ATOM 12589 C CA . ALA C 1 396 ? 118.232 31.209 112.334 1.00 8.48 396 ALA C CA 1
ATOM 12590 C C . ALA C 1 396 ? 117.623 29.838 112.602 1.00 9.93 396 ALA C C 1
ATOM 12591 O O . ALA C 1 396 ? 117.618 28.969 111.725 1.00 7.90 396 ALA C O 1
ATOM 12593 N N . GLU C 1 397 ? 117.106 29.621 113.818 1.00 8.56 397 GLU C N 1
ATOM 12594 C CA . GLU C 1 397 ? 116.535 28.311 114.127 1.00 8.63 397 GLU C CA 1
ATOM 12595 C C . GLU C 1 397 ? 115.286 28.029 113.298 1.00 10.99 397 GLU C C 1
ATOM 12596 O O . GLU C 1 397 ? 115.032 26.874 112.931 1.00 8.76 397 GLU C O 1
ATOM 12602 N N . GLN C 1 398 ? 114.496 29.058 112.977 1.00 9.22 398 GLN C N 1
ATOM 12603 C CA . GLN C 1 398 ? 113.331 28.826 112.126 1.00 9.99 398 GLN C CA 1
ATOM 12604 C C . GLN C 1 398 ? 113.758 28.394 110.727 1.00 12.12 398 GLN C C 1
ATOM 12605 O O . GLN C 1 398 ? 113.169 27.472 110.152 1.00 6.95 398 GLN C O 1
ATOM 12611 N N . GLN C 1 399 ? 114.789 29.036 110.169 1.00 9.03 399 GLN C N 1
ATOM 12612 C CA . GLN C 1 399 ? 115.287 28.619 108.861 1.00 6.46 399 GLN C CA 1
ATOM 12613 C C . GLN C 1 399 ? 115.858 27.204 108.913 1.00 7.28 399 GLN C C 1
ATOM 12614 O O . GLN C 1 399 ? 115.718 26.441 107.950 1.00 10.10 399 GLN C O 1
ATOM 12620 N N . LEU C 1 400 ? 116.544 26.853 110.008 1.00 8.02 400 LEU C N 1
ATOM 12621 C CA . LEU C 1 400 ? 117.047 25.486 110.168 1.00 6.97 400 LEU C CA 1
ATOM 12622 C C . LEU C 1 400 ? 115.894 24.488 110.198 1.00 8.18 400 LEU C C 1
ATOM 12623 O O . LEU C 1 400 ? 115.945 23.439 109.544 1.00 7.00 400 LEU C O 1
ATOM 12628 N N . CYS C 1 401 ? 114.852 24.793 110.971 1.00 7.69 401 CYS C N 1
ATOM 12629 C CA . CYS C 1 401 ? 113.710 23.888 111.062 1.00 9.71 401 CYS C CA 1
ATOM 12630 C C . CYS C 1 401 ? 113.026 23.723 109.710 1.00 9.75 401 CYS C C 1
ATOM 12631 O O . CYS C 1 401 ? 112.645 22.609 109.324 1.00 9.37 401 CYS C O 1
ATOM 12634 N N . ASP C 1 402 ? 112.850 24.828 108.977 1.00 10.76 402 ASP C N 1
ATOM 12635 C CA . ASP C 1 402 ? 112.186 24.739 107.681 1.00 10.62 402 ASP C CA 1
ATOM 12636 C C . ASP C 1 402 ? 113.048 23.984 106.677 1.00 10.55 402 ASP C C 1
ATOM 12637 O O . ASP C 1 402 ? 112.527 23.240 105.836 1.00 9.35 402 ASP C O 1
ATOM 12642 N N . MET C 1 403 ? 114.370 24.160 106.748 1.00 6.70 403 MET C N 1
ATOM 12643 C CA . MET C 1 403 ? 115.252 23.455 105.826 1.00 7.66 403 MET C CA 1
ATOM 12644 C C . MET C 1 403 ? 115.120 21.949 106.002 1.00 8.03 403 MET C C 1
ATOM 12645 O O . MET C 1 403 ? 114.977 21.202 105.027 1.00 8.24 403 MET C O 1
ATOM 12650 N N . ILE C 1 404 ? 115.155 21.487 107.250 1.00 7.83 404 ILE C N 1
ATOM 12651 C CA . ILE C 1 404 ? 115.076 20.054 107.512 1.00 8.41 404 ILE C CA 1
ATOM 12652 C C . ILE C 1 404 ? 113.676 19.539 107.218 1.00 7.24 404 ILE C C 1
ATOM 12653 O O . ILE C 1 404 ? 113.502 18.454 106.647 1.00 10.79 404 ILE C O 1
ATOM 12658 N N . ALA C 1 405 ? 112.658 20.308 107.592 1.00 9.93 405 ALA C N 1
ATOM 12659 C CA . ALA C 1 405 ? 111.285 19.848 107.414 1.00 10.05 405 ALA C CA 1
ATOM 12660 C C . ALA C 1 405 ? 110.984 19.546 105.951 1.00 10.77 405 ALA C C 1
ATOM 12661 O O . ALA C 1 405 ? 110.319 18.551 105.639 1.00 11.01 405 ALA C O 1
ATOM 12663 N N . ARG C 1 406 ? 111.462 20.394 105.038 1.00 6.61 406 ARG C N 1
ATOM 12664 C CA . ARG C 1 406 ? 111.138 20.194 103.628 1.00 10.62 406 ARG C CA 1
ATOM 12665 C C . ARG C 1 406 ? 111.826 18.956 103.056 1.00 8.89 406 ARG C C 1
ATOM 12666 O O . ARG C 1 406 ? 111.222 18.212 102.276 1.00 8.68 406 ARG C O 1
ATOM 12674 N N . ASP C 1 407 ? 113.092 18.720 103.412 1.00 9.31 407 ASP C N 1
ATOM 12675 C CA . ASP C 1 407 ? 113.922 17.764 102.688 1.00 10.15 407 ASP C CA 1
ATOM 12676 C C . ASP C 1 407 ? 114.306 16.544 103.519 1.00 8.24 407 ASP C C 1
ATOM 12677 O O . ASP C 1 407 ? 115.236 15.822 103.147 1.00 13.37 407 ASP C O 1
ATOM 12682 N N . LYS C 1 408 ? 113.614 16.285 104.628 1.00 8.82 408 LYS C N 1
ATOM 12683 C CA . LYS C 1 408 ? 114.044 15.196 105.505 1.00 7.60 408 LYS C CA 1
ATOM 12684 C C . LYS C 1 408 ? 113.932 13.829 104.847 1.00 11.24 408 LYS C C 1
ATOM 12685 O O . LYS C 1 408 ? 114.563 12.875 105.322 1.00 9.78 408 LYS C O 1
ATOM 12691 N N . ASN C 1 409 ? 113.144 13.698 103.779 1.00 10.09 409 ASN C N 1
ATOM 12692 C CA . ASN C 1 409 ? 112.986 12.428 103.076 1.00 11.61 409 ASN C CA 1
ATOM 12693 C C . ASN C 1 409 ? 113.911 12.296 101.874 1.00 8.55 409 ASN C C 1
ATOM 12694 O O . ASN C 1 409 ? 113.764 11.352 101.095 1.00 9.17 409 ASN C O 1
ATOM 12699 N N . ARG C 1 410 ? 114.847 13.229 101.701 1.00 9.46 410 ARG C N 1
ATOM 12700 C CA . ARG C 1 410 ? 115.779 13.219 100.573 1.00 8.65 410 ARG C CA 1
ATOM 12701 C C . ARG C 1 410 ? 117.061 12.533 101.028 1.00 8.88 410 ARG C C 1
ATOM 12702 O O . ARG C 1 410 ? 117.908 13.137 101.698 1.00 9.49 410 ARG C O 1
ATOM 12710 N N . CYS C 1 411 ? 117.211 11.264 100.648 1.00 9.45 411 CYS C N 1
ATOM 12711 C CA . CYS C 1 411 ? 118.297 10.452 101.183 1.00 7.89 411 CYS C CA 1
ATOM 12712 C C . CYS C 1 411 ? 119.666 10.887 100.684 1.00 7.47 411 CYS C C 1
ATOM 12713 O O . CYS C 1 411 ? 120.673 10.548 101.311 1.00 8.84 411 CYS C O 1
ATOM 12716 N N . ASN C 1 412 ? 119.733 11.597 99.557 1.00 9.11 412 ASN C N 1
ATOM 12717 C CA . ASN C 1 412 ? 121.021 12.083 99.078 1.00 8.64 412 ASN C CA 1
ATOM 12718 C C . ASN C 1 412 ? 121.627 13.150 99.990 1.00 9.71 412 ASN C C 1
ATOM 12719 O O . ASN C 1 412 ? 122.852 13.309 100.003 1.00 9.04 412 ASN C O 1
ATOM 12724 N N . ILE C 1 413 ? 120.821 13.872 100.766 1.00 7.64 413 ILE C N 1
ATOM 12725 C CA . ILE C 1 413 ? 121.384 14.832 101.716 1.00 9.73 413 ILE C CA 1
ATOM 12726 C C . ILE C 1 413 ? 122.002 14.070 102.877 1.00 11.16 413 ILE C C 1
ATOM 12727 O O . ILE C 1 413 ? 121.307 13.317 103.569 1.00 10.40 413 ILE C O 1
ATOM 12732 N N . ILE C 1 414 ? 123.300 14.274 103.111 1.00 7.60 414 ILE C N 1
ATOM 12733 C CA . ILE C 1 414 ? 123.987 13.626 104.225 1.00 13.03 414 ILE C CA 1
ATOM 12734 C C . ILE C 1 414 ? 124.566 14.610 105.232 1.00 10.26 414 ILE C C 1
ATOM 12735 O O . ILE C 1 414 ? 124.978 14.175 106.322 1.00 9.50 414 ILE C O 1
ATOM 12740 N N . ILE C 1 415 ? 124.590 15.913 104.936 1.00 9.55 415 ILE C N 1
ATOM 12741 C CA . ILE C 1 415 ? 125.184 16.912 105.824 1.00 7.78 415 ILE C CA 1
ATOM 12742 C C . ILE C 1 415 ? 124.254 18.117 105.918 1.00 11.20 415 ILE C C 1
ATOM 12743 O O . ILE C 1 415 ? 123.888 18.706 104.894 1.00 10.51 415 ILE C O 1
ATOM 12748 N N . TRP C 1 416 ? 123.851 18.469 107.140 1.00 7.22 416 TRP C N 1
ATOM 12749 C CA . TRP C 1 416 ? 123.252 19.771 107.409 1.00 8.56 416 TRP C CA 1
ATOM 12750 C C . TRP C 1 416 ? 124.360 20.698 107.891 1.00 8.71 416 TRP C C 1
ATOM 12751 O O . TRP C 1 416 ? 125.104 20.350 108.813 1.00 10.13 416 TRP C O 1
ATOM 12762 N N . SER C 1 417 ? 124.482 21.863 107.262 1.00 7.43 417 SER C N 1
ATOM 12763 C CA . SER C 1 417 ? 125.495 22.846 107.628 1.00 7.79 417 SER C CA 1
ATOM 12764 C C . SER C 1 417 ? 124.824 24.025 108.315 1.00 11.20 417 SER C C 1
ATOM 12765 O O . SER C 1 417 ? 123.883 24.601 107.768 1.00 7.70 417 SER C O 1
ATOM 12768 N N . ILE C 1 418 ? 125.338 24.407 109.488 1.00 10.37 418 ILE C N 1
ATOM 12769 C CA . ILE C 1 418 ? 124.699 25.423 110.321 1.00 10.17 418 ILE C CA 1
ATOM 12770 C C . ILE C 1 418 ? 125.388 26.783 110.273 1.00 10.53 418 ILE C C 1
ATOM 12771 O O . ILE C 1 418 ? 124.867 27.739 110.872 1.00 12.27 418 ILE C O 1
ATOM 12776 N N . ALA C 1 419 ? 126.535 26.907 109.602 1.00 10.12 419 ALA C N 1
ATOM 12777 C CA . ALA C 1 419 ? 127.258 28.177 109.593 1.00 9.87 419 ALA C CA 1
ATOM 12778 C C . ALA C 1 419 ? 128.339 28.153 108.522 1.00 8.56 419 ALA C C 1
ATOM 12779 O O . ALA C 1 419 ? 128.732 27.086 10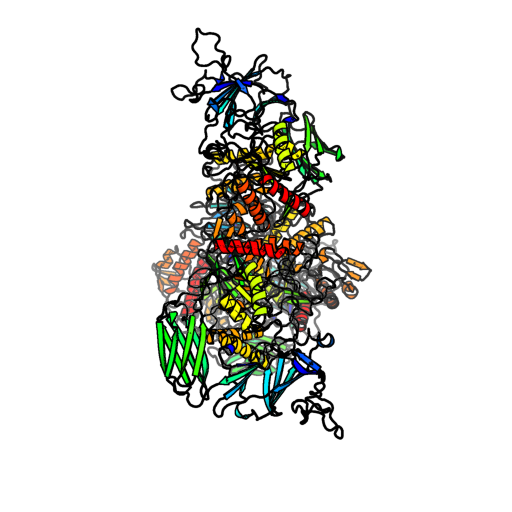8.036 1.00 7.87 419 ALA C O 1
ATOM 12781 N N . ASN C 1 420 ? 128.853 29.344 108.206 1.00 9.45 420 ASN C N 1
ATOM 12782 C CA . ASN C 1 420 ? 129.969 29.498 107.273 1.00 9.71 420 ASN C CA 1
ATOM 12783 C C . ASN C 1 420 ? 130.837 30.676 107.705 1.00 10.79 420 ASN C C 1
ATOM 12784 O O . ASN C 1 420 ? 130.371 31.820 107.719 1.00 7.51 420 ASN C O 1
ATOM 12789 N N . GLU C 1 421 ? 132.094 30.398 108.066 1.00 6.53 421 GLU C N 1
ATOM 12790 C CA . GLU C 1 421 ? 133.108 31.432 108.288 1.00 9.27 421 GLU C CA 1
ATOM 12791 C C . GLU C 1 421 ? 132.658 32.477 109.307 1.00 8.77 421 GLU C C 1
ATOM 12792 O O . GLU C 1 421 ? 132.720 33.684 109.067 1.00 10.68 421 GLU C O 1
ATOM 12798 N N . THR C 1 422 ? 132.232 32.000 110.469 1.00 8.77 422 THR C N 1
ATOM 12799 C CA . THR C 1 422 ? 131.766 32.887 111.524 1.00 10.19 422 THR C CA 1
ATOM 12800 C C . THR C 1 422 ? 132.876 33.150 112.536 1.00 11.17 422 THR C C 1
ATOM 12801 O O . THR C 1 422 ? 133.612 32.228 112.906 1.00 12.73 422 THR C O 1
ATOM 12805 N N . PRO C 1 423 ? 133.036 34.397 112.971 1.00 10.60 423 PRO C N 1
ATOM 12806 C CA . PRO C 1 423 ? 134.126 34.723 113.897 1.00 14.83 423 PRO C CA 1
ATOM 12807 C C . PRO C 1 423 ? 133.931 34.052 115.248 1.00 17.56 423 PRO C C 1
ATOM 12808 O O . PRO C 1 423 ? 132.805 33.835 115.706 1.00 13.07 423 PRO C O 1
ATOM 12812 N N . HIS C 1 424 ? 135.054 33.722 115.888 1.00 12.31 424 HIS C N 1
ATOM 12813 C CA . HIS C 1 424 ? 135.023 32.994 117.150 1.00 12.99 424 HIS C CA 1
ATOM 12814 C C . HIS C 1 424 ? 134.651 33.925 118.294 1.00 13.33 424 HIS C C 1
ATOM 12815 O O . HIS C 1 424 ? 135.235 35.005 118.443 1.00 15.55 424 HIS C O 1
ATOM 12822 N N . SER C 1 425 ? 133.690 33.498 119.108 1.00 14.60 425 SER C N 1
ATOM 12823 C CA . SER C 1 425 ? 133.339 34.194 120.338 1.00 13.74 425 SER C CA 1
ATOM 12824 C C . SER C 1 425 ? 132.521 33.239 121.193 1.00 12.77 425 SER C C 1
ATOM 12825 O O . SER C 1 425 ? 132.019 32.221 120.714 1.00 11.86 425 SER C O 1
ATOM 12828 N N . LYS C 1 426 ? 132.406 33.568 122.478 1.00 13.75 426 LYS C N 1
ATOM 12829 C CA . LYS C 1 426 ? 131.643 32.708 123.371 1.00 14.86 426 LYS C CA 1
ATOM 12830 C C . LYS C 1 426 ? 130.184 32.653 122.948 1.00 12.23 426 LYS C C 1
ATOM 12831 O O . LYS C 1 426 ? 129.586 31.572 122.870 1.00 12.67 426 LYS C O 1
ATOM 12837 N N . THR C 1 427 ? 129.595 33.820 122.667 1.00 12.07 427 THR C N 1
ATOM 12838 C CA . THR C 1 427 ? 128.183 33.874 122.298 1.00 12.36 427 THR C CA 1
ATOM 12839 C C . THR C 1 427 ? 127.940 33.242 120.938 1.00 12.31 427 THR C C 1
ATOM 12840 O O . THR C 1 427 ? 126.883 32.637 120.718 1.00 11.35 427 THR C O 1
ATOM 12844 N N . ARG C 1 428 ? 128.900 33.368 120.016 1.00 11.29 428 ARG C N 1
ATOM 12845 C CA . ARG C 1 428 ? 128.780 32.673 118.734 1.00 12.28 428 ARG C CA 1
ATOM 12846 C C . ARG C 1 428 ? 128.808 31.160 118.928 1.00 11.80 428 ARG C C 1
ATOM 12847 O O . ARG C 1 428 ? 128.062 30.433 118.264 1.00 10.23 428 ARG C O 1
ATOM 12855 N N . LEU C 1 429 ? 129.647 30.663 119.845 1.00 12.04 429 LEU C N 1
ATOM 12856 C CA . LEU C 1 429 ? 129.683 29.225 120.097 1.00 12.14 429 LEU C CA 1
ATOM 12857 C C . LEU C 1 429 ? 128.380 28.719 120.713 1.00 12.15 429 LEU C C 1
ATOM 12858 O O . LEU C 1 429 ? 127.931 27.607 120.401 1.00 12.88 429 LEU C O 1
ATOM 12863 N N . THR C 1 430 ? 127.770 29.502 121.610 1.00 11.94 430 THR C N 1
ATOM 12864 C CA . THR C 1 430 ? 126.498 29.095 122.204 1.00 16.81 430 THR C CA 1
ATOM 12865 C C . THR C 1 430 ? 125.390 29.064 121.159 1.00 13.25 430 THR C C 1
ATOM 12866 O O . THR C 1 430 ? 124.602 28.111 121.094 1.00 11.76 430 THR C O 1
ATOM 12870 N N . PHE C 1 431 ? 125.302 30.129 120.361 1.00 13.60 431 PHE C N 1
ATOM 12871 C CA . PHE C 1 431 ? 124.377 30.218 119.236 1.00 13.07 431 PHE C CA 1
ATOM 12872 C C . PHE C 1 431 ? 124.462 28.973 118.359 1.00 10.24 431 PHE C C 1
ATOM 12873 O O . PHE C 1 431 ? 123.466 28.276 118.136 1.00 10.57 431 PHE C O 1
ATOM 12881 N N . LEU C 1 432 ? 125.662 28.665 117.866 1.00 11.46 432 LEU C N 1
ATOM 12882 C CA . LEU C 1 432 ? 125.805 27.518 116.968 1.00 10.72 432 LEU C CA 1
ATOM 12883 C C . LEU C 1 432 ? 125.575 26.197 117.694 1.00 11.60 432 LEU C C 1
ATOM 12884 O O . LEU C 1 432 ? 125.051 25.250 117.098 1.00 11.11 432 LEU C O 1
ATOM 12889 N N . SER C 1 433 ? 125.959 26.106 118.971 1.00 12.69 433 SER C N 1
ATOM 12890 C CA . SER C 1 433 ? 125.692 24.890 119.738 1.00 13.44 433 SER C CA 1
ATOM 12891 C C . SER C 1 433 ? 124.201 24.592 119.801 1.00 11.44 433 SER C C 1
ATOM 12892 O O . SER C 1 433 ? 123.782 23.434 119.689 1.00 15.55 433 SER C O 1
ATOM 12895 N N . ASN C 1 434 ? 123.388 25.626 120.005 1.00 12.69 434 ASN C N 1
ATOM 12896 C CA . ASN C 1 434 ? 121.942 25.440 120.064 1.00 9.80 434 ASN C CA 1
ATOM 12897 C C . ASN C 1 434 ? 121.384 25.025 118.710 1.00 8.43 434 ASN C C 1
ATOM 12898 O O . ASN C 1 434 ? 120.480 24.186 118.638 1.00 10.75 434 ASN C O 1
ATOM 12903 N N . LEU C 1 435 ? 121.922 25.574 117.618 1.00 9.23 435 LEU C N 1
ATOM 12904 C CA . LEU C 1 435 ? 121.484 25.128 116.299 1.00 8.45 435 LEU C CA 1
ATOM 12905 C C . LEU C 1 435 ? 121.826 23.658 116.082 1.00 8.89 435 LEU C C 1
ATOM 12906 O O . LEU C 1 435 ? 120.987 22.872 115.618 1.00 9.57 435 LEU C O 1
ATOM 12911 N N . ALA C 1 436 ? 123.063 23.269 116.408 1.00 10.22 436 ALA C N 1
ATOM 12912 C CA . ALA C 1 436 ? 123.465 21.878 116.229 1.00 10.44 436 ALA C CA 1
ATOM 12913 C C . ALA C 1 436 ? 122.613 20.954 117.085 1.00 10.67 436 ALA C C 1
ATOM 12914 O O . ALA C 1 436 ? 122.159 19.901 116.620 1.00 12.27 436 ALA C O 1
ATOM 12916 N N . ASN C 1 437 ? 122.385 21.328 118.344 1.00 13.92 437 ASN C N 1
ATOM 12917 C CA . ASN C 1 437 ? 121.497 20.535 119.184 1.00 12.78 437 ASN C CA 1
ATOM 12918 C C . ASN C 1 437 ? 120.111 20.429 118.560 1.00 13.81 437 ASN C C 1
ATOM 12919 O O . ASN C 1 437 ? 119.509 19.351 118.550 1.00 13.25 437 ASN C O 1
ATOM 12924 N N . LYS C 1 438 ? 119.599 21.533 118.006 1.00 13.52 438 LYS C N 1
ATOM 12925 C CA . LYS C 1 438 ? 118.274 21.500 117.386 1.00 14.04 438 LYS C CA 1
ATOM 12926 C C . LYS C 1 438 ? 118.256 20.564 116.186 1.00 10.69 438 LYS C C 1
ATOM 12927 O O . LYS C 1 438 ? 117.320 19.773 116.010 1.00 13.32 438 LYS C O 1
ATOM 12933 N N . ALA C 1 439 ? 119.279 20.661 115.334 1.00 11.63 439 ALA C N 1
ATOM 12934 C CA . ALA C 1 439 ? 119.348 19.813 114.149 1.00 12.07 439 ALA C CA 1
ATOM 12935 C C . ALA C 1 439 ? 119.329 18.341 114.536 1.00 12.87 439 ALA C C 1
ATOM 12936 O O . ALA C 1 439 ? 118.558 17.553 113.978 1.00 12.14 439 ALA C O 1
ATOM 12938 N N . ARG C 1 440 ? 120.181 17.951 115.489 1.00 11.71 440 ARG C N 1
ATOM 12939 C CA . ARG C 1 440 ? 120.218 16.557 115.925 1.00 11.69 440 ARG C CA 1
ATOM 12940 C C . ARG C 1 440 ? 118.906 16.138 116.574 1.00 13.34 440 ARG C C 1
ATOM 12941 O O . ARG C 1 440 ? 118.497 14.977 116.449 1.00 15.22 440 ARG C O 1
ATOM 12949 N N . SER C 1 441 ? 118.224 17.066 117.252 1.00 14.11 441 SER C N 1
ATOM 12950 C CA . SER C 1 441 ? 116.917 16.754 117.819 1.00 15.49 441 SER C CA 1
ATOM 12951 C C . SER C 1 441 ? 115.879 16.495 116.733 1.00 18.54 441 SER C C 1
ATOM 12952 O O . SER C 1 441 ? 114.921 15.743 116.955 1.00 19.18 441 SER C O 1
ATOM 12955 N N . LEU C 1 442 ? 116.051 17.108 115.560 1.00 13.26 442 LEU C N 1
ATOM 12956 C CA . LEU C 1 442 ? 115.164 16.918 114.421 1.00 13.18 442 LEU C CA 1
ATOM 12957 C C . LEU C 1 442 ? 115.572 15.764 113.515 1.00 17.09 442 LEU C C 1
ATOM 12958 O O . LEU C 1 442 ? 114.732 15.258 112.760 1.00 13.23 442 LEU C O 1
ATOM 12963 N N . ASP C 1 443 ? 116.837 15.344 113.565 1.00 13.92 443 ASP C N 1
ATOM 12964 C CA . ASP C 1 443 ? 117.351 14.376 112.595 1.00 11.88 443 ASP C CA 1
ATOM 12965 C C . ASP C 1 443 ? 118.533 13.658 113.243 1.00 16.36 443 ASP C C 1
ATOM 12966 O O . ASP C 1 443 ? 119.619 14.233 113.358 1.00 18.15 443 ASP C O 1
ATOM 12971 N N . SER C 1 444 ? 118.310 12.419 113.663 1.00 15.91 444 SER C N 1
ATOM 12972 C CA . SER C 1 444 ? 119.355 11.664 114.341 1.00 20.42 444 SER C CA 1
ATOM 12973 C C . SER C 1 444 ? 120.328 10.985 113.385 1.00 20.35 444 SER C C 1
ATOM 12974 O O . SER C 1 444 ? 121.304 10.381 113.855 1.00 17.42 444 SER C O 1
ATOM 12977 N N . VAL C 1 445 ? 120.095 11.057 112.078 1.00 17.60 445 VAL C N 1
ATOM 12978 C CA . VAL C 1 445 ? 120.859 10.277 111.099 1.00 13.26 445 VAL C CA 1
ATOM 12979 C C . VAL C 1 445 ? 121.934 11.115 110.417 1.00 14.78 445 VAL C C 1
ATOM 12980 O O . VAL C 1 445 ? 123.100 10.720 110.359 1.00 13.72 445 VAL C O 1
ATOM 12984 N N . ARG C 1 446 ? 121.570 12.288 109.909 1.00 14.17 446 ARG C N 1
ATOM 12985 C CA . ARG C 1 446 ? 122.489 13.015 109.046 1.00 10.11 446 ARG C CA 1
ATOM 12986 C C . ARG C 1 446 ? 123.609 13.684 109.842 1.00 11.15 446 ARG C C 1
ATOM 12987 O O . ARG C 1 446 ? 123.498 13.959 111.040 1.00 11.25 446 ARG C O 1
ATOM 12995 N N . LEU C 1 447 ? 124.704 13.944 109.143 1.00 9.31 447 LEU C N 1
ATOM 12996 C CA . LEU C 1 447 ? 125.877 14.550 109.757 1.00 10.28 447 LEU C CA 1
ATOM 12997 C C . LEU C 1 447 ? 125.701 16.063 109.881 1.00 9.12 447 LEU C C 1
ATOM 12998 O O . LEU C 1 447 ? 125.092 16.709 109.030 1.00 12.47 447 LEU C O 1
ATOM 13003 N N . ILE C 1 448 ? 126.252 16.627 110.954 1.00 11.94 448 ILE C N 1
ATOM 13004 C CA . ILE C 1 448 ? 126.236 18.068 111.182 1.00 9.43 448 ILE C CA 1
ATOM 13005 C C . ILE C 1 448 ? 127.597 18.650 110.817 1.00 8.80 448 ILE C C 1
ATOM 13006 O O . ILE C 1 448 ? 128.633 18.178 111.299 1.00 10.67 448 ILE C O 1
ATOM 13011 N N . GLY C 1 449 ? 127.597 19.690 109.976 1.00 9.77 449 GLY C N 1
ATOM 13012 C CA . GLY C 1 449 ? 128.814 20.390 109.622 1.00 9.20 449 GLY C CA 1
ATOM 13013 C C . GLY C 1 449 ? 128.651 21.898 109.702 1.00 9.18 449 GLY C C 1
ATOM 13014 O O . GLY C 1 449 ? 127.584 22.409 110.035 1.00 8.89 449 GLY C O 1
ATOM 13015 N N . ALA C 1 450 ? 129.753 22.589 109.400 1.00 9.81 450 ALA C N 1
ATOM 13016 C CA . ALA C 1 450 ? 129.829 24.037 109.261 1.00 6.90 450 ALA C CA 1
ATOM 13017 C C . ALA C 1 450 ? 131.197 24.382 108.697 1.00 12.46 450 ALA C C 1
ATOM 13018 O O . ALA C 1 450 ? 132.195 23.740 109.050 1.00 13.68 450 ALA C O 1
ATOM 13020 N N . ALA C 1 451 ? 131.246 25.391 107.828 1.00 8.91 451 ALA C N 1
ATOM 13021 C CA . ALA C 1 451 ? 132.515 25.811 107.241 1.00 9.56 451 ALA C CA 1
ATOM 13022 C C . ALA C 1 451 ? 133.291 26.607 108.285 1.00 9.25 451 ALA C C 1
ATOM 13023 O O . ALA C 1 451 ? 132.973 27.768 108.575 1.00 7.34 451 ALA C O 1
ATOM 13025 N N . MET C 1 452 ? 134.313 25.972 108.859 1.00 9.55 452 MET C N 1
ATOM 13026 C CA . MET C 1 452 ? 135.260 26.631 109.743 1.00 8.39 452 MET C CA 1
ATOM 13027 C C . MET C 1 452 ? 136.399 27.218 108.901 1.00 10.48 452 MET C C 1
ATOM 13028 O O . MET C 1 452 ? 136.365 27.202 107.664 1.00 7.64 452 MET C O 1
ATOM 13033 N N . GLU C 1 453 ? 137.415 27.760 109.565 1.00 10.92 453 GLU C N 1
ATOM 13034 C CA . GLU C 1 453 ? 138.556 28.363 108.894 1.00 8.09 453 GLU C CA 1
ATOM 13035 C C . GLU C 1 453 ? 139.835 27.844 109.536 1.00 11.36 453 GLU C C 1
ATOM 13036 O O . GLU C 1 453 ? 139.824 27.333 110.659 1.00 11.47 453 GLU C O 1
ATOM 13042 N N . LYS C 1 454 ? 140.943 27.981 108.814 1.00 10.02 454 LYS C N 1
ATOM 13043 C CA . LYS C 1 454 ? 142.216 27.425 109.257 1.00 14.76 454 LYS C CA 1
ATOM 13044 C C . LYS C 1 454 ? 143.097 28.509 109.870 1.00 15.41 454 LYS C C 1
ATOM 13045 O O . LYS C 1 454 ? 142.804 29.707 109.800 1.00 15.34 454 LYS C O 1
ATOM 13051 N N . GLU C 1 455 ? 144.186 28.065 110.501 1.00 15.31 455 GLU C N 1
ATOM 13052 C CA . GLU C 1 455 ? 145.153 28.962 111.118 1.00 16.73 455 GLU C CA 1
ATOM 13053 C C . GLU C 1 455 ? 146.561 28.437 110.877 1.00 14.69 455 GLU C C 1
ATOM 13054 O O . GLU C 1 455 ? 146.783 27.227 110.792 1.00 15.96 455 GLU C O 1
ATOM 13060 N N . GLU C 1 456 ? 147.511 29.362 110.771 1.00 15.87 456 GLU C N 1
ATOM 13061 C CA . GLU C 1 456 ? 148.924 29.012 110.651 1.00 18.70 456 GLU C CA 1
ATOM 13062 C C . GLU C 1 456 ? 149.525 29.210 112.038 1.00 22.30 456 GLU C C 1
ATOM 13063 O O . GLU C 1 456 ? 150.045 30.277 112.373 1.00 23.84 456 GLU C O 1
ATOM 13069 N N . VAL C 1 457 ? 149.427 28.159 112.853 1.00 27.85 457 VAL C N 1
ATOM 13070 C CA . VAL C 1 457 ? 149.846 28.230 114.248 1.00 34.94 457 VAL C CA 1
ATOM 13071 C C . VAL C 1 457 ? 151.356 28.418 114.360 1.00 33.29 457 VAL C C 1
ATOM 13072 O O . VAL C 1 457 ? 151.844 29.035 115.314 1.00 37.90 457 VAL C O 1
ATOM 13076 N N . GLN C 1 458 ? 152.116 27.894 113.405 1.00 25.12 458 GLN C N 1
ATOM 13077 C CA . GLN C 1 458 ? 153.552 28.099 113.346 1.00 28.79 458 GLN C CA 1
ATOM 13078 C C . GLN C 1 458 ? 153.948 28.066 111.883 1.00 28.90 458 GLN C C 1
ATOM 13079 O O . GLN C 1 458 ? 153.272 27.412 111.080 1.00 24.75 458 GLN C O 1
ATOM 13085 N N . PRO C 1 459 ? 155.019 28.775 111.497 1.00 29.09 459 PRO C N 1
ATOM 13086 C CA . PRO C 1 459 ? 155.379 28.844 110.074 1.00 25.02 459 PRO C CA 1
ATOM 13087 C C . PRO C 1 459 ? 155.358 27.481 109.402 1.00 24.98 459 PRO C C 1
ATOM 13088 O O . PRO C 1 459 ? 156.016 26.533 109.849 1.00 23.18 459 PRO C O 1
ATOM 13092 N N . GLY C 1 460 ? 154.570 27.377 108.334 1.00 20.65 460 GLY C N 1
ATOM 13093 C CA . GLY C 1 460 ? 154.451 26.155 107.568 1.00 18.97 460 GLY C CA 1
ATOM 13094 C C . GLY C 1 460 ? 153.505 25.112 108.125 1.00 16.76 460 GLY C C 1
ATOM 13095 O O . GLY C 1 460 ? 153.327 24.072 107.486 1.00 15.59 460 GLY C O 1
ATOM 13096 N N . VAL C 1 461 ? 152.892 25.343 109.285 1.00 13.56 461 VAL C N 1
ATOM 13097 C CA . VAL C 1 461 ? 152.013 24.365 109.916 1.00 15.00 461 VAL C CA 1
ATOM 13098 C C . VAL C 1 461 ? 150.609 24.950 109.986 1.00 12.49 461 VAL C C 1
ATOM 13099 O O . VAL C 1 461 ? 150.387 25.976 110.645 1.00 14.79 461 VAL C O 1
ATOM 13103 N N . LEU C 1 462 ? 149.669 24.297 109.311 1.00 15.75 462 LEU C N 1
ATOM 13104 C CA . LEU C 1 462 ? 148.289 24.754 109.214 1.00 13.34 462 LEU C CA 1
ATOM 13105 C C . LEU C 1 462 ? 147.357 23.791 109.936 1.00 13.19 462 LEU C C 1
ATOM 13106 O O . LEU C 1 462 ? 147.517 22.572 109.845 1.00 15.41 462 LEU C O 1
ATOM 13111 N N . THR C 1 463 ? 146.360 24.334 110.627 1.00 13.31 463 THR C N 1
ATOM 13112 C CA . THR C 1 463 ? 145.418 23.486 111.338 1.00 15.71 463 THR C CA 1
ATOM 13113 C C . THR C 1 463 ? 144.074 24.196 111.450 1.00 14.49 463 THR C C 1
ATOM 13114 O O . THR C 1 463 ? 143.870 25.294 110.918 1.00 13.32 463 THR C O 1
ATOM 13118 N N . VAL C 1 464 ? 143.162 23.567 112.176 1.00 11.40 464 VAL C N 1
ATOM 13119 C CA . VAL C 1 464 ? 141.857 24.135 112.482 1.00 15.98 464 VAL C CA 1
ATOM 13120 C C . VAL C 1 464 ? 141.701 24.066 113.992 1.00 16.81 464 VAL C C 1
ATOM 13121 O O . VAL C 1 464 ? 141.768 22.980 114.578 1.00 26.45 464 VAL C O 1
ATOM 13125 N N . ASN C 1 465 ? 141.523 25.220 114.615 1.00 15.24 465 ASN C N 1
ATOM 13126 C CA . ASN C 1 465 ? 141.571 25.375 116.060 1.00 24.58 465 ASN C CA 1
ATOM 13127 C C . ASN C 1 465 ? 140.205 25.684 116.658 1.00 25.21 465 ASN C C 1
ATOM 13128 O O . ASN C 1 465 ? 140.094 25.874 117.874 1.00 33.13 465 ASN C O 1
ATOM 13133 N N . ASP C 1 466 ? 139.174 25.707 115.838 1.00 21.45 466 ASP C N 1
ATOM 13134 C CA . ASP C 1 466 ? 137.856 26.218 116.203 1.00 18.52 466 ASP C CA 1
ATOM 13135 C C . ASP C 1 466 ? 137.149 25.329 117.222 1.00 16.59 466 ASP C C 1
ATOM 13136 O O . ASP C 1 466 ? 136.924 24.146 116.941 1.00 15.40 466 ASP C O 1
ATOM 13141 N N . PRO C 1 467 ? 136.746 25.852 118.388 1.00 15.40 467 PRO C N 1
ATOM 13142 C CA . PRO C 1 467 ? 136.018 25.014 119.356 1.00 17.78 467 PRO C CA 1
ATOM 13143 C C . PRO C 1 467 ? 134.659 24.559 118.855 1.00 16.34 467 PRO C C 1
ATOM 13144 O O . PRO C 1 467 ? 134.048 23.673 119.474 1.00 15.31 467 PRO C O 1
ATOM 13148 N N . LEU C 1 468 ? 134.167 25.134 117.759 1.00 11.42 468 LEU C N 1
ATOM 13149 C CA . LEU C 1 468 ? 132.976 24.603 117.117 1.00 13.01 468 LEU C CA 1
ATOM 13150 C C . LEU C 1 468 ? 133.186 23.177 116.623 1.00 13.74 468 LEU C C 1
ATOM 13151 O O . LEU C 1 468 ? 132.215 22.419 116.521 1.00 10.68 468 LEU C O 1
ATOM 13156 N N . GLY C 1 469 ? 134.434 22.780 116.355 1.00 10.37 469 GLY C N 1
ATOM 13157 C CA . GLY C 1 469 ? 134.677 21.447 115.822 1.00 11.87 469 GLY C CA 1
ATOM 13158 C C . GLY C 1 469 ? 134.123 20.346 116.705 1.00 13.47 469 GLY C C 1
ATOM 13159 O O . GLY C 1 469 ? 133.654 19.319 116.212 1.00 13.40 469 GLY C O 1
ATOM 13160 N N . GLU C 1 470 ? 134.153 20.551 118.023 1.00 14.76 470 GLU C N 1
ATOM 13161 C CA . GLU C 1 470 ? 133.619 19.551 118.942 1.00 16.22 470 GLU C CA 1
ATOM 13162 C C . GLU C 1 470 ? 132.146 19.257 118.680 1.00 16.10 470 GLU C C 1
ATOM 13163 O O . GLU C 1 470 ? 131.675 18.146 118.961 1.00 18.91 470 GLU C O 1
ATOM 13169 N N . LEU C 1 471 ? 131.401 20.230 118.149 1.00 16.04 471 LEU C N 1
ATOM 13170 C CA . LEU C 1 471 ? 129.974 20.062 117.919 1.00 15.64 471 LEU C CA 1
ATOM 13171 C C . LEU C 1 471 ? 129.651 19.394 116.589 1.00 15.97 471 LEU C C 1
ATOM 13172 O O . LEU C 1 471 ? 128.489 19.044 116.355 1.00 13.57 471 LEU C O 1
ATOM 13177 N N . LEU C 1 472 ? 130.636 19.213 115.716 1.00 12.62 472 LEU C N 1
ATOM 13178 C CA . LEU C 1 472 ? 130.395 18.706 114.376 1.00 9.39 472 LEU C CA 1
ATOM 13179 C C . LEU C 1 472 ? 130.876 17.271 114.230 1.00 16.21 472 LEU C C 1
ATOM 13180 O O . LEU C 1 472 ? 131.739 16.797 114.978 1.00 14.44 472 LEU C O 1
ATOM 13185 N N . ASP C 1 473 ? 130.302 16.579 113.240 1.00 13.20 473 ASP C N 1
ATOM 13186 C CA . ASP C 1 473 ? 130.736 15.225 112.929 1.00 12.04 473 ASP C CA 1
ATOM 13187 C C . ASP C 1 473 ? 131.954 15.179 112.016 1.00 14.94 473 ASP C C 1
ATOM 13188 O O . ASP C 1 473 ? 132.556 14.109 111.880 1.00 12.72 473 ASP C O 1
ATOM 13193 N N . ILE C 1 474 ? 132.322 16.298 111.392 1.00 10.52 474 ILE C N 1
ATOM 13194 C CA . ILE C 1 474 ? 133.442 16.365 110.465 1.00 9.32 474 ILE C CA 1
ATOM 13195 C C . ILE C 1 474 ? 134.250 17.625 110.750 1.00 11.12 474 ILE C C 1
ATOM 13196 O O . ILE C 1 474 ? 133.746 18.596 111.323 1.00 12.46 474 ILE C O 1
ATOM 13201 N N . ILE C 1 475 ? 135.525 17.595 110.370 1.00 8.26 475 ILE C N 1
ATOM 13202 C CA . ILE C 1 475 ? 136.390 18.790 110.458 1.00 8.48 475 ILE C CA 1
ATOM 13203 C C . ILE C 1 475 ? 136.261 19.493 109.112 1.00 7.79 475 ILE C C 1
ATOM 13204 O O . ILE C 1 475 ? 137.076 19.336 108.201 1.00 9.54 475 ILE C O 1
ATOM 13209 N N . SER C 1 476 ? 135.198 20.276 108.977 1.00 8.97 476 SER C N 1
ATOM 13210 C CA . SER C 1 476 ? 134.862 20.936 107.720 1.00 7.84 476 SER C CA 1
ATOM 13211 C C . SER C 1 476 ? 135.306 22.399 107.752 1.00 8.89 476 SER C C 1
ATOM 13212 O O . SER C 1 476 ? 134.989 23.126 108.701 1.00 8.55 476 SER C O 1
ATOM 13215 N N . PHE C 1 477 ? 136.030 22.833 106.719 1.00 6.29 477 PHE C N 1
ATOM 13216 C CA . PHE C 1 477 ? 136.582 24.182 106.752 1.00 6.60 477 PHE C CA 1
ATOM 13217 C C . PHE C 1 477 ? 136.941 24.656 105.348 1.00 5.94 477 PHE C C 1
ATOM 13218 O O . PHE C 1 477 ? 137.175 23.861 104.436 1.00 8.86 477 PHE C O 1
ATOM 13226 N N . ASN C 1 478 ? 136.967 25.974 105.195 1.00 6.23 478 ASN C N 1
ATOM 13227 C CA . ASN C 1 478 ? 137.385 26.630 103.961 1.00 5.11 478 ASN C CA 1
ATOM 13228 C C . ASN C 1 478 ? 138.874 26.933 104.052 1.00 6.11 478 ASN C C 1
ATOM 13229 O O . ASN C 1 478 ? 139.374 27.292 105.119 1.00 9.24 478 ASN C O 1
ATOM 13234 N N . GLU C 1 479 ? 139.581 26.813 102.934 1.00 6.77 479 GLU C N 1
ATOM 13235 C CA . GLU C 1 479 ? 140.972 27.254 102.911 1.00 6.67 479 GLU C CA 1
ATOM 13236 C C . GLU C 1 479 ? 141.343 27.705 101.508 1.00 6.27 479 GLU C C 1
ATOM 13237 O O . GLU C 1 479 ? 140.918 27.103 100.518 1.00 6.56 479 GLU C O 1
ATOM 13243 N N . TYR C 1 480 ? 142.128 28.773 101.435 1.00 6.09 480 TYR C N 1
ATOM 13244 C CA . TYR C 1 480 ? 142.527 29.362 100.170 1.00 5.87 480 TYR C CA 1
ATOM 13245 C C . TYR C 1 480 ? 144.039 29.501 100.089 1.00 8.72 480 TYR C C 1
ATOM 13246 O O . TYR C 1 480 ? 144.570 30.536 99.673 1.00 7.50 480 TYR C O 1
ATOM 13255 N N . VAL C 1 481 ? 144.762 28.452 100.489 1.00 7.18 481 VAL C N 1
ATOM 13256 C CA . VAL C 1 481 ? 146.196 28.433 100.232 1.00 9.95 481 VAL C CA 1
ATOM 13257 C C . VAL C 1 481 ? 146.410 28.546 98.734 1.00 8.11 481 VAL C C 1
ATOM 13258 O O . VAL C 1 481 ? 145.827 27.788 97.951 1.00 9.51 481 VAL C O 1
ATOM 13262 N N . GLY C 1 482 ? 147.224 29.514 98.326 1.00 5.99 482 GLY C N 1
ATOM 13263 C CA . GLY C 1 482 ? 147.567 29.701 96.937 1.00 9.41 482 GLY C CA 1
ATOM 13264 C C . GLY C 1 482 ? 146.720 30.723 96.211 1.00 11.04 482 GLY C C 1
ATOM 13265 O O . GLY C 1 482 ? 147.000 31.017 95.045 1.00 11.03 482 GLY C O 1
ATOM 13266 N N . TRP C 1 483 ? 145.681 31.251 96.851 1.00 8.96 483 TRP C N 1
ATOM 13267 C CA . TRP C 1 483 ? 144.911 32.350 96.271 1.00 7.68 483 TRP C CA 1
ATOM 13268 C C . TRP C 1 483 ? 144.916 33.538 97.223 1.00 7.36 483 TRP C C 1
ATOM 13269 O O . TRP C 1 483 ? 145.554 34.554 96.926 1.00 9.62 483 TRP C O 1
ATOM 13280 N N . TYR C 1 484 ? 144.260 33.427 98.375 1.00 8.47 484 TYR C N 1
ATOM 13281 C CA . TYR C 1 484 ? 144.305 34.482 99.377 1.00 12.51 484 TYR C CA 1
ATOM 13282 C C . TYR C 1 484 ? 145.523 34.380 100.284 1.00 10.97 484 TYR C C 1
ATOM 13283 O O . TYR C 1 484 ? 145.959 35.394 100.839 1.00 9.39 484 TYR C O 1
ATOM 13292 N N . ASP C 1 485 ? 146.054 33.175 100.479 1.00 10.39 485 ASP C N 1
ATOM 13293 C CA . ASP C 1 485 ? 147.150 32.909 101.406 1.00 8.84 485 ASP C CA 1
ATOM 13294 C C . ASP C 1 485 ? 148.338 32.396 100.598 1.00 10.93 485 ASP C C 1
ATOM 13295 O O . ASP C 1 485 ? 148.476 31.184 100.414 1.00 9.43 485 ASP C O 1
ATOM 13300 N N . GLY C 1 486 ? 149.175 33.320 100.127 1.00 11.27 486 GLY C N 1
ATOM 13301 C CA . GLY C 1 486 ? 150.329 32.987 99.318 1.00 10.30 486 GLY C CA 1
ATOM 13302 C C . GLY C 1 486 ? 150.002 32.823 97.842 1.00 9.99 486 GLY C C 1
ATOM 13303 O O . GLY C 1 486 ? 148.846 32.812 97.415 1.00 9.51 486 GLY C O 1
ATOM 13304 N N . ASP C 1 487 ? 151.063 32.707 97.044 1.00 12.10 487 ASP C N 1
ATOM 13305 C CA . ASP C 1 487 ? 150.956 32.294 95.655 1.00 8.41 487 ASP C CA 1
ATOM 13306 C C . ASP C 1 487 ? 150.892 30.765 95.594 1.00 9.01 487 ASP C C 1
ATOM 13307 O O . ASP C 1 487 ? 151.007 30.071 96.605 1.00 8.75 487 ASP C O 1
ATOM 13312 N N . SER C 1 488 ? 150.729 30.227 94.385 1.00 9.13 488 SER C N 1
ATOM 13313 C CA . SER C 1 488 ? 150.498 28.787 94.236 1.00 14.81 488 SER C CA 1
ATOM 13314 C C . SER C 1 488 ? 151.603 27.944 94.875 1.00 12.91 488 SER C C 1
ATOM 13315 O O . SER C 1 488 ? 151.345 26.818 95.324 1.00 11.50 488 SER C O 1
ATOM 13318 N N . GLU C 1 489 ? 152.833 28.468 94.916 1.00 13.97 489 GLU C N 1
ATOM 13319 C CA . GLU C 1 489 ? 153.955 27.751 95.511 1.00 14.76 489 GLU C CA 1
ATOM 13320 C C . GLU C 1 489 ? 153.665 27.326 96.937 1.00 16.37 489 GLU C C 1
ATOM 13321 O O . GLU C 1 489 ? 154.193 26.306 97.396 1.00 13.86 489 GLU C O 1
ATOM 13327 N N . LYS C 1 490 ? 152.855 28.099 97.664 1.00 10.38 490 LYS C N 1
ATOM 13328 C CA . LYS C 1 490 ? 152.658 27.780 99.069 1.00 13.19 490 LYS C CA 1
ATOM 13329 C C . LYS C 1 490 ? 151.980 26.423 99.240 1.00 10.94 490 LYS C C 1
ATOM 13330 O O . LYS C 1 490 ? 152.201 25.753 100.253 1.00 11.30 490 LYS C O 1
ATOM 13336 N N . CYS C 1 491 ? 151.188 25.979 98.254 1.00 12.11 491 CYS C N 1
ATOM 13337 C CA . CYS C 1 491 ? 150.628 24.630 98.320 1.00 8.31 491 CYS C CA 1
ATOM 13338 C C . CYS C 1 491 ? 151.722 23.575 98.382 1.00 10.56 491 CYS C C 1
ATOM 13339 O O . CYS C 1 491 ? 151.494 22.480 98.912 1.00 13.53 491 CYS C O 1
ATOM 13342 N N . ASP C 1 492 ? 152.904 23.884 97.843 1.00 12.35 492 ASP C N 1
ATOM 13343 C CA . ASP C 1 492 ? 153.982 22.906 97.758 1.00 16.01 492 ASP C CA 1
ATOM 13344 C C . ASP C 1 492 ? 154.691 22.666 99.084 1.00 16.87 492 ASP C C 1
ATOM 13345 O O . ASP C 1 492 ? 155.350 21.629 99.232 1.00 17.82 492 ASP C O 1
ATOM 13350 N N . ARG C 1 493 ? 154.599 23.594 100.043 1.00 13.52 493 ARG C N 1
ATOM 13351 C CA . ARG C 1 493 ? 155.495 23.565 101.189 1.00 13.80 493 ARG C CA 1
ATOM 13352 C C . ARG C 1 493 ? 154.814 23.533 102.546 1.00 14.38 493 ARG C C 1
ATOM 13353 O O . ARG C 1 493 ? 155.478 23.179 103.526 1.00 15.53 493 ARG C O 1
ATOM 13361 N N . VAL C 1 494 ? 153.537 23.903 102.644 1.00 11.59 494 VAL C N 1
ATOM 13362 C CA . VAL C 1 494 ? 152.852 23.899 103.934 1.00 13.36 494 VAL C CA 1
ATOM 13363 C C . VAL C 1 494 ? 152.510 22.469 104.330 1.00 11.66 494 VAL C C 1
ATOM 13364 O O . VAL C 1 494 ? 152.347 21.590 103.478 1.00 12.89 494 VAL C O 1
ATOM 13368 N N . ASN C 1 495 ? 152.393 22.235 105.639 1.00 15.42 495 ASN C N 1
ATOM 13369 C CA . ASN C 1 495 ? 151.937 20.957 106.172 1.00 15.05 495 ASN C CA 1
ATOM 13370 C C . ASN C 1 495 ? 150.698 21.159 107.038 1.00 12.72 495 ASN C C 1
ATOM 13371 O O . ASN C 1 495 ? 150.448 22.257 107.538 1.00 12.79 495 ASN C O 1
ATOM 13376 N N . TRP C 1 496 ? 149.923 20.080 107.209 1.00 12.59 496 TRP C N 1
ATOM 13377 C CA . TRP C 1 496 ? 148.644 20.103 107.915 1.00 16.53 496 TRP C CA 1
ATOM 13378 C C . TRP C 1 496 ? 148.618 19.091 109.050 1.00 21.59 496 TRP C C 1
ATOM 13379 O O . TRP C 1 496 ? 149.044 17.941 108.880 1.00 16.18 496 TRP C O 1
ATOM 13390 N N . THR C 1 497 ? 148.063 19.506 110.191 1.00 16.46 497 THR C N 1
ATOM 13391 C CA . THR C 1 497 ? 147.808 18.589 111.294 1.00 20.62 497 THR C CA 1
ATOM 13392 C C . THR C 1 497 ? 146.475 18.938 111.945 1.00 20.41 497 THR C C 1
ATOM 13393 O O . THR C 1 497 ? 146.019 20.081 111.880 1.00 16.41 497 THR C O 1
ATOM 13397 N N . PHE C 1 498 ? 145.853 17.943 112.577 1.00 21.05 498 PHE C N 1
ATOM 13398 C CA . PHE C 1 498 ? 144.551 18.123 113.210 1.00 21.30 498 PHE C CA 1
ATOM 13399 C C . PHE C 1 498 ? 144.548 17.490 114.596 1.00 28.94 498 PHE C C 1
ATOM 13400 O O . PHE C 1 498 ? 145.095 16.402 114.794 1.00 25.17 498 PHE C O 1
ATOM 13408 N N . ASP C 1 499 ? 143.921 18.179 115.551 1.00 29.64 499 ASP C N 1
ATOM 13409 C CA . ASP C 1 499 ? 143.913 17.771 116.953 1.00 28.52 499 ASP C CA 1
ATOM 13410 C C . ASP C 1 499 ? 142.852 16.723 117.279 1.00 32.08 499 ASP C C 1
ATOM 13411 O O . ASP C 1 499 ? 142.753 16.319 118.442 1.00 29.00 499 ASP C O 1
ATOM 13416 N N . THR C 1 500 ? 142.060 16.287 116.296 1.00 22.66 500 THR C N 1
ATOM 13417 C CA . THR C 1 500 ? 140.995 15.311 116.482 1.00 24.82 500 THR C CA 1
ATOM 13418 C C . THR C 1 500 ? 141.019 14.334 115.315 1.00 21.70 500 THR C C 1
ATOM 13419 O O . THR C 1 500 ? 141.485 14.676 114.220 1.00 22.45 500 THR C O 1
ATOM 13423 N N . GLN C 1 501 ? 140.500 13.127 115.547 1.00 20.75 501 GLN C N 1
ATOM 13424 C CA . GLN C 1 501 ? 140.413 12.100 114.498 1.00 20.14 501 GLN C CA 1
ATOM 13425 C C . GLN C 1 501 ? 138.972 11.951 113.992 1.00 23.91 501 GLN C C 1
ATOM 13426 O O . GLN C 1 501 ? 138.319 10.912 114.128 1.00 22.84 501 GLN C O 1
ATOM 13432 N N . LYS C 1 502 ? 138.468 13.031 113.415 1.00 18.82 502 LYS C N 1
ATOM 13433 C CA . LYS C 1 502 ? 137.233 13.016 112.650 1.00 16.45 502 LYS C CA 1
ATOM 13434 C C . LYS C 1 502 ? 137.560 13.178 111.172 1.00 11.74 502 LYS C C 1
ATOM 13435 O O . LYS C 1 502 ? 138.649 13.646 110.819 1.00 14.05 502 LYS C O 1
ATOM 13441 N N . PRO C 1 503 ? 136.651 12.801 110.273 1.00 11.34 503 PRO C N 1
ATOM 13442 C CA . PRO C 1 503 ? 136.902 13.044 108.848 1.00 11.77 503 PRO C CA 1
ATOM 13443 C C . PRO C 1 503 ? 137.108 14.528 108.571 1.00 11.03 503 PRO C C 1
ATOM 13444 O O . PRO C 1 503 ? 136.403 15.391 109.101 1.00 10.97 503 PRO C O 1
ATOM 13448 N N . VAL C 1 504 ? 138.087 14.817 107.729 1.00 12.99 504 VAL C N 1
ATOM 13449 C CA . VAL C 1 504 ? 138.373 16.179 107.296 1.00 10.09 504 VAL C CA 1
ATOM 13450 C C . VAL C 1 504 ? 137.639 16.434 105.987 1.00 9.85 504 VAL C C 1
ATOM 13451 O O . VAL C 1 504 ? 137.711 15.619 105.060 1.00 6.53 504 VAL C O 1
ATOM 13455 N N . PHE C 1 505 ? 136.942 17.571 105.909 1.00 9.71 505 PHE C N 1
ATOM 13456 C CA . PHE C 1 505 ? 136.170 17.958 104.734 1.00 5.92 505 PHE C CA 1
ATOM 13457 C C . PHE C 1 505 ? 136.539 19.391 104.386 1.00 8.39 505 PHE C C 1
ATOM 13458 O O . PHE C 1 505 ? 136.374 20.288 105.219 1.00 7.15 505 PHE C O 1
ATOM 13466 N N . ILE C 1 506 ? 137.051 19.619 103.178 1.00 7.61 506 ILE C N 1
ATOM 13467 C CA . ILE C 1 506 ? 137.431 20.967 102.765 1.00 7.89 506 ILE C CA 1
ATOM 13468 C C . ILE C 1 506 ? 136.279 21.495 101.924 1.00 8.41 506 ILE C C 1
ATOM 13469 O O . ILE C 1 506 ? 136.100 21.099 100.771 1.00 8.76 506 ILE C O 1
ATOM 13474 N N . SER C 1 507 ? 135.482 22.380 102.529 1.00 6.57 507 SER C N 1
ATOM 13475 C CA . SER C 1 507 ? 134.216 22.833 101.970 1.00 7.43 507 SER C CA 1
ATOM 13476 C C . SER C 1 507 ? 134.369 23.985 100.975 1.00 8.73 507 SER C C 1
ATOM 13477 O O . SER C 1 507 ? 133.404 24.310 100.275 1.00 8.07 507 SER C O 1
ATOM 13480 N N . GLU C 1 508 ? 135.558 24.585 100.879 1.00 6.76 508 GLU C N 1
ATOM 13481 C CA . GLU C 1 508 ? 135.886 25.548 99.838 1.00 6.81 508 GLU C CA 1
ATOM 13482 C C . GLU C 1 508 ? 137.391 25.533 99.660 1.00 6.84 508 GLU C C 1
ATOM 13483 O O . GLU C 1 508 ? 138.125 25.405 100.640 1.00 7.25 508 GLU C O 1
ATOM 13489 N N . LEU C 1 509 ? 137.827 25.651 98.408 1.00 5.26 509 LEU C N 1
ATOM 13490 C CA . LEU C 1 509 ? 139.216 25.925 98.056 1.00 5.81 509 LEU C CA 1
ATOM 13491 C C . LEU C 1 509 ? 139.214 26.421 96.616 1.00 5.90 509 LEU C C 1
ATOM 13492 O O . LEU C 1 509 ? 138.232 26.231 95.891 1.00 7.51 509 LEU C O 1
ATOM 13497 N N . GLY C 1 510 ? 140.303 27.086 96.211 1.00 6.45 510 GLY C N 1
ATOM 13498 C CA . GLY C 1 510 ? 140.400 27.500 94.817 1.00 5.04 510 GLY C CA 1
ATOM 13499 C C . GLY C 1 510 ? 140.884 28.913 94.510 1.00 6.24 510 GLY C C 1
ATOM 13500 O O . GLY C 1 510 ? 141.612 29.520 95.305 1.00 9.25 510 GLY C O 1
ATOM 13501 N N . GLY C 1 511 ? 140.523 29.446 93.345 1.00 5.21 511 GLY C N 1
ATOM 13502 C CA . GLY C 1 511 ? 141.022 30.745 92.914 1.00 6.54 511 GLY C CA 1
ATOM 13503 C C . GLY C 1 511 ? 140.319 31.175 91.646 1.00 5.91 511 GLY C C 1
ATOM 13504 O O . GLY C 1 511 ? 139.623 30.387 91.003 1.00 8.21 511 GLY C O 1
ATOM 13505 N N . GLY C 1 512 ? 140.506 32.446 91.290 1.00 7.03 512 GLY C N 1
ATOM 13506 C CA . GLY C 1 512 ? 139.725 33.068 90.237 1.00 7.70 512 GLY C CA 1
ATOM 13507 C C . GLY C 1 512 ? 140.442 33.078 88.899 1.00 8.04 512 GLY C C 1
ATOM 13508 O O . GLY C 1 512 ? 141.673 33.115 88.833 1.00 6.31 512 GLY C O 1
ATOM 13509 N N . ALA C 1 513 ? 139.650 33.039 87.829 1.00 5.47 513 ALA C N 1
ATOM 13510 C CA . ALA C 1 513 ? 140.151 33.188 86.465 1.00 3.44 513 ALA C CA 1
ATOM 13511 C C . ALA C 1 513 ? 139.014 33.628 85.554 1.00 7.06 513 ALA C C 1
ATOM 13512 O O . ALA C 1 513 ? 137.857 33.246 85.752 1.00 4.93 513 ALA C O 1
ATOM 13514 N N . LEU C 1 514 ? 139.354 34.404 84.535 1.00 6.35 514 LEU C N 1
ATOM 13515 C CA . LEU C 1 514 ? 138.393 34.768 83.506 1.00 8.15 514 LEU C CA 1
ATOM 13516 C C . LEU C 1 514 ? 138.593 33.848 82.311 1.00 6.62 514 LEU C C 1
ATOM 13517 O O . LEU C 1 514 ? 139.704 33.756 81.784 1.00 6.31 514 LEU C O 1
ATOM 13522 N N . TYR C 1 515 ? 137.520 33.172 81.890 1.00 4.30 515 TYR C N 1
ATOM 13523 C CA . TYR C 1 515 ? 137.607 32.294 80.725 1.00 5.19 515 TYR C CA 1
ATOM 13524 C C . TYR C 1 515 ? 138.012 33.082 79.484 1.00 9.46 515 TYR C C 1
ATOM 13525 O O . TYR C 1 515 ? 137.452 34.149 79.193 1.00 7.05 515 TYR C O 1
ATOM 13534 N N . GLY C 1 516 ? 138.978 32.537 78.739 1.00 6.88 516 GLY C N 1
ATOM 13535 C CA . GLY C 1 516 ? 139.514 33.187 77.561 1.00 7.71 516 GLY C CA 1
ATOM 13536 C C . GLY C 1 516 ? 140.595 34.205 77.843 1.00 9.80 516 GLY C C 1
ATOM 13537 O O . GLY C 1 516 ? 141.068 34.859 76.906 1.00 9.01 516 GLY C O 1
ATOM 13538 N N . HIS C 1 517 ? 140.970 34.382 79.102 1.00 7.63 517 HIS C N 1
ATOM 13539 C CA . HIS C 1 517 ? 141.988 35.339 79.522 1.00 7.97 517 HIS C CA 1
ATOM 13540 C C . HIS C 1 517 ? 143.231 34.536 79.862 1.00 9.93 517 HIS C C 1
ATOM 13541 O O . HIS C 1 517 ? 143.232 33.784 80.843 1.00 7.94 517 HIS C O 1
ATOM 13548 N N . HIS C 1 518 ? 144.281 34.704 79.060 1.00 9.30 518 HIS C N 1
ATOM 13549 C CA . HIS C 1 518 ? 145.453 33.842 79.114 1.00 9.47 518 HIS C CA 1
ATOM 13550 C C . HIS C 1 518 ? 146.716 34.635 79.415 1.00 11.90 518 HIS C C 1
ATOM 13551 O O . HIS C 1 518 ? 146.813 35.835 79.134 1.00 12.09 518 HIS C O 1
ATOM 13558 N N . GLY C 1 519 ? 147.698 33.932 79.961 1.00 10.83 519 GLY C N 1
ATOM 13559 C CA . GLY C 1 519 ? 148.973 34.556 80.250 1.00 9.88 519 GLY C CA 1
ATOM 13560 C C . GLY C 1 519 ? 149.893 33.590 80.957 1.00 12.97 519 GLY C C 1
ATOM 13561 O O . GLY C 1 519 ? 149.709 32.374 80.893 1.00 13.05 519 GLY C O 1
ATOM 13562 N N . SER C 1 520 ? 150.891 34.146 81.635 1.00 13.79 520 SER C N 1
ATOM 13563 C CA . SER C 1 520 ? 151.825 33.315 82.376 1.00 12.75 520 SER C CA 1
ATOM 13564 C C . SER C 1 520 ? 151.107 32.655 83.553 1.00 11.42 520 SER C C 1
ATOM 13565 O O . SER C 1 520 ? 150.121 33.192 84.071 1.00 11.85 520 SER C O 1
ATOM 13568 N N . PRO C 1 521 ? 151.555 31.469 83.973 1.00 9.98 521 PRO C N 1
ATOM 13569 C CA . PRO C 1 521 ? 150.967 30.851 85.174 1.00 9.31 521 PRO C CA 1
ATOM 13570 C C . PRO C 1 521 ? 151.219 31.649 86.431 1.00 9.26 521 PRO C C 1
ATOM 13571 O O . PRO C 1 521 ? 150.631 31.332 87.470 1.00 11.82 521 PRO C O 1
ATOM 13575 N N . LYS C 1 522 ? 152.084 32.660 86.381 1.00 10.19 522 LYS C N 1
ATOM 13576 C CA . LYS C 1 522 ? 152.290 33.538 87.520 1.00 9.22 522 LYS C CA 1
ATOM 13577 C C . LYS C 1 522 ? 151.292 34.687 87.578 1.00 11.69 522 LYS C C 1
ATOM 13578 O O . LYS C 1 522 ? 151.262 35.408 88.585 1.00 11.93 522 LYS C O 1
ATOM 13584 N N . GLU C 1 523 ? 150.487 34.896 86.537 1.00 8.24 523 GLU C N 1
ATOM 13585 C CA . GLU C 1 523 ? 149.642 36.088 86.467 1.00 9.46 523 GLU C CA 1
ATOM 13586 C C . GLU C 1 523 ? 148.245 35.760 86.979 1.00 10.58 523 GLU C C 1
ATOM 13587 O O . GLU C 1 523 ? 147.520 34.987 86.354 1.00 7.46 523 GLU C O 1
ATOM 13593 N N . ARG C 1 524 ? 147.856 36.380 88.086 1.00 9.93 524 ARG C N 1
ATOM 13594 C CA . ARG C 1 524 ? 146.546 36.104 88.659 1.00 10.69 524 ARG C CA 1
ATOM 13595 C C . ARG C 1 524 ? 145.416 36.492 87.712 1.00 8.39 524 ARG C C 1
ATOM 13596 O O . ARG C 1 524 ? 145.497 37.482 86.973 1.00 9.38 524 ARG C O 1
ATOM 13604 N N . PHE C 1 525 ? 144.359 35.683 87.740 1.00 6.91 525 PHE C N 1
ATOM 13605 C CA . PHE C 1 525 ? 143.113 35.787 86.997 1.00 8.83 525 PHE C CA 1
ATOM 13606 C C . PHE C 1 525 ? 143.213 35.217 85.579 1.00 6.98 525 PHE C C 1
ATOM 13607 O O . PHE C 1 525 ? 142.191 35.124 84.908 1.00 5.65 525 PHE C O 1
ATOM 13615 N N . THR C 1 526 ? 144.389 34.815 85.108 1.00 5.60 526 THR C N 1
ATOM 13616 C CA . THR C 1 526 ? 144.466 34.031 83.878 1.00 6.17 526 THR C CA 1
ATOM 13617 C C . THR C 1 526 ? 144.005 32.591 84.122 1.00 5.70 526 THR C C 1
ATOM 13618 O O . THR C 1 526 ? 144.025 32.082 85.247 1.00 6.92 526 THR C O 1
ATOM 13622 N N . GLU C 1 527 ? 143.601 31.916 83.042 1.00 4.30 527 GLU C N 1
ATOM 13623 C CA . GLU C 1 527 ? 143.306 30.492 83.171 1.00 6.19 527 GLU C CA 1
ATOM 13624 C C . GLU C 1 527 ? 144.548 29.709 83.576 1.00 5.54 527 GLU C C 1
ATOM 13625 O O . GLU C 1 527 ? 144.440 28.663 84.228 1.00 6.18 527 GLU C O 1
ATOM 13631 N N . GLU C 1 528 ? 145.731 30.198 83.203 1.00 5.49 528 GLU C N 1
ATOM 13632 C CA . GLU C 1 528 ? 146.945 29.439 83.472 1.00 7.09 528 GLU C CA 1
ATOM 13633 C C . GLU C 1 528 ? 147.310 29.476 84.947 1.00 7.82 528 GLU C C 1
ATOM 13634 O O . GLU C 1 528 ? 147.819 28.483 85.492 1.00 9.17 528 GLU C O 1
ATOM 13640 N N . TYR C 1 529 ? 147.084 30.614 85.616 1.00 5.42 529 TYR C N 1
ATOM 13641 C CA . TYR C 1 529 ? 147.353 30.645 87.050 1.00 7.11 529 TYR C CA 1
ATOM 13642 C C . TYR C 1 529 ? 146.399 29.732 87.792 1.00 5.94 529 TYR C C 1
ATOM 13643 O O . TYR C 1 529 ? 146.797 29.032 88.727 1.00 6.38 529 TYR C O 1
ATOM 13652 N N . GLN C 1 530 ? 145.122 29.751 87.409 1.00 4.18 530 GLN C N 1
ATOM 13653 C CA . GLN C 1 530 ? 144.153 28.910 88.086 1.00 7.71 530 GLN C CA 1
ATOM 13654 C C . GLN C 1 530 ? 144.479 27.437 87.869 1.00 6.13 530 GLN C C 1
ATOM 13655 O O . GLN C 1 530 ? 144.376 26.621 88.797 1.00 7.09 530 GLN C O 1
ATOM 13661 N N . GLU C 1 531 ? 144.911 27.087 86.655 1.00 5.03 531 GLU C N 1
ATOM 13662 C CA . GLU C 1 531 ? 145.324 25.717 86.371 1.00 7.41 531 GLU C CA 1
ATOM 13663 C C . GLU C 1 531 ? 146.495 25.305 87.253 1.00 6.80 531 GLU C C 1
ATOM 13664 O O . GLU C 1 531 ? 146.441 24.272 87.932 1.00 8.04 531 GLU C O 1
ATOM 13670 N N . ASP C 1 532 ? 147.565 26.104 87.246 1.00 7.11 532 ASP C N 1
ATOM 13671 C CA . ASP C 1 532 ? 148.740 25.793 88.057 1.00 9.61 532 ASP C CA 1
ATOM 13672 C C . ASP C 1 532 ? 148.344 25.665 89.516 1.00 10.06 532 ASP C C 1
ATOM 13673 O O . ASP C 1 532 ? 148.741 24.712 90.202 1.00 9.93 532 ASP C O 1
ATOM 13678 N N . LEU C 1 533 ? 147.475 26.563 89.976 1.00 8.92 533 LEU C N 1
ATOM 13679 C CA . LEU C 1 533 ? 147.004 26.505 91.354 1.00 6.73 533 LEU C CA 1
ATOM 13680 C C . LEU C 1 533 ? 146.340 25.167 91.658 1.00 6.44 533 LEU C C 1
ATOM 13681 O O . LEU C 1 533 ? 146.634 24.537 92.678 1.00 7.98 533 LEU C O 1
ATOM 13686 N N . TYR C 1 534 ? 145.425 24.725 90.795 1.00 7.90 534 TYR C N 1
ATOM 13687 C CA . TYR C 1 534 ? 144.730 23.471 91.069 1.00 5.64 534 TYR C CA 1
ATOM 13688 C C . TYR C 1 534 ? 145.674 22.276 90.995 1.00 7.73 534 TYR C C 1
ATOM 13689 O O . TYR C 1 534 ? 145.531 21.322 91.770 1.00 6.94 534 TYR C O 1
ATOM 13698 N N . ILE C 1 535 ? 146.638 22.302 90.073 1.00 8.09 535 ILE C N 1
ATOM 13699 C CA . ILE C 1 535 ? 147.635 21.229 90.040 1.00 9.25 535 ILE C CA 1
ATOM 13700 C C . ILE C 1 535 ? 148.339 21.125 91.387 1.00 11.62 535 ILE C C 1
ATOM 13701 O O . ILE C 1 535 ? 148.421 20.040 91.981 1.00 8.58 535 ILE C O 1
ATOM 13706 N N . ARG C 1 536 ? 148.862 22.250 91.891 1.00 8.90 536 ARG C N 1
ATOM 13707 C CA . ARG C 1 536 ? 149.627 22.206 93.137 1.00 8.56 536 ARG C CA 1
ATOM 13708 C C . ARG C 1 536 ? 148.721 21.981 94.340 1.00 10.80 536 ARG C C 1
ATOM 13709 O O . ARG C 1 536 ? 149.107 21.298 95.302 1.00 9.64 536 ARG C O 1
ATOM 13717 N N . HIS C 1 537 ? 147.506 22.528 94.299 1.00 6.49 537 HIS C N 1
ATOM 13718 C CA . HIS C 1 537 ? 146.569 22.332 95.401 1.00 8.31 537 HIS C CA 1
ATOM 13719 C C . HIS C 1 537 ? 146.126 20.880 95.488 1.00 9.02 537 HIS C C 1
ATOM 13720 O O . HIS C 1 537 ? 146.024 20.324 96.587 1.00 10.72 537 HIS C O 1
ATOM 13727 N N . VAL C 1 538 ? 145.859 20.242 94.343 1.00 9.25 538 VAL C N 1
ATOM 13728 C CA . VAL C 1 538 ? 145.477 18.832 94.369 1.00 9.11 538 VAL C CA 1
ATOM 13729 C C . VAL C 1 538 ? 146.596 17.989 94.974 1.00 10.73 538 VAL C C 1
ATOM 13730 O O . VAL C 1 538 ? 146.345 17.083 95.775 1.00 10.34 538 VAL C O 1
ATOM 13734 N N . ASN C 1 539 ? 147.847 18.273 94.616 1.00 10.36 539 ASN C N 1
ATOM 13735 C CA . ASN C 1 539 ? 148.940 17.512 95.215 1.00 13.11 539 ASN C CA 1
ATOM 13736 C C . ASN C 1 539 ? 148.976 17.707 96.728 1.00 14.40 539 ASN C C 1
ATOM 13737 O O . ASN C 1 539 ? 149.214 16.753 97.478 1.00 12.57 539 ASN C O 1
ATOM 13742 N N . MET C 1 540 ? 148.698 18.929 97.196 1.00 10.99 540 MET C N 1
ATOM 13743 C CA . MET C 1 540 ? 148.611 19.176 98.634 1.00 10.72 540 MET C CA 1
ATOM 13744 C C . MET C 1 540 ? 147.509 18.337 99.271 1.00 13.24 540 MET C C 1
ATOM 13745 O O . MET C 1 540 ? 147.716 17.699 100.313 1.00 12.51 540 MET C O 1
ATOM 13750 N N . LEU C 1 541 ? 146.315 18.349 98.666 1.00 9.71 541 LEU C N 1
ATOM 13751 C CA . LEU C 1 541 ? 145.191 17.578 99.190 1.00 9.87 541 LEU C CA 1
ATOM 13752 C C . LEU C 1 541 ? 145.574 16.128 99.453 1.00 13.92 541 LEU C C 1
ATOM 13753 O O . LEU C 1 541 ? 145.131 15.528 100.441 1.00 11.70 541 LEU C O 1
ATOM 13758 N N . LYS C 1 542 ? 146.396 15.547 98.576 1.00 16.24 542 LYS C N 1
ATOM 13759 C CA . LYS C 1 542 ? 146.751 14.136 98.694 1.00 14.47 542 LYS C CA 1
ATOM 13760 C C . LYS C 1 542 ? 147.507 13.819 99.974 1.00 15.07 542 LYS C C 1
ATOM 13761 O O . LYS C 1 542 ? 147.589 12.644 100.347 1.00 16.17 542 LYS C O 1
ATOM 13767 N N . ARG C 1 543 ? 148.043 14.828 100.663 1.00 14.30 543 ARG C N 1
ATOM 13768 C CA . ARG C 1 543 ? 148.838 14.622 101.867 1.00 13.84 543 ARG C CA 1
ATOM 13769 C C . ARG C 1 543 ? 148.186 15.207 103.115 1.00 14.36 543 ARG C C 1
ATOM 13770 O O . ARG C 1 543 ? 148.841 15.308 104.160 1.00 11.95 543 ARG C O 1
ATOM 13778 N N . ILE C 1 544 ? 146.916 15.595 103.041 1.00 11.60 544 ILE C N 1
ATOM 13779 C CA . ILE C 1 544 ? 146.184 16.100 104.198 1.00 11.34 544 ILE C CA 1
ATOM 13780 C C . ILE C 1 544 ? 145.619 14.894 104.950 1.00 11.28 544 ILE C C 1
ATOM 13781 O O . ILE C 1 544 ? 144.712 14.223 104.425 1.00 11.85 544 ILE C O 1
ATOM 13786 N N . PRO C 1 545 ? 146.102 14.593 106.157 1.00 11.84 545 PRO C N 1
ATOM 13787 C CA . PRO C 1 545 ? 145.673 13.357 106.825 1.00 13.68 545 PRO C CA 1
ATOM 13788 C C . PRO C 1 545 ? 144.201 13.419 107.203 1.00 13.99 545 PRO C C 1
ATOM 13789 O O . PRO C 1 545 ? 143.740 14.398 107.800 1.00 12.97 545 PRO C O 1
ATOM 13793 N N . GLY C 1 546 ? 143.478 12.350 106.864 1.00 9.69 546 GLY C N 1
ATOM 13794 C CA . GLY C 1 546 ? 142.063 12.220 107.162 1.00 10.47 546 GLY C CA 1
ATOM 13795 C C . GLY C 1 546 ? 141.118 12.875 106.177 1.00 11.37 546 GLY C C 1
ATOM 13796 O O . GLY C 1 546 ? 139.907 12.902 106.433 1.00 11.04 546 GLY C O 1
ATOM 13797 N N . LEU C 1 547 ? 141.620 13.395 105.058 1.00 11.34 547 LEU C N 1
ATOM 13798 C CA . LEU C 1 547 ? 140.746 14.025 104.073 1.00 8.27 547 LEU C CA 1
ATOM 13799 C C . LEU C 1 547 ? 139.752 13.017 103.513 1.00 10.43 547 LEU C C 1
ATOM 13800 O O . LEU C 1 547 ? 140.137 11.951 103.022 1.00 11.13 547 LEU C O 1
ATOM 13805 N N . ALA C 1 548 ? 138.460 13.349 103.588 1.00 9.99 548 ALA C N 1
ATOM 13806 C CA . ALA C 1 548 ? 137.431 12.459 103.071 1.00 9.25 548 ALA C CA 1
ATOM 13807 C C . ALA C 1 548 ? 136.435 13.156 102.153 1.00 9.55 548 ALA C C 1
ATOM 13808 O O . ALA C 1 548 ? 135.498 12.506 101.666 1.00 9.71 548 ALA C O 1
ATOM 13810 N N . GLY C 1 549 ? 136.612 14.443 101.889 1.00 6.74 549 GLY C N 1
ATOM 13811 C CA . GLY C 1 549 ? 135.704 15.139 101.004 1.00 8.56 549 GLY C CA 1
ATOM 13812 C C . GLY C 1 549 ? 136.221 16.515 100.658 1.00 7.93 549 GLY C C 1
ATOM 13813 O O . GLY C 1 549 ? 136.952 17.118 101.450 1.00 8.86 549 GLY C O 1
ATOM 13814 N N . THR C 1 550 ? 135.883 17.002 99.464 1.00 7.50 550 THR C N 1
ATOM 13815 C CA . THR C 1 550 ? 136.234 18.351 99.034 1.00 8.55 550 THR C CA 1
ATOM 13816 C C . THR C 1 550 ? 135.110 18.880 98.149 1.00 10.16 550 THR C C 1
ATOM 13817 O O . THR C 1 550 ? 134.595 18.161 97.292 1.00 7.35 550 THR C O 1
ATOM 13821 N N . THR C 1 551 ? 134.730 20.138 98.365 1.00 7.30 551 THR C N 1
ATOM 13822 C CA . THR C 1 551 ? 133.776 20.827 97.496 1.00 6.30 551 THR C CA 1
ATOM 13823 C C . THR C 1 551 ? 134.402 22.160 97.104 1.00 6.36 551 THR C C 1
ATOM 13824 O O . THR C 1 551 ? 134.145 23.193 97.741 1.00 8.15 551 THR C O 1
ATOM 13828 N N . PRO C 1 552 ? 135.240 22.176 96.068 1.00 6.31 552 PRO C N 1
ATOM 13829 C CA . PRO C 1 552 ? 135.936 23.417 95.714 1.00 8.92 552 PRO C CA 1
ATOM 13830 C C . PRO C 1 552 ? 134.962 24.537 95.361 1.00 8.30 552 PRO C C 1
ATOM 13831 O O . PRO C 1 552 ? 133.820 24.308 94.942 1.00 6.79 552 PRO C O 1
ATOM 13835 N N . TRP C 1 553 ? 135.430 25.756 95.566 1.00 6.18 553 TRP C N 1
ATOM 13836 C CA . TRP C 1 553 ? 134.678 26.982 95.307 1.00 5.83 553 TRP C CA 1
ATOM 13837 C C . TRP C 1 553 ? 135.204 27.524 93.981 1.00 6.47 553 TRP C C 1
ATOM 13838 O O . TRP C 1 553 ? 136.298 28.079 93.938 1.00 7.26 553 TRP C O 1
ATOM 13849 N N . ILE C 1 554 ? 134.452 27.358 92.881 1.00 5.13 554 ILE C N 1
ATOM 13850 C CA . ILE C 1 554 ? 133.047 26.973 92.867 1.00 5.36 554 ILE C CA 1
ATOM 13851 C C . ILE C 1 554 ? 132.724 26.394 91.478 1.00 6.22 554 ILE C C 1
ATOM 13852 O O . ILE C 1 554 ? 133.543 26.481 90.569 1.00 6.11 554 ILE C O 1
ATOM 13857 N N . LEU C 1 555 ? 131.528 25.830 91.285 1.00 6.61 555 LEU C N 1
ATOM 13858 C CA . LEU C 1 555 ? 131.189 25.291 89.967 1.00 5.55 555 LEU C CA 1
ATOM 13859 C C . LEU C 1 555 ? 131.135 26.394 88.911 1.00 7.78 555 LEU C C 1
ATOM 13860 O O . LEU C 1 555 ? 131.768 26.293 87.854 1.00 5.22 555 LEU C O 1
ATOM 13865 N N . LYS C 1 556 ? 130.335 27.431 89.147 1.00 4.72 556 LYS C N 1
ATOM 13866 C CA . LYS C 1 556 ? 130.082 28.426 88.119 1.00 4.26 556 LYS C CA 1
ATOM 13867 C C . LYS C 1 556 ? 130.334 29.820 88.666 1.00 5.02 556 LYS C C 1
ATOM 13868 O O . LYS C 1 556 ? 129.948 30.115 89.799 1.00 5.72 556 LYS C O 1
ATOM 13874 N N . ASP C 1 557 ? 130.980 30.671 87.861 1.00 5.01 557 ASP C N 1
ATOM 13875 C CA . ASP C 1 557 ? 131.114 32.086 88.203 1.00 4.42 557 ASP C CA 1
ATOM 13876 C C . ASP C 1 557 ? 129.751 32.643 88.594 1.00 6.48 557 ASP C C 1
ATOM 13877 O O . ASP C 1 557 ? 128.760 32.366 87.926 1.00 3.69 557 ASP C O 1
ATOM 13882 N N . PHE C 1 558 ? 129.707 33.461 89.654 1.00 5.10 558 PHE C N 1
ATOM 13883 C CA . PHE C 1 558 ? 128.434 33.970 90.158 1.00 5.99 558 PHE C CA 1
ATOM 13884 C C . PHE C 1 558 ? 128.567 35.443 90.540 1.00 4.96 558 PHE C C 1
ATOM 13885 O O . PHE C 1 558 ? 129.669 35.973 90.701 1.00 5.07 558 PHE C O 1
ATOM 13893 N N . ARG C 1 559 ? 127.416 36.112 90.681 1.00 2.84 559 ARG C N 1
ATOM 13894 C CA . ARG C 1 559 ? 127.397 37.556 90.889 1.00 3.64 559 ARG C CA 1
ATOM 13895 C C . ARG C 1 559 ? 127.767 37.895 92.326 1.00 5.55 559 ARG C C 1
ATOM 13896 O O . ARG C 1 559 ? 127.260 37.279 93.266 1.00 6.65 559 ARG C O 1
ATOM 13904 N N . SER C 1 560 ? 128.664 38.872 92.500 1.00 7.03 560 SER C N 1
ATOM 13905 C CA . SER C 1 560 ? 128.987 39.352 93.836 1.00 4.44 560 SER C CA 1
ATOM 13906 C C . SER C 1 560 ? 129.281 40.836 93.750 1.00 4.76 560 SER C C 1
ATOM 13907 O O . SER C 1 560 ? 130.012 41.262 92.844 1.00 5.92 560 SER C O 1
ATOM 13910 N N . PRO C 1 561 ? 128.779 41.633 94.694 1.00 6.45 561 PRO C N 1
ATOM 13911 C CA . PRO C 1 561 ? 129.065 43.068 94.690 1.00 8.18 561 PRO C CA 1
ATOM 13912 C C . PRO C 1 561 ? 130.416 43.427 95.291 1.00 6.12 561 PRO C C 1
ATOM 13913 O O . PRO C 1 561 ? 130.710 44.618 95.413 1.00 9.30 561 PRO C O 1
ATOM 13917 N N . ARG C 1 562 ? 131.223 42.439 95.680 1.00 6.27 562 ARG C N 1
ATOM 13918 C CA . ARG C 1 562 ? 132.546 42.664 96.258 1.00 5.01 562 ARG C CA 1
ATOM 13919 C C . ARG C 1 562 ? 133.673 42.326 95.289 1.00 8.69 562 ARG C C 1
ATOM 13920 O O . ARG C 1 562 ? 134.815 42.117 95.719 1.00 9.56 562 ARG C O 1
ATOM 13928 N N . ARG C 1 563 ? 133.393 42.309 93.988 1.00 8.37 563 ARG C N 1
ATOM 13929 C CA . ARG C 1 563 ? 134.354 41.849 92.983 1.00 5.61 563 ARG C CA 1
ATOM 13930 C C . ARG C 1 563 ? 134.432 42.916 91.894 1.00 6.85 563 ARG C C 1
ATOM 13931 O O . ARG C 1 563 ? 133.556 43.002 91.030 1.00 6.30 563 ARG C O 1
ATOM 13939 N N . HIS C 1 564 ? 135.482 43.737 91.937 1.00 5.41 564 HIS C N 1
ATOM 13940 C CA . HIS C 1 564 ? 135.437 45.016 91.236 1.00 6.86 564 HIS C CA 1
ATOM 13941 C C . HIS C 1 564 ? 136.525 45.213 90.188 1.00 7.78 564 HIS C C 1
ATOM 13942 O O . HIS C 1 564 ? 136.610 46.302 89.611 1.00 8.38 564 HIS C O 1
ATOM 13949 N N . VAL C 1 565 ? 137.343 44.204 89.899 1.00 5.85 565 VAL C N 1
ATOM 13950 C CA . VAL C 1 565 ? 138.359 44.382 88.867 1.00 8.24 565 VAL C CA 1
ATOM 13951 C C . VAL C 1 565 ? 137.666 44.546 87.518 1.00 8.95 565 VAL C C 1
ATOM 13952 O O . VAL C 1 565 ? 136.980 43.622 87.059 1.00 8.15 565 VAL C O 1
ATOM 13956 N N . PRO C 1 566 ? 137.827 45.688 86.845 1.00 6.71 566 PRO C N 1
ATOM 13957 C CA . PRO C 1 566 ? 137.158 45.881 85.555 1.00 6.90 566 PRO C CA 1
ATOM 13958 C C . PRO C 1 566 ? 137.697 44.944 84.492 1.00 9.36 566 PRO C C 1
ATOM 13959 O O . PRO C 1 566 ? 138.890 44.628 84.453 1.00 9.08 566 PRO C O 1
ATOM 13963 N N . GLU C 1 567 ? 136.789 44.499 83.626 1.00 6.90 567 GLU C N 1
ATOM 13964 C CA . GLU C 1 567 ? 137.084 43.604 82.513 1.00 8.29 567 GLU C CA 1
ATOM 13965 C C . GLU C 1 567 ? 137.669 42.268 82.970 1.00 9.40 567 GLU C C 1
ATOM 13966 O O . GLU C 1 567 ? 138.134 41.476 82.140 1.00 11.88 567 GLU C O 1
ATOM 13972 N N . ILE C 1 568 ? 137.644 41.981 84.267 1.00 7.37 568 ILE C N 1
ATOM 13973 C CA . ILE C 1 568 ? 138.048 40.674 84.766 1.00 7.24 568 ILE C CA 1
ATOM 13974 C C . ILE C 1 568 ? 136.915 40.111 85.609 1.00 8.03 568 ILE C C 1
ATOM 13975 O O . ILE C 1 568 ? 136.343 39.063 85.284 1.00 7.93 568 ILE C O 1
ATOM 13980 N N . GLN C 1 569 ? 136.574 40.806 86.692 1.00 6.28 569 GLN C N 1
ATOM 13981 C CA . GLN C 1 569 ? 135.472 40.343 87.528 1.00 6.10 569 GLN C CA 1
ATOM 13982 C C . GLN C 1 569 ? 134.141 40.938 87.083 1.00 4.09 569 GLN C C 1
ATOM 13983 O O . GLN C 1 569 ? 133.171 40.209 86.870 1.00 4.95 569 GLN C O 1
ATOM 13989 N N . ASP C 1 570 ? 134.074 42.258 86.931 1.00 6.49 570 ASP C N 1
ATOM 13990 C CA . ASP C 1 570 ? 132.836 42.917 86.506 1.00 6.20 570 ASP C CA 1
ATOM 13991 C C . ASP C 1 570 ? 131.640 42.425 87.322 1.00 5.47 570 ASP C C 1
ATOM 13992 O O . ASP C 1 570 ? 130.627 42.001 86.776 1.00 5.90 570 ASP C O 1
ATOM 13997 N N . ASP C 1 571 ? 131.765 42.490 88.648 1.00 4.35 571 ASP C N 1
ATOM 13998 C CA . ASP C 1 571 ? 130.699 42.148 89.591 1.00 5.94 571 ASP C CA 1
ATOM 13999 C C . ASP C 1 571 ? 130.408 40.649 89.636 1.00 4.00 571 ASP C C 1
ATOM 14000 O O . ASP C 1 571 ? 129.297 40.231 90.033 1.00 4.90 571 ASP C O 1
ATOM 14005 N N . PHE C 1 572 ? 131.385 39.828 89.232 1.00 5.76 572 PHE C N 1
ATOM 14006 C CA . PHE C 1 572 ? 131.323 38.377 89.335 1.00 3.24 572 PHE C CA 1
ATOM 14007 C C . PHE C 1 572 ? 132.524 37.871 90.121 1.00 3.53 572 PHE C C 1
ATOM 14008 O O . PHE C 1 572 ? 133.655 38.338 89.923 1.00 3.86 572 PHE C O 1
ATOM 14016 N N . ASN C 1 573 ? 132.248 36.948 91.043 1.00 3.75 573 ASN C N 1
ATOM 14017 C CA . ASN C 1 573 ? 133.268 36.079 91.619 1.00 4.22 573 ASN C CA 1
ATOM 14018 C C . ASN C 1 573 ? 133.720 35.118 90.530 1.00 4.91 573 ASN C C 1
ATOM 14019 O O . ASN C 1 573 ? 132.890 34.450 89.910 1.00 5.04 573 ASN C O 1
ATOM 14024 N N . ARG C 1 574 ? 135.025 35.084 90.248 1.00 5.68 574 ARG C N 1
ATOM 14025 C CA . ARG C 1 574 ? 135.514 34.359 89.085 1.00 3.82 574 ARG C CA 1
ATOM 14026 C C . ARG C 1 574 ? 136.123 33.009 89.448 1.00 4.27 574 ARG C C 1
ATOM 14027 O O . ARG C 1 574 ? 136.851 32.432 88.638 1.00 5.07 574 ARG C O 1
ATOM 14035 N N . LYS C 1 575 ? 135.809 32.472 90.627 1.00 5.42 575 LYS C N 1
ATOM 14036 C CA . LYS C 1 575 ? 136.392 31.206 91.057 1.00 4.06 575 LYS C CA 1
ATOM 14037 C C . LYS C 1 575 ? 135.701 29.992 90.445 1.00 6.36 575 LYS C C 1
ATOM 14038 O O . LYS C 1 575 ? 136.040 28.858 90.797 1.00 5.03 575 LYS C O 1
ATOM 14044 N N . GLY C 1 576 ? 134.767 30.186 89.519 1.00 4.98 576 GLY C N 1
ATOM 14045 C CA . GLY C 1 576 ? 134.171 29.037 88.859 1.00 3.59 576 GLY C CA 1
ATOM 14046 C C . GLY C 1 576 ? 135.235 28.208 88.156 1.00 5.45 576 GLY C C 1
ATOM 14047 O O . GLY C 1 576 ? 136.217 28.739 87.627 1.00 5.92 576 GLY C O 1
ATOM 14048 N N . LEU C 1 577 ? 135.063 26.891 88.196 1.00 4.48 577 LEU C N 1
ATOM 14049 C CA . LEU C 1 577 ? 135.731 26.040 87.222 1.00 4.38 577 LEU C CA 1
ATOM 14050 C C . LEU C 1 577 ? 135.048 26.101 85.860 1.00 6.91 577 LEU C C 1
ATOM 14051 O O . LEU C 1 577 ? 135.661 25.727 84.847 1.00 6.01 577 LEU C O 1
ATOM 14056 N N . VAL C 1 578 ? 133.792 26.559 85.824 1.00 3.43 578 VAL C N 1
ATOM 14057 C CA . VAL C 1 578 ? 133.050 26.839 84.599 1.00 5.71 578 VAL C CA 1
ATOM 14058 C C . VAL C 1 578 ? 132.692 28.321 84.605 1.00 4.61 578 VAL C C 1
ATOM 14059 O O . VAL C 1 578 ? 132.337 28.869 85.652 1.00 4.27 578 VAL C O 1
ATOM 14063 N N . SER C 1 579 ? 132.800 28.977 83.450 1.00 4.13 579 SER C N 1
ATOM 14064 C CA . SER C 1 579 ? 132.384 30.369 83.397 1.00 4.88 579 SER C CA 1
ATOM 14065 C C . SER C 1 579 ? 130.868 30.472 83.564 1.00 4.47 579 SER C C 1
ATOM 14066 O O . SER C 1 579 ? 130.135 29.490 83.431 1.00 4.84 579 SER C O 1
ATOM 14069 N N . ASP C 1 580 ? 130.396 31.698 83.835 1.00 4.30 580 ASP C N 1
ATOM 14070 C CA . ASP C 1 580 ? 128.955 31.945 83.850 1.00 6.76 580 ASP C CA 1
ATOM 14071 C C . ASP C 1 580 ? 128.301 31.594 82.523 1.00 7.17 580 ASP C C 1
ATOM 14072 O O . ASP C 1 580 ? 127.079 31.391 82.488 1.00 9.48 580 ASP C O 1
ATOM 14077 N N . LYS C 1 581 ? 129.080 31.485 81.440 1.00 5.85 581 LYS C N 1
ATOM 14078 C CA . LYS C 1 581 ? 128.554 31.113 80.127 1.00 7.74 581 LYS C CA 1
ATOM 14079 C C . LYS C 1 581 ? 128.781 29.639 79.787 1.00 7.04 581 LYS C C 1
ATOM 14080 O O . LYS C 1 581 ? 128.730 29.264 78.607 1.00 7.59 581 LYS C O 1
ATOM 14086 N N . GLY C 1 582 ? 129.048 28.803 80.786 1.00 8.24 582 GLY C N 1
ATOM 14087 C CA . GLY C 1 582 ? 129.147 27.366 80.587 1.00 7.92 582 GLY C CA 1
ATOM 14088 C C . GLY C 1 582 ? 130.439 26.845 79.986 1.00 9.78 582 GLY C C 1
ATOM 14089 O O . GLY C 1 582 ? 130.459 25.717 79.481 1.00 11.85 582 GLY C O 1
ATOM 14090 N N . GLN C 1 583 ? 131.525 27.610 80.038 1.00 6.62 583 GLN C N 1
ATOM 14091 C CA . GLN C 1 583 ? 132.780 27.232 79.405 1.00 6.95 583 GLN C CA 1
ATOM 14092 C C . GLN C 1 583 ? 133.740 26.645 80.442 1.00 7.55 583 GLN C C 1
ATOM 14093 O O . GLN C 1 583 ? 133.982 27.252 81.493 1.00 7.90 583 GLN C O 1
ATOM 14099 N N . LYS C 1 584 ? 134.279 25.460 80.150 1.00 6.24 584 LYS C N 1
ATOM 14100 C CA . LYS C 1 584 ? 135.193 24.792 81.073 1.00 8.29 584 LYS C CA 1
ATOM 14101 C C . LYS C 1 584 ? 136.561 25.457 80.997 1.00 6.40 584 LYS C C 1
ATOM 14102 O O . LYS C 1 584 ? 137.195 25.462 79.937 1.00 5.85 584 LYS C O 1
ATOM 14108 N N . LYS C 1 585 ? 137.004 26.022 82.116 1.00 5.01 585 LYS C N 1
ATOM 14109 C CA . LYS C 1 585 ? 138.331 26.615 82.204 1.00 6.40 585 LYS C CA 1
ATOM 14110 C C . LYS C 1 585 ? 139.368 25.507 82.333 1.00 5.02 585 LYS C C 1
ATOM 14111 O O . LYS C 1 585 ? 139.041 24.355 82.634 1.00 7.57 585 LYS C O 1
ATOM 14117 N N . LYS C 1 586 ? 140.636 25.854 82.105 1.00 8.70 586 LYS C N 1
ATOM 14118 C CA . LYS C 1 586 ? 141.672 24.824 82.157 1.00 7.52 586 LYS C CA 1
ATOM 14119 C C . LYS C 1 586 ? 141.640 24.052 83.475 1.00 6.20 586 LYS C C 1
ATOM 14120 O O . LYS C 1 586 ? 141.802 22.829 83.482 1.00 6.93 586 LYS C O 1
ATOM 14126 N N . ALA C 1 587 ? 141.444 24.749 84.605 1.00 6.45 587 ALA C N 1
ATOM 14127 C CA . ALA C 1 587 ? 141.476 24.076 85.906 1.00 5.22 587 ALA C CA 1
ATOM 14128 C C . ALA C 1 587 ? 140.345 23.066 86.075 1.00 4.95 587 ALA C C 1
ATOM 14129 O O . ALA C 1 587 ? 140.469 22.129 86.879 1.00 6.68 587 ALA C O 1
ATOM 14131 N N . PHE C 1 588 ? 139.232 23.242 85.359 1.00 5.39 588 PHE C N 1
ATOM 14132 C CA . PHE C 1 588 ? 138.179 22.229 85.375 1.00 6.38 588 PHE C CA 1
ATOM 14133 C C . PHE C 1 588 ? 138.758 20.838 85.143 1.00 9.62 588 PHE C C 1
ATOM 14134 O O . PHE C 1 588 ? 138.371 19.867 85.804 1.00 8.89 588 PHE C O 1
ATOM 14142 N N . PHE C 1 589 ? 139.712 20.725 84.223 1.00 9.58 589 PHE C N 1
ATOM 14143 C CA . PHE C 1 589 ? 140.197 19.406 83.839 1.00 5.54 589 PHE C CA 1
ATOM 14144 C C . PHE C 1 589 ? 141.214 18.836 84.816 1.00 9.43 589 PHE C C 1
ATOM 14145 O O . PHE C 1 589 ? 141.404 17.612 84.848 1.00 7.38 589 PHE C O 1
ATOM 14153 N N . VAL C 1 590 ? 141.883 19.695 85.589 1.00 8.71 590 VAL C N 1
ATOM 14154 C CA . VAL C 1 590 ? 142.757 19.227 86.663 1.00 9.27 590 VAL C CA 1
ATOM 14155 C C . VAL C 1 590 ? 141.949 18.511 87.736 1.00 9.78 590 VAL C C 1
ATOM 14156 O O . VAL C 1 590 ? 142.281 17.392 88.149 1.00 10.12 590 VAL C O 1
ATOM 14160 N N . LEU C 1 591 ? 140.894 19.162 88.232 1.00 9.01 591 LEU C N 1
ATOM 14161 C CA . LEU C 1 591 ? 140.051 18.526 89.239 1.00 11.14 591 LEU C CA 1
ATOM 14162 C C . LEU C 1 591 ? 139.348 17.302 88.666 1.00 10.81 591 LEU C C 1
ATOM 14163 O O . LEU C 1 591 ? 139.198 16.284 89.353 1.00 12.11 591 LEU C O 1
ATOM 14168 N N . GLN C 1 592 ? 138.902 17.384 87.408 1.00 7.11 592 GLN C N 1
ATOM 14169 C CA . GLN C 1 592 ? 138.290 16.220 86.777 1.00 7.02 592 GLN C CA 1
ATOM 14170 C C . GLN C 1 592 ? 139.247 15.034 86.789 1.00 8.05 592 GLN C C 1
ATOM 14171 O O . GLN C 1 592 ? 138.850 13.906 87.102 1.00 10.76 592 GLN C O 1
ATOM 14177 N N . LYS C 1 593 ? 140.515 15.278 86.468 1.00 9.60 593 LYS C N 1
ATOM 14178 C CA . LYS C 1 593 ? 141.505 14.204 86.454 1.00 10.82 593 LYS C CA 1
ATOM 14179 C C . LYS C 1 593 ? 141.634 13.553 87.830 1.00 13.72 593 LYS C C 1
ATOM 14180 O O . LYS C 1 593 ? 141.620 12.323 87.945 1.00 14.45 593 LYS C O 1
ATOM 14186 N N . TRP C 1 594 ? 141.744 14.364 88.889 1.00 9.55 594 TRP C N 1
ATOM 14187 C CA . TRP C 1 594 ? 141.866 13.812 90.239 1.00 9.66 594 TRP C CA 1
ATOM 14188 C C . TRP C 1 594 ? 140.605 13.057 90.643 1.00 10.10 594 TRP C C 1
ATOM 14189 O O . TRP C 1 594 ? 140.683 12.000 91.280 1.00 7.77 594 TRP C O 1
ATOM 14200 N N . TYR C 1 595 ? 139.429 13.586 90.292 1.00 9.01 595 TYR C N 1
ATOM 14201 C CA . TYR C 1 595 ? 138.191 12.894 90.639 1.00 8.55 595 TYR C CA 1
ATOM 14202 C C . TYR C 1 595 ? 138.085 11.542 89.936 1.00 10.10 595 TYR C C 1
ATOM 14203 O O . TYR C 1 595 ? 137.589 10.568 90.515 1.00 11.51 595 TYR C O 1
ATOM 14212 N N . LYS C 1 596 ? 138.554 11.460 88.691 1.00 8.96 596 LYS C N 1
ATOM 14213 C CA . LYS C 1 596 ? 138.621 10.174 88.007 1.00 10.76 596 LYS C CA 1
ATOM 14214 C C . LYS C 1 596 ? 139.543 9.201 88.740 1.00 13.79 596 LYS C C 1
ATOM 14215 O O . LYS C 1 596 ? 139.248 8.003 88.830 1.00 16.78 596 LYS C O 1
ATOM 14221 N N . GLU C 1 597 ? 140.663 9.695 89.275 1.00 14.22 597 GLU C N 1
ATOM 14222 C CA . GLU C 1 597 ? 141.564 8.831 90.037 1.00 12.67 597 GLU C CA 1
ATOM 14223 C C . GLU C 1 597 ? 140.937 8.404 91.356 1.00 12.48 597 GLU C C 1
ATOM 14224 O O . GLU C 1 597 ? 141.095 7.253 91.784 1.00 12.52 597 GLU C O 1
ATOM 14230 N N . LEU C 1 598 ? 140.226 9.320 92.020 1.00 14.45 598 LEU C N 1
ATOM 14231 C CA . LEU C 1 598 ? 139.584 8.980 93.284 1.00 11.30 598 LEU C CA 1
ATOM 14232 C C . LEU C 1 598 ? 138.474 7.967 93.077 1.00 10.92 598 LEU C C 1
ATOM 14233 O O . LEU C 1 598 ? 138.266 7.091 93.923 1.00 16.61 598 LEU C O 1
ATOM 14238 N N . THR C 1 599 ? 137.747 8.068 91.964 1.00 11.84 599 THR C N 1
ATOM 14239 C CA . THR C 1 599 ? 136.691 7.096 91.699 1.00 14.83 599 THR C CA 1
ATOM 14240 C C . THR C 1 599 ? 137.259 5.682 91.638 1.00 18.06 599 THR C C 1
ATOM 14241 O O . THR C 1 599 ? 136.705 4.750 92.233 1.00 16.69 599 THR C O 1
ATOM 14245 N N . GLU C 1 600 ? 138.369 5.503 90.917 1.00 20.21 600 GLU C N 1
ATOM 14246 C CA . GLU C 1 600 ? 138.992 4.184 90.846 1.00 21.24 600 GLU C CA 1
ATOM 14247 C C . GLU C 1 600 ? 139.516 3.757 92.209 1.00 22.21 600 GLU C C 1
ATOM 14248 O O . GLU C 1 600 ? 139.306 2.615 92.637 1.00 24.22 600 GLU C O 1
ATOM 14254 N N . ALA C 1 601 ? 140.200 4.665 92.905 1.00 17.91 601 ALA C N 1
ATOM 14255 C CA . ALA C 1 601 ? 140.808 4.339 94.192 1.00 18.72 601 ALA C CA 1
ATOM 14256 C C . ALA C 1 601 ? 139.778 3.859 95.204 1.00 22.45 601 ALA C C 1
ATOM 14257 O O . ALA C 1 601 ? 140.090 3.008 96.044 1.00 20.23 601 ALA C O 1
ATOM 14259 N N . TYR C 1 602 ? 138.550 4.374 95.142 1.00 19.13 602 TYR C N 1
ATOM 14260 C CA . TYR C 1 602 ? 137.536 4.067 96.142 1.00 21.67 602 TYR C CA 1
ATOM 14261 C C . TYR C 1 602 ? 136.535 3.022 95.669 1.00 22.76 602 TYR C C 1
ATOM 14262 O O . TYR C 1 602 ? 135.538 2.780 96.357 1.00 16.97 602 TYR C O 1
ATOM 14271 N N . LYS C 1 603 ? 136.779 2.393 94.523 1.00 23.53 603 LYS C N 1
ATOM 14272 C CA . LYS C 1 603 ? 135.876 1.362 94.016 1.00 22.60 603 LYS C CA 1
ATOM 14273 C C . LYS C 1 603 ? 135.568 0.330 95.084 1.00 24.70 603 LYS C C 1
ATOM 14274 O O . LYS C 1 603 ? 134.411 -0.048 95.252 1.00 25.87 603 LYS C O 1
ATOM 14281 N N . ALA D 1 25 ? 207.149 7.090 107.256 1.00 24.66 25 ALA D N 1
ATOM 14282 C CA . ALA D 1 25 ? 206.084 6.364 107.946 1.00 24.85 25 ALA D CA 1
ATOM 14283 C C . ALA D 1 25 ? 204.852 7.232 108.217 1.00 20.97 25 ALA D C 1
ATOM 14284 O O . ALA D 1 25 ? 203.727 6.756 108.060 1.00 24.33 25 ALA D O 1
ATOM 14286 N N . PRO D 1 26 ? 205.043 8.485 108.639 1.00 22.96 26 PRO D N 1
ATOM 14287 C CA . PRO D 1 26 ? 203.895 9.389 108.793 1.00 26.37 26 PRO D CA 1
ATOM 14288 C C . PRO D 1 26 ? 203.353 9.837 107.442 1.00 18.27 26 PRO D C 1
ATOM 14289 O O . PRO D 1 26 ? 204.032 9.767 106.415 1.00 20.37 26 PRO D O 1
ATOM 14293 N N . GLN D 1 27 ? 202.102 10.303 107.451 1.00 17.86 27 GLN D N 1
ATOM 14294 C CA . GLN D 1 27 ? 201.505 10.837 106.231 1.00 16.50 27 GLN D CA 1
ATOM 14295 C C . GLN D 1 27 ? 202.305 12.029 105.720 1.00 13.86 27 GLN D C 1
ATOM 14296 O O . GLN D 1 27 ? 202.879 12.799 106.493 1.00 15.28 27 GLN D O 1
ATOM 14302 N N . ILE D 1 28 ? 202.332 12.187 104.399 1.00 11.08 28 ILE D N 1
ATOM 14303 C CA . ILE D 1 28 ? 202.956 13.337 103.755 1.00 13.44 28 ILE D CA 1
ATOM 14304 C C . ILE D 1 28 ? 201.859 14.171 103.102 1.00 14.86 28 ILE D C 1
ATOM 14305 O O . ILE D 1 28 ? 201.069 13.660 102.299 1.00 11.75 28 ILE D O 1
ATOM 14310 N N . MET D 1 29 ? 201.803 15.449 103.460 1.00 10.51 29 MET D N 1
ATOM 14311 C CA . MET D 1 29 ? 200.843 16.363 102.862 1.00 9.95 29 MET D CA 1
ATOM 14312 C C . MET D 1 29 ? 201.190 16.634 101.402 1.00 13.84 29 MET D C 1
ATOM 14313 O O . MET D 1 29 ? 202.354 16.862 101.057 1.00 10.71 29 MET D O 1
ATOM 14318 N N . ASN D 1 30 ? 200.170 16.602 100.539 1.00 12.27 30 ASN D N 1
ATOM 14319 C CA . ASN D 1 30 ? 200.279 17.126 99.175 1.00 11.32 30 ASN D CA 1
ATOM 14320 C C . ASN D 1 30 ? 201.371 16.387 98.391 1.00 12.44 30 ASN D C 1
ATOM 14321 O O . ASN D 1 30 ? 202.350 16.968 97.917 1.00 10.03 30 ASN D O 1
ATOM 14326 N N . VAL D 1 31 ? 201.178 15.073 98.261 1.00 10.79 31 VAL D N 1
ATOM 14327 C CA . VAL D 1 31 ? 202.191 14.227 97.630 1.00 9.72 31 VAL D CA 1
ATOM 14328 C C . VAL D 1 31 ? 202.453 14.677 96.197 1.00 11.41 31 VAL D C 1
ATOM 14329 O O . VAL D 1 31 ? 203.604 14.729 95.744 1.00 11.20 31 VAL D O 1
ATOM 14333 N N . SER D 1 32 ? 201.393 15.031 95.467 1.00 9.19 32 SER D N 1
ATOM 14334 C CA . SER D 1 32 ? 201.537 15.320 94.042 1.00 10.02 32 SER D CA 1
ATOM 14335 C C . SER D 1 32 ? 202.481 16.487 93.778 1.00 13.74 32 SER D C 1
ATOM 14336 O O . SER D 1 32 ? 203.070 16.569 92.697 1.00 14.47 32 SER D O 1
ATOM 14339 N N . ALA D 1 33 ? 202.612 17.408 94.726 1.00 8.71 33 ALA D N 1
ATOM 14340 C CA . ALA D 1 33 ? 203.478 18.566 94.557 1.00 10.01 33 ALA D CA 1
ATOM 14341 C C . ALA D 1 33 ? 204.931 18.288 94.917 1.00 12.70 33 ALA D C 1
ATOM 14342 O O . ALA D 1 33 ? 205.752 19.210 94.851 1.00 13.24 33 ALA D O 1
ATOM 14344 N N . ARG D 1 34 ? 205.263 17.056 95.307 1.00 10.92 34 ARG D N 1
ATOM 14345 C CA . ARG D 1 34 ? 206.627 16.707 95.685 1.00 10.47 34 ARG D CA 1
ATOM 14346 C C . ARG D 1 34 ? 207.418 16.222 94.468 1.00 11.71 34 ARG D C 1
ATOM 14347 O O . ARG D 1 34 ? 206.917 16.181 93.342 1.00 11.79 34 ARG D O 1
ATOM 14355 N N . GLN D 1 35 ? 208.683 15.860 94.687 1.00 7.85 35 GLN D N 1
ATOM 14356 C CA . GLN D 1 35 ? 209.478 15.230 93.636 1.00 9.07 35 GLN D CA 1
ATOM 14357 C C . GLN D 1 35 ? 209.060 13.770 93.571 1.00 10.51 35 GLN D C 1
ATOM 14358 O O . GLN D 1 35 ? 209.483 12.951 94.387 1.00 13.79 35 GLN D O 1
ATOM 14364 N N . THR D 1 36 ? 208.223 13.442 92.602 1.00 11.25 36 THR D N 1
ATOM 14365 C CA . THR D 1 36 ? 207.614 12.130 92.511 1.00 7.58 36 THR D CA 1
ATOM 14366 C C . THR D 1 36 ? 208.118 11.384 91.283 1.00 9.61 36 THR D C 1
ATOM 14367 O O . THR D 1 36 ? 208.424 11.982 90.247 1.00 9.86 36 THR D O 1
ATOM 14371 N N . THR D 1 37 ? 208.189 10.063 91.415 1.00 9.42 37 THR D N 1
ATOM 14372 C CA . THR D 1 37 ? 208.407 9.148 90.302 1.00 8.40 37 THR D CA 1
ATOM 14373 C C . THR D 1 37 ? 207.407 8.010 90.431 1.00 9.15 37 THR D C 1
ATOM 14374 O O . THR D 1 37 ? 207.233 7.456 91.520 1.00 9.51 37 THR D O 1
ATOM 14378 N N . SER D 1 38 ? 206.748 7.668 89.337 1.00 10.47 38 SER D N 1
ATOM 14379 C CA . SER D 1 38 ? 205.700 6.655 89.402 1.00 8.07 38 SER D CA 1
ATOM 14380 C C . SER D 1 38 ? 206.268 5.262 89.198 1.00 7.89 38 SER D C 1
ATOM 14381 O O . SER D 1 38 ? 207.128 5.050 88.337 1.00 10.63 38 SER D O 1
ATOM 14384 N N . LEU D 1 39 ? 205.766 4.306 89.985 1.00 7.18 39 LEU D N 1
ATOM 14385 C CA . LEU D 1 39 ? 206.047 2.890 89.786 1.00 2.90 39 LEU D CA 1
ATOM 14386 C C . LEU D 1 39 ? 204.880 2.160 89.127 1.00 6.83 39 LEU D C 1
ATOM 14387 O O . LEU D 1 39 ? 204.871 0.924 89.109 1.00 7.15 39 LEU D O 1
ATOM 14392 N N . ASP D 1 40 ? 203.913 2.893 88.569 1.00 5.46 40 ASP D N 1
ATOM 14393 C CA . ASP D 1 40 ? 202.723 2.280 87.989 1.00 8.45 40 ASP D CA 1
ATOM 14394 C C . ASP D 1 40 ? 203.054 1.614 86.651 1.00 4.69 40 ASP D C 1
ATOM 14395 O O . ASP D 1 40 ? 204.133 1.802 86.067 1.00 5.46 40 ASP D O 1
ATOM 14400 N N . GLY D 1 41 ? 202.129 0.767 86.200 1.00 5.19 41 GLY D N 1
ATOM 14401 C CA . GLY D 1 41 ? 202.303 0.067 84.946 1.00 6.20 41 GLY D CA 1
ATOM 14402 C C . GLY D 1 41 ? 201.681 -1.307 85.030 1.00 8.37 41 GLY D C 1
ATOM 14403 O O . GLY D 1 41 ? 200.498 -1.431 85.344 1.00 6.95 41 GLY D O 1
ATOM 14404 N N . GLN D 1 42 ? 202.450 -2.343 84.734 1.00 6.69 42 GLN D N 1
ATOM 14405 C CA . GLN D 1 42 ? 201.986 -3.716 84.903 1.00 5.89 42 GLN D CA 1
ATOM 14406 C C . GLN D 1 42 ? 203.028 -4.462 85.713 1.00 9.17 42 GLN D C 1
ATOM 14407 O O . GLN D 1 42 ? 204.226 -4.377 85.414 1.00 8.94 42 GLN D O 1
ATOM 14413 N N . TRP D 1 43 ? 202.581 -5.176 86.742 1.00 6.35 43 TRP D N 1
ATOM 14414 C CA . TRP D 1 43 ? 203.479 -5.886 87.644 1.00 8.88 43 TRP D CA 1
ATOM 14415 C C . TRP D 1 43 ? 203.230 -7.386 87.558 1.00 7.57 43 TRP D C 1
ATOM 14416 O O . TRP D 1 43 ? 202.122 -7.829 87.246 1.00 7.14 43 TRP D O 1
ATOM 14427 N N . LYS D 1 44 ? 204.259 -8.171 87.875 1.00 8.62 44 LYS D N 1
ATOM 14428 C CA . LYS D 1 44 ? 204.085 -9.621 87.954 1.00 5.11 44 LYS D CA 1
ATOM 14429 C C . LYS D 1 44 ? 203.309 -9.981 89.219 1.00 7.45 44 LYS D C 1
ATOM 14430 O O . LYS D 1 44 ? 203.423 -9.313 90.249 1.00 7.63 44 LYS D O 1
ATOM 14436 N N . THR D 1 45 ? 202.480 -11.028 89.124 1.00 5.90 45 THR D N 1
ATOM 14437 C CA . THR D 1 45 ? 201.531 -11.354 90.178 1.00 5.39 45 THR D CA 1
ATOM 14438 C C . THR D 1 45 ? 201.425 -12.862 90.354 1.00 4.57 45 THR D C 1
ATOM 14439 O O . THR D 1 45 ? 201.670 -13.636 89.428 1.00 7.28 45 THR D O 1
ATOM 14443 N N . ILE D 1 46 ? 201.022 -13.269 91.557 1.00 3.81 46 ILE D N 1
ATOM 14444 C CA . ILE D 1 46 ? 200.721 -14.664 91.862 1.00 6.00 46 ILE D CA 1
ATOM 14445 C C . ILE D 1 46 ? 199.438 -14.691 92.682 1.00 5.77 46 ILE D C 1
ATOM 14446 O O . ILE D 1 46 ? 199.386 -14.117 93.775 1.00 7.37 46 ILE D O 1
ATOM 14451 N N . VAL D 1 47 ? 198.402 -15.340 92.160 1.00 4.91 47 VAL D N 1
ATOM 14452 C CA . VAL D 1 47 ? 197.172 -15.535 92.927 1.00 6.35 47 VAL D CA 1
ATOM 14453 C C . VAL D 1 47 ? 197.383 -16.704 93.883 1.00 6.49 47 VAL D C 1
ATOM 14454 O O . VAL D 1 47 ? 197.782 -17.796 93.469 1.00 7.13 47 VAL D O 1
ATOM 14458 N N . ASP D 1 48 ? 197.111 -16.495 95.167 1.00 6.48 48 ASP D N 1
ATOM 14459 C CA . ASP D 1 48 ? 197.557 -17.423 96.210 1.00 5.53 48 ASP D CA 1
ATOM 14460 C C . ASP D 1 48 ? 196.448 -17.630 97.233 1.00 7.17 48 ASP D C 1
ATOM 14461 O O . ASP D 1 48 ? 196.533 -17.165 98.376 1.00 7.41 48 ASP D O 1
ATOM 14466 N N . PRO D 1 49 ? 195.395 -18.369 96.863 1.00 5.97 49 PRO D N 1
ATOM 14467 C CA . PRO D 1 49 ? 194.207 -18.409 97.736 1.00 9.62 49 PRO D CA 1
ATOM 14468 C C . PRO D 1 49 ? 194.457 -19.032 99.102 1.00 8.29 49 PRO D C 1
ATOM 14469 O O . PRO D 1 49 ? 193.859 -18.583 100.089 1.00 10.38 49 PRO D O 1
ATOM 14473 N N . PHE D 1 50 ? 195.318 -20.046 99.203 1.00 7.36 50 PHE D N 1
ATOM 14474 C CA . PHE D 1 50 ? 195.608 -20.681 100.489 1.00 6.27 50 PHE D CA 1
ATOM 14475 C C . PHE D 1 50 ? 196.852 -20.102 101.153 1.00 9.64 50 PHE D C 1
ATOM 14476 O O . PHE D 1 50 ? 197.348 -20.679 102.131 1.00 9.07 50 PHE D O 1
ATOM 14484 N N . GLU D 1 51 ? 197.352 -18.976 100.637 1.00 6.31 51 GLU D N 1
ATOM 14485 C CA . GLU D 1 51 ? 198.475 -18.246 101.209 1.00 5.35 51 GLU D CA 1
ATOM 14486 C C . GLU D 1 51 ? 199.683 -19.154 101.382 1.00 5.87 51 GLU D C 1
ATOM 14487 O O . GLU D 1 51 ? 200.390 -19.097 102.388 1.00 7.86 51 GLU D O 1
ATOM 14493 N N . ASN D 1 52 ? 199.917 -19.988 100.367 1.00 5.49 52 ASN D N 1
ATOM 14494 C CA . ASN D 1 52 ? 201.090 -20.848 100.333 1.00 5.36 52 ASN D CA 1
ATOM 14495 C C . ASN D 1 52 ? 202.384 -20.042 100.351 1.00 6.64 52 ASN D C 1
ATOM 14496 O O . ASN D 1 52 ? 203.427 -20.543 100.801 1.00 7.15 52 ASN D O 1
ATOM 14501 N N . GLY D 1 53 ? 202.352 -18.813 99.849 1.00 7.01 53 GLY D N 1
ATOM 14502 C CA . GLY D 1 53 ? 203.539 -17.989 99.831 1.00 5.94 53 GLY D CA 1
ATOM 14503 C C . GLY D 1 53 ? 203.905 -17.379 101.158 1.00 7.41 53 GLY D C 1
ATOM 14504 O O . GLY D 1 53 ? 204.955 -16.744 101.273 1.00 7.56 53 GLY D O 1
ATOM 14505 N N . TYR D 1 54 ? 203.074 -17.569 102.170 1.00 6.03 54 TYR D N 1
ATOM 14506 C CA . TYR D 1 54 ? 203.273 -16.972 103.478 1.00 7.11 54 TYR D CA 1
ATOM 14507 C C . TYR D 1 54 ? 203.313 -18.001 104.596 1.00 9.51 54 TYR D C 1
ATOM 14508 O O . TYR D 1 54 ? 204.098 -17.852 105.534 1.00 11.57 54 TYR D O 1
ATOM 14517 N N . TYR D 1 55 ? 202.511 -19.063 104.506 1.00 5.59 55 TYR D N 1
ATOM 14518 C CA . TYR D 1 55 ? 202.444 -20.107 105.522 1.00 8.29 55 TYR D CA 1
ATOM 14519 C C . TYR D 1 55 ? 202.909 -21.428 104.937 1.00 12.45 55 TYR D C 1
ATOM 14520 O O . TYR D 1 55 ? 202.594 -21.741 103.782 1.00 9.56 55 TYR D O 1
ATOM 14529 N N . ASP D 1 56 ? 203.636 -22.215 105.746 1.00 11.22 56 ASP D N 1
ATOM 14530 C CA . ASP D 1 56 ? 203.937 -23.590 105.380 1.00 10.33 56 ASP D CA 1
ATOM 14531 C C . ASP D 1 56 ? 202.788 -24.501 105.823 1.00 8.07 56 ASP D C 1
ATOM 14532 O O . ASP D 1 56 ? 201.773 -24.045 106.353 1.00 9.63 56 ASP D O 1
ATOM 14537 N N . TYR D 1 57 ? 202.925 -25.807 105.580 1.00 8.09 57 TYR D N 1
ATOM 14538 C CA . TYR D 1 57 ? 201.811 -26.719 105.819 1.00 7.80 57 TYR D CA 1
ATOM 14539 C C . TYR D 1 57 ? 201.520 -26.920 107.299 1.00 9.06 57 TYR D C 1
ATOM 14540 O O . TYR D 1 57 ? 200.508 -27.549 107.630 1.00 10.10 57 TYR D O 1
ATOM 14549 N N . ARG D 1 58 ? 202.367 -26.410 108.186 1.00 9.55 58 ARG D N 1
ATOM 14550 C CA . ARG D 1 58 ? 202.064 -26.331 109.610 1.00 7.88 58 ARG D CA 1
ATOM 14551 C C . ARG D 1 58 ? 201.421 -25.005 109.963 1.00 9.61 58 ARG D C 1
ATOM 14552 O O . ARG D 1 58 ? 201.225 -24.713 111.147 1.00 12.84 58 ARG D O 1
ATOM 14560 N N . LEU D 1 59 ? 201.089 -24.203 108.951 1.00 9.43 59 LEU D N 1
ATOM 14561 C CA . LEU D 1 59 ? 200.463 -22.892 109.135 1.00 12.67 59 LEU D CA 1
ATOM 14562 C C . LEU D 1 59 ? 201.394 -21.957 109.899 1.00 13.19 59 LEU D C 1
ATOM 14563 O O . LEU D 1 59 ? 200.960 -21.137 110.704 1.00 15.98 59 LEU D O 1
ATOM 14568 N N . LYS D 1 60 ? 202.689 -22.078 109.628 1.00 17.42 60 LYS D N 1
ATOM 14569 C CA . LYS D 1 60 ? 203.712 -21.248 110.233 1.00 13.76 60 LYS D CA 1
ATOM 14570 C C . LYS D 1 60 ? 204.365 -20.379 109.176 1.00 16.81 60 LYS D C 1
ATOM 14571 O O . LYS D 1 60 ? 204.703 -20.880 108.093 1.00 13.40 60 LYS D O 1
ATOM 14577 N N . PRO D 1 61 ? 204.571 -19.091 109.438 1.00 18.49 61 PRO D N 1
ATOM 14578 C CA . PRO D 1 61 ? 205.436 -18.295 108.557 1.00 20.64 61 PRO D CA 1
ATOM 14579 C C . PRO D 1 61 ? 206.741 -19.032 108.292 1.00 21.09 61 PRO D C 1
ATOM 14580 O O . PRO D 1 61 ? 207.281 -19.711 109.167 1.00 24.33 61 PRO D O 1
ATOM 14584 N N . TYR D 1 62 ? 207.240 -18.925 107.066 1.00 24.87 62 TYR D N 1
ATOM 14585 C CA . TYR D 1 62 ? 208.510 -19.550 106.732 1.00 24.79 62 TYR D CA 1
ATOM 14586 C C . TYR D 1 62 ? 209.343 -18.590 105.896 1.00 25.68 62 TYR D C 1
ATOM 14587 O O . TYR D 1 62 ? 208.812 -17.782 105.127 1.00 22.85 62 TYR D O 1
ATOM 14596 N N . ASP D 1 63 ? 210.656 -18.665 106.073 1.00 25.19 63 ASP D N 1
ATOM 14597 C CA . ASP D 1 63 ? 211.530 -17.920 105.185 1.00 28.94 63 ASP D CA 1
ATOM 14598 C C . ASP D 1 63 ? 211.625 -18.652 103.850 1.00 24.83 63 ASP D C 1
ATOM 14599 O O . ASP D 1 63 ? 211.369 -19.853 103.756 1.00 34.88 63 ASP D O 1
ATOM 14604 N N . GLY D 1 64 ? 211.958 -17.913 102.800 1.00 22.78 64 GLY D N 1
ATOM 14605 C CA . GLY D 1 64 ? 211.862 -18.521 101.486 1.00 20.67 64 GLY D CA 1
ATOM 14606 C C . GLY D 1 64 ? 210.472 -18.509 100.893 1.00 18.34 64 GLY D C 1
ATOM 14607 O O . GLY D 1 64 ? 210.240 -19.158 99.863 1.00 13.21 64 GLY D O 1
ATOM 14608 N N . GLY D 1 65 ? 209.533 -17.813 101.520 1.00 13.15 65 GLY D N 1
ATOM 14609 C CA . GLY D 1 65 ? 208.263 -17.539 100.889 1.00 10.66 65 GLY D CA 1
ATOM 14610 C C . GLY D 1 65 ? 208.439 -16.527 99.762 1.00 10.48 65 GLY D C 1
ATOM 14611 O O . GLY D 1 65 ? 209.540 -16.074 99.442 1.00 11.00 65 GLY D O 1
ATOM 14612 N N . TYR D 1 66 ? 207.302 -16.140 99.175 1.00 6.19 66 TYR D N 1
ATOM 14613 C CA . TYR D 1 66 ? 207.318 -15.353 97.946 1.00 3.97 66 TYR D CA 1
ATOM 14614 C C . TYR D 1 66 ? 207.896 -13.958 98.139 1.00 6.21 66 TYR D C 1
ATOM 14615 O O . TYR D 1 66 ? 208.293 -13.333 97.154 1.00 6.83 66 TYR D O 1
ATOM 14624 N N . ALA D 1 67 ? 207.889 -13.438 99.365 1.00 5.68 67 ALA D N 1
ATOM 14625 C CA . ALA D 1 67 ? 208.455 -12.119 99.623 1.00 7.67 67 ALA D CA 1
ATOM 14626 C C . ALA D 1 67 ? 209.895 -12.014 99.156 1.00 11.39 67 ALA D C 1
ATOM 14627 O O . ALA D 1 67 ? 210.369 -10.908 98.873 1.00 9.42 67 ALA D O 1
ATOM 14629 N N . GLN D 1 68 ? 210.598 -13.139 99.064 1.00 5.52 68 GLN D N 1
ATOM 14630 C CA . GLN D 1 68 ? 211.996 -13.110 98.676 1.00 7.52 68 GLN D CA 1
ATOM 14631 C C . GLN D 1 68 ? 212.181 -12.910 97.181 1.00 7.71 68 GLN D C 1
ATOM 14632 O O . GLN D 1 68 ? 213.294 -12.608 96.751 1.00 8.68 68 GLN D O 1
ATOM 14638 N N . ASP D 1 69 ? 211.122 -13.070 96.387 1.00 7.91 69 ASP D N 1
ATOM 14639 C CA . ASP D 1 69 ? 211.151 -12.778 94.951 1.00 7.06 69 ASP D CA 1
ATOM 14640 C C . ASP D 1 69 ? 212.372 -13.413 94.275 1.00 9.74 69 ASP D C 1
ATOM 14641 O O . ASP D 1 69 ? 213.096 -12.779 93.505 1.00 10.17 69 ASP D O 1
ATOM 14646 N N . LYS D 1 70 ? 212.598 -14.694 94.558 1.00 7.61 70 LYS D N 1
ATOM 14647 C CA . LYS D 1 70 ? 213.721 -15.410 93.952 1.00 8.02 70 LYS D CA 1
ATOM 14648 C C . LYS D 1 70 ? 213.339 -15.885 92.552 1.00 7.87 70 LYS D C 1
ATOM 14649 O O . LYS D 1 70 ? 212.394 -16.659 92.390 1.00 7.59 70 LYS D O 1
ATOM 14655 N N . THR D 1 71 ? 214.046 -15.411 91.532 1.00 10.44 71 THR D N 1
ATOM 14656 C CA . THR D 1 71 ? 213.755 -15.885 90.187 1.00 8.53 71 THR D CA 1
ATOM 14657 C C . THR D 1 71 ? 214.164 -17.351 90.070 1.00 10.34 71 THR D C 1
ATOM 14658 O O . THR D 1 71 ? 215.260 -17.729 90.488 1.00 8.15 71 THR D O 1
ATOM 14662 N N . TYR D 1 72 ? 213.276 -18.182 89.514 1.00 7.33 72 TYR D N 1
ATOM 14663 C CA . TYR D 1 72 ? 213.511 -19.630 89.434 1.00 6.59 72 TYR D CA 1
ATOM 14664 C C . TYR D 1 72 ? 214.442 -19.932 88.256 1.00 8.71 72 TYR D C 1
ATOM 14665 O O . TYR D 1 72 ? 214.055 -20.468 87.220 1.00 13.62 72 TYR D O 1
ATOM 14674 N N . SER D 1 73 ? 215.712 -19.562 88.438 1.00 13.14 73 SER D N 1
ATOM 14675 C CA . SER D 1 73 ? 216.746 -19.706 87.417 1.00 14.36 73 SER D CA 1
ATOM 14676 C C . SER D 1 73 ? 217.409 -21.080 87.439 1.00 17.05 73 SER D C 1
ATOM 14677 O O . SER D 1 73 ? 217.708 -21.648 86.382 1.00 18.38 73 SER D O 1
ATOM 14680 N N . ASP D 1 74 ? 217.631 -21.629 88.626 1.00 14.59 74 ASP D N 1
ATOM 14681 C CA . ASP D 1 74 ? 218.414 -22.852 88.799 1.00 15.21 74 ASP D CA 1
ATOM 14682 C C . ASP D 1 74 ? 217.438 -23.997 89.047 1.00 13.44 74 ASP D C 1
ATOM 14683 O O . ASP D 1 74 ? 217.013 -24.240 90.175 1.00 10.58 74 ASP D O 1
ATOM 14688 N N . LYS D 1 75 ? 217.069 -24.691 87.972 1.00 14.49 75 LYS D N 1
ATOM 14689 C CA . LYS D 1 75 ? 216.078 -25.753 88.100 1.00 14.67 75 LYS D CA 1
ATOM 14690 C C . LYS D 1 75 ? 216.619 -27.002 88.792 1.00 13.09 75 LYS D C 1
ATOM 14691 O O . LYS D 1 75 ? 215.852 -27.949 89.002 1.00 8.10 75 LYS D O 1
ATOM 14697 N N . THR D 1 76 ? 217.909 -27.060 89.144 1.00 13.03 76 THR D N 1
ATOM 14698 C CA . THR D 1 76 ? 218.356 -28.181 89.954 1.00 8.76 76 THR D CA 1
ATOM 14699 C C . THR D 1 76 ? 217.903 -28.062 91.401 1.00 9.79 76 THR D C 1
ATOM 14700 O O . THR D 1 76 ? 218.056 -29.022 92.160 1.00 11.46 76 THR D O 1
ATOM 14704 N N . LYS D 1 77 ? 217.355 -26.923 91.798 1.00 12.05 77 LYS D N 1
ATOM 14705 C CA . LYS D 1 77 ? 216.759 -26.761 93.112 1.00 9.93 77 LYS D CA 1
ATOM 14706 C C . LYS D 1 77 ? 215.242 -26.673 92.976 1.00 7.16 77 LYS D C 1
ATOM 14707 O O . LYS D 1 77 ? 214.723 -26.282 91.932 1.00 11.06 77 LYS D O 1
ATOM 14713 N N . LEU D 1 78 ? 214.535 -27.047 94.043 1.00 7.14 78 LEU D N 1
ATOM 14714 C CA . LEU D 1 78 ? 213.069 -27.018 94.055 1.00 10.52 78 LEU D CA 1
ATOM 14715 C C . LEU D 1 78 ? 212.539 -25.717 94.656 1.00 12.60 78 LEU D C 1
ATOM 14716 O O . LEU D 1 78 ? 212.924 -25.335 95.763 1.00 10.75 78 LEU D O 1
ATOM 14721 N N . GLN D 1 79 ? 211.638 -25.048 93.939 1.00 11.80 79 GLN D N 1
ATOM 14722 C CA . GLN D 1 79 ? 210.718 -24.111 94.577 1.00 8.82 79 GLN D CA 1
ATOM 14723 C C . GLN D 1 79 ? 209.398 -24.159 93.813 1.00 10.20 79 GLN D C 1
ATOM 14724 O O . GLN D 1 79 ? 209.297 -24.793 92.759 1.00 8.91 79 GLN D O 1
ATOM 14730 N N . GLU D 1 80 ? 208.374 -23.506 94.370 1.00 6.97 80 GLU D N 1
ATOM 14731 C CA . GLU D 1 80 ? 206.995 -23.699 93.916 1.00 7.60 80 GLU D CA 1
ATOM 14732 C C . GLU D 1 80 ? 206.394 -22.472 93.227 1.00 9.23 80 GLU D C 1
ATOM 14733 O O . GLU D 1 80 ? 205.169 -22.435 93.013 1.00 5.42 80 GLU D O 1
ATOM 14739 N N . TYR D 1 81 ? 207.212 -21.471 92.883 1.00 6.72 81 TYR D N 1
ATOM 14740 C CA . TYR D 1 81 ? 206.726 -20.217 92.318 1.00 7.55 81 TYR D CA 1
ATOM 14741 C C . TYR D 1 81 ? 207.822 -19.574 91.478 1.00 9.03 81 TYR D C 1
ATOM 14742 O O . TYR D 1 81 ? 209.001 -19.909 91.606 1.00 6.70 81 TYR D O 1
ATOM 14751 N N . ASP D 1 82 ? 207.418 -18.617 90.633 1.00 9.65 82 ASP D N 1
ATOM 14752 C CA . ASP D 1 82 ? 208.375 -17.818 89.861 1.00 8.28 82 ASP D CA 1
ATOM 14753 C C . ASP D 1 82 ? 207.646 -16.558 89.399 1.00 10.63 82 ASP D C 1
ATOM 14754 O O . ASP D 1 82 ? 206.890 -16.618 88.426 1.00 8.22 82 ASP D O 1
ATOM 14759 N N . PHE D 1 83 ? 207.890 -15.427 90.079 1.00 7.34 83 PHE D N 1
ATOM 14760 C CA . PHE D 1 83 ? 207.323 -14.162 89.603 1.00 6.33 83 PHE D CA 1
ATOM 14761 C C . PHE D 1 83 ? 207.735 -13.888 88.161 1.00 10.25 83 PHE D C 1
ATOM 14762 O O . PHE D 1 83 ? 206.933 -13.404 87.352 1.00 8.45 83 PHE D O 1
ATOM 14770 N N . GLU D 1 84 ? 208.993 -14.187 87.824 1.00 10.67 84 GLU D N 1
ATOM 14771 C CA . GLU D 1 84 ? 209.558 -13.762 86.547 1.00 9.22 84 GLU D CA 1
ATOM 14772 C C . GLU D 1 84 ? 208.743 -14.249 85.352 1.00 11.89 84 GLU D C 1
ATOM 14773 O O . GLU D 1 84 ? 208.650 -13.543 84.339 1.00 11.31 84 GLU D O 1
ATOM 14779 N N . THR D 1 85 ? 208.138 -15.432 85.440 1.00 8.97 85 THR D N 1
ATOM 14780 C CA . THR D 1 85 ? 207.406 -16.001 84.315 1.00 9.79 85 THR D CA 1
ATOM 14781 C C . THR D 1 85 ? 205.901 -16.044 84.545 1.00 9.50 85 THR D C 1
ATOM 14782 O O . THR D 1 85 ? 205.191 -16.726 83.799 1.00 10.24 85 THR D O 1
ATOM 14786 N N . ASP D 1 86 ? 205.393 -15.339 85.548 1.00 8.76 86 ASP D N 1
ATOM 14787 C CA . ASP D 1 86 ? 203.969 -15.393 85.844 1.00 7.81 86 ASP D CA 1
ATOM 14788 C C . ASP D 1 86 ? 203.246 -14.254 85.110 1.00 9.67 86 ASP D C 1
ATOM 14789 O O . ASP D 1 86 ? 203.812 -13.572 84.247 1.00 9.40 86 ASP D O 1
ATOM 14794 N N . LYS D 1 87 ? 201.969 -14.056 85.429 1.00 7.39 87 LYS D N 1
ATOM 14795 C CA . LYS D 1 87 ? 201.102 -13.150 84.695 1.00 7.44 87 LYS D CA 1
ATOM 14796 C C . LYS D 1 87 ? 201.168 -11.740 85.274 1.00 7.70 87 LYS D C 1
ATOM 14797 O O . LYS D 1 87 ? 201.599 -11.531 86.404 1.00 9.33 87 LYS D O 1
ATOM 14803 N N . LEU D 1 88 ? 200.717 -10.772 84.478 1.00 8.67 88 LEU D N 1
ATOM 14804 C CA . LEU D 1 88 ? 200.692 -9.365 84.848 1.00 11.18 88 LEU D CA 1
ATOM 14805 C C . LEU D 1 88 ? 199.329 -8.949 85.389 1.00 7.55 88 LEU D C 1
ATOM 14806 O O . LEU D 1 88 ? 198.299 -9.539 85.066 1.00 6.27 88 LEU D O 1
ATOM 14811 N N . LEU D 1 89 ? 199.340 -7.903 86.216 1.00 5.59 89 LEU D N 1
ATOM 14812 C CA . LEU D 1 89 ? 198.153 -7.102 86.488 1.00 3.68 89 LEU D CA 1
ATOM 14813 C C . LEU D 1 89 ? 198.484 -5.626 86.312 1.00 6.08 89 LEU D C 1
ATOM 14814 O O . LEU D 1 89 ? 199.600 -5.183 86.598 1.00 6.15 89 LEU D O 1
ATOM 14819 N N . PHE D 1 90 ? 197.488 -4.851 85.905 1.00 5.27 90 PHE D N 1
ATOM 14820 C CA . PHE D 1 90 ? 197.674 -3.408 85.899 1.00 6.85 90 PHE D CA 1
ATOM 14821 C C . PHE D 1 90 ? 197.707 -2.870 87.325 1.00 7.64 90 PHE D C 1
ATOM 14822 O O . PHE D 1 90 ? 196.976 -3.336 88.204 1.00 6.54 90 PHE D O 1
ATOM 14830 N N . VAL D 1 91 ? 198.609 -1.910 87.544 1.00 6.84 91 VAL D N 1
ATOM 14831 C CA . VAL D 1 91 ? 198.705 -1.160 88.789 1.00 4.66 91 VAL D CA 1
ATOM 14832 C C . VAL D 1 91 ? 198.753 0.296 88.353 1.00 5.77 91 VAL D C 1
ATOM 14833 O O . VAL D 1 91 ? 199.642 0.681 87.590 1.00 7.09 91 VAL D O 1
ATOM 14837 N N . PRO D 1 92 ? 197.818 1.152 88.796 1.00 7.83 92 PRO D N 1
ATOM 14838 C CA . PRO D 1 92 ? 196.766 0.865 89.775 1.00 6.47 92 PRO D CA 1
ATOM 14839 C C . PRO D 1 92 ? 195.541 0.152 89.183 1.00 8.16 92 PRO D C 1
ATOM 14840 O O . PRO D 1 92 ? 195.318 0.184 87.970 1.00 6.69 92 PRO D O 1
ATOM 14844 N N . GLY D 1 93 ? 194.769 -0.500 90.037 1.00 8.45 93 GLY D N 1
ATOM 14845 C CA . GLY D 1 93 ? 193.474 -1.009 89.632 1.00 6.39 93 GLY D CA 1
ATOM 14846 C C . GLY D 1 93 ? 192.989 -2.100 90.551 1.00 5.45 93 GLY D C 1
ATOM 14847 O O . GLY D 1 93 ? 193.755 -2.763 91.253 1.00 5.34 93 GLY D O 1
ATOM 14848 N N . ASP D 1 94 ? 191.671 -2.266 90.558 1.00 5.49 94 ASP D N 1
ATOM 14849 C CA . ASP D 1 94 ? 191.078 -3.477 91.087 1.00 4.92 94 ASP D CA 1
ATOM 14850 C C . ASP D 1 94 ? 191.502 -4.664 90.234 1.00 5.53 94 ASP D C 1
ATOM 14851 O O . ASP D 1 94 ? 191.683 -4.543 89.019 1.00 5.47 94 ASP D O 1
ATOM 14856 N N . TRP D 1 95 ? 191.627 -5.834 90.865 1.00 3.20 95 TRP D N 1
ATOM 14857 C CA . TRP D 1 95 ? 191.926 -7.019 90.065 1.00 5.58 95 TRP D CA 1
ATOM 14858 C C . TRP D 1 95 ? 190.687 -7.626 89.432 1.00 5.01 95 TRP D C 1
ATOM 14859 O O . TRP D 1 95 ? 190.808 -8.351 88.433 1.00 6.26 95 TRP D O 1
ATOM 14870 N N . ASN D 1 96 ? 189.512 -7.318 89.977 1.00 5.26 96 ASN D N 1
ATOM 14871 C CA . ASN D 1 96 ? 188.296 -8.040 89.615 1.00 7.00 96 ASN D CA 1
ATOM 14872 C C . ASN D 1 96 ? 187.943 -7.883 88.141 1.00 9.84 96 ASN D C 1
ATOM 14873 O O . ASN D 1 96 ? 187.552 -8.861 87.484 1.00 8.08 96 ASN D O 1
ATOM 14878 N N . THR D 1 97 ? 188.029 -6.661 87.609 1.00 5.69 97 THR D N 1
ATOM 14879 C CA . THR D 1 97 ? 187.674 -6.436 86.217 1.00 6.49 97 THR D CA 1
ATOM 14880 C C . THR D 1 97 ? 188.770 -6.821 85.243 1.00 6.86 97 THR D C 1
ATOM 14881 O O . THR D 1 97 ? 188.570 -6.676 84.032 1.00 7.35 97 THR D O 1
ATOM 14885 N N . GLN D 1 98 ? 189.926 -7.282 85.730 1.00 8.40 98 GLN D N 1
ATOM 14886 C CA . GLN D 1 98 ? 191.064 -7.535 84.861 1.00 7.75 98 GLN D CA 1
ATOM 14887 C C . GLN D 1 98 ? 191.077 -8.949 84.311 1.00 9.26 98 GLN D C 1
ATOM 14888 O O . GLN D 1 98 ? 191.543 -9.160 83.186 1.00 9.92 98 GLN D O 1
ATOM 14894 N N . ARG D 1 99 ? 190.573 -9.917 85.078 1.00 7.45 99 ARG D N 1
ATOM 14895 C CA . ARG D 1 99 ? 190.455 -11.286 84.626 1.00 8.61 99 ARG D CA 1
ATOM 14896 C C . ARG D 1 99 ? 189.117 -11.855 85.064 1.00 6.62 99 ARG D C 1
ATOM 14897 O O . ARG D 1 99 ? 188.687 -11.618 86.200 1.00 6.83 99 ARG D O 1
ATOM 14905 N N . PRO D 1 100 ? 188.485 -12.660 84.226 1.00 7.58 100 PRO D N 1
ATOM 14906 C CA . PRO D 1 100 ? 187.258 -13.349 84.666 1.00 6.16 100 PRO D CA 1
ATOM 14907 C C . PRO D 1 100 ? 187.443 -14.155 85.939 1.00 5.99 100 PRO D C 1
ATOM 14908 O O . PRO D 1 100 ? 186.575 -14.116 86.823 1.00 6.71 100 PRO D O 1
ATOM 14912 N N . GLN D 1 101 ? 188.571 -14.868 86.072 1.00 5.06 101 GLN D N 1
ATOM 14913 C CA . GLN D 1 101 ? 188.810 -15.666 87.267 1.00 5.32 101 GLN D CA 1
ATOM 14914 C C . GLN D 1 101 ? 188.884 -14.818 88.526 1.00 5.90 101 GLN D C 1
ATOM 14915 O O . GLN D 1 101 ? 188.705 -15.348 89.635 1.00 5.41 101 GLN D O 1
ATOM 14921 N N . LEU D 1 102 ? 189.192 -13.529 88.398 1.00 5.25 102 LEU D N 1
ATOM 14922 C CA . LEU D 1 102 ? 189.323 -12.675 89.566 1.00 4.75 102 LEU D CA 1
ATOM 14923 C C . LEU D 1 102 ? 188.071 -11.852 89.851 1.00 3.13 102 LEU D C 1
ATOM 14924 O O . LEU D 1 102 ? 188.060 -11.096 90.822 1.00 4.50 102 LEU D O 1
ATOM 14929 N N . TYR D 1 103 ? 187.006 -12.030 89.062 1.00 7.62 103 TYR D N 1
ATOM 14930 C CA . TYR D 1 103 ? 185.772 -11.250 89.219 1.00 4.79 103 TYR D CA 1
ATOM 14931 C C . TYR D 1 103 ? 185.260 -11.269 90.658 1.00 4.93 103 TYR D C 1
ATOM 14932 O O . TYR D 1 103 ? 184.992 -10.220 91.251 1.00 6.10 103 TYR D O 1
ATOM 14941 N N . TYR D 1 104 ? 185.099 -12.462 91.231 1.00 7.94 104 TYR D N 1
ATOM 14942 C CA . TYR D 1 104 ? 184.627 -12.649 92.599 1.00 6.05 104 TYR D CA 1
ATOM 14943 C C . TYR D 1 104 ? 185.757 -12.854 93.604 1.00 6.67 104 TYR D C 1
ATOM 14944 O O . TYR D 1 104 ? 185.487 -13.208 94.757 1.00 7.63 104 TYR D O 1
ATOM 14953 N N . TYR D 1 105 ? 187.010 -12.693 93.205 1.00 7.10 105 TYR D N 1
ATOM 14954 C CA . TYR D 1 105 ? 188.084 -13.241 94.030 1.00 6.44 105 TYR D CA 1
ATOM 14955 C C . TYR D 1 105 ? 188.273 -12.465 95.332 1.00 7.42 105 TYR D C 1
ATOM 14956 O O . TYR D 1 105 ? 188.419 -11.232 95.336 1.00 7.13 105 TYR D O 1
ATOM 14965 N N . GLU D 1 106 ? 188.278 -13.212 96.434 1.00 4.82 106 GLU D N 1
ATOM 14966 C CA . GLU D 1 106 ? 188.513 -12.707 97.782 1.00 5.92 106 GLU D CA 1
ATOM 14967 C C . GLU D 1 106 ? 189.623 -13.561 98.377 1.00 6.48 106 GLU D C 1
ATOM 14968 O O . GLU D 1 106 ? 189.432 -14.762 98.617 1.00 10.03 106 GLU D O 1
ATOM 14974 N N . GLY D 1 107 ? 190.770 -12.956 98.583 1.00 6.95 107 GLY D N 1
ATOM 14975 C CA . GLY D 1 107 ? 191.925 -13.678 99.086 1.00 4.93 107 GLY D CA 1
ATOM 14976 C C . GLY D 1 107 ? 193.170 -12.882 98.765 1.00 4.25 107 GLY D C 1
ATOM 14977 O O . GLY D 1 107 ? 193.104 -11.677 98.548 1.00 5.14 107 GLY D O 1
ATOM 14978 N N . THR D 1 108 ? 194.294 -13.594 98.699 1.00 3.56 108 THR D N 1
ATOM 14979 C CA . THR D 1 108 ? 195.608 -12.993 98.489 1.00 6.60 108 THR D CA 1
ATOM 14980 C C . THR D 1 108 ? 196.027 -13.020 97.023 1.00 5.16 108 THR D C 1
ATOM 14981 O O . THR D 1 108 ? 195.902 -14.048 96.345 1.00 5.74 108 THR D O 1
ATOM 14985 N N . VAL D 1 109 ? 196.539 -11.887 96.551 1.00 4.38 109 VAL D N 1
ATOM 14986 C CA . VAL D 1 109 ? 197.287 -11.783 95.304 1.00 4.13 109 VAL D CA 1
ATOM 14987 C C . VAL D 1 109 ? 198.626 -11.122 95.621 1.00 4.10 109 VAL D C 1
ATOM 14988 O O . VAL D 1 109 ? 198.666 -10.052 96.244 1.00 5.05 109 VAL D O 1
ATOM 14992 N N . TRP D 1 110 ? 199.712 -11.751 95.183 1.00 4.07 110 TRP D N 1
ATOM 14993 C CA . TRP D 1 110 ? 201.057 -11.200 95.334 1.00 3.89 110 TRP D CA 1
ATOM 14994 C C . TRP D 1 110 ? 201.376 -10.332 94.124 1.00 5.81 110 TRP D C 1
ATOM 14995 O O . TRP D 1 110 ? 201.167 -10.764 92.982 1.00 4.87 110 TRP D O 1
ATOM 15006 N N . TYR D 1 111 ? 201.893 -9.124 94.376 1.00 5.58 111 TYR D N 1
ATOM 15007 C CA . TYR D 1 111 ? 202.366 -8.212 93.340 1.00 3.83 111 TYR D CA 1
ATOM 15008 C C . TYR D 1 111 ? 203.862 -8.013 93.490 1.00 4.66 111 TYR D C 1
ATOM 15009 O O . TYR D 1 111 ? 204.364 -7.908 94.610 1.00 5.77 111 TYR D O 1
ATOM 15018 N N . ARG D 1 112 ? 204.555 -7.884 92.363 1.00 3.66 112 ARG D N 1
ATOM 15019 C CA . ARG D 1 112 ? 206.003 -7.696 92.387 1.00 7.08 112 ARG D CA 1
ATOM 15020 C C . ARG D 1 112 ? 206.448 -6.727 91.300 1.00 5.33 112 ARG D C 1
ATOM 15021 O O . ARG D 1 112 ? 206.079 -6.870 90.127 1.00 6.62 112 ARG D O 1
ATOM 15029 N N . LYS D 1 113 ? 207.294 -5.779 91.686 1.00 7.12 113 LYS D N 1
ATOM 15030 C CA . LYS D 1 113 ? 207.864 -4.803 90.774 1.00 4.75 113 LYS D CA 1
ATOM 15031 C C . LYS D 1 113 ? 209.373 -4.748 90.987 1.00 6.07 113 LYS D C 1
ATOM 15032 O O . LYS D 1 113 ? 209.843 -4.769 92.127 1.00 5.71 113 LYS D O 1
ATOM 15038 N N . HIS D 1 114 ? 210.124 -4.702 89.891 1.00 3.28 114 HIS D N 1
ATOM 15039 C CA . HIS D 1 114 ? 211.549 -4.372 89.932 1.00 6.55 114 HIS D CA 1
ATOM 15040 C C . HIS D 1 114 ? 211.745 -2.932 89.481 1.00 9.14 114 HIS D C 1
ATOM 15041 O O . HIS D 1 114 ? 211.063 -2.470 88.560 1.00 7.43 114 HIS D O 1
ATOM 15048 N N . PHE D 1 115 ? 212.683 -2.219 90.117 1.00 10.42 115 PHE D N 1
ATOM 15049 C CA . PHE D 1 115 ? 212.892 -0.822 89.741 1.00 9.18 115 PHE D CA 1
ATOM 15050 C C . PHE D 1 115 ? 214.308 -0.389 90.104 1.00 12.30 115 PHE D C 1
ATOM 15051 O O . PHE D 1 115 ? 214.975 -1.004 90.941 1.00 10.87 115 PHE D O 1
ATOM 15059 N N . GLU D 1 116 ? 214.760 0.676 89.449 1.00 9.82 116 GLU D N 1
ATOM 15060 C CA . GLU D 1 116 ? 216.021 1.313 89.797 1.00 15.14 116 GLU D CA 1
ATOM 15061 C C . GLU D 1 116 ? 215.755 2.769 90.151 1.00 9.52 116 GLU D C 1
ATOM 15062 O O . GLU D 1 116 ? 214.783 3.370 89.684 1.00 14.58 116 GLU D O 1
ATOM 15068 N N . TYR D 1 117 ? 216.610 3.323 91.006 1.00 13.49 117 TYR D N 1
ATOM 15069 C CA . TYR D 1 117 ? 216.483 4.720 91.394 1.00 10.03 117 TYR D CA 1
ATOM 15070 C C . TYR D 1 117 ? 217.838 5.209 91.868 1.00 11.03 117 TYR D C 1
ATOM 15071 O O . TYR D 1 117 ? 218.490 4.540 92.672 1.00 13.07 117 TYR D O 1
ATOM 15080 N N . SER D 1 118 ? 218.254 6.371 91.379 1.00 10.72 118 SER D N 1
ATOM 15081 C CA . SER D 1 118 ? 219.533 6.953 91.770 1.00 13.46 118 SER D CA 1
ATOM 15082 C C . SER D 1 118 ? 219.225 8.038 92.800 1.00 9.96 118 SER D C 1
ATOM 15083 O O . SER D 1 118 ? 218.726 9.112 92.458 1.00 13.63 118 SER D O 1
ATOM 15086 N N . LEU D 1 119 ? 219.474 7.729 94.069 1.00 10.77 119 LEU D N 1
ATOM 15087 C CA . LEU D 1 119 ? 219.241 8.659 95.166 1.00 8.01 119 LEU D CA 1
ATOM 15088 C C . LEU D 1 119 ? 220.569 9.296 95.553 1.00 10.57 119 LEU D C 1
ATOM 15089 O O . LEU D 1 119 ? 221.468 8.607 96.043 1.00 10.80 119 LEU D O 1
ATOM 15094 N N . GLN D 1 120 ? 220.685 10.600 95.357 1.00 11.55 120 GLN D N 1
ATOM 15095 C CA . GLN D 1 120 ? 221.922 11.271 95.729 1.00 13.66 120 GLN D CA 1
ATOM 15096 C C . GLN D 1 120 ? 222.122 11.180 97.241 1.00 13.52 120 GLN D C 1
ATOM 15097 O O . GLN D 1 120 ? 221.157 11.299 98.004 1.00 12.38 120 GLN D O 1
ATOM 15103 N N . PRO D 1 121 ? 223.350 10.944 97.703 1.00 11.89 121 PRO D N 1
ATOM 15104 C CA . PRO D 1 121 ? 223.601 10.860 99.150 1.00 10.92 121 PRO D CA 1
ATOM 15105 C C . PRO D 1 121 ? 223.012 12.054 99.896 1.00 10.75 121 PRO D C 1
ATOM 15106 O O . PRO D 1 121 ? 223.176 13.204 99.492 1.00 8.94 121 PRO D O 1
ATOM 15110 N N . GLY D 1 122 ? 222.330 11.776 101.009 1.00 9.21 122 GLY D N 1
ATOM 15111 C CA . GLY D 1 122 ? 221.755 12.810 101.843 1.00 9.02 122 GLY D CA 1
ATOM 15112 C C . GLY D 1 122 ? 220.283 13.066 101.580 1.00 7.98 122 GLY D C 1
ATOM 15113 O O . GLY D 1 122 ? 219.583 13.571 102.464 1.00 9.56 122 GLY D O 1
ATOM 15114 N N . LYS D 1 123 ? 219.801 12.736 100.390 1.00 7.08 123 LYS D N 1
ATOM 15115 C CA . LYS D 1 123 ? 218.382 12.855 100.103 1.00 9.14 123 LYS D CA 1
ATOM 15116 C C . LYS D 1 123 ? 217.635 11.653 100.664 1.00 8.70 123 LYS D C 1
ATOM 15117 O O . LYS D 1 123 ? 218.211 10.593 100.919 1.00 8.01 123 LYS D O 1
ATOM 15123 N N . ARG D 1 124 ? 216.327 11.819 100.836 1.00 10.27 124 ARG D N 1
ATOM 15124 C CA . ARG D 1 124 ? 215.502 10.768 101.413 1.00 9.36 124 ARG D CA 1
ATOM 15125 C C . ARG D 1 124 ? 214.451 10.322 100.410 1.00 8.19 124 ARG D C 1
ATOM 15126 O O . ARG D 1 124 ? 214.014 11.098 99.549 1.00 6.85 124 ARG D O 1
ATOM 15134 N N . LEU D 1 125 ? 214.045 9.056 100.532 1.00 7.31 125 LEU D N 1
ATOM 15135 C CA . LEU D 1 125 ? 213.135 8.443 99.574 1.00 9.24 125 LEU D CA 1
ATOM 15136 C C . LEU D 1 125 ? 212.022 7.717 100.319 1.00 10.72 125 LEU D C 1
ATOM 15137 O O . LEU D 1 125 ? 212.289 6.916 101.223 1.00 7.46 125 LEU D O 1
ATOM 15142 N N . PHE D 1 126 ? 210.779 8.011 99.947 1.00 10.08 126 PHE D N 1
ATOM 15143 C CA . PHE D 1 126 ? 209.621 7.372 100.546 1.00 9.62 126 PHE D CA 1
ATOM 15144 C C . PHE D 1 126 ? 208.831 6.634 99.476 1.00 9.14 126 PHE D C 1
ATOM 15145 O O . PHE D 1 126 ? 208.767 7.062 98.321 1.00 10.06 126 PHE D O 1
ATOM 15153 N N . LEU D 1 127 ? 208.252 5.508 99.871 1.00 7.18 127 LEU D N 1
ATOM 15154 C CA . LEU D 1 127 ? 207.348 4.746 99.020 1.00 9.28 127 LEU D CA 1
ATOM 15155 C C . LEU D 1 127 ? 205.927 5.012 99.498 1.00 7.79 127 LEU D C 1
ATOM 15156 O O . LEU D 1 127 ? 205.609 4.762 100.667 1.00 8.17 127 LEU D O 1
ATOM 15161 N N . ASN D 1 128 ? 205.075 5.517 98.602 1.00 7.45 128 ASN D N 1
ATOM 15162 C CA . ASN D 1 128 ? 203.722 5.939 98.955 1.00 7.30 128 ASN D CA 1
ATOM 15163 C C . ASN D 1 128 ? 202.703 5.119 98.174 1.00 10.90 128 ASN D C 1
ATOM 15164 O O . ASN D 1 128 ? 202.766 5.050 96.941 1.00 10.06 128 ASN D O 1
ATOM 15169 N N . PHE D 1 129 ? 201.771 4.497 98.897 1.00 7.97 129 PHE D N 1
ATOM 15170 C CA . PHE D 1 129 ? 200.632 3.803 98.304 1.00 8.81 129 PHE D CA 1
ATOM 15171 C C . PHE D 1 129 ? 199.385 4.656 98.478 1.00 7.72 129 PHE D C 1
ATOM 15172 O O . PHE D 1 129 ? 198.995 4.967 99.608 1.00 7.52 129 PHE D O 1
ATOM 15180 N N . GLY D 1 130 ? 198.774 5.042 97.359 1.00 6.72 130 GLY D N 1
ATOM 15181 C CA . GLY D 1 130 ? 197.533 5.797 97.428 1.00 9.41 130 GLY D CA 1
ATOM 15182 C C . GLY D 1 130 ? 196.423 5.027 98.118 1.00 8.32 130 GLY D C 1
ATOM 15183 O O . GLY D 1 130 ? 195.606 5.615 98.824 1.00 8.05 130 GLY D O 1
ATOM 15184 N N . ALA D 1 131 ? 196.397 3.703 97.943 1.00 5.89 131 ALA D N 1
ATOM 15185 C CA . ALA D 1 131 ? 195.436 2.814 98.582 1.00 7.68 131 ALA D CA 1
ATOM 15186 C C . ALA D 1 131 ? 195.650 1.374 98.130 1.00 4.29 131 ALA D C 1
ATOM 15187 O O . ALA D 1 131 ? 195.995 1.122 96.971 1.00 5.73 131 ALA D O 1
ATOM 15189 N N . VAL D 1 132 ? 195.439 0.432 99.039 1.00 4.03 132 VAL D N 1
ATOM 15190 C CA . VAL D 1 132 ? 195.422 -0.997 98.732 1.00 5.72 132 VAL D CA 1
ATOM 15191 C C . VAL D 1 132 ? 194.301 -1.622 99.548 1.00 4.59 132 VAL D C 1
ATOM 15192 O O . VAL D 1 132 ? 194.247 -1.432 100.766 1.00 6.31 132 VAL D O 1
ATOM 15196 N N . ASN D 1 133 ? 193.405 -2.367 98.898 1.00 6.46 133 ASN D N 1
ATOM 15197 C CA . ASN D 1 133 ? 192.293 -3.009 99.591 1.00 4.44 133 ASN D CA 1
ATOM 15198 C C . ASN D 1 133 ? 192.533 -4.518 99.653 1.00 4.89 133 ASN D C 1
ATOM 15199 O O . ASN D 1 133 ? 192.690 -5.160 98.609 1.00 5.68 133 ASN D O 1
ATOM 15204 N N . TYR D 1 134 ? 192.523 -5.093 100.858 1.00 3.34 134 TYR D N 1
ATOM 15205 C CA . TYR D 1 134 ? 192.245 -4.420 102.132 1.00 7.01 134 TYR D CA 1
ATOM 15206 C C . TYR D 1 134 ? 193.466 -4.391 103.042 1.00 8.51 134 TYR D C 1
ATOM 15207 O O . TYR D 1 134 ? 193.722 -3.394 103.709 1.00 9.82 134 TYR D O 1
ATOM 15216 N N . GLU D 1 135 ? 194.191 -5.510 103.095 1.00 7.72 135 GLU D N 1
ATOM 15217 C CA . GLU D 1 135 ? 195.412 -5.629 103.880 1.00 7.23 135 GLU D CA 1
ATOM 15218 C C . GLU D 1 135 ? 196.587 -5.713 102.930 1.00 7.02 135 GLU D C 1
ATOM 15219 O O . GLU D 1 135 ? 196.555 -6.480 101.961 1.00 7.74 135 GLU D O 1
ATOM 15225 N N . ALA D 1 136 ? 197.618 -4.930 103.215 1.00 7.50 136 ALA D N 1
ATOM 15226 C CA . ALA D 1 136 ? 198.845 -4.931 102.441 1.00 8.03 136 ALA D CA 1
ATOM 15227 C C . ALA D 1 136 ? 200.018 -5.223 103.368 1.00 7.78 136 ALA D C 1
ATOM 15228 O O . ALA D 1 136 ? 200.142 -4.608 104.432 1.00 9.23 136 ALA D O 1
ATOM 15230 N N . ILE D 1 137 ? 200.846 -6.190 102.987 1.00 6.88 137 ILE D N 1
ATOM 15231 C CA . ILE D 1 137 ? 202.154 -6.390 103.600 1.00 6.81 137 ILE D CA 1
ATOM 15232 C C . ILE D 1 137 ? 203.191 -6.142 102.525 1.00 6.73 137 ILE D C 1
ATOM 15233 O O . ILE D 1 137 ? 203.049 -6.629 101.398 1.00 7.33 137 ILE D O 1
ATOM 15238 N N . VAL D 1 138 ? 204.240 -5.392 102.877 1.00 6.50 138 VAL D N 1
ATOM 15239 C CA . VAL D 1 138 ? 205.158 -4.831 101.897 1.00 6.45 138 VAL D CA 1
ATOM 15240 C C . VAL D 1 138 ? 206.588 -5.194 102.271 1.00 5.40 138 VAL D C 1
ATOM 15241 O O . VAL D 1 138 ? 206.990 -5.050 103.432 1.00 4.95 138 VAL D O 1
ATOM 15245 N N . TRP D 1 139 ? 207.342 -5.653 101.277 1.00 5.72 139 TRP D N 1
ATOM 15246 C CA . TRP D 1 139 ? 208.758 -5.977 101.399 1.00 6.40 139 TRP D CA 1
ATOM 15247 C C . TRP D 1 139 ? 209.550 -5.216 100.350 1.00 5.72 139 TRP D C 1
ATOM 15248 O O . TRP D 1 139 ? 209.084 -5.019 99.227 1.00 5.13 139 TRP D O 1
ATOM 15259 N N . LEU D 1 140 ? 210.773 -4.823 100.706 1.00 7.35 140 LEU D N 1
ATOM 15260 C CA . LEU D 1 140 ? 211.718 -4.280 99.740 1.00 7.46 140 LEU D CA 1
ATOM 15261 C C . LEU D 1 140 ? 213.014 -5.069 99.867 1.00 9.45 140 LEU D C 1
ATOM 15262 O O . LEU D 1 140 ? 213.574 -5.162 100.958 1.00 10.46 140 LEU D O 1
ATOM 15267 N N . ASN D 1 141 ? 213.465 -5.672 98.772 1.00 7.84 141 ASN D N 1
ATOM 15268 C CA . ASN D 1 141 ? 214.683 -6.487 98.791 1.00 9.59 141 ASN D CA 1
ATOM 15269 C C . ASN D 1 141 ? 214.626 -7.559 99.880 1.00 14.18 141 ASN D C 1
ATOM 15270 O O . ASN D 1 141 ? 215.601 -7.808 100.594 1.00 11.91 141 ASN D O 1
ATOM 15275 N N . GLY D 1 142 ? 213.461 -8.199 100.006 1.00 7.59 142 GLY D N 1
ATOM 15276 C CA . GLY D 1 142 ? 213.252 -9.290 100.936 1.00 8.65 142 GLY D CA 1
ATOM 15277 C C . GLY D 1 142 ? 213.097 -8.891 102.386 1.00 11.94 142 GLY D C 1
ATOM 15278 O O . GLY D 1 142 ? 212.930 -9.776 103.236 1.00 9.58 142 GLY D O 1
ATOM 15279 N N . LYS D 1 143 ? 213.135 -7.599 102.697 1.00 9.25 143 LYS D N 1
ATOM 15280 C CA . LYS D 1 143 ? 213.013 -7.103 104.062 1.00 15.61 143 LYS D CA 1
ATOM 15281 C C . LYS D 1 143 ? 211.626 -6.501 104.251 1.00 10.41 143 LYS D C 1
ATOM 15282 O O . LYS D 1 143 ? 211.192 -5.672 103.447 1.00 9.23 143 LYS D O 1
ATOM 15288 N N . ARG D 1 144 ? 210.932 -6.917 105.305 1.00 12.45 144 ARG D N 1
ATOM 15289 C CA . ARG D 1 144 ? 209.568 -6.447 105.504 1.00 10.27 144 ARG D CA 1
ATOM 15290 C C . ARG D 1 144 ? 209.576 -4.987 105.925 1.00 13.81 144 ARG D C 1
ATOM 15291 O O . ARG D 1 144 ? 210.251 -4.610 106.888 1.00 14.73 144 ARG D O 1
ATOM 15299 N N . LEU D 1 145 ? 208.803 -4.170 105.213 1.00 9.72 145 LEU D N 1
ATOM 15300 C CA . LEU D 1 145 ? 208.672 -2.758 105.541 1.00 12.59 145 LEU D CA 1
ATOM 15301 C C . LEU D 1 145 ? 207.548 -2.477 106.525 1.00 11.97 145 LEU D C 1
ATOM 15302 O O . LEU D 1 145 ? 207.648 -1.532 107.318 1.00 12.01 145 LEU D O 1
ATOM 15307 N N . GLY D 1 146 ? 206.460 -3.228 106.455 1.00 9.68 146 GLY D N 1
ATOM 15308 C CA . GLY D 1 146 ? 205.344 -3.007 107.345 1.00 11.60 146 GLY D CA 1
ATOM 15309 C C . GLY D 1 146 ? 204.072 -3.554 106.732 1.00 8.53 146 GLY D C 1
ATOM 15310 O O . GLY D 1 146 ? 204.099 -4.286 105.739 1.00 9.21 146 GLY D O 1
ATOM 15311 N N . ARG D 1 147 ? 202.958 -3.158 107.339 1.00 9.15 147 ARG D N 1
ATOM 15312 C CA . ARG D 1 147 ? 201.644 -3.716 107.051 1.00 7.83 147 ARG D CA 1
ATOM 15313 C C . ARG D 1 147 ? 200.599 -2.617 107.217 1.00 11.80 147 ARG D C 1
ATOM 15314 O O . ARG D 1 147 ? 200.738 -1.746 108.085 1.00 13.02 147 ARG D O 1
ATOM 15322 N N . HIS D 1 148 ? 199.561 -2.656 106.385 1.00 9.45 148 HIS D N 1
ATOM 15323 C CA . HIS D 1 148 ? 198.489 -1.671 106.457 1.00 9.01 148 HIS D CA 1
ATOM 15324 C C . HIS D 1 148 ? 197.141 -2.360 106.319 1.00 7.62 148 HIS D C 1
ATOM 15325 O O . HIS D 1 148 ? 196.986 -3.279 105.513 1.00 7.90 148 HIS D O 1
ATOM 15332 N N . ILE D 1 149 ? 196.175 -1.891 107.106 1.00 7.80 149 ILE D N 1
ATOM 15333 C CA . ILE D 1 149 ? 194.779 -2.300 107.018 1.00 7.70 149 ILE D CA 1
ATOM 15334 C C . ILE D 1 149 ? 193.948 -1.053 106.754 1.00 8.71 149 ILE D C 1
ATOM 15335 O O . ILE D 1 149 ? 194.288 0.047 107.202 1.00 7.57 149 ILE D O 1
ATOM 15340 N N . GLY D 1 150 ? 192.864 -1.227 105.999 1.00 8.27 150 GLY D N 1
ATOM 15341 C CA . GLY D 1 150 ? 192.083 -0.097 105.519 1.00 8.73 150 GLY D CA 1
ATOM 15342 C C . GLY D 1 150 ? 192.265 0.088 104.022 1.00 6.29 150 GLY D C 1
ATOM 15343 O O . GLY D 1 150 ? 193.356 0.437 103.573 1.00 5.28 150 GLY D O 1
ATOM 15344 N N . GLY D 1 151 ? 191.218 -0.144 103.234 1.00 6.70 151 GLY D N 1
ATOM 15345 C CA . GLY D 1 151 ? 191.354 -0.187 101.784 1.00 5.22 151 GLY D CA 1
ATOM 15346 C C . GLY D 1 151 ? 191.308 1.131 101.031 1.00 6.14 151 GLY D C 1
ATOM 15347 O O . GLY D 1 151 ? 191.455 1.126 99.805 1.00 7.23 151 GLY D O 1
ATOM 15348 N N . PHE D 1 152 ? 191.104 2.267 101.708 1.00 6.30 152 PHE D N 1
ATOM 15349 C CA . PHE D 1 152 ? 190.875 3.533 101.015 1.00 5.68 152 PHE D CA 1
ATOM 15350 C C . PHE D 1 152 ? 191.730 4.677 101.556 1.00 6.07 152 PHE D C 1
ATOM 15351 O O . PHE D 1 152 ? 191.422 5.849 101.289 1.00 6.83 152 PHE D O 1
ATOM 15359 N N . THR D 1 153 ? 192.806 4.377 102.281 1.00 9.94 153 THR D N 1
ATOM 15360 C CA . THR D 1 153 ? 193.620 5.441 102.848 1.00 7.42 153 THR D CA 1
ATOM 15361 C C . THR D 1 153 ? 195.086 5.211 102.520 1.00 9.05 153 THR D C 1
ATOM 15362 O O . THR D 1 153 ? 195.542 4.067 102.440 1.00 6.00 153 THR D O 1
ATOM 15366 N N . PRO D 1 154 ? 195.835 6.286 102.309 1.00 8.44 154 PRO D N 1
ATOM 15367 C CA . PRO D 1 154 ? 197.227 6.158 101.874 1.00 9.41 154 PRO D CA 1
ATOM 15368 C C . PRO D 1 154 ? 198.149 5.795 103.027 1.00 9.59 154 PRO D C 1
ATOM 15369 O O . PRO D 1 154 ? 197.847 6.011 104.205 1.00 10.34 154 PRO D O 1
ATOM 15373 N N . PHE D 1 155 ? 199.305 5.246 102.662 1.00 10.56 155 PHE D N 1
ATOM 15374 C CA . PHE D 1 155 ? 200.307 4.893 103.653 1.00 11.03 155 PHE D CA 1
ATOM 15375 C C . PHE D 1 155 ? 201.686 4.903 103.001 1.00 9.15 155 PHE D C 1
ATOM 15376 O O . PHE D 1 155 ? 201.817 4.660 101.797 1.00 6.67 155 PHE D O 1
ATOM 15384 N N . ASN D 1 156 ? 202.708 5.208 103.817 1.00 8.97 156 ASN D N 1
ATOM 15385 C CA . ASN D 1 156 ? 204.071 5.472 103.362 1.00 8.27 156 ASN D CA 1
ATOM 15386 C C . ASN D 1 156 ? 205.080 4.606 104.103 1.00 8.66 156 ASN D C 1
ATOM 15387 O O . ASN D 1 156 ? 204.882 4.258 105.269 1.00 10.15 156 ASN D O 1
ATOM 15392 N N . PHE D 1 157 ? 206.187 4.299 103.423 1.00 8.89 157 PHE D N 1
ATOM 15393 C CA . PHE D 1 157 ? 207.385 3.743 104.047 1.00 8.75 157 PHE D CA 1
ATOM 15394 C C . PHE D 1 157 ? 208.600 4.525 103.575 1.00 7.35 157 PHE D C 1
ATOM 15395 O O . PHE D 1 157 ? 208.734 4.811 102.380 1.00 8.91 157 PHE D O 1
ATOM 15403 N N . GLU D 1 158 ? 209.507 4.840 104.496 1.00 8.98 158 GLU D N 1
ATOM 15404 C CA . GLU D 1 158 ? 210.789 5.411 104.091 1.00 8.93 158 GLU D CA 1
ATOM 15405 C C . GLU D 1 158 ? 211.748 4.289 103.711 1.00 11.40 158 GLU D C 1
ATOM 15406 O O . GLU D 1 158 ? 211.936 3.344 104.482 1.00 11.50 158 GLU D O 1
ATOM 15412 N N . ILE D 1 159 ? 212.359 4.392 102.525 1.00 11.40 159 ILE D N 1
ATOM 15413 C CA . ILE D 1 159 ? 213.270 3.369 102.027 1.00 11.62 159 ILE D CA 1
ATOM 15414 C C . ILE D 1 159 ? 214.683 3.910 101.787 1.00 11.43 159 ILE D C 1
ATOM 15415 O O . ILE D 1 159 ? 215.509 3.216 101.191 1.00 10.76 159 ILE D O 1
ATOM 15420 N N . THR D 1 160 ? 214.975 5.129 102.255 1.00 9.54 160 THR D N 1
ATOM 15421 C CA . THR D 1 160 ? 216.275 5.783 102.078 1.00 9.01 160 THR D CA 1
ATOM 15422 C C . THR D 1 160 ? 217.461 4.837 102.245 1.00 15.58 160 THR D C 1
ATOM 15423 O O . THR D 1 160 ? 218.314 4.718 101.355 1.00 17.00 160 THR D O 1
ATOM 15427 N N . ASN D 1 161 ? 217.547 4.169 103.390 1.00 12.62 161 ASN D N 1
ATOM 15428 C CA . ASN D 1 161 ? 218.724 3.367 103.691 1.00 13.71 161 ASN D CA 1
ATOM 15429 C C . ASN D 1 161 ? 218.587 1.915 103.245 1.00 14.67 161 ASN D C 1
ATOM 15430 O O . ASN D 1 161 ? 219.530 1.139 103.426 1.00 15.17 161 ASN D O 1
ATOM 15435 N N . LEU D 1 162 ? 217.446 1.536 102.658 1.00 14.10 162 LEU D N 1
ATOM 15436 C CA . LEU D 1 162 ? 217.228 0.191 102.134 1.00 9.62 162 LEU D CA 1
ATOM 15437 C C . LEU D 1 162 ? 217.442 0.101 100.629 1.00 12.41 162 LEU D C 1
ATOM 15438 O O . LEU D 1 162 ? 217.623 -1.004 100.103 1.00 13.20 162 LEU D O 1
ATOM 15443 N N . LEU D 1 163 ? 217.421 1.230 99.933 1.00 14.97 163 LEU D N 1
ATOM 15444 C CA . LEU D 1 163 ? 217.608 1.241 98.491 1.00 13.08 163 LEU D CA 1
ATOM 15445 C C . LEU D 1 163 ? 219.001 0.734 98.151 1.00 20.48 163 LEU D C 1
ATOM 15446 O O . LEU D 1 163 ? 219.986 1.103 98.795 1.00 18.78 163 LEU D O 1
ATOM 15451 N N . LYS D 1 164 ? 219.082 -0.128 97.144 1.00 17.45 164 LYS D N 1
ATOM 15452 C CA . LYS D 1 164 ? 220.361 -0.633 96.680 1.00 17.75 164 LYS D CA 1
ATOM 15453 C C . LYS D 1 164 ? 220.614 -0.144 95.261 1.00 20.67 164 LYS D C 1
ATOM 15454 O O . LYS D 1 164 ? 219.686 0.214 94.526 1.00 19.97 164 LYS D O 1
ATOM 15460 N N . GLU D 1 165 ? 221.889 -0.100 94.891 1.00 21.59 165 GLU D N 1
ATOM 15461 C CA . GLU D 1 165 ? 222.233 0.167 93.504 1.00 22.42 165 GLU D CA 1
ATOM 15462 C C . GLU D 1 165 ? 221.808 -1.012 92.632 1.00 18.62 165 GLU D C 1
ATOM 15463 O O . GLU D 1 165 ? 221.793 -2.170 93.068 1.00 17.39 165 GLU D O 1
ATOM 15469 N N . GLY D 1 166 ? 221.433 -0.700 91.395 1.00 15.62 166 GLY D N 1
ATOM 15470 C CA . GLY D 1 166 ? 220.959 -1.730 90.498 1.00 13.32 166 GLY D CA 1
ATOM 15471 C C . GLY D 1 166 ? 219.495 -2.036 90.768 1.00 15.29 166 GLY D C 1
ATOM 15472 O O . GLY D 1 166 ? 218.720 -1.169 91.177 1.00 11.81 166 GLY D O 1
ATOM 15473 N N . THR D 1 167 ? 219.137 -3.302 90.578 1.00 14.11 167 THR D N 1
ATOM 15474 C CA . THR D 1 167 ? 217.745 -3.723 90.653 1.00 13.48 167 THR D CA 1
ATOM 15475 C C . THR D 1 167 ? 217.273 -3.801 92.099 1.00 14.81 167 THR D C 1
ATOM 15476 O O . THR D 1 167 ? 217.942 -4.389 92.954 1.00 12.35 167 THR D O 1
ATOM 15480 N N . ASN D 1 168 ? 216.111 -3.216 92.363 1.00 10.68 168 ASN D N 1
ATOM 15481 C CA . ASN D 1 168 ? 215.430 -3.363 93.637 1.00 9.53 168 ASN D CA 1
ATOM 15482 C C . ASN D 1 168 ? 214.152 -4.164 93.427 1.00 9.77 168 ASN D C 1
ATOM 15483 O O . ASN D 1 168 ? 213.501 -4.053 92.384 1.00 8.52 168 ASN D O 1
ATOM 15488 N N . SER D 1 169 ? 213.782 -4.939 94.441 1.00 6.11 169 SER D N 1
ATOM 15489 C CA . SER D 1 169 ? 212.600 -5.796 94.393 1.00 8.26 169 SER D CA 1
ATOM 15490 C C . SER D 1 169 ? 211.572 -5.318 95.404 1.00 7.26 169 SER D C 1
ATOM 15491 O O . SER D 1 169 ? 211.841 -5.320 96.609 1.00 8.87 169 SER D O 1
ATOM 15494 N N . LEU D 1 170 ? 210.382 -4.969 94.921 1.00 7.27 170 LEU D N 1
ATOM 15495 C CA . LEU D 1 170 ? 209.272 -4.559 95.767 1.00 7.16 170 LEU D CA 1
ATOM 15496 C C . LEU D 1 170 ? 208.169 -5.603 95.643 1.00 5.53 170 LEU D C 1
ATOM 15497 O O . LEU D 1 170 ? 207.698 -5.881 94.537 1.00 4.59 170 LEU D O 1
ATOM 15502 N N . VAL D 1 171 ? 207.786 -6.196 96.762 1.00 4.99 171 VAL D N 1
ATOM 15503 C CA . VAL D 1 171 ? 206.724 -7.197 96.792 1.00 6.52 171 VAL D CA 1
ATOM 15504 C C . VAL D 1 171 ? 205.635 -6.723 97.737 1.00 4.93 171 VAL D C 1
ATOM 15505 O O . VAL D 1 171 ? 205.914 -6.270 98.848 1.00 6.59 171 VAL D O 1
ATOM 15509 N N . VAL D 1 172 ? 204.385 -6.881 97.317 1.00 5.96 172 VAL D N 1
ATOM 15510 C CA . VAL D 1 172 ? 203.240 -6.483 98.126 1.00 5.34 172 VAL D CA 1
ATOM 15511 C C . VAL D 1 172 ? 202.279 -7.658 98.167 1.00 4.64 172 VAL D C 1
ATOM 15512 O O . VAL D 1 172 ? 201.856 -8.151 97.115 1.00 5.62 172 VAL D O 1
ATOM 15516 N N . LYS D 1 173 ? 201.981 -8.142 99.368 1.00 3.57 173 LYS D N 1
ATOM 15517 C CA . LYS D 1 173 ? 200.972 -9.169 99.558 1.00 5.87 173 LYS D CA 1
ATOM 15518 C C . LYS D 1 173 ? 199.648 -8.467 99.826 1.00 6.93 173 LYS D C 1
ATOM 15519 O O . LYS D 1 173 ? 199.499 -7.772 100.838 1.00 6.55 173 LYS D O 1
ATOM 15525 N N . VAL D 1 174 ? 198.697 -8.626 98.917 1.00 5.84 174 VAL D N 1
ATOM 15526 C CA . VAL D 1 174 ? 197.425 -7.920 98.995 1.00 5.87 174 VAL D CA 1
ATOM 15527 C C . VAL D 1 174 ? 196.329 -8.939 99.267 1.00 5.59 174 VAL D C 1
ATOM 15528 O O . VAL D 1 174 ? 196.200 -9.919 98.529 1.00 6.59 174 VAL D O 1
ATOM 15532 N N . ASP D 1 175 ? 195.535 -8.703 100.316 1.00 7.80 175 ASP D N 1
ATOM 15533 C CA . ASP D 1 175 ? 194.424 -9.581 100.672 1.00 4.83 175 ASP D CA 1
ATOM 15534 C C . ASP D 1 175 ? 193.151 -8.782 100.913 1.00 6.43 175 ASP D C 1
ATOM 15535 O O . ASP D 1 175 ? 193.139 -7.853 101.730 1.00 6.34 175 ASP D O 1
ATOM 15540 N N . ASN D 1 176 ? 192.062 -9.189 100.255 1.00 6.18 176 ASN D N 1
ATOM 15541 C CA . ASN D 1 176 ? 190.773 -8.529 100.438 1.00 8.61 176 ASN D CA 1
ATOM 15542 C C . ASN D 1 176 ? 189.727 -9.457 101.046 1.00 5.93 176 ASN D C 1
ATOM 15543 O O . ASN D 1 176 ? 188.531 -9.232 100.862 1.00 8.36 176 ASN D O 1
ATOM 15548 N N . LYS D 1 177 ? 190.145 -10.490 101.777 1.00 7.92 177 LYS D N 1
ATOM 15549 C CA . LYS D 1 177 ? 189.186 -11.280 102.540 1.00 11.54 177 LYS D CA 1
ATOM 15550 C C . LYS D 1 177 ? 188.310 -10.367 103.393 1.00 10.11 177 LYS D C 1
ATOM 15551 O O . LYS D 1 177 ? 188.799 -9.414 104.007 1.00 8.27 177 LYS D O 1
ATOM 15557 N N . ARG D 1 178 ? 187.006 -10.656 103.421 1.00 6.64 178 ARG D N 1
ATOM 15558 C CA . ARG D 1 178 ? 186.109 -9.941 104.323 1.00 8.19 178 ARG D CA 1
ATOM 15559 C C . ARG D 1 178 ? 186.264 -10.482 105.735 1.00 11.38 178 ARG D C 1
ATOM 15560 O O . ARG D 1 178 ? 186.220 -11.697 105.946 1.00 7.88 178 ARG D O 1
ATOM 15568 N N . LEU D 1 179 ? 186.460 -9.580 106.700 1.00 9.08 179 LEU D N 1
ATOM 15569 C CA . LEU D 1 179 ? 186.631 -9.966 108.091 1.00 10.57 179 LEU D CA 1
ATOM 15570 C C . LEU D 1 179 ? 185.484 -9.421 108.928 1.00 10.74 179 LEU D C 1
ATOM 15571 O O . LEU D 1 179 ? 185.138 -8.242 108.795 1.00 10.26 179 LEU D O 1
ATOM 15576 N N . PRO D 1 180 ? 184.874 -10.235 109.787 1.00 12.99 180 PRO D N 1
ATOM 15577 C CA . PRO D 1 180 ? 183.834 -9.705 110.685 1.00 14.50 180 PRO D CA 1
ATOM 15578 C C . PRO D 1 180 ? 184.237 -8.427 111.411 1.00 10.31 180 PRO D C 1
ATOM 15579 O O . PRO D 1 180 ? 183.422 -7.502 111.536 1.00 9.17 180 PRO D O 1
ATOM 15583 N N . GLU D 1 181 ? 185.487 -8.344 111.868 1.00 10.26 181 GLU D N 1
ATOM 15584 C CA . GLU D 1 181 ? 185.988 -7.256 112.696 1.00 12.64 181 GLU D CA 1
ATOM 15585 C C . GLU D 1 181 ? 186.541 -6.079 111.893 1.00 10.95 181 GLU D C 1
ATOM 15586 O O . GLU D 1 181 ? 186.949 -5.074 112.493 1.00 15.00 181 GLU D O 1
ATOM 15592 N N . ALA D 1 182 ? 186.560 -6.168 110.565 1.00 6.51 182 ALA D N 1
ATOM 15593 C CA . ALA D 1 182 ? 187.136 -5.136 109.717 1.00 7.50 182 ALA D CA 1
ATOM 15594 C C . ALA D 1 182 ? 186.217 -3.916 109.602 1.00 9.62 182 ALA D C 1
ATOM 15595 O O . ALA D 1 182 ? 185.055 -3.929 110.006 1.00 9.33 182 ALA D O 1
ATOM 15597 N N . VAL D 1 183 ? 186.760 -2.857 109.014 1.00 8.62 183 VAL D N 1
ATOM 15598 C CA . VAL D 1 183 ? 186.008 -1.653 108.673 1.00 7.92 183 VAL D CA 1
ATOM 15599 C C . VAL D 1 183 ? 186.222 -1.383 107.189 1.00 8.33 183 VAL D C 1
ATOM 15600 O O . VAL D 1 183 ? 187.283 -0.860 106.815 1.00 7.37 183 VAL D O 1
ATOM 15604 N N . PRO D 1 184 ? 185.264 -1.721 106.305 1.00 5.26 184 PRO D N 1
ATOM 15605 C CA . PRO D 1 184 ? 183.926 -2.265 106.584 1.00 6.73 184 PRO D CA 1
ATOM 15606 C C . PRO D 1 184 ? 183.914 -3.769 106.945 1.00 7.13 184 PRO D C 1
ATOM 15607 O O . PRO D 1 184 ? 184.967 -4.418 106.877 1.00 8.79 184 PRO D O 1
ATOM 15611 N N . THR D 1 185 ? 182.752 -4.307 107.315 1.00 6.21 185 THR D N 1
ATOM 15612 C CA . THR D 1 185 ? 182.640 -5.684 107.786 1.00 8.47 185 THR D CA 1
ATOM 15613 C C . THR D 1 185 ? 182.194 -6.597 106.631 1.00 10.05 185 THR D C 1
ATOM 15614 O O . THR D 1 185 ? 182.398 -6.276 105.454 1.00 9.53 185 THR D O 1
ATOM 15618 N N . VAL D 1 186 ? 181.598 -7.750 106.957 1.00 8.03 186 VAL D N 1
ATOM 15619 C CA . VAL D 1 186 ? 181.374 -8.797 105.957 1.00 8.84 186 VAL D CA 1
ATOM 15620 C C . VAL D 1 186 ? 180.172 -8.549 105.058 1.00 9.20 186 VAL D C 1
ATOM 15621 O O . VAL D 1 186 ? 179.888 -9.375 104.181 1.00 9.22 186 VAL D O 1
ATOM 15625 N N . ASN D 1 187 ? 179.458 -7.440 105.242 1.00 7.28 187 ASN D N 1
ATOM 15626 C CA . ASN D 1 187 ? 178.288 -7.118 104.433 1.00 7.09 187 ASN D CA 1
ATOM 15627 C C . ASN D 1 187 ? 178.336 -5.642 104.068 1.00 6.15 187 ASN D C 1
ATOM 15628 O O . ASN D 1 187 ? 178.473 -4.792 104.952 1.00 8.25 187 ASN D O 1
ATOM 15633 N N . ALA D 1 188 ? 178.234 -5.352 102.771 1.00 4.83 188 ALA D N 1
ATOM 15634 C CA . ALA D 1 188 ? 178.119 -4.004 102.230 1.00 5.57 188 ALA D CA 1
ATOM 15635 C C . ALA D 1 188 ? 177.514 -4.120 100.835 1.00 9.96 188 ALA D C 1
ATOM 15636 O O . ALA D 1 188 ? 177.548 -5.194 100.222 1.00 9.34 188 ALA D O 1
ATOM 15638 N N . ASP D 1 189 ? 176.953 -3.017 100.331 1.00 6.84 189 ASP D N 1
ATOM 15639 C CA . ASP D 1 189 ? 176.261 -3.051 99.040 1.00 5.80 189 ASP D CA 1
ATOM 15640 C C . ASP D 1 189 ? 177.122 -2.545 97.898 1.00 8.08 189 ASP D C 1
ATOM 15641 O O . ASP D 1 189 ? 176.605 -1.895 96.989 1.00 8.68 189 ASP D O 1
ATOM 15646 N N . TRP D 1 190 ? 178.422 -2.847 97.894 1.00 9.61 190 TRP D N 1
ATOM 15647 C CA . TRP D 1 190 ? 179.288 -2.536 96.763 1.00 7.46 190 TRP D CA 1
ATOM 15648 C C . TRP D 1 190 ? 180.330 -3.639 96.606 1.00 6.94 190 TRP D C 1
ATOM 15649 O O . TRP D 1 190 ? 180.575 -4.423 97.529 1.00 6.78 190 TRP D O 1
ATOM 15660 N N . TRP D 1 191 ? 180.931 -3.691 95.413 1.00 4.82 191 TRP D N 1
ATOM 15661 C CA . TRP D 1 191 ? 181.824 -4.786 95.045 1.00 6.16 191 TRP D CA 1
ATOM 15662 C C . TRP D 1 191 ? 183.095 -4.779 95.887 1.00 8.60 191 TRP D C 1
ATOM 15663 O O . TRP D 1 191 ? 183.661 -3.726 96.189 1.00 7.36 191 TRP D O 1
ATOM 15674 N N . ASN D 1 192 ? 183.558 -5.974 96.255 1.00 7.38 192 ASN D N 1
ATOM 15675 C CA . ASN D 1 192 ? 184.812 -6.129 96.987 1.00 6.04 192 ASN D CA 1
ATOM 15676 C C . ASN D 1 192 ? 185.975 -6.081 95.995 1.00 8.61 192 ASN D C 1
ATOM 15677 O O . ASN D 1 192 ? 186.551 -7.097 95.597 1.00 7.71 192 ASN D O 1
ATOM 15682 N N . PHE D 1 193 ? 186.329 -4.856 95.606 1.00 5.67 193 PHE D N 1
ATOM 15683 C CA . PHE D 1 193 ? 187.419 -4.586 94.675 1.00 5.55 193 PHE D CA 1
ATOM 15684 C C . PHE D 1 193 ? 188.741 -4.749 95.423 1.00 3.48 193 PHE D C 1
ATOM 15685 O O . PHE D 1 193 ? 189.060 -3.944 96.300 1.00 6.61 193 PHE D O 1
ATOM 15693 N N . GLY D 1 194 ? 189.503 -5.791 95.102 1.00 6.25 194 GLY D N 1
ATOM 15694 C CA . GLY D 1 194 ? 190.804 -6.002 95.702 1.00 6.27 194 GLY D CA 1
ATOM 15695 C C . GLY D 1 194 ? 191.929 -5.472 94.830 1.00 6.80 194 GLY D C 1
ATOM 15696 O O . GLY D 1 194 ? 191.773 -5.312 93.621 1.00 5.51 194 GLY D O 1
ATOM 15697 N N . GLY D 1 195 ? 193.079 -5.195 95.460 1.00 6.43 195 GLY D N 1
ATOM 15698 C CA . GLY D 1 195 ? 194.317 -4.943 94.739 1.00 6.13 195 GLY D CA 1
ATOM 15699 C C . GLY D 1 195 ? 194.953 -3.614 95.097 1.00 4.66 195 GLY D C 1
ATOM 15700 O O . GLY D 1 195 ? 194.564 -2.932 96.051 1.00 3.99 195 GLY D O 1
ATOM 15701 N N . ILE D 1 196 ? 195.977 -3.256 94.327 1.00 6.33 196 ILE D N 1
ATOM 15702 C CA . ILE D 1 196 ? 196.645 -1.959 94.489 1.00 4.70 196 ILE D CA 1
ATOM 15703 C C . ILE D 1 196 ? 195.842 -0.995 93.625 1.00 5.54 196 ILE D C 1
ATOM 15704 O O . ILE D 1 196 ? 196.064 -0.867 92.425 1.00 5.90 196 ILE D O 1
ATOM 15709 N N . THR D 1 197 ? 194.869 -0.337 94.251 1.00 6.53 197 THR D N 1
ATOM 15710 C CA . THR D 1 197 ? 193.784 0.340 93.554 1.00 5.66 197 THR D CA 1
ATOM 15711 C C . THR D 1 197 ? 194.087 1.792 93.204 1.00 6.67 197 THR D C 1
ATOM 15712 O O . THR D 1 197 ? 193.377 2.375 92.373 1.00 7.68 197 THR D O 1
ATOM 15716 N N . ARG D 1 198 ? 195.111 2.384 93.799 1.00 5.07 198 ARG D N 1
ATOM 15717 C CA . ARG D 1 198 ? 195.537 3.734 93.487 1.00 5.71 198 ARG D CA 1
ATOM 15718 C C . ARG D 1 198 ? 197.042 3.733 93.255 1.00 5.82 198 ARG D C 1
ATOM 15719 O O . ARG D 1 198 ? 197.736 2.770 93.597 1.00 8.05 198 ARG D O 1
ATOM 15727 N N . PRO D 1 199 ? 197.556 4.775 92.612 1.00 5.58 199 PRO D N 1
ATOM 15728 C CA . PRO D 1 199 ? 198.955 4.779 92.168 1.00 10.09 199 PRO D CA 1
ATOM 15729 C C . PRO D 1 199 ? 199.957 4.562 93.294 1.00 9.03 199 PRO D C 1
ATOM 15730 O O . PRO D 1 199 ? 199.695 4.835 94.472 1.00 8.48 199 PRO D O 1
ATOM 15734 N N . VAL D 1 200 ? 201.129 4.059 92.887 1.00 7.03 200 VAL D N 1
ATOM 15735 C CA . VAL D 1 200 ? 202.278 3.834 93.753 1.00 7.79 200 VAL D CA 1
ATOM 15736 C C . VAL D 1 200 ? 203.356 4.834 93.364 1.00 8.28 200 VAL D C 1
ATOM 15737 O O . VAL D 1 200 ? 203.716 4.940 92.183 1.00 7.86 200 VAL D O 1
ATOM 15741 N N . THR D 1 201 ? 203.869 5.563 94.348 1.00 7.95 201 THR D N 1
ATOM 15742 C CA . THR D 1 201 ? 204.729 6.713 94.083 1.00 10.55 201 THR D CA 1
ATOM 15743 C C . THR D 1 201 ? 205.994 6.680 94.927 1.00 9.09 201 THR D C 1
ATOM 15744 O O . THR D 1 201 ? 205.932 6.453 96.142 1.00 10.57 201 THR D O 1
ATOM 15748 N N . LEU D 1 202 ? 207.131 6.933 94.281 1.00 7.77 202 LEU D N 1
ATOM 15749 C CA . LEU D 1 202 ? 208.380 7.241 94.974 1.00 7.71 202 LEU D CA 1
ATOM 15750 C C . LEU D 1 202 ? 208.480 8.744 95.188 1.00 7.11 202 LEU D C 1
ATOM 15751 O O . LEU D 1 202 ? 208.393 9.516 94.228 1.00 11.35 202 LEU D O 1
ATOM 15756 N N . ILE D 1 203 ? 208.679 9.155 96.440 1.00 6.15 203 ILE D N 1
ATOM 15757 C CA . ILE D 1 203 ? 208.765 10.565 96.809 1.00 6.86 203 ILE D CA 1
ATOM 15758 C C . ILE D 1 203 ? 210.162 10.832 97.357 1.00 7.17 203 ILE D C 1
ATOM 15759 O O . ILE D 1 203 ? 210.532 10.295 98.406 1.00 8.57 203 ILE D O 1
ATOM 15764 N N . GLU D 1 204 ? 210.911 11.688 96.674 1.00 5.88 204 GLU D N 1
ATOM 15765 C CA . GLU D 1 204 ? 212.219 12.131 97.157 1.00 8.42 204 GLU D CA 1
ATOM 15766 C C . GLU D 1 204 ? 212.083 13.440 97.939 1.00 10.10 204 GLU D C 1
ATOM 15767 O O . GLU D 1 204 ? 211.341 14.340 97.540 1.00 9.73 204 GLU D O 1
ATOM 15773 N N . MET D 1 205 ? 212.784 13.526 99.068 1.00 9.22 205 MET D N 1
ATOM 15774 C CA . MET D 1 205 ? 212.721 14.662 99.973 1.00 9.32 205 MET D CA 1
ATOM 15775 C C . MET D 1 205 ? 214.121 15.122 100.350 1.00 8.85 205 MET D C 1
ATOM 15776 O O . MET D 1 205 ? 215.063 14.322 100.368 1.00 8.96 205 MET D O 1
ATOM 15781 N N . PRO D 1 206 ? 214.280 16.400 100.689 1.00 9.18 206 PRO D N 1
ATOM 15782 C CA . PRO D 1 206 ? 215.505 16.834 101.376 1.00 8.64 206 PRO D CA 1
ATOM 15783 C C . PRO D 1 206 ? 215.623 16.162 102.740 1.00 12.15 206 PRO D C 1
ATOM 15784 O O . PRO D 1 206 ? 214.676 15.578 103.264 1.00 10.80 206 PRO D O 1
ATOM 15788 N N . ALA D 1 207 ? 216.815 16.268 103.337 1.00 10.08 207 ALA D N 1
ATOM 15789 C CA . ALA D 1 207 ? 217.073 15.581 104.602 1.00 9.16 207 ALA D CA 1
ATOM 15790 C C . ALA D 1 207 ? 216.132 16.054 105.711 1.00 10.74 207 ALA D C 1
ATOM 15791 O O . ALA D 1 207 ? 215.731 15.265 106.574 1.00 12.05 207 ALA D O 1
ATOM 15793 N N . THR D 1 208 ? 215.802 17.342 105.729 1.00 7.75 208 THR D N 1
ATOM 15794 C CA . THR D 1 208 ? 214.749 17.887 106.573 1.00 11.87 208 THR D CA 1
ATOM 15795 C C . THR D 1 208 ? 213.689 18.470 105.653 1.00 11.63 208 THR D C 1
ATOM 15796 O O . THR D 1 208 ? 214.012 19.244 104.745 1.00 10.54 208 THR D O 1
ATOM 15800 N N . TYR D 1 209 ? 212.435 18.065 105.843 1.00 11.12 209 TYR D N 1
ATOM 15801 C CA . TYR D 1 209 ? 211.419 18.413 104.864 1.00 8.59 209 TYR D CA 1
ATOM 15802 C C . TYR D 1 209 ? 210.148 18.874 105.557 1.00 10.88 209 TYR D C 1
ATOM 15803 O O . TYR D 1 209 ? 209.916 18.601 106.737 1.00 10.09 209 TYR D O 1
ATOM 15812 N N . ILE D 1 210 ? 209.337 19.605 104.795 1.00 8.24 210 ILE D N 1
ATOM 15813 C CA . ILE D 1 210 ? 208.009 20.019 105.236 1.00 12.10 210 ILE D CA 1
ATOM 15814 C C . ILE D 1 210 ? 207.079 18.822 105.059 1.00 9.18 210 ILE D C 1
ATOM 15815 O O . ILE D 1 210 ? 206.736 18.462 103.934 1.00 8.13 210 ILE D O 1
ATOM 15820 N N . ARG D 1 211 ? 206.667 18.201 106.163 1.00 10.35 211 ARG D N 1
ATOM 15821 C CA . ARG D 1 211 ? 205.849 16.999 106.032 1.00 10.68 211 ARG D CA 1
ATOM 15822 C C . ARG D 1 211 ? 204.359 17.311 105.984 1.00 11.37 211 ARG D C 1
ATOM 15823 O O . ARG D 1 211 ? 203.612 16.682 105.221 1.00 9.12 211 ARG D O 1
ATOM 15831 N N . ASP D 1 212 ? 203.914 18.267 106.794 1.00 10.88 212 ASP D N 1
ATOM 15832 C CA . ASP D 1 212 ? 202.496 18.518 106.982 1.00 10.60 212 ASP D CA 1
ATOM 15833 C C . ASP D 1 212 ? 202.289 20.013 107.157 1.00 12.30 212 ASP D C 1
ATOM 15834 O O . ASP D 1 212 ? 203.188 20.732 107.595 1.00 12.58 212 ASP D O 1
ATOM 15839 N N . TYR D 1 213 ? 201.101 20.479 106.801 1.00 9.96 213 TYR D N 1
ATOM 15840 C CA . TYR D 1 213 ? 200.784 21.886 107.000 1.00 10.31 213 TYR D CA 1
ATOM 15841 C C . TYR D 1 213 ? 199.287 22.058 106.845 1.00 13.87 213 TYR D C 1
ATOM 15842 O O . TYR D 1 213 ? 198.605 21.227 106.237 1.00 11.16 213 TYR D O 1
ATOM 15851 N N . TYR D 1 214 ? 198.794 23.160 107.397 1.00 14.34 214 TYR D N 1
ATOM 15852 C CA . TYR D 1 214 ? 197.381 23.491 107.376 1.00 12.50 214 TYR D CA 1
ATOM 15853 C C . TYR D 1 214 ? 197.264 24.986 107.119 1.00 14.03 214 TYR D C 1
ATOM 15854 O O . TYR D 1 214 ? 197.987 25.775 107.735 1.00 11.35 214 TYR D O 1
ATOM 15863 N N . VAL D 1 215 ? 196.386 25.373 106.192 1.00 16.66 215 VAL D N 1
ATOM 15864 C CA . VAL D 1 215 ? 196.183 26.782 105.849 1.00 12.51 215 VAL D CA 1
ATOM 15865 C C . VAL D 1 215 ? 194.727 26.983 105.444 1.00 13.01 215 VAL D C 1
ATOM 15866 O O . VAL D 1 215 ? 194.329 26.617 104.331 1.00 15.50 215 VAL D O 1
ATOM 15870 N N . GLN D 1 216 ? 193.932 27.562 106.344 1.00 11.45 216 GLN D N 1
ATOM 15871 C CA . GLN D 1 216 ? 192.504 27.765 106.139 1.00 13.74 216 GLN D CA 1
ATOM 15872 C C . GLN D 1 216 ? 192.075 28.997 106.926 1.00 11.95 216 GLN D C 1
ATOM 15873 O O . GLN D 1 216 ? 192.794 29.475 107.800 1.00 13.77 216 GLN D O 1
ATOM 15879 N N . LEU D 1 217 ? 190.870 29.492 106.643 1.00 14.67 217 LEU D N 1
ATOM 15880 C CA . LEU D 1 217 ? 190.334 30.551 107.492 1.00 11.56 217 LEU D CA 1
ATOM 15881 C C . LEU D 1 217 ? 190.126 30.032 108.907 1.00 13.05 217 LEU D C 1
ATOM 15882 O O . LEU D 1 217 ? 189.796 28.862 109.121 1.00 16.97 217 LEU D O 1
ATOM 15887 N N . ALA D 1 218 ? 190.322 30.911 109.888 1.00 15.85 218 ALA D N 1
ATOM 15888 C CA . ALA D 1 218 ? 189.882 30.582 111.233 1.00 17.69 218 ALA D CA 1
ATOM 15889 C C . ALA D 1 218 ? 188.368 30.383 111.239 1.00 13.55 218 ALA D C 1
ATOM 15890 O O . ALA D 1 218 ? 187.658 30.792 110.318 1.00 17.56 218 ALA D O 1
ATOM 15892 N N . LYS D 1 219 ? 187.869 29.758 112.298 1.00 17.47 219 LYS D N 1
ATOM 15893 C CA . LYS D 1 219 ? 186.455 29.395 112.348 1.00 16.91 219 LYS D CA 1
ATOM 15894 C C . LYS D 1 219 ? 185.574 30.643 112.309 1.00 22.67 219 LYS D C 1
ATOM 15895 O O . LYS D 1 219 ? 185.737 31.558 113.118 1.00 20.48 219 LYS D O 1
ATOM 15901 N N . ASP D 1 220 ? 184.645 30.679 111.349 1.00 21.05 220 ASP D N 1
ATOM 15902 C CA . ASP D 1 220 ? 183.640 31.745 111.243 1.00 20.98 220 ASP D CA 1
ATOM 15903 C C . ASP D 1 220 ? 184.271 33.125 111.036 1.00 26.22 220 ASP D C 1
ATOM 15904 O O . ASP D 1 220 ? 183.670 34.149 111.382 1.00 24.38 220 ASP D O 1
ATOM 15909 N N . ASP D 1 221 ? 185.477 33.195 110.471 1.00 19.51 221 ASP D N 1
ATOM 15910 C CA . ASP D 1 221 ? 186.181 34.475 110.351 1.00 22.13 221 ASP D CA 1
ATOM 15911 C C . ASP D 1 221 ? 186.707 34.664 108.931 1.00 21.16 221 ASP D C 1
ATOM 15912 O O . ASP D 1 221 ? 187.755 34.116 108.572 1.00 19.02 221 ASP D O 1
ATOM 15917 N N . LYS D 1 222 ? 186.000 35.478 108.143 1.00 15.32 222 LYS D N 1
ATOM 15918 C CA . LYS D 1 222 ? 186.399 35.768 106.772 1.00 14.33 222 LYS D CA 1
ATOM 15919 C C . LYS D 1 222 ? 187.662 36.612 106.680 1.00 18.15 222 LYS D C 1
ATOM 15920 O O . LYS D 1 222 ? 188.158 36.828 105.569 1.00 18.42 222 LYS D O 1
ATOM 15926 N N . ASN D 1 223 ? 188.181 37.113 107.802 1.00 18.39 223 ASN D N 1
ATOM 15927 C CA . ASN D 1 223 ? 189.268 38.086 107.773 1.00 22.05 223 ASN D CA 1
ATOM 15928 C C . ASN D 1 223 ? 190.560 37.574 108.397 1.00 22.53 223 ASN D C 1
ATOM 15929 O O . ASN D 1 223 ? 191.514 38.352 108.525 1.00 20.75 223 ASN D O 1
ATOM 15934 N N . MET D 1 224 ? 190.624 36.300 108.782 1.00 20.41 224 MET D N 1
ATOM 15935 C CA . MET D 1 224 ? 191.802 35.756 109.451 1.00 18.66 224 MET D CA 1
ATOM 15936 C C . MET D 1 224 ? 192.134 34.382 108.883 1.00 22.03 224 MET D C 1
ATOM 15937 O O . MET D 1 224 ? 191.307 33.465 108.928 1.00 14.94 224 MET D O 1
ATOM 15942 N N . ILE D 1 225 ? 193.345 34.239 108.370 1.00 21.51 225 ILE D N 1
ATOM 15943 C CA . ILE D 1 225 ? 193.879 32.941 107.960 1.00 19.13 225 ILE D CA 1
ATOM 15944 C C . ILE D 1 225 ? 194.683 32.371 109.121 1.00 20.59 225 ILE D C 1
ATOM 15945 O O . ILE D 1 225 ? 195.547 33.056 109.685 1.00 22.53 225 ILE D O 1
ATOM 15950 N N . GLU D 1 226 ? 194.404 31.123 109.488 1.00 17.77 226 GLU D N 1
ATOM 15951 C CA . GLU D 1 226 ? 195.212 30.435 110.483 1.00 21.41 226 GLU D CA 1
ATOM 15952 C C . GLU D 1 226 ? 195.810 29.169 109.881 1.00 20.87 226 GLU D C 1
ATOM 15953 O O . GLU D 1 226 ? 195.356 28.668 108.851 1.00 19.20 226 GLU D O 1
ATOM 15959 N N . GLY D 1 227 ? 196.858 28.672 110.521 1.00 20.69 227 GLY D N 1
ATOM 15960 C CA . GLY D 1 227 ? 197.513 27.489 110.001 1.00 23.19 227 GLY D CA 1
ATOM 15961 C C . GLY D 1 227 ? 198.718 27.129 110.835 1.00 17.23 227 GLY D C 1
ATOM 15962 O O . GLY D 1 227 ? 199.021 27.760 111.850 1.00 17.81 227 GLY D O 1
ATOM 15963 N N . TRP D 1 228 ? 199.391 26.078 110.392 1.00 17.60 228 TRP D N 1
ATOM 15964 C CA . TRP D 1 228 ? 200.589 25.601 111.055 1.00 14.92 228 TRP D CA 1
ATOM 15965 C C . TRP D 1 228 ? 201.391 24.802 110.044 1.00 18.92 228 TRP D C 1
ATOM 15966 O O . TRP D 1 228 ? 200.923 24.498 108.944 1.00 14.19 228 TRP D O 1
ATOM 15977 N N . VAL D 1 229 ? 202.617 24.472 110.430 1.00 17.36 229 VAL D N 1
ATOM 15978 C CA . VAL D 1 229 ? 203.519 23.727 109.568 1.00 18.70 229 VAL D CA 1
ATOM 15979 C C . VAL D 1 229 ? 204.342 22.802 110.448 1.00 17.20 229 VAL D C 1
ATOM 15980 O O . VAL D 1 229 ? 204.617 23.108 111.611 1.00 18.70 229 VAL D O 1
ATOM 15984 N N . GLN D 1 230 ? 204.690 21.634 109.904 1.00 14.92 230 GLN D N 1
ATOM 15985 C CA . GLN D 1 230 ? 205.371 20.598 110.667 1.00 15.40 230 GLN D CA 1
ATOM 15986 C C . GLN D 1 230 ? 206.532 20.058 109.845 1.00 14.77 230 GLN D C 1
ATOM 15987 O O . GLN D 1 230 ? 206.328 19.509 108.758 1.00 13.68 230 GLN D O 1
ATOM 15993 N N . LEU D 1 231 ? 207.741 20.224 110.361 1.00 12.11 231 LEU D N 1
ATOM 15994 C CA . LEU D 1 231 ? 208.947 19.747 109.703 1.00 13.06 231 LEU D CA 1
ATOM 15995 C C . LEU D 1 231 ? 209.344 18.375 110.241 1.00 12.58 231 LEU D C 1
ATOM 15996 O O . LEU D 1 231 ? 209.027 17.999 111.372 1.00 13.98 231 LEU D O 1
ATOM 16001 N N . GLU D 1 232 ? 210.060 17.632 109.404 1.00 14.71 232 GLU D N 1
ATOM 16002 C CA . GLU D 1 232 ? 210.543 16.307 109.757 1.00 16.14 232 GLU D CA 1
ATOM 16003 C C . GLU D 1 232 ? 212.013 16.199 109.383 1.00 14.55 232 GLU D C 1
ATOM 16004 O O . GLU D 1 232 ? 212.387 16.471 108.236 1.00 12.29 232 GLU D O 1
ATOM 16010 N N . GLY D 1 233 ? 212.843 15.807 110.348 1.00 16.27 233 GLY D N 1
ATOM 16011 C CA . GLY D 1 233 ? 214.269 15.676 110.091 1.00 14.29 233 GLY D CA 1
ATOM 16012 C C . GLY D 1 233 ? 215.163 16.218 111.193 1.00 17.93 233 GLY D C 1
ATOM 16013 O O . GLY D 1 233 ? 214.666 16.704 112.212 1.00 19.77 233 GLY D O 1
ATOM 16014 N N . SER D 1 234 ? 216.487 16.167 111.004 1.00 15.41 234 SER D N 1
ATOM 16015 C CA . SER D 1 234 ? 217.414 16.563 112.064 1.00 19.27 234 SER D CA 1
ATOM 16016 C C . SER D 1 234 ? 217.538 18.076 112.216 1.00 21.19 234 SER D C 1
ATOM 16017 O O . SER D 1 234 ? 218.001 18.545 113.261 1.00 21.79 234 SER D O 1
ATOM 16020 N N . ASP D 1 235 ? 217.128 18.847 111.212 1.00 17.23 235 ASP D N 1
ATOM 16021 C CA . ASP D 1 235 ? 217.162 20.302 111.297 1.00 22.15 235 ASP D CA 1
ATOM 16022 C C . ASP D 1 235 ? 215.771 20.877 111.490 1.00 22.67 235 ASP D C 1
ATOM 16023 O O . ASP D 1 235 ? 215.305 21.642 110.642 1.00 22.06 235 ASP D O 1
ATOM 16028 N N . LYS D 1 236 ? 215.115 20.539 112.600 1.00 25.18 236 LYS D N 1
ATOM 16029 C CA . LYS D 1 236 ? 213.716 20.899 112.804 1.00 26.26 236 LYS D CA 1
ATOM 16030 C C . LYS D 1 236 ? 213.508 22.350 113.223 1.00 23.77 236 LYS D C 1
ATOM 16031 O O . LYS D 1 236 ? 212.367 22.823 113.186 1.00 25.62 236 LYS D O 1
ATOM 16037 N N . GLU D 1 237 ? 214.556 23.080 113.594 1.00 26.46 237 GLU D N 1
ATOM 16038 C CA . GLU D 1 237 ? 214.419 24.493 113.953 1.00 25.40 237 GLU D CA 1
ATOM 16039 C C . GLU D 1 237 ? 214.865 25.334 112.761 1.00 24.80 237 GLU D C 1
ATOM 16040 O O . GLU D 1 237 ? 216.063 25.509 112.524 1.00 24.95 237 GLU D O 1
ATOM 16046 N N . GLN D 1 238 ? 213.896 25.854 112.005 1.00 19.47 238 GLN D N 1
ATOM 16047 C CA . GLN D 1 238 ? 214.189 26.645 110.816 1.00 19.59 238 GLN D CA 1
ATOM 16048 C C . GLN D 1 238 ? 213.257 27.842 110.707 1.00 19.63 238 GLN D C 1
ATOM 16049 O O . GLN D 1 238 ? 212.170 27.880 111.288 1.00 19.87 238 GLN D O 1
ATOM 16055 N N . LYS D 1 239 ? 213.693 28.807 109.907 1.00 18.65 239 LYS D N 1
ATOM 16056 C CA . LYS D 1 239 ? 212.833 29.902 109.490 1.00 22.46 239 LYS D CA 1
ATOM 16057 C C . LYS D 1 239 ? 211.958 29.437 108.331 1.00 24.92 239 LYS D C 1
ATOM 16058 O O . LYS D 1 239 ? 212.455 28.835 107.374 1.00 20.13 239 LYS D O 1
ATOM 16064 N N . ILE D 1 240 ? 210.655 29.702 108.426 1.00 18.16 240 ILE D N 1
ATOM 16065 C CA . ILE D 1 240 ? 209.669 29.240 107.455 1.00 23.67 240 ILE D CA 1
ATOM 16066 C C . ILE D 1 240 ? 208.870 30.439 106.979 1.00 22.96 240 ILE D C 1
ATOM 16067 O O . ILE D 1 240 ? 208.421 31.247 107.799 1.00 26.35 240 ILE D O 1
ATOM 16072 N N . THR D 1 241 ? 208.691 30.553 105.662 1.00 18.69 241 THR D N 1
ATOM 16073 C CA . THR D 1 241 ? 207.889 31.619 105.070 1.00 21.54 241 THR D CA 1
ATOM 16074 C C . THR D 1 241 ? 206.667 31.046 104.366 1.00 16.98 241 THR D C 1
ATOM 16075 O O . THR D 1 241 ? 206.791 30.166 103.508 1.00 14.72 241 THR D O 1
ATOM 16079 N N . LEU D 1 242 ? 205.494 31.565 104.722 1.00 18.87 242 LEU D N 1
ATOM 16080 C CA . LEU D 1 242 ? 204.260 31.299 103.997 1.00 16.41 242 LEU D CA 1
ATOM 16081 C C . LEU D 1 242 ? 204.021 32.441 103.015 1.00 20.58 242 LEU D C 1
ATOM 16082 O O . LEU D 1 242 ? 203.952 33.607 103.417 1.00 19.92 242 LEU D O 1
ATOM 16087 N N . ASP D 1 243 ? 203.915 32.109 101.733 1.00 17.41 243 ASP D N 1
ATOM 16088 C CA . ASP D 1 243 ? 203.727 33.095 100.676 1.00 23.84 243 ASP D CA 1
ATOM 16089 C C . ASP D 1 243 ? 202.408 32.848 99.960 1.00 22.78 243 ASP D C 1
ATOM 16090 O O . ASP D 1 243 ? 202.190 31.761 99.409 1.00 21.84 243 ASP D O 1
ATOM 16095 N N . ILE D 1 244 ? 201.541 33.857 99.955 1.00 17.91 244 ILE D N 1
ATOM 16096 C CA . ILE D 1 244 ? 200.369 33.841 99.083 1.00 19.85 244 ILE D CA 1
ATOM 16097 C C . ILE D 1 244 ? 200.417 35.089 98.207 1.00 20.56 244 ILE D C 1
ATOM 16098 O O . ILE D 1 244 ? 199.861 36.126 98.581 1.00 19.06 244 ILE D O 1
ATOM 16103 N N . PRO D 1 245 ? 201.042 35.026 97.031 1.00 20.57 245 PRO D N 1
ATOM 16104 C CA . PRO D 1 245 ? 201.363 36.271 96.306 1.00 21.55 245 PRO D CA 1
ATOM 16105 C C . PRO D 1 245 ? 200.150 37.087 95.896 1.00 24.21 245 PRO D C 1
ATOM 16106 O O . PRO D 1 245 ? 200.140 38.310 96.070 1.00 24.75 245 PRO D O 1
ATOM 16110 N N . GLU D 1 246 ? 199.130 36.444 95.329 1.00 22.59 246 GLU D N 1
ATOM 16111 C CA . GLU D 1 246 ? 197.942 37.186 94.928 1.00 20.54 246 GLU D CA 1
ATOM 16112 C C . GLU D 1 246 ? 197.345 37.950 96.101 1.00 18.22 246 GLU D C 1
ATOM 16113 O O . GLU D 1 246 ? 196.676 38.970 95.901 1.00 24.79 246 GLU D O 1
ATOM 16119 N N . LEU D 1 247 ? 197.583 37.484 97.323 1.00 19.02 247 LEU D N 1
ATOM 16120 C CA . LEU D 1 247 ? 197.105 38.132 98.536 1.00 20.84 247 LEU D CA 1
ATOM 16121 C C . LEU D 1 247 ? 198.135 39.057 99.174 1.00 24.04 247 LEU D C 1
ATOM 16122 O O . LEU D 1 247 ? 197.858 39.636 100.230 1.00 20.59 247 LEU D O 1
ATOM 16127 N N . LYS D 1 248 ? 199.326 39.190 98.594 1.00 24.01 248 LYS D N 1
ATOM 16128 C CA . LYS D 1 248 ? 200.342 40.059 99.180 1.00 27.35 248 LYS D CA 1
ATOM 16129 C C . LYS D 1 248 ? 200.729 39.580 100.584 1.00 28.37 248 LYS D C 1
ATOM 16130 O O . LYS D 1 248 ? 201.178 40.362 101.426 1.00 29.77 248 LYS D O 1
ATOM 16136 N N . VAL D 1 249 ? 200.569 38.280 100.849 1.00 21.74 249 VAL D N 1
ATOM 16137 C CA . VAL D 1 249 ? 200.900 37.680 102.142 1.00 24.24 249 VAL D CA 1
ATOM 16138 C C . VAL D 1 249 ? 202.292 37.065 102.060 1.00 25.39 249 VAL D C 1
ATOM 16139 O O . VAL D 1 249 ? 202.533 36.149 101.263 1.00 23.95 249 VAL D O 1
ATOM 16143 N N . LYS D 1 250 ? 203.203 37.569 102.889 1.00 27.21 250 LYS D N 1
ATOM 16144 C CA . LYS D 1 250 ? 204.538 37.003 103.072 1.00 24.94 250 LYS D CA 1
ATOM 16145 C C . LYS D 1 250 ? 204.769 36.961 104.581 1.00 32.98 250 LYS D C 1
ATOM 16146 O O . LYS D 1 250 ? 205.019 37.994 105.211 1.00 28.69 250 LYS D O 1
ATOM 16152 N N . LYS D 1 251 ? 204.663 35.772 105.166 1.00 24.53 251 LYS D N 1
ATOM 16153 C CA . LYS D 1 251 ? 204.615 35.610 106.614 1.00 22.69 251 LYS D CA 1
ATOM 16154 C C . LYS D 1 251 ? 205.719 34.655 107.044 1.00 27.47 251 LYS D C 1
ATOM 16155 O O . LYS D 1 251 ? 205.727 33.490 106.634 1.00 24.14 251 LYS D O 1
ATOM 16161 N N . GLU D 1 252 ? 206.648 35.141 107.863 1.00 27.00 252 GLU D N 1
ATOM 16162 C CA . GLU D 1 252 ? 207.799 34.353 108.279 1.00 20.68 252 GLU D CA 1
ATOM 16163 C C . GLU D 1 252 ? 207.686 34.022 109.759 1.00 26.47 252 GLU D C 1
ATOM 16164 O O . GLU D 1 252 ? 207.419 34.906 110.581 1.00 31.17 252 GLU D O 1
ATOM 16170 N N . VAL D 1 253 ? 207.884 32.750 110.088 1.00 20.13 253 VAL D N 1
ATOM 16171 C CA . VAL D 1 253 ? 207.833 32.246 111.446 1.00 20.59 253 VAL D CA 1
ATOM 16172 C C . VAL D 1 253 ? 209.064 31.372 111.670 1.00 23.02 253 VAL D C 1
ATOM 16173 O O . VAL D 1 253 ? 209.878 31.178 110.770 1.00 25.01 253 VAL D O 1
ATOM 16177 N N . THR D 1 254 ? 209.181 30.824 112.877 1.00 22.55 254 THR D N 1
ATOM 16178 C CA . THR D 1 254 ? 210.304 29.957 113.219 1.00 23.29 254 THR D CA 1
ATOM 16179 C C . THR D 1 254 ? 209.789 28.757 114.002 1.00 21.83 254 THR D C 1
ATOM 16180 O O . THR D 1 254 ? 209.162 28.921 115.052 1.00 26.26 254 THR D O 1
ATOM 16184 N N . THR D 1 255 ? 210.057 27.553 113.496 1.00 23.65 255 THR D N 1
ATOM 16185 C CA . THR D 1 255 ? 209.601 26.332 114.150 1.00 21.58 255 THR D CA 1
ATOM 16186 C C . THR D 1 255 ? 210.275 26.146 115.505 1.00 26.05 255 THR D C 1
ATOM 16187 O O . THR D 1 255 ? 211.414 26.564 115.722 1.00 22.93 255 THR D O 1
ATOM 16191 N N . ASP D 1 256 ? 209.563 25.493 116.417 1.00 22.25 256 ASP D N 1
ATOM 16192 C CA . ASP D 1 256 ? 210.111 25.187 117.731 1.00 27.03 256 ASP D CA 1
ATOM 16193 C C . ASP D 1 256 ? 211.024 23.960 117.629 1.00 25.75 256 ASP D C 1
ATOM 16194 O O . ASP D 1 256 ? 211.353 23.493 116.535 1.00 18.51 256 ASP D O 1
ATOM 16199 N N . ALA D 1 257 ? 211.447 23.424 118.780 1.00 21.81 257 ALA D N 1
ATOM 16200 C CA . ALA D 1 257 ? 212.372 22.292 118.786 1.00 24.12 257 ALA D CA 1
ATOM 16201 C C . ALA D 1 257 ? 211.747 21.019 118.239 1.00 24.05 257 ALA D C 1
ATOM 16202 O O . ALA D 1 257 ? 212.474 20.074 117.917 1.00 25.26 257 ALA D O 1
ATOM 16204 N N . ASN D 1 258 ? 210.422 20.964 118.140 1.00 21.11 258 ASN D N 1
ATOM 16205 C CA . ASN D 1 258 ? 209.738 19.816 117.570 1.00 23.62 258 ASN D CA 1
ATOM 16206 C C . ASN D 1 258 ? 209.400 20.019 116.102 1.00 19.72 258 ASN D C 1
ATOM 16207 O O . ASN D 1 258 ? 208.670 19.209 115.529 1.00 20.10 258 ASN D O 1
ATOM 16212 N N . GLY D 1 259 ? 209.912 21.081 115.485 1.00 13.24 259 GLY D N 1
ATOM 16213 C CA . GLY D 1 259 ? 209.661 21.327 114.078 1.00 18.35 259 GLY D CA 1
ATOM 16214 C C . GLY D 1 259 ? 208.298 21.897 113.767 1.00 19.51 259 GLY D C 1
ATOM 16215 O O . GLY D 1 259 ? 207.863 21.845 112.614 1.00 17.46 259 GLY D O 1
ATOM 16216 N N . TYR D 1 260 ? 207.617 22.462 114.755 1.00 19.57 260 TYR D N 1
ATOM 16217 C CA . TYR D 1 260 ? 206.250 22.935 114.605 1.00 20.49 260 TYR D CA 1
ATOM 16218 C C . TYR D 1 260 ? 206.199 24.454 114.704 1.00 22.65 260 TYR D C 1
ATOM 16219 O O . TYR D 1 260 ? 206.955 25.070 115.467 1.00 17.91 260 TYR D O 1
ATOM 16228 N N . ALA D 1 261 ? 205.315 25.055 113.916 1.00 17.26 261 ALA D N 1
ATOM 16229 C CA . ALA D 1 261 ? 205.048 26.482 114.010 1.00 21.13 261 ALA D CA 1
ATOM 16230 C C . ALA D 1 261 ? 203.597 26.734 113.631 1.00 21.96 261 ALA D C 1
ATOM 16231 O O . ALA D 1 261 ? 203.055 26.075 112.740 1.00 22.27 261 ALA D O 1
ATOM 16233 N N . SER D 1 262 ? 202.969 27.674 114.322 1.00 22.21 262 SER D N 1
ATOM 16234 C CA . SER D 1 262 ? 201.618 28.101 113.997 1.00 21.90 262 SER D CA 1
ATOM 16235 C C . SER D 1 262 ? 201.660 29.561 113.568 1.00 25.02 262 SER D C 1
ATOM 16236 O O . SER D 1 262 ? 202.659 30.260 113.765 1.00 26.96 262 SER D O 1
ATOM 16239 N N . PHE D 1 263 ? 200.572 30.022 112.951 1.00 22.40 263 PHE D N 1
ATOM 16240 C CA . PHE D 1 263 ? 200.525 31.414 112.531 1.00 27.30 263 PHE D CA 1
ATOM 16241 C C . PHE D 1 263 ? 199.082 31.871 112.368 1.00 24.56 263 PHE D C 1
ATOM 16242 O O . PHE D 1 263 ? 198.184 31.072 112.085 1.00 21.90 263 PHE D O 1
ATOM 16250 N N . LEU D 1 264 ? 198.882 33.170 112.574 1.00 20.61 264 LEU D N 1
ATOM 16251 C CA . LEU D 1 264 ? 197.632 33.862 112.293 1.00 20.65 264 LEU D CA 1
ATOM 16252 C C . LEU D 1 264 ? 197.946 35.028 111.369 1.00 26.52 264 LEU D C 1
ATOM 16253 O O . LEU D 1 264 ? 198.904 35.775 111.610 1.00 23.57 264 LEU D O 1
ATOM 16258 N N . ILE D 1 265 ? 197.152 35.168 110.311 1.00 16.69 265 ILE D N 1
ATOM 16259 C CA . ILE D 1 265 ? 197.407 36.109 109.228 1.00 18.70 265 ILE D CA 1
ATOM 16260 C C . ILE D 1 265 ? 196.100 36.826 108.912 1.00 25.04 265 ILE D C 1
ATOM 16261 O O . ILE D 1 265 ? 195.155 36.209 108.401 1.00 18.57 265 ILE D O 1
ATOM 16266 N N . LYS D 1 266 ? 196.041 38.120 109.210 1.00 24.43 266 LYS D N 1
ATOM 16267 C CA . LYS D 1 266 ? 194.879 38.919 108.845 1.00 21.08 266 LYS D CA 1
ATOM 16268 C C . LYS D 1 266 ? 194.875 39.166 107.343 1.00 22.49 266 LYS D C 1
ATOM 16269 O O . LYS D 1 266 ? 195.803 39.785 106.806 1.00 22.69 266 LYS D O 1
ATOM 16275 N N . SER D 1 267 ? 193.820 38.706 106.674 1.00 24.27 267 SER D N 1
ATOM 16276 C CA . SER D 1 267 ? 193.689 38.837 105.229 1.00 24.70 267 SER D CA 1
ATOM 16277 C C . SER D 1 267 ? 192.210 38.761 104.868 1.00 17.68 267 SER D C 1
ATOM 16278 O O . SER D 1 267 ? 191.387 38.282 105.654 1.00 21.57 267 SER D O 1
ATOM 16281 N N . LYS D 1 268 ? 191.882 39.236 103.666 1.00 22.32 268 LYS D N 1
ATOM 16282 C CA . LYS D 1 268 ? 190.510 39.223 103.149 1.00 22.11 268 LYS D CA 1
ATOM 16283 C C . LYS D 1 268 ? 190.477 38.565 101.775 1.00 17.01 268 LYS D C 1
ATOM 16284 O O . LYS D 1 268 ? 190.266 39.228 100.754 1.00 16.59 268 LYS D O 1
ATOM 16290 N N . PRO D 1 269 ? 190.661 37.251 101.714 1.00 20.61 269 PRO D N 1
ATOM 16291 C CA . PRO D 1 269 ? 190.656 36.576 100.415 1.00 19.51 269 PRO D CA 1
ATOM 16292 C C . PRO D 1 269 ? 189.272 36.560 99.786 1.00 19.49 269 PRO D C 1
ATOM 16293 O O . PRO D 1 269 ? 188.244 36.593 100.469 1.00 17.78 269 PRO D O 1
ATOM 16297 N N . ILE D 1 270 ? 189.259 36.518 98.455 1.00 16.21 270 ILE D N 1
ATOM 16298 C CA . ILE D 1 270 ? 188.041 36.155 97.752 1.00 16.19 270 ILE D CA 1
ATOM 16299 C C . ILE D 1 270 ? 187.652 34.753 98.187 1.00 16.90 270 ILE D C 1
ATOM 16300 O O . ILE D 1 270 ? 188.494 33.846 98.217 1.00 15.53 270 ILE D O 1
ATOM 16305 N N . LEU D 1 271 ? 186.389 34.572 98.571 1.00 16.87 271 LEU D N 1
ATOM 16306 C CA . LEU D 1 271 ? 185.973 33.322 99.188 1.00 13.92 271 LEU D CA 1
ATOM 16307 C C . LEU D 1 271 ? 185.421 32.351 98.150 1.00 14.83 271 LEU D C 1
ATOM 16308 O O . LEU D 1 271 ? 184.721 32.741 97.205 1.00 12.96 271 LEU D O 1
ATOM 16313 N N . TRP D 1 272 ? 185.758 31.077 98.346 1.00 10.90 272 TRP D N 1
ATOM 16314 C CA . TRP D 1 272 ? 185.408 30.002 97.430 1.00 12.89 272 TRP D CA 1
ATOM 16315 C C . TRP D 1 272 ? 183.912 29.715 97.489 1.00 9.05 272 TRP D C 1
ATOM 16316 O O . TRP D 1 272 ? 183.337 29.586 98.575 1.00 11.62 272 TRP D O 1
ATOM 16327 N N . THR D 1 273 ? 183.291 29.597 96.326 1.00 10.11 273 THR D N 1
ATOM 16328 C CA . THR D 1 273 ? 181.905 29.180 96.193 1.00 13.63 273 THR D CA 1
ATOM 16329 C C . THR D 1 273 ? 181.811 28.220 95.018 1.00 10.76 273 THR D C 1
ATOM 16330 O O . THR D 1 273 ? 182.700 28.191 94.159 1.00 10.71 273 THR D O 1
ATOM 16334 N N . PRO D 1 274 ? 180.749 27.415 94.959 1.00 11.97 274 PRO D N 1
ATOM 16335 C CA . PRO D 1 274 ? 180.546 26.572 93.768 1.00 13.67 274 PRO D CA 1
ATOM 16336 C C . PRO D 1 274 ? 180.515 27.364 92.475 1.00 13.89 274 PRO D C 1
ATOM 16337 O O . PRO D 1 274 ? 181.039 26.906 91.446 1.00 11.84 274 PRO D O 1
ATOM 16341 N N . GLU D 1 275 ? 179.915 28.557 92.507 1.00 13.72 275 GLU D N 1
ATOM 16342 C CA . GLU D 1 275 ? 179.817 29.394 91.321 1.00 13.50 275 GLU D CA 1
ATOM 16343 C C . GLU D 1 275 ? 181.152 30.039 90.963 1.00 17.44 275 GLU D C 1
ATOM 16344 O O . GLU D 1 275 ? 181.438 30.254 89.779 1.00 17.73 275 GLU D O 1
ATOM 16350 N N . ASN D 1 276 ? 181.975 30.359 91.960 1.00 13.83 276 ASN D N 1
ATOM 16351 C CA . ASN D 1 276 ? 183.315 30.897 91.731 1.00 13.97 276 ASN D CA 1
ATOM 16352 C C . ASN D 1 276 ? 184.263 30.164 92.667 1.00 13.38 276 ASN D C 1
ATOM 16353 O O . ASN D 1 276 ? 184.533 30.622 93.784 1.00 13.14 276 ASN D O 1
ATOM 16358 N N . PRO D 1 277 ? 184.763 28.986 92.253 1.00 14.28 277 PRO D N 1
ATOM 16359 C CA . PRO D 1 277 ? 185.631 28.158 93.122 1.00 10.04 277 PRO D CA 1
ATOM 16360 C C . PRO D 1 277 ? 187.058 28.688 93.140 1.00 12.71 277 PRO D C 1
ATOM 16361 O O . PRO D 1 277 ? 187.985 28.100 92.583 1.00 12.44 277 PRO D O 1
ATOM 16365 N N . LYS D 1 278 ? 187.228 29.836 93.798 1.00 14.18 278 LYS D N 1
ATOM 16366 C CA . LYS D 1 278 ? 188.498 30.560 93.799 1.00 15.29 278 LYS D CA 1
ATOM 16367 C C . LYS D 1 278 ? 189.549 29.849 94.643 1.00 10.63 278 LYS D C 1
ATOM 16368 O O . LYS D 1 278 ? 189.340 29.598 95.837 1.00 12.45 278 LYS D O 1
ATOM 16374 N N . LEU D 1 279 ? 190.699 29.567 94.028 1.00 12.30 279 LEU D N 1
ATOM 16375 C CA . LEU D 1 279 ? 191.829 28.923 94.678 1.00 9.59 279 LEU D CA 1
ATOM 16376 C C . LEU D 1 279 ? 193.041 29.838 94.594 1.00 11.36 279 LEU D C 1
ATOM 16377 O O . LEU D 1 279 ? 193.299 30.440 93.550 1.00 12.19 279 LEU D O 1
ATOM 16382 N N . TYR D 1 280 ? 193.789 29.924 95.688 1.00 12.33 280 TYR D N 1
ATOM 16383 C CA . TYR D 1 280 ? 195.004 30.732 95.752 1.00 12.75 280 TYR D CA 1
ATOM 16384 C C . TYR D 1 280 ? 196.250 29.865 95.685 1.00 11.75 280 TYR D C 1
ATOM 16385 O O . TYR D 1 280 ? 196.317 28.804 96.308 1.00 14.46 280 TYR D O 1
ATOM 16394 N N . ALA D 1 281 ? 197.249 30.345 94.956 1.00 13.39 281 ALA D N 1
ATOM 16395 C CA . ALA D 1 281 ? 198.568 29.729 94.985 1.00 13.36 281 ALA D CA 1
ATOM 16396 C C . ALA D 1 281 ? 199.239 30.042 96.317 1.00 20.65 281 ALA D C 1
ATOM 16397 O O . ALA D 1 281 ? 199.490 31.211 96.636 1.00 17.16 281 ALA D O 1
ATOM 16399 N N . VAL D 1 282 ? 199.494 28.998 97.103 1.00 17.01 282 VAL D N 1
ATOM 16400 C CA . VAL D 1 282 ? 200.143 29.097 98.406 1.00 17.42 282 VAL D CA 1
ATOM 16401 C C . VAL D 1 282 ? 201.512 28.436 98.294 1.00 19.09 282 VAL D C 1
ATOM 16402 O O . VAL D 1 282 ? 201.615 27.289 97.840 1.00 17.80 282 VAL D O 1
ATOM 16406 N N . ASN D 1 283 ? 202.562 29.154 98.696 1.00 15.32 283 ASN D N 1
ATOM 16407 C CA . ASN D 1 283 ? 203.923 28.621 98.667 1.00 17.33 283 ASN D CA 1
ATOM 16408 C C . ASN D 1 283 ? 204.483 28.600 100.081 1.00 21.13 283 ASN D C 1
ATOM 16409 O O . ASN D 1 283 ? 204.546 29.641 100.745 1.00 22.85 283 ASN D O 1
ATOM 16414 N N . LEU D 1 284 ? 204.883 27.419 100.539 1.00 18.71 284 LEU D N 1
ATOM 16415 C CA . LEU D 1 284 ? 205.594 27.267 101.798 1.00 16.45 284 LEU D CA 1
ATOM 16416 C C . LEU D 1 284 ? 207.061 27.009 101.499 1.00 17.59 284 LEU D C 1
ATOM 16417 O O . LEU D 1 284 ? 207.391 26.232 100.599 1.00 15.15 284 LEU D O 1
ATOM 16422 N N . ALA D 1 285 ? 207.938 27.660 102.256 1.00 13.25 285 ALA D N 1
ATOM 16423 C CA . ALA D 1 285 ? 209.370 27.560 102.009 1.00 17.01 285 ALA D CA 1
ATOM 16424 C C . ALA D 1 285 ? 210.107 27.658 103.333 1.00 16.99 285 ALA D C 1
ATOM 16425 O O . ALA D 1 285 ? 210.036 28.693 104.008 1.00 17.69 285 ALA D O 1
ATOM 16427 N N . SER D 1 286 ? 210.811 26.588 103.697 1.00 13.10 286 SER D N 1
ATOM 16428 C CA . SER D 1 286 ? 211.699 26.587 104.846 1.00 15.60 286 SER D CA 1
ATOM 16429 C C . SER D 1 286 ? 213.142 26.723 104.357 1.00 13.71 286 SER D C 1
ATOM 16430 O O . SER D 1 286 ? 213.404 26.925 103.168 1.00 14.52 286 SER D O 1
ATOM 16433 N N . GLU D 1 287 ? 214.091 26.645 105.289 1.00 13.40 287 GLU D N 1
ATOM 16434 C CA . GLU D 1 287 ? 215.493 26.704 104.884 1.00 11.34 287 GLU D CA 1
ATOM 16435 C C . GLU D 1 287 ? 215.877 25.526 103.992 1.00 15.66 287 GLU D C 1
ATOM 16436 O O . GLU D 1 287 ? 216.778 25.654 103.155 1.00 15.62 287 GLU D O 1
ATOM 16442 N N . THR D 1 288 ? 215.202 24.378 104.145 1.00 12.78 288 THR D N 1
ATOM 16443 C CA . THR D 1 288 ? 215.622 23.126 103.518 1.00 13.48 288 THR D CA 1
ATOM 16444 C C . THR D 1 288 ? 214.591 22.515 102.576 1.00 11.34 288 THR D C 1
ATOM 16445 O O . THR D 1 288 ? 214.880 21.494 101.945 1.00 12.75 288 THR D O 1
ATOM 16449 N N . ASP D 1 289 ? 213.412 23.107 102.438 1.00 10.70 289 ASP D N 1
ATOM 16450 C CA . ASP D 1 289 ? 212.361 22.489 101.638 1.00 13.53 289 ASP D CA 1
ATOM 16451 C C . ASP D 1 289 ? 211.450 23.586 101.108 1.00 13.18 289 ASP D C 1
ATOM 16452 O O . ASP D 1 289 ? 211.423 24.703 101.633 1.00 12.90 289 ASP D O 1
ATOM 16457 N N . LYS D 1 290 ? 210.707 23.263 100.050 1.00 15.36 290 LYS D N 1
ATOM 16458 C CA . LYS D 1 290 ? 209.655 24.155 99.586 1.00 13.43 290 LYS D CA 1
ATOM 16459 C C . LYS D 1 290 ? 208.595 23.341 98.859 1.00 12.57 290 LYS D C 1
ATOM 16460 O O . LYS D 1 290 ? 208.895 22.333 98.218 1.00 12.04 290 LYS D O 1
ATOM 16466 N N . VAL D 1 291 ? 207.351 23.794 98.967 1.00 13.76 291 VAL D N 1
ATOM 16467 C CA . VAL D 1 291 ? 206.217 23.079 98.391 1.00 11.80 291 VAL D CA 1
ATOM 16468 C C . VAL D 1 291 ? 205.145 24.102 98.048 1.00 13.72 291 VAL D C 1
ATOM 16469 O O . VAL D 1 291 ? 204.941 25.073 98.785 1.00 13.20 291 VAL D O 1
ATOM 16473 N N . SER D 1 292 ? 204.472 23.892 96.918 1.00 13.67 292 SER D N 1
ATOM 16474 C CA . SER D 1 292 ? 203.391 24.760 96.469 1.00 13.24 292 SER D CA 1
ATOM 16475 C C . SER D 1 292 ? 202.068 24.007 96.485 1.00 13.62 292 SER D C 1
ATOM 16476 O O . SER D 1 292 ? 202.019 22.799 96.246 1.00 13.94 292 SER D O 1
ATOM 16479 N N . ASP D 1 293 ? 200.990 24.741 96.754 1.00 16.97 293 ASP D N 1
ATOM 16480 C CA . ASP D 1 293 ? 199.654 24.177 96.842 1.00 9.29 293 ASP D CA 1
ATOM 16481 C C . ASP D 1 293 ? 198.678 25.166 96.218 1.00 14.41 293 ASP D C 1
ATOM 16482 O O . ASP D 1 293 ? 199.013 26.328 95.970 1.00 13.18 293 ASP D O 1
ATOM 16487 N N . GLU D 1 294 ? 197.459 24.695 95.961 1.00 14.13 294 GLU D N 1
ATOM 16488 C CA . GLU D 1 294 ? 196.341 25.550 95.576 1.00 15.13 294 GLU D CA 1
ATOM 16489 C C . GLU D 1 294 ? 195.259 25.371 96.626 1.00 14.15 294 GLU D C 1
ATOM 16490 O O . GLU D 1 294 ? 194.751 24.259 96.804 1.00 11.77 294 GLU D O 1
ATOM 16496 N N . ILE D 1 295 ? 194.940 26.448 97.352 1.00 10.36 295 ILE D N 1
ATOM 16497 C CA . ILE D 1 295 ? 194.078 26.378 98.530 1.00 11.56 295 ILE D CA 1
ATOM 16498 C C . ILE D 1 295 ? 193.042 27.497 98.461 1.00 12.96 295 ILE D C 1
ATOM 16499 O O . ILE D 1 295 ? 193.380 28.646 98.155 1.00 13.71 295 ILE D O 1
ATOM 16504 N N . GLY D 1 296 ? 191.780 27.162 98.745 1.00 11.27 296 GLY D N 1
ATOM 16505 C CA . GLY D 1 296 ? 190.721 28.141 98.822 1.00 11.81 296 GLY D CA 1
ATOM 16506 C C . GLY D 1 296 ? 190.296 28.397 100.261 1.00 9.43 296 GLY D C 1
ATOM 16507 O O . GLY D 1 296 ? 190.671 27.682 101.190 1.00 12.52 296 GLY D O 1
ATOM 16508 N N . PHE D 1 297 ? 189.474 29.434 100.424 1.00 14.10 297 PHE D N 1
ATOM 16509 C CA . PHE D 1 297 ? 189.052 29.922 101.730 1.00 13.02 297 PHE D CA 1
ATOM 16510 C C . PHE D 1 297 ? 187.547 30.127 101.733 1.00 10.96 297 PHE D C 1
ATOM 16511 O O . PHE D 1 297 ? 186.998 30.733 100.806 1.00 12.47 297 PHE D O 1
ATOM 16519 N N . ARG D 1 298 ? 186.886 29.621 102.771 1.00 10.21 298 ARG D N 1
ATOM 16520 C CA . ARG D 1 298 ? 185.444 29.774 102.916 1.00 11.94 298 ARG D CA 1
ATOM 16521 C C . ARG D 1 298 ? 185.071 29.519 104.369 1.00 14.57 298 ARG D C 1
ATOM 16522 O O . ARG D 1 298 ? 185.757 28.772 105.073 1.00 16.92 298 ARG D O 1
ATOM 16530 N N . THR D 1 299 ? 183.987 30.151 104.820 1.00 14.32 299 THR D N 1
ATOM 16531 C CA . THR D 1 299 ? 183.426 29.826 106.124 1.00 14.84 299 THR D CA 1
ATOM 16532 C C . THR D 1 299 ? 182.216 28.916 105.945 1.00 13.34 299 THR D C 1
ATOM 16533 O O . THR D 1 299 ? 181.577 28.905 104.890 1.00 14.31 299 THR D O 1
ATOM 16537 N N . ILE D 1 300 ? 181.919 28.134 106.975 1.00 12.00 300 ILE D N 1
ATOM 16538 C CA . ILE D 1 300 ? 180.798 27.193 106.907 1.00 10.37 300 ILE D CA 1
ATOM 16539 C C . ILE D 1 300 ? 180.210 27.032 108.298 1.00 13.84 300 ILE D C 1
ATOM 16540 O O . ILE D 1 300 ? 180.935 26.748 109.254 1.00 13.41 300 ILE D O 1
ATOM 16545 N N . ARG D 1 301 ? 178.892 27.206 108.415 1.00 12.38 301 ARG D N 1
ATOM 16546 C CA . ARG D 1 301 ? 178.225 26.929 109.677 1.00 13.84 301 ARG D CA 1
ATOM 16547 C C . ARG D 1 301 ? 176.742 26.701 109.425 1.00 14.98 301 ARG D C 1
ATOM 16548 O O . ARG D 1 301 ? 176.219 26.962 108.338 1.00 12.48 301 ARG D O 1
ATOM 16556 N N . THR D 1 302 ? 176.078 26.188 110.449 1.00 15.52 302 THR D N 1
ATOM 16557 C CA . THR D 1 302 ? 174.629 26.086 110.481 1.00 12.20 302 THR D CA 1
ATOM 16558 C C . THR D 1 302 ? 174.060 27.162 111.398 1.00 17.83 302 THR D C 1
ATOM 16559 O O . THR D 1 302 ? 174.716 27.608 112.345 1.00 17.46 302 THR D O 1
ATOM 16563 N N . GLU D 1 303 ? 172.830 27.568 111.103 1.00 16.03 303 GLU D N 1
ATOM 16564 C CA . GLU D 1 303 ? 172.105 28.535 111.916 1.00 18.56 303 GLU D CA 1
ATOM 16565 C C . GLU D 1 303 ? 170.649 28.112 111.864 1.00 15.32 303 GLU D C 1
ATOM 16566 O O . GLU D 1 303 ? 170.001 28.291 110.829 1.00 14.66 303 GLU D O 1
ATOM 16572 N N . GLY D 1 304 ? 170.142 27.539 112.950 1.00 15.79 304 GLY D N 1
ATOM 16573 C CA . GLY D 1 304 ? 168.820 26.942 112.868 1.00 18.80 304 GLY D CA 1
ATOM 16574 C C . GLY D 1 304 ? 168.809 25.883 111.783 1.00 17.12 304 GLY D C 1
ATOM 16575 O O . GLY D 1 304 ? 169.660 24.988 111.763 1.00 14.82 304 GLY D O 1
ATOM 16576 N N . ILE D 1 305 ? 167.855 25.981 110.854 1.00 15.08 305 ILE D N 1
ATOM 16577 C CA . ILE D 1 305 ? 167.708 24.976 109.799 1.00 11.62 305 ILE D CA 1
ATOM 16578 C C . ILE D 1 305 ? 168.501 25.370 108.558 1.00 14.22 305 ILE D C 1
ATOM 16579 O O . ILE D 1 305 ? 168.412 24.710 107.518 1.00 12.78 305 ILE D O 1
ATOM 16584 N N . LYS D 1 306 ? 169.283 26.441 108.644 1.00 10.07 306 LYS D N 1
ATOM 16585 C CA . LYS D 1 306 ? 170.035 26.928 107.496 1.00 11.56 306 LYS D CA 1
ATOM 16586 C C . LYS D 1 306 ? 171.464 26.394 107.539 1.00 10.86 306 LYS D C 1
ATOM 16587 O O . LYS D 1 306 ? 172.041 26.231 108.616 1.00 11.81 306 LYS D O 1
ATOM 16593 N N . ILE D 1 307 ? 172.011 26.094 106.364 1.00 9.72 307 ILE D N 1
ATOM 16594 C CA . ILE D 1 307 ? 173.447 25.894 106.166 1.00 13.66 307 ILE D CA 1
ATOM 16595 C C . ILE D 1 307 ? 173.989 27.150 105.493 1.00 16.45 307 ILE D C 1
ATOM 16596 O O . ILE D 1 307 ? 173.498 27.554 104.430 1.00 14.35 307 ILE D O 1
ATOM 16601 N N . LEU D 1 308 ? 175.004 27.765 106.100 1.00 13.42 308 LEU D N 1
ATOM 16602 C CA . LEU D 1 308 ? 175.523 29.064 105.674 1.00 11.52 308 LEU D CA 1
ATOM 16603 C C . LEU D 1 308 ? 176.941 28.896 105.135 1.00 11.81 308 LEU D C 1
ATOM 16604 O O . LEU D 1 308 ? 177.862 28.573 105.889 1.00 13.59 308 LEU D O 1
ATOM 16609 N N . LEU D 1 309 ? 177.119 29.141 103.840 1.00 14.55 309 LEU D N 1
ATOM 16610 C CA . LEU D 1 309 ? 178.437 29.171 103.219 1.00 13.79 309 LEU D CA 1
ATOM 16611 C C . LEU D 1 309 ? 178.831 30.627 102.994 1.00 12.62 309 LEU D C 1
ATOM 16612 O O . LEU D 1 309 ? 178.164 31.351 102.244 1.00 13.02 309 LEU D O 1
ATOM 16617 N N . ASN D 1 310 ? 179.914 31.056 103.636 1.00 15.12 310 ASN D N 1
ATOM 16618 C CA . ASN D 1 310 ? 180.355 32.442 103.513 1.00 13.40 310 ASN D CA 1
ATOM 16619 C C . ASN D 1 310 ? 179.241 33.396 103.943 1.00 13.66 310 ASN D C 1
ATOM 16620 O O . ASN D 1 310 ? 179.039 34.450 103.342 1.00 12.07 310 ASN D O 1
ATOM 16625 N N . ASP D 1 311 ? 178.492 32.993 104.970 1.00 14.41 311 ASP D N 1
ATOM 16626 C CA . ASP D 1 311 ? 177.394 33.750 105.565 1.00 18.42 311 ASP D CA 1
ATOM 16627 C C . ASP D 1 311 ? 176.128 33.759 104.718 1.00 15.78 311 ASP D C 1
ATOM 16628 O O . ASP D 1 311 ? 175.184 34.480 105.054 1.00 20.09 311 ASP D O 1
ATOM 16633 N N . LYS D 1 312 ? 176.077 33.007 103.625 1.00 12.88 312 LYS D N 1
ATOM 16634 C CA . LYS D 1 312 ? 174.910 32.988 102.749 1.00 16.13 312 LYS D CA 1
ATOM 16635 C C . LYS D 1 312 ? 174.184 31.651 102.863 1.00 16.31 312 LYS D C 1
ATOM 16636 O O . LYS D 1 312 ? 174.815 30.587 102.843 1.00 11.87 312 LYS D O 1
ATOM 16642 N N . GLU D 1 313 ? 172.857 31.702 102.978 1.00 13.51 313 GLU D N 1
ATOM 16643 C CA . GLU D 1 313 ? 172.073 30.472 102.961 1.00 11.55 313 GLU D CA 1
ATOM 16644 C C . GLU D 1 313 ? 172.247 29.776 101.617 1.00 11.10 313 GLU D C 1
ATOM 16645 O O . GLU D 1 313 ? 172.104 30.398 100.560 1.00 11.86 313 GLU D O 1
ATOM 16651 N N . ILE D 1 314 ? 172.594 28.488 101.657 1.00 11.82 314 ILE D N 1
ATOM 16652 C CA . ILE D 1 314 ? 172.759 27.679 100.457 1.00 10.98 314 ILE D CA 1
ATOM 16653 C C . ILE D 1 314 ? 171.888 26.434 100.579 1.00 11.08 314 ILE D C 1
ATOM 16654 O O . ILE D 1 314 ? 171.503 26.018 101.673 1.00 15.34 314 ILE D O 1
ATOM 16659 N N . PHE D 1 315 ? 171.589 25.834 99.434 1.00 9.20 315 PHE D N 1
ATOM 16660 C CA . PHE D 1 315 ? 171.003 24.503 99.366 1.00 12.79 315 PHE D CA 1
ATOM 16661 C C . PHE D 1 315 ? 172.021 23.582 98.719 1.00 7.63 315 PHE D C 1
ATOM 16662 O O . PHE D 1 315 ? 172.621 23.939 97.702 1.00 8.36 315 PHE D O 1
ATOM 16670 N N . CYS D 1 316 ? 172.215 22.404 99.304 1.00 9.23 316 CYS D N 1
ATOM 16671 C CA . CYS D 1 316 ? 173.155 21.436 98.757 1.00 8.17 316 CYS D CA 1
ATOM 16672 C C . CYS D 1 316 ? 172.420 20.616 97.708 1.00 8.56 316 CYS D C 1
ATOM 16673 O O . CYS D 1 316 ? 171.742 19.634 98.018 1.00 6.81 316 CYS D O 1
ATOM 16676 N N . ARG D 1 317 ? 172.533 21.054 96.454 1.00 7.81 317 ARG D N 1
ATOM 16677 C CA . ARG D 1 317 ? 171.938 20.371 95.304 1.00 8.75 317 ARG D CA 1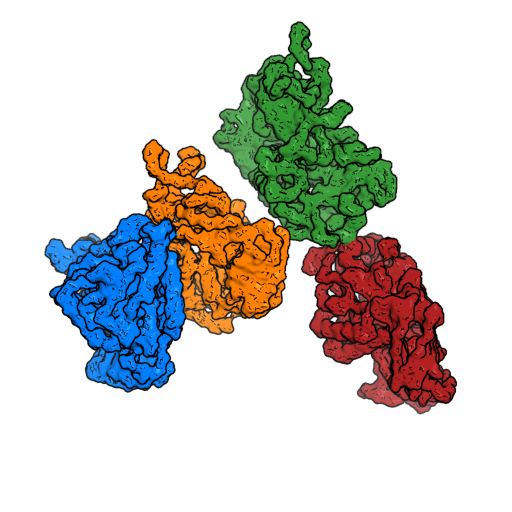
ATOM 16678 C C . ARG D 1 317 ? 172.938 19.308 94.909 1.00 8.29 317 ARG D C 1
ATOM 16679 O O . ARG D 1 317 ? 173.875 19.571 94.162 1.00 7.36 317 ARG D O 1
ATOM 16687 N N . GLY D 1 318 ? 172.775 18.101 95.457 1.00 5.90 318 GLY D N 1
ATOM 16688 C CA . GLY D 1 318 ? 173.832 17.120 95.451 1.00 5.80 318 GLY D CA 1
ATOM 16689 C C . GLY D 1 318 ? 173.495 15.852 94.682 1.00 6.27 318 GLY D C 1
ATOM 16690 O O . GLY D 1 318 ? 172.356 15.619 94.244 1.00 7.07 318 GLY D O 1
ATOM 16691 N N . ILE D 1 319 ? 174.524 15.030 94.517 1.00 6.29 319 ILE D N 1
ATOM 16692 C CA . ILE D 1 319 ? 174.359 13.670 94.011 1.00 5.43 319 ILE D CA 1
ATOM 16693 C C . ILE D 1 319 ? 175.442 12.806 94.648 1.00 7.51 319 ILE D C 1
ATOM 16694 O O . ILE D 1 319 ? 176.569 13.264 94.861 1.00 7.67 319 ILE D O 1
ATOM 16699 N N . SER D 1 320 ? 175.095 11.554 94.951 1.00 6.55 320 SER D N 1
ATOM 16700 C CA . SER D 1 320 ? 176.057 10.624 95.518 1.00 7.85 320 SER D CA 1
ATOM 16701 C C . SER D 1 320 ? 176.861 9.950 94.409 1.00 5.82 320 SER D C 1
ATOM 16702 O O . SER D 1 320 ? 176.414 9.843 93.270 1.00 4.50 320 SER D O 1
ATOM 16705 N N . ILE D 1 321 ? 178.076 9.515 94.744 1.00 7.29 321 ILE D N 1
ATOM 16706 C CA . ILE D 1 321 ? 178.967 8.902 93.761 1.00 4.68 321 ILE D CA 1
ATOM 16707 C C . ILE D 1 321 ? 179.836 7.863 94.459 1.00 5.65 321 ILE D C 1
ATOM 16708 O O . ILE D 1 321 ? 180.478 8.167 95.471 1.00 6.85 321 ILE D O 1
ATOM 16713 N N . HIS D 1 322 ? 179.900 6.656 93.895 1.00 4.76 322 HIS D N 1
ATOM 16714 C CA . HIS D 1 322 ? 180.926 5.689 94.277 1.00 6.46 322 HIS D CA 1
ATOM 16715 C C . HIS D 1 322 ? 182.225 5.954 93.502 1.00 6.16 322 HIS D C 1
ATOM 16716 O O . HIS D 1 322 ? 182.241 6.655 92.485 1.00 4.68 322 HIS D O 1
ATOM 16723 N N . GLU D 1 323 ? 183.326 5.375 93.993 1.00 7.29 323 GLU D N 1
ATOM 16724 C CA . GLU D 1 323 ? 184.632 5.503 93.332 1.00 6.46 323 GLU D CA 1
ATOM 16725 C C . GLU D 1 323 ? 184.766 4.433 92.239 1.00 6.50 323 GLU D C 1
ATOM 16726 O O . GLU D 1 323 ? 185.566 3.491 92.314 1.00 5.10 323 GLU D O 1
ATOM 16732 N N . GLU D 1 324 ? 183.966 4.601 91.190 1.00 4.91 324 GLU D N 1
ATOM 16733 C CA . GLU D 1 324 ? 183.890 3.594 90.140 1.00 4.26 324 GLU D CA 1
ATOM 16734 C C . GLU D 1 324 ? 183.830 4.293 88.790 1.00 4.46 324 GLU D C 1
ATOM 16735 O O . GLU D 1 324 ? 183.199 5.343 88.656 1.00 8.31 324 GLU D O 1
ATOM 16741 N N . THR D 1 325 ? 184.475 3.693 87.775 1.00 5.05 325 THR D N 1
ATOM 16742 C CA . THR D 1 325 ? 184.720 4.425 86.534 1.00 5.32 325 THR D CA 1
ATOM 16743 C C . THR D 1 325 ? 183.551 4.323 85.560 1.00 7.86 325 THR D C 1
ATOM 16744 O O . THR D 1 325 ? 182.878 3.289 85.482 1.00 6.40 325 THR D O 1
ATOM 16748 N N . PRO D 1 326 ? 183.353 5.394 84.794 1.00 10.40 326 PRO D N 1
ATOM 16749 C CA . PRO D 1 326 ? 182.476 5.328 83.620 1.00 8.98 326 PRO D CA 1
ATOM 16750 C C . PRO D 1 326 ? 182.841 4.171 82.693 1.00 12.02 326 PRO D C 1
ATOM 16751 O O . PRO D 1 326 ? 184.015 3.848 82.500 1.00 6.80 326 PRO D O 1
ATOM 16755 N N . TYR D 1 327 ? 181.809 3.548 82.124 1.00 5.56 327 TYR D N 1
ATOM 16756 C CA . TYR D 1 327 ? 181.908 2.557 81.049 1.00 8.19 327 TYR D CA 1
ATOM 16757 C C . TYR D 1 327 ? 182.353 1.176 81.519 1.00 7.85 327 TYR D C 1
ATOM 16758 O O . TYR D 1 327 ? 181.594 0.213 81.357 1.00 10.09 327 TYR D O 1
ATOM 16767 N N . TYR D 1 328 ? 183.558 1.040 82.086 1.00 8.59 328 TYR D N 1
ATOM 16768 C CA . TYR D 1 328 ? 184.041 -0.288 82.456 1.00 7.48 328 TYR D CA 1
ATOM 16769 C C . TYR D 1 328 ? 183.903 -0.611 83.938 1.00 10.17 328 TYR D C 1
ATOM 16770 O O . TYR D 1 328 ? 184.117 -1.771 84.320 1.00 7.09 328 TYR D O 1
ATOM 16779 N N . SER D 1 329 ? 183.530 0.360 84.771 1.00 6.25 329 SER D N 1
ATOM 16780 C CA . SER D 1 329 ? 183.097 0.101 86.154 1.00 5.53 329 SER D CA 1
ATOM 16781 C C . SER D 1 329 ? 184.164 -0.612 86.985 1.00 7.56 329 SER D C 1
ATOM 16782 O O . SER D 1 329 ? 183.885 -1.560 87.725 1.00 7.01 329 SER D O 1
ATOM 16785 N N . GLY D 1 330 ? 185.399 -0.118 86.894 1.00 5.66 330 GLY D N 1
ATOM 16786 C CA . GLY D 1 330 ? 186.445 -0.497 87.815 1.00 6.59 330 GLY D CA 1
ATOM 16787 C C . GLY D 1 330 ? 186.660 0.599 88.850 1.00 7.32 330 GLY D C 1
ATOM 16788 O O . GLY D 1 330 ? 185.971 1.619 88.871 1.00 4.03 330 GLY D O 1
ATOM 16789 N N . ARG D 1 331 ? 187.643 0.371 89.719 1.00 5.53 331 ARG D N 1
ATOM 16790 C CA . ARG D 1 331 ? 187.986 1.367 90.725 1.00 5.98 331 ARG D CA 1
ATOM 16791 C C . ARG D 1 331 ? 188.565 2.610 90.052 1.00 6.30 331 ARG D C 1
ATOM 16792 O O . ARG D 1 331 ? 189.479 2.519 89.228 1.00 7.56 331 ARG D O 1
ATOM 16800 N N . ALA D 1 332 ? 188.029 3.771 90.405 1.00 4.91 332 ALA D N 1
ATOM 16801 C CA . ALA D 1 332 ? 188.459 5.023 89.806 1.00 6.43 332 ALA D CA 1
ATOM 16802 C C . ALA D 1 332 ? 189.718 5.523 90.509 1.00 8.07 332 ALA D C 1
ATOM 16803 O O . ALA D 1 332 ? 189.897 5.317 91.713 1.00 6.32 332 ALA D O 1
ATOM 16805 N N . TYR D 1 333 ? 190.601 6.171 89.749 1.00 9.48 333 TYR D N 1
ATOM 16806 C CA . TYR D 1 333 ? 191.820 6.696 90.366 1.00 9.06 333 TYR D CA 1
ATOM 16807 C C . TYR D 1 333 ? 192.381 7.945 89.686 1.00 10.51 333 TYR D C 1
ATOM 16808 O O . TYR D 1 333 ? 193.150 8.679 90.310 1.00 13.14 333 TYR D O 1
ATOM 16817 N N . SER D 1 334 ? 192.010 8.216 88.439 1.00 9.04 334 SER D N 1
ATOM 16818 C CA . SER D 1 334 ? 192.677 9.248 87.651 1.00 12.09 334 SER D CA 1
ATOM 16819 C C . SER D 1 334 ? 191.864 10.539 87.548 1.00 11.38 334 SER D C 1
ATOM 16820 O O . SER D 1 334 ? 190.652 10.582 87.783 1.00 9.35 334 SER D O 1
ATOM 16823 N N . LYS D 1 335 ? 192.553 11.604 87.121 1.00 11.21 335 LYS D N 1
ATOM 16824 C CA . LYS D 1 335 ? 191.863 12.868 86.887 1.00 11.50 335 LYS D CA 1
ATOM 16825 C C . LYS D 1 335 ? 190.846 12.748 85.752 1.00 10.40 335 LYS D C 1
ATOM 16826 O O . LYS D 1 335 ? 189.770 13.364 85.809 1.00 9.78 335 LYS D O 1
ATOM 16832 N N . ASP D 1 336 ? 191.163 11.965 84.712 1.00 10.70 336 ASP D N 1
ATOM 16833 C CA . ASP D 1 336 ? 190.181 11.650 83.673 1.00 13.96 336 ASP D CA 1
ATOM 16834 C C . ASP D 1 336 ? 188.899 11.087 84.276 1.00 10.02 336 ASP D C 1
ATOM 16835 O O . ASP D 1 336 ? 187.792 11.524 83.937 1.00 10.68 336 ASP D O 1
ATOM 16840 N N . HIS D 1 337 ? 189.032 10.070 85.137 1.00 9.00 337 HIS D N 1
ATOM 16841 C CA . HIS D 1 337 ? 187.855 9.466 85.757 1.00 9.61 337 HIS D CA 1
ATOM 16842 C C . HIS D 1 337 ? 187.062 10.512 86.512 1.00 9.47 337 HIS D C 1
ATOM 16843 O O . HIS D 1 337 ? 185.831 10.586 86.401 1.00 7.53 337 HIS D O 1
ATOM 16850 N N . ALA D 1 338 ? 187.758 11.323 87.305 1.00 5.32 338 ALA D N 1
ATOM 16851 C CA . ALA D 1 338 ? 187.074 12.320 88.114 1.00 7.70 338 ALA D CA 1
ATOM 16852 C C . ALA D 1 338 ? 186.386 13.357 87.233 1.00 9.08 338 ALA D C 1
ATOM 16853 O O . ALA D 1 338 ? 185.225 13.715 87.473 1.00 8.25 338 ALA D O 1
ATOM 16855 N N . HIS D 1 339 ? 187.060 13.819 86.178 1.00 8.55 339 HIS D N 1
ATOM 16856 C CA . HIS D 1 339 ? 186.466 14.868 85.357 1.00 9.52 339 HIS D CA 1
ATOM 16857 C C . HIS D 1 339 ? 185.205 14.383 84.658 1.00 10.59 339 HIS D C 1
ATOM 16858 O O . HIS D 1 339 ? 184.244 15.148 84.499 1.00 9.96 339 HIS D O 1
ATOM 16865 N N . THR D 1 340 ? 185.192 13.118 84.227 1.00 9.63 340 THR D N 1
ATOM 16866 C CA . THR D 1 340 ? 184.020 12.570 83.552 1.00 9.99 340 THR D CA 1
ATOM 16867 C C . THR D 1 340 ? 182.824 12.509 84.492 1.00 8.29 340 THR D C 1
ATOM 16868 O O . THR D 1 340 ? 181.748 13.022 84.172 1.00 9.73 340 THR D O 1
ATOM 16872 N N . LEU D 1 341 ? 182.990 11.888 85.663 1.00 6.52 341 LEU D N 1
ATOM 16873 C CA . LEU D 1 341 ? 181.879 11.794 86.611 1.00 9.67 341 LEU D CA 1
ATOM 16874 C C . LEU D 1 341 ? 181.385 13.177 87.019 1.00 8.11 341 LEU D C 1
ATOM 16875 O O . LEU D 1 341 ? 180.176 13.439 87.056 1.00 6.83 341 LEU D O 1
ATOM 16880 N N . LEU D 1 342 ? 182.313 14.080 87.331 1.00 5.99 342 LEU D N 1
ATOM 16881 C CA . LEU D 1 342 ? 181.915 15.406 87.780 1.00 8.26 342 LEU D CA 1
ATOM 16882 C C . LEU D 1 342 ? 181.267 16.206 86.663 1.00 6.96 342 LEU D C 1
ATOM 16883 O O . LEU D 1 342 ? 180.476 17.117 86.939 1.00 9.56 342 LEU D O 1
ATOM 16888 N N . SER D 1 343 ? 181.593 15.910 85.401 1.00 5.28 343 SER D N 1
ATOM 16889 C CA . SER D 1 343 ? 180.920 16.632 84.323 1.00 9.73 343 SER D CA 1
ATOM 16890 C C . SER D 1 343 ? 179.464 16.186 84.193 1.00 7.70 343 SER D C 1
ATOM 16891 O O . SER D 1 343 ? 178.594 16.986 83.818 1.00 9.53 343 SER D O 1
ATOM 16894 N N . TRP D 1 344 ? 179.181 14.935 84.539 1.00 8.94 344 TRP D N 1
ATOM 16895 C CA . TRP D 1 344 ? 177.795 14.480 84.625 1.00 7.30 344 TRP D CA 1
ATOM 16896 C C . TRP D 1 344 ? 177.057 15.203 85.746 1.00 6.56 344 TRP D C 1
ATOM 16897 O O . TRP D 1 344 ? 175.912 15.639 85.570 1.00 9.31 344 TRP D O 1
ATOM 16908 N N . ALA D 1 345 ? 177.693 15.325 86.912 1.00 8.50 345 ALA D N 1
ATOM 16909 C CA . ALA D 1 345 ? 177.075 16.034 88.026 1.00 7.63 345 ALA D CA 1
ATOM 16910 C C . ALA D 1 345 ? 176.911 17.515 87.703 1.00 10.83 345 ALA D C 1
ATOM 16911 O O . ALA D 1 345 ? 175.911 18.133 88.090 1.00 7.76 345 ALA D O 1
ATOM 16913 N N . LYS D 1 346 ? 177.865 18.094 86.970 1.00 9.00 346 LYS D N 1
ATOM 16914 C CA . LYS D 1 346 ? 177.704 19.471 86.515 1.00 9.03 346 LYS D CA 1
ATOM 16915 C C . LYS D 1 346 ? 176.456 19.624 85.651 1.00 10.59 346 LYS D C 1
ATOM 16916 O O . LYS D 1 346 ? 175.641 20.532 85.869 1.00 9.09 346 LYS D O 1
ATOM 16922 N N . GLU D 1 347 ? 176.297 18.753 84.647 1.00 7.54 347 GLU D N 1
ATOM 16923 C CA . GLU D 1 347 ? 175.123 18.817 83.780 1.00 10.66 347 GLU D CA 1
ATOM 16924 C C . GLU D 1 347 ? 173.833 18.600 84.559 1.00 10.47 347 GLU D C 1
ATOM 16925 O O . GLU D 1 347 ? 172.792 19.187 84.230 1.00 10.07 347 GLU D O 1
ATOM 16931 N N . LEU D 1 348 ? 173.879 17.749 85.585 1.00 8.93 348 LEU D N 1
ATOM 16932 C CA . LEU D 1 348 ? 172.732 17.512 86.451 1.00 8.45 348 LEU D CA 1
ATOM 16933 C C . LEU D 1 348 ? 172.332 18.754 87.240 1.00 9.84 348 LEU D C 1
ATOM 16934 O O . LEU D 1 348 ? 171.212 18.811 87.761 1.00 10.36 348 LEU D O 1
ATOM 16939 N N . GLY D 1 349 ? 173.217 19.737 87.355 1.00 11.67 349 GLY D N 1
ATOM 16940 C CA . GLY D 1 349 ? 172.917 20.944 88.102 1.00 8.37 349 GLY D CA 1
ATOM 16941 C C . GLY D 1 349 ? 173.377 20.935 89.539 1.00 9.35 349 GLY D C 1
ATOM 16942 O O . GLY D 1 349 ? 172.907 21.760 90.335 1.00 9.99 349 GLY D O 1
ATOM 16943 N N . CYS D 1 350 ? 174.309 20.059 89.891 1.00 7.52 350 CYS D N 1
ATOM 16944 C CA . CYS D 1 350 ? 174.750 19.929 91.266 1.00 8.70 350 CYS D CA 1
ATOM 16945 C C . CYS D 1 350 ? 175.752 21.018 91.647 1.00 10.31 350 CYS D C 1
ATOM 16946 O O . CYS D 1 350 ? 176.544 21.500 90.831 1.00 10.78 350 CYS D O 1
ATOM 16949 N N . ASN D 1 351 ? 175.701 21.407 92.913 1.00 9.05 351 ASN D N 1
ATOM 16950 C CA . ASN D 1 351 ? 176.791 22.156 93.515 1.00 11.68 351 ASN D CA 1
ATOM 16951 C C . ASN D 1 351 ? 177.441 21.361 94.633 1.00 7.36 351 ASN D C 1
ATOM 16952 O O . ASN D 1 351 ? 178.207 21.922 95.422 1.00 8.82 351 ASN D O 1
ATOM 16957 N N . PHE D 1 352 ? 177.157 20.064 94.715 1.00 7.31 352 PHE D N 1
ATOM 16958 C CA . PHE D 1 352 ? 177.542 19.271 95.868 1.00 6.61 352 PHE D CA 1
ATOM 16959 C C . PHE D 1 352 ? 177.603 17.806 95.445 1.00 6.67 352 PHE D C 1
ATOM 16960 O O . PHE D 1 352 ? 176.745 17.335 94.692 1.00 8.68 352 PHE D O 1
ATOM 16968 N N . VAL D 1 353 ? 178.626 17.095 95.911 1.00 6.23 353 VAL D N 1
ATOM 16969 C CA . VAL D 1 353 ? 178.728 15.658 95.681 1.00 7.83 353 VAL D CA 1
ATOM 16970 C C . VAL D 1 353 ? 178.983 14.954 97.009 1.00 9.57 353 VAL D C 1
ATOM 16971 O O . VAL D 1 353 ? 179.860 15.365 97.779 1.00 10.78 353 VAL D O 1
ATOM 16975 N N . ARG D 1 354 ? 178.216 13.891 97.270 1.00 6.88 354 ARG D N 1
ATOM 16976 C CA . ARG D 1 354 ? 178.481 12.971 98.372 1.00 6.72 354 ARG D CA 1
ATOM 16977 C C . ARG D 1 354 ? 179.388 11.855 97.852 1.00 5.40 354 ARG D C 1
ATOM 16978 O O . ARG D 1 354 ? 178.981 11.056 97.005 1.00 7.17 354 ARG D O 1
ATOM 16986 N N . LEU D 1 355 ? 180.620 11.805 98.338 1.00 6.65 355 LEU D N 1
ATOM 16987 C CA . LEU D 1 355 ? 181.561 10.768 97.927 1.00 7.15 355 LEU D CA 1
ATOM 16988 C C . LEU D 1 355 ? 181.426 9.623 98.919 1.00 6.67 355 LEU D C 1
ATOM 16989 O O . LEU D 1 355 ? 181.927 9.702 100.040 1.00 11.23 355 LEU D O 1
ATOM 16994 N N . ALA D 1 356 ? 180.724 8.564 98.527 1.00 6.84 356 ALA D N 1
ATOM 16995 C CA . ALA D 1 356 ? 180.464 7.443 99.419 1.00 6.68 356 ALA D CA 1
ATOM 16996 C C . ALA D 1 356 ? 181.306 6.244 99.002 1.00 6.24 356 ALA D C 1
ATOM 16997 O O . ALA D 1 356 ? 181.806 6.190 97.878 1.00 7.13 356 ALA D O 1
ATOM 16999 N N . HIS D 1 357 ? 181.484 5.279 99.901 1.00 5.31 357 HIS D N 1
ATOM 17000 C CA . HIS D 1 357 ? 181.185 5.320 101.328 1.00 7.27 357 HIS D CA 1
ATOM 17001 C C . HIS D 1 357 ? 182.498 5.296 102.122 1.00 6.58 357 HIS D C 1
ATOM 17002 O O . HIS D 1 357 ? 182.578 4.685 103.189 1.00 6.57 357 HIS D O 1
ATOM 17009 N N . TYR D 1 358 ? 183.522 5.928 101.580 1.00 6.72 358 TYR D N 1
ATOM 17010 C CA . TYR D 1 358 ? 184.900 5.785 102.042 1.00 4.98 358 TYR D CA 1
ATOM 17011 C C . TYR D 1 358 ? 185.670 6.938 101.414 1.00 5.48 358 TYR D C 1
ATOM 17012 O O . TYR D 1 358 ? 185.154 7.582 100.490 1.00 5.72 358 TYR D O 1
ATOM 17021 N N . PRO D 1 359 ? 186.890 7.240 101.854 1.00 6.08 359 PRO D N 1
ATOM 17022 C CA . PRO D 1 359 ? 187.643 8.314 101.197 1.00 6.63 359 PRO D CA 1
ATOM 17023 C C . PRO D 1 359 ? 187.949 7.950 99.752 1.00 6.15 359 PRO D C 1
ATOM 17024 O O . PRO D 1 359 ? 188.453 6.859 99.467 1.00 10.86 359 PRO D O 1
ATOM 17028 N N . HIS D 1 360 ? 187.659 8.877 98.837 1.00 4.49 360 HIS D N 1
ATOM 17029 C CA . HIS D 1 360 ? 188.017 8.658 97.444 1.00 5.70 360 HIS D CA 1
ATOM 17030 C C . HIS D 1 360 ? 189.460 9.097 97.196 1.00 7.49 360 HIS D C 1
ATOM 17031 O O . HIS D 1 360 ? 190.112 9.728 98.041 1.00 8.29 360 HIS D O 1
ATOM 17038 N N . ASN D 1 361 ? 189.971 8.720 96.030 1.00 8.51 361 ASN D N 1
ATOM 17039 C CA . ASN D 1 361 ? 191.314 9.131 95.652 1.00 8.87 361 ASN D CA 1
ATOM 17040 C C . ASN D 1 361 ? 191.383 10.653 95.635 1.00 8.55 361 ASN D C 1
ATOM 17041 O O . ASN D 1 361 ? 190.382 11.337 95.412 1.00 7.23 361 ASN D O 1
ATOM 17046 N N . GLU D 1 362 ? 192.587 11.180 95.877 1.00 8.46 362 GLU D N 1
ATOM 17047 C CA . GLU D 1 362 ? 192.762 12.618 96.007 1.00 8.98 362 GLU D CA 1
ATOM 17048 C C . GLU D 1 362 ? 192.458 13.340 94.706 1.00 7.67 362 GLU D C 1
ATOM 17049 O O . GLU D 1 362 ? 192.172 14.536 94.730 1.00 10.07 362 GLU D O 1
ATOM 17055 N N . GLU D 1 363 ? 192.506 12.641 93.567 1.00 6.73 363 GLU D N 1
ATOM 17056 C CA . GLU D 1 363 ? 192.209 13.300 92.299 1.00 7.94 363 GLU D CA 1
ATOM 17057 C C . GLU D 1 363 ? 190.747 13.725 92.235 1.00 9.22 363 GLU D C 1
ATOM 17058 O O . GLU D 1 363 ? 190.423 14.791 91.697 1.00 8.68 363 GLU D O 1
ATOM 17064 N N . MET D 1 364 ? 189.855 12.889 92.761 1.00 6.28 364 MET D N 1
ATOM 17065 C CA . MET D 1 364 ? 188.431 13.216 92.782 1.00 7.23 364 MET D CA 1
ATOM 17066 C C . MET D 1 364 ? 188.166 14.444 93.639 1.00 6.23 364 MET D C 1
ATOM 17067 O O . MET D 1 364 ? 187.450 15.363 93.224 1.00 9.58 364 MET D O 1
ATOM 17072 N N . VAL D 1 365 ? 188.703 14.458 94.858 1.00 7.14 365 VAL D N 1
ATOM 17073 C CA . VAL D 1 365 ? 188.523 15.612 95.738 1.00 8.51 365 VAL D CA 1
ATOM 17074 C C . VAL D 1 365 ? 189.063 16.884 95.084 1.00 9.95 365 VAL D C 1
ATOM 17075 O O . VAL D 1 365 ? 188.422 17.948 95.131 1.00 9.15 365 VAL D O 1
ATOM 17079 N N . ARG D 1 366 ? 190.248 16.800 94.464 1.00 7.77 366 ARG D N 1
ATOM 17080 C CA . ARG D 1 366 ? 190.869 17.985 93.864 1.00 10.77 366 ARG D CA 1
ATOM 17081 C C . ARG D 1 366 ? 190.099 18.503 92.654 1.00 12.49 366 ARG D C 1
ATOM 17082 O O . ARG D 1 366 ? 190.075 19.718 92.400 1.00 9.75 366 ARG D O 1
ATOM 17090 N N . GLU D 1 367 ? 189.511 17.606 91.862 1.00 9.46 367 GLU D N 1
ATOM 17091 C CA . GLU D 1 367 ? 188.754 18.064 90.710 1.00 11.48 367 GLU D CA 1
ATOM 17092 C C . GLU D 1 367 ? 187.409 18.634 91.147 1.00 10.94 367 GLU D C 1
ATOM 17093 O O . GLU D 1 367 ? 186.939 19.620 90.563 1.00 9.15 367 GLU D O 1
ATOM 17099 N N . ALA D 1 368 ? 186.799 18.065 92.196 1.00 11.35 368 ALA D N 1
ATOM 17100 C CA . ALA D 1 368 ? 185.628 18.701 92.797 1.00 10.17 368 ALA D CA 1
ATOM 17101 C C . ALA D 1 368 ? 185.960 20.112 93.262 1.00 9.35 368 ALA D C 1
ATOM 17102 O O . ALA D 1 368 ? 185.168 21.040 93.079 1.00 10.23 368 ALA D O 1
ATOM 17104 N N . GLU D 1 369 ? 187.121 20.276 93.892 1.00 8.88 369 GLU D N 1
ATOM 17105 C CA . GLU D 1 369 ? 187.544 21.585 94.383 1.00 9.09 369 GLU D CA 1
ATOM 17106 C C . GLU D 1 369 ? 187.716 22.582 93.239 1.00 11.55 369 GLU D C 1
ATOM 17107 O O . GLU D 1 369 ? 187.283 23.739 93.337 1.00 12.11 369 GLU D O 1
ATOM 17113 N N . ARG D 1 370 ? 188.340 22.150 92.141 1.00 8.50 370 ARG D N 1
ATOM 17114 C CA . ARG D 1 370 ? 188.620 23.041 91.020 1.00 15.25 370 ARG D CA 1
ATOM 17115 C C . ARG D 1 370 ? 187.360 23.366 90.218 1.00 13.46 370 ARG D C 1
ATOM 17116 O O . ARG D 1 370 ? 187.188 24.503 89.753 1.00 12.03 370 ARG D O 1
ATOM 17124 N N . MET D 1 371 ? 186.473 22.384 90.042 1.00 9.77 371 MET D N 1
ATOM 17125 C CA . MET D 1 371 ? 185.255 22.567 89.257 1.00 10.50 371 MET D CA 1
ATOM 17126 C C . MET D 1 371 ? 184.124 23.212 90.044 1.00 12.31 371 MET D C 1
ATOM 17127 O O . MET D 1 371 ? 183.205 23.763 89.431 1.00 13.94 371 MET D O 1
ATOM 17132 N N . GLY D 1 372 ? 184.151 23.146 91.373 1.00 9.48 372 GLY D N 1
ATOM 17133 C CA . GLY D 1 372 ? 183.162 23.862 92.158 1.00 12.46 372 GLY D CA 1
ATOM 17134 C C . GLY D 1 372 ? 182.066 23.004 92.757 1.00 14.03 372 GLY D C 1
ATOM 17135 O O . GLY D 1 372 ? 180.880 23.347 92.671 1.00 12.52 372 GLY D O 1
ATOM 17136 N N . PHE D 1 373 ? 182.437 21.886 93.372 1.00 10.27 373 PHE D N 1
ATOM 17137 C CA . PHE D 1 373 ? 181.479 21.045 94.078 1.00 9.46 373 PHE D CA 1
ATOM 17138 C C . PHE D 1 373 ? 181.855 20.989 95.548 1.00 9.61 373 PHE D C 1
ATOM 17139 O O . PHE D 1 373 ? 182.981 20.601 95.888 1.00 10.03 373 PHE D O 1
ATOM 17147 N N . LEU D 1 374 ? 180.916 21.370 96.413 1.00 9.74 374 LEU D N 1
ATOM 17148 C CA . LEU D 1 374 ? 181.033 21.060 97.831 1.00 8.85 374 LEU D CA 1
ATOM 17149 C C . LEU D 1 374 ? 181.013 19.546 98.023 1.00 8.75 374 LEU D C 1
ATOM 17150 O O . LEU D 1 374 ? 180.412 18.814 97.233 1.00 10.86 374 LEU D O 1
ATOM 17155 N N . VAL D 1 375 ? 181.671 19.064 99.084 1.00 8.30 375 VAL D N 1
ATOM 17156 C CA . VAL D 1 375 ? 181.905 17.629 99.237 1.00 7.89 375 VAL D CA 1
ATOM 17157 C C . VAL D 1 375 ? 181.548 17.150 100.638 1.00 7.54 375 VAL D C 1
ATOM 17158 O O . VAL D 1 375 ? 181.823 17.823 101.640 1.00 8.55 375 VAL D O 1
ATOM 17162 N N . TRP D 1 376 ? 180.937 15.969 100.688 1.00 8.20 376 TRP D N 1
ATOM 17163 C CA . TRP D 1 376 ? 180.740 15.165 101.886 1.00 7.72 376 TRP D CA 1
ATOM 17164 C C . TRP D 1 376 ? 181.702 13.988 101.780 1.00 7.30 376 TRP D C 1
ATOM 17165 O O . TRP D 1 376 ? 181.666 13.254 100.788 1.00 7.04 376 TRP D O 1
ATOM 17176 N N . SER D 1 377 ? 182.552 13.818 102.794 1.00 7.33 377 SER D N 1
ATOM 17177 C CA . SER D 1 377 ? 183.660 12.859 102.801 1.00 4.66 377 SER D CA 1
ATOM 17178 C C . SER D 1 377 ? 183.451 11.885 103.950 1.00 8.56 377 SER D C 1
ATOM 17179 O O . SER D 1 377 ? 183.239 12.308 105.092 1.00 8.07 377 SER D O 1
ATOM 17182 N N . GLU D 1 378 ? 183.516 10.584 103.657 1.00 8.71 378 GLU D N 1
ATOM 17183 C CA . GLU D 1 378 ? 183.001 9.569 104.568 1.00 6.30 378 GLU D CA 1
ATOM 17184 C C . GLU D 1 378 ? 184.011 8.450 104.787 1.00 5.71 378 GLU D C 1
ATOM 17185 O O . GLU D 1 378 ? 184.817 8.147 103.907 1.00 7.40 378 GLU D O 1
ATOM 17191 N N . ILE D 1 379 ? 183.958 7.836 105.969 1.00 7.43 379 ILE D N 1
ATOM 17192 C CA . ILE D 1 379 ? 184.682 6.583 106.217 1.00 8.59 379 ILE D CA 1
ATOM 17193 C C . ILE D 1 379 ? 183.694 5.424 106.271 1.00 9.34 379 ILE D C 1
ATOM 17194 O O . ILE D 1 379 ? 182.536 5.614 106.675 1.00 7.46 379 ILE D O 1
ATOM 17199 N N . PRO D 1 380 ? 184.129 4.169 105.903 1.00 6.05 380 PRO D N 1
ATOM 17200 C CA . PRO D 1 380 ? 183.218 3.024 105.752 1.00 6.86 380 PRO D CA 1
ATOM 17201 C C . PRO D 1 380 ? 182.791 2.350 107.058 1.00 6.47 380 PRO D C 1
ATOM 17202 O O . PRO D 1 380 ? 182.840 1.123 107.192 1.00 7.45 380 PRO D O 1
ATOM 17206 N N . VAL D 1 381 ? 182.340 3.158 108.020 1.00 7.02 381 VAL D N 1
ATOM 17207 C CA . VAL D 1 381 ? 181.719 2.628 109.228 1.00 4.42 381 VAL D CA 1
ATOM 17208 C C . VAL D 1 381 ? 180.267 2.365 108.862 1.00 9.05 381 VAL D C 1
ATOM 17209 O O . VAL D 1 381 ? 179.397 3.219 109.045 1.00 9.11 381 VAL D O 1
ATOM 17213 N N . TYR D 1 382 ? 180.019 1.178 108.322 1.00 6.77 382 TYR D N 1
ATOM 17214 C CA . TYR D 1 382 ? 178.890 0.901 107.448 1.00 8.46 382 TYR D CA 1
ATOM 17215 C C . TYR D 1 382 ? 178.211 -0.372 107.931 1.00 9.22 382 TYR D C 1
ATOM 17216 O O . TYR D 1 382 ? 178.868 -1.410 108.073 1.00 7.79 382 TYR D O 1
ATOM 17225 N N . TRP D 1 383 ? 176.914 -0.278 108.216 1.00 6.48 383 TRP D N 1
ATOM 17226 C CA . TRP D 1 383 ? 176.060 -1.396 108.661 1.00 7.59 383 TRP D CA 1
ATOM 17227 C C . TRP D 1 383 ? 176.653 -2.011 109.930 1.00 11.35 383 TRP D C 1
ATOM 17228 O O . TRP D 1 383 ? 176.934 -1.268 110.885 1.00 9.70 383 TRP D O 1
ATOM 17239 N N . THR D 1 384 ? 176.844 -3.334 109.994 1.00 7.23 384 THR D N 1
ATOM 17240 C CA . THR D 1 384 ? 176.937 -4.057 111.272 1.00 8.60 384 THR D CA 1
ATOM 17241 C C . THR D 1 384 ? 178.381 -4.172 111.777 1.00 10.27 384 THR D C 1
ATOM 17242 O O . THR D 1 384 ? 178.889 -5.260 112.059 1.00 10.85 384 THR D O 1
ATOM 17246 N N . ILE D 1 385 ? 179.010 -3.005 111.951 1.00 9.65 385 ILE D N 1
ATOM 17247 C CA . ILE D 1 385 ? 180.363 -2.928 112.499 1.00 12.22 385 ILE D CA 1
ATOM 17248 C C . ILE D 1 385 ? 180.387 -3.505 113.918 1.00 12.05 385 ILE D C 1
ATOM 17249 O O . ILE D 1 385 ? 179.413 -3.403 114.674 1.00 11.41 385 ILE D O 1
ATOM 17254 N N . HIS D 1 386 ? 181.515 -4.106 114.287 1.00 11.84 386 HIS D N 1
ATOM 17255 C CA . HIS D 1 386 ? 181.671 -4.714 115.613 1.00 12.93 386 HIS D CA 1
ATOM 17256 C C . HIS D 1 386 ? 182.011 -3.639 116.647 1.00 12.88 386 HIS D C 1
ATOM 17257 O O . HIS D 1 386 ? 183.177 -3.380 116.968 1.00 11.58 386 HIS D O 1
ATOM 17264 N N . TRP D 1 387 ? 180.960 -3.034 117.207 1.00 14.88 387 TRP D N 1
ATOM 17265 C CA . TRP D 1 387 ? 181.110 -1.881 118.089 1.00 13.56 387 TRP D CA 1
ATOM 17266 C C . TRP D 1 387 ? 181.844 -2.204 119.382 1.00 15.42 387 TRP D C 1
ATOM 17267 O O . TRP D 1 387 ? 182.391 -1.289 120.011 1.00 14.49 387 TRP D O 1
ATOM 17278 N N . GLU D 1 388 ? 181.840 -3.461 119.812 1.00 14.60 388 GLU D N 1
ATOM 17279 C CA . GLU D 1 388 ? 182.481 -3.819 121.068 1.00 15.29 388 GLU D CA 1
ATOM 17280 C C . GLU D 1 388 ? 183.943 -4.200 120.898 1.00 18.75 388 GLU D C 1
ATOM 17281 O O . GLU D 1 388 ? 184.643 -4.360 121.903 1.00 20.19 388 GLU D O 1
ATOM 17287 N N . ASN D 1 389 ? 184.417 -4.331 119.662 1.00 16.62 389 ASN D N 1
ATOM 17288 C CA . ASN D 1 389 ? 185.786 -4.742 119.389 1.00 16.02 389 ASN D CA 1
ATOM 17289 C C . ASN D 1 389 ? 186.694 -3.515 119.413 1.00 14.64 389 ASN D C 1
ATOM 17290 O O . ASN D 1 389 ? 186.545 -2.605 118.594 1.00 17.82 389 ASN D O 1
ATOM 17295 N N . LYS D 1 390 ? 187.637 -3.488 120.357 1.00 17.97 390 LYS D N 1
ATOM 17296 C CA . LYS D 1 390 ? 188.468 -2.302 120.520 1.00 16.88 390 LYS D CA 1
ATOM 17297 C C . LYS D 1 390 ? 189.438 -2.129 119.356 1.00 14.96 390 LYS D C 1
ATOM 17298 O O . LYS D 1 390 ? 189.762 -0.998 118.997 1.00 15.69 390 LYS D O 1
ATOM 17304 N N . ASP D 1 391 ? 189.886 -3.230 118.740 1.00 16.42 391 ASP D N 1
ATOM 17305 C CA . ASP D 1 391 ? 190.692 -3.129 117.524 1.00 12.81 391 ASP D CA 1
ATOM 17306 C C . ASP D 1 391 ? 189.890 -2.513 116.382 1.00 11.43 391 ASP D C 1
ATOM 17307 O O . ASP D 1 391 ? 190.422 -1.729 115.586 1.00 11.12 391 ASP D O 1
ATOM 17312 N N . THR D 1 392 ? 188.609 -2.873 116.283 1.00 10.40 392 THR D N 1
ATOM 17313 C CA . THR D 1 392 ? 187.740 -2.300 115.260 1.00 10.27 392 THR D CA 1
ATOM 17314 C C . THR D 1 392 ? 187.634 -0.794 115.428 1.00 11.64 392 THR D C 1
ATOM 17315 O O . THR D 1 392 ? 187.668 -0.043 114.441 1.00 11.15 392 THR D O 1
ATOM 17319 N N . TYR D 1 393 ? 187.507 -0.329 116.675 1.00 11.80 393 TYR D N 1
ATOM 17320 C CA . TYR D 1 393 ? 187.456 1.109 116.902 1.00 11.44 393 TYR D CA 1
ATOM 17321 C C . TYR D 1 393 ? 188.762 1.776 116.491 1.00 11.64 393 TYR D C 1
ATOM 17322 O O . TYR D 1 393 ? 188.757 2.818 115.830 1.00 11.94 393 TYR D O 1
ATOM 17331 N N . GLN D 1 394 ? 189.902 1.212 116.907 1.00 10.02 394 GLN D N 1
ATOM 17332 C CA . GLN D 1 394 ? 191.172 1.824 116.526 1.00 11.48 394 GLN D CA 1
ATOM 17333 C C . GLN D 1 394 ? 191.294 1.922 115.014 1.00 9.31 394 GLN D C 1
ATOM 17334 O O . GLN D 1 394 ? 191.831 2.898 114.486 1.00 10.62 394 GLN D O 1
ATOM 17340 N N . ASN D 1 395 ? 190.804 0.908 114.303 1.00 9.56 395 ASN D N 1
ATOM 17341 C CA . ASN D 1 395 ? 190.833 0.939 112.845 1.00 10.41 395 ASN D CA 1
ATOM 17342 C C . ASN D 1 395 ? 189.970 2.080 112.317 1.00 11.08 395 ASN D C 1
ATOM 17343 O O . ASN D 1 395 ? 190.428 2.902 111.515 1.00 9.11 395 ASN D O 1
ATOM 17348 N N . ALA D 1 396 ? 188.715 2.150 112.771 1.00 10.43 396 ALA D N 1
ATOM 17349 C CA . ALA D 1 396 ? 187.827 3.230 112.350 1.00 9.86 396 ALA D CA 1
ATOM 17350 C C . ALA D 1 396 ? 188.435 4.597 112.645 1.00 11.88 396 ALA D C 1
ATOM 17351 O O . ALA D 1 396 ? 188.417 5.497 111.794 1.00 10.99 396 ALA D O 1
ATOM 17353 N N . GLU D 1 397 ? 188.970 4.785 113.857 1.00 13.74 397 GLU D N 1
ATOM 17354 C CA . GLU D 1 397 ? 189.501 6.103 114.190 1.00 12.41 397 GLU D CA 1
ATOM 17355 C C . GLU D 1 397 ? 190.742 6.435 113.376 1.00 10.33 397 GLU D C 1
ATOM 17356 O O . GLU D 1 397 ? 190.960 7.604 113.041 1.00 12.12 397 GLU D O 1
ATOM 17362 N N . GLN D 1 398 ? 191.579 5.436 113.067 1.00 13.99 398 GLN D N 1
ATOM 17363 C CA . GLN D 1 398 ? 192.744 5.698 112.222 1.00 11.35 398 GLN D CA 1
ATOM 17364 C C . GLN D 1 398 ? 192.316 6.144 110.829 1.00 12.35 398 GLN D C 1
ATOM 17365 O O . GLN D 1 398 ? 192.896 7.079 110.263 1.00 10.06 398 GLN D O 1
ATOM 17371 N N . GLN D 1 399 ? 191.284 5.501 110.268 1.00 10.69 399 GLN D N 1
ATOM 17372 C CA . GLN D 1 399 ? 190.780 5.910 108.958 1.00 8.52 399 GLN D CA 1
ATOM 17373 C C . GLN D 1 399 ? 190.197 7.315 109.012 1.00 7.02 399 GLN D C 1
ATOM 17374 O O . GLN D 1 399 ? 190.348 8.095 108.067 1.00 9.53 399 GLN D O 1
ATOM 17380 N N . LEU D 1 400 ? 189.506 7.647 110.102 1.00 8.72 400 LEU D N 1
ATOM 17381 C CA . LEU D 1 400 ? 189.033 9.016 110.285 1.00 8.72 400 LEU D CA 1
ATOM 17382 C C . LEU D 1 400 ? 190.199 9.997 110.319 1.00 9.98 400 LEU D C 1
ATOM 17383 O O . LEU D 1 400 ? 190.192 11.016 109.622 1.00 9.67 400 LEU D O 1
ATOM 17388 N N . CYS D 1 401 ? 191.207 9.707 111.140 1.00 11.89 401 CYS D N 1
ATOM 17389 C CA . CYS D 1 401 ? 192.376 10.577 111.233 1.00 11.52 401 CYS D CA 1
ATOM 17390 C C . CYS D 1 401 ? 193.043 10.756 109.875 1.00 13.56 401 CYS D C 1
ATOM 17391 O O . CYS D 1 401 ? 193.427 11.869 109.502 1.00 9.38 401 CYS D O 1
ATOM 17394 N N . ASP D 1 402 ? 193.210 9.658 109.133 1.00 13.60 402 ASP D N 1
ATOM 17395 C CA . ASP D 1 402 ? 193.881 9.727 107.839 1.00 9.58 402 ASP D CA 1
ATOM 17396 C C . ASP D 1 402 ? 193.046 10.479 106.817 1.00 8.60 402 ASP D C 1
ATOM 17397 O O . ASP D 1 402 ? 193.590 11.185 105.963 1.00 12.66 402 ASP D O 1
ATOM 17402 N N . MET D 1 403 ? 191.726 10.315 106.867 1.00 8.59 403 MET D N 1
ATOM 17403 C CA . MET D 1 403 ? 190.863 11.039 105.945 1.00 7.02 403 MET D CA 1
ATOM 17404 C C . MET D 1 403 ? 191.014 12.538 106.137 1.00 8.81 403 MET D C 1
ATOM 17405 O O . MET D 1 403 ? 191.229 13.286 105.176 1.00 9.24 403 MET D O 1
ATOM 17410 N N . ILE D 1 404 ? 190.926 12.988 107.389 1.00 8.07 404 ILE D N 1
ATOM 17411 C CA . ILE D 1 404 ? 190.982 14.415 107.672 1.00 10.21 404 ILE D CA 1
ATOM 17412 C C . ILE D 1 404 ? 192.379 14.957 107.397 1.00 9.43 404 ILE D C 1
ATOM 17413 O O . ILE D 1 404 ? 192.533 16.040 106.821 1.00 9.97 404 ILE D O 1
ATOM 17418 N N . ALA D 1 405 ? 193.420 14.181 107.730 1.00 10.49 405 ALA D N 1
ATOM 17419 C CA . ALA D 1 405 ? 194.789 14.677 107.593 1.00 12.71 405 ALA D CA 1
ATOM 17420 C C . ALA D 1 405 ? 195.149 14.957 106.138 1.00 11.23 405 ALA D C 1
ATOM 17421 O O . ALA D 1 405 ? 195.847 15.935 105.844 1.00 13.50 405 ALA D O 1
ATOM 17423 N N . ARG D 1 406 ? 194.712 14.095 105.219 1.00 9.12 406 ARG D N 1
ATOM 17424 C CA . ARG D 1 406 ? 195.038 14.285 103.807 1.00 9.98 406 ARG D CA 1
ATOM 17425 C C . ARG D 1 406 ? 194.342 15.511 103.228 1.00 9.23 406 ARG D C 1
ATOM 17426 O O . ARG D 1 406 ? 194.937 16.255 102.440 1.00 10.32 406 ARG D O 1
ATOM 17434 N N . ASP D 1 407 ? 193.069 15.720 103.567 1.00 10.74 407 ASP D N 1
ATOM 17435 C CA . ASP D 1 407 ? 192.237 16.684 102.856 1.00 10.59 407 ASP D CA 1
ATOM 17436 C C . ASP D 1 407 ? 191.879 17.904 103.693 1.00 12.83 407 ASP D C 1
ATOM 17437 O O . ASP D 1 407 ? 190.970 18.658 103.317 1.00 11.47 407 ASP D O 1
ATOM 17442 N N . LYS D 1 408 ? 192.574 18.134 104.810 1.00 10.42 408 LYS D N 1
ATOM 17443 C CA . LYS D 1 408 ? 192.147 19.218 105.691 1.00 10.80 408 LYS D CA 1
ATOM 17444 C C . LYS D 1 408 ? 192.227 20.598 105.033 1.00 11.36 408 LYS D C 1
ATOM 17445 O O . LYS D 1 408 ? 191.582 21.533 105.522 1.00 11.59 408 LYS D O 1
ATOM 17451 N N . ASN D 1 409 ? 192.975 20.747 103.940 1.00 8.90 409 ASN D N 1
ATOM 17452 C CA . ASN D 1 409 ? 193.110 22.023 103.244 1.00 12.16 409 ASN D CA 1
ATOM 17453 C C . ASN D 1 409 ? 192.213 22.141 102.015 1.00 10.19 409 ASN D C 1
ATOM 17454 O O . ASN D 1 409 ? 192.366 23.092 101.243 1.00 11.42 409 ASN D O 1
ATOM 17459 N N . ARG D 1 410 ? 191.280 21.210 101.806 1.00 11.66 410 ARG D N 1
ATOM 17460 C CA . ARG D 1 410 ? 190.375 21.288 100.661 1.00 8.13 410 ARG D CA 1
ATOM 17461 C C . ARG D 1 410 ? 189.106 21.976 101.146 1.00 8.79 410 ARG D C 1
ATOM 17462 O O . ARG D 1 410 ? 188.307 21.383 101.865 1.00 9.47 410 ARG D O 1
ATOM 17470 N N . CYS D 1 411 ? 188.942 23.249 100.786 1.00 10.09 411 CYS D N 1
ATOM 17471 C CA . CYS D 1 411 ? 187.862 24.046 101.351 1.00 11.76 411 CYS D CA 1
ATOM 17472 C C . CYS D 1 411 ? 186.498 23.609 100.846 1.00 11.41 411 CYS D C 1
ATOM 17473 O O . CYS D 1 411 ? 185.483 23.981 101.443 1.00 11.17 411 CYS D O 1
ATOM 17476 N N . ASN D 1 412 ? 186.446 22.855 99.749 1.00 11.27 412 ASN D N 1
ATOM 17477 C CA . ASN D 1 412 ? 185.157 22.409 99.247 1.00 10.06 412 ASN D CA 1
ATOM 17478 C C . ASN D 1 412 ? 184.537 21.316 100.113 1.00 8.84 412 ASN D C 1
ATOM 17479 O O . ASN D 1 412 ? 183.324 21.117 100.047 1.00 10.81 412 ASN D O 1
ATOM 17484 N N . ILE D 1 413 ? 185.320 20.603 100.926 1.00 9.89 413 ILE D N 1
ATOM 17485 C CA . ILE D 1 413 ? 184.744 19.663 101.889 1.00 10.43 413 ILE D CA 1
ATOM 17486 C C . ILE D 1 413 ? 184.134 20.445 103.044 1.00 10.94 413 ILE D C 1
ATOM 17487 O O . ILE D 1 413 ? 184.827 21.215 103.718 1.00 13.47 413 ILE D O 1
ATOM 17492 N N . ILE D 1 414 ? 182.837 20.248 103.285 1.00 7.67 414 ILE D N 1
ATOM 17493 C CA . ILE D 1 414 ? 182.165 20.888 104.414 1.00 8.36 414 ILE D CA 1
ATOM 17494 C C . ILE D 1 414 ? 181.568 19.900 105.406 1.00 9.63 414 ILE D C 1
ATOM 17495 O O . ILE D 1 414 ? 181.207 20.314 106.518 1.00 9.40 414 ILE D O 1
ATOM 17500 N N . ILE D 1 415 ? 181.470 18.613 105.071 1.00 7.49 415 ILE D N 1
ATOM 17501 C CA . ILE D 1 415 ? 180.875 17.611 105.946 1.00 8.14 415 ILE D CA 1
ATOM 17502 C C . ILE D 1 415 ? 181.819 16.415 106.017 1.00 6.42 415 ILE D C 1
ATOM 17503 O O . ILE D 1 415 ? 182.192 15.862 104.976 1.00 8.79 415 ILE D O 1
ATOM 17508 N N . TRP D 1 416 ? 182.220 16.037 107.231 1.00 10.53 416 TRP D N 1
ATOM 17509 C CA . TRP D 1 416 ? 182.836 14.735 107.494 1.00 9.33 416 TRP D CA 1
ATOM 17510 C C . TRP D 1 416 ? 181.739 13.801 107.985 1.00 9.08 416 TRP D C 1
ATOM 17511 O O . TRP D 1 416 ? 180.996 14.146 108.913 1.00 9.54 416 TRP D O 1
ATOM 17522 N N . SER D 1 417 ? 181.627 12.630 107.361 1.00 9.67 417 SER D N 1
ATOM 17523 C CA . SER D 1 417 ? 180.613 11.649 107.724 1.00 8.84 417 SER D CA 1
ATOM 17524 C C . SER D 1 417 ? 181.275 10.467 108.413 1.00 6.57 417 SER D C 1
ATOM 17525 O O . SER D 1 417 ? 182.209 9.869 107.866 1.00 6.02 417 SER D O 1
ATOM 17528 N N . ILE D 1 418 ? 180.768 10.118 109.595 1.00 6.54 418 ILE D N 1
ATOM 17529 C CA . ILE D 1 418 ? 181.386 9.078 110.408 1.00 9.47 418 ILE D CA 1
ATOM 17530 C C . ILE D 1 418 ? 180.677 7.726 110.335 1.00 11.26 418 ILE D C 1
ATOM 17531 O O . ILE D 1 418 ? 181.174 6.761 110.938 1.00 8.64 418 ILE D O 1
ATOM 17536 N N . ALA D 1 419 ? 179.536 7.616 109.642 1.00 7.90 419 ALA D N 1
ATOM 17537 C CA . ALA D 1 419 ? 178.857 6.323 109.588 1.00 6.78 419 ALA D CA 1
ATOM 17538 C C . ALA D 1 419 ? 177.750 6.348 108.538 1.00 9.86 419 ALA D C 1
ATOM 17539 O O . ALA D 1 419 ? 177.352 7.409 108.045 1.00 13.01 419 ALA D O 1
ATOM 17541 N N . ASN D 1 420 ? 177.245 5.157 108.213 1.00 7.13 420 ASN D N 1
ATOM 17542 C CA . ASN D 1 420 ? 176.117 5.022 107.293 1.00 8.65 420 ASN D CA 1
ATOM 17543 C C . ASN D 1 420 ? 175.279 3.812 107.691 1.00 11.50 420 ASN D C 1
ATOM 17544 O O . ASN D 1 420 ? 175.783 2.684 107.706 1.00 8.57 420 ASN D O 1
ATOM 17549 N N . GLU D 1 421 ? 173.998 4.050 108.005 1.00 9.03 421 GLU D N 1
ATOM 17550 C CA . GLU D 1 421 ? 173.003 3.007 108.258 1.00 9.97 421 GLU D CA 1
ATOM 17551 C C . GLU D 1 421 ? 173.487 1.971 109.271 1.00 11.37 421 GLU D C 1
ATOM 17552 O O . GLU D 1 421 ? 173.499 0.759 109.020 1.00 12.04 421 GLU D O 1
ATOM 17558 N N . THR D 1 422 ? 173.851 2.469 110.443 1.00 10.10 422 THR D N 1
ATOM 17559 C CA . THR D 1 422 ? 174.304 1.554 111.476 1.00 9.99 422 THR D CA 1
ATOM 17560 C C . THR D 1 422 ? 173.186 1.279 112.473 1.00 13.55 422 THR D C 1
ATOM 17561 O O . THR D 1 422 ? 172.406 2.184 112.797 1.00 13.60 422 THR D O 1
ATOM 17565 N N . PRO D 1 423 ? 173.052 0.043 112.951 1.00 13.09 423 PRO D N 1
ATOM 17566 C CA . PRO D 1 423 ? 171.930 -0.278 113.842 1.00 12.53 423 PRO D CA 1
ATOM 17567 C C . PRO D 1 423 ? 172.093 0.382 115.205 1.00 17.58 423 PRO D C 1
ATOM 17568 O O . PRO D 1 423 ? 173.205 0.570 115.704 1.00 13.97 423 PRO D O 1
ATOM 17572 N N . HIS D 1 424 ? 170.958 0.760 115.792 1.00 14.56 424 HIS D N 1
ATOM 17573 C CA . HIS D 1 424 ? 170.956 1.443 117.079 1.00 13.80 424 HIS D CA 1
ATOM 17574 C C . HIS D 1 424 ? 171.272 0.458 118.197 1.00 16.79 424 HIS D C 1
ATOM 17575 O O . HIS D 1 424 ? 170.680 -0.620 118.272 1.00 22.86 424 HIS D O 1
ATOM 17582 N N . SER D 1 425 ? 172.215 0.827 119.056 1.00 20.29 425 SER D N 1
ATOM 17583 C CA . SER D 1 425 ? 172.510 0.104 120.288 1.00 16.29 425 SER D CA 1
ATOM 17584 C C . SER D 1 425 ? 173.387 1.010 121.137 1.00 16.55 425 SER D C 1
ATOM 17585 O O . SER D 1 425 ? 173.943 1.992 120.643 1.00 15.11 425 SER D O 1
ATOM 17588 N N . LYS D 1 426 ? 173.493 0.683 122.426 1.00 18.14 426 LYS D N 1
ATOM 17589 C CA . LYS D 1 426 ? 174.299 1.507 123.321 1.00 17.48 426 LYS D CA 1
ATOM 17590 C C . LYS D 1 426 ? 175.764 1.500 122.895 1.00 17.38 426 LYS D C 1
ATOM 17591 O O . LYS D 1 426 ? 176.404 2.555 122.813 1.00 16.58 426 LYS D O 1
ATOM 17597 N N . THR D 1 427 ? 176.310 0.318 122.596 1.00 16.10 427 THR D N 1
ATOM 17598 C CA . THR D 1 427 ? 177.719 0.254 122.214 1.00 20.31 427 THR D CA 1
ATOM 17599 C C . THR D 1 427 ? 177.960 0.990 120.902 1.00 18.50 427 THR D C 1
ATOM 17600 O O . THR D 1 427 ? 179.012 1.612 120.713 1.00 15.96 427 THR D O 1
ATOM 17604 N N . ARG D 1 428 ? 176.993 0.930 119.984 1.00 13.27 428 ARG D N 1
ATOM 17605 C CA . ARG D 1 428 ? 177.113 1.650 118.720 1.00 15.12 428 ARG D CA 1
ATOM 17606 C C . ARG D 1 428 ? 177.151 3.159 118.946 1.00 13.86 428 ARG D C 1
ATOM 17607 O O . ARG D 1 428 ? 177.940 3.873 118.315 1.00 11.96 428 ARG D O 1
ATOM 17615 N N . LEU D 1 429 ? 176.308 3.667 119.851 1.00 17.43 429 LEU D N 1
ATOM 17616 C CA . LEU D 1 429 ? 176.297 5.102 120.125 1.00 14.84 429 LEU D CA 1
ATOM 17617 C C . LEU D 1 429 ? 177.604 5.558 120.769 1.00 15.04 429 LEU D C 1
ATOM 17618 O O . LEU D 1 429 ? 178.126 6.628 120.431 1.00 12.59 429 LEU D O 1
ATOM 17623 N N . THR D 1 430 ? 178.146 4.771 121.704 1.00 16.67 430 THR D N 1
ATOM 17624 C CA . THR D 1 430 ? 179.436 5.114 122.303 1.00 16.01 430 THR D CA 1
ATOM 17625 C C . THR D 1 430 ? 180.524 5.193 121.239 1.00 15.07 430 THR D C 1
ATOM 17626 O O . THR D 1 430 ? 181.293 6.161 121.184 1.00 11.39 430 THR D O 1
ATOM 17630 N N . PHE D 1 431 ? 180.588 4.169 120.383 1.00 15.21 431 PHE D N 1
ATOM 17631 C CA . PHE D 1 431 ? 181.568 4.095 119.302 1.00 12.22 431 PHE D CA 1
ATOM 17632 C C . PHE D 1 431 ? 181.504 5.330 118.406 1.00 14.17 431 PHE D C 1
ATOM 17633 O O . PHE D 1 431 ? 182.519 5.985 118.162 1.00 11.06 431 PHE D O 1
ATOM 17641 N N . LEU D 1 432 ? 180.313 5.666 117.903 1.00 9.78 432 LEU D N 1
ATOM 17642 C CA . LEU D 1 432 ? 180.207 6.804 116.992 1.00 8.90 432 LEU D CA 1
ATOM 17643 C C . LEU D 1 432 ? 180.386 8.127 117.726 1.00 12.13 432 LEU D C 1
ATOM 17644 O O . LEU D 1 432 ? 180.858 9.106 117.138 1.00 10.84 432 LEU D O 1
ATOM 17649 N N . SER D 1 433 ? 180.011 8.178 119.002 1.00 13.58 433 SER D N 1
ATOM 17650 C CA . SER D 1 433 ? 180.252 9.381 119.791 1.00 14.22 433 SER D CA 1
ATOM 17651 C C . SER D 1 433 ? 181.742 9.696 119.870 1.00 15.53 433 SER D C 1
ATOM 17652 O O . SER D 1 433 ? 182.150 10.856 119.741 1.00 16.69 433 SER D O 1
ATOM 17655 N N . ASN D 1 434 ? 182.571 8.668 120.076 1.00 16.70 434 ASN D N 1
ATOM 17656 C CA . ASN D 1 434 ? 184.013 8.876 120.161 1.00 14.36 434 ASN D CA 1
ATOM 17657 C C . ASN D 1 434 ? 184.589 9.328 118.826 1.00 14.55 434 ASN D C 1
ATOM 17658 O O . ASN D 1 434 ? 185.485 10.183 118.788 1.00 15.79 434 ASN D O 1
ATOM 17663 N N . LEU D 1 435 ? 184.104 8.762 117.716 1.00 14.03 435 LEU D N 1
ATOM 17664 C CA . LEU D 1 435 ? 184.530 9.261 116.412 1.00 12.82 435 LEU D CA 1
ATOM 17665 C C . LEU D 1 435 ? 184.131 10.721 116.226 1.00 10.90 435 LEU D C 1
ATOM 17666 O O . LEU D 1 435 ? 184.920 11.530 115.729 1.00 13.32 435 LEU D O 1
ATOM 17671 N N . ALA D 1 436 ? 182.897 11.076 116.597 1.00 12.64 436 ALA D N 1
ATOM 17672 C CA . ALA D 1 436 ? 182.476 12.469 116.464 1.00 14.28 436 ALA D CA 1
ATOM 17673 C C . ALA D 1 436 ? 183.382 13.388 117.274 1.00 15.89 436 ALA D C 1
ATOM 17674 O O . ALA D 1 436 ? 183.849 14.419 116.776 1.00 12.94 436 ALA D O 1
ATOM 17676 N N . ASN D 1 437 ? 183.667 13.012 118.523 1.00 18.58 437 ASN D N 1
ATOM 17677 C CA . ASN D 1 437 ? 184.548 13.820 119.358 1.00 16.03 437 ASN D CA 1
ATOM 17678 C C . ASN D 1 437 ? 185.932 13.945 118.737 1.00 17.91 437 ASN D C 1
ATOM 17679 O O . ASN D 1 437 ? 186.505 15.040 118.696 1.00 17.04 437 ASN D O 1
ATOM 17684 N N . LYS D 1 438 ? 186.484 12.829 118.247 1.00 16.17 438 LYS D N 1
ATOM 17685 C CA . LYS D 1 438 ? 187.784 12.872 117.585 1.00 17.70 438 LYS D CA 1
ATOM 17686 C C . LYS D 1 438 ? 187.748 13.779 116.366 1.00 16.27 438 LYS D C 1
ATOM 17687 O O . LYS D 1 438 ? 188.696 14.533 116.120 1.00 12.36 438 LYS D O 1
ATOM 17693 N N . ALA D 1 439 ? 186.660 13.729 115.589 1.00 11.06 439 ALA D N 1
ATOM 17694 C CA . ALA D 1 439 ? 186.575 14.571 114.402 1.00 10.69 439 ALA D CA 1
ATOM 17695 C C . ALA D 1 439 ? 186.595 16.046 114.782 1.00 12.94 439 ALA D C 1
ATOM 17696 O O . ALA D 1 439 ? 187.342 16.842 114.202 1.00 12.71 439 ALA D O 1
ATOM 17698 N N . ARG D 1 440 ? 185.774 16.427 115.760 1.00 14.99 440 ARG D N 1
ATOM 17699 C CA . ARG D 1 440 ? 185.735 17.826 116.175 1.00 17.31 440 ARG D CA 1
ATOM 17700 C C . ARG D 1 440 ? 187.056 18.265 116.794 1.00 15.28 440 ARG D C 1
ATOM 17701 O O . ARG D 1 440 ? 187.439 19.434 116.666 1.00 15.81 440 ARG D O 1
ATOM 17709 N N . SER D 1 441 ? 187.758 17.352 117.470 1.00 14.65 441 SER D N 1
ATOM 17710 C CA . SER D 1 441 ? 189.071 17.677 118.016 1.00 14.45 441 SER D CA 1
ATOM 17711 C C . SER D 1 441 ? 190.109 17.876 116.924 1.00 18.45 441 SER D C 1
ATOM 17712 O O . SER D 1 441 ? 191.102 18.579 117.144 1.00 19.57 441 SER D O 1
ATOM 17715 N N . LEU D 1 442 ? 189.905 17.274 115.754 1.00 17.85 442 LEU D N 1
ATOM 17716 C CA . LEU D 1 442 ? 190.810 17.453 114.631 1.00 12.46 442 LEU D CA 1
ATOM 17717 C C . LEU D 1 442 ? 190.407 18.606 113.721 1.00 16.23 442 LEU D C 1
ATOM 17718 O O . LEU D 1 442 ? 191.268 19.180 113.045 1.00 18.40 442 LEU D O 1
ATOM 17723 N N . ASP D 1 443 ? 189.123 18.972 113.692 1.00 14.42 443 ASP D N 1
ATOM 17724 C CA . ASP D 1 443 ? 188.649 19.988 112.753 1.00 14.06 443 ASP D CA 1
ATOM 17725 C C . ASP D 1 443 ? 187.443 20.676 113.391 1.00 14.86 443 ASP D C 1
ATOM 17726 O O . ASP D 1 443 ? 186.360 20.098 113.454 1.00 15.03 443 ASP D O 1
ATOM 17731 N N . SER D 1 444 ? 187.644 21.892 113.877 1.00 18.94 444 SER D N 1
ATOM 17732 C CA . SER D 1 444 ? 186.583 22.646 114.527 1.00 24.05 444 SER D CA 1
ATOM 17733 C C . SER D 1 444 ? 185.760 23.480 113.550 1.00 20.98 444 SER D C 1
ATOM 17734 O O . SER D 1 444 ? 184.885 24.236 113.985 1.00 23.09 444 SER D O 1
ATOM 17737 N N . VAL D 1 445 ? 186.009 23.360 112.245 1.00 18.45 445 VAL D N 1
ATOM 17738 C CA . VAL D 1 445 ? 185.291 24.174 111.266 1.00 16.88 445 VAL D CA 1
ATOM 17739 C C . VAL D 1 445 ? 184.195 23.360 110.584 1.00 14.82 445 VAL D C 1
ATOM 17740 O O . VAL D 1 445 ? 183.020 23.742 110.602 1.00 11.89 445 VAL D O 1
ATOM 17744 N N . ARG D 1 446 ? 184.563 22.235 109.980 1.00 12.16 446 ARG D N 1
ATOM 17745 C CA . ARG D 1 446 ? 183.625 21.523 109.126 1.00 13.48 446 ARG D CA 1
ATOM 17746 C C . ARG D 1 446 ? 182.505 20.878 109.944 1.00 14.48 446 ARG D C 1
ATOM 17747 O O . ARG D 1 446 ? 182.626 20.654 111.152 1.00 14.51 446 ARG D O 1
ATOM 17755 N N . LEU D 1 447 ? 181.397 20.581 109.260 1.00 9.80 447 LEU D N 1
ATOM 17756 C CA . LEU D 1 447 ? 180.244 19.956 109.891 1.00 11.66 447 LEU D CA 1
ATOM 17757 C C . LEU D 1 447 ? 180.444 18.449 110.000 1.00 14.06 447 LEU D C 1
ATOM 17758 O O . LEU D 1 447 ? 181.074 17.824 109.146 1.00 11.64 447 LEU D O 1
ATOM 17763 N N . ILE D 1 448 ? 179.897 17.870 111.065 1.00 12.90 448 ILE D N 1
ATOM 17764 C CA . ILE D 1 448 ? 179.923 16.428 111.288 1.00 12.96 448 ILE D CA 1
ATOM 17765 C C . ILE D 1 448 ? 178.547 15.856 110.963 1.00 10.08 448 ILE D C 1
ATOM 17766 O O . ILE D 1 448 ? 177.538 16.268 111.550 1.00 10.95 448 ILE D O 1
ATOM 17771 N N . GLY D 1 449 ? 178.500 14.904 110.031 1.00 8.93 449 GLY D N 1
ATOM 17772 C CA . GLY D 1 449 ? 177.267 14.189 109.747 1.00 6.81 449 GLY D CA 1
ATOM 17773 C C . GLY D 1 449 ? 177.433 12.679 109.764 1.00 10.11 449 GLY D C 1
ATOM 17774 O O . GLY D 1 449 ? 178.495 12.159 110.119 1.00 9.00 449 GLY D O 1
ATOM 17775 N N . ALA D 1 450 ? 176.380 11.969 109.380 1.00 9.90 450 ALA D N 1
ATOM 17776 C CA . ALA D 1 450 ? 176.363 10.510 109.317 1.00 8.35 450 ALA D CA 1
ATOM 17777 C C . ALA D 1 450 ? 175.010 10.103 108.762 1.00 11.72 450 ALA D C 1
ATOM 17778 O O . ALA D 1 450 ? 174.007 10.757 109.064 1.00 12.86 450 ALA D O 1
ATOM 17780 N N . ALA D 1 451 ? 174.959 9.064 107.932 1.00 10.87 451 ALA D N 1
ATOM 17781 C CA . ALA D 1 451 ? 173.695 8.679 107.316 1.00 11.72 451 ALA D CA 1
ATOM 17782 C C . ALA D 1 451 ? 172.881 7.891 108.333 1.00 11.72 451 ALA D C 1
ATOM 17783 O O . ALA D 1 451 ? 173.198 6.735 108.626 1.00 9.25 451 ALA D O 1
ATOM 17785 N N . MET D 1 452 ? 171.840 8.519 108.876 1.00 10.80 452 MET D N 1
ATOM 17786 C CA . MET D 1 452 ? 170.872 7.850 109.734 1.00 11.28 452 MET D CA 1
ATOM 17787 C C . MET D 1 452 ? 169.717 7.301 108.889 1.00 9.57 452 MET D C 1
ATOM 17788 O O . MET D 1 452 ? 169.746 7.318 107.654 1.00 7.87 452 MET D O 1
ATOM 17793 N N . GLU D 1 453 ? 168.683 6.790 109.552 1.00 10.73 453 GLU D N 1
ATOM 17794 C CA . GLU D 1 453 ? 167.552 6.177 108.875 1.00 10.29 453 GLU D CA 1
ATOM 17795 C C . GLU D 1 453 ? 166.259 6.706 109.480 1.00 12.33 453 GLU D C 1
ATOM 17796 O O . GLU D 1 453 ? 166.244 7.214 110.603 1.00 11.50 453 GLU D O 1
ATOM 17802 N N . LYS D 1 454 ? 165.169 6.574 108.726 1.00 11.32 454 LYS D N 1
ATOM 17803 C CA . LYS D 1 454 ? 163.878 7.109 109.137 1.00 15.73 454 LYS D CA 1
ATOM 17804 C C . LYS D 1 454 ? 163.015 6.038 109.793 1.00 13.75 454 LYS D C 1
ATOM 17805 O O . LYS D 1 454 ? 163.267 4.833 109.682 1.00 13.28 454 LYS D O 1
ATOM 17811 N N . GLU D 1 455 ? 161.964 6.508 110.465 1.00 17.33 455 GLU D N 1
ATOM 17812 C CA . GLU D 1 455 ? 160.989 5.663 111.140 1.00 16.96 455 GLU D CA 1
ATOM 17813 C C . GLU D 1 455 ? 159.593 6.202 110.872 1.00 14.23 455 GLU D C 1
ATOM 17814 O O . GLU D 1 455 ? 159.404 7.406 110.692 1.00 16.01 455 GLU D O 1
ATOM 17820 N N . GLU D 1 456 ? 158.612 5.305 110.871 1.00 17.80 456 GLU D N 1
ATOM 17821 C CA . GLU D 1 456 ? 157.211 5.684 110.701 1.00 15.42 456 GLU D CA 1
ATOM 17822 C C . GLU D 1 456 ? 156.539 5.498 112.060 1.00 22.57 456 GLU D C 1
ATOM 17823 O O . GLU D 1 456 ? 155.940 4.463 112.350 1.00 26.55 456 GLU D O 1
ATOM 17829 N N . VAL D 1 457 ? 156.669 6.522 112.908 1.00 28.96 457 VAL D N 1
ATOM 17830 C CA . VAL D 1 457 ? 156.202 6.424 114.290 1.00 33.13 457 VAL D CA 1
ATOM 17831 C C . VAL D 1 457 ? 154.693 6.206 114.338 1.00 31.95 457 VAL D C 1
ATOM 17832 O O . VAL D 1 457 ? 154.189 5.394 115.124 1.00 33.82 457 VAL D O 1
ATOM 17836 N N . GLN D 1 458 ? 153.950 6.927 113.509 1.00 30.87 458 GLN D N 1
ATOM 17837 C CA . GLN D 1 458 ? 152.517 6.731 113.375 1.00 27.98 458 GLN D CA 1
ATOM 17838 C C . GLN D 1 458 ? 152.185 6.543 111.905 1.00 23.08 458 GLN D C 1
ATOM 17839 O O . GLN D 1 458 ? 152.926 7.009 111.035 1.00 22.56 458 GLN D O 1
ATOM 17845 N N . PRO D 1 459 ? 151.093 5.860 111.595 1.00 23.96 459 PRO D N 1
ATOM 17846 C CA . PRO D 1 459 ? 150.733 5.677 110.183 1.00 20.22 459 PRO D CA 1
ATOM 17847 C C . PRO D 1 459 ? 150.728 6.988 109.409 1.00 21.29 459 PRO D C 1
ATOM 17848 O O . PRO D 1 459 ? 149.935 7.892 109.696 1.00 25.58 459 PRO D O 1
ATOM 17852 N N . GLY D 1 460 ? 151.628 7.101 108.429 1.00 17.43 460 GLY D N 1
ATOM 17853 C CA . GLY D 1 460 ? 151.748 8.283 107.603 1.00 20.81 460 GLY D CA 1
ATOM 17854 C C . GLY D 1 460 ? 152.661 9.367 108.138 1.00 17.07 460 GLY D C 1
ATOM 17855 O O . GLY D 1 460 ? 152.793 10.416 107.489 1.00 16.25 460 GLY D O 1
ATOM 17856 N N . VAL D 1 461 ? 153.316 9.150 109.279 1.00 14.90 461 VAL D N 1
ATOM 17857 C CA . VAL D 1 461 ? 154.152 10.166 109.911 1.00 15.00 461 VAL D CA 1
ATOM 17858 C C . VAL D 1 461 ? 155.583 9.641 109.995 1.00 17.86 461 VAL D C 1
ATOM 17859 O O . VAL D 1 461 ? 155.851 8.669 110.710 1.00 14.49 461 VAL D O 1
ATOM 17863 N N . LEU D 1 462 ? 156.502 10.297 109.288 1.00 17.81 462 LEU D N 1
ATOM 17864 C CA . LEU D 1 462 ? 157.888 9.853 109.211 1.00 18.18 462 LEU D CA 1
ATOM 17865 C C . LEU D 1 462 ? 158.796 10.819 109.958 1.00 17.40 462 LEU D C 1
ATOM 17866 O O . LEU D 1 462 ? 158.615 12.040 109.887 1.00 14.16 462 LEU D O 1
ATOM 17871 N N . THR D 1 463 ? 159.786 10.271 110.661 1.00 16.70 463 THR D N 1
ATOM 17872 C CA . THR D 1 463 ? 160.721 11.105 111.403 1.00 17.87 463 THR D CA 1
ATOM 17873 C C . THR D 1 463 ? 162.059 10.384 111.517 1.00 16.67 463 THR D C 1
ATOM 17874 O O . THR D 1 463 ? 162.256 9.299 110.965 1.00 13.72 463 THR D O 1
ATOM 17878 N N . VAL D 1 464 ? 162.977 11.007 112.250 1.00 15.64 464 VAL D N 1
ATOM 17879 C CA . VAL D 1 464 ? 164.306 10.468 112.520 1.00 17.21 464 VAL D CA 1
ATOM 17880 C C . VAL D 1 464 ? 164.546 10.646 114.016 1.00 18.89 464 VAL D C 1
ATOM 17881 O O . VAL D 1 464 ? 164.783 11.768 114.481 1.00 25.74 464 VAL D O 1
ATOM 17885 N N . ASN D 1 465 ? 164.476 9.548 114.771 1.00 19.75 465 ASN D N 1
ATOM 17886 C CA . ASN D 1 465 ? 164.539 9.591 116.230 1.00 21.30 465 ASN D CA 1
ATOM 17887 C C . ASN D 1 465 ? 165.907 9.223 116.791 1.00 24.63 465 ASN D C 1
ATOM 17888 O O . ASN D 1 465 ? 166.137 9.425 117.989 1.00 24.67 465 ASN D O 1
ATOM 17893 N N . ASP D 1 466 ? 166.806 8.697 115.962 1.00 22.05 466 ASP D N 1
ATOM 17894 C CA . ASP D 1 466 ? 168.140 8.202 116.305 1.00 16.47 466 ASP D CA 1
ATOM 17895 C C . ASP D 1 466 ? 168.872 9.112 117.292 1.00 15.74 466 ASP D C 1
ATOM 17896 O O . ASP D 1 466 ? 169.131 10.278 116.979 1.00 14.11 466 ASP D O 1
ATOM 17901 N N . PRO D 1 467 ? 169.253 8.607 118.470 1.00 16.53 467 PRO D N 1
ATOM 17902 C CA . PRO D 1 467 ? 170.039 9.429 119.416 1.00 19.01 467 PRO D CA 1
ATOM 17903 C C . PRO D 1 467 ? 171.393 9.883 118.883 1.00 17.14 467 PRO D C 1
ATOM 17904 O O . PRO D 1 467 ? 171.993 10.807 119.454 1.00 17.82 467 PRO D O 1
ATOM 17908 N N . LEU D 1 468 ? 171.909 9.256 117.826 1.00 13.16 468 LEU D N 1
ATOM 17909 C CA . LEU D 1 468 ? 173.122 9.758 117.198 1.00 12.61 468 LEU D CA 1
ATOM 17910 C C . LEU D 1 468 ? 172.944 11.189 116.715 1.00 12.42 468 LEU D C 1
ATOM 17911 O O . LEU D 1 468 ? 173.920 11.947 116.653 1.00 16.85 468 LEU D O 1
ATOM 17916 N N . GLY D 1 469 ? 171.711 11.578 116.381 1.00 12.96 469 GLY D N 1
ATOM 17917 C CA . GLY D 1 469 ? 171.478 12.900 115.820 1.00 13.70 469 GLY D CA 1
ATOM 17918 C C . GLY D 1 469 ? 171.947 14.024 116.718 1.00 17.56 469 GLY D C 1
ATOM 17919 O O . GLY D 1 469 ? 172.286 15.108 116.239 1.00 14.46 469 GLY D O 1
ATOM 17920 N N . GLU D 1 470 ? 171.973 13.786 118.030 1.00 19.15 470 GLU D N 1
ATOM 17921 C CA . GLU D 1 470 ? 172.444 14.803 118.959 1.00 19.43 470 GLU D CA 1
ATOM 17922 C C . GLU D 1 470 ? 173.914 15.139 118.751 1.00 19.88 470 GLU D C 1
ATOM 17923 O O . GLU D 1 470 ? 174.345 16.237 119.120 1.00 21.08 470 GLU D O 1
ATOM 17929 N N . LEU D 1 471 ? 174.687 14.230 118.160 1.00 16.60 471 LEU D N 1
ATOM 17930 C CA . LEU D 1 471 ? 176.111 14.445 117.947 1.00 18.79 471 LEU D CA 1
ATOM 17931 C C . LEU D 1 471 ? 176.431 15.049 116.585 1.00 17.99 471 LEU D C 1
ATOM 17932 O O . LEU D 1 471 ? 177.586 15.408 116.340 1.00 15.76 471 LEU D O 1
ATOM 17937 N N . LEU D 1 472 ? 175.451 15.172 115.697 1.00 15.81 472 LEU D N 1
ATOM 17938 C CA . LEU D 1 472 ? 175.688 15.696 114.361 1.00 10.82 472 LEU D CA 1
ATOM 17939 C C . LEU D 1 472 ? 175.222 17.145 114.264 1.00 13.48 472 LEU D C 1
ATOM 17940 O O . LEU D 1 472 ? 174.413 17.617 115.067 1.00 15.21 472 LEU D O 1
ATOM 17945 N N . ASP D 1 473 ? 175.747 17.851 113.265 1.00 11.30 473 ASP D N 1
ATOM 17946 C CA . ASP D 1 473 ? 175.345 19.231 113.012 1.00 10.70 473 ASP D CA 1
ATOM 17947 C C . ASP D 1 473 ? 174.122 19.330 112.107 1.00 14.67 473 ASP D C 1
ATOM 17948 O O . ASP D 1 473 ? 173.515 20.406 112.009 1.00 12.82 473 ASP D O 1
ATOM 17953 N N . ILE D 1 474 ? 173.744 18.233 111.454 1.00 14.31 474 ILE D N 1
ATOM 17954 C CA . ILE D 1 474 ? 172.642 18.203 110.503 1.00 12.33 474 ILE D CA 1
ATOM 17955 C C . ILE D 1 474 ? 171.827 16.942 110.770 1.00 12.97 474 ILE D C 1
ATOM 17956 O O . ILE D 1 474 ? 172.303 15.990 111.390 1.00 12.63 474 ILE D O 1
ATOM 17961 N N . ILE D 1 475 ? 170.568 16.955 110.333 1.00 9.84 475 ILE D N 1
ATOM 17962 C CA . ILE D 1 475 ? 169.711 15.759 110.431 1.00 12.58 475 ILE D CA 1
ATOM 17963 C C . ILE D 1 475 ? 169.854 15.039 109.097 1.00 12.12 475 ILE D C 1
ATOM 17964 O O . ILE D 1 475 ? 169.011 15.133 108.199 1.00 11.05 475 ILE D O 1
ATOM 17969 N N . SER D 1 476 ? 170.953 14.304 108.960 1.00 9.35 476 SER D N 1
ATOM 17970 C CA . SER D 1 476 ? 171.288 13.629 107.712 1.00 8.74 476 SER D CA 1
ATOM 17971 C C . SER D 1 476 ? 170.806 12.185 107.774 1.00 10.71 476 SER D C 1
ATOM 17972 O O . SER D 1 476 ? 171.079 11.486 108.753 1.00 9.83 476 SER D O 1
ATOM 17975 N N . PHE D 1 477 ? 170.097 11.737 106.736 1.00 6.09 477 PHE D N 1
ATOM 17976 C CA . PHE D 1 477 ? 169.559 10.384 106.772 1.00 10.93 477 PHE D CA 1
ATOM 17977 C C . PHE D 1 477 ? 169.196 9.913 105.369 1.00 7.68 477 PHE D C 1
ATOM 17978 O O . PHE D 1 477 ? 169.044 10.709 104.437 1.00 7.64 477 PHE D O 1
ATOM 17986 N N . ASN D 1 478 ? 169.076 8.595 105.239 1.00 6.28 478 ASN D N 1
ATOM 17987 C CA . ASN D 1 478 ? 168.681 7.937 104.002 1.00 6.45 478 ASN D CA 1
ATOM 17988 C C . ASN D 1 478 ? 167.196 7.603 104.076 1.00 8.41 478 ASN D C 1
ATOM 17989 O O . ASN D 1 478 ? 166.691 7.184 105.120 1.00 8.55 478 ASN D O 1
ATOM 17994 N N . GLU D 1 479 ? 166.500 7.766 102.965 1.00 9.37 479 GLU D N 1
ATOM 17995 C CA . GLU D 1 479 ? 165.112 7.330 102.916 1.00 9.71 479 GLU D CA 1
ATOM 17996 C C . GLU D 1 479 ? 164.808 6.863 101.506 1.00 9.25 479 GLU D C 1
ATOM 17997 O O . GLU D 1 479 ? 165.316 7.433 100.539 1.00 9.90 479 GLU D O 1
ATOM 18003 N N . TYR D 1 480 ? 163.985 5.822 101.400 1.00 9.95 480 TYR D N 1
ATOM 18004 C CA . TYR D 1 480 ? 163.633 5.238 100.115 1.00 7.48 480 TYR D CA 1
ATOM 18005 C C . TYR D 1 480 ? 162.132 5.068 100.002 1.00 10.09 480 TYR D C 1
ATOM 18006 O O . TYR D 1 480 ? 161.650 4.030 99.559 1.00 7.42 480 TYR D O 1
ATOM 18015 N N . VAL D 1 481 ? 161.368 6.077 100.433 1.00 7.20 481 VAL D N 1
ATOM 18016 C CA . VAL D 1 481 ? 159.937 6.100 100.144 1.00 7.49 481 VAL D CA 1
ATOM 18017 C C . VAL D 1 481 ? 159.728 5.945 98.644 1.00 8.19 481 VAL D C 1
ATOM 18018 O O . VAL D 1 481 ? 160.334 6.664 97.845 1.00 8.26 481 VAL D O 1
ATOM 18022 N N . GLY D 1 482 ? 158.864 5.001 98.251 1.00 5.47 482 GLY D N 1
ATOM 18023 C CA . GLY D 1 482 ? 158.519 4.833 96.857 1.00 7.65 482 GLY D CA 1
ATOM 18024 C C . GLY D 1 482 ? 159.340 3.811 96.116 1.00 10.94 482 GLY D C 1
ATOM 18025 O O . GLY D 1 482 ? 159.064 3.548 94.937 1.00 11.56 482 GLY D O 1
ATOM 18026 N N . TRP D 1 483 ? 160.369 3.260 96.756 1.00 8.71 483 TRP D N 1
ATOM 18027 C CA . TRP D 1 483 ? 161.132 2.152 96.189 1.00 7.81 483 TRP D CA 1
ATOM 18028 C C . TRP D 1 483 ? 161.134 0.986 97.170 1.00 8.04 483 TRP D C 1
ATOM 18029 O O . TRP D 1 483 ? 160.439 -0.007 96.931 1.00 11.29 483 TRP D O 1
ATOM 18040 N N . TYR D 1 484 ? 161.865 1.096 98.289 1.00 11.23 484 TYR D N 1
ATOM 18041 C CA . TYR D 1 484 ? 161.885 0.074 99.333 1.00 10.38 484 TYR D CA 1
ATOM 18042 C C . TYR D 1 484 ? 160.678 0.160 100.259 1.00 15.21 484 TYR D C 1
ATOM 18043 O O . TYR D 1 484 ? 160.261 -0.859 100.831 1.00 13.49 484 TYR D O 1
ATOM 18052 N N . ASP D 1 485 ? 160.124 1.360 100.432 1.00 10.30 485 ASP D N 1
ATOM 18053 C CA . ASP D 1 485 ? 159.045 1.632 101.377 1.00 11.63 485 ASP D CA 1
ATOM 18054 C C . ASP D 1 485 ? 157.855 2.152 100.574 1.00 11.13 485 ASP D C 1
ATOM 18055 O O . ASP D 1 485 ? 157.711 3.363 100.403 1.00 9.48 485 ASP D O 1
ATOM 18060 N N . GLY D 1 486 ? 157.032 1.231 100.060 1.00 13.69 486 GLY D N 1
ATOM 18061 C CA . GLY D 1 486 ? 155.861 1.573 99.276 1.00 11.79 486 GLY D CA 1
ATOM 18062 C C . GLY D 1 486 ? 156.167 1.742 97.798 1.00 12.71 486 GLY D C 1
ATOM 18063 O O . GLY D 1 486 ? 157.319 1.767 97.361 1.00 12.91 486 GLY D O 1
ATOM 18064 N N . ASP D 1 487 ? 155.096 1.815 97.007 1.00 12.95 487 ASP D N 1
ATOM 18065 C CA . ASP D 1 487 ? 155.204 2.250 95.623 1.00 13.15 487 ASP D CA 1
ATOM 18066 C C . ASP D 1 487 ? 155.288 3.774 95.584 1.00 10.97 487 ASP D C 1
ATOM 18067 O O . ASP D 1 487 ? 155.155 4.459 96.603 1.00 8.87 487 ASP D O 1
ATOM 18072 N N . SER D 1 488 ? 155.502 4.320 94.385 1.00 9.56 488 SER D N 1
ATOM 18073 C CA . SER D 1 488 ? 155.731 5.757 94.251 1.00 11.42 488 SER D CA 1
ATOM 18074 C C . SER D 1 488 ? 154.620 6.599 94.885 1.00 12.60 488 SER D C 1
ATOM 18075 O O . SER D 1 488 ? 154.885 7.708 95.378 1.00 10.41 488 SER D O 1
ATOM 18078 N N . GLU D 1 489 ? 153.379 6.089 94.888 1.00 13.56 489 GLU D N 1
ATOM 18079 C CA . GLU D 1 489 ? 152.250 6.831 95.449 1.00 14.11 489 GLU D CA 1
ATOM 18080 C C . GLU D 1 489 ? 152.472 7.211 96.906 1.00 14.87 489 GLU D C 1
ATOM 18081 O O . GLU D 1 489 ? 151.880 8.186 97.383 1.00 14.83 489 GLU D O 1
ATOM 18087 N N . LYS D 1 490 ? 153.297 6.455 97.640 1.00 13.50 490 LYS D N 1
ATOM 18088 C CA . LYS D 1 490 ? 153.473 6.762 99.053 1.00 11.82 490 LYS D CA 1
ATOM 18089 C C . LYS D 1 490 ? 154.166 8.100 99.233 1.00 11.91 490 LYS D C 1
ATOM 18090 O O . LYS D 1 490 ? 154.018 8.750 100.277 1.00 10.60 490 LYS D O 1
ATOM 18096 N N . CYS D 1 491 ? 154.912 8.533 98.221 1.00 11.04 491 CYS D N 1
ATOM 18097 C CA . CYS D 1 491 ? 155.476 9.870 98.247 1.00 10.09 491 CYS D CA 1
ATOM 18098 C C . CYS D 1 491 ? 154.388 10.931 98.327 1.00 9.58 491 CYS D C 1
ATOM 18099 O O . CYS D 1 491 ? 154.619 12.002 98.886 1.00 10.82 491 CYS D O 1
ATOM 18102 N N . ASP D 1 492 ? 153.212 10.654 97.772 1.00 12.46 492 ASP D N 1
ATOM 18103 C CA . ASP D 1 492 ? 152.167 11.670 97.690 1.00 12.31 492 ASP D CA 1
ATOM 18104 C C . ASP D 1 492 ? 151.443 11.905 99.010 1.00 16.15 492 ASP D C 1
ATOM 18105 O O . ASP D 1 492 ? 150.788 12.947 99.163 1.00 17.80 492 ASP D O 1
ATOM 18110 N N . ARG D 1 493 ? 151.522 10.973 99.963 1.00 11.17 493 ARG D N 1
ATOM 18111 C CA . ARG D 1 493 ? 150.659 11.052 101.133 1.00 13.14 493 ARG D CA 1
ATOM 18112 C C . ARG D 1 493 ? 151.368 11.073 102.477 1.00 12.28 493 ARG D C 1
ATOM 18113 O O . ARG D 1 493 ? 150.719 11.381 103.478 1.00 15.37 493 ARG D O 1
ATOM 18121 N N . VAL D 1 494 ? 152.652 10.738 102.559 1.00 9.44 494 VAL D N 1
ATOM 18122 C CA . VAL D 1 494 ? 153.279 10.738 103.871 1.00 12.03 494 VAL D CA 1
ATOM 18123 C C . VAL D 1 494 ? 153.666 12.162 104.247 1.00 13.13 494 VAL D C 1
ATOM 18124 O O . VAL D 1 494 ? 153.818 13.036 103.395 1.00 13.01 494 VAL D O 1
ATOM 18128 N N . ASN D 1 495 ? 153.820 12.393 105.549 1.00 12.70 495 ASN D N 1
ATOM 18129 C CA . ASN D 1 495 ? 154.302 13.668 106.052 1.00 12.43 495 ASN D CA 1
ATOM 18130 C C . ASN D 1 495 ? 155.485 13.433 106.986 1.00 13.65 495 ASN D C 1
ATOM 18131 O O . ASN D 1 495 ? 155.683 12.327 107.497 1.00 12.87 495 ASN D O 1
ATOM 18136 N N . TRP D 1 496 ? 156.272 14.496 107.190 1.00 14.47 496 TRP D N 1
ATOM 18137 C CA . TRP D 1 496 ? 157.577 14.448 107.853 1.00 13.30 496 TRP D CA 1
ATOM 18138 C C . TRP D 1 496 ? 157.637 15.449 108.995 1.00 17.33 496 TRP D C 1
ATOM 18139 O O . TRP D 1 496 ? 157.331 16.630 108.796 1.00 18.70 496 TRP D O 1
ATOM 18150 N N . THR D 1 497 ? 158.066 14.993 110.175 1.00 13.48 497 THR D N 1
ATOM 18151 C CA . THR D 1 497 ? 158.288 15.885 111.307 1.00 19.08 497 THR D CA 1
ATOM 18152 C C . THR D 1 497 ? 159.670 15.652 111.911 1.00 16.29 497 THR D C 1
ATOM 18153 O O . THR D 1 497 ? 160.236 14.562 111.810 1.00 15.22 497 THR D O 1
ATOM 18157 N N . PHE D 1 498 ? 160.202 16.678 112.566 1.00 17.86 498 PHE D N 1
ATOM 18158 C CA . PHE D 1 498 ? 161.511 16.548 113.190 1.00 22.69 498 PHE D CA 1
ATOM 18159 C C . PHE D 1 498 ? 161.503 17.204 114.564 1.00 33.87 498 PHE D C 1
ATOM 18160 O O . PHE D 1 498 ? 160.890 18.258 114.753 1.00 29.18 498 PHE D O 1
ATOM 18168 N N . ASP D 1 499 ? 162.189 16.568 115.520 1.00 30.07 499 ASP D N 1
ATOM 18169 C CA . ASP D 1 499 ? 162.157 16.980 116.919 1.00 34.85 499 ASP D CA 1
ATOM 18170 C C . ASP D 1 499 ? 163.160 18.076 117.257 1.00 37.15 499 ASP D C 1
ATOM 18171 O O . ASP D 1 499 ? 163.133 18.593 118.380 1.00 34.64 499 ASP D O 1
ATOM 18176 N N . THR D 1 500 ? 164.043 18.436 116.329 1.00 29.63 500 THR D N 1
ATOM 18177 C CA . THR D 1 500 ? 165.054 19.451 116.569 1.00 28.50 500 THR D CA 1
ATOM 18178 C C . THR D 1 500 ? 165.135 20.354 115.350 1.00 22.46 500 THR D C 1
ATOM 18179 O O . THR D 1 500 ? 164.793 19.951 114.237 1.00 24.24 500 THR D O 1
ATOM 18183 N N . GLN D 1 501 ? 165.606 21.579 115.566 1.00 21.83 501 GLN D N 1
ATOM 18184 C CA . GLN D 1 501 ? 165.697 22.568 114.490 1.00 19.48 501 GLN D CA 1
ATOM 18185 C C . GLN D 1 501 ? 167.126 22.679 113.961 1.00 25.76 501 GLN D C 1
ATOM 18186 O O . GLN D 1 501 ? 167.758 23.738 113.987 1.00 22.45 501 GLN D O 1
ATOM 18192 N N . LYS D 1 502 ? 167.625 21.554 113.451 1.00 20.99 502 LYS D N 1
ATOM 18193 C CA . LYS D 1 502 ? 168.865 21.499 112.694 1.00 18.06 502 LYS D CA 1
ATOM 18194 C C . LYS D 1 502 ? 168.545 21.335 111.219 1.00 17.01 502 LYS D C 1
ATOM 18195 O O . LYS D 1 502 ? 167.471 20.832 110.865 1.00 11.98 502 LYS D O 1
ATOM 18201 N N . PRO D 1 503 ? 169.450 21.741 110.325 1.00 13.40 503 PRO D N 1
ATOM 18202 C CA . PRO D 1 503 ? 169.188 21.558 108.893 1.00 13.57 503 PRO D CA 1
ATOM 18203 C C . PRO D 1 503 ? 169.036 20.080 108.556 1.00 14.80 503 PRO D C 1
ATOM 18204 O O . PRO D 1 503 ? 169.784 19.228 109.045 1.00 11.21 503 PRO D O 1
ATOM 18208 N N . VAL D 1 504 ? 168.065 19.780 107.701 1.00 11.23 504 VAL D N 1
ATOM 18209 C CA . VAL D 1 504 ? 167.748 18.403 107.327 1.00 9.51 504 VAL D CA 1
ATOM 18210 C C . VAL D 1 504 ? 168.439 18.088 106.009 1.00 10.37 504 VAL D C 1
ATOM 18211 O O . VAL D 1 504 ? 168.372 18.877 105.061 1.00 9.71 504 VAL D O 1
ATOM 18215 N N . PHE D 1 505 ? 169.108 16.940 105.940 1.00 10.92 505 PHE D N 1
ATOM 18216 C CA . PHE D 1 505 ? 169.896 16.591 104.761 1.00 6.60 505 PHE D CA 1
ATOM 18217 C C . PHE D 1 505 ? 169.592 15.141 104.408 1.00 8.52 505 PHE D C 1
ATOM 18218 O O . PHE D 1 505 ? 169.915 14.238 105.182 1.00 13.28 505 PHE D O 1
ATOM 18226 N N . ILE D 1 506 ? 168.959 14.897 103.266 1.00 9.51 506 ILE D N 1
ATOM 18227 C CA . ILE D 1 506 ? 168.664 13.527 102.858 1.00 8.19 506 ILE D CA 1
ATOM 18228 C C . ILE D 1 506 ? 169.850 13.016 102.045 1.00 11.02 506 ILE D C 1
ATOM 18229 O O . ILE D 1 506 ? 170.075 13.443 100.911 1.00 11.00 506 ILE D O 1
ATOM 18234 N N . SER D 1 507 ? 170.626 12.105 102.641 1.00 10.14 507 SER D N 1
ATOM 18235 C CA . SER D 1 507 ? 171.903 11.682 102.073 1.00 10.12 507 SER D CA 1
ATOM 18236 C C . SER D 1 507 ? 171.761 10.573 101.027 1.00 9.47 507 SER D C 1
ATOM 18237 O O . SER D 1 507 ? 172.732 10.290 100.309 1.00 7.48 507 SER D O 1
ATOM 18240 N N . GLU D 1 508 ? 170.590 9.943 100.928 1.00 6.70 508 GLU D N 1
ATOM 18241 C CA . GLU D 1 508 ? 170.273 9.027 99.841 1.00 6.29 508 GLU D CA 1
ATOM 18242 C C . GLU D 1 508 ? 168.764 8.999 99.664 1.00 5.02 508 GLU D C 1
ATOM 18243 O O . GLU D 1 508 ? 168.018 9.149 100.638 1.00 6.29 508 GLU D O 1
ATOM 18249 N N . LEU D 1 509 ? 168.337 8.809 98.411 1.00 6.10 509 LEU D N 1
ATOM 18250 C CA . LEU D 1 509 ? 166.957 8.537 97.999 1.00 5.41 509 LEU D CA 1
ATOM 18251 C C . LEU D 1 509 ? 166.995 8.056 96.552 1.00 5.88 509 LEU D C 1
ATOM 18252 O O . LEU D 1 509 ? 167.997 8.238 95.862 1.00 8.49 509 LEU D O 1
ATOM 18257 N N . GLY D 1 510 ? 165.900 7.441 96.089 1.00 8.34 510 GLY D N 1
ATOM 18258 C CA . GLY D 1 510 ? 165.821 7.122 94.673 1.00 6.14 510 GLY D CA 1
ATOM 18259 C C . GLY D 1 510 ? 165.298 5.720 94.421 1.00 6.78 510 GLY D C 1
ATOM 18260 O O . GLY D 1 510 ? 164.587 5.138 95.242 1.00 9.60 510 GLY D O 1
ATOM 18261 N N . GLY D 1 511 ? 165.640 5.185 93.249 1.00 5.79 511 GLY D N 1
ATOM 18262 C CA . GLY D 1 511 ? 165.155 3.873 92.839 1.00 6.71 511 GLY D CA 1
ATOM 18263 C C . GLY D 1 511 ? 165.881 3.419 91.591 1.00 5.98 511 GLY D C 1
ATOM 18264 O O . GLY D 1 511 ? 166.586 4.191 90.942 1.00 7.39 511 GLY D O 1
ATOM 18265 N N . GLY D 1 512 ? 165.705 2.146 91.266 1.00 10.29 512 GLY D N 1
ATOM 18266 C CA . GLY D 1 512 ? 166.458 1.531 90.184 1.00 7.97 512 GLY D CA 1
ATOM 18267 C C . GLY D 1 512 ? 165.736 1.501 88.848 1.00 8.18 512 GLY D C 1
ATOM 18268 O O . GLY D 1 512 ? 164.502 1.499 88.774 1.00 8.85 512 GLY D O 1
ATOM 18269 N N . ALA D 1 513 ? 166.538 1.479 87.783 1.00 7.47 513 ALA D N 1
ATOM 18270 C CA . ALA D 1 513 ? 166.040 1.443 86.414 1.00 4.65 513 ALA D CA 1
ATOM 18271 C C . ALA D 1 513 ? 167.179 1.024 85.502 1.00 5.37 513 ALA D C 1
ATOM 18272 O O . ALA D 1 513 ? 168.330 1.418 85.720 1.00 6.20 513 ALA D O 1
ATOM 18274 N N . LEU D 1 514 ? 166.864 0.214 84.492 1.00 8.48 514 LEU D N 1
ATOM 18275 C CA . LEU D 1 514 ? 167.836 -0.157 83.472 1.00 6.24 514 LEU D CA 1
ATOM 18276 C C . LEU D 1 514 ? 167.644 0.752 82.265 1.00 7.25 514 LEU D C 1
ATOM 18277 O O . LEU D 1 514 ? 166.527 0.877 81.750 1.00 7.54 514 LEU D O 1
ATOM 18282 N N . TYR D 1 515 ? 168.717 1.421 81.840 1.00 6.17 515 TYR D N 1
ATOM 18283 C CA . TYR D 1 515 ? 168.602 2.287 80.673 1.00 6.92 515 TYR D CA 1
ATOM 18284 C C . TYR D 1 515 ? 168.185 1.469 79.457 1.00 8.07 515 TYR D C 1
ATOM 18285 O O . TYR D 1 515 ? 168.755 0.408 79.185 1.00 8.06 515 TYR D O 1
ATOM 18294 N N . GLY D 1 516 ? 167.194 1.983 78.715 1.00 6.45 516 GLY D N 1
ATOM 18295 C CA . GLY D 1 516 ? 166.691 1.321 77.534 1.00 7.56 516 GLY D CA 1
ATOM 18296 C C . GLY D 1 516 ? 165.599 0.317 77.808 1.00 9.42 516 GLY D C 1
ATOM 18297 O O . GLY D 1 516 ? 165.127 -0.341 76.869 1.00 7.47 516 GLY D O 1
ATOM 18298 N N . HIS D 1 517 ? 165.215 0.152 79.068 1.00 6.80 517 HIS D N 1
ATOM 18299 C CA . HIS D 1 517 ? 164.173 -0.775 79.483 1.00 8.74 517 HIS D CA 1
ATOM 18300 C C . HIS D 1 517 ? 162.929 0.037 79.815 1.00 9.39 517 HIS D C 1
ATOM 18301 O O . HIS D 1 517 ? 162.921 0.786 80.802 1.00 9.31 517 HIS D O 1
ATOM 18308 N N . HIS D 1 518 ? 161.880 -0.120 79.006 1.00 8.66 518 HIS D N 1
ATOM 18309 C CA . HIS D 1 518 ? 160.723 0.760 79.067 1.00 12.56 518 HIS D CA 1
ATOM 18310 C C . HIS D 1 518 ? 159.462 -0.045 79.339 1.00 9.99 518 HIS D C 1
ATOM 18311 O O . HIS D 1 518 ? 159.375 -1.241 79.034 1.00 12.59 518 HIS D O 1
ATOM 18318 N N . GLY D 1 519 ? 158.484 0.625 79.920 1.00 11.00 519 GLY D N 1
ATOM 18319 C CA . GLY D 1 519 ? 157.210 -0.009 80.165 1.00 9.75 519 GLY D CA 1
ATOM 18320 C C . GLY D 1 519 ? 156.303 0.961 80.873 1.00 12.91 519 GLY D C 1
ATOM 18321 O O . GLY D 1 519 ? 156.460 2.177 80.749 1.00 9.55 519 GLY D O 1
ATOM 18322 N N . SER D 1 520 ? 155.350 0.409 81.616 1.00 12.73 520 SER D N 1
ATOM 18323 C CA . SER D 1 520 ? 154.430 1.246 82.361 1.00 13.86 520 SER D CA 1
ATOM 18324 C C . SER D 1 520 ? 155.150 1.903 83.534 1.00 12.39 520 SER D C 1
ATOM 18325 O O . SER D 1 520 ? 156.100 1.332 84.089 1.00 12.61 520 SER D O 1
ATOM 18328 N N . PRO D 1 521 ? 154.716 3.104 83.934 1.00 10.99 521 PRO D N 1
ATOM 18329 C CA . PRO D 1 521 ? 155.290 3.737 85.131 1.00 9.06 521 PRO D CA 1
ATOM 18330 C C . PRO D 1 521 ? 155.030 2.960 86.397 1.00 10.40 521 PRO D C 1
ATOM 18331 O O . PRO D 1 521 ? 155.593 3.315 87.440 1.00 8.78 521 PRO D O 1
ATOM 18335 N N . LYS D 1 522 ? 154.168 1.946 86.345 1.00 11.44 522 LYS D N 1
ATOM 18336 C CA . LYS D 1 522 ? 153.941 1.014 87.438 1.00 8.81 522 LYS D CA 1
ATOM 18337 C C . LYS D 1 522 ? 154.932 -0.143 87.459 1.00 10.52 522 LYS D C 1
ATOM 18338 O O . LYS D 1 522 ? 154.999 -0.854 88.470 1.00 10.72 522 LYS D O 1
ATOM 18344 N N . GLU D 1 523 ? 155.681 -0.368 86.375 1.00 10.58 523 GLU D N 1
ATOM 18345 C CA . GLU D 1 523 ? 156.583 -1.515 86.277 1.00 11.25 523 GLU D CA 1
ATOM 18346 C C . GLU D 1 523 ? 157.948 -1.143 86.844 1.00 10.74 523 GLU D C 1
ATOM 18347 O O . GLU D 1 523 ? 158.665 -0.316 86.278 1.00 9.00 523 GLU D O 1
ATOM 18353 N N . ARG D 1 524 ? 158.314 -1.779 87.944 1.00 10.80 524 ARG D N 1
ATOM 18354 C CA . ARG D 1 524 ? 159.600 -1.500 88.551 1.00 10.02 524 ARG D CA 1
ATOM 18355 C C . ARG D 1 524 ? 160.737 -1.906 87.626 1.00 8.09 524 ARG D C 1
ATOM 18356 O O . ARG D 1 524 ? 160.638 -2.875 86.867 1.00 11.24 524 ARG D O 1
ATOM 18364 N N . PHE D 1 525 ? 161.817 -1.120 87.696 1.00 8.31 525 PHE D N 1
ATOM 18365 C CA . PHE D 1 525 ? 163.068 -1.209 86.958 1.00 7.70 525 PHE D CA 1
ATOM 18366 C C . PHE D 1 525 ? 162.965 -0.628 85.546 1.00 7.92 525 PHE D C 1
ATOM 18367 O O . PHE D 1 525 ? 163.988 -0.528 84.867 1.00 6.48 525 PHE D O 1
ATOM 18375 N N . THR D 1 526 ? 161.787 -0.211 85.090 1.00 6.66 526 THR D N 1
ATOM 18376 C CA . THR D 1 526 ? 161.721 0.562 83.856 1.00 6.98 526 THR D CA 1
ATOM 18377 C C . THR D 1 526 ? 162.171 1.996 84.116 1.00 5.11 526 THR D C 1
ATOM 18378 O O . THR D 1 526 ? 162.137 2.488 85.243 1.00 8.40 526 THR D O 1
ATOM 18382 N N . GLU D 1 527 ? 162.592 2.675 83.047 1.00 4.65 527 GLU D N 1
ATOM 18383 C CA . GLU D 1 527 ? 162.900 4.091 83.173 1.00 4.86 527 GLU D CA 1
ATOM 18384 C C . GLU D 1 527 ? 161.660 4.881 83.572 1.00 8.23 527 GLU D C 1
ATOM 18385 O O . GLU D 1 527 ? 161.769 5.911 84.247 1.00 6.59 527 GLU D O 1
ATOM 18391 N N . GLU D 1 528 ? 160.474 4.399 83.188 1.00 6.39 528 GLU D N 1
ATOM 18392 C CA . GLU D 1 528 ? 159.251 5.155 83.448 1.00 6.99 528 GLU D CA 1
ATOM 18393 C C . GLU D 1 528 ? 158.882 5.136 84.925 1.00 6.21 528 GLU D C 1
ATOM 18394 O O . GLU D 1 528 ? 158.347 6.126 85.450 1.00 6.94 528 GLU D O 1
ATOM 18400 N N . TYR D 1 529 ? 159.092 4.002 85.599 1.00 5.81 529 TYR D N 1
ATOM 18401 C CA . TYR D 1 529 ? 158.854 3.962 87.037 1.00 6.08 529 TYR D CA 1
ATOM 18402 C C . TYR D 1 529 ? 159.800 4.907 87.762 1.00 7.23 529 TYR D C 1
ATOM 18403 O O . TYR D 1 529 ? 159.372 5.715 88.601 1.00 5.26 529 TYR D O 1
ATOM 18412 N N . GLN D 1 530 ? 161.100 4.815 87.452 1.00 6.48 530 GLN D N 1
ATOM 18413 C CA . GLN D 1 530 ? 162.074 5.698 88.091 1.00 8.01 530 GLN D CA 1
ATOM 18414 C C . GLN D 1 530 ? 161.737 7.168 87.853 1.00 8.56 530 GLN D C 1
ATOM 18415 O O . GLN D 1 530 ? 161.857 8.000 88.766 1.00 8.67 530 GLN D O 1
ATOM 18421 N N . GLU D 1 531 ? 161.328 7.516 86.629 1.00 7.05 531 GLU D N 1
ATOM 18422 C CA . GLU D 1 531 ? 160.935 8.895 86.351 1.00 8.92 531 GLU D CA 1
ATOM 18423 C C . GLU D 1 531 ? 159.749 9.309 87.215 1.00 10.94 531 GLU D C 1
ATOM 18424 O O . GLU D 1 531 ? 159.766 10.374 87.850 1.00 9.82 531 GLU D O 1
ATOM 18430 N N . ASP D 1 532 ? 158.694 8.486 87.225 1.00 7.62 532 ASP D N 1
ATOM 18431 C CA . ASP D 1 532 ? 157.498 8.808 87.998 1.00 11.23 532 ASP D CA 1
ATOM 18432 C C . ASP D 1 532 ? 157.825 8.885 89.480 1.00 11.77 532 ASP D C 1
ATOM 18433 O O . ASP D 1 532 ? 157.366 9.793 90.185 1.00 9.59 532 ASP D O 1
ATOM 18438 N N . LEU D 1 533 ? 158.678 7.977 89.955 1.00 8.36 533 LEU D N 1
ATOM 18439 C CA . LEU D 1 533 ? 159.135 8.020 91.339 1.00 9.43 533 LEU D CA 1
ATOM 18440 C C . LEU D 1 533 ? 159.776 9.363 91.684 1.00 8.10 533 LEU D C 1
ATOM 18441 O O . LEU D 1 533 ? 159.479 9.953 92.728 1.00 9.53 533 LEU D O 1
ATOM 18446 N N . TYR D 1 534 ? 160.681 9.852 90.825 1.00 10.33 534 TYR D N 1
ATOM 18447 C CA . TYR D 1 534 ? 161.375 11.109 91.110 1.00 5.73 534 TYR D CA 1
ATOM 18448 C C . TYR D 1 534 ? 160.452 12.315 91.001 1.00 6.03 534 TYR D C 1
ATOM 18449 O O . TYR D 1 534 ? 160.625 13.296 91.735 1.00 5.60 534 TYR D O 1
ATOM 18458 N N . ILE D 1 535 ? 159.476 12.272 90.098 1.00 8.94 535 ILE D N 1
ATOM 18459 C CA . ILE D 1 535 ? 158.513 13.366 90.025 1.00 8.91 535 ILE D CA 1
ATOM 18460 C C . ILE D 1 535 ? 157.780 13.508 91.354 1.00 10.11 535 ILE D C 1
ATOM 18461 O O . ILE D 1 535 ? 157.708 14.600 91.934 1.00 11.75 535 ILE D O 1
ATOM 18466 N N . ARG D 1 536 ? 157.252 12.394 91.871 1.00 9.92 536 ARG D N 1
ATOM 18467 C CA . ARG D 1 536 ? 156.501 12.428 93.122 1.00 8.74 536 ARG D CA 1
ATOM 18468 C C . ARG D 1 536 ? 157.403 12.611 94.335 1.00 10.53 536 ARG D C 1
ATOM 18469 O O . ARG D 1 536 ? 156.975 13.189 95.341 1.00 9.15 536 ARG D O 1
ATOM 18477 N N . HIS D 1 537 ? 158.629 12.081 94.284 1.00 7.55 537 HIS D N 1
ATOM 18478 C CA . HIS D 1 537 ? 159.548 12.216 95.409 1.00 9.56 537 HIS D CA 1
ATOM 18479 C C . HIS D 1 537 ? 160.061 13.652 95.534 1.00 10.53 537 HIS D C 1
ATOM 18480 O O . HIS D 1 537 ? 160.143 14.198 96.643 1.00 8.86 537 HIS D O 1
ATOM 18487 N N . VAL D 1 538 ? 160.382 14.294 94.406 1.00 8.86 538 VAL D N 1
ATOM 18488 C CA . VAL D 1 538 ? 160.755 15.711 94.444 1.00 8.23 538 VAL D CA 1
ATOM 18489 C C . VAL D 1 538 ? 159.615 16.552 95.011 1.00 13.81 538 VAL D C 1
ATOM 18490 O O . VAL D 1 538 ? 159.840 17.502 95.771 1.00 11.64 538 VAL D O 1
ATOM 18494 N N . ASN D 1 539 ? 158.374 16.238 94.634 1.00 9.89 539 ASN D N 1
ATOM 18495 C CA . ASN D 1 539 ? 157.246 16.978 95.193 1.00 12.58 539 ASN D CA 1
ATOM 18496 C C . ASN D 1 539 ? 157.163 16.789 96.703 1.00 14.88 539 ASN D C 1
ATOM 18497 O O . ASN D 1 539 ? 156.865 17.735 97.438 1.00 10.24 539 ASN D O 1
ATOM 18502 N N . MET D 1 540 ? 157.450 15.577 97.189 1.00 12.63 540 MET D N 1
ATOM 18503 C CA . MET D 1 540 ? 157.510 15.362 98.633 1.00 9.83 540 MET D CA 1
ATOM 18504 C C . MET D 1 540 ? 158.611 16.204 99.272 1.00 12.41 540 MET D C 1
ATOM 18505 O O . MET D 1 540 ? 158.410 16.791 100.343 1.00 11.55 540 MET D O 1
ATOM 18510 N N . LEU D 1 541 ? 159.788 16.267 98.636 1.00 9.06 541 LEU D N 1
ATOM 18511 C CA . LEU D 1 541 ? 160.919 16.976 99.228 1.00 9.45 541 LEU D CA 1
ATOM 18512 C C . LEU D 1 541 ? 160.595 18.441 99.492 1.00 13.58 541 LEU D C 1
ATOM 18513 O O . LEU D 1 541 ? 161.093 19.023 100.463 1.00 14.40 541 LEU D O 1
ATOM 18518 N N . LYS D 1 542 ? 159.771 19.055 98.639 1.00 12.72 542 LYS D N 1
ATOM 18519 C CA . LYS D 1 542 ? 159.428 20.461 98.818 1.00 12.95 542 LYS D CA 1
ATOM 18520 C C . LYS D 1 542 ? 158.638 20.718 100.095 1.00 13.80 542 LYS D C 1
ATOM 18521 O O . LYS D 1 542 ? 158.573 21.867 100.543 1.00 17.93 542 LYS D O 1
ATOM 18527 N N . ARG D 1 543 ? 158.030 19.690 100.684 1.00 15.39 543 ARG D N 1
ATOM 18528 C CA . ARG D 1 543 ? 157.207 19.856 101.873 1.00 14.21 543 ARG D CA 1
ATOM 18529 C C . ARG D 1 543 ? 157.894 19.328 103.122 1.00 13.10 543 ARG D C 1
ATOM 18530 O O . ARG D 1 543 ? 157.256 19.217 104.172 1.00 12.74 543 ARG D O 1
ATOM 18538 N N . ILE D 1 544 ? 159.176 19.003 103.030 1.00 10.36 544 ILE D N 1
ATOM 18539 C CA . ILE D 1 544 ? 159.932 18.493 104.176 1.00 12.55 544 ILE D CA 1
ATOM 18540 C C . ILE D 1 544 ? 160.486 19.691 104.928 1.00 10.72 544 ILE D C 1
ATOM 18541 O O . ILE D 1 544 ? 161.408 20.362 104.427 1.00 12.51 544 ILE D O 1
ATOM 18546 N N . PRO D 1 545 ? 159.971 20.003 106.123 1.00 10.67 545 PRO D N 1
ATOM 18547 C CA . PRO D 1 545 ? 160.409 21.213 106.827 1.00 11.67 545 PRO D CA 1
ATOM 18548 C C . PRO D 1 545 ? 161.875 21.094 107.213 1.00 11.46 545 PRO D C 1
ATOM 18549 O O . PRO D 1 545 ? 162.291 20.086 107.786 1.00 10.49 545 PRO D O 1
ATOM 18553 N N . GLY D 1 546 ? 162.646 22.133 106.896 1.00 13.71 546 GLY D N 1
ATOM 18554 C CA . GLY D 1 546 ? 164.051 22.205 107.236 1.00 13.82 546 GLY D CA 1
ATOM 18555 C C . GLY D 1 546 ? 165.001 21.608 106.221 1.00 14.54 546 GLY D C 1
ATOM 18556 O O . GLY D 1 546 ? 166.218 21.614 106.460 1.00 13.15 546 GLY D O 1
ATOM 18557 N N . LEU D 1 547 ? 164.502 21.112 105.093 1.00 11.48 547 LEU D N 1
ATOM 18558 C CA . LEU D 1 547 ? 165.386 20.490 104.115 1.00 12.04 547 LEU D CA 1
ATOM 18559 C C . LEU D 1 547 ? 166.391 21.507 103.582 1.00 13.93 547 LEU D C 1
ATOM 18560 O O . LEU D 1 547 ? 166.021 22.601 103.142 1.00 11.16 547 LEU D O 1
ATOM 18565 N N . ALA D 1 548 ? 167.673 21.137 103.624 1.00 9.91 548 ALA D N 1
ATOM 18566 C CA . ALA D 1 548 ? 168.739 22.023 103.190 1.00 9.13 548 ALA D CA 1
ATOM 18567 C C . ALA D 1 548 ? 169.726 21.345 102.244 1.00 10.55 548 ALA D C 1
ATOM 18568 O O . ALA D 1 548 ? 170.628 22.011 101.721 1.00 11.67 548 ALA D O 1
ATOM 18570 N N . GLY D 1 549 ? 169.578 20.053 101.998 1.00 9.08 549 GLY D N 1
ATOM 18571 C CA . GLY D 1 549 ? 170.453 19.390 101.055 1.00 9.21 549 GLY D CA 1
ATOM 18572 C C . GLY D 1 549 ? 169.904 18.030 100.697 1.00 5.68 549 GLY D C 1
ATOM 18573 O O . GLY D 1 549 ? 169.260 17.395 101.531 1.00 7.12 549 GLY D O 1
ATOM 18574 N N . THR D 1 550 ? 170.138 17.580 99.467 1.00 6.68 550 THR D N 1
ATOM 18575 C CA . THR D 1 550 ? 169.832 16.217 99.047 1.00 8.45 550 THR D CA 1
ATOM 18576 C C . THR D 1 550 ? 170.982 15.696 98.188 1.00 9.36 550 THR D C 1
ATOM 18577 O O . THR D 1 550 ? 171.465 16.409 97.309 1.00 5.62 550 THR D O 1
ATOM 18581 N N . THR D 1 551 ? 171.416 14.449 98.425 1.00 6.07 551 THR D N 1
ATOM 18582 C CA . THR D 1 551 ? 172.346 13.757 97.528 1.00 5.89 551 THR D CA 1
ATOM 18583 C C . THR D 1 551 ? 171.748 12.430 97.078 1.00 8.79 551 THR D C 1
ATOM 18584 O O . THR D 1 551 ? 172.106 11.370 97.614 1.00 11.57 551 THR D O 1
ATOM 18588 N N . PRO D 1 552 ? 170.838 12.436 96.067 1.00 7.95 552 PRO D N 1
ATOM 18589 C CA . PRO D 1 552 ? 170.187 11.172 95.684 1.00 6.60 552 PRO D CA 1
ATOM 18590 C C . PRO D 1 552 ? 171.183 10.070 95.332 1.00 9.66 552 PRO D C 1
ATOM 18591 O O . PRO D 1 552 ? 172.345 10.326 94.986 1.00 7.35 552 PRO D O 1
ATOM 18595 N N . TRP D 1 553 ? 170.728 8.835 95.469 1.00 4.42 553 TRP D N 1
ATOM 18596 C CA . TRP D 1 553 ? 171.519 7.627 95.250 1.00 6.86 553 TRP D CA 1
ATOM 18597 C C . TRP D 1 553 ? 170.982 7.050 93.950 1.00 6.82 553 TRP D C 1
ATOM 18598 O O . TRP D 1 553 ? 169.863 6.534 93.932 1.00 4.57 553 TRP D O 1
ATOM 18609 N N . ILE D 1 554 ? 171.732 7.180 92.852 1.00 5.83 554 ILE D N 1
ATOM 18610 C CA . ILE D 1 554 ? 173.137 7.576 92.848 1.00 6.26 554 ILE D CA 1
ATOM 18611 C C . ILE D 1 554 ? 173.425 8.163 91.461 1.00 4.67 554 ILE D C 1
ATOM 18612 O O . ILE D 1 554 ? 172.565 8.124 90.588 1.00 5.18 554 ILE D O 1
ATOM 18617 N N . LEU D 1 555 ? 174.626 8.698 91.238 1.00 3.89 555 LEU D N 1
ATOM 18618 C CA . LEU D 1 555 ? 174.924 9.280 89.933 1.00 4.37 555 LEU D CA 1
ATOM 18619 C C . LEU D 1 555 ? 175.021 8.211 88.849 1.00 4.99 555 LEU D C 1
ATOM 18620 O O . LEU D 1 555 ? 174.411 8.342 87.782 1.00 4.34 555 LEU D O 1
ATOM 18625 N N . LYS D 1 556 ? 175.807 7.147 89.091 1.00 3.77 556 LYS D N 1
ATOM 18626 C CA . LYS D 1 556 ? 176.104 6.141 88.078 1.00 5.29 556 LYS D CA 1
ATOM 18627 C C . LYS D 1 556 ? 175.842 4.745 88.633 1.00 5.39 556 LYS D C 1
ATOM 18628 O O . LYS D 1 556 ? 176.284 4.432 89.742 1.00 7.51 556 LYS D O 1
ATOM 18634 N N . ASP D 1 557 ? 175.165 3.894 87.849 1.00 5.48 557 ASP D N 1
ATOM 18635 C CA . ASP D 1 557 ? 175.041 2.476 88.200 1.00 5.43 557 ASP D CA 1
ATOM 18636 C C . ASP D 1 557 ? 176.401 1.930 88.605 1.00 5.82 557 ASP D C 1
ATOM 18637 O O . ASP D 1 557 ? 177.409 2.264 87.988 1.00 3.64 557 ASP D O 1
ATOM 18642 N N . PHE D 1 558 ? 176.435 1.068 89.626 1.00 5.06 558 PHE D N 1
ATOM 18643 C CA . PHE D 1 558 ? 177.718 0.584 90.127 1.00 4.75 558 PHE D CA 1
ATOM 18644 C C . PHE D 1 558 ? 177.629 -0.892 90.507 1.00 4.98 558 PHE D C 1
ATOM 18645 O O . PHE D 1 558 ? 176.545 -1.446 90.693 1.00 2.71 558 PHE D O 1
ATOM 18653 N N . ARG D 1 559 ? 178.795 -1.530 90.642 1.00 3.45 559 ARG D N 1
ATOM 18654 C CA . ARG D 1 559 ? 178.821 -2.968 90.888 1.00 4.55 559 ARG D CA 1
ATOM 18655 C C . ARG D 1 559 ? 178.409 -3.288 92.320 1.00 4.92 559 ARG D C 1
ATOM 18656 O O . ARG D 1 559 ? 178.820 -2.619 93.267 1.00 8.13 559 ARG D O 1
ATOM 18664 N N . SER D 1 560 ? 177.590 -4.327 92.476 1.00 6.42 560 SER D N 1
ATOM 18665 C CA . SER D 1 560 ? 177.216 -4.790 93.800 1.00 5.74 560 SER D CA 1
ATOM 18666 C C . SER D 1 560 ? 176.873 -6.272 93.724 1.00 7.54 560 SER D C 1
ATOM 18667 O O . SER D 1 560 ? 176.080 -6.664 92.851 1.00 5.70 560 SER D O 1
ATOM 18670 N N . PRO D 1 561 ? 177.415 -7.105 94.617 1.00 8.48 561 PRO D N 1
ATOM 18671 C CA . PRO D 1 561 ? 177.065 -8.532 94.619 1.00 7.54 561 PRO D CA 1
ATOM 18672 C C . PRO D 1 561 ? 175.747 -8.856 95.304 1.00 9.25 561 PRO D C 1
ATOM 18673 O O . PRO D 1 561 ? 175.487 -10.031 95.571 1.00 10.53 561 PRO D O 1
ATOM 18677 N N . ARG D 1 562 ? 174.921 -7.850 95.599 1.00 7.13 562 ARG D N 1
ATOM 18678 C CA . ARG D 1 562 ? 173.619 -8.050 96.222 1.00 10.44 562 ARG D CA 1
ATOM 18679 C C . ARG D 1 562 ? 172.479 -7.764 95.256 1.00 9.91 562 ARG D C 1
ATOM 18680 O O . ARG D 1 562 ? 171.339 -7.590 95.683 1.00 9.10 562 ARG D O 1
ATOM 18688 N N . ARG D 1 563 ? 172.762 -7.736 93.956 1.00 8.94 563 ARG D N 1
ATOM 18689 C CA . ARG D 1 563 ? 171.799 -7.297 92.948 1.00 6.92 563 ARG D CA 1
ATOM 18690 C C . ARG D 1 563 ? 171.763 -8.367 91.863 1.00 8.21 563 ARG D C 1
ATOM 18691 O O . ARG D 1 563 ? 172.626 -8.383 90.983 1.00 6.44 563 ARG D O 1
ATOM 18699 N N . HIS D 1 564 ? 170.751 -9.243 91.921 1.00 5.76 564 HIS D N 1
ATOM 18700 C CA . HIS D 1 564 ? 170.762 -10.494 91.171 1.00 6.85 564 HIS D CA 1
ATOM 18701 C C . HIS D 1 564 ? 169.629 -10.654 90.152 1.00 7.05 564 HIS D C 1
ATOM 18702 O O . HIS D 1 564 ? 169.461 -11.752 89.613 1.00 9.24 564 HIS D O 1
ATOM 18709 N N . VAL D 1 565 ? 168.864 -9.609 89.832 1.00 6.86 565 VAL D N 1
ATOM 18710 C CA . VAL D 1 565 ? 167.832 -9.792 88.805 1.00 7.57 565 VAL D CA 1
ATOM 18711 C C . VAL D 1 565 ? 168.498 -9.939 87.441 1.00 7.81 565 VAL D C 1
ATOM 18712 O O . VAL D 1 565 ? 169.173 -9.004 86.985 1.00 8.66 565 VAL D O 1
ATOM 18716 N N . PRO D 1 566 ? 168.344 -11.077 86.757 1.00 8.21 566 PRO D N 1
ATOM 18717 C CA . PRO D 1 566 ? 169.021 -11.255 85.466 1.00 7.43 566 PRO D CA 1
ATOM 18718 C C . PRO D 1 566 ? 168.486 -10.321 84.384 1.00 8.78 566 PRO D C 1
ATOM 18719 O O . PRO D 1 566 ? 167.288 -10.029 84.311 1.00 9.15 566 PRO D O 1
ATOM 18723 N N . GLU D 1 567 ? 169.405 -9.850 83.540 1.00 8.79 567 GLU D N 1
ATOM 18724 C CA . GLU D 1 567 ? 169.080 -8.972 82.419 1.00 10.10 567 GLU D CA 1
ATOM 18725 C C . GLU D 1 567 ? 168.559 -7.609 82.868 1.00 8.66 567 GLU D C 1
ATOM 18726 O O . GLU D 1 567 ? 168.194 -6.770 82.037 1.00 15.34 567 GLU D O 1
ATOM 18732 N N . ILE D 1 568 ? 168.477 -7.394 84.174 1.00 6.34 568 ILE D N 1
ATOM 18733 C CA . ILE D 1 568 ? 168.073 -6.089 84.698 1.00 7.04 568 ILE D CA 1
ATOM 18734 C C . ILE D 1 568 ? 169.203 -5.504 85.528 1.00 7.33 568 ILE D C 1
ATOM 18735 O O . ILE D 1 568 ? 169.743 -4.443 85.188 1.00 6.94 568 ILE D O 1
ATOM 18740 N N . GLN D 1 569 ? 169.564 -6.178 86.632 1.00 9.11 569 GLN D N 1
ATOM 18741 C CA . GLN D 1 569 ? 170.699 -5.758 87.460 1.00 5.65 569 GLN D CA 1
ATOM 18742 C C . GLN D 1 569 ? 172.025 -6.367 87.001 1.00 5.97 569 GLN D C 1
ATOM 18743 O O . GLN D 1 569 ? 172.985 -5.636 86.748 1.00 7.04 569 GLN D O 1
ATOM 18749 N N . ASP D 1 570 ? 172.107 -7.696 86.887 1.00 6.51 570 ASP D N 1
ATOM 18750 C CA . ASP D 1 570 ? 173.342 -8.365 86.456 1.00 8.53 570 ASP D CA 1
ATOM 18751 C C . ASP D 1 570 ? 174.546 -7.895 87.267 1.00 7.68 570 ASP D C 1
ATOM 18752 O O . ASP D 1 570 ? 175.588 -7.533 86.719 1.00 7.64 570 ASP D O 1
ATOM 18757 N N . ASP D 1 571 ? 174.392 -7.894 88.590 1.00 5.94 571 ASP D N 1
ATOM 18758 C CA . ASP D 1 571 ? 175.453 -7.559 89.532 1.00 5.33 571 ASP D CA 1
ATOM 18759 C C . ASP D 1 571 ? 175.738 -6.059 89.565 1.00 6.22 571 ASP D C 1
ATOM 18760 O O . ASP D 1 571 ? 176.846 -5.641 89.928 1.00 5.38 571 ASP D O 1
ATOM 18765 N N . PHE D 1 572 ? 174.761 -5.246 89.162 1.00 4.09 572 PHE D N 1
ATOM 18766 C CA . PHE D 1 572 ? 174.834 -3.799 89.266 1.00 3.98 572 PHE D CA 1
ATOM 18767 C C . PHE D 1 572 ? 173.660 -3.280 90.082 1.00 7.07 572 PHE D C 1
ATOM 18768 O O . PHE D 1 572 ? 172.525 -3.737 89.919 1.00 5.73 572 PHE D O 1
ATOM 18776 N N . ASN D 1 573 ? 173.950 -2.346 90.979 1.00 4.40 573 ASN D N 1
ATOM 18777 C CA . ASN D 1 573 ? 172.913 -1.523 91.577 1.00 7.14 573 ASN D CA 1
ATOM 18778 C C . ASN D 1 573 ? 172.484 -0.529 90.511 1.00 5.44 573 ASN D C 1
ATOM 18779 O O . ASN D 1 573 ? 173.334 0.136 89.914 1.00 4.34 573 ASN D O 1
ATOM 18784 N N . ARG D 1 574 ? 171.185 -0.492 90.205 1.00 6.23 574 ARG D N 1
ATOM 18785 C CA . ARG D 1 574 ? 170.672 0.252 89.066 1.00 6.04 574 ARG D CA 1
ATOM 18786 C C . ARG D 1 574 ? 170.030 1.566 89.475 1.00 5.15 574 ARG D C 1
ATOM 18787 O O . ARG D 1 574 ? 169.199 2.099 88.735 1.00 6.37 574 ARG D O 1
ATOM 18795 N N . LYS D 1 575 ? 170.389 2.100 90.639 1.00 6.94 575 LYS D N 1
ATOM 18796 C CA . LYS D 1 575 ? 169.783 3.351 91.080 1.00 4.14 575 LYS D CA 1
ATOM 18797 C C . LYS D 1 575 ? 170.460 4.577 90.473 1.00 6.03 575 LYS D C 1
ATOM 18798 O O . LYS D 1 575 ? 170.117 5.703 90.835 1.00 5.19 575 LYS D O 1
ATOM 18804 N N . GLY D 1 576 ? 171.372 4.399 89.522 1.00 6.47 576 GLY D N 1
ATOM 18805 C CA . GLY D 1 576 ? 171.973 5.558 88.881 1.00 4.40 576 GLY D CA 1
ATOM 18806 C C . GLY D 1 576 ? 170.938 6.369 88.117 1.00 6.19 576 GLY D C 1
ATOM 18807 O O . GLY D 1 576 ? 169.990 5.824 87.546 1.00 5.84 576 GLY D O 1
ATOM 18808 N N . LEU D 1 577 ? 171.113 7.692 88.131 1.00 4.68 577 LEU D N 1
ATOM 18809 C CA . LEU D 1 577 ? 170.438 8.554 87.164 1.00 5.20 577 LEU D CA 1
ATOM 18810 C C . LEU D 1 577 ? 171.139 8.514 85.817 1.00 6.31 577 LEU D C 1
ATOM 18811 O O . LEU D 1 577 ? 170.548 8.895 84.802 1.00 5.41 577 LEU D O 1
ATOM 18816 N N . VAL D 1 578 ? 172.370 8.004 85.791 1.00 5.48 578 VAL D N 1
ATOM 18817 C CA . VAL D 1 578 ? 173.133 7.732 84.580 1.00 5.18 578 VAL D CA 1
ATOM 18818 C C . VAL D 1 578 ? 173.471 6.245 84.596 1.00 6.27 578 VAL D C 1
ATOM 18819 O O . VAL D 1 578 ? 173.804 5.701 85.654 1.00 6.21 578 VAL D O 1
ATOM 18823 N N . SER D 1 579 ? 173.373 5.585 83.442 1.00 5.93 579 SER D N 1
ATOM 18824 C CA . SER D 1 579 ? 173.781 4.186 83.368 1.00 4.34 579 SER D CA 1
ATOM 18825 C C . SER D 1 579 ? 175.288 4.062 83.550 1.00 5.93 579 SER D C 1
ATOM 18826 O O . SER D 1 579 ? 176.040 5.029 83.411 1.00 4.47 579 SER D O 1
ATOM 18829 N N . ASP D 1 580 ? 175.750 2.830 83.802 1.00 4.66 580 ASP D N 1
ATOM 18830 C CA . ASP D 1 580 ? 177.191 2.615 83.824 1.00 7.05 580 ASP D CA 1
ATOM 18831 C C . ASP D 1 580 ? 177.842 2.967 82.488 1.00 7.27 580 ASP D C 1
ATOM 18832 O O . ASP D 1 580 ? 179.062 3.188 82.446 1.00 8.87 580 ASP D O 1
ATOM 18837 N N . LYS D 1 581 ? 177.060 3.070 81.410 1.00 6.80 581 LYS D N 1
ATOM 18838 C CA . LYS D 1 581 ? 177.573 3.465 80.102 1.00 5.90 581 LYS D CA 1
ATOM 18839 C C . LYS D 1 581 ? 177.317 4.940 79.789 1.00 5.51 581 LYS D C 1
ATOM 18840 O O . LYS D 1 581 ? 177.330 5.337 78.618 1.00 7.88 581 LYS D O 1
ATOM 18846 N N . GLY D 1 582 ? 177.090 5.760 80.807 1.00 7.59 582 GLY D N 1
ATOM 18847 C CA . GLY D 1 582 ? 177.045 7.195 80.609 1.00 8.35 582 GLY D CA 1
ATOM 18848 C C . GLY D 1 582 ? 175.796 7.724 79.943 1.00 8.05 582 GLY D C 1
ATOM 18849 O O . GLY D 1 582 ? 175.829 8.819 79.386 1.00 10.90 582 GLY D O 1
ATOM 18850 N N . GLN D 1 583 ? 174.695 6.970 79.966 1.00 5.36 583 GLN D N 1
ATOM 18851 C CA . GLN D 1 583 ? 173.446 7.389 79.330 1.00 8.36 583 GLN D CA 1
ATOM 18852 C C . GLN D 1 583 ? 172.483 7.943 80.373 1.00 7.38 583 GLN D C 1
ATOM 18853 O O . GLN D 1 583 ? 172.197 7.277 81.371 1.00 8.84 583 GLN D O 1
ATOM 18859 N N . LYS D 1 584 ? 171.943 9.136 80.116 1.00 5.91 584 LYS D N 1
ATOM 18860 C CA . LYS D 1 584 ? 171.032 9.782 81.054 1.00 6.80 584 LYS D CA 1
ATOM 18861 C C . LYS D 1 584 ? 169.648 9.142 80.980 1.00 7.30 584 LYS D C 1
ATOM 18862 O O . LYS D 1 584 ? 168.996 9.190 79.935 1.00 7.02 584 LYS D O 1
ATOM 18868 N N . LYS D 1 585 ? 169.200 8.544 82.084 1.00 6.82 585 LYS D N 1
ATOM 18869 C CA . LYS D 1 585 ? 167.855 7.993 82.136 1.00 5.53 585 LYS D CA 1
ATOM 18870 C C . LYS D 1 585 ? 166.836 9.115 82.293 1.00 7.86 585 LYS D C 1
ATOM 18871 O O . LYS D 1 585 ? 167.163 10.262 82.624 1.00 6.88 585 LYS D O 1
ATOM 18877 N N . LYS D 1 586 ? 165.575 8.764 82.050 1.00 8.27 586 LYS D N 1
ATOM 18878 C CA . LYS D 1 586 ? 164.522 9.766 82.102 1.00 8.62 586 LYS D CA 1
ATOM 18879 C C . LYS D 1 586 ? 164.540 10.518 83.423 1.00 6.15 586 LYS D C 1
ATOM 18880 O O . LYS D 1 586 ? 164.347 11.737 83.451 1.00 8.39 586 LYS D O 1
ATOM 18886 N N . ALA D 1 587 ? 164.756 9.807 84.536 1.00 6.46 587 ALA D N 1
ATOM 18887 C CA . ALA D 1 587 ? 164.708 10.468 85.838 1.00 6.00 587 ALA D CA 1
ATOM 18888 C C . ALA D 1 587 ? 165.799 11.522 85.986 1.00 5.50 587 ALA D C 1
ATOM 18889 O O . ALA D 1 587 ? 165.652 12.446 86.793 1.00 7.09 587 ALA D O 1
ATOM 18891 N N . PHE D 1 588 ? 166.916 11.381 85.260 1.00 8.74 588 PHE D N 1
ATOM 18892 C CA . PHE D 1 588 ? 167.974 12.393 85.317 1.00 7.35 588 PHE D CA 1
ATOM 18893 C C . PHE D 1 588 ? 167.397 13.794 85.153 1.00 9.17 588 PHE D C 1
ATOM 18894 O O . PHE D 1 588 ? 167.766 14.724 85.883 1.00 7.76 588 PHE D O 1
ATOM 18902 N N . PHE D 1 589 ? 166.483 13.959 84.200 1.00 9.75 589 PHE D N 1
ATOM 18903 C CA . PHE D 1 589 ? 165.992 15.279 83.842 1.00 11.62 589 PHE D CA 1
ATOM 18904 C C . PHE D 1 589 ? 164.963 15.804 84.831 1.00 9.98 589 PHE D C 1
ATOM 18905 O O . PHE D 1 589 ? 164.766 17.021 84.916 1.00 10.57 589 PHE D O 1
ATOM 18913 N N . VAL D 1 590 ? 164.320 14.918 85.586 1.00 10.78 590 VAL D N 1
ATOM 18914 C CA . VAL D 1 590 ? 163.449 15.358 86.670 1.00 9.19 590 VAL D CA 1
ATOM 18915 C C . VAL D 1 590 ? 164.264 16.040 87.764 1.00 7.93 590 VAL D C 1
ATOM 18916 O O . VAL D 1 590 ? 163.932 17.147 88.209 1.00 10.71 590 VAL D O 1
ATOM 18920 N N . LEU D 1 591 ? 165.347 15.396 88.217 1.00 7.66 591 LEU D N 1
ATOM 18921 C CA . LEU D 1 591 ? 166.184 16.039 89.228 1.00 11.92 591 LEU D CA 1
ATOM 18922 C C . LEU D 1 591 ? 166.864 17.286 88.670 1.00 8.35 591 LEU D C 1
ATOM 18923 O O . LEU D 1 591 ? 166.964 18.303 89.366 1.00 7.80 591 LEU D O 1
ATOM 18928 N N . GLN D 1 592 ? 167.321 17.238 87.413 1.00 5.22 592 GLN D N 1
ATOM 18929 C CA . GLN D 1 592 ? 167.925 18.416 86.799 1.00 7.75 592 GLN D CA 1
ATOM 18930 C C . GLN D 1 592 ? 166.958 19.596 86.817 1.00 9.66 592 GLN D C 1
ATOM 18931 O O . GLN D 1 592 ? 167.321 20.713 87.203 1.00 10.21 592 GLN D O 1
ATOM 18937 N N . LYS D 1 593 ? 165.711 19.360 86.403 1.00 10.82 593 LYS D N 1
ATOM 18938 C CA . LYS D 1 593 ? 164.710 20.420 86.438 1.00 7.74 593 LYS D CA 1
ATOM 18939 C C . LYS D 1 593 ? 164.608 21.026 87.832 1.00 11.83 593 LYS D C 1
ATOM 18940 O O . LYS D 1 593 ? 164.695 22.249 87.996 1.00 9.88 593 LYS D O 1
ATOM 18946 N N . TRP D 1 594 ? 164.448 20.176 88.857 1.00 9.05 594 TRP D N 1
ATOM 18947 C CA . TRP D 1 594 ? 164.309 20.688 90.218 1.00 8.37 594 TRP D CA 1
ATOM 18948 C C . TRP D 1 594 ? 165.564 21.435 90.650 1.00 11.24 594 TRP D C 1
ATOM 18949 O O . TRP D 1 594 ? 165.478 22.486 91.301 1.00 10.64 594 TRP D O 1
ATOM 18960 N N . TYR D 1 595 ? 166.746 20.919 90.286 1.00 7.14 595 TYR D N 1
ATOM 18961 C CA . TYR D 1 595 ? 167.971 21.618 90.659 1.00 10.41 595 TYR D CA 1
ATOM 18962 C C . TYR D 1 595 ? 168.080 22.983 89.977 1.00 12.41 595 TYR D C 1
ATOM 18963 O O . TYR D 1 595 ? 168.614 23.935 90.569 1.00 11.04 595 TYR D O 1
ATOM 18972 N N . LYS D 1 596 ? 167.600 23.105 88.738 1.00 9.59 596 LYS D N 1
ATOM 18973 C CA . LYS D 1 596 ? 167.574 24.418 88.097 1.00 14.49 596 LYS D CA 1
ATOM 18974 C C . LYS D 1 596 ? 166.713 25.397 88.888 1.00 17.83 596 LYS D C 1
ATOM 18975 O O . LYS D 1 596 ? 167.071 26.574 89.034 1.00 16.19 596 LYS D O 1
ATOM 18981 N N . GLU D 1 597 ? 165.585 24.918 89.427 1.00 11.95 597 GLU D N 1
ATOM 18982 C CA . GLU D 1 597 ? 164.673 25.779 90.177 1.00 15.51 597 GLU D CA 1
ATOM 18983 C C . GLU D 1 597 ? 165.265 26.209 91.510 1.00 15.81 597 GLU D C 1
ATOM 18984 O O . GLU D 1 597 ? 165.076 27.357 91.936 1.00 13.40 597 GLU D O 1
ATOM 18990 N N . LEU D 1 598 ? 165.937 25.287 92.208 1.00 14.26 598 LEU D N 1
ATOM 18991 C CA . LEU D 1 598 ? 166.615 25.635 93.455 1.00 11.70 598 LEU D CA 1
ATOM 18992 C C . LEU D 1 598 ? 167.737 26.627 93.215 1.00 12.43 598 LEU D C 1
ATOM 18993 O O . LEU D 1 598 ? 168.010 27.471 94.077 1.00 12.79 598 LEU D O 1
ATOM 18998 N N . THR D 1 599 ? 168.414 26.518 92.068 1.00 13.85 599 THR D N 1
ATOM 18999 C CA . THR D 1 599 ? 169.471 27.465 91.737 1.00 14.66 599 THR D CA 1
ATOM 19000 C C . THR D 1 599 ? 168.912 28.881 91.674 1.00 17.92 599 THR D C 1
ATOM 19001 O O . THR D 1 599 ? 169.463 29.808 92.277 1.00 16.63 599 THR D O 1
ATOM 19005 N N . GLU D 1 600 ? 167.796 29.061 90.967 1.00 17.34 600 GLU D N 1
ATOM 19006 C CA . GLU D 1 600 ? 167.181 30.386 90.902 1.00 19.11 600 GLU D CA 1
ATOM 19007 C C . GLU D 1 600 ? 166.630 30.809 92.261 1.00 16.80 600 GLU D C 1
ATOM 19008 O O . GLU D 1 600 ? 166.768 31.972 92.661 1.00 25.92 600 GLU D O 1
ATOM 19014 N N . ALA D 1 601 ? 166.026 29.873 92.996 1.00 17.75 601 ALA D N 1
ATOM 19015 C CA . ALA D 1 601 ? 165.372 30.209 94.258 1.00 15.80 601 ALA D CA 1
ATOM 19016 C C . ALA D 1 601 ? 166.357 30.681 95.323 1.00 21.62 601 ALA D C 1
ATOM 19017 O O . ALA D 1 601 ? 165.995 31.494 96.182 1.00 20.53 601 ALA D O 1
ATOM 19019 N N . TYR D 1 602 ? 167.590 30.180 95.302 1.00 17.01 602 TYR D N 1
ATOM 19020 C CA . TYR D 1 602 ? 168.591 30.551 96.290 1.00 21.08 602 TYR D CA 1
ATOM 19021 C C . TYR D 1 602 ? 169.565 31.601 95.777 1.00 18.71 602 TYR D C 1
ATOM 19022 O O . TYR D 1 602 ? 170.594 31.836 96.422 1.00 22.19 602 TYR D O 1
ATOM 19031 N N . LYS D 1 603 ? 169.275 32.226 94.635 1.00 23.36 603 LYS D N 1
ATOM 19032 C CA . LYS D 1 603 ? 170.187 33.197 94.019 1.00 25.03 603 LYS D CA 1
ATOM 19033 C C . LYS D 1 603 ? 170.707 34.202 95.028 1.00 26.55 603 LYS D C 1
ATOM 19034 O O . LYS D 1 603 ? 171.883 34.568 95.000 1.00 30.17 603 LYS D O 1
#

CATH classification: 3.20.20.80

Sequence (2316 aa):
APQIMNVSARQTTSLDGQWKTIVDPFENGYYDYRLKPYDGGYAQDKTYSDKTKLQEYDFETDKLLFVPGDWNTQRPQLYYYEGTVWYRKHFEYSLQPGKRLFLNFGAVNYEAIVWLNGKRLGRHIGGFTPFNFEITNLLKEGTNSLVVKVDNKRLPEAVPTVNADWWNFGGITRPVTLIEMPATYIRDYYVQLAKDDKNMIEGWVQLEGSDKEQKITLDIPELKVKKEVTTDANGYASFLIKSKPILWTPENPKLYAVNLASETDKVSDEIGFRTIRTEGIKILLNDKEIFCRGISIHEETPYYSGRAYSKDHAHTLLSWAKELGCNFVRLAHYPHNEEMVREAERMGFLVWSEIPVYWTIHWENKDTYQNAEQQLCDMIARDKNRCNIIIWSIANETPHSKTRLTFLSNLANKARSLDSVRLIGAAMEKEEVQPGVLTVNDPLGELLDIISFNEYVGWYDGDSEKCDRVNWTFDTQKPVFISELGGGALYGHHGSPKERFTEEYQEDLYIRHVNMLKRIPGLAGTTPWILKDFRSPRRHVPEIQDDFNRKGLVSDKGQKKKAFFVLQKWYKELTEAYKAPQIMNVSARQTTSLDGQWKTIVDPFENGYYDYRLKPYDGGYAQDKTYSDKTKLQEYDFETDKLLFVPGDWNTQRPQLYYYEGTVWYRKHFEYSLQPGKRLFLNFGAVNYEAIVWLNGKRLGRHIGGFTPFNFEITNLLKEGTNSLVVKVDNKRLPEAVPTVNADWWNFGGITRPVTLIEMPATYIRDYYVQLAKDDKNMIEGWVQLEGSDKEQKITLDIPELKVKKEVTTDANGYASFLIKSKPILWTPENPKLYAVNLASETDKVSDEIGFRTIRTEGIKILLNDKEIFCRGISIHEETPYYSGRAYSKDHAHTLLSWAKELGCNFVRLAHYPHNEEMVREAERMGFLVWSEIPVYWTIHWENKDTYQNAEQQLCDMIARDKNRCNIIIWSIANETPHSKTRLTFLSNLANKARSLDSVRLIGAAMEKEEVQPGVLTVNDPLGELLDIISFNEYVGWYDGDSEKCDRVNWTFDTQKPVFISELGGGALYGHHGSPKERFTEEYQEDLYIRHVNMLKRIPGLAGTTPWILKDFRS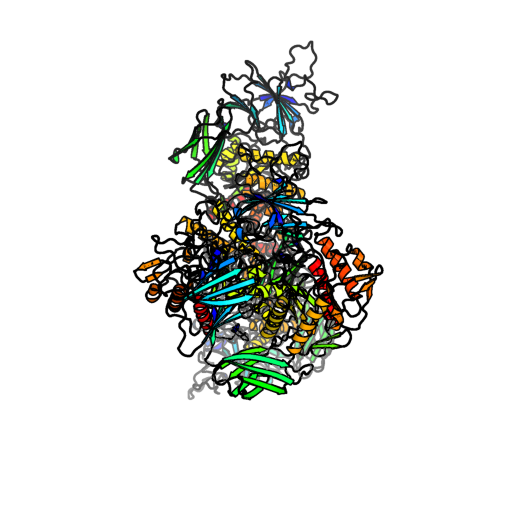PRRHVPEIQDDFNRKGLVSDKGQKKKAFFVLQKWYKELTEAYKAPQIMNVSARQTTSLDGQWKTIVDPFENGYYDYRLKPYDGGYAQDKTYSDKTKLQEYDFETDKLLFVPGDWNTQRPQLYYYEGTVWYRKHFEYSLQPGKRLFLNFGAVNYEAIVWLNGKRLGRHIGGFTPFNFEITNLLKEGTNSLVVKVDNKRLPEAVPTVNADWWNFGGITRPVTLIEMPATYIRDYYVQLAKDDKNMIEGWVQLEGSDKEQKITLDIPELKVKKEVTTDANGYASFLIKSKPILWTPENPKLYAVNLASETDKVSDEIGFRTIRTEGIKILLNDKEIFCRGISIHEETPYYSGRAYSKDHAHTLLSWAKELGCNFVRLAHYPHNEEMVREAERMGFLVWSEIPVYWTIHWENKDTYQNAEQQLCDMIARDKNRCNIIIWSIANETPHSKTRLTFLSNLANKARSLDSVRLIGAAMEKEEVQPGVLTVNDPLGELLDIISFNEYVGWYDGDSEKCDRVNWTFDTQKPVFISELGGGALYGHHGSPKERFTEEYQEDLYIRHVNMLKRIPGLAGTTPWILKDFRSPRRHVPEIQDDFNRKGLVSDKGQKKKAFFVLQKWYKELTEAYKAPQIMNVSARQTTSLDGQWKTIVDPFENGYYDYRLKPYDGGYAQDKTYSDKTKLQEYDFETDKLLFVPGDWNTQRPQLYYYEGTVWYRKHFEYSLQPGKRLFLNFGAVNYEAIVWLNGKRLGRHIGGFTPFNFEITNLLKEGTNSLVVKVDNKRLPEAVPTVNADWWNFGGITRPVTLIEMPATYIRDYYVQLAKDDKNMIEGWVQLEGSDKEQKITLDIPELKVKKEVTTDANGYASFLIKSKPILWTPENPKLYAVNLASETDKVSDEIGFRTIRTEGIKILLNDKEIFCRGISIHEETPYYSGRAYSKDHAHTLLSWAKELGCNFVRLAHYPHNEEMVREAERMGFLVWSEIPVYWTIHWENKDTYQNAEQQLCDMIARDKNRCNIIIWSIANETPHSKTRLTFLSNLANKARSLDSVRLIGAAMEKEEVQPGVLTVNDPLGELLDIISFNEYVGWYDGDSEKCDRVNWTFDTQKPVFISELGGGALYGHHGSPKERFTEEYQEDLYIRHVNMLKRIPGLAGTTPWILKDFRSPRRHVPEIQDDFNRKGLVSDKGQKKKAFFVLQKWYKELTEAYK

Radius of gyration: 50.69 Å; Cα contacts (8 Å, |Δi|>4): 5742; chains: 4; bounding box: 141×101×126 Å

Foldseek 3Di:
DDAFAPQVFFPKDFQWDKWQKDDDAPPVLAAPPVRHGDPLGCLQQDAPPPVVDDDDDHSVPHDIDGPAWFCLLVDVVNVQDFGKMKTKGKDADDDDPQKWKKKKQQFFAAKKWKDKNSHTQDIDGHGHFMDMGTCRPPHDHDIMMIMIIWGHHADCQGQVHDDDFAGSGGGSNETIMMGMFGQKEFGAKAWEADAPDQFKIKMKTAIDHDPLWWWKWKDFVVQPGTDIDTADPRNMDMDMDGTRDDAAALVRLDWTWIWMDIPTYIGIDTFGYWAWAWDQLFTAINHAGAFFLEAEDEQFAFPSTIGHYDLVRLVLLVVLVVLLLGQAYEYDDDAHHVSNLVVNSVNHYQYEHHHRQEEEHPLPDVVSLVNLLVSLCSSCRHCVRRVSYQEYESYEAYDDDPSVLVSSLVSLVSNCVSHVGHWYHYAAEWDCPDVQEIEGDHPNVVSGQEQEHEDECCAPNDNLCSLVGHAYDYPGRHAYEHAEYFFFAAPPAADDLRDGRHLSVRQSSLLSNLVSLVRHPSHRYYHYPHAEWHAGPVFDDPPRAPRTRGRHCAYSNGHGGNNSVSSSVVSVVSVVVSD/DDAFAPQVQFPKDFQWDKWQKDDDAPPVQAAPPVRHGDQPGCLQQDAPPPVVDDDDDHSVPHDIDGPQFFVLLVDVVCVQDFFKMKTKGKDADDADPQKWKKKKQQFFAAKKWKDKNSHTQGIDGHGHFMDMGTCRPVHDHDIMMIMIIWGHHADCQGQVHDDDFAGSGGGSNETIMMGMFGQKEFGAKAWEADAPDQFKIKMKTAIDHPCQWWKKWKDFPVFPGTDIDTADPRNMDMDMDGTRDDAAALVRLDWTWIWMDIPGYIGIDTFGYWAWDWDQLFTQINNAGAFQLEAEDEQFAFPSTIGHYDLVRLVLLVVLVVLLLGQEYEYDDDAHHPSNLVNNSVNRYAYEHHHRQEEEHPLPDPVSLVNLLVSLVSSCRHCVRRVSYQEYESEEAYDDDPSVLVSSLVSLVSNCVSPVGHWYHYAYEWDQPDVLEIEGDHPNVVSGQEQEHEDEVCAPNDNLCSLVGHAYDYDGRGAYEHEEYFFFAAPPAADDLRDGRHLNVRQSSLLSNLVSLVRHPSHRYYHYPHAEWHAGCVFDDPPRAPRTDGRHCAYSNGHGGNNSVSSSVVSVVSVVVSD/DDAFAPQVFFDKDFQWDKWQKDDDAPPVLAAPPVRHGDPPGCLQQDAPPPVVDDDDDHSVPHDIDGPQFFCLLVDVVNVQDFFKMKTKGKDADDDPPQKWKKKKQQFFAAKKWKDKNSHTQDIDGHGHFMDMGTCRVPHDHDIMMMMIIWGHHADCQAQVHDDDFAGSGGDSNETIMMGMGGQKEFGAKAWEADAPDQFKIKMKTAIDHDPLWWWKWKDFPVFPGTDIDTADPRNMDIDMDGTRDDAAALVRLQWTWIWMDIPTYIGIDTFGYWAWAWDQLFTAINHAGAFQLEAEDEQFAFPSTIGHYDLVRLVLLVVLVVLLQGQEYEYDDDAHHVSNLVNNSVNHHQYEHHGSQEEEHPLVDPVSLVNLLVSLVSSCRHCVRRVSYQEYESYEAYDDDPSVLVSSLVSLVSNCVSPVGHWYHYAAEWDCPDVQEIEGDHPNVVSGQEQEHEDECCAPNDNLCSLVGHAYDYPGRGAYEHEEYFFFAAPPAADDLRDGRHLNVRQSSLLSNVVSLVRHPSHRYYHYPHAEWHAGCVFDDPPRAPRIGGRHCAYSNGHGGNNSVSSSVVSVVSVVVRD/DDAFAPQVQFPKDFQFDKWQKDDDAPPVLAAPPVRDGDPPGCLQQDACPPVVDDDDDHSVPHDIDGPPFFCLLVDVVNVQDFGKMKTKGKDADDDDPQKWKKKKQQFFAAKKWKHKNSHTQDIDGHGHFMDMGTCRPVHDHDIMMMMIIWGHHADCQGQVHDDDFAGSGGGSNETMMMGMFGQKEWGAKAWEADAPDQFKIKMKTAIDHDPLWWWKWKDFPVFPGTDIDTGDPRNMDIDMDGTRDDAAALVRLQWTWIWMDIPGYIGIDTFGYWAWAWDQLFTAINHAGAFFLEAEDEQFAFPSTIGHYDLVRLVLLVVLVVLLLGQEYEYDDDAHRVSNLVVNSVNHHQYEHHHRQEEEHPLVDVVSLVNLLVSLVRNCRHCVRRVSYQEYESYAAYDDDPSVLVSSLVSLVSNCVSPVGHWYHYAAEWDCPDVQEIEGDHPSVVSGQEQEYEDEPCAPNDNLCSLVGHAYDYDGRGAYEHEEYFFFAAPPAADDLRDGRHLNVRQSSLLSNVVSQVRHPSHRYYHYPHAEWHAGCVFDDPPRAPRIRGRHCAYSNGHGGNNSVSSSVVSVVSVVVSD

Organism: Bacteroides uniformis (NCBI:txid820)

InterPro domains:
  IPR006101 Glycoside hydrolase, family 2 [PR00132] (132-147)
  IPR006101 Glycoside hydrolase, family 2 [PR00132] (309-323)
  IPR006101 Glycoside hydrolase, family 2 [PR00132] (341-359)
  IPR006101 Glycoside hydrolase, family 2 [PR00132] (407-422)
  IPR006102 Glycoside hydrolase family 2, immunoglobulin-like beta-sandwich [PF00703] (208-298)
  IPR006103 Glycoside hydrolase family 2, catalytic domain [PF02836] (304-597)
  IPR006104 Glycosyl hydrolases family 2, sugar binding domain [PF02837] (96-206)
  IPR008979 Galactose-binding-like domain superfamily [SSF49785] (13-206)
  IPR013783 Immunoglobulin-like fold [G3DSA:2.60.40.10] (207-298)
  IPR017853 Glycoside hydrolase superfamily [SSF51445] (300-597)
  IPR036156 Beta-Galactosidase/glucuronidase domain superfamily [SSF49303] (208-299)
  IPR051913 Glycosyl Hydrolase 2 Domain-Containing Protein [PTHR42732] (22-596)

Secondary structure (DSSP, 8-state):
----S-GGGSEEEE--EEEEEEE-TT-TTTB-TTS-B-TTSGGG------TTS--S--GGGSEEEEESS-STTT-GGGTT--SEEEEEEEE---PPTT-EEEEEES-EESEEEEEETTEEEEEEE-TTS-EEEE-TTT--SS-EEEEEEEE----TTSSS-S--SS----EE-S-EEEEEE-SSEEEEEEEEEPTT-TTEEEEEEEEESS----EEEEEEGGGTEEEEEE--TTSEEEEEEE--PPPP-SSS---EEEEEEESS-EEEEEE----EEEETTEEEETTEEE-EEEEEE-SB-TTT--B--SHHHHHHHHHHHHHHT-SEEEE-SSPPPHHHHHHHHHHT-EEEEE---BSS--TT-HHHHHHHHHHHHHHHHHHTT-TTEEEEEEEESPPP-HHHHHHHHHHHHHHHHH-SSSEEEEEEE-EEEETTEEE---GGGGGSSSEEEE--BTTTBS-GGGGGT-EE--SS-S-EEEEE----B-TT----TTSTBSHHHHHHHHHHHHHHHTTSTTEEEE--S-SB-EE-TT---TTTTTTEE---SB-TTSPBPHHHHHHHHHHHHHHHHT-/----S-GGGSEEEE--EEEEEEE-TT-TTTB-TTS-B-TTSGGG------TTS--S--GGGSEEEEESS-STTT-GGGTT--SEEEEEEEE-----TT-EEEEEES--BSEEEEEETTEEEEEEE-TTS-EEEE-TTT--SS-EEEEEEEE----TTSSS-S--SS----B--S-EEEEEE-SSEEEEEEEEEPTT-TTEEEEEEEEESS----EEEEEEGGGTEEEEEE--TTSEEEEEEE--PPPP-SSS---EEEEEE-SS-EEEEEE----EEEETTEEEETTEEE-EEEEEE-SB-TTT--B--SHHHHHHHHHHHHHTT-SEEEE-SSPPPHHHHHHHHHHT-EEEEE---BSS--TT-HHHHHHHHHHHHHHHHHHTT-TTEEEEEEEESPPP-HHHHHHHHHHHHHHHHH-SSSEEEEEEE-EEEETTEEE---GGGGGSSSEEEE--BTTTBS-GGGGGT-EE--SS-S-EEEEE----B-TT----TTSTBSHHHHHHHHHHHHHHHTTSTTEEEE--S-SB-EE-TT---TTTTTTEE---SB-TTSPBPHHHHHHHHHHHHHHHHT-/----S-GGGSEEEE--EEEEEEE-TT-TTTB-TTS-B-TTSGGG------TTS--S--GGGSEEEEESS-STTT-GGGTT--SEEEEEEEE-----TT-EEEEEES-EESEEEEEETTEEEEEEE-TTS-EEEE-TTT--SS-EEEEEEEE----TTSSS-S--SS----EE-S-EEEEEE-SSEEEEEEEEEPTT-TTEEEEEEEEESS----EEEEEEGGGTEEEEEE--TTSEEEEEEE--PPPP-SSS---EEEEEE-SS-EEEEEE----EEEETTEEEETTEEE-EEEEEE-SB-TTT--B--SHHHHHHHHHHHHHTT-SEEEE-SSPPPHHHHHHHHHHT-EEEEE---BSS--TT-HHHHHHHHHHHHHHHHHHTT-TTEEEEEEEESPPP-HHHHHHHHHHHHHHHHH-SSSEEEEEEE-EEEETTEEE---GGGGGSSSEEEE--BTTTBS-TTHHHH-EE--SS-S-EEEEE----B-TT----TTSTBSHHHHHHHHHHHHHHHTTSTTEEEE--S-SB-EE-TT---TTTTTTEE---SB-TTSPBPHHHHHHHHHHHHHHHHT-/----S-GGGSEEEE--EEEEEEE-TT-TTTB-TTS-B-TTSGGG------TTS--S--GGGSEEEEESS-STTT-GGGTT--SEEEEEEEE-----TT-EEEEEES-EESEEEEEETTEEEEEEE-TTS-EEEE-TTT--SS-EEEEEEEE----TTSSS-S--SS----EE-S-EEEEEE-SSEEEEEEEEEPTT-TTEEEEEEEEESS----EEEEEEGGGTEEEEEE--TTSEEEEEEE--PPPP-SSS---EEEEEE-SS-EEEEEE----EEEETTEEEETTEEE-EEEEEE-SB-TTT--B--SHHHHHHHHHHHHHHT-SEEEE-SSPPPHHHHHHHHHHT-EEEEE---BSS--TT-HHHHHHHHHHHHHHHHHHTT-TTEEEEEEEESPPP-HHHHHHHHHHHHHHHHH-SSSEEEEEEE-EEEETTEEE---GGGGGSSSEEEE--BTTTBS-TTHHHH-EE--SS-S-EEEEE----B-TT----TTSTBSHHHHHHHHHHHHHHHTTSTTEEEE--S-SB-EE-TT---TTTTSSEE---SB-TTSPBPHHHHHHHHHHHHHHHHT-

Solvent-accessible surface area: 89088 Å² total; per-residue (Å²): 86,55,43,10,6,6,25,84,49,22,103,55,60,48,9,11,4,37,3,29,1,20,52,8,73,186,37,72,3,38,67,52,187,171,134,128,73,74,149,46,6,12,9,89,14,114,54,38,93,68,143,127,123,155,32,130,23,23,2,78,112,45,138,32,3,50,1,8,8,5,0,4,51,52,44,96,147,4,50,159,31,61,0,0,0,1,0,14,21,66,16,124,39,101,37,116,129,59,63,43,0,1,1,10,0,16,0,0,16,14,34,0,8,0,19,2,37,18,138,117,35,18,140,27,45,0,2,10,2,14,14,6,24,61,0,28,142,77,32,106,173,41,71,0,17,0,1,0,4,0,14,2,75,129,62,66,78,5,0,24,7,60,66,18,13,20,7,32,4,0,0,0,6,9,46,0,21,2,0,15,3,31,56,4,1,0,44,17,3,24,0,5,4,17,106,76,46,54,59,34,0,63,4,64,0,32,1,55,14,117,73,68,110,2,106,2,33,3,27,0,72,106,36,189,12,152,67,95,28,85,2,65,74,106,0,85,8,68,12,109,16,138,15,157,9,100,32,0,34,17,132,75,35,42,35,3,46,2,45,2,36,16,113,50,21,157,5,55,9,85,0,0,0,5,6,2,73,43,84,49,70,88,0,11,5,22,81,102,72,23,8,0,28,0,0,0,3,9,2,2,0,9,13,48,1,0,10,5,20,20,117,28,7,2,48,13,2,0,36,7,0,132,85,0,22,11,7,0,0,0,3,0,4,1,5,3,8,34,59,5,2,51,7,0,5,130,31,4,4,0,0,0,6,0,1,0,0,7,44,78,5,59,29,117,41,167,114,2,30,107,25,0,35,104,2,0,32,13,5,5,28,32,2,17,0,0,0,0,0,0,0,0,0,0,1,3,39,4,61,91,56,183,62,3,48,72,7,0,19,65,0,0,86,69,0,88,84,78,11,74,11,9,8,0,0,0,3,4,77,44,86,71,78,91,128,17,45,0,8,9,74,8,69,1,15,134,43,3,37,0,12,0,0,5,3,25,0,0,21,123,32,33,80,5,76,20,0,78,127,1,85,18,64,30,104,52,129,53,1,2,0,0,0,11,1,0,0,1,0,18,31,15,48,92,33,56,63,159,84,79,39,0,5,24,4,0,51,23,0,0,81,76,1,10,79,0,3,132,95,7,76,12,22,5,0,0,0,0,11,1,0,9,0,2,35,0,56,106,30,127,61,91,80,26,14,56,24,19,1,6,6,0,0,0,5,5,42,17,29,52,0,80,0,0,98,24,0,51,134,11,0,154,76,20,59,103,80,66,173,91,54,43,11,6,6,24,83,48,22,100,56,55,51,8,11,5,36,2,30,2,19,53,7,76,184,30,71,2,39,70,53,186,160,129,124,90,80,137,52,4,12,9,84,14,113,54,38,97,64,144,124,123,152,32,129,24,22,1,73,113,46,140,33,3,50,1,8,9,4,0,3,51,54,44,94,149,4,52,159,30,66,1,0,0,1,0,15,20,66,16,123,38,99,33,117,130,58,60,37,0,2,1,10,0,16,0,1,16,15,33,0,6,0,20,0,44,18,133,117,35,20,136,28,44,0,2,8,2,14,13,6,26,63,0,26,145,76,34,103,168,34,66,0,18,0,1,0,4,0,10,2,72,126,67,65,77,5,1,24,6,60,67,19,12,20,8,31,3,0,0,0,6,8,46,0,20,1,0,16,2,32,55,3,1,0,44,17,2,26,0,6,4,16,106,70,47,73,64,55,0,54,4,64,0,33,2,54,8,117,75,65,105,1,122,2,31,3,27,0,72,105,31,191,11,160,58,80,26,86,4,51,28,45,0,82,8,70,14,109,17,166,13,138,10,98,26,0,34,17,136,81,33,45,35,3,48,2,49,3,43,16,105,51,20,165,7,63,9,87,0,0,0,6,5,2,70,44,80,47,70,69,0,9,5,14,78,106,75,23,9,0,26,0,0,0,3,9,3,3,0,8,14,45,0,0,11,5,21,18,114,27,7,3,47,15,3,0,35,19,0,130,82,0,22,11,8,0,0,0,3,0,3,0,6,4,7,36,56,4,3,51,5,0,4,133,30,4,5,0,0,0,7,0,0,0,0,8,44,76,4,78,34,125,36,133,98,1,43,119,24,0,43,101,3,0,30,13,4,5,28,31,3,20,0,0,0,0,0,0,0,0,0,0,1,3,38,3,63,99,54,162,38,4,44,76,6,0,22,66,0,0,83,69,0,87,87,80,12,73,13,12,9,0,0,0,3,4,75,51,83,66,65,104,131,20,38,0,16,12,79,10,62,2,14,127,34,2,39,0,13,0,0,5,4,24,0,0,20,125,35,33,81,3,82,18,0,75,124,0,85,19,68,24,126,62,128,56,0,2,0,0,0,10,1,1,0,1,0,16,30,13,51,92,31,54,67,151,83,76,38,0,4,24,5,0,52,21,0,1,78,74,2,10,72,0,2,122,98,8,76,13,22,5,0,0,0,0,10,1,0,7,0,1,36,0,54,102,31,128,60,91,74,26,14,56,22,19,1,7,7,0,0,1,4,5,40,21,28,77,0,79,0,0,92,25,1,53,137,13,0,154,76,20,50,115,81,66,174,84,61,43,11,6,6,24,84,46,21,102,56,58,74,9,43,37,87,2,45,2,17,52,6,73,184,33,70,2,42,70,52,182,159,128,127,94,72,152,44,5,12,9,90,14,120,56,38,94,70,142,126,121,155,33,128,23,23,2,74,112,50,135,75,2,117,3,16,7,5,0,3,53,52,43,120,149,4,52,161,31,66,0,0,0,1,0,14,52,66,16,127,36,98,35,117,130,58,63,48,0,2,1,10,0,15,0,0,16,15,32,0,7,0,19,2,48,14,137,115,33,20,135,27,46,0,1,8,2,14,13,7,25,63,1,30,143,75,34,100,168,39,64,0,17,0,1,0,4,0,12,2,70,125,66,63,75,5,0,24,6,60,66,18,13,20,7,33,3,0,0,0,5,8,49,0,20,1,0,16,2,31,57,4,2,0,34,18,2,25,0,5,5,16,107,68,46,43,62,30,0,57,5,64,0,30,0,43,18,120,74,68,109,3,116,1,27,2,27,0,66,105,36,183,15,161,71,100,22,88,2,65,74,104,0,82,8,70,11,111,16,158,14,158,9,107,34,0,34,17,118,106,36,58,33,4,48,2,31,2,32,17,112,49,19,110,6,55,10,85,0,0,0,6,5,1,79,43,82,49,72,85,0,10,5,24,81,104,73,22,8,0,28,0,0,0,2,10,3,3,0,9,122,111,0,0,12,5,59,24,125,110,26,3,79,44,2,0,41,33,0,126,84,0,22,11,8,0,0,0,3,0,3,0,6,4,7,37,59,6,3,51,8,0,4,132,30,5,4,0,0,0,6,0,1,0,0,7,42,78,4,77,24,138,47,152,112,1,28,112,24,0,35,98,3,0,31,10,5,5,28,32,2,17,0,0,0,0,0,0,0,0,0,0,1,3,38,4,63,97,55,177,49,3,50,71,6,0,23,65,0,0,86,67,0,88,85,79,10,72,14,10,10,0,0,0,3,3,74,44,89,72,83,89,130,17,40,0,18,11,56,10,57,1,14,140,40,3,38,0,12,0,0,5,4,23,0,0,21,125,33,33,82,4,77,17,0,24,102,0,20,11,69,24,75,54,127,46,0,2,0,0,0,10,2,1,0,2,0,43,89,49,52,103,32,58,65,144,82,79,40,0,5,23,5,0,51,24,0,1,79,63,1,10,51,0,2,60,9,6,66,12,24,5,0,0,0,0,10,0,0,7,0,2,36,0,56,106,30,128,61,94,134,25,14,78,26,19,1,20,6,0,0,2,4,15,110,24,72,79,0,79,0,1,90,23,0,52,138,12,0,157,76,20,57,109,78,62,175,86,61,45,12,5,7,24,84,47,22,103,57,62,73,8,44,36,86,3,44,2,19,53,8,83,182,37,73,3,42,65,52,187,158,130,125,92,75,145,47,6,13,9,88,13,118,52,39,94,66,142,124,122,155,34,133,20,23,1,76,110,51,136,79,3,117,2,16,8,4,0,3,52,54,42,120,150,4,51,162,30,64,3,0,0,1,0,13,51,65,15,125,39,100,34,124,133,56,64,48,0,2,2,10,0,16,0,0,16,14,32,0,7,0,19,1,47,16,136,118,35,19,134,28,43,0,1,8,2,17,13,7,25,59,1,33,150,75,33,108,170,39,64,0,18,0,0,0,4,0,9,2,94,126,50,66,74,5,1,24,7,61,67,18,11,21,8,32,4,0,0,0,5,8,46,0,20,2,0,14,3,33,54,3,1,0,37,16,2,27,0,5,4,17,105,75,48,67,70,32,0,54,6,64,0,33,0,50,14,109,82,68,116,2,123,2,34,3,22,0,79,112,28,188,14,159,60,93,25,84,2,66,74,108,0,85,8,70,13,107,14,176,16,164,9,97,29,0,34,17,138,79,36,44,32,3,47,2,48,2,40,16,105,55,20,165,8,63,9,85,0,0,0,6,6,2,74,43,93,48,76,85,0,10,6,16,82,105,68,23,9,0,28,0,0,0,2,9,3,3,0,10,123,110,1,0,11,5,61,25,120,112,25,3,81,44,2,0,40,22,0,133,87,0,22,12,6,0,0,0,3,0,3,1,7,3,6,36,59,5,3,52,6,0,3,126,37,4,4,0,0,0,6,0,1,0,0,8,42,76,4,76,34,139,47,173,113,2,34,113,26,0,34,103,3,0,31,12,5,5,29,35,2,19,0,0,0,0,0,0,0,0,0,0,1,2,39,4,62,100,54,146,37,3,50,68,6,0,22,63,0,0,88,68,0,88,85,80,10,69,12,10,8,0,0,0,3,4,76,50,94,67,67,102,136,19,47,0,6,9,78,8,62,1,15,150,40,2,39,0,10,0,0,5,3,23,0,0,21,122,34,33,80,3,77,20,0,25,105,0,22,10,68,24,114,53,128,54,1,2,0,0,0,10,2,0,0,1,0,41,90,49,48,103,33,56,62,144,80,78,40,0,6,23,5,0,50,22,0,1,78,63,2,9,49,0,2,64,8,7,63,13,23,5,0,0,0,0,11,0,0,9,0,3,34,0,56,105,31,130,62,91,133,27,14,74,24,19,1,20,7,0,0,1,4,15,110,19,72,55,0,81,0,0,97,23,0,52,140,12,0,159,82,19,60,103,80,68,173

B-factor: mean 14.56, std 8.52, range [1.68, 55.03]